Protein AF-0000000080325187 (afdb_homodimer)

InterPro domains:
  IPR003737 N-acetylglucosaminyl phosphatidylinositol deacetylase-related [PF02585] (44-178)
  IPR003737 N-acetylglucosaminyl phosphatidylinositol deacetylase-related [PTHR12993] (10-201)
  IPR024078 Putative deacetylase LmbE-like domain superfamily [G3DSA:3.40.50.10320] (41-286)
  IPR024078 Putative deacetylase LmbE-like domain superfamily [SSF102588] (42-251)
  IPR029062 Class I glutamine amidotransferase-like [SSF52317] (606-807)

pLDDT: mean 91.41, std 11.93, range [19.72, 98.88]

Secondary structure (DSSP, 8-state):
-------------------SSPPPP-HHHHHHHHHHTTB--EEEEEESSTT-S-HHHHHIIIIIS--EEEEEESS-STTS--TTS---HHHHHHHHHHHHHHHHHHH--EEEE-SB---S--SSHHHHHHHHTHHHHHHHHHHHHHHH--SEEEESS-SSGGGSSHHHHHHHHHHHHHHHHTT-TTSSGGGGGT------SEEEEEE-EETTEE---TTSEEEE---EETTTTEEHHHHHHHHHTT-GGGT-------S--EEEEEEEEESPPSS-TTTT---BGGGSTT-HHHHHHHHHHHHH--TT-GGGGHHHHHHHHHHTTTSS--HHHHHHHHHHHTT-EEEEEESSSEEETTSEEEEEEEEEB-PPTT-SS-EEEE-SSTT-EEE--BT--EEEEEEEEGGGT-S---GGGSS---TTB-----TTTTT-SSPPPPGGGEEEEEETTEEEEEE--EEEEEEETTTEEEEEE-EEE-SEEEEES-SEEEEETT--EEEEEEEEE-SSSEEEEEEEE--TT-EEESS-EEEEE-STT-EEEEEEEEE--SS--EEEEEEEEEETTEEE-B--EEE--TTSPPEEE--BSEEEEEEE----S--EEEEE--S--SHHHHHHHTT-EEEEE-HHHHHHS--TT-SEEEEPTTHHHH-TTHHHHHHHHHHHHHTT-EEEE----SSS-S-S--SSS--EE-S-EE--TT--EEES-TT-GGGTSSS---GGGGTT--S-SEES-EES--TTSEE-EEE--TTS--B--SEEEEEETTEEEEEE-B-HHHHHHHT-HHHHHHHHHHTS-----/-------------------SSPPPP-HHHHHHHHHHTT---EEEEEESSTT-S-HHHHHIIIIIS--EEEEEESS-STTS--TTS---THHHHHHHHHHHHHHHHHH--EEEE-SB---S--SSHHHHHHHHTHHHHHHHHHHHHHHH--SEEEESS-SSGGGSSHHHHHHHHHHHHHHHHTT-TTSSGGGGGT------SEEEEEE-EETTEE---TTSEEEE---EETTTTEEHHHHHHHHHTT-GGGT-------S--EEEEEEEEESPPSS-TTTT---SGGGSTT-HHHHHHHHHHHHH--TT-GGGGHHHHHHHHHHHTTSS--HHHHHHHHHHHTT-EEEEEESSSEEETT-EEEEEEEEEB-PPTT-SS-EEEE-SSTT-EEE--BT--EEEEEEEEGGGT-S---GGGSS---TTB-----TTTTT-SSPPPPGGGEEEEEETTEEEEEE--EEEEEEETTTEEEEEE-EEE-SEEEEES-SEEEEETT--EEEEEEEEE-SSSEEEEEEEE--TT-EEESS-EEEEE-STT-EEEEEEEEE--SS--EEEEEEEEEETTEEE-B--EEE--TTSPPEEE--BSEEEEEEE----S--EEEEE--S--SHHHHHHHTT-EEEEE-HHHHHHS--TT-SEEEEPTTHHHH-TTHHHHHHHHHHHHHTT-EEEE----SSS-S-S--SSS--EE-S-EE--TT--EEES-TT-HHHHSSS---GGGGTT--S-SEES-EES--TTSEE-EEE--TTS--B-TTEEEEEETTEEEEEE-B-HHHHHHHT-HHHHHHHHHHTS-----

Radius of gyration: 35.74 Å; Cα contacts (8 Å, |Δi|>4): 3874; chains: 2; bounding box: 96×112×84 Å

Structure (mmCIF, N/CA/C/O backbone):
data_AF-0000000080325187-model_v1
#
loop_
_entity.id
_entity.type
_entity.pdbx_description
1 polymer 'LmbE family protein'
#
loop_
_atom_site.group_PDB
_atom_site.id
_atom_site.type_symbol
_atom_site.label_atom_id
_atom_site.label_alt_id
_atom_site.label_comp_id
_atom_site.label_asym_id
_atom_site.label_entity_id
_atom_site.label_seq_id
_atom_site.pdbx_PDB_ins_code
_atom_site.Cartn_x
_atom_site.Cartn_y
_atom_site.Cartn_z
_atom_site.occupancy
_atom_site.B_iso_or_equiv
_atom_site.auth_seq_id
_atom_site.auth_comp_id
_atom_site.auth_asym_id
_atom_site.auth_atom_id
_atom_site.pdbx_PDB_model_num
ATOM 1 N N . MET A 1 1 ? -26.469 -59.812 22.078 1 19.72 1 MET A N 1
ATOM 2 C CA . MET A 1 1 ? -25.984 -59.469 20.734 1 19.72 1 MET A CA 1
ATOM 3 C C . MET A 1 1 ? -26.141 -57.969 20.453 1 19.72 1 MET A C 1
ATOM 5 O O . MET A 1 1 ? -27.156 -57.531 19.922 1 19.72 1 MET A O 1
ATOM 9 N N . LYS A 1 2 ? -25.891 -57.188 21.531 1 23.62 2 LYS A N 1
ATOM 10 C CA . LYS A 1 2 ? -25.891 -55.719 21.766 1 23.62 2 LYS A CA 1
ATOM 11 C C . LYS A 1 2 ? -25.062 -55 20.719 1 23.62 2 LYS A C 1
ATOM 13 O O . LYS A 1 2 ? -23.844 -55.062 20.734 1 23.62 2 LYS A O 1
ATOM 18 N N . CYS A 1 3 ? -25.641 -54.969 19.406 1 24.14 3 CYS A N 1
ATOM 19 C CA . CYS A 1 3 ? -25.062 -54.344 18.219 1 24.14 3 CYS A CA 1
ATOM 20 C C . CYS A 1 3 ? -24.797 -52.844 18.453 1 24.14 3 CYS A C 1
ATOM 22 O O . CYS A 1 3 ? -25.734 -52.094 18.672 1 24.14 3 CYS A O 1
ATOM 24 N N . ARG A 1 4 ? -23.734 -52.531 19.109 1 27.44 4 ARG A N 1
ATOM 25 C CA . ARG A 1 4 ? -23.234 -51.188 19.359 1 27.44 4 ARG A CA 1
ATOM 26 C C . ARG A 1 4 ? -22.969 -50.438 18.047 1 27.44 4 ARG A C 1
ATOM 28 O O . ARG A 1 4 ? -22.109 -50.875 17.266 1 27.44 4 ARG A O 1
ATOM 35 N N . LEU A 1 5 ? -24 -49.969 17.312 1 26.19 5 LEU A N 1
ATOM 36 C CA . LEU A 1 5 ? -23.875 -49.125 16.125 1 26.19 5 LEU A CA 1
ATOM 37 C C . LEU A 1 5 ? -22.953 -47.938 16.391 1 26.19 5 LEU A C 1
ATOM 39 O O . LEU A 1 5 ? -23.234 -47.094 17.25 1 26.19 5 LEU A O 1
ATOM 43 N N . SER A 1 6 ? -21.656 -48.156 16.25 1 24.81 6 SER A N 1
ATOM 44 C CA . SER A 1 6 ? -20.641 -47.094 16.25 1 24.81 6 SER A CA 1
ATOM 45 C C . SER A 1 6 ? -20.953 -46 15.242 1 24.81 6 SER A C 1
ATOM 47 O O . SER A 1 6 ? -21.031 -46.281 14.039 1 24.81 6 SER A O 1
ATOM 49 N N . ILE A 1 7 ? -21.781 -45.062 15.547 1 27.66 7 ILE A N 1
ATOM 50 C CA . ILE A 1 7 ? -22.016 -43.875 14.734 1 27.66 7 ILE A CA 1
ATOM 51 C C . ILE A 1 7 ? -20.688 -43.188 14.43 1 27.66 7 ILE A C 1
ATOM 53 O O . ILE A 1 7 ? -20 -42.719 15.336 1 27.66 7 ILE A O 1
ATOM 57 N N . LEU A 1 8 ? -19.969 -43.625 13.383 1 27.11 8 LEU A N 1
ATOM 58 C CA . LEU A 1 8 ? -18.859 -42.906 12.789 1 27.11 8 LEU A CA 1
ATOM 59 C C . LEU A 1 8 ? -19.25 -41.469 12.453 1 27.11 8 LEU A C 1
ATOM 61 O O . LEU A 1 8 ? -20.094 -41.25 11.57 1 27.11 8 LEU A O 1
ATOM 65 N N . CYS A 1 9 ? -19.297 -40.594 13.375 1 27.78 9 CYS A N 1
ATOM 66 C CA . CYS A 1 9 ? -19.391 -39.156 13.117 1 27.78 9 CYS A CA 1
ATOM 67 C C . CYS A 1 9 ? -18.344 -38.719 12.094 1 27.78 9 CYS A C 1
ATOM 69 O O . CYS A 1 9 ? -17.141 -38.781 12.367 1 27.78 9 CYS A O 1
ATOM 71 N N . LEU A 1 10 ? -18.594 -39.031 10.844 1 29.03 10 LEU A N 1
ATOM 72 C CA . LEU A 1 10 ? -17.812 -38.375 9.781 1 29.03 10 LEU A CA 1
ATOM 73 C C . LEU A 1 10 ? -17.703 -36.875 10.031 1 29.03 10 LEU A C 1
ATOM 75 O O . LEU A 1 10 ? -18.688 -36.156 9.867 1 29.03 10 LEU A O 1
ATOM 79 N N . LEU A 1 11 ? -16.922 -36.531 10.992 1 29.25 11 LEU A N 1
ATOM 80 C CA . LEU A 1 11 ? -16.531 -35.125 11.125 1 29.25 11 LEU A CA 1
ATOM 81 C C . LEU A 1 11 ? -15.992 -34.594 9.805 1 29.25 11 LEU A C 1
ATOM 83 O O . LEU A 1 11 ? -14.992 -35.062 9.281 1 29.25 11 LEU A O 1
ATOM 87 N N . SER A 1 12 ? -16.875 -34.219 8.938 1 32.12 12 SER A N 1
ATOM 88 C CA . SER A 1 12 ? -16.469 -33.406 7.793 1 32.12 12 SER A CA 1
ATOM 89 C C . SER A 1 12 ? -15.5 -32.312 8.211 1 32.12 12 SER A C 1
ATOM 91 O O . SER A 1 12 ? -15.883 -31.344 8.875 1 32.12 12 SER A O 1
ATOM 93 N N . LEU A 1 13 ? -14.297 -32.688 8.414 1 31.19 13 LEU A N 1
ATOM 94 C CA . LEU A 1 13 ? -13.25 -31.688 8.641 1 31.19 13 LEU A CA 1
ATOM 95 C C . LEU A 1 13 ? -13.102 -30.766 7.43 1 31.19 13 LEU A C 1
ATOM 97 O O . LEU A 1 13 ? -12.555 -31.188 6.402 1 31.19 13 LEU A O 1
ATOM 101 N N . ALA A 1 14 ? -13.977 -29.922 7.262 1 35.22 14 ALA A N 1
ATOM 102 C CA . ALA A 1 14 ? -13.719 -28.859 6.297 1 35.22 14 ALA A CA 1
ATOM 103 C C . ALA A 1 14 ? -12.367 -28.203 6.559 1 35.22 14 ALA A C 1
ATOM 105 O O . ALA A 1 14 ? -12.062 -27.828 7.695 1 35.22 14 ALA A O 1
ATOM 106 N N . PRO A 1 15 ? -11.461 -28.406 5.691 1 36.22 15 PRO A N 1
ATOM 107 C CA . PRO A 1 15 ? -10.156 -27.781 5.895 1 36.22 15 PRO A CA 1
ATOM 108 C C . PRO A 1 15 ? -10.266 -26.266 6.094 1 36.22 15 PRO A C 1
ATOM 110 O O . PRO A 1 15 ? -10.938 -25.578 5.316 1 36.22 15 PRO A O 1
ATOM 113 N N . PHE A 1 16 ? -10.031 -25.812 7.297 1 37.44 16 PHE A N 1
ATOM 114 C CA . PHE A 1 16 ? -9.977 -24.391 7.641 1 37.44 16 PHE A CA 1
ATOM 115 C C . PHE A 1 16 ? -8.695 -23.75 7.105 1 37.44 16 PHE A C 1
ATOM 117 O O . PHE A 1 16 ? -7.598 -24.234 7.371 1 37.44 16 PHE A O 1
ATOM 124 N N . PHE A 1 17 ? -8.672 -23.266 6.035 1 38.75 17 PHE A N 1
ATOM 125 C CA . PHE A 1 17 ? -7.555 -22.5 5.5 1 38.75 17 PHE A CA 1
ATOM 126 C C . PHE A 1 17 ? -7.148 -21.391 6.457 1 38.75 17 PHE A C 1
ATOM 128 O O . PHE A 1 17 ? -7.98 -20.875 7.207 1 38.75 17 PHE A O 1
ATOM 135 N N . SER A 1 18 ? -5.969 -21.438 6.816 1 40.78 18 SER A N 1
ATOM 136 C CA . SER A 1 18 ? -5.359 -20.391 7.633 1 40.78 18 SER A CA 1
ATOM 137 C C . SER A 1 18 ? -5.742 -19 7.133 1 40.78 18 SER A C 1
ATOM 139 O O . SER A 1 18 ? -5.227 -18.531 6.113 1 40.78 18 SER A O 1
ATOM 141 N N . TYR A 1 19 ? -6.883 -18.641 7.316 1 44.81 19 TYR A N 1
ATOM 142 C CA . TYR A 1 19 ? -7.355 -17.312 6.93 1 44.81 19 TYR A CA 1
ATOM 143 C C . TYR A 1 19 ? -6.547 -16.219 7.625 1 44.81 19 TYR A C 1
ATOM 145 O O . TYR A 1 19 ? -6.234 -16.328 8.812 1 44.81 19 TYR A O 1
ATOM 153 N N . ALA A 1 20 ? -5.695 -15.539 6.969 1 46.16 20 ALA A N 1
ATOM 154 C CA . ALA A 1 20 ? -5.352 -14.219 7.492 1 46.16 20 ALA A CA 1
ATOM 155 C C . ALA A 1 20 ? -6.461 -13.688 8.398 1 46.16 20 ALA A C 1
ATOM 157 O O . ALA A 1 20 ? -7.609 -14.133 8.312 1 46.16 20 ALA A O 1
ATOM 158 N N . GLN A 1 21 ? -6.07 -13.109 9.445 1 52.25 21 GLN A N 1
ATOM 159 C CA . GLN A 1 21 ? -7.055 -12.547 10.367 1 52.25 21 GLN A CA 1
ATOM 160 C C . GLN A 1 21 ? -8.297 -12.07 9.625 1 52.25 21 GLN A C 1
ATOM 162 O O . GLN A 1 21 ? -8.203 -11.211 8.742 1 52.25 21 GLN A O 1
ATOM 167 N N . GLN A 1 22 ? -9.289 -12.969 9.617 1 59.69 22 GLN A N 1
ATOM 168 C CA . GLN A 1 22 ? -10.562 -12.688 8.969 1 59.69 22 GLN A CA 1
ATOM 169 C C . GLN A 1 22 ? -11.133 -11.344 9.43 1 59.69 22 GLN A C 1
ATOM 171 O O . GLN A 1 22 ? -11.164 -11.062 10.633 1 59.69 22 GLN A O 1
ATOM 176 N N . ALA A 1 23 ? -11.383 -10.5 8.453 1 67.44 23 ALA A N 1
ATOM 177 C CA . ALA A 1 23 ? -12.031 -9.219 8.727 1 67.44 23 ALA A CA 1
ATOM 178 C C . ALA A 1 23 ? -13.406 -9.422 9.359 1 67.44 23 ALA A C 1
ATOM 180 O O . ALA A 1 23 ? -14.117 -10.375 9.016 1 67.44 23 ALA A O 1
ATOM 181 N N . GLU A 1 24 ? -13.758 -8.648 10.289 1 86.62 24 GLU A N 1
ATOM 182 C CA . GLU A 1 24 ? -15.07 -8.656 10.922 1 86.62 24 GLU A CA 1
ATOM 183 C C . GLU A 1 24 ? -16.156 -8.18 9.961 1 86.62 24 GLU A C 1
ATOM 185 O O . GLU A 1 24 ? -15.922 -7.281 9.148 1 86.62 24 GLU A O 1
ATOM 190 N N . LEU A 1 25 ? -17.281 -8.789 10.008 1 94.94 25 LEU A N 1
ATOM 191 C CA . LEU A 1 25 ? -18.406 -8.445 9.133 1 94.94 25 LEU A CA 1
ATOM 192 C C . LEU A 1 25 ? -19.141 -7.227 9.664 1 94.94 25 LEU A C 1
ATOM 194 O O . LEU A 1 25 ? -19.359 -7.098 10.867 1 94.94 25 LEU A O 1
ATOM 198 N N . ASN A 1 26 ? -19.5 -6.297 8.82 1 96.31 26 ASN A N 1
ATOM 199 C CA . ASN A 1 26 ? -20.438 -5.238 9.188 1 96.31 26 ASN A CA 1
ATOM 200 C C . ASN A 1 26 ? -21.875 -5.707 9.078 1 96.31 26 ASN A C 1
ATOM 202 O O . ASN A 1 26 ? -22.141 -6.844 8.68 1 96.31 26 ASN A O 1
ATOM 206 N N . ALA A 1 27 ? -22.781 -4.867 9.398 1 97.56 27 ALA A N 1
ATOM 207 C CA . ALA A 1 27 ? -24.172 -5.27 9.5 1 97.56 27 ALA A CA 1
ATOM 208 C C . ALA A 1 27 ? -24.734 -5.633 8.125 1 97.56 27 ALA A C 1
ATOM 210 O O . ALA A 1 27 ? -25.594 -6.52 8.016 1 97.56 27 ALA A O 1
ATOM 211 N N . ALA A 1 28 ? -24.281 -4.93 7.074 1 97.62 28 ALA A N 1
ATOM 212 C CA . ALA A 1 28 ? -24.75 -5.234 5.723 1 97.62 28 ALA A CA 1
ATOM 213 C C . ALA A 1 28 ? -24.234 -6.598 5.266 1 97.62 28 ALA A C 1
ATOM 215 O O . ALA A 1 28 ? -24.969 -7.363 4.633 1 97.62 28 ALA A O 1
ATOM 216 N N . GLU A 1 29 ? -23.078 -6.949 5.609 1 96.94 29 GLU A N 1
ATOM 217 C CA . GLU A 1 29 ? -22.484 -8.242 5.258 1 96.94 29 GLU A CA 1
ATOM 218 C C . GLU A 1 29 ? -23.156 -9.375 6.023 1 96.94 29 GLU A C 1
ATOM 220 O O . GLU A 1 29 ? -23.328 -10.477 5.492 1 96.94 29 GLU A O 1
ATOM 225 N N . ILE A 1 30 ? -23.484 -9.094 7.293 1 97.62 30 ILE A N 1
ATOM 226 C CA . ILE A 1 30 ? -24.234 -10.078 8.062 1 97.62 30 ILE A CA 1
ATOM 227 C C . ILE A 1 30 ? -25.578 -10.367 7.383 1 97.62 30 ILE A C 1
ATOM 229 O O . ILE A 1 30 ? -25.953 -11.523 7.211 1 97.62 30 ILE A O 1
ATOM 233 N N . ARG A 1 31 ? -26.234 -9.297 6.945 1 97.62 31 ARG A N 1
ATOM 234 C CA . ARG A 1 31 ? -27.5 -9.461 6.258 1 97.62 31 ARG A CA 1
ATOM 235 C C . ARG A 1 31 ? -27.344 -10.289 4.988 1 97.62 31 ARG A C 1
ATOM 237 O O . ARG A 1 31 ? -28.203 -11.117 4.672 1 97.62 31 ARG A O 1
ATOM 244 N N . GLN A 1 32 ? -26.328 -10.023 4.297 1 96.44 32 GLN A N 1
ATOM 245 C CA . GLN A 1 32 ? -26.031 -10.797 3.096 1 96.44 32 GLN A CA 1
ATOM 246 C C . GLN A 1 32 ? -25.828 -12.273 3.432 1 96.44 32 GLN A C 1
ATOM 248 O O . GLN A 1 32 ? -26.312 -13.148 2.711 1 96.44 32 GLN A O 1
ATOM 253 N N . GLY A 1 33 ? -25.047 -12.531 4.484 1 96.81 33 GLY A N 1
ATOM 254 C CA . GLY A 1 33 ? -24.844 -13.898 4.922 1 96.81 33 GLY A CA 1
ATOM 255 C C . GLY A 1 33 ? -26.125 -14.609 5.312 1 96.81 33 GLY A C 1
ATOM 256 O O . GLY A 1 33 ? -26.312 -15.781 4.992 1 96.81 33 GLY A O 1
ATOM 257 N N . LEU A 1 34 ? -27.016 -13.898 5.992 1 97.38 34 LEU A N 1
ATOM 258 C CA . LEU A 1 34 ? -28.297 -14.461 6.398 1 97.38 34 LEU A CA 1
ATOM 259 C C . LEU A 1 34 ? -29.125 -14.844 5.18 1 97.38 34 LEU A C 1
ATOM 261 O O . LEU A 1 34 ? -29.734 -15.914 5.148 1 97.38 34 LEU A O 1
ATOM 265 N N . ALA A 1 35 ? -29.078 -13.977 4.203 1 96.06 35 ALA A N 1
ATOM 266 C CA . ALA A 1 35 ? -29.781 -14.289 2.963 1 96.06 35 ALA A CA 1
ATOM 267 C C . ALA A 1 35 ? -29.188 -15.531 2.295 1 96.06 35 ALA A C 1
ATOM 269 O O . ALA A 1 35 ? -29.922 -16.312 1.681 1 96.06 35 ALA A O 1
ATOM 270 N N . GLY A 1 36 ? -27.922 -15.664 2.426 1 96.38 36 GLY A N 1
ATOM 271 C CA . GLY A 1 36 ? -27.219 -16.781 1.803 1 96.38 36 GLY A CA 1
ATOM 272 C C . GLY A 1 36 ? -27.578 -18.125 2.398 1 96.38 36 GLY A C 1
ATOM 273 O O . GLY A 1 36 ? -27.484 -19.156 1.728 1 96.38 36 GLY A O 1
ATOM 274 N N . LEU A 1 37 ? -28.031 -18.156 3.637 1 97.12 37 LEU A N 1
ATOM 275 C CA . LEU A 1 37 ? -28.406 -19.391 4.297 1 97.12 37 LEU A CA 1
ATOM 276 C C . LEU A 1 37 ? -29.641 -20.016 3.654 1 97.12 37 LEU A C 1
ATOM 278 O O . LEU A 1 37 ? -29.906 -21.203 3.814 1 97.12 37 LEU A O 1
ATOM 282 N N . ASN A 1 38 ? -30.391 -19.188 2.869 1 94.38 38 ASN A N 1
ATOM 283 C CA . ASN A 1 38 ? -31.609 -19.641 2.215 1 94.38 38 ASN A CA 1
ATOM 284 C C . ASN A 1 38 ? -31.312 -20.344 0.898 1 94.38 38 ASN A C 1
ATOM 286 O O . ASN A 1 38 ? -32.219 -20.953 0.299 1 94.38 38 ASN A O 1
ATOM 290 N N . VAL A 1 39 ? -30.094 -20.281 0.539 1 96.38 39 VAL A N 1
ATOM 291 C CA . VAL A 1 39 ? -29.781 -20.672 -0.831 1 96.38 39 VAL A CA 1
ATOM 292 C C . VAL A 1 39 ? -28.891 -21.906 -0.822 1 96.38 39 VAL A C 1
ATOM 294 O O . VAL A 1 39 ? -27.953 -22 -0.015 1 96.38 39 VAL A O 1
ATOM 297 N N . THR A 1 40 ? -29.234 -22.859 -1.665 1 95.88 40 THR A N 1
ATOM 298 C CA . THR A 1 40 ? -28.391 -24.016 -1.901 1 95.88 40 THR A CA 1
ATOM 299 C C . THR A 1 40 ? -27.781 -23.969 -3.301 1 95.88 40 THR A C 1
ATOM 301 O O . THR A 1 40 ? -27.984 -23 -4.035 1 95.88 40 THR A O 1
ATOM 304 N N . GLY A 1 41 ? -27.062 -24.984 -3.68 1 96.56 41 GLY A N 1
ATOM 305 C CA . GLY A 1 41 ? -26.438 -25.062 -4.988 1 96.56 41 GLY A CA 1
ATOM 306 C C . GLY A 1 41 ? -24.953 -24.766 -4.961 1 96.56 41 GLY A C 1
ATOM 307 O O . GLY A 1 41 ? -24.453 -24.156 -4.008 1 96.56 41 GLY A O 1
ATOM 308 N N . SER A 1 42 ? -24.281 -25.219 -5.926 1 98.12 42 SER A N 1
ATOM 309 C CA . SER A 1 42 ? -22.828 -25.094 -5.969 1 98.12 42 SER A CA 1
ATOM 310 C C . SER A 1 42 ? -22.312 -25.078 -7.402 1 98.12 42 SER A C 1
ATOM 312 O O . SER A 1 42 ? -22.875 -25.75 -8.273 1 98.12 42 SER A O 1
ATOM 314 N N . VAL A 1 43 ? -21.359 -24.234 -7.648 1 98.81 43 VAL A N 1
ATOM 315 C CA . VAL A 1 43 ? -20.719 -24.094 -8.953 1 98.81 43 VAL A CA 1
ATOM 316 C C . VAL A 1 43 ? -19.203 -24.234 -8.82 1 98.81 43 VAL A C 1
ATOM 318 O O . VAL A 1 43 ? -18.609 -23.641 -7.918 1 98.81 43 VAL A O 1
ATOM 321 N N . LEU A 1 44 ? -18.609 -25.047 -9.648 1 98.88 44 LEU A N 1
ATOM 322 C CA . LEU A 1 44 ? -17.156 -25.172 -9.734 1 98.88 44 LEU A CA 1
ATOM 323 C C . LEU A 1 44 ? -16.641 -24.625 -11.055 1 98.88 44 LEU A C 1
ATOM 325 O O . LEU A 1 44 ? -17.016 -25.094 -12.125 1 98.88 44 LEU A O 1
ATOM 329 N N . TYR A 1 45 ? -15.891 -23.562 -10.977 1 98.88 45 TYR A N 1
ATOM 330 C CA . TYR A 1 45 ? -15.219 -22.984 -12.133 1 98.88 45 TYR A CA 1
ATOM 331 C C . TYR A 1 45 ? -13.828 -23.578 -12.312 1 98.88 45 TYR A C 1
ATOM 333 O O . TYR A 1 45 ? -13.055 -23.672 -11.359 1 98.88 45 TYR A O 1
ATOM 341 N N . ILE A 1 46 ? -13.492 -24.047 -13.516 1 98.81 46 ILE A N 1
ATOM 342 C CA . ILE A 1 46 ? -12.234 -24.75 -13.742 1 98.81 46 ILE A CA 1
ATOM 343 C C . ILE A 1 46 ? -11.445 -24.062 -14.852 1 98.81 46 ILE A C 1
ATOM 345 O O . ILE A 1 46 ? -11.992 -23.766 -15.914 1 98.81 46 ILE A O 1
ATOM 349 N N . ALA A 1 47 ? -10.211 -23.75 -14.602 1 98.38 47 ALA A N 1
ATOM 350 C CA . ALA A 1 47 ? -9.273 -23.219 -15.602 1 98.38 47 ALA A CA 1
ATOM 351 C C . ALA A 1 47 ? -7.848 -23.656 -15.297 1 98.38 47 ALA A C 1
ATOM 353 O O . ALA A 1 47 ? -7.617 -24.484 -14.406 1 98.38 47 ALA A O 1
ATOM 354 N N . ALA A 1 48 ? -6.883 -23.188 -16.078 1 97.88 48 ALA A N 1
ATOM 355 C CA . ALA A 1 48 ? -5.523 -23.719 -16.016 1 97.88 48 ALA A CA 1
ATOM 356 C C . ALA A 1 48 ? -4.711 -23.031 -14.922 1 97.88 48 ALA A C 1
ATOM 358 O O . ALA A 1 48 ? -4.016 -23.703 -14.156 1 97.88 48 ALA A O 1
ATOM 359 N N . HIS A 1 49 ? -4.746 -21.688 -14.891 1 97.44 49 HIS A N 1
ATOM 360 C CA . HIS A 1 49 ? -3.803 -20.953 -14.055 1 97.44 49 HIS A CA 1
ATOM 361 C C . HIS A 1 49 ? -4.523 -19.953 -13.164 1 97.44 49 HIS A C 1
ATOM 363 O O . HIS A 1 49 ? -5.699 -19.656 -13.383 1 97.44 49 HIS A O 1
ATOM 369 N N . PRO A 1 50 ? -3.721 -19.406 -12.117 1 95.56 50 PRO A N 1
ATOM 370 C CA . PRO A 1 50 ? -4.23 -18.234 -11.406 1 95.56 50 PRO A CA 1
ATOM 371 C C . PRO A 1 50 ? -4.402 -17.016 -12.32 1 95.56 50 PRO A C 1
ATOM 373 O O . PRO A 1 50 ? -3.535 -16.75 -13.156 1 95.56 50 PRO A O 1
ATOM 376 N N . ASP A 1 51 ? -5.434 -16.328 -12.336 1 91.19 51 ASP A N 1
ATOM 377 C CA . ASP A 1 51 ? -5.781 -15.117 -13.07 1 91.19 51 ASP A CA 1
ATOM 378 C C . ASP A 1 51 ? -6.582 -15.445 -14.328 1 91.19 51 ASP A C 1
ATOM 380 O O . ASP A 1 51 ? -7.016 -14.539 -15.047 1 91.19 51 ASP A O 1
ATOM 384 N N . ASP A 1 52 ? -6.809 -16.797 -14.633 1 94.62 52 ASP A N 1
ATOM 385 C CA . ASP A 1 52 ? -7.633 -17.203 -15.766 1 94.62 52 ASP A CA 1
ATOM 386 C C . ASP A 1 52 ? -9.117 -17.016 -15.461 1 94.62 52 ASP A C 1
ATOM 388 O O . ASP A 1 52 ? -9.938 -16.938 -16.375 1 94.62 52 ASP A O 1
ATOM 392 N N . GLU A 1 53 ? -9.445 -17.078 -14.273 1 94.94 53 GLU A N 1
ATOM 393 C CA . GLU A 1 53 ? -10.844 -17.125 -13.859 1 94.94 53 GLU A CA 1
ATOM 394 C C . GLU A 1 53 ? -11.562 -15.82 -14.211 1 94.94 53 GLU A C 1
ATOM 396 O O . GLU A 1 53 ? -10.938 -14.758 -14.25 1 94.94 53 GLU A O 1
ATOM 401 N N . ASN A 1 54 ? -12.812 -15.953 -14.516 1 96.94 54 ASN A N 1
ATOM 402 C CA . ASN A 1 54 ? -13.695 -14.797 -14.602 1 96.94 54 ASN A CA 1
ATOM 403 C C . ASN A 1 54 ? -14.109 -14.305 -13.211 1 96.94 54 ASN A C 1
ATOM 405 O O . ASN A 1 54 ? -15.133 -14.734 -12.68 1 96.94 54 ASN A O 1
ATOM 409 N N . THR A 1 55 ? -13.375 -13.391 -12.797 1 96.06 55 THR A N 1
ATOM 410 C CA . THR A 1 55 ? -13.508 -12.938 -11.414 1 96.06 55 THR A CA 1
ATOM 411 C C . THR A 1 55 ? -14.875 -12.289 -11.188 1 96.06 55 THR A C 1
ATOM 413 O O . THR A 1 55 ? -15.445 -12.406 -10.102 1 96.06 55 THR A O 1
ATOM 416 N N . ARG A 1 56 ? -15.391 -11.586 -12.148 1 97.62 56 ARG A N 1
ATOM 417 C CA . ARG A 1 56 ? -16.703 -10.969 -12.031 1 97.62 56 ARG A CA 1
ATOM 418 C C . ARG A 1 56 ? -17.797 -12.023 -11.844 1 97.62 56 ARG A C 1
ATOM 420 O O . ARG A 1 56 ? -18.656 -11.875 -10.984 1 97.62 56 ARG A O 1
ATOM 427 N N . LEU A 1 57 ? -17.719 -13.047 -12.641 1 98.38 57 LEU A N 1
ATOM 428 C CA . LEU A 1 57 ? -18.703 -14.125 -12.547 1 98.38 57 LEU A CA 1
ATOM 429 C C . LEU A 1 57 ? -18.609 -14.828 -11.195 1 98.38 57 LEU A C 1
ATOM 431 O O . LEU A 1 57 ? -19.625 -15.148 -10.586 1 98.38 57 LEU A O 1
ATOM 435 N N . LEU A 1 58 ? -17.391 -15.094 -10.727 1 98.56 58 LEU A N 1
ATOM 436 C CA . LEU A 1 58 ? -17.219 -15.742 -9.43 1 98.56 58 LEU A CA 1
ATOM 437 C C . LEU A 1 58 ? -17.875 -14.922 -8.32 1 98.56 58 LEU A C 1
ATOM 439 O O . LEU A 1 58 ? -18.594 -15.461 -7.484 1 98.56 58 LEU A O 1
ATOM 443 N N . ALA A 1 59 ? -17.609 -13.617 -8.32 1 98.44 59 ALA A N 1
ATOM 444 C CA . ALA A 1 59 ? -18.203 -12.742 -7.305 1 98.44 59 ALA A CA 1
ATOM 445 C C . ALA A 1 59 ? -19.719 -12.727 -7.398 1 98.44 59 ALA A C 1
ATOM 447 O O . ALA A 1 59 ? -20.406 -12.781 -6.379 1 98.44 59 ALA A O 1
ATOM 448 N N . TYR A 1 60 ? -20.266 -12.68 -8.68 1 98.19 60 TYR A N 1
ATOM 449 C CA . TYR A 1 60 ? -21.703 -12.68 -8.906 1 98.19 60 TYR A CA 1
ATOM 450 C C . TYR A 1 60 ? -22.344 -13.953 -8.375 1 98.19 60 TYR A C 1
ATOM 452 O O . TYR A 1 60 ? -23.375 -13.906 -7.688 1 98.19 60 TYR A O 1
ATOM 460 N N . LEU A 1 61 ? -21.719 -15.062 -8.641 1 98.75 61 LEU A N 1
ATOM 461 C CA . LEU A 1 61 ? -22.266 -16.344 -8.211 1 98.75 61 LEU A CA 1
ATOM 462 C C . LEU A 1 61 ? -22.234 -16.469 -6.688 1 98.75 61 LEU A C 1
ATOM 464 O O . LEU A 1 61 ? -23.219 -16.844 -6.07 1 98.75 61 LEU A O 1
ATOM 468 N N . ALA A 1 62 ? -21.141 -16.094 -6.078 1 98.12 62 ALA A N 1
ATOM 469 C CA . ALA A 1 62 ? -20.938 -16.266 -4.641 1 98.12 62 ALA A CA 1
ATOM 470 C C . ALA A 1 62 ? -21.781 -15.273 -3.852 1 98.12 62 ALA A C 1
ATOM 472 O O . ALA A 1 62 ? -22.391 -15.625 -2.834 1 98.12 62 ALA A O 1
ATOM 473 N N . LYS A 1 63 ? -21.875 -14.023 -4.348 1 97.38 63 LYS A N 1
ATOM 474 C CA . LYS A 1 63 ? -22.422 -12.969 -3.502 1 97.38 63 LYS A CA 1
ATOM 475 C C . LYS A 1 63 ? -23.828 -12.578 -3.955 1 97.38 63 LYS A C 1
ATOM 477 O O . LYS A 1 63 ? -24.656 -12.18 -3.139 1 97.38 63 LYS A O 1
ATOM 482 N N . GLU A 1 64 ? -24.031 -12.602 -5.23 1 97.19 64 GLU A N 1
ATOM 483 C CA . GLU A 1 64 ? -25.359 -12.25 -5.73 1 97.19 64 GLU A CA 1
ATOM 484 C C . GLU A 1 64 ? -26.297 -13.453 -5.703 1 97.19 64 GLU A C 1
ATOM 486 O O . GLU A 1 64 ? -27.375 -13.383 -5.125 1 97.19 64 GLU A O 1
ATOM 491 N N . ARG A 1 65 ? -25.812 -14.547 -6.344 1 97.56 65 ARG A N 1
ATOM 492 C CA . ARG A 1 65 ? -26.641 -15.742 -6.387 1 97.56 65 ARG A CA 1
ATOM 493 C C . ARG A 1 65 ? -26.531 -16.531 -5.086 1 97.56 65 ARG A C 1
ATOM 495 O O . ARG A 1 65 ? -27.359 -17.406 -4.816 1 97.56 65 ARG A O 1
ATOM 502 N N . LYS A 1 66 ? -25.469 -16.281 -4.266 1 97.44 66 LYS A N 1
ATOM 503 C CA . LYS A 1 66 ? -25.25 -16.812 -2.928 1 97.44 66 LYS A CA 1
ATOM 504 C C . LYS A 1 66 ? -25.062 -18.328 -2.973 1 97.44 66 LYS A C 1
ATOM 506 O O . LYS A 1 66 ? -25.344 -19.031 -1.996 1 97.44 66 LYS A O 1
ATOM 511 N N . VAL A 1 67 ? -24.672 -18.891 -4.121 1 98 67 VAL A N 1
ATOM 512 C CA . VAL A 1 67 ? -24.359 -20.312 -4.238 1 98 67 VAL A CA 1
ATOM 513 C C . VAL A 1 67 ? -22.922 -20.578 -3.834 1 98 67 VAL A C 1
ATOM 515 O O . VAL A 1 67 ? -22.078 -19.672 -3.889 1 98 67 VAL A O 1
ATOM 518 N N . ARG A 1 68 ? -22.672 -21.797 -3.332 1 97.75 68 ARG A N 1
ATOM 519 C CA . ARG A 1 68 ? -21.281 -22.172 -3.076 1 97.75 68 ARG A CA 1
ATOM 520 C C . ARG A 1 68 ? -20.469 -22.156 -4.367 1 97.75 68 ARG A C 1
ATOM 522 O O . ARG A 1 68 ? -20.828 -22.812 -5.344 1 97.75 68 ARG A O 1
ATOM 529 N N . THR A 1 69 ? -19.453 -21.328 -4.453 1 98.56 69 THR A N 1
ATOM 530 C CA . THR A 1 69 ? -18.672 -21.125 -5.668 1 98.56 69 THR A CA 1
ATOM 531 C C . THR A 1 69 ? -17.203 -21.484 -5.43 1 98.56 69 THR A C 1
ATOM 533 O O . THR A 1 69 ? -16.609 -21.047 -4.438 1 98.56 69 THR A O 1
ATOM 536 N N . GLY A 1 70 ? -16.656 -22.328 -6.254 1 98.5 70 GLY A N 1
ATOM 537 C CA . GLY A 1 70 ? -15.242 -22.703 -6.184 1 98.5 70 GLY A CA 1
ATOM 538 C C . GLY A 1 70 ? -14.5 -22.469 -7.488 1 98.5 70 GLY A C 1
ATOM 539 O O . GLY A 1 70 ? -15.102 -22.516 -8.562 1 98.5 70 GLY A O 1
ATOM 540 N N . TYR A 1 71 ? -13.25 -22.156 -7.383 1 98.56 71 TYR A N 1
ATOM 541 C CA . TYR A 1 71 ? -12.344 -22.094 -8.523 1 98.56 71 TYR A CA 1
ATOM 542 C C . TYR A 1 71 ? -11.258 -23.156 -8.414 1 98.56 71 TYR A C 1
ATOM 544 O O . TYR A 1 71 ? -10.5 -23.172 -7.441 1 98.56 71 TYR A O 1
ATOM 552 N N . LEU A 1 72 ? -11.195 -23.969 -9.336 1 98.75 72 LEU A N 1
ATOM 553 C CA . LEU A 1 72 ? -10.102 -24.938 -9.453 1 98.75 72 LEU A CA 1
ATOM 554 C C . LEU A 1 72 ? -9.094 -24.484 -10.508 1 98.75 72 LEU A C 1
ATOM 556 O O . LEU A 1 72 ? -9.383 -24.516 -11.711 1 98.75 72 LEU A O 1
ATOM 560 N N . SER A 1 73 ? -8.016 -24.016 -10.086 1 98.56 73 SER A N 1
ATOM 561 C CA . SER A 1 73 ? -6.863 -23.781 -10.945 1 98.56 73 SER A CA 1
ATOM 562 C C . SER A 1 73 ? -5.988 -25.016 -11.055 1 98.56 73 SER A C 1
ATOM 564 O O . SER A 1 73 ? -5.473 -25.516 -10.047 1 98.56 73 SER A O 1
ATOM 566 N N . LEU A 1 74 ? -5.766 -25.5 -12.188 1 98.44 74 LEU A N 1
ATOM 567 C CA . LEU A 1 74 ? -4.996 -26.734 -12.312 1 98.44 74 LEU A CA 1
ATOM 568 C C . LEU A 1 74 ? -3.574 -26.531 -11.789 1 98.44 74 LEU A C 1
ATOM 570 O O . LEU A 1 74 ? -3.02 -27.422 -11.141 1 98.44 74 LEU A O 1
ATOM 574 N N . THR A 1 75 ? -3 -25.406 -12.094 1 98.06 75 THR A N 1
ATOM 575 C CA . THR A 1 75 ? -1.637 -25.109 -11.664 1 98.06 75 THR A CA 1
ATOM 576 C C . THR A 1 75 ? -1.615 -23.938 -10.688 1 98.06 75 THR A C 1
ATOM 578 O O . THR A 1 75 ? -2.641 -23.297 -10.453 1 98.06 75 THR A O 1
ATOM 581 N N . ARG A 1 76 ? -0.474 -23.688 -10.102 1 97.62 76 ARG A N 1
ATOM 582 C CA . ARG A 1 76 ? -0.3 -22.578 -9.172 1 97.62 76 ARG A CA 1
ATOM 583 C C . ARG A 1 76 ? 0.362 -21.391 -9.859 1 97.62 76 ARG A C 1
ATOM 585 O O . ARG A 1 76 ? 0.79 -20.438 -9.195 1 97.62 76 ARG A O 1
ATOM 592 N N . GLY A 1 77 ? 0.462 -21.438 -11.195 1 96.69 77 GLY A N 1
ATOM 593 C CA . GLY A 1 77 ? 1.027 -20.344 -11.977 1 96.69 77 GLY A CA 1
ATOM 594 C C . GLY A 1 77 ? 2.533 -20.234 -11.836 1 96.69 77 GLY A C 1
ATOM 595 O O . GLY A 1 77 ? 3.098 -19.156 -12.023 1 96.69 77 GLY A O 1
ATOM 596 N N . ASP A 1 78 ? 3.201 -21.234 -11.5 1 95 78 ASP A N 1
ATOM 597 C CA . ASP A 1 78 ? 4.621 -21.25 -11.156 1 95 78 ASP A CA 1
ATOM 598 C C . ASP A 1 78 ? 5.488 -21.156 -12.406 1 95 78 ASP A C 1
ATOM 600 O O . ASP A 1 78 ? 6.699 -20.953 -12.312 1 95 78 ASP A O 1
ATOM 604 N N . GLY A 1 79 ? 4.98 -21.297 -13.578 1 91.06 79 GLY A N 1
ATOM 605 C CA . GLY A 1 79 ? 5.742 -21.188 -14.812 1 91.06 79 GLY A CA 1
ATOM 606 C C . GLY A 1 79 ? 5.742 -19.781 -15.391 1 91.06 79 GLY A C 1
ATOM 607 O O . GLY A 1 79 ? 6.375 -19.531 -16.422 1 91.06 79 GLY A O 1
ATOM 608 N N . GLY A 1 80 ? 5.113 -18.828 -14.664 1 88 80 GLY A N 1
ATOM 609 C CA . GLY A 1 80 ? 4.996 -17.469 -15.164 1 88 80 GLY A CA 1
ATOM 610 C C . GLY A 1 80 ? 6.18 -16.594 -14.797 1 88 80 GLY A C 1
ATOM 611 O O . GLY A 1 80 ? 7.285 -17.109 -14.57 1 88 80 GLY A O 1
ATOM 612 N N . GLN A 1 81 ? 6.012 -15.305 -15.031 1 83.38 81 GLN A N 1
ATOM 613 C CA . GLN A 1 81 ? 7.02 -14.305 -14.68 1 83.38 81 GLN A CA 1
ATOM 614 C C . GLN A 1 81 ? 6.508 -13.367 -13.594 1 83.38 81 GLN A C 1
ATOM 616 O O . GLN A 1 81 ? 5.336 -12.977 -13.602 1 83.38 81 GLN A O 1
ATOM 621 N N . ASN A 1 82 ? 7.395 -13.031 -12.695 1 88.31 82 ASN A N 1
ATOM 622 C CA . ASN A 1 82 ? 7.055 -12.141 -11.586 1 88.31 82 ASN A CA 1
ATOM 623 C C . ASN A 1 82 ? 7.371 -10.688 -11.922 1 88.31 82 ASN A C 1
ATOM 625 O O . ASN A 1 82 ? 8.539 -10.312 -12.039 1 88.31 82 ASN A O 1
ATOM 629 N N . LEU A 1 83 ? 6.441 -9.875 -12.047 1 85.06 83 LEU A N 1
ATOM 630 C CA . LEU A 1 83 ? 6.605 -8.477 -12.406 1 85.06 83 LEU A CA 1
ATOM 631 C C . LEU A 1 83 ? 7.215 -7.68 -11.258 1 85.06 83 LEU A C 1
ATOM 633 O O . LEU A 1 83 ? 7.836 -6.637 -11.477 1 85.06 83 LEU A O 1
ATOM 637 N N . ILE A 1 84 ? 7.023 -8.156 -10.031 1 88 84 ILE A N 1
ATOM 638 C CA . ILE A 1 84 ? 7.359 -7.316 -8.891 1 88 84 ILE A CA 1
ATOM 639 C C . ILE A 1 84 ? 8.539 -7.918 -8.141 1 88 84 ILE A C 1
ATOM 641 O O . ILE A 1 84 ? 8.867 -7.488 -7.027 1 88 84 ILE A O 1
ATOM 645 N N . GLY A 1 85 ? 9.148 -8.914 -8.688 1 87.25 85 GLY A N 1
ATOM 646 C CA . GLY A 1 85 ? 10.281 -9.547 -8.031 1 87.25 85 GLY A CA 1
ATOM 647 C C . GLY A 1 85 ? 11.016 -10.531 -8.914 1 87.25 85 GLY A C 1
ATOM 648 O O . GLY A 1 85 ? 10.734 -10.633 -10.117 1 87.25 85 GLY A O 1
ATOM 649 N N . THR A 1 86 ? 11.945 -11.289 -8.398 1 86.31 86 THR A N 1
ATOM 650 C CA . THR A 1 86 ? 12.82 -12.148 -9.18 1 86.31 86 THR A CA 1
ATOM 651 C C . THR A 1 86 ? 12.438 -13.617 -8.992 1 86.31 86 THR A C 1
ATOM 653 O O . THR A 1 86 ? 13.039 -14.5 -9.602 1 86.31 86 THR A O 1
ATOM 656 N N . GLU A 1 87 ? 11.391 -13.859 -8.133 1 91.25 87 GLU A N 1
ATOM 657 C CA . GLU A 1 87 ? 11 -15.234 -7.84 1 91.25 87 GLU A CA 1
ATOM 658 C C . GLU A 1 87 ? 10.5 -15.945 -9.094 1 91.25 87 GLU A C 1
ATOM 660 O O . GLU A 1 87 ? 9.75 -15.359 -9.891 1 91.25 87 GLU A O 1
ATOM 665 N N . GLN A 1 88 ? 10.938 -17.203 -9.25 1 88.88 88 GLN A N 1
ATOM 666 C CA . GLN A 1 88 ? 10.523 -18.062 -10.352 1 88.88 88 GLN A CA 1
ATOM 667 C C . GLN A 1 88 ? 10.109 -19.438 -9.859 1 88.88 88 GLN A C 1
ATOM 669 O O . GLN A 1 88 ? 10.328 -19.781 -8.695 1 88.88 88 GLN A O 1
ATOM 674 N N . GLY A 1 89 ? 9.461 -20.172 -10.711 1 91.94 89 GLY A N 1
ATOM 675 C CA . GLY A 1 89 ? 9.109 -21.531 -10.391 1 91.94 89 GLY A CA 1
ATOM 676 C C . GLY A 1 89 ? 8.234 -21.656 -9.156 1 91.94 89 GLY A C 1
ATOM 677 O O . GLY A 1 89 ? 7.238 -20.953 -9.023 1 91.94 89 GLY A O 1
ATOM 678 N N . GLU A 1 90 ? 8.641 -22.531 -8.297 1 94.75 90 GLU A N 1
ATOM 679 C CA . GLU A 1 90 ? 7.848 -22.844 -7.105 1 94.75 90 GLU A CA 1
ATOM 680 C C . GLU A 1 90 ? 7.645 -21.594 -6.238 1 94.75 90 GLU A C 1
ATOM 682 O O . GLU A 1 90 ? 6.59 -21.438 -5.621 1 94.75 90 GLU A O 1
ATOM 687 N N . LEU A 1 91 ? 8.625 -20.734 -6.238 1 95.25 91 LEU A N 1
ATOM 688 C CA . LEU A 1 91 ? 8.523 -19.531 -5.418 1 95.25 91 LEU A CA 1
ATOM 689 C C . LEU A 1 91 ? 7.457 -18.594 -5.969 1 95.25 91 LEU A C 1
ATOM 691 O O . LEU A 1 91 ? 6.719 -17.969 -5.203 1 95.25 91 LEU A O 1
ATOM 695 N N . LEU A 1 92 ? 7.422 -18.5 -7.258 1 95.5 92 LEU A N 1
ATOM 696 C CA . LEU A 1 92 ? 6.332 -17.719 -7.855 1 95.5 92 LEU A CA 1
ATOM 697 C C . LEU A 1 92 ? 4.988 -18.391 -7.586 1 95.5 92 LEU A C 1
ATOM 699 O O . LEU A 1 92 ? 3.994 -17.703 -7.324 1 95.5 92 LEU A O 1
ATOM 703 N N . GLY A 1 93 ? 4.988 -19.688 -7.664 1 97.5 93 GLY A N 1
ATOM 704 C CA . GLY A 1 93 ? 3.773 -20.422 -7.336 1 97.5 93 GLY A CA 1
ATOM 705 C C . GLY A 1 93 ? 3.242 -20.094 -5.953 1 97.5 93 GLY A C 1
ATOM 706 O O . GLY A 1 93 ? 2.029 -20 -5.754 1 97.5 93 GLY A O 1
ATOM 707 N N . LEU A 1 94 ? 4.141 -19.969 -5.035 1 97.31 94 LEU A N 1
ATOM 708 C CA . LEU A 1 94 ? 3.76 -19.594 -3.676 1 97.31 94 LEU A CA 1
ATOM 709 C C . LEU A 1 94 ? 3.127 -18.219 -3.643 1 97.31 94 LEU A C 1
ATOM 711 O O . LEU A 1 94 ? 2.082 -18.016 -3.016 1 97.31 94 LEU A O 1
ATOM 715 N N . ILE A 1 95 ? 3.748 -17.281 -4.289 1 97.75 95 ILE A N 1
ATOM 716 C CA . ILE A 1 95 ? 3.25 -15.914 -4.34 1 97.75 95 ILE A CA 1
ATOM 717 C C . ILE A 1 95 ? 1.858 -15.891 -4.969 1 97.75 95 ILE A C 1
ATOM 719 O O . ILE A 1 95 ? 0.926 -15.312 -4.41 1 97.75 95 ILE A O 1
ATOM 723 N N . ARG A 1 96 ? 1.685 -16.547 -6.102 1 98.06 96 ARG A N 1
ATOM 724 C CA . ARG A 1 96 ? 0.437 -16.5 -6.855 1 98.06 96 ARG A CA 1
ATOM 725 C C . ARG A 1 96 ? -0.667 -17.266 -6.141 1 98.06 96 ARG A C 1
ATOM 727 O O . ARG A 1 96 ? -1.846 -16.938 -6.262 1 98.06 96 ARG A O 1
ATOM 734 N N . THR A 1 97 ? -0.297 -18.297 -5.371 1 97.94 97 THR A N 1
ATOM 735 C CA . THR A 1 97 ? -1.274 -18.953 -4.508 1 97.94 97 THR A CA 1
ATOM 736 C C . THR A 1 97 ? -1.85 -17.969 -3.498 1 97.94 97 THR A C 1
ATOM 738 O O . THR A 1 97 ? -3.068 -17.875 -3.328 1 97.94 97 THR A O 1
ATOM 741 N N . GLN A 1 98 ? -0.947 -17.188 -2.867 1 97.38 98 GLN A N 1
ATOM 742 C CA . GLN A 1 98 ? -1.392 -16.203 -1.88 1 97.38 98 GLN A CA 1
ATOM 743 C C . GLN A 1 98 ? -2.188 -15.086 -2.539 1 97.38 98 GLN A C 1
ATOM 745 O O . GLN A 1 98 ? -3.137 -14.562 -1.949 1 97.38 98 GLN A O 1
ATOM 750 N N . GLU A 1 99 ? -1.81 -14.711 -3.709 1 97.81 99 GLU A N 1
ATOM 751 C CA . GLU A 1 99 ? -2.562 -13.695 -4.434 1 97.81 99 GLU A CA 1
ATOM 752 C C . GLU A 1 99 ? -3.967 -14.18 -4.773 1 97.81 99 GLU A C 1
ATOM 754 O O . GLU A 1 99 ? -4.93 -13.414 -4.703 1 97.81 99 GLU A O 1
ATOM 759 N N . LEU A 1 100 ? -4.094 -15.383 -5.168 1 97.81 100 LEU A N 1
ATOM 760 C CA . LEU A 1 100 ? -5.402 -15.969 -5.445 1 97.81 100 LEU A CA 1
ATOM 761 C C . LEU A 1 100 ? -6.258 -16.016 -4.188 1 97.81 100 LEU A C 1
ATOM 763 O O . LEU A 1 100 ? -7.461 -15.75 -4.238 1 97.81 100 LEU A O 1
ATOM 767 N N . LEU A 1 101 ? -5.625 -16.375 -3.1 1 96.69 101 LEU A N 1
ATOM 768 C CA . LEU A 1 101 ? -6.363 -16.391 -1.841 1 96.69 101 LEU A CA 1
ATOM 769 C C . LEU A 1 101 ? -6.828 -14.984 -1.473 1 96.69 101 LEU A C 1
ATOM 771 O O . LEU A 1 101 ? -7.93 -14.812 -0.948 1 96.69 101 LEU A O 1
ATOM 775 N N . ALA A 1 102 ? -6 -13.992 -1.712 1 96.5 102 ALA A N 1
ATOM 776 C CA . ALA A 1 102 ? -6.418 -12.609 -1.502 1 96.5 102 ALA A CA 1
ATOM 777 C C . ALA A 1 102 ? -7.613 -12.258 -2.383 1 96.5 102 ALA A C 1
ATOM 779 O O . ALA A 1 102 ? -8.547 -11.594 -1.933 1 96.5 102 ALA A O 1
ATOM 780 N N . ALA A 1 103 ? -7.562 -12.68 -3.611 1 97.19 103 ALA A N 1
ATOM 781 C CA . ALA A 1 103 ? -8.68 -12.461 -4.523 1 97.19 103 ALA A CA 1
ATOM 782 C C . ALA A 1 103 ? -9.953 -13.117 -4 1 97.19 103 ALA A C 1
ATOM 784 O O . ALA A 1 103 ? -11.039 -12.531 -4.066 1 97.19 103 ALA A O 1
ATOM 785 N N . ARG A 1 104 ? -9.828 -14.312 -3.432 1 96.75 104 ARG A N 1
ATOM 786 C CA . ARG A 1 104 ? -10.977 -15.055 -2.916 1 96.75 104 ARG A CA 1
ATOM 787 C C . ARG A 1 104 ? -11.602 -14.344 -1.723 1 96.75 104 ARG A C 1
ATOM 789 O O . ARG A 1 104 ? -12.82 -14.352 -1.554 1 96.75 104 ARG A O 1
ATOM 796 N N . ARG A 1 105 ? -10.781 -13.656 -0.953 1 94.69 105 ARG A N 1
ATOM 797 C CA . ARG A 1 105 ? -11.305 -12.891 0.175 1 94.69 105 ARG A CA 1
ATOM 798 C C . ARG A 1 105 ? -12.156 -11.719 -0.304 1 94.69 105 ARG A C 1
ATOM 800 O O . ARG A 1 105 ? -13.023 -11.234 0.429 1 94.69 105 ARG A O 1
ATOM 807 N N . THR A 1 106 ? -11.906 -11.367 -1.503 1 95.25 106 THR A N 1
ATOM 808 C CA . THR A 1 106 ? -12.633 -10.242 -2.082 1 95.25 106 THR A CA 1
ATOM 809 C C . THR A 1 106 ? -13.898 -10.719 -2.789 1 95.25 106 THR A C 1
ATOM 811 O O . THR A 1 106 ? -14.977 -10.172 -2.578 1 95.25 106 THR A O 1
ATOM 814 N N . ASP A 1 107 ? -13.789 -11.875 -3.523 1 96.12 107 ASP A N 1
ATOM 815 C CA . ASP A 1 107 ? -14.906 -12.242 -4.387 1 96.12 107 ASP A CA 1
ATOM 816 C C . ASP A 1 107 ? -15.742 -13.352 -3.756 1 96.12 107 ASP A C 1
ATOM 818 O O . ASP A 1 107 ? -16.859 -13.617 -4.191 1 96.12 107 ASP A O 1
ATOM 822 N N . GLY A 1 108 ? -15.219 -14.055 -2.715 1 95.88 108 GLY A N 1
ATOM 823 C CA . GLY A 1 108 ? -16.047 -14.961 -1.92 1 95.88 108 GLY A CA 1
ATOM 824 C C . GLY A 1 108 ? -15.969 -16.406 -2.387 1 95.88 108 GLY A C 1
ATOM 825 O O . GLY A 1 108 ? -16.562 -17.281 -1.776 1 95.88 108 GLY A O 1
ATOM 826 N N . ALA A 1 109 ? -15.227 -16.734 -3.445 1 97.62 109 ALA A N 1
ATOM 827 C CA . ALA A 1 109 ? -15.117 -18.094 -3.945 1 97.62 109 ALA A CA 1
ATOM 828 C C . ALA A 1 109 ? -14.086 -18.891 -3.148 1 97.62 109 ALA A C 1
ATOM 830 O O . ALA A 1 109 ? -13.227 -18.312 -2.49 1 97.62 109 ALA A O 1
ATOM 831 N N . GLU A 1 110 ? -14.258 -20.219 -3.193 1 97 110 GLU A N 1
ATOM 832 C CA . GLU A 1 110 ? -13.25 -21.125 -2.654 1 97 110 GLU A CA 1
ATOM 833 C C . GLU A 1 110 ? -12.172 -21.438 -3.688 1 97 110 GLU A C 1
ATOM 835 O O . GLU A 1 110 ? -12.414 -21.328 -4.891 1 97 110 GLU A O 1
ATOM 840 N N . GLN A 1 111 ? -11 -21.781 -3.16 1 97.81 111 GLN A N 1
ATOM 841 C CA . GLN A 1 111 ? -9.891 -22 -4.078 1 97.81 111 GLN A CA 1
ATOM 842 C C . GLN A 1 111 ? -9.383 -23.438 -3.982 1 97.81 111 GLN A C 1
ATOM 844 O O . GLN A 1 111 ? -9.219 -23.984 -2.885 1 97.81 111 GLN A O 1
ATOM 849 N N . PHE A 1 112 ? -9.133 -24.078 -5.137 1 98.06 112 PHE A N 1
ATOM 850 C CA . PHE A 1 112 ? -8.57 -25.422 -5.215 1 98.06 112 PHE A CA 1
ATOM 851 C C . PHE A 1 112 ? -7.465 -25.484 -6.258 1 98.06 112 PHE A C 1
ATOM 853 O O . PHE A 1 112 ? -7.402 -24.641 -7.156 1 98.06 112 PHE A O 1
ATOM 860 N N . PHE A 1 113 ? -6.598 -26.516 -6.082 1 98.19 113 PHE A N 1
ATOM 861 C CA . PHE A 1 113 ? -5.527 -26.781 -7.031 1 98.19 113 PHE A CA 1
ATOM 862 C C . PHE A 1 113 ? -5.402 -28.281 -7.301 1 98.19 113 PHE A C 1
ATOM 864 O O . PHE A 1 113 ? -5.984 -29.094 -6.578 1 98.19 113 PHE A O 1
ATOM 871 N N . THR A 1 114 ? -4.758 -28.641 -8.391 1 98.12 114 THR A N 1
ATOM 872 C CA . THR A 1 114 ? -4.277 -30 -8.594 1 98.12 114 THR A CA 1
ATOM 873 C C . THR A 1 114 ? -2.779 -30.094 -8.328 1 98.12 114 THR A C 1
ATOM 875 O O . THR A 1 114 ? -2.162 -29.125 -7.883 1 98.12 114 THR A O 1
ATOM 878 N N . ARG A 1 115 ? -2.174 -31.234 -8.68 1 96.88 115 ARG A N 1
ATOM 879 C CA . ARG A 1 115 ? -0.738 -31.438 -8.523 1 96.88 115 ARG A CA 1
ATOM 880 C C . ARG A 1 115 ? 0.024 -30.953 -9.75 1 96.88 115 ARG A C 1
ATOM 882 O O . ARG A 1 115 ? 1.256 -30.938 -9.758 1 96.88 115 ARG A O 1
ATOM 889 N N . ALA A 1 116 ? -0.701 -30.484 -10.703 1 97.19 116 ALA A N 1
ATOM 890 C CA . ALA A 1 116 ? -0.05 -30.047 -11.938 1 97.19 116 ALA A CA 1
ATOM 891 C C . ALA A 1 116 ? 0.833 -28.828 -11.695 1 97.19 116 ALA A C 1
ATOM 893 O O . ALA A 1 116 ? 0.422 -27.891 -11.016 1 97.19 116 ALA A O 1
ATOM 894 N N . ASN A 1 117 ? 2 -28.906 -12.219 1 94 117 ASN A N 1
ATOM 895 C CA . ASN A 1 117 ? 2.871 -27.75 -12.203 1 94 117 ASN A CA 1
ATOM 896 C C . ASN A 1 117 ? 2.805 -26.984 -13.523 1 94 117 ASN A C 1
ATOM 898 O O . ASN A 1 117 ? 2.605 -27.578 -14.578 1 94 117 ASN A O 1
ATOM 902 N N . ASP A 1 118 ? 2.879 -25.656 -13.484 1 94.56 118 ASP A N 1
ATOM 903 C CA . ASP A 1 118 ? 2.994 -24.828 -14.672 1 94.56 118 ASP A CA 1
ATOM 904 C C . ASP A 1 118 ? 4.414 -24.859 -15.234 1 94.56 118 ASP A C 1
ATOM 906 O O . ASP A 1 118 ? 5.289 -24.125 -14.766 1 94.56 118 ASP A O 1
ATOM 910 N N . PHE A 1 119 ? 4.582 -25.656 -16.281 1 89.44 119 PHE A N 1
ATOM 911 C CA . PHE A 1 119 ? 5.934 -25.844 -16.812 1 89.44 119 PHE A CA 1
ATOM 912 C C . PHE A 1 119 ? 6.215 -24.859 -17.922 1 89.44 119 PHE A C 1
ATOM 914 O O . PHE A 1 119 ? 7.152 -25.047 -18.719 1 89.44 119 PHE A O 1
ATOM 921 N N . GLY A 1 120 ? 5.402 -23.875 -18 1 86 120 GLY A N 1
ATOM 922 C CA . GLY A 1 120 ? 5.578 -22.875 -19.031 1 86 120 GLY A CA 1
ATOM 923 C C . GLY A 1 120 ? 4.609 -23.031 -20.188 1 86 120 GLY A C 1
ATOM 924 O O . GLY A 1 120 ? 3.676 -23.844 -20.125 1 86 120 GLY A O 1
ATOM 925 N N . PHE A 1 121 ? 4.836 -22.359 -21.234 1 83.69 121 PHE A N 1
ATOM 926 C CA . PHE A 1 121 ? 3.926 -22.297 -22.375 1 83.69 121 PHE A CA 1
ATOM 927 C C . PHE A 1 121 ? 3.922 -23.625 -23.125 1 83.69 121 PHE A C 1
ATOM 929 O O . PHE A 1 121 ? 4.973 -24.25 -23.312 1 83.69 121 PHE A O 1
ATOM 936 N N . SER A 1 122 ? 2.738 -24.156 -23.328 1 85.56 122 SER A N 1
ATOM 937 C CA . SER A 1 122 ? 2.553 -25.312 -24.203 1 85.56 122 SER A CA 1
ATOM 938 C C . SER A 1 122 ? 1.611 -24.984 -25.359 1 85.56 122 SER A C 1
ATOM 940 O O . SER A 1 122 ? 0.598 -24.312 -25.172 1 85.56 122 SER A O 1
ATOM 942 N N . LYS A 1 123 ? 1.919 -25.5 -26.484 1 80.44 123 LYS A N 1
ATOM 943 C CA . LYS A 1 123 ? 1.171 -25.109 -27.688 1 80.44 123 LYS A CA 1
ATOM 944 C C . LYS A 1 123 ? -0.16 -25.844 -27.766 1 80.44 123 LYS A C 1
ATOM 946 O O . LYS A 1 123 ? -1.153 -25.297 -28.25 1 80.44 123 LYS A O 1
ATOM 951 N N . ASN A 1 124 ? -0.084 -27.141 -27.375 1 85.38 124 ASN A N 1
ATOM 952 C CA . ASN A 1 124 ? -1.312 -27.938 -27.453 1 85.38 124 ASN A CA 1
ATOM 953 C C . ASN A 1 124 ? -1.479 -28.828 -26.234 1 85.38 124 ASN A C 1
ATOM 955 O O . ASN A 1 124 ? -0.573 -28.938 -25.406 1 85.38 124 ASN A O 1
ATOM 959 N N . SER A 1 125 ? -2.635 -29.422 -26.188 1 92.31 125 SER A N 1
ATOM 960 C CA . SER A 1 125 ? -2.977 -30.234 -25.016 1 92.31 125 SER A CA 1
ATOM 961 C C . SER A 1 125 ? -2.162 -31.516 -24.969 1 92.31 125 SER A C 1
ATOM 963 O O . SER A 1 125 ? -1.896 -32.031 -23.891 1 92.31 125 SER A O 1
ATOM 965 N N . ALA A 1 126 ? -1.751 -31.984 -26.062 1 87.25 126 ALA A N 1
ATOM 966 C CA . ALA A 1 126 ? -0.998 -33.219 -26.109 1 87.25 126 ALA A CA 1
ATOM 967 C C . ALA A 1 126 ? 0.313 -33.094 -25.344 1 87.25 126 ALA A C 1
ATOM 969 O O . ALA A 1 126 ? 0.687 -34 -24.578 1 87.25 126 ALA A O 1
ATOM 970 N N . GLU A 1 127 ? 0.949 -32.094 -25.562 1 84 127 GLU A N 1
ATOM 971 C CA . GLU A 1 127 ? 2.188 -31.844 -24.828 1 84 127 GLU A CA 1
ATOM 972 C C . GLU A 1 127 ? 1.929 -31.719 -23.328 1 84 127 GLU A C 1
ATOM 974 O O . GLU A 1 127 ? 2.68 -32.25 -22.516 1 84 127 GLU A O 1
ATOM 979 N N . SER A 1 128 ? 0.928 -31 -23.031 1 92.44 128 SER A N 1
ATOM 980 C CA . SER A 1 128 ? 0.57 -30.828 -21.625 1 92.44 128 SER A CA 1
ATOM 981 C C . SER A 1 128 ? 0.314 -32.188 -20.953 1 92.44 128 SER A C 1
ATOM 983 O O . SER A 1 128 ? 0.812 -32.438 -19.859 1 92.44 128 SER A O 1
ATOM 985 N N . PHE A 1 129 ? -0.421 -33.031 -21.641 1 95.12 129 PHE A N 1
ATOM 986 C CA . PHE A 1 129 ? -0.804 -34.312 -21.078 1 95.12 129 PHE A CA 1
ATOM 987 C C . PHE A 1 129 ? 0.411 -35.25 -20.938 1 95.12 129 PHE A C 1
ATOM 989 O O . PHE A 1 129 ? 0.486 -36.031 -20 1 95.12 129 PHE A O 1
ATOM 996 N N . LYS A 1 130 ? 1.272 -35.031 -21.828 1 88.5 130 LYS A N 1
ATOM 997 C CA . LYS A 1 130 ? 2.5 -35.812 -21.75 1 88.5 130 LYS A CA 1
ATOM 998 C C . LYS A 1 130 ? 3.311 -35.438 -20.516 1 88.5 130 LYS A C 1
ATOM 1000 O O . LYS A 1 130 ? 3.777 -36.312 -19.781 1 88.5 130 LYS A O 1
ATOM 1005 N N . ILE A 1 131 ? 3.406 -34.281 -20.281 1 90.12 131 ILE A N 1
ATOM 1006 C CA . ILE A 1 131 ? 4.258 -33.781 -19.203 1 90.12 131 ILE A CA 1
ATOM 1007 C C . ILE A 1 131 ? 3.541 -33.969 -17.859 1 90.12 131 ILE A C 1
ATOM 1009 O O . ILE A 1 131 ? 4.141 -34.375 -16.875 1 90.12 131 ILE A O 1
ATOM 1013 N N . TRP A 1 132 ? 2.213 -33.719 -17.75 1 95.88 132 TRP A N 1
ATOM 1014 C CA . TRP A 1 132 ? 1.427 -33.75 -16.516 1 95.88 132 TRP A CA 1
ATOM 1015 C C . TRP A 1 132 ? 1.064 -35.188 -16.156 1 95.88 132 TRP A C 1
ATOM 1017 O O . TRP A 1 132 ? 0.683 -35.469 -15.016 1 95.88 132 TRP A O 1
ATOM 1027 N N . ASN A 1 133 ? 1.273 -36.094 -17.016 1 94.75 133 ASN A N 1
ATOM 1028 C CA . ASN A 1 133 ? 0.605 -37.375 -16.875 1 94.75 133 ASN A CA 1
ATOM 1029 C C . ASN A 1 133 ? -0.909 -37.219 -16.781 1 94.75 133 ASN A C 1
ATOM 1031 O O . ASN A 1 133 ? -1.458 -37.094 -15.688 1 94.75 133 ASN A O 1
ATOM 1035 N N . LYS A 1 134 ? -1.568 -37.312 -17.781 1 96.94 134 LYS A N 1
ATOM 1036 C CA . LYS A 1 134 ? -2.979 -36.969 -17.922 1 96.94 134 LYS A CA 1
ATOM 1037 C C . LYS A 1 134 ? -3.828 -37.625 -16.859 1 96.94 134 LYS A C 1
ATOM 1039 O O . LYS A 1 134 ? -4.648 -37 -16.203 1 96.94 134 LYS A O 1
ATOM 1044 N N . ASP A 1 135 ? -3.637 -38.906 -16.625 1 96.94 135 ASP A N 1
ATOM 1045 C CA . ASP A 1 135 ? -4.477 -39.688 -15.719 1 96.94 135 ASP A CA 1
ATOM 1046 C C . ASP A 1 135 ? -4.32 -39.188 -14.281 1 96.94 135 ASP A C 1
ATOM 1048 O O . ASP A 1 135 ? -5.289 -39.188 -13.516 1 96.94 135 ASP A O 1
ATOM 1052 N N . GLN A 1 136 ? -3.168 -38.844 -13.984 1 95.12 136 GLN A N 1
ATOM 1053 C CA . GLN A 1 136 ? -2.914 -38.344 -12.633 1 95.12 136 GLN A CA 1
ATOM 1054 C C . GLN A 1 136 ? -3.652 -37.062 -12.375 1 95.12 136 GLN A C 1
ATOM 1056 O O . GLN A 1 136 ? -4.289 -36.875 -11.328 1 95.12 136 GLN A O 1
ATOM 1061 N N . ILE A 1 137 ? -3.541 -36.125 -13.258 1 97.81 137 ILE A N 1
ATOM 1062 C CA . ILE A 1 137 ? -4.188 -34.844 -13.07 1 97.81 137 ILE A CA 1
ATOM 1063 C C . ILE A 1 137 ? -5.699 -34.969 -13.211 1 97.81 137 ILE A C 1
ATOM 1065 O O . ILE A 1 137 ? -6.461 -34.312 -12.508 1 97.81 137 ILE A O 1
ATOM 1069 N N . LEU A 1 138 ? -6.164 -35.906 -14.133 1 98.56 138 LEU A N 1
ATOM 1070 C CA . LEU A 1 138 ? -7.59 -36.188 -14.219 1 98.56 138 LEU A CA 1
ATOM 1071 C C . LEU A 1 138 ? -8.117 -36.688 -12.875 1 98.56 138 LEU A C 1
ATOM 1073 O O . LEU A 1 138 ? -9.203 -36.312 -12.445 1 98.56 138 LEU A O 1
ATOM 1077 N N . SER A 1 139 ? -7.359 -37.531 -12.273 1 97.81 139 SER A N 1
ATOM 1078 C CA . SER A 1 139 ? -7.738 -38.062 -10.961 1 97.81 139 SER A CA 1
ATOM 1079 C C . SER A 1 139 ? -7.922 -36.938 -9.953 1 97.81 139 SER A C 1
ATOM 1081 O O . SER A 1 139 ? -8.844 -36.969 -9.133 1 97.81 139 SER A O 1
ATOM 1083 N N . ASP A 1 140 ? -7.031 -35.969 -9.969 1 98.12 140 ASP A N 1
ATOM 1084 C CA . ASP A 1 140 ? -7.125 -34.844 -9.07 1 98.12 140 ASP A CA 1
ATOM 1085 C C . ASP A 1 140 ? -8.414 -34.031 -9.312 1 98.12 140 ASP A C 1
ATOM 1087 O O . ASP A 1 140 ? -9.086 -33.625 -8.367 1 98.12 140 ASP A O 1
ATOM 1091 N N . VAL A 1 141 ? -8.766 -33.781 -10.578 1 98.69 141 VAL A N 1
ATOM 1092 C CA . VAL A 1 141 ? -9.977 -33.031 -10.922 1 98.69 141 VAL A CA 1
ATOM 1093 C C . VAL A 1 141 ? -11.203 -33.812 -10.445 1 98.69 141 VAL A C 1
ATOM 1095 O O . VAL A 1 141 ? -12.133 -33.25 -9.883 1 98.69 141 VAL A O 1
ATOM 1098 N N . VAL A 1 142 ? -11.195 -35.125 -10.641 1 98.62 142 VAL A N 1
ATOM 1099 C CA . VAL A 1 142 ? -12.289 -36 -10.188 1 98.62 142 VAL A CA 1
ATOM 1100 C C . VAL A 1 142 ? -12.43 -35.906 -8.672 1 98.62 142 VAL A C 1
ATOM 1102 O O . VAL A 1 142 ? -13.547 -35.781 -8.156 1 98.62 142 VAL A O 1
ATOM 1105 N N . TRP A 1 143 ? -11.32 -35.906 -7.996 1 98.06 143 TRP A N 1
ATOM 1106 C CA . TRP A 1 143 ? -11.312 -35.781 -6.543 1 98.06 143 TRP A CA 1
ATOM 1107 C C . TRP A 1 143 ? -12.016 -34.5 -6.102 1 98.06 143 TRP A C 1
ATOM 1109 O O . TRP A 1 143 ? -12.875 -34.531 -5.215 1 98.06 143 TRP A O 1
ATOM 1119 N N . VAL A 1 144 ? -11.68 -33.375 -6.719 1 98.31 144 VAL A N 1
ATOM 1120 C CA . VAL A 1 144 ? -12.258 -32.094 -6.348 1 98.31 144 VAL A CA 1
ATOM 1121 C C . VAL A 1 144 ? -13.758 -32.094 -6.625 1 98.31 144 VAL A C 1
ATOM 1123 O O . VAL A 1 144 ? -14.547 -31.594 -5.82 1 98.31 144 VAL A O 1
ATOM 1126 N N . ILE A 1 145 ? -14.203 -32.656 -7.77 1 98.75 145 ILE A N 1
ATOM 1127 C CA . ILE A 1 145 ? -15.617 -32.688 -8.117 1 98.75 145 ILE A CA 1
ATOM 1128 C C . ILE A 1 145 ? -16.375 -33.562 -7.102 1 98.75 145 ILE A C 1
ATOM 1130 O O . ILE A 1 145 ? -17.438 -33.156 -6.625 1 98.75 145 ILE A O 1
ATOM 1134 N N . ARG A 1 146 ? -15.805 -34.719 -6.746 1 98.5 146 ARG A N 1
ATOM 1135 C CA . ARG A 1 146 ? -16.469 -35.625 -5.797 1 98.5 146 ARG A CA 1
ATOM 1136 C C . ARG A 1 146 ? -16.531 -35 -4.41 1 98.5 146 ARG A C 1
ATOM 1138 O O . ARG A 1 146 ? -17.516 -35.156 -3.688 1 98.5 146 ARG A O 1
ATOM 1145 N N . LYS A 1 147 ? -15.562 -34.25 -4.062 1 96.75 147 LYS A N 1
ATOM 1146 C CA . LYS A 1 147 ? -15.523 -33.594 -2.75 1 96.75 147 LYS A CA 1
ATOM 1147 C C . LYS A 1 147 ? -16.406 -32.344 -2.719 1 96.75 147 LYS A C 1
ATOM 1149 O O . LYS A 1 147 ? -17.156 -32.156 -1.769 1 96.75 147 LYS A O 1
ATOM 1154 N N . PHE A 1 148 ? -16.344 -31.531 -3.717 1 97.06 148 PHE A N 1
ATOM 1155 C CA . PHE A 1 148 ? -17.062 -30.266 -3.783 1 97.06 148 PHE A CA 1
ATOM 1156 C C . PHE A 1 148 ? -18.516 -30.484 -4.168 1 97.06 148 PHE A C 1
ATOM 1158 O O . PHE A 1 148 ? -19.391 -29.719 -3.775 1 97.06 148 PHE A O 1
ATOM 1165 N N . GLN A 1 149 ? -18.781 -31.484 -4.992 1 97.88 149 GLN A N 1
ATOM 1166 C CA . GLN A 1 149 ? -20.109 -31.891 -5.461 1 97.88 149 GLN A CA 1
ATOM 1167 C C . GLN A 1 149 ? -20.828 -30.719 -6.137 1 97.88 149 GLN A C 1
ATOM 1169 O O . GLN A 1 149 ? -21.938 -30.375 -5.75 1 97.88 149 GLN A O 1
ATOM 1174 N N . PRO A 1 150 ? -20.297 -30.172 -7.184 1 98.62 150 PRO A N 1
ATOM 1175 C CA . PRO A 1 150 ? -20.938 -29.062 -7.879 1 98.62 150 PRO A CA 1
ATOM 1176 C C . PRO A 1 150 ? -22.203 -29.469 -8.625 1 98.62 150 PRO A C 1
ATOM 1178 O O . PRO A 1 150 ? -22.266 -30.562 -9.188 1 98.62 150 PRO A O 1
ATOM 1181 N N . ASP A 1 151 ? -23.203 -28.562 -8.586 1 98.69 151 ASP A N 1
ATOM 1182 C CA . ASP A 1 151 ? -24.344 -28.719 -9.469 1 98.69 151 ASP A CA 1
ATOM 1183 C C . ASP A 1 151 ? -23.984 -28.391 -10.914 1 98.69 151 ASP A C 1
ATOM 1185 O O . ASP A 1 151 ? -24.484 -29.016 -11.844 1 98.69 151 ASP A O 1
ATOM 1189 N N . ILE A 1 152 ? -23.141 -27.422 -11.031 1 98.75 152 ILE A N 1
ATOM 1190 C CA . ILE A 1 152 ? -22.734 -26.938 -12.336 1 98.75 152 ILE A CA 1
ATOM 1191 C C . ILE A 1 152 ? -21.203 -26.797 -12.383 1 98.75 152 ILE A C 1
ATOM 1193 O O . ILE A 1 152 ? -20.594 -26.375 -11.406 1 98.75 152 ILE A O 1
ATOM 1197 N N . ILE A 1 153 ? -20.625 -27.219 -13.492 1 98.88 153 ILE A N 1
ATOM 1198 C CA . ILE A 1 153 ? -19.219 -26.984 -13.758 1 98.88 153 ILE A CA 1
ATOM 1199 C C . ILE A 1 153 ? -19.062 -26 -14.914 1 98.88 153 ILE A C 1
ATOM 1201 O O . ILE A 1 153 ? -19.766 -26.094 -15.922 1 98.88 153 ILE A O 1
ATOM 1205 N N . ILE A 1 154 ? -18.266 -24.969 -14.766 1 98.88 154 ILE A N 1
ATOM 1206 C CA . ILE A 1 154 ? -18 -23.984 -15.805 1 98.88 154 ILE A CA 1
ATOM 1207 C C . ILE A 1 154 ? -16.516 -24.031 -16.203 1 98.88 154 ILE A C 1
ATOM 1209 O O . ILE A 1 154 ? -15.641 -24.016 -15.328 1 98.88 154 ILE A O 1
ATOM 1213 N N . THR A 1 155 ? -16.234 -24.125 -17.469 1 98.62 155 THR A N 1
ATOM 1214 C CA . THR A 1 155 ? -14.859 -24.031 -17.953 1 98.62 155 THR A CA 1
ATOM 1215 C C . THR A 1 155 ? -14.594 -22.656 -18.562 1 98.62 155 THR A C 1
ATOM 1217 O O . THR A 1 155 ? -15.5 -22.031 -19.125 1 98.62 155 THR A O 1
ATOM 1220 N N . ARG A 1 156 ? -13.414 -22.219 -18.5 1 97.25 156 ARG A N 1
ATOM 1221 C CA . ARG A 1 156 ? -13.047 -20.906 -19.047 1 97.25 156 ARG A CA 1
ATOM 1222 C C . ARG A 1 156 ? -12.672 -21.016 -20.516 1 97.25 156 ARG A C 1
ATOM 1224 O O . ARG A 1 156 ? -12.883 -20.078 -21.281 1 97.25 156 ARG A O 1
ATOM 1231 N N . PHE A 1 157 ? -12.094 -22.188 -20.891 1 96.12 157 PHE A N 1
ATOM 1232 C CA . PHE A 1 157 ? -11.508 -22.312 -22.219 1 96.12 157 PHE A CA 1
ATOM 1233 C C . PHE A 1 157 ? -12.164 -23.438 -23 1 96.12 157 PHE A C 1
ATOM 1235 O O . PHE A 1 157 ? -12.805 -24.312 -22.406 1 96.12 157 PHE A O 1
ATOM 1242 N N . PRO A 1 158 ? -12.055 -23.328 -24.344 1 95.12 158 PRO A N 1
ATOM 1243 C CA . PRO A 1 158 ? -12.484 -24.469 -25.156 1 95.12 158 PRO A CA 1
ATOM 1244 C C . PRO A 1 158 ? -11.414 -25.562 -25.266 1 95.12 158 PRO A C 1
ATOM 1246 O O . PRO A 1 158 ? -10.305 -25.391 -24.75 1 95.12 158 PRO A O 1
ATOM 1249 N N . GLU A 1 159 ? -11.727 -26.641 -25.844 1 95.88 159 GLU A N 1
ATOM 1250 C CA . GLU A 1 159 ? -10.852 -27.797 -25.891 1 95.88 159 GLU A CA 1
ATOM 1251 C C . GLU A 1 159 ? -9.914 -27.734 -27.094 1 95.88 159 GLU A C 1
ATOM 1253 O O . GLU A 1 159 ? -9.055 -28.609 -27.25 1 95.88 159 GLU A O 1
ATOM 1258 N N . ASP A 1 160 ? -10.078 -26.625 -27.891 1 91.62 160 ASP A N 1
ATOM 1259 C CA . ASP A 1 160 ? -9.344 -26.562 -29.141 1 91.62 160 ASP A CA 1
ATOM 1260 C C . ASP A 1 160 ? -8.414 -25.359 -29.172 1 91.62 160 ASP A C 1
ATOM 1262 O O . ASP A 1 160 ? -8.094 -24.781 -28.141 1 91.62 160 ASP A O 1
ATOM 1266 N N . ALA A 1 161 ? -7.906 -25.031 -30.328 1 84.94 161 ALA A N 1
ATOM 1267 C CA . ALA A 1 161 ? -6.867 -24.016 -30.484 1 84.94 161 ALA A CA 1
ATOM 1268 C C . ALA A 1 161 ? -7.359 -22.641 -30.031 1 84.94 161 ALA A C 1
ATOM 1270 O O . ALA A 1 161 ? -6.559 -21.766 -29.719 1 84.94 161 ALA A O 1
ATOM 1271 N N . ARG A 1 162 ? -8.641 -22.484 -30.031 1 89.5 162 ARG A N 1
ATOM 1272 C CA . ARG A 1 162 ? -9.211 -21.203 -29.594 1 89.5 162 ARG A CA 1
ATOM 1273 C C . ARG A 1 162 ? -8.844 -20.906 -28.156 1 89.5 162 ARG A C 1
ATOM 1275 O O . ARG A 1 162 ? -9 -19.766 -27.688 1 89.5 162 ARG A O 1
ATOM 1282 N N . ALA A 1 163 ? -8.352 -21.938 -27.422 1 89.69 163 ALA A N 1
ATOM 1283 C CA . ALA A 1 163 ? -7.961 -21.766 -26.031 1 89.69 163 ALA A CA 1
ATOM 1284 C C . ALA A 1 163 ? -6.691 -20.938 -25.906 1 89.69 163 ALA A C 1
ATOM 1286 O O . ALA A 1 163 ? -6.363 -20.438 -24.812 1 89.69 163 ALA A O 1
ATOM 1287 N N . GLY A 1 164 ? -5.977 -20.812 -26.969 1 81.62 164 GLY A N 1
ATOM 1288 C CA . GLY A 1 164 ? -4.781 -19.984 -26.984 1 81.62 164 GLY A CA 1
ATOM 1289 C C . GLY A 1 164 ? -3.514 -20.766 -26.688 1 81.62 164 GLY A C 1
ATOM 1290 O O . GLY A 1 164 ? -2.461 -20.5 -27.266 1 81.62 164 GLY A O 1
ATOM 1291 N N . HIS A 1 165 ? -3.5 -21.719 -25.672 1 86.25 165 HIS A N 1
ATOM 1292 C CA . HIS A 1 165 ? -2.324 -22.547 -25.438 1 86.25 165 HIS A CA 1
ATOM 1293 C C . HIS A 1 165 ? -2.709 -23.859 -24.781 1 86.25 165 HIS A C 1
ATOM 1295 O O . HIS A 1 165 ? -3.877 -24.078 -24.453 1 86.25 165 HIS A O 1
ATOM 1301 N N . GLY A 1 166 ? -1.686 -24.734 -24.719 1 91.12 166 GLY A N 1
ATOM 1302 C CA . GLY A 1 166 ? -1.898 -26.125 -24.391 1 91.12 166 GLY A CA 1
ATOM 1303 C C . GLY A 1 166 ? -2.492 -26.328 -23.016 1 91.12 166 GLY A C 1
ATOM 1304 O O . GLY A 1 166 ? -3.408 -27.141 -22.844 1 91.12 166 GLY A O 1
ATOM 1305 N N . HIS A 1 167 ? -2.023 -25.609 -22 1 95.06 167 HIS A N 1
ATOM 1306 C CA . HIS A 1 167 ? -2.557 -25.734 -20.641 1 95.06 167 HIS A CA 1
ATOM 1307 C C . HIS A 1 167 ? -4.043 -25.391 -20.609 1 95.06 167 HIS A C 1
ATOM 1309 O O . HIS A 1 167 ? -4.812 -26.047 -19.891 1 95.06 167 HIS A O 1
ATOM 1315 N N . HIS A 1 168 ? -4.445 -24.375 -21.375 1 96.19 168 HIS A N 1
ATOM 1316 C CA . HIS A 1 168 ? -5.836 -23.938 -21.391 1 96.19 168 HIS A CA 1
ATOM 1317 C C . HIS A 1 168 ? -6.738 -25.016 -22 1 96.19 168 HIS A C 1
ATOM 1319 O O . HIS A 1 168 ? -7.73 -25.406 -21.375 1 96.19 168 HIS A O 1
ATOM 1325 N N . ALA A 1 169 ? -6.309 -25.5 -23.156 1 96.5 169 ALA A N 1
ATOM 1326 C CA . ALA A 1 169 ? -7.086 -26.547 -23.797 1 96.5 169 ALA A CA 1
ATOM 1327 C C . ALA A 1 169 ? -7.145 -27.797 -22.938 1 96.5 169 ALA A C 1
ATOM 1329 O O . ALA A 1 169 ? -8.203 -28.422 -22.812 1 96.5 169 ALA A O 1
ATOM 1330 N N . ALA A 1 170 ? -6.027 -28.094 -22.344 1 97.69 170 ALA A N 1
ATOM 1331 C CA . ALA A 1 170 ? -5.953 -29.281 -21.484 1 97.69 170 ALA A CA 1
ATOM 1332 C C . ALA A 1 170 ? -6.906 -29.156 -20.297 1 97.69 170 ALA A C 1
ATOM 1334 O O . ALA A 1 170 ? -7.543 -30.125 -19.906 1 97.69 170 ALA A O 1
ATOM 1335 N N . SER A 1 171 ? -6.996 -28 -19.703 1 98.44 171 SER A N 1
ATOM 1336 C CA . SER A 1 171 ? -7.887 -27.797 -18.562 1 98.44 171 SER A CA 1
ATOM 1337 C C . SER A 1 171 ? -9.336 -28.078 -18.938 1 98.44 171 SER A C 1
ATOM 1339 O O . SER A 1 171 ? -10.086 -28.656 -18.172 1 98.44 171 SER A O 1
ATOM 1341 N N . ALA A 1 172 ? -9.734 -27.656 -20.125 1 98.38 172 ALA A N 1
ATOM 1342 C CA . ALA A 1 172 ? -11.102 -27.875 -20.594 1 98.38 172 ALA A CA 1
ATOM 1343 C C . ALA A 1 172 ? -11.375 -29.344 -20.844 1 98.38 172 ALA A C 1
ATOM 1345 O O . ALA A 1 172 ? -12.43 -29.859 -20.469 1 98.38 172 ALA A O 1
ATOM 1346 N N . ILE A 1 173 ? -10.414 -30.031 -21.453 1 98.62 173 ILE A N 1
ATOM 1347 C CA . ILE A 1 173 ? -10.555 -31.453 -21.75 1 98.62 173 ILE A CA 1
ATOM 1348 C C . ILE A 1 173 ? -10.664 -32.25 -20.453 1 98.62 173 ILE A C 1
ATOM 1350 O O . ILE A 1 173 ? -11.539 -33.094 -20.312 1 98.62 173 ILE A O 1
ATOM 1354 N N . LEU A 1 174 ? -9.797 -31.922 -19.516 1 98.81 174 LEU A N 1
ATOM 1355 C CA . LEU A 1 174 ? -9.812 -32.594 -18.234 1 98.81 174 LEU A CA 1
ATOM 1356 C C . LEU A 1 174 ? -11.133 -32.375 -17.5 1 98.81 174 LEU A C 1
ATOM 1358 O O . LEU A 1 174 ? -11.664 -33.281 -16.875 1 98.81 174 LEU A O 1
ATOM 1362 N N . ALA A 1 175 ? -11.664 -31.156 -17.562 1 98.81 175 ALA A N 1
ATOM 1363 C CA . ALA A 1 175 ? -12.945 -30.844 -16.938 1 98.81 175 ALA A CA 1
ATOM 1364 C C . ALA A 1 175 ? -14.062 -31.703 -17.516 1 98.81 175 ALA A C 1
ATOM 1366 O O . ALA A 1 175 ? -14.852 -32.281 -16.766 1 98.81 175 ALA A O 1
ATOM 1367 N N . ARG A 1 176 ? -14.156 -31.734 -18.828 1 98.69 176 ARG A N 1
ATOM 1368 C CA . ARG A 1 176 ? -15.195 -32.531 -19.484 1 98.69 176 ARG A CA 1
ATOM 1369 C C . ARG A 1 176 ? -15.062 -34 -19.125 1 98.69 176 ARG A C 1
ATOM 1371 O O . ARG A 1 176 ? -16.047 -34.656 -18.781 1 98.69 176 ARG A O 1
ATOM 1378 N N . GLU A 1 177 ? -13.836 -34.531 -19.234 1 98.81 177 GLU A N 1
ATOM 1379 C CA . GLU A 1 177 ? -13.617 -35.938 -18.922 1 98.81 177 GLU A CA 1
ATOM 1380 C C . GLU A 1 177 ? -13.93 -36.219 -17.453 1 98.81 177 GLU A C 1
ATOM 1382 O O . GLU A 1 177 ? -14.477 -37.281 -17.125 1 98.81 177 GLU A O 1
ATOM 1387 N N . ALA A 1 178 ? -13.57 -35.344 -16.594 1 98.88 178 ALA A N 1
ATOM 1388 C CA . ALA A 1 178 ? -13.828 -35.5 -15.164 1 98.88 178 ALA A CA 1
ATOM 1389 C C . ALA A 1 178 ? -15.32 -35.469 -14.867 1 98.88 178 ALA A C 1
ATOM 1391 O O . ALA A 1 178 ? -15.797 -36.125 -13.945 1 98.88 178 ALA A O 1
ATOM 1392 N N . PHE A 1 179 ? -16.094 -34.656 -15.664 1 98.56 179 PHE A N 1
ATOM 1393 C CA . PHE A 1 179 ? -17.547 -34.594 -15.539 1 98.56 179 PHE A CA 1
ATOM 1394 C C . PHE A 1 179 ? -18.156 -36 -15.625 1 98.56 179 PHE A C 1
ATOM 1396 O O . PHE A 1 179 ? -19.016 -36.344 -14.828 1 98.56 179 PHE A O 1
ATOM 1403 N N . THR A 1 180 ? -17.625 -36.781 -16.469 1 98.56 180 THR A N 1
ATOM 1404 C CA . THR A 1 180 ? -18.109 -38.125 -16.672 1 98.56 180 THR A CA 1
ATOM 1405 C C . THR A 1 180 ? -17.469 -39.094 -15.672 1 98.56 180 THR A C 1
ATOM 1407 O O . THR A 1 180 ? -18.141 -39.938 -15.062 1 98.56 180 THR A O 1
ATOM 1410 N N . ALA A 1 181 ? -16.188 -38.969 -15.453 1 98.75 181 ALA A N 1
ATOM 1411 C CA . ALA A 1 181 ? -15.414 -39.875 -14.617 1 98.75 181 ALA A CA 1
ATOM 1412 C C . ALA A 1 181 ? -15.859 -39.781 -13.156 1 98.75 181 ALA A C 1
ATOM 1414 O O . ALA A 1 181 ? -15.859 -40.781 -12.445 1 98.75 181 ALA A O 1
ATOM 1415 N N . ALA A 1 182 ? -16.219 -38.656 -12.703 1 98.81 182 ALA A N 1
ATOM 1416 C CA . ALA A 1 182 ? -16.609 -38.469 -11.312 1 98.81 182 ALA A CA 1
ATOM 1417 C C . ALA A 1 182 ? -17.875 -39.25 -10.977 1 98.81 182 ALA A C 1
ATOM 1419 O O . ALA A 1 182 ? -18.125 -39.562 -9.812 1 98.81 182 ALA A O 1
ATOM 1420 N N . ALA A 1 183 ? -18.656 -39.562 -12.047 1 98.5 183 ALA A N 1
ATOM 1421 C CA . ALA A 1 183 ? -19.906 -40.312 -11.852 1 98.5 183 ALA A CA 1
ATOM 1422 C C . ALA A 1 183 ? -19.688 -41.812 -12.008 1 98.5 183 ALA A C 1
ATOM 1424 O O . ALA A 1 183 ? -20.609 -42.594 -11.797 1 98.5 183 ALA A O 1
ATOM 1425 N N . ASP A 1 184 ? -18.547 -42.188 -12.406 1 98.56 184 ASP A N 1
ATOM 1426 C CA . ASP A 1 184 ? -18.219 -43.594 -12.672 1 98.56 184 ASP A CA 1
ATOM 1427 C C . ASP A 1 184 ? -17.438 -44.219 -11.516 1 98.56 184 ASP A C 1
ATOM 1429 O O . ASP A 1 184 ? -16.281 -43.844 -11.289 1 98.56 184 ASP A O 1
ATOM 1433 N N . PRO A 1 185 ? -17.969 -45.125 -10.828 1 98.06 185 PRO A N 1
ATOM 1434 C CA . PRO A 1 185 ? -17.281 -45.719 -9.688 1 98.06 185 PRO A CA 1
ATOM 1435 C C . PRO A 1 185 ? -16.031 -46.531 -10.102 1 98.06 185 PRO A C 1
ATOM 1437 O O . PRO A 1 185 ? -15.203 -46.844 -9.258 1 98.06 185 PRO A O 1
ATOM 1440 N N . LYS A 1 186 ? -15.867 -46.812 -11.375 1 98.06 186 LYS A N 1
ATOM 1441 C CA . LYS A 1 186 ? -14.727 -47.594 -11.852 1 98.06 186 LYS A CA 1
ATOM 1442 C C . LYS A 1 186 ? -13.516 -46.688 -12.078 1 98.06 186 LYS A C 1
ATOM 1444 O O . LYS A 1 186 ? -12.383 -47.188 -12.18 1 98.06 186 LYS A O 1
ATOM 1449 N N . ARG A 1 187 ? -13.836 -45.469 -12.164 1 98.25 187 ARG A N 1
ATOM 1450 C CA . ARG A 1 187 ? -12.742 -44.531 -12.367 1 98.25 187 ARG A CA 1
ATOM 1451 C C . ARG A 1 187 ? -12.195 -44.031 -11.031 1 98.25 187 ARG A C 1
ATOM 1453 O O . ARG A 1 187 ? -12.93 -43.406 -10.242 1 98.25 187 ARG A O 1
ATOM 1460 N N . PHE A 1 188 ? -10.961 -44.344 -10.805 1 97.31 188 PHE A N 1
ATOM 1461 C CA . PHE A 1 188 ? -10.258 -43.938 -9.594 1 97.31 188 PHE A CA 1
ATOM 1462 C C . PHE A 1 188 ? -11 -44.438 -8.352 1 97.31 188 PHE A C 1
ATOM 1464 O O . PHE A 1 188 ? -11.32 -43.656 -7.461 1 97.31 188 PHE A O 1
ATOM 1471 N N . PRO A 1 189 ? -11.203 -45.688 -8.18 1 97.31 189 PRO A N 1
ATOM 1472 C CA . PRO A 1 189 ? -12.016 -46.25 -7.102 1 97.31 189 PRO A CA 1
ATOM 1473 C C . PRO A 1 189 ? -11.398 -46.031 -5.723 1 97.31 189 PRO A C 1
ATOM 1475 O O . PRO A 1 189 ? -12.109 -46.062 -4.715 1 97.31 189 PRO A O 1
ATOM 1478 N N . GLU A 1 190 ? -10.102 -45.75 -5.645 1 94.44 190 GLU A N 1
ATOM 1479 C CA . GLU A 1 190 ? -9.43 -45.531 -4.371 1 94.44 190 GLU A CA 1
ATOM 1480 C C . GLU A 1 190 ? -9.992 -44.281 -3.668 1 94.44 190 GLU A C 1
ATOM 1482 O O . GLU A 1 190 ? -9.945 -44.188 -2.439 1 94.44 190 GLU A O 1
ATOM 1487 N N . GLN A 1 191 ? -10.547 -43.406 -4.438 1 95.94 191 GLN A N 1
ATOM 1488 C CA . GLN A 1 191 ? -11.094 -42.156 -3.873 1 95.94 191 GLN A CA 1
ATOM 1489 C C . GLN A 1 191 ? -12.383 -42.438 -3.109 1 95.94 191 GLN A C 1
ATOM 1491 O O . GLN A 1 191 ? -12.75 -41.656 -2.215 1 95.94 191 GLN A O 1
ATOM 1496 N N . LEU A 1 192 ? -13.086 -43.438 -3.391 1 96.88 192 LEU A N 1
ATOM 1497 C CA . LEU A 1 192 ? -14.43 -43.719 -2.895 1 96.88 192 LEU A CA 1
ATOM 1498 C C . LEU A 1 192 ? -14.398 -44.156 -1.44 1 96.88 192 LEU A C 1
ATOM 1500 O O . LEU A 1 192 ? -15.445 -44.281 -0.8 1 96.88 192 LEU A O 1
ATOM 1504 N N . LYS A 1 193 ? -13.156 -44.312 -0.911 1 94.81 193 LYS A N 1
ATOM 1505 C CA . LYS A 1 193 ? -13.008 -44.531 0.522 1 94.81 193 LYS A CA 1
ATOM 1506 C C . LYS A 1 193 ? -13.312 -43.281 1.321 1 94.81 193 LYS A C 1
ATOM 1508 O O . LYS A 1 193 ? -13.672 -43.344 2.5 1 94.81 193 LYS A O 1
ATOM 1513 N N . GLN A 1 194 ? -13.219 -42.219 0.598 1 94.56 194 GLN A N 1
ATOM 1514 C CA . GLN A 1 194 ? -13.352 -40.969 1.32 1 94.56 194 GLN A CA 1
ATOM 1515 C C . GLN A 1 194 ? -14.484 -40.094 0.749 1 94.56 194 GLN A C 1
ATOM 1517 O O . GLN A 1 194 ? -15.023 -39.25 1.438 1 94.56 194 GLN A O 1
ATOM 1522 N N . VAL A 1 195 ? -14.766 -40.375 -0.511 1 95.94 195 VAL A N 1
ATOM 1523 C CA . VAL A 1 195 ? -15.805 -39.594 -1.164 1 95.94 195 VAL A CA 1
ATOM 1524 C C . VAL A 1 195 ? -16.75 -40.5 -1.93 1 95.94 195 VAL A C 1
ATOM 1526 O O . VAL A 1 195 ? -16.484 -41.719 -2.051 1 95.94 195 VAL A O 1
ATOM 1529 N N . LYS A 1 196 ? -17.828 -39.969 -2.398 1 97.31 196 LYS A N 1
ATOM 1530 C CA . LYS A 1 196 ? -18.797 -40.688 -3.209 1 97.31 196 LYS A CA 1
ATOM 1531 C C . LYS A 1 196 ? -18.766 -40.219 -4.66 1 97.31 196 LYS A C 1
ATOM 1533 O O . LYS A 1 196 ? -18.156 -39.188 -4.973 1 97.31 196 LYS A O 1
ATOM 1538 N N . ILE A 1 197 ? -19.328 -41 -5.52 1 98.25 197 ILE A N 1
ATOM 1539 C CA . ILE A 1 197 ? -19.438 -40.562 -6.91 1 98.25 197 ILE A CA 1
ATOM 1540 C C . ILE A 1 197 ? -20.359 -39.375 -7.004 1 98.25 197 ILE A C 1
ATOM 1542 O O . ILE A 1 197 ? -21.203 -39.125 -6.121 1 98.25 197 ILE A O 1
ATOM 1546 N N . TRP A 1 198 ? -20.234 -38.594 -8.016 1 98.62 198 TRP A N 1
ATOM 1547 C CA . TRP A 1 198 ? -21.047 -37.375 -8.172 1 98.62 198 TRP A CA 1
ATOM 1548 C C . TRP A 1 198 ? -21.25 -37.031 -9.648 1 98.62 198 TRP A C 1
ATOM 1550 O O . TRP A 1 198 ? -20.312 -37.094 -10.438 1 98.62 198 TRP A O 1
ATOM 1560 N N . GLN A 1 199 ? -22.438 -36.781 -10.016 1 98.44 199 GLN A N 1
ATOM 1561 C CA . GLN A 1 199 ? -22.766 -36.312 -11.352 1 98.44 199 GLN A CA 1
ATOM 1562 C C . GLN A 1 199 ? -23.312 -34.875 -11.32 1 98.44 199 GLN A C 1
ATOM 1564 O O . GLN A 1 199 ? -24.422 -34.625 -10.867 1 98.44 199 GLN A O 1
ATOM 1569 N N . ALA A 1 200 ? -22.594 -33.938 -11.797 1 98.62 200 ALA A N 1
ATOM 1570 C CA . ALA A 1 200 ? -23.078 -32.562 -11.953 1 98.62 200 ALA A CA 1
ATOM 1571 C C . ALA A 1 200 ? -24.203 -32.5 -12.992 1 98.62 200 ALA A C 1
ATOM 1573 O O . ALA A 1 200 ? -24.219 -33.281 -13.938 1 98.62 200 ALA A O 1
ATOM 1574 N N . LYS A 1 201 ? -25.062 -31.5 -12.852 1 98.44 201 LYS A N 1
ATOM 1575 C CA . LYS A 1 201 ? -26.203 -31.375 -13.758 1 98.44 201 LYS A CA 1
ATOM 1576 C C . LYS A 1 201 ? -25.75 -30.984 -15.164 1 98.44 201 LYS A C 1
ATOM 1578 O O . LYS A 1 201 ? -26.312 -31.469 -16.156 1 98.44 201 LYS A O 1
ATOM 1583 N N . ARG A 1 202 ? -24.797 -30.156 -15.258 1 98.69 202 ARG A N 1
ATOM 1584 C CA . ARG A 1 202 ? -24.297 -29.734 -16.562 1 98.69 202 ARG A CA 1
ATOM 1585 C C . ARG A 1 202 ? -22.859 -29.219 -16.453 1 98.69 202 ARG A C 1
ATOM 1587 O O . ARG A 1 202 ? -22.391 -28.891 -15.352 1 98.69 202 ARG A O 1
ATOM 1594 N N . ILE A 1 203 ? -22.172 -29.219 -17.469 1 98.75 203 ILE A N 1
ATOM 1595 C CA . ILE A 1 203 ? -20.906 -28.547 -17.688 1 98.75 203 ILE A CA 1
ATOM 1596 C C . ILE A 1 203 ? -21 -27.594 -18.891 1 98.75 203 ILE A C 1
ATOM 1598 O O . ILE A 1 203 ? -21.5 -27.984 -19.953 1 98.75 203 ILE A O 1
ATOM 1602 N N . VAL A 1 204 ? -20.625 -26.328 -18.688 1 98.62 204 VAL A N 1
ATOM 1603 C CA . VAL A 1 204 ? -20.719 -25.312 -19.734 1 98.62 204 VAL A CA 1
ATOM 1604 C C . VAL A 1 204 ? -19.375 -24.609 -19.906 1 98.62 204 VAL A C 1
ATOM 1606 O O . VAL A 1 204 ? -18.531 -24.625 -19 1 98.62 204 VAL A O 1
ATOM 1609 N N . TRP A 1 205 ? -19.219 -24.094 -21.125 1 98.44 205 TRP A N 1
ATOM 1610 C CA . TRP A 1 205 ? -18.047 -23.266 -21.453 1 98.44 205 TRP A CA 1
ATOM 1611 C C . TRP A 1 205 ? -18.406 -21.781 -21.406 1 98.44 205 TRP A C 1
ATOM 1613 O O . TRP A 1 205 ? -19.312 -21.344 -22.109 1 98.44 205 TRP A O 1
ATOM 1623 N N . ASN A 1 206 ? -17.734 -20.984 -20.516 1 98.25 206 ASN A N 1
ATOM 1624 C CA . ASN A 1 206 ? -17.859 -19.531 -20.469 1 98.25 206 ASN A CA 1
ATOM 1625 C C . ASN A 1 206 ? -17.094 -18.859 -21.609 1 98.25 206 ASN A C 1
ATOM 1627 O O . ASN A 1 206 ? -15.922 -18.547 -21.469 1 98.25 206 ASN A O 1
ATOM 1631 N N . THR A 1 207 ? -17.781 -18.562 -22.672 1 96.81 207 THR A N 1
ATOM 1632 C CA . THR A 1 207 ? -17.141 -18.047 -23.875 1 96.81 207 THR A CA 1
ATOM 1633 C C . THR A 1 207 ? -16.688 -16.594 -23.672 1 96.81 207 THR A C 1
ATOM 1635 O O . THR A 1 207 ? -17.016 -15.984 -22.656 1 96.81 207 THR A O 1
ATOM 1638 N N . PHE A 1 208 ? -15.852 -16.125 -24.547 1 92.06 208 PHE A N 1
ATOM 1639 C CA . PHE A 1 208 ? -15.242 -14.82 -24.297 1 92.06 208 PHE A CA 1
ATOM 1640 C C . PHE A 1 208 ? -14.969 -14.102 -25.625 1 92.06 208 PHE A C 1
ATOM 1642 O O . PHE A 1 208 ? -15.008 -14.719 -26.688 1 92.06 208 PHE A O 1
ATOM 1649 N N . ASN A 1 209 ? -14.805 -12.812 -25.422 1 86.56 209 ASN A N 1
ATOM 1650 C CA . ASN A 1 209 ? -14.367 -11.938 -26.516 1 86.56 209 ASN A CA 1
ATOM 1651 C C . ASN A 1 209 ? -13.141 -11.125 -26.109 1 86.56 209 ASN A C 1
ATOM 1653 O O . ASN A 1 209 ? -13.258 -10.055 -25.516 1 86.56 209 ASN A O 1
ATOM 1657 N N . PHE A 1 210 ? -12.023 -11.711 -26.328 1 74.81 210 PHE A N 1
ATOM 1658 C CA . PHE A 1 210 ? -10.797 -11 -25.984 1 74.81 210 PHE A CA 1
ATOM 1659 C C . PHE A 1 210 ? -9.875 -10.906 -27.188 1 74.81 210 PHE A C 1
ATOM 1661 O O . PHE A 1 210 ? -9.742 -11.859 -27.953 1 74.81 210 PHE A O 1
ATOM 1668 N N . GLY A 1 211 ? -9.273 -9.773 -27.391 1 61.22 211 GLY A N 1
ATOM 1669 C CA . GLY A 1 211 ? -8.336 -9.594 -28.484 1 61.22 211 GLY A CA 1
ATOM 1670 C C . GLY A 1 211 ? -8.969 -9.797 -29.844 1 61.22 211 GLY A C 1
ATOM 1671 O O . GLY A 1 211 ? -10 -9.203 -30.156 1 61.22 211 GLY A O 1
ATOM 1672 N N . SER A 1 212 ? -8.352 -10.766 -30.578 1 67.75 212 SER A N 1
ATOM 1673 C CA . SER A 1 212 ? -8.828 -11.023 -31.938 1 67.75 212 SER A CA 1
ATOM 1674 C C . SER A 1 212 ? -9.734 -12.242 -31.984 1 67.75 212 SER A C 1
ATOM 1676 O O . SER A 1 212 ? -10.203 -12.633 -33.062 1 67.75 212 SER A O 1
ATOM 1678 N N . THR A 1 213 ? -10.023 -12.82 -30.75 1 81.25 213 THR A N 1
ATOM 1679 C CA . THR A 1 213 ? -10.836 -14.031 -30.703 1 81.25 213 THR A CA 1
ATOM 1680 C C . THR A 1 213 ? -12.195 -13.742 -30.078 1 81.25 213 THR A C 1
ATOM 1682 O O . THR A 1 213 ? -12.281 -13.281 -28.938 1 81.25 213 THR A O 1
ATOM 1685 N N . ASN A 1 214 ? -13.242 -13.883 -30.812 1 88.62 214 ASN A N 1
ATOM 1686 C CA . ASN A 1 214 ? -14.609 -13.773 -30.328 1 88.62 214 ASN A CA 1
ATOM 1687 C C . ASN A 1 214 ? -15.336 -15.117 -30.391 1 88.62 214 ASN A C 1
ATOM 1689 O O . ASN A 1 214 ? -15.609 -15.625 -31.484 1 88.62 214 ASN A O 1
ATOM 1693 N N . THR A 1 215 ? -15.594 -15.648 -29.312 1 93 215 THR A N 1
ATOM 1694 C CA . THR A 1 215 ? -16.234 -16.953 -29.234 1 93 215 THR A CA 1
ATOM 1695 C C . THR A 1 215 ? -17.688 -16.812 -28.781 1 93 215 THR A C 1
ATOM 1697 O O . THR A 1 215 ? -18.375 -17.812 -28.531 1 93 215 THR A O 1
ATOM 1700 N N . THR A 1 216 ? -18.141 -15.617 -28.672 1 94.06 216 THR A N 1
ATOM 1701 C CA . THR A 1 216 ? -19.516 -15.391 -28.203 1 94.06 216 THR A CA 1
ATOM 1702 C C . THR A 1 216 ? -20.484 -15.383 -29.391 1 94.06 216 THR A C 1
ATOM 1704 O O . THR A 1 216 ? -20.094 -15.102 -30.516 1 94.06 216 THR A O 1
ATOM 1707 N N . ALA A 1 217 ? -21.703 -15.805 -29.109 1 93.56 217 ALA A N 1
ATOM 1708 C CA . ALA A 1 217 ? -22.766 -15.805 -30.109 1 93.56 217 ALA A CA 1
ATOM 1709 C C . ALA A 1 217 ? -24.125 -15.539 -29.453 1 93.56 217 ALA A C 1
ATOM 1711 O O . ALA A 1 217 ? -24.312 -15.797 -28.266 1 93.56 217 ALA A O 1
ATOM 1712 N N . ASP A 1 218 ? -25.062 -15.031 -30.203 1 92.88 218 ASP A N 1
ATOM 1713 C CA . ASP A 1 218 ? -26.359 -14.594 -29.688 1 92.88 218 ASP A CA 1
ATOM 1714 C C . ASP A 1 218 ? -27.188 -15.773 -29.203 1 92.88 218 ASP A C 1
ATOM 1716 O O . ASP A 1 218 ? -28.047 -15.625 -28.328 1 92.88 218 ASP A O 1
ATOM 1720 N N . ASP A 1 219 ? -26.953 -16.922 -29.734 1 93.69 219 ASP A N 1
ATOM 1721 C CA . ASP A 1 219 ? -27.781 -18.078 -29.406 1 93.69 219 ASP A CA 1
ATOM 1722 C C . ASP A 1 219 ? -27.266 -18.781 -28.156 1 93.69 219 ASP A C 1
ATOM 1724 O O . ASP A 1 219 ? -27.875 -19.734 -27.672 1 93.69 219 ASP A O 1
ATOM 1728 N N . GLN A 1 220 ? -26.188 -18.25 -27.594 1 96.75 220 GLN A N 1
ATOM 1729 C CA . GLN A 1 220 ? -25.656 -18.812 -26.359 1 96.75 220 GLN A CA 1
ATOM 1730 C C . GLN A 1 220 ? -26.438 -18.297 -25.141 1 96.75 220 GLN A C 1
ATOM 1732 O O . GLN A 1 220 ? -27.156 -17.312 -25.234 1 96.75 220 GLN A O 1
ATOM 1737 N N . LEU A 1 221 ? -26.344 -19.047 -24.031 1 97.69 221 LEU A N 1
ATOM 1738 C CA . LEU A 1 221 ? -26.922 -18.578 -22.781 1 97.69 221 LEU A CA 1
ATOM 1739 C C . LEU A 1 221 ? -26.25 -17.297 -22.312 1 97.69 221 LEU A C 1
ATOM 1741 O O . LEU A 1 221 ? -25.016 -17.203 -22.297 1 97.69 221 LEU A O 1
ATOM 1745 N N . LYS A 1 222 ? -27.094 -16.297 -21.969 1 96.81 222 LYS A N 1
ATOM 1746 C CA . LYS A 1 222 ? -26.609 -15 -21.531 1 96.81 222 LYS A CA 1
ATOM 1747 C C . LYS A 1 222 ? -27.031 -14.703 -20.094 1 96.81 222 LYS A C 1
ATOM 1749 O O . LYS A 1 222 ? -28.172 -14.961 -19.703 1 96.81 222 LYS A O 1
ATOM 1754 N N . ILE A 1 223 ? -26.062 -14.227 -19.312 1 96.88 223 ILE A N 1
ATOM 1755 C CA . ILE A 1 223 ? -26.344 -13.805 -17.938 1 96.88 223 ILE A CA 1
ATOM 1756 C C . ILE A 1 223 ? -25.688 -12.453 -17.672 1 96.88 223 ILE A C 1
ATOM 1758 O O . ILE A 1 223 ? -24.5 -12.266 -17.938 1 96.88 223 ILE A O 1
ATOM 1762 N N . ASP A 1 224 ? -26.438 -11.438 -17.141 1 95.56 224 ASP A N 1
ATOM 1763 C CA . ASP A 1 224 ? -25.875 -10.156 -16.734 1 95.56 224 ASP A CA 1
ATOM 1764 C C . ASP A 1 224 ? -25.25 -10.242 -15.352 1 95.56 224 ASP A C 1
ATOM 1766 O O . ASP A 1 224 ? -25.953 -10.344 -14.344 1 95.56 224 ASP A O 1
ATOM 1770 N N . VAL A 1 225 ? -23.938 -10.148 -15.336 1 97.12 225 VAL A N 1
ATOM 1771 C CA . VAL A 1 225 ? -23.234 -10.32 -14.07 1 97.12 225 VAL A CA 1
ATOM 1772 C C . VAL A 1 225 ? -22.656 -8.984 -13.617 1 97.12 225 VAL A C 1
ATOM 1774 O O . VAL A 1 225 ? -21.719 -8.953 -12.812 1 97.12 225 VAL A O 1
ATOM 1777 N N . GLY A 1 226 ? -23.109 -7.824 -14.195 1 95.69 226 GLY A N 1
ATOM 1778 C CA . GLY A 1 226 ? -22.609 -6.508 -13.828 1 95.69 226 GLY A CA 1
ATOM 1779 C C . GLY A 1 226 ? -23.547 -5.738 -12.922 1 95.69 226 GLY A C 1
ATOM 1780 O O . GLY A 1 226 ? -23.422 -4.52 -12.781 1 95.69 226 GLY A O 1
ATOM 1781 N N . VAL A 1 227 ? -24.406 -6.34 -12.227 1 94.44 227 VAL A N 1
ATOM 1782 C CA . VAL A 1 227 ? -25.453 -5.695 -11.453 1 94.44 227 VAL A CA 1
ATOM 1783 C C . VAL A 1 227 ? -24.875 -5.113 -10.172 1 94.44 227 VAL A C 1
ATOM 1785 O O . VAL A 1 227 ? -23.766 -5.469 -9.766 1 94.44 227 VAL A O 1
ATOM 1788 N N . PHE A 1 228 ? -25.656 -4.211 -9.555 1 95.62 228 PHE A N 1
ATOM 1789 C CA . PHE A 1 228 ? -25.281 -3.506 -8.336 1 95.62 228 PHE A CA 1
ATOM 1790 C C . PHE A 1 228 ? -25.781 -4.25 -7.102 1 95.62 228 PHE A C 1
ATOM 1792 O O . PHE A 1 228 ? -26.938 -4.699 -7.07 1 95.62 228 PHE A O 1
ATOM 1799 N N . ASN A 1 229 ? -24.922 -4.527 -6.164 1 96.25 229 ASN A N 1
ATOM 1800 C CA . ASN A 1 229 ? -25.297 -5.051 -4.855 1 96.25 229 ASN A CA 1
ATOM 1801 C C . ASN A 1 229 ? -25.484 -3.93 -3.836 1 96.25 229 ASN A C 1
ATOM 1803 O O . ASN A 1 229 ? -24.5 -3.416 -3.291 1 96.25 229 ASN A O 1
ATOM 1807 N N . PRO A 1 230 ? -26.688 -3.58 -3.486 1 95.44 230 PRO A N 1
ATOM 1808 C CA . PRO A 1 230 ? -26.906 -2.445 -2.588 1 95.44 230 PRO A CA 1
ATOM 1809 C C . PRO A 1 230 ? -26.391 -2.705 -1.172 1 95.44 230 PRO A C 1
ATOM 1811 O O . PRO A 1 230 ? -26.047 -1.763 -0.457 1 95.44 230 PRO A O 1
ATOM 1814 N N . LEU A 1 231 ? -26.391 -3.98 -0.723 1 96.56 231 LEU A N 1
ATOM 1815 C CA . LEU A 1 231 ? -25.875 -4.289 0.607 1 96.56 231 LEU A CA 1
ATOM 1816 C C . LEU A 1 231 ? -24.406 -3.898 0.726 1 96.56 231 LEU A C 1
ATOM 1818 O O . LEU A 1 231 ? -24.016 -3.264 1.704 1 96.56 231 LEU A O 1
ATOM 1822 N N . LEU A 1 232 ? -23.656 -4.188 -0.342 1 95.44 232 LEU A N 1
ATOM 1823 C CA . LEU A 1 232 ? -22.219 -3.949 -0.32 1 95.44 232 LEU A CA 1
ATOM 1824 C C . LEU A 1 232 ? -21.891 -2.557 -0.849 1 95.44 232 LEU A C 1
ATOM 1826 O O . LEU A 1 232 ? -20.781 -2.061 -0.654 1 95.44 232 LEU A O 1
ATOM 1830 N N . GLY A 1 233 ? -22.812 -1.932 -1.58 1 95.81 233 GLY A N 1
ATOM 1831 C CA . GLY A 1 233 ? -22.594 -0.623 -2.172 1 95.81 233 GLY A CA 1
ATOM 1832 C C . GLY A 1 233 ? -21.656 -0.66 -3.367 1 95.81 233 GLY A C 1
ATOM 1833 O O . GLY A 1 233 ? -20.969 0.319 -3.65 1 95.81 233 GLY A O 1
ATOM 1834 N N . LYS A 1 234 ? -21.578 -1.806 -4.066 1 96.25 234 LYS A N 1
ATOM 1835 C CA . LYS A 1 234 ? -20.688 -1.975 -5.207 1 96.25 234 LYS A CA 1
ATOM 1836 C C . LYS A 1 234 ? -21.312 -2.859 -6.277 1 96.25 234 LYS A C 1
ATOM 1838 O O . LYS A 1 234 ? -22.078 -3.775 -5.965 1 96.25 234 LYS A O 1
ATOM 1843 N N . GLY A 1 235 ? -20.953 -2.502 -7.531 1 96.44 235 GLY A N 1
ATOM 1844 C CA . GLY A 1 235 ? -21.25 -3.445 -8.594 1 96.44 235 GLY A CA 1
ATOM 1845 C C . GLY A 1 235 ? -20.234 -4.566 -8.695 1 96.44 235 GLY A C 1
ATOM 1846 O O . GLY A 1 235 ? -19.141 -4.477 -8.125 1 96.44 235 GLY A O 1
ATOM 1847 N N . TYR A 1 236 ? -20.656 -5.605 -9.336 1 97.56 236 TYR A N 1
ATOM 1848 C CA . TYR A 1 236 ? -19.766 -6.762 -9.391 1 97.56 236 TYR A CA 1
ATOM 1849 C C . TYR A 1 236 ? -18.578 -6.492 -10.305 1 97.56 236 TYR A C 1
ATOM 1851 O O . TYR A 1 236 ? -17.547 -7.176 -10.219 1 97.56 236 TYR A O 1
ATOM 1859 N N . GLY A 1 237 ? -18.734 -5.512 -11.258 1 97.19 237 GLY A N 1
ATOM 1860 C CA . GLY A 1 237 ? -17.547 -5.051 -11.977 1 97.19 237 GLY A CA 1
ATOM 1861 C C . GLY A 1 237 ? -16.531 -4.375 -11.086 1 97.19 237 GLY A C 1
ATOM 1862 O O . GLY A 1 237 ? -15.328 -4.465 -11.328 1 97.19 237 GLY A O 1
ATOM 1863 N N . GLU A 1 238 ? -17.016 -3.645 -10.078 1 97.12 238 GLU A N 1
ATOM 1864 C CA . GLU A 1 238 ? -16.141 -3.002 -9.109 1 97.12 238 GLU A CA 1
ATOM 1865 C C . GLU A 1 238 ? -15.438 -4.035 -8.227 1 97.12 238 GLU A C 1
ATOM 1867 O O . GLU A 1 238 ? -14.227 -3.959 -8.016 1 97.12 238 GLU A O 1
ATOM 1872 N N . ILE A 1 239 ? -16.188 -5.035 -7.762 1 97.56 239 ILE A N 1
ATOM 1873 C CA . ILE A 1 239 ? -15.633 -6.098 -6.93 1 97.56 239 ILE A CA 1
ATOM 1874 C C . ILE A 1 239 ? -14.602 -6.895 -7.723 1 97.56 239 ILE A C 1
ATOM 1876 O O . ILE A 1 239 ? -13.539 -7.242 -7.203 1 97.56 239 ILE A O 1
ATOM 1880 N N . ALA A 1 240 ? -14.938 -7.113 -8.977 1 97.69 240 ALA A N 1
ATOM 1881 C CA . ALA A 1 240 ? -14.039 -7.855 -9.852 1 97.69 240 ALA A CA 1
ATOM 1882 C C . ALA A 1 240 ? -12.703 -7.129 -10.008 1 97.69 240 ALA A C 1
ATOM 1884 O O . ALA A 1 240 ? -11.641 -7.758 -9.977 1 97.69 240 ALA A O 1
ATOM 1885 N N . ALA A 1 241 ? -12.812 -5.852 -10.219 1 97.31 241 ALA A N 1
ATOM 1886 C CA . ALA A 1 241 ? -11.586 -5.062 -10.383 1 97.31 241 ALA A CA 1
ATOM 1887 C C . ALA A 1 241 ? -10.719 -5.137 -9.133 1 97.31 241 ALA A C 1
ATOM 1889 O O . ALA A 1 241 ? -9.5 -5.297 -9.219 1 97.31 241 ALA A O 1
ATOM 1890 N N . GLU A 1 242 ? -11.297 -5.023 -7.957 1 96.75 242 GLU A N 1
ATOM 1891 C CA . GLU A 1 242 ? -10.57 -5.125 -6.695 1 96.75 242 GLU A CA 1
ATOM 1892 C C . GLU A 1 242 ? -9.938 -6.504 -6.527 1 96.75 242 GLU A C 1
ATOM 1894 O O . GLU A 1 242 ? -8.797 -6.625 -6.082 1 96.75 242 GLU A O 1
ATOM 1899 N N . SER A 1 243 ? -10.68 -7.5 -6.859 1 97.31 243 SER A N 1
ATOM 1900 C CA . SER A 1 243 ? -10.219 -8.883 -6.766 1 97.31 243 SER A CA 1
ATOM 1901 C C . SER A 1 243 ? -9.047 -9.133 -7.715 1 97.31 243 SER A C 1
ATOM 1903 O O . SER A 1 243 ? -7.992 -9.609 -7.293 1 97.31 243 SER A O 1
ATOM 1905 N N . ARG A 1 244 ? -9.211 -8.773 -8.938 1 97.19 244 ARG A N 1
ATOM 1906 C CA . ARG A 1 244 ? -8.219 -9.016 -9.977 1 97.19 244 ARG A CA 1
ATOM 1907 C C . ARG A 1 244 ? -6.922 -8.273 -9.68 1 97.19 244 ARG A C 1
ATOM 1909 O O . ARG A 1 244 ? -5.832 -8.758 -9.984 1 97.19 244 ARG A O 1
ATOM 1916 N N . SER A 1 245 ? -7.047 -7.121 -9.078 1 97.31 245 SER A N 1
ATOM 1917 C CA . SER A 1 245 ? -5.891 -6.281 -8.797 1 97.31 245 SER A CA 1
ATOM 1918 C C . SER A 1 245 ? -4.996 -6.91 -7.734 1 97.31 245 SER A C 1
ATOM 1920 O O . SER A 1 245 ? -3.902 -6.41 -7.461 1 97.31 245 SER A O 1
ATOM 1922 N N . ASN A 1 246 ? -5.387 -8.008 -7.102 1 97.19 246 ASN A N 1
ATOM 1923 C CA . ASN A 1 246 ? -4.535 -8.711 -6.148 1 97.19 246 ASN A CA 1
ATOM 1924 C C . ASN A 1 246 ? -3.453 -9.523 -6.852 1 97.19 246 ASN A C 1
ATOM 1926 O O . ASN A 1 246 ? -2.49 -9.961 -6.223 1 97.19 246 ASN A O 1
ATOM 1930 N N . HIS A 1 247 ? -3.629 -9.766 -8.133 1 97.38 247 HIS A N 1
ATOM 1931 C CA . HIS A 1 247 ? -2.607 -10.469 -8.906 1 97.38 247 HIS A CA 1
ATOM 1932 C C . HIS A 1 247 ? -1.482 -9.523 -9.32 1 97.38 247 HIS A C 1
ATOM 1934 O O . HIS A 1 247 ? -1.207 -9.359 -10.508 1 97.38 247 HIS A O 1
ATOM 1940 N N . LYS A 1 248 ? -0.788 -9.008 -8.375 1 95.69 248 LYS A N 1
ATOM 1941 C CA . LYS A 1 248 ? 0.203 -7.953 -8.578 1 95.69 248 LYS A CA 1
ATOM 1942 C C . LYS A 1 248 ? 1.428 -8.484 -9.312 1 95.69 248 LYS A C 1
ATOM 1944 O O . LYS A 1 248 ? 1.988 -7.805 -10.18 1 95.69 248 LYS A O 1
ATOM 1949 N N . SER A 1 249 ? 1.837 -9.688 -9.031 1 94.38 249 SER A N 1
ATOM 1950 C CA . SER A 1 249 ? 3.012 -10.273 -9.664 1 94.38 249 SER A CA 1
ATOM 1951 C C . SER A 1 249 ? 2.818 -10.398 -11.172 1 94.38 249 SER A C 1
ATOM 1953 O O . SER A 1 249 ? 3.793 -10.5 -11.922 1 94.38 249 SER A O 1
ATOM 1955 N N . GLN A 1 250 ? 1.53 -10.359 -11.578 1 92.81 250 GLN A N 1
ATOM 1956 C CA . GLN A 1 250 ? 1.239 -10.555 -13 1 92.81 250 GLN A CA 1
ATOM 1957 C C . GLN A 1 250 ? 0.839 -9.242 -13.664 1 92.81 250 GLN A C 1
ATOM 1959 O O . GLN A 1 250 ? 0.587 -9.203 -14.875 1 92.81 250 GLN A O 1
ATOM 1964 N N . GLY A 1 251 ? 0.73 -8.25 -12.875 1 91.06 251 GLY A N 1
ATOM 1965 C CA . GLY A 1 251 ? 0.372 -6.957 -13.438 1 91.06 251 GLY A CA 1
ATOM 1966 C C . GLY A 1 251 ? -1.063 -6.895 -13.922 1 91.06 251 GLY A C 1
ATOM 1967 O O . GLY A 1 251 ? -1.33 -6.406 -15.023 1 91.06 251 GLY A O 1
ATOM 1968 N N . PHE A 1 252 ? -2.029 -7.426 -13.094 1 94.06 252 PHE A N 1
ATOM 1969 C CA . PHE A 1 252 ? -3.42 -7.488 -13.531 1 94.06 252 PHE A CA 1
ATOM 1970 C C . PHE A 1 252 ? -4.242 -6.387 -12.867 1 94.06 252 PHE A C 1
ATOM 1972 O O . PHE A 1 252 ? -5.445 -6.551 -12.656 1 94.06 252 PHE A O 1
ATOM 1979 N N . GLY A 1 253 ? -3.508 -5.316 -12.523 1 94.06 253 GLY A N 1
ATOM 1980 C CA . GLY A 1 253 ? -4.27 -4.16 -12.07 1 94.06 253 GLY A CA 1
ATOM 1981 C C . GLY A 1 253 ? -5.391 -3.779 -13.016 1 94.06 253 GLY A C 1
ATOM 1982 O O . GLY A 1 253 ? -5.195 -3.738 -14.234 1 94.06 253 GLY A O 1
ATOM 1983 N N . SER A 1 254 ? -6.66 -3.525 -12.414 1 96.19 254 SER A N 1
ATOM 1984 C CA . SER A 1 254 ? -7.828 -3.314 -13.266 1 96.19 254 SER A CA 1
ATOM 1985 C C . SER A 1 254 ? -8.648 -2.117 -12.789 1 96.19 254 SER A C 1
ATOM 1987 O O . SER A 1 254 ? -8.711 -1.839 -11.594 1 96.19 254 SER A O 1
ATOM 1989 N N . ALA A 1 255 ? -9.266 -1.453 -13.766 1 96.06 255 ALA A N 1
ATOM 1990 C CA . ALA A 1 255 ? -10.188 -0.36 -13.469 1 96.06 255 ALA A CA 1
ATOM 1991 C C . ALA A 1 255 ? -11.562 -0.895 -13.062 1 96.06 255 ALA A C 1
ATOM 1993 O O . ALA A 1 255 ? -12.047 -1.875 -13.633 1 96.06 255 ALA A O 1
ATOM 1994 N N . LYS A 1 256 ? -12.203 -0.239 -12.156 1 96.44 256 LYS A N 1
ATOM 1995 C CA . LYS A 1 256 ? -13.555 -0.601 -11.758 1 96.44 256 LYS A CA 1
ATOM 1996 C C . LYS A 1 256 ? -14.547 -0.376 -12.898 1 96.44 256 LYS A C 1
ATOM 1998 O O . LYS A 1 256 ? -14.5 0.657 -13.57 1 96.44 256 LYS A O 1
ATOM 2003 N N . GLN A 1 257 ? -15.336 -1.366 -13.125 1 95.88 257 GLN A N 1
ATOM 2004 C CA . GLN A 1 257 ? -16.406 -1.268 -14.109 1 95.88 257 GLN A CA 1
ATOM 2005 C C . GLN A 1 257 ? -17.781 -1.199 -13.438 1 95.88 257 GLN A C 1
ATOM 2007 O O . GLN A 1 257 ? -18.016 -1.865 -12.43 1 95.88 257 GLN A O 1
ATOM 2012 N N . ARG A 1 258 ? -18.625 -0.351 -13.969 1 95.94 258 ARG A N 1
ATOM 2013 C CA . ARG A 1 258 ? -19.953 -0.185 -13.414 1 95.94 258 ARG A CA 1
ATOM 2014 C C . ARG A 1 258 ? -21.031 -0.374 -14.484 1 95.94 258 ARG A C 1
ATOM 2016 O O . ARG A 1 258 ? -20.844 0.045 -15.625 1 95.94 258 ARG A O 1
ATOM 2023 N N . GLY A 1 259 ? -22.109 -1.019 -14.078 1 95.38 259 GLY A N 1
ATOM 2024 C CA . GLY A 1 259 ? -23.219 -1.248 -14.992 1 95.38 259 GLY A CA 1
ATOM 2025 C C . GLY A 1 259 ? -23.266 -2.668 -15.523 1 95.38 259 GLY A C 1
ATOM 2026 O O . GLY A 1 259 ? -22.531 -3.539 -15.055 1 95.38 259 GLY A O 1
ATOM 2027 N N . SER A 1 260 ? -24.172 -2.9 -16.453 1 94.31 260 SER A N 1
ATOM 2028 C CA . SER A 1 260 ? -24.438 -4.215 -17.016 1 94.31 260 SER A CA 1
ATOM 2029 C C . SER A 1 260 ? -23.203 -4.789 -17.703 1 94.31 260 SER A C 1
ATOM 2031 O O . SER A 1 260 ? -22.422 -4.051 -18.297 1 94.31 260 SER A O 1
ATOM 2033 N N . ALA A 1 261 ? -23.016 -6.078 -17.5 1 95.19 261 ALA A N 1
ATOM 2034 C CA . ALA A 1 261 ? -21.969 -6.859 -18.141 1 95.19 261 ALA A CA 1
ATOM 2035 C C . ALA A 1 261 ? -22.438 -8.273 -18.438 1 95.19 261 ALA A C 1
ATOM 2037 O O . ALA A 1 261 ? -22.578 -9.102 -17.531 1 95.19 261 ALA A O 1
ATOM 2038 N N . ILE A 1 262 ? -22.578 -8.602 -19.688 1 95.5 262 ILE A N 1
ATOM 2039 C CA . ILE A 1 262 ? -23.203 -9.859 -20.094 1 95.5 262 ILE A CA 1
ATOM 2040 C C . ILE A 1 262 ? -22.125 -10.922 -20.281 1 95.5 262 ILE A C 1
ATOM 2042 O O . ILE A 1 262 ? -21.109 -10.688 -20.953 1 95.5 262 ILE A O 1
ATOM 2046 N N . GLU A 1 263 ? -22.359 -12.062 -19.641 1 96.88 263 GLU A N 1
ATOM 2047 C CA . GLU A 1 263 ? -21.531 -13.25 -19.844 1 96.88 263 GLU A CA 1
ATOM 2048 C C . GLU A 1 263 ? -22.25 -14.273 -20.719 1 96.88 263 GLU A C 1
ATOM 2050 O O . GLU A 1 263 ? -23.484 -14.367 -20.688 1 96.88 263 GLU A O 1
ATOM 2055 N N . PHE A 1 264 ? -21.484 -15.047 -21.438 1 97.38 264 PHE A N 1
ATOM 2056 C CA . PHE A 1 264 ? -22.016 -16.016 -22.391 1 97.38 264 PHE A CA 1
ATOM 2057 C C . PHE A 1 264 ? -21.547 -17.422 -22.047 1 97.38 264 PHE A C 1
ATOM 2059 O O . PHE A 1 264 ? -20.422 -17.609 -21.578 1 97.38 264 PHE A O 1
ATOM 2066 N N . PHE A 1 265 ? -22.453 -18.438 -22.344 1 98.25 265 PHE A N 1
ATOM 2067 C CA . PHE A 1 265 ? -22.125 -19.812 -22.016 1 98.25 265 PHE A CA 1
ATOM 2068 C C . PHE A 1 265 ? -22.562 -20.766 -23.125 1 98.25 265 PHE A C 1
ATOM 2070 O O . PHE A 1 265 ? -23.656 -20.609 -23.688 1 98.25 265 PHE A O 1
ATOM 2077 N N . SER A 1 266 ? -21.719 -21.703 -23.469 1 97.69 266 SER A N 1
ATOM 2078 C CA . SER A 1 266 ? -22.016 -22.766 -24.422 1 97.69 266 SER A CA 1
ATOM 2079 C C . SER A 1 266 ? -22.062 -24.125 -23.734 1 97.69 266 SER A C 1
ATOM 2081 O O . SER A 1 266 ? -21.219 -24.422 -22.875 1 97.69 266 SER A O 1
ATOM 2083 N N . PRO A 1 267 ? -23 -24.984 -24.094 1 97.62 267 PRO A N 1
ATOM 2084 C CA . PRO A 1 267 ? -23.078 -26.312 -23.469 1 97.62 267 PRO A CA 1
ATOM 2085 C C . PRO A 1 267 ? -21.891 -27.203 -23.844 1 97.62 267 PRO A C 1
ATOM 2087 O O . PRO A 1 267 ? -21.438 -27.188 -24.984 1 97.62 267 PRO A O 1
ATOM 2090 N N . VAL A 1 268 ? -21.438 -27.969 -22.953 1 98 268 VAL A N 1
ATOM 2091 C CA . VAL A 1 268 ? -20.359 -28.922 -23.172 1 98 268 VAL A CA 1
ATOM 2092 C C . VAL A 1 268 ? -20.859 -30.344 -22.859 1 98 268 VAL A C 1
ATOM 2094 O O . VAL A 1 268 ? -20.5 -31.297 -23.562 1 98 268 VAL A O 1
ATOM 2097 N N . GLY A 1 269 ? -21.641 -30.469 -21.812 1 97.88 269 GLY A N 1
ATOM 2098 C CA . GLY A 1 269 ? -22.188 -31.766 -21.422 1 97.88 269 GLY A CA 1
ATOM 2099 C C . GLY A 1 269 ? -23.312 -31.656 -20.406 1 97.88 269 GLY A C 1
ATOM 2100 O O . GLY A 1 269 ? -23.516 -30.594 -19.812 1 97.88 269 GLY A O 1
ATOM 2101 N N . GLY A 1 270 ? -24.062 -32.781 -20.234 1 97.94 270 GLY A N 1
ATOM 2102 C CA . GLY A 1 270 ? -25.172 -32.812 -19.312 1 97.94 270 GLY A CA 1
ATOM 2103 C C . GLY A 1 270 ? -26.422 -32.156 -19.875 1 97.94 270 GLY A C 1
ATOM 2104 O O . GLY A 1 270 ? -26.625 -32.094 -21.078 1 97.94 270 GLY A O 1
ATOM 2105 N N . GLN A 1 271 ? -27.297 -31.641 -18.953 1 97.44 271 GLN A N 1
ATOM 2106 C CA . GLN A 1 271 ? -28.562 -31.016 -19.375 1 97.44 271 GLN A CA 1
ATOM 2107 C C . GLN A 1 271 ? -28.344 -29.562 -19.766 1 97.44 271 GLN A C 1
ATOM 2109 O O . GLN A 1 271 ? -27.766 -28.781 -19.016 1 97.44 271 GLN A O 1
ATOM 2114 N N . THR A 1 272 ? -28.828 -29.234 -20.875 1 96.75 272 THR A N 1
ATOM 2115 C CA . THR A 1 272 ? -28.609 -27.891 -21.391 1 96.75 272 THR A CA 1
ATOM 2116 C C . THR A 1 272 ? -29.469 -26.875 -20.641 1 96.75 272 THR A C 1
ATOM 2118 O O . THR A 1 272 ? -30.625 -27.141 -20.344 1 96.75 272 THR A O 1
ATOM 2121 N N . ALA A 1 273 ? -28.859 -25.766 -20.359 1 95.94 273 ALA A N 1
ATOM 2122 C CA . ALA A 1 273 ? -29.578 -24.625 -19.781 1 95.94 273 ALA A CA 1
ATOM 2123 C C . ALA A 1 273 ? -30.062 -23.672 -20.859 1 95.94 273 ALA A C 1
ATOM 2125 O O . ALA A 1 273 ? -29.344 -23.422 -21.844 1 95.94 273 ALA A O 1
ATOM 2126 N N . LYS A 1 274 ? -31.188 -23.062 -20.609 1 93.5 274 LYS A N 1
ATOM 2127 C CA . LYS A 1 274 ? -31.766 -22.234 -21.656 1 93.5 274 LYS A CA 1
ATOM 2128 C C . LYS A 1 274 ? -31.812 -20.766 -21.219 1 93.5 274 LYS A C 1
ATOM 2130 O O . LYS A 1 274 ? -31.516 -19.859 -22 1 93.5 274 LYS A O 1
ATOM 2135 N N . THR A 1 275 ? -32.25 -20.547 -19.984 1 95 275 THR A N 1
ATOM 2136 C CA . THR A 1 275 ? -32.5 -19.172 -19.562 1 95 275 THR A CA 1
ATOM 2137 C C . THR A 1 275 ? -31.531 -18.781 -18.438 1 95 275 THR A C 1
ATOM 2139 O O . THR A 1 275 ? -31.203 -17.609 -18.266 1 95 275 THR A O 1
ATOM 2142 N N . ASP A 1 276 ? -31.203 -19.797 -17.688 1 96.94 276 ASP A N 1
ATOM 2143 C CA . ASP A 1 276 ? -30.344 -19.578 -16.547 1 96.94 276 ASP A CA 1
ATOM 2144 C C . ASP A 1 276 ? -29.391 -20.766 -16.328 1 96.94 276 ASP A C 1
ATOM 2146 O O . ASP A 1 276 ? -29.734 -21.891 -16.656 1 96.94 276 ASP A O 1
ATOM 2150 N N . LEU A 1 277 ? -28.234 -20.469 -15.773 1 97.31 277 LEU A N 1
ATOM 2151 C CA . LEU A 1 277 ? -27.266 -21.531 -15.484 1 97.31 277 LEU A CA 1
ATOM 2152 C C . LEU A 1 277 ? -27.891 -22.609 -14.602 1 97.31 277 LEU A C 1
ATOM 2154 O O . LEU A 1 277 ? -27.484 -23.766 -14.664 1 97.31 277 LEU A O 1
ATOM 2158 N N . PHE A 1 278 ? -28.922 -22.203 -13.82 1 98.06 278 PHE A N 1
ATOM 2159 C CA . PHE A 1 278 ? -29.438 -23.109 -12.805 1 98.06 278 PHE A CA 1
ATOM 2160 C C . PHE A 1 278 ? -30.797 -23.672 -13.211 1 98.06 278 PHE A C 1
ATOM 2162 O O . PHE A 1 278 ? -31.578 -24.125 -12.367 1 98.06 278 PHE A O 1
ATOM 2169 N N . ASP A 1 279 ? -31.062 -23.594 -14.523 1 97.69 279 ASP A N 1
ATOM 2170 C CA . ASP A 1 279 ? -32.281 -24.234 -15.016 1 97.69 279 ASP A CA 1
ATOM 2171 C C . ASP A 1 279 ? -32.375 -25.688 -14.531 1 97.69 279 ASP A C 1
ATOM 2173 O O . ASP A 1 279 ? -31.438 -26.453 -14.68 1 97.69 279 ASP A O 1
ATOM 2177 N N . GLY A 1 280 ? -33.469 -25.969 -13.93 1 97 280 GLY A N 1
ATOM 2178 C CA . GLY A 1 280 ? -33.719 -27.328 -13.5 1 97 280 GLY A CA 1
ATOM 2179 C C . GLY A 1 280 ? -33.094 -27.672 -12.172 1 97 280 GLY A C 1
ATOM 2180 O O . GLY A 1 280 ? -33.094 -28.828 -11.734 1 97 280 GLY A O 1
ATOM 2181 N N . ILE A 1 281 ? -32.469 -26.781 -11.477 1 97.31 281 ILE A N 1
ATOM 2182 C CA . ILE A 1 281 ? -31.828 -26.984 -10.18 1 97.31 281 ILE A CA 1
ATOM 2183 C C . ILE A 1 281 ? -32.594 -26.203 -9.109 1 97.31 281 ILE A C 1
ATOM 2185 O O . ILE A 1 281 ? -32.812 -24.984 -9.258 1 97.31 281 ILE A O 1
ATOM 2189 N N . ASN A 1 282 ? -33.062 -26.875 -8.109 1 97 282 ASN A N 1
ATOM 2190 C CA . ASN A 1 282 ? -33.688 -26.219 -6.969 1 97 282 ASN A CA 1
ATOM 2191 C C . ASN A 1 282 ? -32.656 -25.578 -6.039 1 97 282 ASN A C 1
ATOM 2193 O O . ASN A 1 282 ? -31.891 -26.297 -5.367 1 97 282 ASN A O 1
ATOM 2197 N N . LEU A 1 283 ? -32.656 -24.266 -5.945 1 96.75 283 LEU A N 1
ATOM 2198 C CA . LEU A 1 283 ? -31.672 -23.562 -5.141 1 96.75 283 LEU A CA 1
ATOM 2199 C C . LEU A 1 283 ? -32.188 -23.281 -3.74 1 96.75 283 LEU A C 1
ATOM 2201 O O . LEU A 1 283 ? -31.484 -22.75 -2.893 1 96.75 283 LEU A O 1
ATOM 2205 N N . ASN A 1 284 ? -33.406 -23.656 -3.482 1 95.5 284 ASN A N 1
ATOM 2206 C CA . ASN A 1 284 ? -34.031 -23.391 -2.188 1 95.5 284 ASN A CA 1
ATOM 2207 C C . ASN A 1 284 ? -33.688 -24.5 -1.181 1 95.5 284 ASN A C 1
ATOM 2209 O O . ASN A 1 284 ? -33.188 -25.562 -1.554 1 95.5 284 ASN A O 1
ATOM 2213 N N . LEU A 1 285 ? -34 -24.297 0.024 1 95.06 285 LEU A N 1
ATOM 2214 C CA . LEU A 1 285 ? -33.688 -25.234 1.095 1 95.06 285 LEU A CA 1
ATOM 2215 C C . LEU A 1 285 ? -34.5 -26.531 0.946 1 95.06 285 LEU A C 1
ATOM 2217 O O . LEU A 1 285 ? -34.062 -27.594 1.399 1 95.06 285 LEU A O 1
ATOM 2221 N N . ASP A 1 286 ? -35.625 -26.438 0.313 1 94.5 286 ASP A N 1
ATOM 2222 C CA . ASP A 1 286 ? -36.531 -27.594 0.219 1 94.5 286 ASP A CA 1
ATOM 2223 C C . ASP A 1 286 ? -36 -28.609 -0.778 1 94.5 286 ASP A C 1
ATOM 2225 O O . ASP A 1 286 ? -36.625 -29.641 -1.01 1 94.5 286 ASP A O 1
ATOM 2229 N N . ARG A 1 287 ? -34.844 -28.25 -1.348 1 94.56 287 ARG A N 1
ATOM 2230 C CA . ARG A 1 287 ? -34.125 -29.25 -2.104 1 94.56 287 ARG A CA 1
ATOM 2231 C C . ARG A 1 287 ? -33.906 -30.5 -1.259 1 94.56 287 ARG A C 1
ATOM 2233 O O . ARG A 1 287 ? -33.875 -31.625 -1.784 1 94.56 287 ARG A O 1
ATOM 2240 N N . ASN A 1 288 ? -33.719 -30.297 -0.005 1 91.62 288 ASN A N 1
ATOM 2241 C CA . ASN A 1 288 ? -33.531 -31.375 0.958 1 91.62 288 ASN A CA 1
ATOM 2242 C C . ASN A 1 288 ? -34.781 -31.594 1.798 1 91.62 288 ASN A C 1
ATOM 2244 O O . ASN A 1 288 ? -35.469 -30.625 2.164 1 91.62 288 ASN A O 1
ATOM 2248 N N . LYS A 1 289 ? -35.062 -32.75 2.115 1 92.19 289 LYS A N 1
ATOM 2249 C CA . LYS A 1 289 ? -36.219 -33.094 2.914 1 92.19 289 LYS A CA 1
ATOM 2250 C C . LYS A 1 289 ? -36.062 -32.625 4.359 1 92.19 289 LYS A C 1
ATOM 2252 O O . LYS A 1 289 ? -34.938 -32.562 4.871 1 92.19 289 LYS A O 1
ATOM 2257 N N . GLY A 1 290 ? -37.125 -32.188 4.996 1 93.75 290 GLY A N 1
ATOM 2258 C CA . GLY A 1 290 ? -37.094 -31.875 6.414 1 93.75 290 GLY A CA 1
ATOM 2259 C C . GLY A 1 290 ? -36.656 -30.453 6.703 1 93.75 290 GLY A C 1
ATOM 2260 O O . GLY A 1 290 ? -36.25 -30.141 7.828 1 93.75 290 GLY A O 1
ATOM 2261 N N . THR A 1 291 ? -36.719 -29.594 5.699 1 95.56 291 THR A N 1
ATOM 2262 C CA . THR A 1 291 ? -36.156 -28.266 5.887 1 95.56 291 THR A CA 1
ATOM 2263 C C . THR A 1 291 ? -37.25 -27.234 6.145 1 95.56 291 THR A C 1
ATOM 2265 O O . THR A 1 291 ? -36.969 -26.031 6.18 1 95.56 291 THR A O 1
ATOM 2268 N N . GLU A 1 292 ? -38.5 -27.641 6.309 1 95.88 292 GLU A N 1
ATOM 2269 C CA . GLU A 1 292 ? -39.625 -26.719 6.441 1 95.88 292 GLU A CA 1
ATOM 2270 C C . GLU A 1 292 ? -39.469 -25.828 7.668 1 95.88 292 GLU A C 1
ATOM 2272 O O . GLU A 1 292 ? -39.625 -24.609 7.582 1 95.88 292 GLU A O 1
ATOM 2277 N N . LYS A 1 293 ? -39.156 -26.453 8.781 1 96.56 293 LYS A N 1
ATOM 2278 C CA . LYS A 1 293 ? -38.969 -25.672 10 1 96.56 293 LYS A CA 1
ATOM 2279 C C . LYS A 1 293 ? -37.781 -24.719 9.891 1 96.56 293 LYS A C 1
ATOM 2281 O O . LYS A 1 293 ? -37.844 -23.594 10.375 1 96.56 293 LYS A O 1
ATOM 2286 N N . ALA A 1 294 ? -36.75 -25.203 9.344 1 97 294 ALA A N 1
ATOM 2287 C CA . ALA A 1 294 ? -35.594 -24.359 9.125 1 97 294 ALA A CA 1
ATOM 2288 C C . ALA A 1 294 ? -35.938 -23.156 8.258 1 97 294 ALA A C 1
ATOM 2290 O O . ALA A 1 294 ? -35.5 -22.031 8.547 1 97 294 ALA A O 1
ATOM 2291 N N . GLN A 1 295 ? -36.719 -23.375 7.242 1 96.75 295 GLN A N 1
ATOM 2292 C CA . GLN A 1 295 ? -37.125 -22.297 6.348 1 96.75 295 GLN A CA 1
ATOM 2293 C C . GLN A 1 295 ? -37.969 -21.25 7.094 1 96.75 295 GLN A C 1
ATOM 2295 O O . GLN A 1 295 ? -37.781 -20.047 6.895 1 96.75 295 GLN A O 1
ATOM 2300 N N . GLN A 1 296 ? -38.844 -21.719 7.91 1 96.75 296 GLN A N 1
ATOM 2301 C CA . GLN A 1 296 ? -39.656 -20.812 8.695 1 96.75 296 GLN A CA 1
ATOM 2302 C C . GLN A 1 296 ? -38.781 -19.953 9.625 1 96.75 296 GLN A C 1
ATOM 2304 O O . GLN A 1 296 ? -39 -18.734 9.711 1 96.75 296 GLN A O 1
ATOM 2309 N N . LEU A 1 297 ? -37.875 -20.578 10.297 1 97 297 LEU A N 1
ATOM 2310 C CA . LEU A 1 297 ? -37 -19.844 11.188 1 97 297 LEU A CA 1
ATOM 2311 C C . LEU A 1 297 ? -36.188 -18.812 10.422 1 97 297 LEU A C 1
ATOM 2313 O O . LEU A 1 297 ? -36 -17.688 10.883 1 97 297 LEU A O 1
ATOM 2317 N N . LEU A 1 298 ? -35.719 -19.188 9.273 1 97 298 LEU A N 1
ATOM 2318 C CA . LEU A 1 298 ? -34.906 -18.297 8.461 1 97 298 LEU A CA 1
ATOM 2319 C C . LEU A 1 298 ? -35.719 -17.094 7.98 1 97 298 LEU A C 1
ATOM 2321 O O . LEU A 1 298 ? -35.219 -15.977 7.922 1 97 298 LEU A O 1
ATOM 2325 N N . ASN A 1 299 ? -36.938 -17.359 7.625 1 96.38 299 ASN A N 1
ATOM 2326 C CA . ASN A 1 299 ? -37.812 -16.25 7.242 1 96.38 299 ASN A CA 1
ATOM 2327 C C . ASN A 1 299 ? -38 -15.25 8.383 1 96.38 299 ASN A C 1
ATOM 2329 O O . ASN A 1 299 ? -37.938 -14.039 8.164 1 96.38 299 ASN A O 1
ATOM 2333 N N . GLU A 1 300 ? -38.156 -15.758 9.516 1 96.5 300 GLU A N 1
ATOM 2334 C CA . GLU A 1 300 ? -38.312 -14.914 10.695 1 96.5 300 GLU A CA 1
ATOM 2335 C C . GLU A 1 300 ? -37.031 -14.125 10.984 1 96.5 300 GLU A C 1
ATOM 2337 O O . GLU A 1 300 ? -37.094 -12.922 11.258 1 96.5 300 GLU A O 1
ATOM 2342 N N . ILE A 1 301 ? -35.938 -14.805 10.984 1 97.06 301 ILE A N 1
ATOM 2343 C CA . ILE A 1 301 ? -34.625 -14.188 11.25 1 97.06 301 ILE A CA 1
ATOM 2344 C C . ILE A 1 301 ? -34.406 -13.055 10.266 1 97.06 301 ILE A C 1
ATOM 2346 O O . ILE A 1 301 ? -34 -11.953 10.656 1 97.06 301 ILE A O 1
ATOM 2350 N N . ASN A 1 302 ? -34.656 -13.273 8.977 1 95.5 302 ASN A N 1
ATOM 2351 C CA . ASN A 1 302 ? -34.438 -12.273 7.941 1 95.5 302 ASN A CA 1
ATOM 2352 C C . ASN A 1 302 ? -35.375 -11.094 8.086 1 95.5 302 ASN A C 1
ATOM 2354 O O . ASN A 1 302 ? -35 -9.945 7.898 1 95.5 302 ASN A O 1
ATOM 2358 N N . ALA A 1 303 ? -36.594 -11.375 8.43 1 93.88 303 ALA A N 1
ATOM 2359 C CA . ALA A 1 303 ? -37.594 -10.336 8.562 1 93.88 303 ALA A CA 1
ATOM 2360 C C . ALA A 1 303 ? -37.312 -9.445 9.766 1 93.88 303 ALA A C 1
ATOM 2362 O O . ALA A 1 303 ? -37.562 -8.242 9.734 1 93.88 303 ALA A O 1
ATOM 2363 N N . GLU A 1 304 ? -36.75 -10.031 10.805 1 94.31 304 GLU A N 1
ATOM 2364 C CA . GLU A 1 304 ? -36.594 -9.305 12.055 1 94.31 304 GLU A CA 1
ATOM 2365 C C . GLU A 1 304 ? -35.188 -8.758 12.188 1 94.31 304 GLU A C 1
ATOM 2367 O O . GLU A 1 304 ? -34.844 -8.109 13.188 1 94.31 304 GLU A O 1
ATOM 2372 N N . TYR A 1 305 ? -34.406 -9.016 11.25 1 95.38 305 TYR A N 1
ATOM 2373 C CA . TYR A 1 305 ? -33 -8.578 11.344 1 95.38 305 TYR A CA 1
ATOM 2374 C C . TYR A 1 305 ? -32.906 -7.07 11.547 1 95.38 305 TYR A C 1
ATOM 2376 O O . TYR A 1 305 ? -33.531 -6.305 10.805 1 95.38 305 TYR A O 1
ATOM 2384 N N . ASP A 1 306 ? -32.156 -6.66 12.555 1 93.88 306 ASP A N 1
ATOM 2385 C CA . ASP A 1 306 ? -31.875 -5.258 12.852 1 93.88 306 ASP A CA 1
ATOM 2386 C C . ASP A 1 306 ? -30.391 -4.941 12.664 1 93.88 306 ASP A C 1
ATOM 2388 O O . ASP A 1 306 ? -29.562 -5.297 13.508 1 93.88 306 ASP A O 1
ATOM 2392 N N . PRO A 1 307 ? -30.094 -4.227 11.594 1 94.12 307 PRO A N 1
ATOM 2393 C CA . PRO A 1 307 ? -28.672 -3.939 11.352 1 94.12 307 PRO A CA 1
ATOM 2394 C C . PRO A 1 307 ? -28.031 -3.127 12.477 1 94.12 307 PRO A C 1
ATOM 2396 O O . PRO A 1 307 ? -26.812 -3.186 12.68 1 94.12 307 PRO A O 1
ATOM 2399 N N . ALA A 1 308 ? -28.766 -2.381 13.203 1 92.94 308 ALA A N 1
ATOM 2400 C CA . ALA A 1 308 ? -28.219 -1.558 14.289 1 92.94 308 ALA A CA 1
ATOM 2401 C C . ALA A 1 308 ? -27.953 -2.398 15.531 1 92.94 308 ALA A C 1
ATOM 2403 O O . ALA A 1 308 ? -27.25 -1.954 16.438 1 92.94 308 ALA A O 1
ATOM 2404 N N . ASP A 1 309 ? -28.531 -3.615 15.562 1 93.56 309 ASP A N 1
ATOM 2405 C CA . ASP A 1 309 ? -28.297 -4.535 16.672 1 93.56 309 ASP A CA 1
ATOM 2406 C C . ASP A 1 309 ? -28.375 -5.988 16.219 1 93.56 309 ASP A C 1
ATOM 2408 O O . ASP A 1 309 ? -29.297 -6.715 16.578 1 93.56 309 ASP A O 1
ATOM 2412 N N . PRO A 1 310 ? -27.344 -6.465 15.555 1 95.44 310 PRO A N 1
ATOM 2413 C CA . PRO A 1 310 ? -27.359 -7.836 15.039 1 95.44 310 PRO A CA 1
ATOM 2414 C C . PRO A 1 310 ? -27.484 -8.883 16.141 1 95.44 310 PRO A C 1
ATOM 2416 O O . PRO A 1 310 ? -27.922 -10 15.891 1 95.44 310 PRO A O 1
ATOM 2419 N N . SER A 1 311 ? -27.172 -8.547 17.375 1 95.31 311 SER A N 1
ATOM 2420 C CA . SER A 1 311 ? -27.203 -9.508 18.469 1 95.31 311 SER A CA 1
ATOM 2421 C C . SER A 1 311 ? -28.625 -9.977 18.766 1 95.31 311 SER A C 1
ATOM 2423 O O . SER A 1 311 ? -28.828 -11.031 19.359 1 95.31 311 SER A O 1
ATOM 2425 N N . LYS A 1 312 ? -29.594 -9.25 18.328 1 94.5 312 LYS A N 1
ATOM 2426 C CA . LYS A 1 312 ? -30.984 -9.625 18.5 1 94.5 312 LYS A CA 1
ATOM 2427 C C . LYS A 1 312 ? -31.312 -10.922 17.766 1 94.5 312 LYS A C 1
ATOM 2429 O O . LYS A 1 312 ? -32.281 -11.617 18.109 1 94.5 312 LYS A O 1
ATOM 2434 N N . SER A 1 313 ? -30.469 -11.266 16.797 1 96.19 313 SER A N 1
ATOM 2435 C CA . SER A 1 313 ? -30.719 -12.43 15.969 1 96.19 313 SER A CA 1
ATOM 2436 C C . SER A 1 313 ? -30.125 -13.695 16.578 1 96.19 313 SER A C 1
ATOM 2438 O O . SER A 1 313 ? -30.391 -14.805 16.109 1 96.19 313 SER A O 1
ATOM 2440 N N . ILE A 1 314 ? -29.359 -13.633 17.656 1 96.75 314 ILE A N 1
ATOM 2441 C CA . ILE A 1 314 ? -28.516 -14.734 18.125 1 96.75 314 ILE A CA 1
ATOM 2442 C C . ILE A 1 314 ? -29.406 -15.883 18.609 1 96.75 314 ILE A C 1
ATOM 2444 O O . ILE A 1 314 ? -29.188 -17.031 18.25 1 96.75 314 ILE A O 1
ATOM 2448 N N . ASN A 1 315 ? -30.453 -15.562 19.375 1 95.31 315 ASN A N 1
ATOM 2449 C CA . ASN A 1 315 ? -31.297 -16.609 19.922 1 95.31 315 ASN A CA 1
ATOM 2450 C C . ASN A 1 315 ? -31.984 -17.406 18.812 1 95.31 315 ASN A C 1
ATOM 2452 O O . ASN A 1 315 ? -32.031 -18.641 18.859 1 95.31 315 ASN A O 1
ATOM 2456 N N . ALA A 1 316 ? -32.5 -16.703 17.859 1 96.88 316 ALA A N 1
ATOM 2457 C CA . ALA A 1 316 ? -33.125 -17.359 16.719 1 96.88 316 ALA A CA 1
ATOM 2458 C C . ALA A 1 316 ? -32.125 -18.172 15.914 1 96.88 316 ALA A C 1
ATOM 2460 O O . ALA A 1 316 ? -32.438 -19.266 15.422 1 96.88 316 ALA A O 1
ATOM 2461 N N . LEU A 1 317 ? -30.938 -17.719 15.766 1 97.88 317 LEU A N 1
ATOM 2462 C CA . LEU A 1 317 ? -29.906 -18.406 15.023 1 97.88 317 LEU A CA 1
ATOM 2463 C C . LEU A 1 317 ? -29.484 -19.688 15.734 1 97.88 317 LEU A C 1
ATOM 2465 O O . LEU A 1 317 ? -29.203 -20.703 15.094 1 97.88 317 LEU A O 1
ATOM 2469 N N . LEU A 1 318 ? -29.438 -19.609 17.062 1 97.06 318 LEU A N 1
ATOM 2470 C CA . LEU A 1 318 ? -29.094 -20.797 17.844 1 97.06 318 LEU A CA 1
ATOM 2471 C C . LEU A 1 318 ? -30.188 -21.859 17.703 1 97.06 318 LEU A C 1
ATOM 2473 O O . LEU A 1 318 ? -29.875 -23.047 17.625 1 97.06 318 LEU A O 1
ATOM 2477 N N . ARG A 1 319 ? -31.422 -21.453 17.625 1 97.19 319 ARG A N 1
ATOM 2478 C CA . ARG A 1 319 ? -32.5 -22.406 17.375 1 97.19 319 ARG A CA 1
ATOM 2479 C C . ARG A 1 319 ? -32.375 -23.016 15.984 1 97.19 319 ARG A C 1
ATOM 2481 O O . ARG A 1 319 ? -32.594 -24.219 15.812 1 97.19 319 ARG A O 1
ATOM 2488 N N . LEU A 1 320 ? -32.062 -22.188 15.039 1 98.12 320 LEU A N 1
ATOM 2489 C CA . LEU A 1 320 ? -31.859 -22.688 13.688 1 98.12 320 LEU A CA 1
ATOM 2490 C C . LEU A 1 320 ? -30.734 -23.719 13.648 1 98.12 320 LEU A C 1
ATOM 2492 O O . LEU A 1 320 ? -30.859 -24.75 12.992 1 98.12 320 LEU A O 1
ATOM 2496 N N . ARG A 1 321 ? -29.672 -23.406 14.344 1 97.75 321 ARG A N 1
ATOM 2497 C CA . ARG A 1 321 ? -28.516 -24.297 14.391 1 97.75 321 ARG A CA 1
ATOM 2498 C C . ARG A 1 321 ? -28.922 -25.688 14.898 1 97.75 321 ARG A C 1
ATOM 2500 O O . ARG A 1 321 ? -28.484 -26.703 14.359 1 97.75 321 ARG A O 1
ATOM 2507 N N . GLU A 1 322 ? -29.797 -25.703 15.875 1 96.75 322 GLU A N 1
ATOM 2508 C CA . GLU A 1 322 ? -30.297 -26.969 16.406 1 96.75 322 GLU A CA 1
ATOM 2509 C C . GLU A 1 322 ? -31.203 -27.688 15.406 1 96.75 322 GLU A C 1
ATOM 2511 O O . GLU A 1 322 ? -31.156 -28.906 15.273 1 96.75 322 GLU A O 1
ATOM 2516 N N . GLU A 1 323 ? -31.938 -26.906 14.742 1 97.06 323 GLU A N 1
ATOM 2517 C CA . GLU A 1 323 ? -32.906 -27.453 13.797 1 97.06 323 GLU A CA 1
ATOM 2518 C C . GLU A 1 323 ? -32.219 -28.109 12.609 1 97.06 323 GLU A C 1
ATOM 2520 O O . GLU A 1 323 ? -32.688 -29.109 12.07 1 97.06 323 GLU A O 1
ATOM 2525 N N . VAL A 1 324 ? -31.062 -27.578 12.203 1 97.38 324 VAL A N 1
ATOM 2526 C CA . VAL A 1 324 ? -30.453 -28.031 10.953 1 97.38 324 VAL A CA 1
ATOM 2527 C C . VAL A 1 324 ? -29.281 -28.953 11.25 1 97.38 324 VAL A C 1
ATOM 2529 O O . VAL A 1 324 ? -28.562 -29.375 10.336 1 97.38 324 VAL A O 1
ATOM 2532 N N . LYS A 1 325 ? -29 -29.297 12.445 1 95.5 325 LYS A N 1
ATOM 2533 C CA . LYS A 1 325 ? -27.781 -30 12.867 1 95.5 325 LYS A CA 1
ATOM 2534 C C . LYS A 1 325 ? -27.609 -31.297 12.094 1 95.5 325 LYS A C 1
ATOM 2536 O O . LYS A 1 325 ? -26.484 -31.719 11.812 1 95.5 325 LYS A O 1
ATOM 2541 N N . ASN A 1 326 ? -28.719 -31.953 11.664 1 93.62 326 ASN A N 1
ATOM 2542 C CA . ASN A 1 326 ? -28.641 -33.219 10.969 1 93.62 326 ASN A CA 1
ATOM 2543 C C . ASN A 1 326 ? -29.078 -33.094 9.508 1 93.62 326 ASN A C 1
ATOM 2545 O O . ASN A 1 326 ? -29.391 -34.094 8.867 1 93.62 326 ASN A O 1
ATOM 2549 N N . LEU A 1 327 ? -29.125 -31.891 9.047 1 94 327 LEU A N 1
ATOM 2550 C CA . LEU A 1 327 ? -29.516 -31.641 7.664 1 94 327 LEU A CA 1
ATOM 2551 C C . LEU A 1 327 ? -28.328 -31.094 6.863 1 94 327 LEU A C 1
ATOM 2553 O O . LEU A 1 327 ? -27.422 -30.5 7.426 1 94 327 LEU A O 1
ATOM 2557 N N . PRO A 1 328 ? -28.328 -31.453 5.566 1 91.56 328 PRO A N 1
ATOM 2558 C CA . PRO A 1 328 ? -27.375 -30.688 4.746 1 91.56 328 PRO A CA 1
ATOM 2559 C C . PRO A 1 328 ? -27.641 -29.188 4.793 1 91.56 328 PRO A C 1
ATOM 2561 O O . PRO A 1 328 ? -28.75 -28.734 4.496 1 91.56 328 PRO A O 1
ATOM 2564 N N . PHE A 1 329 ? -26.719 -28.484 5.324 1 94.69 329 PHE A N 1
ATOM 2565 C CA . PHE A 1 329 ? -26.844 -27.047 5.547 1 94.69 329 PHE A CA 1
ATOM 2566 C C . PHE A 1 329 ? -25.484 -26.359 5.531 1 94.69 329 PHE A C 1
ATOM 2568 O O . PHE A 1 329 ? -24.453 -27.031 5.566 1 94.69 329 PHE A O 1
ATOM 2575 N N . LYS A 1 330 ? -25.516 -25.078 5.355 1 95.38 330 LYS A N 1
ATOM 2576 C CA . LYS A 1 330 ? -24.281 -24.312 5.453 1 95.38 330 LYS A CA 1
ATOM 2577 C C . LYS A 1 330 ? -23.906 -24.062 6.91 1 95.38 330 LYS A C 1
ATOM 2579 O O . LYS A 1 330 ? -23.891 -22.906 7.363 1 95.38 330 LYS A O 1
ATOM 2584 N N . HIS A 1 331 ? -23.5 -25.078 7.543 1 95.88 331 HIS A N 1
ATOM 2585 C CA . HIS A 1 331 ? -23.25 -25.047 8.977 1 95.88 331 HIS A CA 1
ATOM 2586 C C . HIS A 1 331 ? -22.156 -24.062 9.336 1 95.88 331 HIS A C 1
ATOM 2588 O O . HIS A 1 331 ? -22.266 -23.312 10.305 1 95.88 331 HIS A O 1
ATOM 2594 N N . ARG A 1 332 ? -21.094 -24.016 8.57 1 93.12 332 ARG A N 1
ATOM 2595 C CA . ARG A 1 332 ? -19.984 -23.125 8.859 1 93.12 332 ARG A CA 1
ATOM 2596 C C . ARG A 1 332 ? -20.406 -21.656 8.75 1 93.12 332 ARG A C 1
ATOM 2598 O O . ARG A 1 332 ? -20.047 -20.828 9.594 1 93.12 332 ARG A O 1
ATOM 2605 N N . GLN A 1 333 ? -21.078 -21.391 7.691 1 95.5 333 GLN A N 1
ATOM 2606 C CA . GLN A 1 333 ? -21.562 -20.031 7.508 1 95.5 333 GLN A CA 1
ATOM 2607 C C . GLN A 1 333 ? -22.5 -19.609 8.648 1 95.5 333 GLN A C 1
ATOM 2609 O O . GLN A 1 333 ? -22.422 -18.484 9.141 1 95.5 333 GLN A O 1
ATOM 2614 N N . LEU A 1 334 ? -23.391 -20.547 9.031 1 97.69 334 LEU A N 1
ATOM 2615 C CA . LEU A 1 334 ? -24.281 -20.281 10.148 1 97.69 334 LEU A CA 1
ATOM 2616 C C . LEU A 1 334 ? -23.5 -19.969 11.414 1 97.69 334 LEU A C 1
ATOM 2618 O O . LEU A 1 334 ? -23.797 -18.984 12.102 1 97.69 334 LEU A O 1
ATOM 2622 N N . ASP A 1 335 ? -22.5 -20.75 11.719 1 96.69 335 ASP A N 1
ATOM 2623 C CA . ASP A 1 335 ? -21.641 -20.531 12.883 1 96.69 335 ASP A CA 1
ATOM 2624 C C . ASP A 1 335 ? -20.969 -19.156 12.82 1 96.69 335 ASP A C 1
ATOM 2626 O O . ASP A 1 335 ? -20.953 -18.422 13.805 1 96.69 335 ASP A O 1
ATOM 2630 N N . GLU A 1 336 ? -20.469 -18.828 11.688 1 95.5 336 GLU A N 1
ATOM 2631 C CA . GLU A 1 336 ? -19.781 -17.547 11.508 1 95.5 336 GLU A CA 1
ATOM 2632 C C . GLU A 1 336 ? -20.734 -16.375 11.727 1 95.5 336 GLU A C 1
ATOM 2634 O O . GLU A 1 336 ? -20.344 -15.352 12.281 1 95.5 336 GLU A O 1
ATOM 2639 N N . LEU A 1 337 ? -21.938 -16.531 11.258 1 97.62 337 LEU A N 1
ATOM 2640 C CA . LEU A 1 337 ? -22.922 -15.461 11.414 1 97.62 337 LEU A CA 1
ATOM 2641 C C . LEU A 1 337 ? -23.297 -15.273 12.875 1 97.62 337 LEU A C 1
ATOM 2643 O O . LEU A 1 337 ? -23.531 -14.148 13.32 1 97.62 337 LEU A O 1
ATOM 2647 N N . ILE A 1 338 ? -23.359 -16.406 13.625 1 97.5 338 ILE A N 1
ATOM 2648 C CA . ILE A 1 338 ? -23.625 -16.312 15.055 1 97.5 338 ILE A CA 1
ATOM 2649 C C . ILE A 1 338 ? -22.5 -15.547 15.742 1 97.5 338 ILE A C 1
ATOM 2651 O O . ILE A 1 338 ? -22.766 -14.625 16.531 1 97.5 338 ILE A O 1
ATOM 2655 N N . LEU A 1 339 ? -21.297 -15.906 15.422 1 96.69 339 LEU A N 1
ATOM 2656 C CA . LEU A 1 339 ? -20.141 -15.227 16 1 96.69 339 LEU A CA 1
ATOM 2657 C C . LEU A 1 339 ? -20.141 -13.75 15.617 1 96.69 339 LEU A C 1
ATOM 2659 O O . LEU A 1 339 ? -19.859 -12.891 16.453 1 96.69 339 LEU A O 1
ATOM 2663 N N . ALA A 1 340 ? -20.5 -13.438 14.375 1 97 340 ALA A N 1
ATOM 2664 C CA . ALA A 1 340 ? -20.5 -12.062 13.883 1 97 340 ALA A CA 1
ATOM 2665 C C . ALA A 1 340 ? -21.578 -11.234 14.586 1 97 340 ALA A C 1
ATOM 2667 O O . ALA A 1 340 ? -21.344 -10.078 14.938 1 97 340 ALA A O 1
ATOM 2668 N N . CYS A 1 341 ? -22.719 -11.812 14.766 1 97.19 341 CYS A N 1
ATOM 2669 C CA . CYS A 1 341 ? -23.812 -11.117 15.438 1 97.19 341 CYS A CA 1
ATOM 2670 C C . CYS A 1 341 ? -23.438 -10.781 16.875 1 97.19 341 CYS A C 1
ATOM 2672 O O . CYS A 1 341 ? -23.938 -9.805 17.438 1 97.19 341 CYS A O 1
ATOM 2674 N N . ALA A 1 342 ? -22.516 -11.602 17.406 1 96.5 342 ALA A N 1
ATOM 2675 C CA . ALA A 1 342 ? -22.078 -11.375 18.797 1 96.5 342 ALA A CA 1
ATOM 2676 C C . ALA A 1 342 ? -20.859 -10.477 18.844 1 96.5 342 ALA A C 1
ATOM 2678 O O . ALA A 1 342 ? -20.344 -10.156 19.922 1 96.5 342 ALA A O 1
ATOM 2679 N N . GLY A 1 343 ? -20.328 -10.07 17.688 1 95.75 343 GLY A N 1
ATOM 2680 C CA . GLY A 1 343 ? -19.109 -9.281 17.641 1 95.75 343 GLY A CA 1
ATOM 2681 C C . GLY A 1 343 ? -17.906 -9.992 18.266 1 95.75 343 GLY A C 1
ATOM 2682 O O . GLY A 1 343 ? -17.062 -9.359 18.891 1 95.75 343 GLY A O 1
ATOM 2683 N N . ILE A 1 344 ? -17.859 -11.312 18.172 1 95.75 344 ILE A N 1
ATOM 2684 C CA . ILE A 1 344 ? -16.781 -12.094 18.766 1 95.75 344 ILE A CA 1
ATOM 2685 C C . ILE A 1 344 ? -15.492 -11.859 17.984 1 95.75 344 ILE A C 1
ATOM 2687 O O . ILE A 1 344 ? -15.477 -11.914 16.75 1 95.75 344 ILE A O 1
ATOM 2691 N N . TRP A 1 345 ? -14.477 -11.523 18.656 1 95.25 345 TRP A N 1
ATOM 2692 C CA . TRP A 1 345 ? -13.125 -11.414 18.125 1 95.25 345 TRP A CA 1
ATOM 2693 C C . TRP A 1 345 ? -12.141 -12.227 18.953 1 95.25 345 TRP A C 1
ATOM 2695 O O . TRP A 1 345 ? -12.109 -12.102 20.188 1 95.25 345 TRP A O 1
ATOM 2705 N N . ILE A 1 346 ? -11.406 -13.156 18.344 1 92.94 346 ILE A N 1
ATOM 2706 C CA . ILE A 1 346 ? -10.406 -13.992 19 1 92.94 346 ILE A CA 1
ATOM 2707 C C . ILE A 1 346 ? -9.102 -13.938 18.219 1 92.94 346 ILE A C 1
ATOM 2709 O O . ILE A 1 346 ? -9.102 -13.984 16.984 1 92.94 346 ILE A O 1
ATOM 2713 N N . GLU A 1 347 ? -8.023 -13.789 18.891 1 92.38 347 GLU A N 1
ATOM 2714 C CA . GLU A 1 347 ? -6.707 -13.828 18.266 1 92.38 347 GLU A CA 1
ATOM 2715 C C . GLU A 1 347 ? -5.715 -14.625 19.109 1 92.38 347 GLU A C 1
ATOM 2717 O O . GLU A 1 347 ? -5.793 -14.609 20.344 1 92.38 347 GLU A O 1
ATOM 2722 N N . ALA A 1 348 ? -4.902 -15.367 18.484 1 91.75 348 ALA A N 1
ATOM 2723 C CA . ALA A 1 348 ? -3.787 -16.062 19.125 1 91.75 348 ALA A CA 1
ATOM 2724 C C . ALA A 1 348 ? -2.447 -15.555 18.609 1 91.75 348 ALA A C 1
ATOM 2726 O O . ALA A 1 348 ? -2.123 -15.727 17.422 1 91.75 348 ALA A O 1
ATOM 2727 N N . THR A 1 349 ? -1.695 -14.953 19.5 1 93.88 349 THR A N 1
ATOM 2728 C CA . THR A 1 349 ? -0.467 -14.305 19.047 1 93.88 349 THR A CA 1
ATOM 2729 C C . THR A 1 349 ? 0.745 -14.891 19.766 1 93.88 349 THR A C 1
ATOM 2731 O O . THR A 1 349 ? 0.614 -15.461 20.859 1 93.88 349 THR A O 1
ATOM 2734 N N . VAL A 1 350 ? 1.841 -14.797 19.156 1 95.19 350 VAL A N 1
ATOM 2735 C CA . VAL A 1 350 ? 3.135 -15.203 19.703 1 95.19 350 VAL A CA 1
ATOM 2736 C C . VAL A 1 350 ? 4.09 -14.008 19.703 1 95.19 350 VAL A C 1
ATOM 2738 O O . VAL A 1 350 ? 3.996 -13.133 18.844 1 95.19 350 VAL A O 1
ATOM 2741 N N . PRO A 1 351 ? 4.973 -13.922 20.625 1 95.31 351 PRO A N 1
ATOM 2742 C CA . PRO A 1 351 ? 5.801 -12.727 20.781 1 95.31 351 PRO A CA 1
ATOM 2743 C C . PRO A 1 351 ? 6.938 -12.656 19.766 1 95.31 351 PRO A C 1
ATOM 2745 O O . PRO A 1 351 ? 7.5 -11.586 19.531 1 95.31 351 PRO A O 1
ATOM 2748 N N . GLU A 1 352 ? 7.336 -13.82 19.203 1 94.56 352 GLU A N 1
ATOM 2749 C CA . GLU A 1 352 ? 8.383 -13.859 18.172 1 94.56 352 GLU A CA 1
ATOM 2750 C C . GLU A 1 352 ? 7.871 -14.508 16.891 1 94.56 352 GLU A C 1
ATOM 2752 O O . GLU A 1 352 ? 7.008 -15.383 16.938 1 94.56 352 GLU A O 1
ATOM 2757 N N . PRO A 1 353 ? 8.438 -14.102 15.805 1 94.69 353 PRO A N 1
ATOM 2758 C CA . PRO A 1 353 ? 7.914 -14.602 14.531 1 94.69 353 PRO A CA 1
ATOM 2759 C C . PRO A 1 353 ? 8.336 -16.047 14.25 1 94.69 353 PRO A C 1
ATOM 2761 O O . PRO A 1 353 ? 7.695 -16.734 13.453 1 94.69 353 PRO A O 1
ATOM 2764 N N . SER A 1 354 ? 9.523 -16.484 14.906 1 96.38 354 SER A N 1
ATOM 2765 C CA . SER A 1 354 ? 10.023 -17.828 14.609 1 96.38 354 SER A CA 1
ATOM 2766 C C . SER A 1 354 ? 10.5 -18.531 15.867 1 96.38 354 SER A C 1
ATOM 2768 O O . SER A 1 354 ? 10.984 -17.891 16.797 1 96.38 354 SER A O 1
ATOM 2770 N N . TYR A 1 355 ? 10.328 -19.891 15.867 1 96.12 355 TYR A N 1
ATOM 2771 C CA . TYR A 1 355 ? 10.781 -20.781 16.922 1 96.12 355 TYR A CA 1
ATOM 2772 C C . TYR A 1 355 ? 11.414 -22.031 16.344 1 96.12 355 TYR A C 1
ATOM 2774 O O . TYR A 1 355 ? 10.992 -22.531 15.297 1 96.12 355 TYR A O 1
ATOM 2782 N N . ALA A 1 356 ? 12.461 -22.531 17.031 1 96.94 356 ALA A N 1
ATOM 2783 C CA . ALA A 1 356 ? 13.008 -23.828 16.641 1 96.94 356 ALA A CA 1
ATOM 2784 C C . ALA A 1 356 ? 12.016 -24.953 16.938 1 96.94 356 ALA A C 1
ATOM 2786 O O . ALA A 1 356 ? 11.211 -24.828 17.859 1 96.94 356 ALA A O 1
ATOM 2787 N N . ILE A 1 357 ? 12.102 -26 16.219 1 95.25 357 ILE A N 1
ATOM 2788 C CA . ILE A 1 357 ? 11.188 -27.125 16.328 1 95.25 357 ILE A CA 1
ATOM 2789 C C . ILE A 1 357 ? 11.258 -27.719 17.734 1 95.25 357 ILE A C 1
ATOM 2791 O O . ILE A 1 357 ? 10.32 -28.375 18.172 1 95.25 357 ILE A O 1
ATOM 2795 N N . THR A 1 358 ? 12.312 -27.391 18.516 1 93.12 358 THR A N 1
ATOM 2796 C CA . THR A 1 358 ? 12.492 -27.938 19.844 1 93.12 358 THR A CA 1
ATOM 2797 C C . THR A 1 358 ? 11.984 -26.969 20.906 1 93.12 358 THR A C 1
ATOM 2799 O O . THR A 1 358 ? 11.977 -27.281 22.094 1 93.12 358 THR A O 1
ATOM 2802 N N . ASP A 1 359 ? 11.539 -25.844 20.531 1 95 359 ASP A N 1
ATOM 2803 C CA . ASP A 1 359 ? 11.203 -24.766 21.469 1 95 359 ASP A CA 1
ATOM 2804 C C . ASP A 1 359 ? 9.797 -24.938 22.016 1 95 359 ASP A C 1
ATOM 2806 O O . ASP A 1 359 ? 8.984 -25.688 21.453 1 95 359 ASP A O 1
ATOM 2810 N N . SER A 1 360 ? 9.586 -24.359 23.141 1 94.94 360 SER A N 1
ATOM 2811 C CA . SER A 1 360 ? 8.25 -24.062 23.641 1 94.94 360 SER A CA 1
ATOM 2812 C C . SER A 1 360 ? 7.793 -22.672 23.203 1 94.94 360 SER A C 1
ATOM 2814 O O . SER A 1 360 ? 8.562 -21.703 23.281 1 94.94 360 SER A O 1
ATOM 2816 N N . ILE A 1 361 ? 6.555 -22.594 22.797 1 94.12 361 ILE A N 1
ATOM 2817 C CA . ILE A 1 361 ? 6.031 -21.344 22.25 1 94.12 361 ILE A CA 1
ATOM 2818 C C . ILE A 1 361 ? 5.039 -20.719 23.234 1 94.12 361 ILE A C 1
ATOM 2820 O O . ILE A 1 361 ? 3.992 -21.312 23.516 1 94.12 361 ILE A O 1
ATOM 2824 N N . PRO A 1 362 ? 5.355 -19.594 23.766 1 95.19 362 PRO A N 1
ATOM 2825 C CA . PRO A 1 362 ? 4.324 -18.875 24.516 1 95.19 362 PRO A CA 1
ATOM 2826 C C . PRO A 1 362 ? 3.227 -18.297 23.625 1 95.19 362 PRO A C 1
ATOM 2828 O O . PRO A 1 362 ? 3.523 -17.672 22.609 1 95.19 362 PRO A O 1
ATOM 2831 N N . VAL A 1 363 ? 2.018 -18.562 23.906 1 92.62 363 VAL A N 1
ATOM 2832 C CA . VAL A 1 363 ? 0.891 -18.094 23.109 1 92.62 363 VAL A CA 1
ATOM 2833 C C . VAL A 1 363 ? -0.027 -17.219 23.969 1 92.62 363 VAL A C 1
ATOM 2835 O O . VAL A 1 363 ? -0.336 -17.578 25.109 1 92.62 363 VAL A O 1
ATOM 2838 N N . THR A 1 364 ? -0.373 -16.094 23.5 1 93.88 364 THR A N 1
ATOM 2839 C CA . THR A 1 364 ? -1.387 -15.242 24.109 1 93.88 364 THR A CA 1
ATOM 2840 C C . THR A 1 364 ? -2.691 -15.297 23.328 1 93.88 364 THR A C 1
ATOM 2842 O O . THR A 1 364 ? -2.705 -15.031 22.125 1 93.88 364 THR A O 1
ATOM 2845 N N . ILE A 1 365 ? -3.75 -15.656 23.984 1 91.94 365 ILE A N 1
ATOM 2846 C CA . ILE A 1 365 ? -5.074 -15.695 23.375 1 91.94 365 ILE A CA 1
ATOM 2847 C C . ILE A 1 365 ? -5.906 -14.516 23.875 1 91.94 365 ILE A C 1
ATOM 2849 O O . ILE A 1 365 ? -6.09 -14.344 25.078 1 91.94 365 ILE A O 1
ATOM 2853 N N . ASN A 1 366 ? -6.316 -13.68 23.047 1 93.75 366 ASN A N 1
ATOM 2854 C CA . ASN A 1 366 ? -7.227 -12.586 23.359 1 93.75 366 ASN A CA 1
ATOM 2855 C C . ASN A 1 366 ? -8.609 -12.812 22.75 1 93.75 366 ASN A C 1
ATOM 2857 O O . ASN A 1 366 ? -8.719 -13.305 21.625 1 93.75 366 ASN A O 1
ATOM 2861 N N . ALA A 1 367 ? -9.633 -12.578 23.5 1 94.19 367 ALA A N 1
ATOM 2862 C CA . ALA A 1 367 ? -11 -12.75 23.016 1 94.19 367 ALA A CA 1
ATOM 2863 C C . ALA A 1 367 ? -11.938 -11.703 23.609 1 94.19 367 ALA A C 1
ATOM 2865 O O . ALA A 1 367 ? -11.734 -11.258 24.75 1 94.19 367 ALA A O 1
ATOM 2866 N N . ILE A 1 368 ? -12.938 -11.336 22.906 1 95.62 368 ILE A N 1
ATOM 2867 C CA . ILE A 1 368 ? -13.906 -10.352 23.391 1 95.62 368 ILE A CA 1
ATOM 2868 C C . ILE A 1 368 ? -15.258 -10.594 22.734 1 95.62 368 ILE A C 1
ATOM 2870 O O . ILE A 1 368 ? -15.328 -11 21.562 1 95.62 368 ILE A O 1
ATOM 2874 N N . SER A 1 369 ? -16.297 -10.492 23.5 1 95.44 369 SER A N 1
ATOM 2875 C CA . SER A 1 369 ? -17.656 -10.414 23 1 95.44 369 SER A CA 1
ATOM 2876 C C . SER A 1 369 ? -18.172 -8.984 23 1 95.44 369 SER A C 1
ATOM 2878 O O . SER A 1 369 ? -17.859 -8.203 23.906 1 95.44 369 SER A O 1
ATOM 2880 N N . ARG A 1 370 ? -18.969 -8.641 22.047 1 94.81 370 ARG A N 1
ATOM 2881 C CA . ARG A 1 370 ? -19.391 -7.25 21.922 1 94.81 370 ARG A CA 1
ATOM 2882 C C . ARG A 1 370 ? -20.891 -7.152 21.672 1 94.81 370 ARG A C 1
ATOM 2884 O O . ARG A 1 370 ? -21.344 -6.352 20.844 1 94.81 370 ARG A O 1
ATOM 2891 N N . VAL A 1 371 ? -21.562 -8.016 22.281 1 93.38 371 VAL A N 1
ATOM 2892 C CA . VAL A 1 371 ? -23.016 -7.965 22.297 1 93.38 371 VAL A CA 1
ATOM 2893 C C . VAL A 1 371 ? -23.484 -6.766 23.109 1 93.38 371 VAL A C 1
ATOM 2895 O O . VAL A 1 371 ? -22.688 -6.141 23.828 1 93.38 371 VAL A O 1
ATOM 2898 N N . ARG A 1 372 ? -24.75 -6.449 22.938 1 84.88 372 ARG A N 1
ATOM 2899 C CA . ARG A 1 372 ? -25.312 -5.34 23.703 1 84.88 372 ARG A CA 1
ATOM 2900 C C . ARG A 1 372 ? -25.234 -5.609 25.188 1 84.88 372 ARG A C 1
ATOM 2902 O O . ARG A 1 372 ? -25.125 -6.762 25.625 1 84.88 372 ARG A O 1
ATOM 2909 N N . LYS A 1 373 ? -25.359 -4.523 25.906 1 79.31 373 LYS A N 1
ATOM 2910 C CA . LYS A 1 373 ? -25.375 -4.652 27.359 1 79.31 373 LYS A CA 1
ATOM 2911 C C . LYS A 1 373 ? -26.594 -5.457 27.828 1 79.31 373 LYS A C 1
ATOM 2913 O O . LYS A 1 373 ? -27.688 -5.305 27.281 1 79.31 373 LYS A O 1
ATOM 2918 N N . TYR A 1 374 ? -26.484 -6.344 28.688 1 82.25 374 TYR A N 1
ATOM 2919 C CA . TYR A 1 374 ? -27.516 -7.176 29.312 1 82.25 374 TYR A CA 1
ATOM 2920 C C . TYR A 1 374 ? -28.047 -8.203 28.312 1 82.25 374 TYR A C 1
ATOM 2922 O O . TYR A 1 374 ? -29.25 -8.508 28.297 1 82.25 374 TYR A O 1
ATOM 2930 N N . PHE A 1 375 ? -27.188 -8.547 27.469 1 87.62 375 PHE A N 1
ATOM 2931 C CA . PHE A 1 375 ? -27.547 -9.633 26.562 1 87.62 375 PHE A CA 1
ATOM 2932 C C . PHE A 1 375 ? -27.938 -10.883 27.344 1 87.62 375 PHE A C 1
ATOM 2934 O O . PHE A 1 375 ? -27.25 -11.266 28.297 1 87.62 375 PHE A O 1
ATOM 2941 N N . PRO A 1 376 ? -28.938 -11.531 26.969 1 87.25 376 PRO A N 1
ATOM 2942 C CA . PRO A 1 376 ? -29.547 -12.562 27.812 1 87.25 376 PRO A CA 1
ATOM 2943 C C . PRO A 1 376 ? -28.766 -13.875 27.781 1 87.25 376 PRO A C 1
ATOM 2945 O O . PRO A 1 376 ? -28.906 -14.703 28.688 1 87.25 376 PRO A O 1
ATOM 2948 N N . VAL A 1 377 ? -28 -14.18 26.797 1 89.94 377 VAL A N 1
ATOM 2949 C CA . VAL A 1 377 ? -27.297 -15.445 26.672 1 89.94 377 VAL A CA 1
ATOM 2950 C C . VAL A 1 377 ? -25.844 -15.266 27.141 1 89.94 377 VAL A C 1
ATOM 2952 O O . VAL A 1 377 ? -25.141 -14.367 26.672 1 89.94 377 VAL A O 1
ATOM 2955 N N . ARG A 1 378 ? -25.516 -16.156 28.047 1 90.25 378 ARG A N 1
ATOM 2956 C CA . ARG A 1 378 ? -24.125 -16.109 28.5 1 90.25 378 ARG A CA 1
ATOM 2957 C C . ARG A 1 378 ? -23.172 -16.625 27.422 1 90.25 378 ARG A C 1
ATOM 2959 O O . ARG A 1 378 ? -23.438 -17.641 26.781 1 90.25 378 ARG A O 1
ATOM 2966 N N . ILE A 1 379 ? -22.109 -15.867 27.188 1 92.62 379 ILE A N 1
ATOM 2967 C CA . ILE A 1 379 ? -21.078 -16.25 26.219 1 92.62 379 ILE A CA 1
ATOM 2968 C C . ILE A 1 379 ? -19.781 -16.531 26.953 1 92.62 379 ILE A C 1
ATOM 2970 O O . ILE A 1 379 ? -19.375 -15.773 27.844 1 92.62 379 ILE A O 1
ATOM 2974 N N . SER A 1 380 ? -19.172 -17.641 26.672 1 91.94 380 SER A N 1
ATOM 2975 C CA . SER A 1 380 ? -17.906 -18 27.312 1 91.94 380 SER A CA 1
ATOM 2976 C C . SER A 1 380 ? -16.922 -18.609 26.312 1 91.94 380 SER A C 1
ATOM 2978 O O . SER A 1 380 ? -17.328 -19.016 25.219 1 91.94 380 SER A O 1
ATOM 2980 N N . LEU A 1 381 ? -15.703 -18.5 26.672 1 91.06 381 LEU A N 1
ATOM 2981 C CA . LEU A 1 381 ? -14.617 -19.094 25.891 1 91.06 381 LEU A CA 1
ATOM 2982 C C . LEU A 1 381 ? -14.039 -20.312 26.594 1 91.06 381 LEU A C 1
ATOM 2984 O O . LEU A 1 381 ? -13.727 -20.25 27.797 1 91.06 381 LEU A O 1
ATOM 2988 N N . GLU A 1 382 ? -14.086 -21.344 25.891 1 82.88 382 GLU A N 1
ATOM 2989 C CA . GLU A 1 382 ? -13.445 -22.547 26.391 1 82.88 382 GLU A CA 1
ATOM 2990 C C . GLU A 1 382 ? -12.234 -22.938 25.531 1 82.88 382 GLU A C 1
ATOM 2992 O O . GLU A 1 382 ? -12.336 -23 24.312 1 82.88 382 GLU A O 1
ATOM 2997 N N . GLU A 1 383 ? -10.969 -22.672 26.094 1 66.56 383 GLU A N 1
ATOM 2998 C CA . GLU A 1 383 ? -9.773 -23.062 25.359 1 66.56 383 GLU A CA 1
ATOM 2999 C C . GLU A 1 383 ? -9.547 -24.578 25.453 1 66.56 383 GLU A C 1
ATOM 3001 O O . GLU A 1 383 ? -10.242 -25.266 26.188 1 66.56 383 GLU A O 1
ATOM 3006 N N . LEU A 1 384 ? -8.484 -25.031 24.891 1 57 384 LEU A N 1
ATOM 3007 C CA . LEU A 1 384 ? -8.117 -26.422 24.672 1 57 384 LEU A CA 1
ATOM 3008 C C . LEU A 1 384 ? -8.039 -27.172 26 1 57 384 LEU A C 1
ATOM 3010 O O . LEU A 1 384 ? -8.078 -28.406 26.016 1 57 384 LEU A O 1
ATOM 3014 N N . ASN A 1 385 ? -7.68 -26.328 27.062 1 53.75 385 ASN A N 1
ATOM 3015 C CA . ASN A 1 385 ? -7.688 -27.078 28.312 1 53.75 385 ASN A CA 1
ATOM 3016 C C . ASN A 1 385 ? -9.062 -27.047 28.969 1 53.75 385 ASN A C 1
ATOM 3018 O O . ASN A 1 385 ? -9.547 -25.984 29.375 1 53.75 385 ASN A O 1
ATOM 3022 N N . PRO A 1 386 ? -9.828 -28.062 28.75 1 56.16 386 PRO A N 1
ATOM 3023 C CA . PRO A 1 386 ? -11.227 -28.234 29.125 1 56.16 386 PRO A CA 1
ATOM 3024 C C . PRO A 1 386 ? -11.562 -27.625 30.484 1 56.16 386 PRO A C 1
ATOM 3026 O O . PRO A 1 386 ? -12.711 -27.281 30.734 1 56.16 386 PRO A O 1
ATOM 3029 N N . ASP A 1 387 ? -10.609 -27.438 31.312 1 58.72 387 ASP A N 1
ATOM 3030 C CA . ASP A 1 387 ? -11.062 -27.188 32.688 1 58.72 387 ASP A CA 1
ATOM 3031 C C . ASP A 1 387 ? -11.242 -25.688 32.938 1 58.72 387 ASP A C 1
ATOM 3033 O O . ASP A 1 387 ? -11.68 -25.281 34 1 58.72 387 ASP A O 1
ATOM 3037 N N . HIS A 1 388 ? -10.898 -24.875 31.828 1 71.19 388 HIS A N 1
ATOM 3038 C CA . HIS A 1 388 ? -11.039 -23.469 32.188 1 71.19 388 HIS A CA 1
ATOM 3039 C C . HIS A 1 388 ? -12 -22.75 31.234 1 71.19 388 HIS A C 1
ATOM 3041 O O . HIS A 1 388 ? -11.773 -22.719 30.016 1 71.19 388 HIS A O 1
ATOM 3047 N N . ILE A 1 389 ? -13.172 -22.5 31.734 1 83.25 389 ILE A N 1
ATOM 3048 C CA . ILE A 1 389 ? -14.18 -21.719 31.031 1 83.25 389 ILE A CA 1
ATOM 3049 C C . ILE A 1 389 ? -14.117 -20.266 31.484 1 83.25 389 ILE A C 1
ATOM 3051 O O . ILE A 1 389 ? -14.18 -19.984 32.688 1 83.25 389 ILE A O 1
ATOM 3055 N N . GLN A 1 390 ? -13.852 -19.438 30.578 1 90 390 GLN A N 1
ATOM 3056 C CA . GLN A 1 390 ? -13.789 -18.016 30.875 1 90 390 GLN A CA 1
ATOM 3057 C C . GLN A 1 390 ? -14.992 -17.266 30.297 1 90 390 GLN A C 1
ATOM 3059 O O . GLN A 1 390 ? -15.234 -17.328 29.094 1 90 390 GLN A O 1
ATOM 3064 N N . GLU A 1 391 ? -15.695 -16.594 31.109 1 91.62 391 GLU A N 1
ATOM 3065 C CA . GLU A 1 391 ? -16.828 -15.797 30.641 1 91.62 391 GLU A CA 1
ATOM 3066 C C . GLU A 1 391 ? -16.359 -14.594 29.828 1 91.62 391 GLU A C 1
ATOM 3068 O O . GLU A 1 391 ? -15.383 -13.938 30.188 1 91.62 391 GLU A O 1
ATOM 3073 N N . LEU A 1 392 ? -17.031 -14.367 28.75 1 93.62 392 LEU A N 1
ATOM 3074 C CA . LEU A 1 392 ? -16.781 -13.172 27.953 1 93.62 392 LEU A CA 1
ATOM 3075 C C . LEU A 1 392 ? -17.812 -12.086 28.234 1 93.62 392 LEU A C 1
ATOM 3077 O O . LEU A 1 392 ? -18.844 -12.016 27.562 1 93.62 392 LEU A O 1
ATOM 3081 N N . ILE A 1 393 ? -17.469 -11.242 29.188 1 92.06 393 ILE A N 1
ATOM 3082 C CA . ILE A 1 393 ? -18.312 -10.102 29.484 1 92.06 393 ILE A CA 1
ATOM 3083 C C . ILE A 1 393 ? -18.266 -9.102 28.344 1 92.06 393 ILE A C 1
ATOM 3085 O O . ILE A 1 393 ? -17.203 -8.812 27.797 1 92.06 393 ILE A O 1
ATOM 3089 N N . PRO A 1 394 ? -19.453 -8.57 27.969 1 92.31 394 PRO A N 1
ATOM 3090 C CA . PRO A 1 394 ? -19.5 -7.688 26.812 1 92.31 394 PRO A CA 1
ATOM 3091 C C . PRO A 1 394 ? -18.5 -6.535 26.906 1 92.31 394 PRO A C 1
ATOM 3093 O O . PRO A 1 394 ? -18.422 -5.859 27.922 1 92.31 394 PRO A O 1
ATOM 3096 N N . ASP A 1 395 ? -17.703 -6.402 25.844 1 91.62 395 ASP A N 1
ATOM 3097 C CA . ASP A 1 395 ? -16.781 -5.293 25.594 1 91.62 395 ASP A CA 1
ATOM 3098 C C . ASP A 1 395 ? -15.609 -5.332 26.562 1 91.62 395 ASP A C 1
ATOM 3100 O O . ASP A 1 395 ? -14.984 -4.301 26.844 1 91.62 395 ASP A O 1
ATOM 3104 N N . ARG A 1 396 ? -15.391 -6.438 27.172 1 92.88 396 ARG A N 1
ATOM 3105 C CA . ARG A 1 396 ? -14.219 -6.629 28.016 1 92.88 396 ARG A CA 1
ATOM 3106 C C . ARG A 1 396 ? -13.289 -7.688 27.438 1 92.88 396 ARG A C 1
ATOM 3108 O O . ARG A 1 396 ? -13.672 -8.852 27.281 1 92.88 396 ARG A O 1
ATOM 3115 N N . MET A 1 397 ? -12.148 -7.289 27.234 1 94.75 397 MET A N 1
ATOM 3116 C CA . MET A 1 397 ? -11.164 -8.203 26.656 1 94.75 397 MET A CA 1
ATOM 3117 C C . MET A 1 397 ? -10.695 -9.219 27.703 1 94.75 397 MET A C 1
ATOM 3119 O O . MET A 1 397 ? -10.453 -8.859 28.859 1 94.75 397 MET A O 1
ATOM 3123 N N . VAL A 1 398 ? -10.633 -10.438 27.328 1 93 398 VAL A N 1
ATOM 3124 C CA . VAL A 1 398 ? -10.023 -11.477 28.141 1 93 398 VAL A CA 1
ATOM 3125 C C . VAL A 1 398 ? -8.703 -11.922 27.516 1 93 398 VAL A C 1
ATOM 3127 O O . VAL A 1 398 ? -8.578 -11.969 26.297 1 93 398 VAL A O 1
ATOM 3130 N N . SER A 1 399 ? -7.719 -12.172 28.312 1 92.81 399 SER A N 1
ATOM 3131 C CA . SER A 1 399 ? -6.41 -12.625 27.859 1 92.81 399 SER A CA 1
ATOM 3132 C C . SER A 1 399 ? -5.98 -13.898 28.594 1 92.81 399 SER A C 1
ATOM 3134 O O . SER A 1 399 ? -6.137 -13.992 29.812 1 92.81 399 SER A O 1
ATOM 3136 N N . GLN A 1 400 ? -5.57 -14.812 27.828 1 88.69 400 GLN A N 1
ATOM 3137 C CA . GLN A 1 400 ? -5.023 -16.062 28.375 1 88.69 400 GLN A CA 1
ATOM 3138 C C . GLN A 1 400 ? -3.639 -16.344 27.797 1 88.69 400 GLN A C 1
ATOM 3140 O O . GLN A 1 400 ? -3.35 -15.992 26.656 1 88.69 400 GLN A O 1
ATOM 3145 N N . HIS A 1 401 ? -2.848 -16.953 28.641 1 91.12 401 HIS A N 1
ATOM 3146 C CA . HIS A 1 401 ? -1.497 -17.312 28.234 1 91.12 401 HIS A CA 1
ATOM 3147 C C . HIS A 1 401 ? -1.277 -18.828 28.328 1 91.12 401 HIS A C 1
ATOM 3149 O O . HIS A 1 401 ? -1.619 -19.438 29.344 1 91.12 401 HIS A O 1
ATOM 3155 N N . ILE A 1 402 ? -0.855 -19.375 27.25 1 87.94 402 ILE A N 1
ATOM 3156 C CA . ILE A 1 402 ? -0.534 -20.797 27.266 1 87.94 402 ILE A CA 1
ATOM 3157 C C . ILE A 1 402 ? 0.83 -21.031 26.609 1 87.94 402 ILE A C 1
ATOM 3159 O O . ILE A 1 402 ? 1.411 -20.109 26.047 1 87.94 402 ILE A O 1
ATOM 3163 N N . LYS A 1 403 ? 1.329 -22.234 26.812 1 91.5 403 LYS A N 1
ATOM 3164 C CA . LYS A 1 403 ? 2.568 -22.656 26.172 1 91.5 403 LYS A CA 1
ATOM 3165 C C . LYS A 1 403 ? 2.348 -23.922 25.328 1 91.5 403 LYS A C 1
ATOM 3167 O O . LYS A 1 403 ? 1.662 -24.844 25.766 1 91.5 403 LYS A O 1
ATOM 3172 N N . ILE A 1 404 ? 2.824 -23.906 24.156 1 90.12 404 ILE A N 1
ATOM 3173 C CA . ILE A 1 404 ? 2.693 -25.062 23.266 1 90.12 404 ILE A CA 1
ATOM 3174 C C . ILE A 1 404 ? 4.074 -25.484 22.766 1 90.12 404 ILE A C 1
ATOM 3176 O O . ILE A 1 404 ? 4.969 -24.656 22.625 1 90.12 404 ILE A O 1
ATOM 3180 N N . ALA A 1 405 ? 4.215 -26.781 22.562 1 91.94 405 ALA A N 1
ATOM 3181 C CA . ALA A 1 405 ? 5.473 -27.297 22.016 1 91.94 405 ALA A CA 1
ATOM 3182 C C . ALA A 1 405 ? 5.52 -27.125 20.5 1 91.94 405 ALA A C 1
ATOM 3184 O O . ALA A 1 405 ? 4.598 -27.547 19.797 1 91.94 405 ALA A O 1
ATOM 3185 N N . ALA A 1 406 ? 6.574 -26.594 20 1 92.62 406 ALA A N 1
ATOM 3186 C CA . ALA A 1 406 ? 6.711 -26.359 18.562 1 92.62 406 ALA A CA 1
ATOM 3187 C C . ALA A 1 406 ? 6.668 -27.672 17.781 1 92.62 406 ALA A C 1
ATOM 3189 O O . ALA A 1 406 ? 6.199 -27.719 16.641 1 92.62 406 ALA A O 1
ATOM 3190 N N . ARG A 1 407 ? 7.113 -28.734 18.375 1 90.75 407 ARG A N 1
ATOM 3191 C CA . ARG A 1 407 ? 7.199 -30.047 17.734 1 90.75 407 ARG A CA 1
ATOM 3192 C C . ARG A 1 407 ? 5.82 -30.531 17.297 1 90.75 407 ARG A C 1
ATOM 3194 O O . ARG A 1 407 ? 5.707 -31.391 16.422 1 90.75 407 ARG A O 1
ATOM 3201 N N . GLN A 1 408 ? 4.777 -29.953 17.891 1 85.94 408 GLN A N 1
ATOM 3202 C CA . GLN A 1 408 ? 3.41 -30.344 17.562 1 85.94 408 GLN A CA 1
ATOM 3203 C C . GLN A 1 408 ? 3.039 -29.922 16.141 1 85.94 408 GLN A C 1
ATOM 3205 O O . GLN A 1 408 ? 2.125 -30.484 15.539 1 85.94 408 GLN A O 1
ATOM 3210 N N . PHE A 1 409 ? 3.693 -29 15.594 1 87.06 409 PHE A N 1
ATOM 3211 C CA . PHE A 1 409 ? 3.318 -28.438 14.297 1 87.06 409 PHE A CA 1
ATOM 3212 C C . PHE A 1 409 ? 4.223 -28.969 13.195 1 87.06 409 PHE A C 1
ATOM 3214 O O . PHE A 1 409 ? 3.85 -28.938 12.016 1 87.06 409 PHE A O 1
ATOM 3221 N N . GLY A 1 410 ? 5.406 -29.438 13.516 1 89.19 410 GLY A N 1
ATOM 3222 C CA . GLY A 1 410 ? 6.387 -29.734 12.484 1 89.19 410 GLY A CA 1
ATOM 3223 C C . GLY A 1 410 ? 7.016 -28.484 11.883 1 89.19 410 GLY A C 1
ATOM 3224 O O . GLY A 1 410 ? 6.598 -27.375 12.18 1 89.19 410 GLY A O 1
ATOM 3225 N N . LEU A 1 411 ? 7.969 -28.641 10.969 1 93.31 411 LEU A N 1
ATOM 3226 C CA . LEU A 1 411 ? 8.633 -27.516 10.328 1 93.31 411 LEU A CA 1
ATOM 3227 C C . LEU A 1 411 ? 7.684 -26.781 9.391 1 93.31 411 LEU A C 1
ATOM 3229 O O . LEU A 1 411 ? 6.887 -27.406 8.688 1 93.31 411 LEU A O 1
ATOM 3233 N N . THR A 1 412 ? 7.684 -25.5 9.523 1 93.62 412 THR A N 1
ATOM 3234 C CA . THR A 1 412 ? 6.941 -24.703 8.547 1 93.62 412 THR A CA 1
ATOM 3235 C C . THR A 1 412 ? 7.434 -24.984 7.133 1 93.62 412 THR A C 1
ATOM 3237 O O . THR A 1 412 ? 8.617 -24.812 6.832 1 93.62 412 THR A O 1
ATOM 3240 N N . GLN A 1 413 ? 6.555 -25.484 6.301 1 93.88 413 GLN A N 1
ATOM 3241 C CA . GLN A 1 413 ? 6.836 -25.828 4.91 1 93.88 413 GLN A CA 1
ATOM 3242 C C . GLN A 1 413 ? 5.547 -26 4.113 1 93.88 413 GLN A C 1
ATOM 3244 O O . GLN A 1 413 ? 4.641 -26.719 4.539 1 93.88 413 GLN A O 1
ATOM 3249 N N . PRO A 1 414 ? 5.453 -25.25 2.998 1 93.69 414 PRO A N 1
ATOM 3250 C CA . PRO A 1 414 ? 4.297 -25.594 2.17 1 93.69 414 PRO A CA 1
ATOM 3251 C C . PRO A 1 414 ? 4.227 -27.094 1.87 1 93.69 414 PRO A C 1
ATOM 3253 O O . PRO A 1 414 ? 5.215 -27.688 1.431 1 93.69 414 PRO A O 1
ATOM 3256 N N . TYR A 1 415 ? 3.059 -27.688 2.055 1 93.19 415 TYR A N 1
ATOM 3257 C CA . TYR A 1 415 ? 2.934 -29.141 2.012 1 93.19 415 TYR A CA 1
ATOM 3258 C C . TYR A 1 415 ? 3.297 -29.672 0.633 1 93.19 415 TYR A C 1
ATOM 3260 O O . TYR A 1 415 ? 3.807 -30.797 0.51 1 93.19 415 TYR A O 1
ATOM 3268 N N . TRP A 1 416 ? 3.104 -28.906 -0.416 1 95.12 416 TRP A N 1
ATOM 3269 C CA . TRP A 1 416 ? 3.33 -29.375 -1.779 1 95.12 416 TRP A CA 1
ATOM 3270 C C . TRP A 1 416 ? 4.781 -29.156 -2.195 1 95.12 416 TRP A C 1
ATOM 3272 O O . TRP A 1 416 ? 5.176 -29.531 -3.303 1 95.12 416 TRP A O 1
ATOM 3282 N N . LEU A 1 417 ? 5.621 -28.531 -1.297 1 95.12 417 LEU A N 1
ATOM 3283 C CA . LEU A 1 417 ? 7.043 -28.344 -1.563 1 95.12 417 LEU A CA 1
ATOM 3284 C C . LEU A 1 417 ? 7.887 -29.125 -0.563 1 95.12 417 LEU A C 1
ATOM 3286 O O . LEU A 1 417 ? 9.086 -28.875 -0.43 1 95.12 417 LEU A O 1
ATOM 3290 N N . GLU A 1 418 ? 7.301 -30.031 0.14 1 92.81 418 GLU A N 1
ATOM 3291 C CA . GLU A 1 418 ? 8.031 -30.844 1.112 1 92.81 418 GLU A CA 1
ATOM 3292 C C . GLU A 1 418 ? 8.969 -31.828 0.418 1 92.81 418 GLU A C 1
ATOM 3294 O O . GLU A 1 418 ? 10.031 -32.156 0.944 1 92.81 418 GLU A O 1
ATOM 3299 N N . LYS A 1 419 ? 8.562 -32.219 -0.797 1 93.56 419 LYS A N 1
ATOM 3300 C CA . LYS A 1 419 ? 9.352 -33.188 -1.548 1 93.56 419 LYS A CA 1
ATOM 3301 C C . LYS A 1 419 ? 9.805 -32.625 -2.889 1 93.56 419 LYS A C 1
ATOM 3303 O O . LYS A 1 419 ? 9.102 -31.812 -3.484 1 93.56 419 LYS A O 1
ATOM 3308 N N . LYS A 1 420 ? 10.984 -33.125 -3.266 1 91.44 420 LYS A N 1
ATOM 3309 C CA . LYS A 1 420 ? 11.375 -32.844 -4.645 1 91.44 420 LYS A CA 1
ATOM 3310 C C . LYS A 1 420 ? 10.398 -33.469 -5.629 1 91.44 420 LYS A C 1
ATOM 3312 O O . LYS A 1 420 ? 9.805 -34.531 -5.348 1 91.44 420 LYS A O 1
ATOM 3317 N N . HIS A 1 421 ? 10.211 -32.875 -6.703 1 92.81 421 HIS A N 1
ATOM 3318 C CA . HIS A 1 421 ? 9.219 -33.344 -7.664 1 92.81 421 HIS A CA 1
ATOM 3319 C C . HIS A 1 421 ? 9.758 -33.281 -9.094 1 92.81 421 HIS A C 1
ATOM 3321 O O . HIS A 1 421 ? 10.648 -32.5 -9.383 1 92.81 421 HIS A O 1
ATOM 3327 N N . PRO A 1 422 ? 9.281 -34.125 -9.883 1 89.62 422 PRO A N 1
ATOM 3328 C CA . PRO A 1 422 ? 9.633 -34.031 -11.305 1 89.62 422 PRO A CA 1
ATOM 3329 C C . PRO A 1 422 ? 8.938 -32.844 -11.992 1 89.62 422 PRO A C 1
ATOM 3331 O O . PRO A 1 422 ? 8.172 -32.125 -11.352 1 89.62 422 PRO A O 1
ATOM 3334 N N . ILE A 1 423 ? 9.312 -32.812 -13.273 1 87.38 423 ILE A N 1
ATOM 3335 C CA . ILE A 1 423 ? 8.602 -31.812 -14.07 1 87.38 423 ILE A CA 1
ATOM 3336 C C . ILE A 1 423 ? 7.156 -32.25 -14.281 1 87.38 423 ILE A C 1
ATOM 3338 O O . ILE A 1 423 ? 6.883 -33.469 -14.438 1 87.38 423 ILE A O 1
ATOM 3342 N N . GLY A 1 424 ? 6.25 -31.406 -14.172 1 90.75 424 GLY A N 1
ATOM 3343 C CA . GLY A 1 424 ? 4.875 -31.656 -14.555 1 90.75 424 GLY A CA 1
ATOM 3344 C C . GLY A 1 424 ? 3.938 -31.797 -13.367 1 90.75 424 GLY A C 1
ATOM 3345 O O . GLY A 1 424 ? 2.74 -31.531 -13.484 1 90.75 424 GLY A O 1
ATOM 3346 N N . SER A 1 425 ? 4.551 -32.375 -12.242 1 94.62 425 SER A N 1
ATOM 3347 C CA . SER A 1 425 ? 3.613 -32.625 -11.148 1 94.62 425 SER A CA 1
ATOM 3348 C C . SER A 1 425 ? 4.309 -32.531 -9.797 1 94.62 425 SER A C 1
ATOM 3350 O O . SER A 1 425 ? 5.43 -33.031 -9.633 1 94.62 425 SER A O 1
ATOM 3352 N N . TYR A 1 426 ? 3.633 -31.953 -8.805 1 96.19 426 TYR A N 1
ATOM 3353 C CA . TYR A 1 426 ? 4.078 -32 -7.418 1 96.19 426 TYR A CA 1
ATOM 3354 C C . TYR A 1 426 ? 3.754 -33.344 -6.789 1 96.19 426 TYR A C 1
ATOM 3356 O O . TYR A 1 426 ? 2.863 -34.062 -7.254 1 96.19 426 TYR A O 1
ATOM 3364 N N . ILE A 1 427 ? 4.496 -33.688 -5.762 1 95.12 427 ILE A N 1
ATOM 3365 C CA . ILE A 1 427 ? 4.262 -34.938 -5.043 1 95.12 427 ILE A CA 1
ATOM 3366 C C . ILE A 1 427 ? 3.539 -34.625 -3.729 1 95.12 427 ILE A C 1
ATOM 3368 O O . ILE A 1 427 ? 4.09 -34 -2.842 1 95.12 427 ILE A O 1
ATOM 3372 N N . ILE A 1 428 ? 2.307 -35.094 -3.662 1 93.06 428 ILE A N 1
ATOM 3373 C CA . ILE A 1 428 ? 1.479 -34.906 -2.473 1 93.06 428 ILE A CA 1
ATOM 3374 C C . ILE A 1 428 ? 1.006 -36.281 -1.978 1 93.06 428 ILE A C 1
ATOM 3376 O O . ILE A 1 428 ? 0.26 -36.969 -2.674 1 93.06 428 ILE A O 1
ATOM 3380 N N . ASP A 1 429 ? 1.338 -36.594 -0.769 1 85.19 429 ASP A N 1
ATOM 3381 C CA . ASP A 1 429 ? 1.076 -37.938 -0.259 1 85.19 429 ASP A CA 1
ATOM 3382 C C . ASP A 1 429 ? -0.323 -38.031 0.345 1 85.19 429 ASP A C 1
ATOM 3384 O O . ASP A 1 429 ? -0.955 -39.094 0.298 1 85.19 429 ASP A O 1
ATOM 3388 N N . SER A 1 430 ? -0.813 -37.031 0.923 1 83.94 430 SER A N 1
ATOM 3389 C CA . SER A 1 430 ? -2.094 -37.062 1.624 1 83.94 430 SER A CA 1
ATOM 3390 C C . SER A 1 430 ? -3.227 -36.562 0.725 1 83.94 430 SER A C 1
ATOM 3392 O O . SER A 1 430 ? -3.203 -35.438 0.243 1 83.94 430 SER A O 1
ATOM 3394 N N . LEU A 1 431 ? -4.254 -37.406 0.558 1 84.75 431 LEU A N 1
ATOM 3395 C CA . LEU A 1 431 ? -5.445 -37 -0.182 1 84.75 431 LEU A CA 1
ATOM 3396 C C . LEU A 1 431 ? -6.16 -35.844 0.527 1 84.75 431 LEU A C 1
ATOM 3398 O O . LEU A 1 431 ? -6.816 -35.031 -0.117 1 84.75 431 LEU A O 1
ATOM 3402 N N . ALA A 1 432 ? -5.895 -35.812 1.791 1 82.56 432 ALA A N 1
ATOM 3403 C CA . ALA A 1 432 ? -6.57 -34.812 2.596 1 82.56 432 ALA A CA 1
ATOM 3404 C C . ALA A 1 432 ? -6.094 -33.406 2.225 1 82.56 432 ALA A C 1
ATOM 3406 O O . ALA A 1 432 ? -6.859 -32.438 2.314 1 82.56 432 ALA A O 1
ATOM 3407 N N . ASN A 1 433 ? -4.887 -33.312 1.809 1 88.88 433 ASN A N 1
ATOM 3408 C CA . ASN A 1 433 ? -4.328 -32.031 1.477 1 88.88 433 ASN A CA 1
ATOM 3409 C C . ASN A 1 433 ? -4.363 -31.766 -0.026 1 88.88 433 ASN A C 1
ATOM 3411 O O . ASN A 1 433 ? -4.098 -30.641 -0.474 1 88.88 433 ASN A O 1
ATOM 3415 N N . LEU A 1 434 ? -4.922 -32.875 -0.587 1 89.44 434 LEU A N 1
ATOM 3416 C CA . LEU A 1 434 ? -4.891 -32.75 -2.041 1 89.44 434 LEU A CA 1
ATOM 3417 C C . LEU A 1 434 ? -5.801 -31.625 -2.512 1 89.44 434 LEU A C 1
ATOM 3419 O O . LEU A 1 434 ? -6.945 -31.516 -2.064 1 89.44 434 LEU A O 1
ATOM 3423 N N . SER A 1 435 ? -5.43 -30.688 -3.189 1 91.19 435 SER A N 1
ATOM 3424 C CA . SER A 1 435 ? -6.164 -29.656 -3.912 1 91.19 435 SER A CA 1
ATOM 3425 C C . SER A 1 435 ? -6.258 -28.375 -3.1 1 91.19 435 SER A C 1
ATOM 3427 O O . SER A 1 435 ? -6.777 -27.359 -3.582 1 91.19 435 SER A O 1
ATOM 3429 N N . LEU A 1 436 ? -5.859 -28.453 -1.799 1 94.25 436 LEU A N 1
ATOM 3430 C CA . LEU A 1 436 ? -5.973 -27.266 -0.956 1 94.25 436 LEU A CA 1
ATOM 3431 C C . LEU A 1 436 ? -4.887 -26.25 -1.299 1 94.25 436 LEU A C 1
ATOM 3433 O O . LEU A 1 436 ? -3.787 -26.625 -1.714 1 94.25 436 LEU A O 1
ATOM 3437 N N . PRO A 1 437 ? -5.234 -24.953 -1.161 1 95.62 437 PRO A N 1
ATOM 3438 C CA . PRO A 1 437 ? -4.176 -23.969 -1.364 1 95.62 437 PRO A CA 1
ATOM 3439 C C . PRO A 1 437 ? -3.086 -24.031 -0.297 1 95.62 437 PRO A C 1
ATOM 3441 O O . PRO A 1 437 ? -1.902 -23.891 -0.607 1 95.62 437 PRO A O 1
ATOM 3444 N N . GLU A 1 438 ? -3.469 -24.281 0.982 1 91.69 438 GLU A N 1
ATOM 3445 C CA . GLU A 1 438 ? -2.576 -24.469 2.123 1 91.69 438 GLU A CA 1
ATOM 3446 C C . GLU A 1 438 ? -3.051 -25.609 3.018 1 91.69 438 GLU A C 1
ATOM 3448 O O . GLU A 1 438 ? -4.23 -25.953 3.014 1 91.69 438 GLU A O 1
ATOM 3453 N N . ALA A 1 439 ? -2.072 -26.125 3.697 1 85.5 439 ALA A N 1
ATOM 3454 C CA . ALA A 1 439 ? -2.459 -27.156 4.668 1 85.5 439 ALA A CA 1
ATOM 3455 C C . ALA A 1 439 ? -3.23 -26.531 5.832 1 85.5 439 ALA A C 1
ATOM 3457 O O . ALA A 1 439 ? -3.02 -25.375 6.18 1 85.5 439 ALA A O 1
ATOM 3458 N N . PRO A 1 440 ? -4.145 -27.297 6.32 1 75.94 440 PRO A N 1
ATOM 3459 C CA . PRO A 1 440 ? -4.879 -26.781 7.48 1 75.94 440 PRO A CA 1
ATOM 3460 C C . PRO A 1 440 ? -3.969 -26.484 8.672 1 75.94 440 PRO A C 1
ATOM 3462 O O . PRO A 1 440 ? -2.965 -27.172 8.875 1 75.94 440 PRO A O 1
ATOM 3465 N N . ALA A 1 441 ? -4.27 -25.297 9.383 1 63.88 441 ALA A N 1
ATOM 3466 C CA . ALA A 1 441 ? -3.482 -24.906 10.547 1 63.88 441 ALA A CA 1
ATOM 3467 C C . ALA A 1 441 ? -3.518 -25.969 11.633 1 63.88 441 ALA A C 1
ATOM 3469 O O . ALA A 1 441 ? -4.523 -26.672 11.797 1 63.88 441 ALA A O 1
ATOM 3470 N N . PRO A 1 442 ? -2.234 -26.203 12.203 1 61.62 442 PRO A N 1
ATOM 3471 C CA . PRO A 1 442 ? -2.266 -27.156 13.32 1 61.62 442 PRO A CA 1
ATOM 3472 C C . PRO A 1 442 ? -3.264 -26.766 14.406 1 61.62 442 PRO A C 1
ATOM 3474 O O . PRO A 1 442 ? -3.666 -25.609 14.484 1 61.62 442 PRO A O 1
ATOM 3477 N N . HIS A 1 443 ? -3.785 -27.656 15.297 1 60.84 443 HIS A N 1
ATOM 3478 C CA . HIS A 1 443 ? -4.832 -27.625 16.312 1 60.84 443 HIS A CA 1
ATOM 3479 C C . HIS A 1 443 ? -4.52 -26.594 17.391 1 60.84 443 HIS A C 1
ATOM 3481 O O . HIS A 1 443 ? -5.305 -26.406 18.328 1 60.84 443 HIS A O 1
ATOM 3487 N N . ALA A 1 444 ? -3.52 -25.766 17.281 1 59.84 444 ALA A N 1
ATOM 3488 C CA . ALA A 1 444 ? -3.24 -24.953 18.453 1 59.84 444 ALA A CA 1
ATOM 3489 C C . ALA A 1 444 ? -4.121 -23.703 18.484 1 59.84 444 ALA A C 1
ATOM 3491 O O . ALA A 1 444 ? -4.305 -23.078 19.531 1 59.84 444 ALA A O 1
ATOM 3492 N N . GLY A 1 445 ? -4.902 -23.5 17.516 1 67.25 445 GLY A N 1
ATOM 3493 C CA . GLY A 1 445 ? -5.773 -22.328 17.562 1 67.25 445 GLY A CA 1
ATOM 3494 C C . GLY A 1 445 ? -7.25 -22.688 17.5 1 67.25 445 GLY A C 1
ATOM 3495 O O . GLY A 1 445 ? -8.031 -22.016 16.828 1 67.25 445 GLY A O 1
ATOM 3496 N N . VAL A 1 446 ? -7.609 -23.844 18.25 1 76.75 446 VAL A N 1
ATOM 3497 C CA . VAL A 1 446 ? -9.008 -24.25 18.234 1 76.75 446 VAL A CA 1
ATOM 3498 C C . VAL A 1 446 ? -9.68 -23.859 19.547 1 76.75 446 VAL A C 1
ATOM 3500 O O . VAL A 1 446 ? -9.188 -24.188 20.625 1 76.75 446 VAL A O 1
ATOM 3503 N N . PHE A 1 447 ? -10.734 -23.078 19.422 1 84.25 447 PHE A N 1
ATOM 3504 C CA . PHE A 1 447 ? -11.484 -22.547 20.547 1 84.25 447 PHE A CA 1
ATOM 3505 C C . PHE A 1 447 ? -12.953 -22.922 20.453 1 84.25 447 PHE A C 1
ATOM 3507 O O . PHE A 1 447 ? -13.453 -23.219 19.359 1 84.25 447 PHE A O 1
ATOM 3514 N N . ARG A 1 448 ? -13.5 -23.047 21.625 1 88.88 448 ARG A N 1
ATOM 3515 C CA . ARG A 1 448 ? -14.953 -23.203 21.656 1 88.88 448 ARG A CA 1
ATOM 3516 C C . ARG A 1 448 ? -15.609 -22 22.312 1 88.88 448 ARG A C 1
ATOM 3518 O O . ARG A 1 448 ? -15.281 -21.641 23.453 1 88.88 448 ARG A O 1
ATOM 3525 N N . VAL A 1 449 ? -16.453 -21.359 21.609 1 92.69 449 VAL A N 1
ATOM 3526 C CA . VAL A 1 449 ? -17.266 -20.281 22.156 1 92.69 449 VAL A CA 1
ATOM 3527 C C . VAL A 1 449 ? -18.641 -20.828 22.562 1 92.69 449 VAL A C 1
ATOM 3529 O O . VAL A 1 449 ? -19.391 -21.344 21.719 1 92.69 449 VAL A O 1
ATOM 3532 N N . LEU A 1 450 ? -18.969 -20.688 23.75 1 93.25 450 LEU A N 1
ATOM 3533 C CA . LEU A 1 450 ? -20.203 -21.219 24.281 1 93.25 450 LEU A CA 1
ATOM 3534 C C . LEU A 1 450 ? -21.297 -20.156 24.312 1 93.25 450 LEU A C 1
ATOM 3536 O O . LEU A 1 450 ? -21.078 -19.062 24.844 1 93.25 450 LEU A O 1
ATOM 3540 N N . PHE A 1 451 ? -22.328 -20.406 23.672 1 94.69 451 PHE A N 1
ATOM 3541 C CA . PHE A 1 451 ? -23.562 -19.641 23.766 1 94.69 451 PHE A CA 1
ATOM 3542 C C . PHE A 1 451 ? -24.625 -20.406 24.531 1 94.69 451 PHE A C 1
ATOM 3544 O O . PHE A 1 451 ? -25.312 -21.266 23.969 1 94.69 451 PHE A O 1
ATOM 3551 N N . GLY A 1 452 ? -24.812 -20.109 25.781 1 90.12 452 GLY A N 1
ATOM 3552 C CA . GLY A 1 452 ? -25.688 -20.953 26.594 1 90.12 452 GLY A CA 1
ATOM 3553 C C . GLY A 1 452 ? -25.25 -22.406 26.609 1 90.12 452 GLY A C 1
ATOM 3554 O O . GLY A 1 452 ? -24.188 -22.734 27.156 1 90.12 452 GLY A O 1
ATOM 3555 N N . ASN A 1 453 ? -26 -23.266 25.938 1 89.31 453 ASN A N 1
ATOM 3556 C CA . ASN A 1 453 ? -25.703 -24.688 25.969 1 89.31 453 ASN A CA 1
ATOM 3557 C C . ASN A 1 453 ? -25.125 -25.172 24.656 1 89.31 453 ASN A C 1
ATOM 3559 O O . ASN A 1 453 ? -24.844 -26.359 24.484 1 89.31 453 ASN A O 1
ATOM 3563 N N . GLN A 1 454 ? -24.938 -24.297 23.734 1 94.06 454 GLN A N 1
ATOM 3564 C CA . GLN A 1 454 ? -24.328 -24.625 22.438 1 94.06 454 GLN A CA 1
ATOM 3565 C C . GLN A 1 454 ? -22.922 -24.062 22.328 1 94.06 454 GLN A C 1
ATOM 3567 O O . GLN A 1 454 ? -22.641 -22.984 22.859 1 94.06 454 GLN A O 1
ATOM 3572 N N . TYR A 1 455 ? -22.062 -24.797 21.734 1 91.94 455 TYR A N 1
ATOM 3573 C CA . TYR A 1 455 ? -20.734 -24.234 21.5 1 91.94 455 TYR A CA 1
ATOM 3574 C C . TYR A 1 455 ? -20.406 -24.203 20.016 1 91.94 455 TYR A C 1
ATOM 3576 O O . TYR A 1 455 ? -20.922 -25.016 19.25 1 91.94 455 TYR A O 1
ATOM 3584 N N . ILE A 1 456 ? -19.656 -23.219 19.625 1 93.81 456 ILE A N 1
ATOM 3585 C CA . ILE A 1 456 ? -19.125 -23.078 18.281 1 93.81 456 ILE A CA 1
ATOM 3586 C C . ILE A 1 456 ? -17.594 -23.188 18.312 1 93.81 456 ILE A C 1
ATOM 3588 O O . ILE A 1 456 ? -16.938 -22.484 19.078 1 93.81 456 ILE A O 1
ATOM 3592 N N . GLU A 1 457 ? -17.141 -24.109 17.531 1 90.19 457 GLU A N 1
ATOM 3593 C CA . GLU A 1 457 ? -15.688 -24.266 17.422 1 90.19 457 GLU A CA 1
ATOM 3594 C C . GLU A 1 457 ? -15.094 -23.203 16.484 1 90.19 457 GLU A C 1
ATOM 3596 O O . GLU A 1 457 ? -15.594 -22.984 15.383 1 90.19 457 GLU A O 1
ATOM 3601 N N . VAL A 1 458 ? -14.117 -22.516 16.969 1 89.38 458 VAL A N 1
ATOM 3602 C CA . VAL A 1 458 ? -13.438 -21.484 16.203 1 89.38 458 VAL A CA 1
ATOM 3603 C C . VAL A 1 458 ? -11.945 -21.797 16.109 1 89.38 458 VAL A C 1
ATOM 3605 O O . VAL A 1 458 ? -11.305 -22.109 17.109 1 89.38 458 VAL A O 1
ATOM 3608 N N . THR A 1 459 ? -11.453 -21.766 14.914 1 85.31 459 THR A N 1
ATOM 3609 C CA . THR A 1 459 ? -10.023 -21.969 14.711 1 85.31 459 THR A CA 1
ATOM 3610 C C . THR A 1 459 ? -9.352 -20.656 14.289 1 85.31 459 THR A C 1
ATOM 3612 O O . THR A 1 459 ? -9.844 -19.953 13.406 1 85.31 459 THR A O 1
ATOM 3615 N N . ARG A 1 460 ? -8.289 -20.312 14.961 1 87.75 460 ARG A N 1
ATOM 3616 C CA . ARG A 1 460 ? -7.473 -19.141 14.617 1 87.75 460 ARG A CA 1
ATOM 3617 C C . ARG A 1 460 ? -6.008 -19.547 14.445 1 87.75 460 ARG A C 1
ATOM 3619 O O . ARG A 1 460 ? -5.484 -20.359 15.219 1 87.75 460 ARG A O 1
ATOM 3626 N N . PRO A 1 461 ? -5.324 -18.984 13.438 1 87.69 461 PRO A N 1
ATOM 3627 C CA . PRO A 1 461 ? -3.895 -19.266 13.305 1 87.69 461 PRO A CA 1
ATOM 3628 C C . PRO A 1 461 ? -3.059 -18.578 14.391 1 87.69 461 PRO A C 1
ATOM 3630 O O . PRO A 1 461 ? -3.477 -17.562 14.945 1 87.69 461 PRO A O 1
ATOM 3633 N N . LEU A 1 462 ? -1.948 -19.203 14.695 1 91.12 462 LEU A N 1
ATOM 3634 C CA . LEU A 1 462 ? -0.951 -18.531 15.516 1 91.12 462 LEU A CA 1
ATOM 3635 C C . LEU A 1 462 ? -0.169 -17.516 14.695 1 91.12 462 LEU A C 1
ATOM 3637 O O . LEU A 1 462 ? 0.383 -17.859 13.641 1 91.12 462 LEU A O 1
ATOM 3641 N N . VAL A 1 463 ? -0.093 -16.281 15.188 1 93.19 463 VAL A N 1
ATOM 3642 C CA . VAL A 1 463 ? 0.548 -15.234 14.391 1 93.19 463 VAL A CA 1
ATOM 3643 C C . VAL A 1 463 ? 1.435 -14.367 15.281 1 93.19 463 VAL A C 1
ATOM 3645 O O . VAL A 1 463 ? 1.171 -14.227 16.484 1 93.19 463 VAL A O 1
ATOM 3648 N N . TYR A 1 464 ? 2.51 -13.945 14.719 1 95.19 464 TYR A N 1
ATOM 3649 C CA . TYR A 1 464 ? 3.289 -12.867 15.305 1 95.19 464 TYR A CA 1
ATOM 3650 C C . TYR A 1 464 ? 2.707 -11.508 14.93 1 95.19 464 TYR A C 1
ATOM 3652 O O . TYR A 1 464 ? 2.449 -11.242 13.758 1 95.19 464 TYR A O 1
ATOM 3660 N N . LYS A 1 465 ? 2.428 -10.727 15.883 1 94.75 465 LYS A N 1
ATOM 3661 C CA . LYS A 1 465 ? 1.826 -9.414 15.688 1 94.75 465 LYS A CA 1
ATOM 3662 C C . LYS A 1 465 ? 2.773 -8.305 16.125 1 94.75 465 LYS A C 1
ATOM 3664 O O . LYS A 1 465 ? 3.404 -8.398 17.188 1 94.75 465 LYS A O 1
ATOM 3669 N N . HIS A 1 466 ? 2.979 -7.293 15.336 1 92.81 466 HIS A N 1
ATOM 3670 C CA . HIS A 1 466 ? 3.754 -6.121 15.734 1 92.81 466 HIS A CA 1
ATOM 3671 C C . HIS A 1 466 ? 3.213 -4.855 15.078 1 92.81 466 HIS A C 1
ATOM 3673 O O . HIS A 1 466 ? 2.408 -4.926 14.148 1 92.81 466 HIS A O 1
ATOM 3679 N N . THR A 1 467 ? 3.574 -3.734 15.586 1 93.19 467 THR A N 1
ATOM 3680 C CA . THR A 1 467 ? 3.111 -2.453 15.07 1 93.19 467 THR A CA 1
ATOM 3681 C C . THR A 1 467 ? 4.238 -1.722 14.344 1 93.19 467 THR A C 1
ATOM 3683 O O . THR A 1 467 ? 5.254 -1.38 14.953 1 93.19 467 THR A O 1
ATOM 3686 N N . ASP A 1 468 ? 4.102 -1.535 13.055 1 89.56 468 ASP A N 1
ATOM 3687 C CA . ASP A 1 468 ? 5.023 -0.752 12.234 1 89.56 468 ASP A CA 1
ATOM 3688 C C . ASP A 1 468 ? 4.691 0.737 12.305 1 89.56 468 ASP A C 1
ATOM 3690 O O . ASP A 1 468 ? 3.531 1.126 12.172 1 89.56 468 ASP A O 1
ATOM 3694 N N . PRO A 1 469 ? 5.59 1.589 12.531 1 87 469 PRO A N 1
ATOM 3695 C CA . PRO A 1 469 ? 5.312 3.02 12.688 1 87 469 PRO A CA 1
ATOM 3696 C C . PRO A 1 469 ? 4.691 3.639 11.438 1 87 469 PRO A C 1
ATOM 3698 O O . PRO A 1 469 ? 4.004 4.66 11.523 1 87 469 PRO A O 1
ATOM 3701 N N . VAL A 1 470 ? 4.934 3.109 10.336 1 89.19 470 VAL A N 1
ATOM 3702 C CA . VAL A 1 470 ? 4.422 3.672 9.094 1 89.19 470 VAL A CA 1
ATOM 3703 C C . VAL A 1 470 ? 3.188 2.893 8.641 1 89.19 470 VAL A C 1
ATOM 3705 O O . VAL A 1 470 ? 2.166 3.484 8.289 1 89.19 470 VAL A O 1
ATOM 3708 N N . LYS A 1 471 ? 3.162 1.546 8.789 1 91.94 471 LYS A N 1
ATOM 3709 C CA . LYS A 1 471 ? 2.131 0.7 8.188 1 91.94 471 LYS A CA 1
ATOM 3710 C C . LYS A 1 471 ? 1.071 0.319 9.219 1 91.94 471 LYS A C 1
ATOM 3712 O O . LYS A 1 471 ? 0.002 -0.181 8.859 1 91.94 471 LYS A O 1
ATOM 3717 N N . GLY A 1 472 ? 1.327 0.538 10.492 1 94.75 472 GLY A N 1
ATOM 3718 C CA . GLY A 1 472 ? 0.374 0.163 11.523 1 94.75 472 GLY A CA 1
ATOM 3719 C C . GLY A 1 472 ? 0.508 -1.282 11.961 1 94.75 472 GLY A C 1
ATOM 3720 O O . GLY A 1 472 ? 1.619 -1.807 12.062 1 94.75 472 GLY A O 1
ATOM 3721 N N . GLU A 1 473 ? -0.578 -1.882 12.328 1 94.5 473 GLU A N 1
ATOM 3722 C CA . GLU A 1 473 ? -0.61 -3.25 12.836 1 94.5 473 GLU A CA 1
ATOM 3723 C C . GLU A 1 473 ? -0.348 -4.258 11.719 1 94.5 473 GLU A C 1
ATOM 3725 O O . GLU A 1 473 ? -1.024 -4.242 10.688 1 94.5 473 GLU A O 1
ATOM 3730 N N . LEU A 1 474 ? 0.636 -5.074 11.961 1 93.94 474 LEU A N 1
ATOM 3731 C CA . LEU A 1 474 ? 1 -6.094 10.984 1 93.94 474 LEU A CA 1
ATOM 3732 C C . LEU A 1 474 ? 0.992 -7.48 11.617 1 93.94 474 LEU A C 1
ATOM 3734 O O . LEU A 1 474 ? 1.243 -7.625 12.812 1 93.94 474 LEU A O 1
ATOM 3738 N N . TYR A 1 475 ? 0.648 -8.453 10.82 1 93.69 475 TYR A N 1
ATOM 3739 C CA . TYR A 1 475 ? 0.639 -9.859 11.219 1 93.69 475 TYR A CA 1
ATOM 3740 C C . TYR A 1 475 ? 1.606 -10.672 10.375 1 93.69 475 TYR A C 1
ATOM 3742 O O . TYR A 1 475 ? 1.766 -10.414 9.18 1 93.69 475 TYR A O 1
ATOM 3750 N N . GLN A 1 476 ? 2.232 -11.625 10.938 1 94 476 GLN A N 1
ATOM 3751 C CA . GLN A 1 476 ? 3.059 -12.625 10.266 1 94 476 GLN A CA 1
ATOM 3752 C C . GLN A 1 476 ? 2.756 -14.023 10.781 1 94 476 GLN A C 1
ATOM 3754 O O . GLN A 1 476 ? 2.607 -14.234 11.984 1 94 476 GLN A O 1
ATOM 3759 N N . PRO A 1 477 ? 2.596 -14.969 9.852 1 92.94 477 PRO A N 1
ATOM 3760 C CA . PRO A 1 477 ? 2.406 -16.344 10.336 1 92.94 477 PRO A CA 1
ATOM 3761 C C . PRO A 1 477 ? 3.568 -16.828 11.195 1 92.94 477 PRO A C 1
ATOM 3763 O O . PRO A 1 477 ? 4.723 -16.5 10.93 1 92.94 477 PRO A O 1
ATOM 3766 N N . LEU A 1 478 ? 3.258 -17.672 12.164 1 93.69 478 LEU A N 1
ATOM 3767 C CA . LEU A 1 478 ? 4.289 -18.312 12.977 1 93.69 478 LEU A CA 1
ATOM 3768 C C . LEU A 1 478 ? 5.18 -19.203 12.125 1 93.69 478 LEU A C 1
ATOM 3770 O O . LEU A 1 478 ? 4.684 -19.938 11.266 1 93.69 478 LEU A O 1
ATOM 3774 N N . VAL A 1 479 ? 6.453 -19.156 12.406 1 96.06 479 VAL A N 1
ATOM 3775 C CA . VAL A 1 479 ? 7.414 -19.984 11.68 1 96.06 479 VAL A CA 1
ATOM 3776 C C . VAL A 1 479 ? 8.062 -20.969 12.641 1 96.06 479 VAL A C 1
ATOM 3778 O O . VAL A 1 479 ? 8.617 -20.578 13.664 1 96.06 479 VAL A O 1
ATOM 3781 N N . ILE A 1 480 ? 7.926 -22.188 12.352 1 96.12 480 ILE A N 1
ATOM 3782 C CA . ILE A 1 480 ? 8.688 -23.219 13.039 1 96.12 480 ILE A CA 1
ATOM 3783 C C . ILE A 1 480 ? 9.906 -23.609 12.211 1 96.12 480 ILE A C 1
ATOM 3785 O O . ILE A 1 480 ? 9.773 -24.172 11.117 1 96.12 480 ILE A O 1
ATOM 3789 N N . ALA A 1 481 ? 11.078 -23.391 12.758 1 97.69 481 ALA A N 1
ATOM 3790 C CA . ALA A 1 481 ? 12.328 -23.547 12.016 1 97.69 481 ALA A CA 1
ATOM 3791 C C . ALA A 1 481 ? 13.164 -24.703 12.578 1 97.69 481 ALA A C 1
ATOM 3793 O O . ALA A 1 481 ? 12.922 -25.156 13.703 1 97.69 481 ALA A O 1
ATOM 3794 N N . PRO A 1 482 ? 14.141 -25.281 11.727 1 97.12 482 PRO A N 1
ATOM 3795 C CA . PRO A 1 482 ? 15.219 -26.047 12.352 1 97.12 482 PRO A CA 1
ATOM 3796 C C . PRO A 1 482 ? 16.062 -25.203 13.312 1 97.12 482 PRO A C 1
ATOM 3798 O O . PRO A 1 482 ? 16.016 -23.984 13.266 1 97.12 482 PRO A O 1
ATOM 3801 N N . PRO A 1 483 ? 16.766 -25.922 14.156 1 97.12 483 PRO A N 1
ATOM 3802 C CA . PRO A 1 483 ? 17.562 -25.141 15.102 1 97.12 483 PRO A CA 1
ATOM 3803 C C . PRO A 1 483 ? 18.547 -24.203 14.406 1 97.12 483 PRO A C 1
ATOM 3805 O O . PRO A 1 483 ? 18.734 -23.062 14.852 1 97.12 483 PRO A O 1
ATOM 3808 N N . VAL A 1 484 ? 19.141 -24.734 13.352 1 97.56 484 VAL A N 1
ATOM 3809 C CA . VAL A 1 484 ? 20.078 -23.953 12.562 1 97.56 484 VAL A CA 1
ATOM 3810 C C . VAL A 1 484 ? 19.844 -24.219 11.078 1 97.56 484 VAL A C 1
ATOM 3812 O O . VAL A 1 484 ? 19.578 -25.359 10.68 1 97.56 484 VAL A O 1
ATOM 3815 N N . THR A 1 485 ? 19.891 -23.141 10.328 1 97.94 485 THR A N 1
ATOM 3816 C CA . THR A 1 485 ? 19.828 -23.312 8.875 1 97.94 485 THR A CA 1
ATOM 3817 C C . THR A 1 485 ? 21.156 -22.953 8.227 1 97.94 485 THR A C 1
ATOM 3819 O O . THR A 1 485 ? 21.953 -22.203 8.789 1 97.94 485 THR A O 1
ATOM 3822 N N . ALA A 1 486 ? 21.453 -23.594 7.137 1 97.81 486 ALA A N 1
ATOM 3823 C CA . ALA A 1 486 ? 22.578 -23.281 6.273 1 97.81 486 ALA A CA 1
ATOM 3824 C C . ALA A 1 486 ? 22.125 -22.859 4.883 1 97.81 486 ALA A C 1
ATOM 3826 O O . ALA A 1 486 ? 21.703 -23.703 4.082 1 97.81 486 ALA A O 1
ATOM 3827 N N . THR A 1 487 ? 22.281 -21.609 4.625 1 96.44 487 THR A N 1
ATOM 3828 C CA . THR A 1 487 ? 21.703 -21.062 3.398 1 96.44 487 THR A CA 1
ATOM 3829 C C . THR A 1 487 ? 22.812 -20.703 2.404 1 96.44 487 THR A C 1
ATOM 3831 O O . THR A 1 487 ? 23.766 -20 2.752 1 96.44 487 THR A O 1
ATOM 3834 N N . LEU A 1 488 ? 22.641 -21.203 1.193 1 92.81 488 LEU A N 1
ATOM 3835 C CA . LEU A 1 488 ? 23.547 -20.844 0.1 1 92.81 488 LEU A CA 1
ATOM 3836 C C . LEU A 1 488 ? 23.031 -19.609 -0.639 1 92.81 488 LEU A C 1
ATOM 3838 O O . LEU A 1 488 ? 21.828 -19.406 -0.75 1 92.81 488 LEU A O 1
ATOM 3842 N N . ALA A 1 489 ? 23.922 -18.797 -1.099 1 81.12 489 ALA A N 1
ATOM 3843 C CA . ALA A 1 489 ? 23.562 -17.547 -1.759 1 81.12 489 ALA A CA 1
ATOM 3844 C C . ALA A 1 489 ? 22.922 -17.812 -3.119 1 81.12 489 ALA A C 1
ATOM 3846 O O . ALA A 1 489 ? 22.094 -17.031 -3.584 1 81.12 489 ALA A O 1
ATOM 3847 N N . ASP A 1 490 ? 23.391 -18.938 -3.734 1 82.75 490 ASP A N 1
ATOM 3848 C CA . ASP A 1 490 ? 22.891 -19.25 -5.07 1 82.75 490 ASP A CA 1
ATOM 3849 C C . ASP A 1 490 ? 22.438 -20.703 -5.172 1 82.75 490 ASP A C 1
ATOM 3851 O O . ASP A 1 490 ? 22.844 -21.531 -4.363 1 82.75 490 ASP A O 1
ATOM 3855 N N . HIS A 1 491 ? 21.609 -20.906 -6.168 1 85.69 491 HIS A N 1
ATOM 3856 C CA . HIS A 1 491 ? 21.125 -22.25 -6.375 1 85.69 491 HIS A CA 1
ATOM 3857 C C . HIS A 1 491 ? 22.031 -23.031 -7.324 1 85.69 491 HIS A C 1
ATOM 3859 O O . HIS A 1 491 ? 21.906 -24.25 -7.449 1 85.69 491 HIS A O 1
ATOM 3865 N N . SER A 1 492 ? 22.891 -22.344 -7.941 1 88.25 492 SER A N 1
ATOM 3866 C CA . SER A 1 492 ? 23.828 -22.984 -8.852 1 88.25 492 SER A CA 1
ATOM 3867 C C . SER A 1 492 ? 25.156 -22.219 -8.898 1 88.25 492 SER A C 1
ATOM 3869 O O . SER A 1 492 ? 25.156 -20.984 -8.867 1 88.25 492 SER A O 1
ATOM 3871 N N . PHE A 1 493 ? 26.203 -22.984 -8.906 1 91 493 PHE A N 1
ATOM 3872 C CA . PHE A 1 493 ? 27.547 -22.422 -9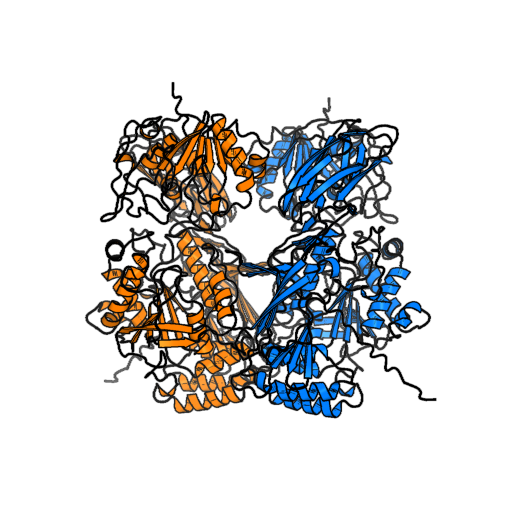.031 1 91 493 PHE A CA 1
ATOM 3873 C C . PHE A 1 493 ? 28.266 -22.969 -10.258 1 91 493 PHE A C 1
ATOM 3875 O O . PHE A 1 493 ? 28.344 -24.188 -10.445 1 91 493 PHE A O 1
ATOM 3882 N N . VAL A 1 494 ? 28.672 -22.047 -11.039 1 90.31 494 VAL A N 1
ATOM 3883 C CA . VAL A 1 494 ? 29.375 -22.438 -12.258 1 90.31 494 VAL A CA 1
ATOM 3884 C C . VAL A 1 494 ? 30.875 -22.188 -12.094 1 90.31 494 VAL A C 1
ATOM 3886 O O . VAL A 1 494 ? 31.297 -21.078 -11.781 1 90.31 494 VAL A O 1
ATOM 3889 N N . PHE A 1 495 ? 31.688 -23.203 -12.234 1 90.94 495 PHE A N 1
ATOM 3890 C CA . PHE A 1 495 ? 33.125 -23.156 -12.125 1 90.94 495 PHE A CA 1
ATOM 3891 C C . PHE A 1 495 ? 33.781 -23.125 -13.508 1 90.94 495 PHE A C 1
ATOM 3893 O O . PHE A 1 495 ? 33.438 -23.922 -14.375 1 90.94 495 PHE A O 1
ATOM 3900 N N . THR A 1 496 ? 34.688 -22.125 -13.594 1 86.56 496 THR A N 1
ATOM 3901 C CA . THR A 1 496 ? 35.375 -22.016 -14.875 1 86.56 496 THR A CA 1
ATOM 3902 C C . THR A 1 496 ? 36.75 -22.703 -14.82 1 86.56 496 THR A C 1
ATOM 3904 O O . THR A 1 496 ? 37.562 -22.375 -13.961 1 86.56 496 THR A O 1
ATOM 3907 N N . ASN A 1 497 ? 37.188 -23.484 -15.805 1 79.19 497 ASN A N 1
ATOM 3908 C CA . ASN A 1 497 ? 38.5 -24.062 -16.062 1 79.19 497 ASN A CA 1
ATOM 3909 C C . ASN A 1 497 ? 39.125 -24.641 -14.797 1 79.19 497 ASN A C 1
ATOM 3911 O O . ASN A 1 497 ? 40.281 -24.359 -14.469 1 79.19 497 ASN A O 1
ATOM 3915 N N . ASN A 1 498 ? 38.5 -25.297 -13.93 1 80.88 498 ASN A N 1
ATOM 3916 C CA . ASN A 1 498 ? 38.938 -25.984 -12.719 1 80.88 498 ASN A CA 1
ATOM 3917 C C . ASN A 1 498 ? 39.375 -25 -11.641 1 80.88 498 ASN A C 1
ATOM 3919 O O . ASN A 1 498 ? 40.094 -25.375 -10.711 1 80.88 498 ASN A O 1
ATOM 3923 N N . GLN A 1 499 ? 39 -23.828 -11.852 1 88.12 499 GLN A N 1
ATOM 3924 C CA . GLN A 1 499 ? 39.312 -22.812 -10.844 1 88.12 499 GLN A CA 1
ATOM 3925 C C . GLN A 1 499 ? 38.438 -22.984 -9.602 1 88.12 499 GLN A C 1
ATOM 3927 O O . GLN A 1 499 ? 37.25 -23.297 -9.719 1 88.12 499 GLN A O 1
ATOM 3932 N N . SER A 1 500 ? 39.125 -22.797 -8.516 1 92.75 500 SER A N 1
ATOM 3933 C CA . SER A 1 500 ? 38.406 -22.875 -7.25 1 92.75 500 SER A CA 1
ATOM 3934 C C . SER A 1 500 ? 37.5 -21.672 -7.051 1 92.75 500 SER A C 1
ATOM 3936 O O . SER A 1 500 ? 37.75 -20.594 -7.613 1 92.75 500 SER A O 1
ATOM 3938 N N . LYS A 1 501 ? 36.406 -21.906 -6.277 1 91.62 501 LYS A N 1
ATOM 3939 C CA . LYS A 1 501 ? 35.531 -20.812 -5.875 1 91.62 501 LYS A CA 1
ATOM 3940 C C . LYS A 1 501 ? 35.25 -20.859 -4.371 1 91.62 501 LYS A C 1
ATOM 3942 O O . LYS A 1 501 ? 35.156 -21.938 -3.785 1 91.62 501 LYS A O 1
ATOM 3947 N N . THR A 1 502 ? 35.219 -19.703 -3.891 1 91.31 502 THR A N 1
ATOM 3948 C CA . THR A 1 502 ? 34.812 -19.578 -2.498 1 91.31 502 THR A CA 1
ATOM 3949 C C . THR A 1 502 ? 33.281 -19.422 -2.398 1 91.31 502 THR A C 1
ATOM 3951 O O . THR A 1 502 ? 32.719 -18.5 -2.971 1 91.31 502 THR A O 1
ATOM 3954 N N . ILE A 1 503 ? 32.688 -20.375 -1.756 1 92.69 503 ILE A N 1
ATOM 3955 C CA . ILE A 1 503 ? 31.234 -20.344 -1.559 1 92.69 503 ILE A CA 1
ATOM 3956 C C . ILE A 1 503 ? 30.906 -19.938 -0.12 1 92.69 503 ILE A C 1
ATOM 3958 O O . ILE A 1 503 ? 31.391 -20.562 0.827 1 92.69 503 ILE A O 1
ATOM 3962 N N . THR A 1 504 ? 30.156 -18.891 -0.007 1 91 504 THR A N 1
ATOM 3963 C CA . THR A 1 504 ? 29.75 -18.422 1.312 1 91 504 THR A CA 1
ATOM 3964 C C . THR A 1 504 ? 28.438 -19.078 1.743 1 91 504 THR A C 1
ATOM 3966 O O . THR A 1 504 ? 27.484 -19.125 0.971 1 91 504 THR A O 1
ATOM 3969 N N . VAL A 1 505 ? 28.438 -19.594 2.965 1 94.62 505 VAL A N 1
ATOM 3970 C CA . VAL A 1 505 ? 27.266 -20.203 3.582 1 94.62 505 VAL A CA 1
ATOM 3971 C C . VAL A 1 505 ? 26.828 -19.375 4.793 1 94.62 505 VAL A C 1
ATOM 3973 O O . VAL A 1 505 ? 27.641 -19.078 5.676 1 94.62 505 VAL A O 1
ATOM 3976 N N . GLN A 1 506 ? 25.562 -19.016 4.805 1 94.19 506 GLN A N 1
ATOM 3977 C CA . GLN A 1 506 ? 25.047 -18.266 5.949 1 94.19 506 GLN A CA 1
ATOM 3978 C C . GLN A 1 506 ? 24.359 -19.203 6.938 1 94.19 506 GLN A C 1
ATOM 3980 O O . GLN A 1 506 ? 23.359 -19.859 6.602 1 94.19 506 GLN A O 1
ATOM 3985 N N . LEU A 1 507 ? 24.938 -19.312 8.094 1 95.69 507 LEU A N 1
ATOM 3986 C CA . LEU A 1 507 ? 24.281 -20.016 9.188 1 95.69 507 LEU A CA 1
ATOM 3987 C C . LEU A 1 507 ? 23.359 -19.078 9.961 1 95.69 507 LEU A C 1
ATOM 3989 O O . LEU A 1 507 ? 23.688 -17.922 10.195 1 95.69 507 LEU A O 1
ATOM 3993 N N . LYS A 1 508 ? 22.203 -19.484 10.258 1 95.25 508 LYS A N 1
ATOM 3994 C CA . LYS A 1 508 ? 21.297 -18.719 11.102 1 95.25 508 LYS A CA 1
ATOM 3995 C C . LYS A 1 508 ? 20.75 -19.578 12.242 1 95.25 508 LYS A C 1
ATOM 3997 O O . LYS A 1 508 ? 20.25 -20.688 12.008 1 95.25 508 LYS A O 1
ATOM 4002 N N . ASN A 1 509 ? 20.891 -19.078 13.398 1 95.31 509 ASN A N 1
ATOM 4003 C CA . ASN A 1 509 ? 20.469 -19.766 14.609 1 95.31 509 ASN A CA 1
ATOM 4004 C C . ASN A 1 509 ? 19.031 -19.422 14.977 1 95.31 509 ASN A C 1
ATOM 4006 O O . ASN A 1 509 ? 18.656 -18.25 14.953 1 95.31 509 ASN A O 1
ATOM 4010 N N . PHE A 1 510 ? 18.156 -20.453 15.336 1 96.44 510 PHE A N 1
ATOM 4011 C CA . PHE A 1 510 ? 16.766 -20.188 15.695 1 96.44 510 PHE A CA 1
ATOM 4012 C C . PHE A 1 510 ? 16.484 -20.594 17.141 1 96.44 510 PHE A C 1
ATOM 4014 O O . PHE A 1 510 ? 15.336 -20.562 17.578 1 96.44 510 PHE A O 1
ATOM 4021 N N . LYS A 1 511 ? 17.438 -21.047 17.859 1 92.69 511 LYS A N 1
ATOM 4022 C CA . LYS A 1 511 ? 17.281 -21.375 19.281 1 92.69 511 LYS A CA 1
ATOM 4023 C C . LYS A 1 511 ? 18.359 -20.703 20.125 1 92.69 511 LYS A C 1
ATOM 4025 O O . LYS A 1 511 ? 19.172 -19.938 19.609 1 92.69 511 LYS A O 1
ATOM 4030 N N . ALA A 1 512 ? 18.109 -20.938 21.438 1 88.81 512 ALA A N 1
ATOM 4031 C CA . ALA A 1 512 ? 19.141 -20.406 22.328 1 88.81 512 ALA A CA 1
ATOM 4032 C C . ALA A 1 512 ? 20.359 -21.312 22.359 1 88.81 512 ALA A C 1
ATOM 4034 O O . ALA A 1 512 ? 20.25 -22.516 22.594 1 88.81 512 ALA A O 1
ATOM 4035 N N . LEU A 1 513 ? 21.516 -20.859 22.047 1 89 513 LEU A N 1
ATOM 4036 C CA . LEU A 1 513 ? 22.781 -21.578 22.125 1 89 513 LEU A CA 1
ATOM 4037 C C . LEU A 1 513 ? 22.797 -22.781 21.188 1 89 513 LEU A C 1
ATOM 4039 O O . LEU A 1 513 ? 22.453 -23.891 21.594 1 89 513 LEU A O 1
ATOM 4043 N N . ALA A 1 514 ? 23.188 -22.719 20.047 1 92.88 514 ALA A N 1
ATOM 4044 C CA . ALA A 1 514 ? 23.297 -23.812 19.094 1 92.88 514 ALA A CA 1
ATOM 4045 C C . ALA A 1 514 ? 24.75 -24.094 18.734 1 92.88 514 ALA A C 1
ATOM 4047 O O . ALA A 1 514 ? 25.438 -23.234 18.172 1 92.88 514 ALA A O 1
ATOM 4048 N N . LYS A 1 515 ? 25.156 -25.266 19.172 1 95.5 515 LYS A N 1
ATOM 4049 C CA . LYS A 1 515 ? 26.5 -25.75 18.812 1 95.5 515 LYS A CA 1
ATOM 4050 C C . LYS A 1 515 ? 26.406 -26.969 17.906 1 95.5 515 LYS A C 1
ATOM 4052 O O . LYS A 1 515 ? 25.531 -27.828 18.094 1 95.5 515 LYS A O 1
ATOM 4057 N N . GLY A 1 516 ? 27.281 -26.984 16.953 1 96.88 516 GLY A N 1
ATOM 4058 C CA . GLY A 1 516 ? 27.25 -28.125 16.062 1 96.88 516 GLY A CA 1
ATOM 4059 C C . GLY A 1 516 ? 28.344 -28.094 15.008 1 96.88 516 GLY A C 1
ATOM 4060 O O . GLY A 1 516 ? 29.375 -27.453 15.195 1 96.88 516 GLY A O 1
ATOM 4061 N N . ILE A 1 517 ? 28.141 -29 14 1 97.75 517 ILE A N 1
ATOM 4062 C CA . ILE A 1 517 ? 29.125 -29.156 12.93 1 97.75 517 ILE A CA 1
ATOM 4063 C C . ILE A 1 517 ? 28.438 -28.984 11.578 1 97.75 517 ILE A C 1
ATOM 4065 O O . ILE A 1 517 ? 27.359 -29.531 11.344 1 97.75 517 ILE A O 1
ATOM 4069 N N . LEU A 1 518 ? 29.031 -28.172 10.781 1 98 518 LEU A N 1
ATOM 4070 C CA . LEU A 1 518 ? 28.625 -28 9.391 1 98 518 LEU A CA 1
ATOM 4071 C C . LEU A 1 518 ? 29.531 -28.812 8.469 1 98 518 LEU A C 1
ATOM 4073 O O . LEU A 1 518 ? 30.75 -28.609 8.453 1 98 518 LEU A O 1
ATOM 4077 N N . GLN A 1 519 ? 28.953 -29.688 7.707 1 97.62 519 GLN A N 1
ATOM 4078 C CA . GLN A 1 519 ? 29.719 -30.562 6.82 1 97.62 519 GLN A CA 1
ATOM 4079 C C . GLN A 1 519 ? 29.297 -30.375 5.363 1 97.62 519 GLN A C 1
ATOM 4081 O O . GLN A 1 519 ? 28.156 -30.641 5 1 97.62 519 GLN A O 1
ATOM 4086 N N . PRO A 1 520 ? 30.203 -29.953 4.516 1 97.88 520 PRO A N 1
ATOM 4087 C CA . PRO A 1 520 ? 29.922 -29.859 3.082 1 97.88 520 PRO A CA 1
ATOM 4088 C C . PRO A 1 520 ? 30.141 -31.188 2.357 1 97.88 520 PRO A C 1
ATOM 4090 O O . PRO A 1 520 ? 31 -31.984 2.744 1 97.88 520 PRO A O 1
ATOM 4093 N N . HIS A 1 521 ? 29.328 -31.406 1.369 1 96.88 521 HIS A N 1
ATOM 4094 C CA . HIS A 1 521 ? 29.469 -32.562 0.474 1 96.88 521 HIS A CA 1
ATOM 4095 C C . HIS A 1 521 ? 29.594 -32.094 -0.979 1 96.88 521 HIS A C 1
ATOM 4097 O O . HIS A 1 521 ? 28.797 -31.281 -1.446 1 96.88 521 HIS A O 1
ATOM 4103 N N . VAL A 1 522 ? 30.578 -32.625 -1.669 1 96 522 VAL A N 1
ATOM 4104 C CA . VAL A 1 522 ? 30.844 -32.25 -3.059 1 96 522 VAL A CA 1
ATOM 4105 C C . VAL A 1 522 ? 30.812 -33.5 -3.934 1 96 522 VAL A C 1
ATOM 4107 O O . VAL A 1 522 ? 30.875 -34.625 -3.426 1 96 522 VAL A O 1
ATOM 4110 N N . PRO A 1 523 ? 30.719 -33.312 -5.227 1 94.31 523 PRO A N 1
ATOM 4111 C CA . PRO A 1 523 ? 30.766 -34.469 -6.121 1 94.31 523 PRO A CA 1
ATOM 4112 C C . PRO A 1 523 ? 32.062 -35.25 -6.027 1 94.31 523 PRO A C 1
ATOM 4114 O O . PRO A 1 523 ? 33.094 -34.688 -5.602 1 94.31 523 PRO A O 1
ATOM 4117 N N . ALA A 1 524 ? 31.969 -36.438 -6.508 1 92.88 524 ALA A N 1
ATOM 4118 C CA . ALA A 1 524 ? 33.156 -37.312 -6.465 1 92.88 524 ALA A CA 1
ATOM 4119 C C . ALA A 1 524 ? 34.312 -36.688 -7.238 1 92.88 524 ALA A C 1
ATOM 4121 O O . ALA A 1 524 ? 34.125 -36.219 -8.367 1 92.88 524 ALA A O 1
ATOM 4122 N N . GLY A 1 525 ? 35.438 -36.656 -6.637 1 92.06 525 GLY A N 1
ATOM 4123 C CA . GLY A 1 525 ? 36.625 -36.094 -7.273 1 92.06 525 GLY A CA 1
ATOM 4124 C C . GLY A 1 525 ? 36.844 -34.625 -6.934 1 92.06 525 GLY A C 1
ATOM 4125 O O . GLY A 1 525 ? 37.969 -34.125 -7.074 1 92.06 525 GLY A O 1
ATOM 4126 N N . TRP A 1 526 ? 35.781 -33.938 -6.594 1 95.19 526 TRP A N 1
ATOM 4127 C CA . TRP A 1 526 ? 35.938 -32.531 -6.207 1 95.19 526 TRP A CA 1
ATOM 4128 C C . TRP A 1 526 ? 36.5 -32.406 -4.805 1 95.19 526 TRP A C 1
ATOM 4130 O O . TRP A 1 526 ? 36.5 -33.375 -4.027 1 95.19 526 TRP A O 1
ATOM 4140 N N . LYS A 1 527 ? 37.062 -31.266 -4.566 1 95.19 527 LYS A N 1
ATOM 4141 C CA . LYS A 1 527 ? 37.625 -30.984 -3.252 1 95.19 527 LYS A CA 1
ATOM 4142 C C . LYS A 1 527 ? 36.938 -29.797 -2.598 1 95.19 527 LYS A C 1
ATOM 4144 O O . LYS A 1 527 ? 36.469 -28.891 -3.287 1 95.19 527 LYS A O 1
ATOM 4149 N N . VAL A 1 528 ? 36.844 -29.891 -1.313 1 96.81 528 VAL A N 1
ATOM 4150 C CA . VAL A 1 528 ? 36.25 -28.781 -0.552 1 96.81 528 VAL A CA 1
ATOM 4151 C C . VAL A 1 528 ? 37.094 -28.547 0.713 1 96.81 528 VAL A C 1
ATOM 4153 O O . VAL A 1 528 ? 37.562 -29.5 1.346 1 96.81 528 VAL A O 1
ATOM 4156 N N . SER A 1 529 ? 37.406 -27.328 0.963 1 96.69 529 SER A N 1
ATOM 4157 C CA . SER A 1 529 ? 38.125 -26.922 2.168 1 96.69 529 SER A CA 1
ATOM 4158 C C . SER A 1 529 ? 37.406 -25.766 2.869 1 96.69 529 SER A C 1
ATOM 4160 O O . SER A 1 529 ? 37.062 -24.781 2.232 1 96.69 529 SER A O 1
ATOM 4162 N N . PRO A 1 530 ? 37.25 -25.812 4.191 1 97 530 PRO A N 1
ATOM 4163 C CA . PRO A 1 530 ? 37.562 -26.953 5.074 1 97 530 PRO A CA 1
ATOM 4164 C C . PRO A 1 530 ? 36.594 -28.109 4.883 1 97 530 PRO A C 1
ATOM 4166 O O . PRO A 1 530 ? 35.531 -27.938 4.258 1 97 530 PRO A O 1
ATOM 4169 N N . GLU A 1 531 ? 36.969 -29.219 5.398 1 96.25 531 GLU A N 1
ATOM 4170 C CA . GLU A 1 531 ? 36.125 -30.406 5.266 1 96.25 531 GLU A CA 1
ATOM 4171 C C . GLU A 1 531 ? 34.969 -30.359 6.246 1 96.25 531 GLU A C 1
ATOM 4173 O O . GLU A 1 531 ? 33.969 -31.062 6.07 1 96.25 531 GLU A O 1
ATOM 4178 N N . LYS A 1 532 ? 35.156 -29.688 7.277 1 96.75 532 LYS A N 1
ATOM 4179 C CA . LYS A 1 532 ? 34.094 -29.438 8.25 1 96.75 532 LYS A CA 1
ATOM 4180 C C . LYS A 1 532 ? 34.344 -28.141 9.008 1 96.75 532 LYS A C 1
ATOM 4182 O O . LYS A 1 532 ? 35.469 -27.656 9.078 1 96.75 532 LYS A O 1
ATOM 4187 N N . VAL A 1 533 ? 33.281 -27.562 9.555 1 97.38 533 VAL A N 1
ATOM 4188 C CA . VAL A 1 533 ? 33.375 -26.328 10.344 1 97.38 533 VAL A CA 1
ATOM 4189 C C . VAL A 1 533 ? 32.562 -26.469 11.617 1 97.38 533 VAL A C 1
ATOM 4191 O O . VAL A 1 533 ? 31.359 -26.781 11.562 1 97.38 533 VAL A O 1
ATOM 4194 N N . ASP A 1 534 ? 33.219 -26.281 12.734 1 97 534 ASP A N 1
ATOM 4195 C CA . ASP A 1 534 ? 32.5 -26.203 14 1 97 534 ASP A CA 1
ATOM 4196 C C . ASP A 1 534 ? 31.906 -24.797 14.203 1 97 534 ASP A C 1
ATOM 4198 O O . ASP A 1 534 ? 32.562 -23.797 13.914 1 97 534 ASP A O 1
ATOM 4202 N N . PHE A 1 535 ? 30.641 -24.781 14.602 1 96 535 PHE A N 1
ATOM 4203 C CA . PHE A 1 535 ? 30.031 -23.484 14.891 1 96 535 PHE A CA 1
ATOM 4204 C C . PHE A 1 535 ? 29.453 -23.453 16.297 1 96 535 PHE A C 1
ATOM 4206 O O . PHE A 1 535 ? 29.125 -24.516 16.859 1 96 535 PHE A O 1
ATOM 4213 N N . ASN A 1 536 ? 29.438 -22.312 16.938 1 95.31 536 ASN A N 1
ATOM 4214 C CA . ASN A 1 536 ? 28.859 -22 18.25 1 95.31 536 ASN A CA 1
ATOM 4215 C C . ASN A 1 536 ? 28.125 -20.672 18.25 1 95.31 536 ASN A C 1
ATOM 4217 O O . ASN A 1 536 ? 28.703 -19.625 18.547 1 95.31 536 ASN A O 1
ATOM 4221 N N . LEU A 1 537 ? 26.875 -20.812 17.953 1 93.38 537 LEU A N 1
ATOM 4222 C CA . LEU A 1 537 ? 26.031 -19.625 17.891 1 93.38 537 LEU A CA 1
ATOM 4223 C C . LEU A 1 537 ? 25.297 -19.406 19.203 1 93.38 537 LEU A C 1
ATOM 4225 O O . LEU A 1 537 ? 24.406 -20.172 19.562 1 93.38 537 LEU A O 1
ATOM 4229 N N . GLN A 1 538 ? 25.516 -18.312 19.828 1 89.19 538 GLN A N 1
ATOM 4230 C CA . GLN A 1 538 ? 25.094 -18.125 21.203 1 89.19 538 GLN A CA 1
ATOM 4231 C C . GLN A 1 538 ? 23.688 -17.516 21.266 1 89.19 538 GLN A C 1
ATOM 4233 O O . GLN A 1 538 ? 22.906 -17.828 22.172 1 89.19 538 GLN A O 1
ATOM 4238 N N . ARG A 1 539 ? 23.422 -16.688 20.391 1 87.81 539 ARG A N 1
ATOM 4239 C CA . ARG A 1 539 ? 22.172 -15.938 20.484 1 87.81 539 ARG A CA 1
ATOM 4240 C C . ARG A 1 539 ? 21.188 -16.375 19.422 1 87.81 539 ARG A C 1
ATOM 4242 O O . ARG A 1 539 ? 21.578 -16.734 18.297 1 87.81 539 ARG A O 1
ATOM 4249 N N . LYS A 1 540 ? 19.938 -16.312 19.797 1 89.5 540 LYS A N 1
ATOM 4250 C CA . LYS A 1 540 ? 18.875 -16.562 18.828 1 89.5 540 LYS A CA 1
ATOM 4251 C C . LYS A 1 540 ? 18.938 -15.547 17.688 1 89.5 540 LYS A C 1
ATOM 4253 O O . LYS A 1 540 ? 19.141 -14.359 17.922 1 89.5 540 LYS A O 1
ATOM 4258 N N . LEU A 1 541 ? 18.75 -16.047 16.469 1 88.75 541 LEU A N 1
ATOM 4259 C CA . LEU A 1 541 ? 18.719 -15.305 15.219 1 88.75 541 LEU A CA 1
ATOM 4260 C C . LEU A 1 541 ? 20.094 -14.781 14.844 1 88.75 541 LEU A C 1
ATOM 4262 O O . LEU A 1 541 ? 20.234 -13.977 13.922 1 88.75 541 LEU A O 1
ATOM 4266 N N . GLU A 1 542 ? 21.047 -15.25 15.602 1 88.06 542 GLU A N 1
ATOM 4267 C CA . GLU A 1 542 ? 22.422 -14.93 15.234 1 88.06 542 GLU A CA 1
ATOM 4268 C C . GLU A 1 542 ? 22.781 -15.523 13.875 1 88.06 542 GLU A C 1
ATOM 4270 O O . GLU A 1 542 ? 22.391 -16.641 13.555 1 88.06 542 GLU A O 1
ATOM 4275 N N . GLU A 1 543 ? 23.484 -14.719 13.078 1 89 543 GLU A N 1
ATOM 4276 C CA . GLU A 1 543 ? 23.922 -15.172 11.766 1 89 543 GLU A CA 1
ATOM 4277 C C . GLU A 1 543 ? 25.453 -15.234 11.688 1 89 543 GLU A C 1
ATOM 4279 O O . GLU A 1 543 ? 26.141 -14.43 12.32 1 89 543 GLU A O 1
ATOM 4284 N N . GLN A 1 544 ? 25.906 -16.25 11.055 1 87.94 544 GLN A N 1
ATOM 4285 C CA . GLN A 1 544 ? 27.344 -16.422 10.828 1 87.94 544 GLN A CA 1
ATOM 4286 C C . GLN A 1 544 ? 27.625 -16.859 9.391 1 87.94 544 GLN A C 1
ATOM 4288 O O . GLN A 1 544 ? 26.969 -17.766 8.875 1 87.94 544 GLN A O 1
ATOM 4293 N N . ASN A 1 545 ? 28.516 -16.188 8.789 1 90.12 545 ASN A N 1
ATOM 4294 C CA . ASN A 1 545 ? 28.938 -16.594 7.453 1 90.12 545 ASN A CA 1
ATOM 4295 C C . ASN A 1 545 ? 30.156 -17.531 7.516 1 90.12 545 ASN A C 1
ATOM 4297 O O . ASN A 1 545 ? 31.094 -17.281 8.273 1 90.12 545 ASN A O 1
ATOM 4301 N N . VAL A 1 546 ? 30.047 -18.562 6.848 1 93.5 546 VAL A N 1
ATOM 4302 C CA . VAL A 1 546 ? 31.125 -19.531 6.711 1 93.5 546 VAL A CA 1
ATOM 4303 C C . VAL A 1 546 ? 31.516 -19.656 5.238 1 93.5 546 VAL A C 1
ATOM 4305 O O . VAL A 1 546 ? 30.656 -19.625 4.359 1 93.5 546 VAL A O 1
ATOM 4308 N N . GLU A 1 547 ? 32.781 -19.812 5.027 1 93.56 547 GLU A N 1
ATOM 4309 C CA . GLU A 1 547 ? 33.281 -19.906 3.65 1 93.56 547 GLU A CA 1
ATOM 4310 C C . GLU A 1 547 ? 33.875 -21.281 3.375 1 93.56 547 GLU A C 1
ATOM 4312 O O . GLU A 1 547 ? 34.562 -21.859 4.23 1 93.56 547 GLU A O 1
ATOM 4317 N N . PHE A 1 548 ? 33.594 -21.797 2.254 1 96 548 PHE A N 1
ATOM 4318 C CA . PHE A 1 548 ? 34.188 -23.016 1.731 1 96 548 PHE A CA 1
ATOM 4319 C C . PHE A 1 548 ? 34.844 -22.766 0.381 1 96 548 PHE A C 1
ATOM 4321 O O . PHE A 1 548 ? 34.281 -22.047 -0.461 1 96 548 PHE A O 1
ATOM 4328 N N . VAL A 1 549 ? 35.969 -23.281 0.219 1 96.56 549 VAL A N 1
ATOM 4329 C CA . VAL A 1 549 ? 36.625 -23.266 -1.087 1 96.56 549 VAL A CA 1
ATOM 4330 C C . VAL A 1 549 ? 36.375 -24.594 -1.8 1 96.56 549 VAL A C 1
ATOM 4332 O O . VAL A 1 549 ? 36.781 -25.641 -1.311 1 96.56 549 VAL A O 1
ATOM 4335 N N . VAL A 1 550 ? 35.719 -24.547 -2.857 1 95.81 550 VAL A N 1
ATOM 4336 C CA . VAL A 1 550 ? 35.375 -25.734 -3.637 1 95.81 550 VAL A CA 1
ATOM 4337 C C . VAL A 1 550 ? 36.188 -25.734 -4.934 1 95.81 550 VAL A C 1
ATOM 4339 O O . VAL A 1 550 ? 36.281 -24.719 -5.629 1 95.81 550 VAL A O 1
ATOM 4342 N N . THR A 1 551 ? 36.781 -26.828 -5.207 1 94.81 551 THR A N 1
ATOM 4343 C CA . THR A 1 551 ? 37.594 -26.984 -6.402 1 94.81 551 THR A CA 1
ATOM 4344 C C . THR A 1 551 ? 37.156 -28.188 -7.215 1 94.81 551 THR A C 1
ATOM 4346 O O . THR A 1 551 ? 37.156 -29.312 -6.727 1 94.81 551 THR A O 1
ATOM 4349 N N . PRO A 1 552 ? 36.781 -27.875 -8.445 1 92.75 552 PRO A N 1
ATOM 4350 C CA . PRO A 1 552 ? 36.438 -29.016 -9.281 1 92.75 552 PRO A CA 1
ATOM 4351 C C . PRO A 1 552 ? 37.594 -29.953 -9.508 1 92.75 552 PRO A C 1
ATOM 4353 O O . PRO A 1 552 ? 38.75 -29.516 -9.516 1 92.75 552 PRO A O 1
ATOM 4356 N N . GLY A 1 553 ? 37.312 -31.203 -9.641 1 86 553 GLY A N 1
ATOM 4357 C CA . GLY A 1 553 ? 38.344 -32.188 -9.898 1 86 553 GLY A CA 1
ATOM 4358 C C . GLY A 1 553 ? 37.781 -33.5 -10.453 1 86 553 GLY A C 1
ATOM 4359 O O . GLY A 1 553 ? 36.562 -33.75 -10.375 1 86 553 GLY A O 1
ATOM 4360 N N . GLY A 1 554 ? 38.688 -34.125 -11.016 1 81.62 554 GLY A N 1
ATOM 4361 C CA . GLY A 1 554 ? 38.281 -35.438 -11.555 1 81.62 554 GLY A CA 1
ATOM 4362 C C . GLY A 1 554 ? 37.562 -35.312 -12.883 1 81.62 554 GLY A C 1
ATOM 4363 O O . GLY A 1 554 ? 37.781 -34.406 -13.648 1 81.62 554 GLY A O 1
ATOM 4364 N N . GLU A 1 555 ? 36.688 -36.406 -13.195 1 80.81 555 GLU A N 1
ATOM 4365 C CA . GLU A 1 555 ? 36.031 -36.531 -14.5 1 80.81 555 GLU A CA 1
ATOM 4366 C C . GLU A 1 555 ? 34.594 -36.031 -14.445 1 80.81 555 GLU A C 1
ATOM 4368 O O . GLU A 1 555 ? 33.969 -35.781 -15.484 1 80.81 555 GLU A O 1
ATOM 4373 N N . ILE A 1 556 ? 34.188 -35.781 -13.297 1 77.19 556 ILE A N 1
ATOM 4374 C CA . ILE A 1 556 ? 32.781 -35.375 -13.133 1 77.19 556 ILE A CA 1
ATOM 4375 C C . ILE A 1 556 ? 32.656 -33.875 -13.383 1 77.19 556 ILE A C 1
ATOM 4377 O O . ILE A 1 556 ? 33.375 -33.062 -12.773 1 77.19 556 ILE A O 1
ATOM 4381 N N . GLU A 1 557 ? 31.672 -33.562 -14.258 1 83.62 557 GLU A N 1
ATOM 4382 C CA . GLU A 1 557 ? 31.562 -32.156 -14.656 1 83.62 557 GLU A CA 1
ATOM 4383 C C . GLU A 1 557 ? 30.406 -31.469 -13.945 1 83.62 557 GLU A C 1
ATOM 4385 O O . GLU A 1 557 ? 30.328 -30.234 -13.898 1 83.62 557 GLU A O 1
ATOM 4390 N N . GLU A 1 558 ? 29.531 -32.281 -13.445 1 88.69 558 GLU A N 1
ATOM 4391 C CA . GLU A 1 558 ? 28.375 -31.688 -12.781 1 88.69 558 GLU A CA 1
ATOM 4392 C C . GLU A 1 558 ? 27.953 -32.5 -11.562 1 88.69 558 GLU A C 1
ATOM 4394 O O . GLU A 1 558 ? 28.281 -33.688 -11.461 1 88.69 558 GLU A O 1
ATOM 4399 N N . GLY A 1 559 ? 27.297 -31.797 -10.625 1 91.5 559 GLY A N 1
ATOM 4400 C CA . GLY A 1 559 ? 26.797 -32.469 -9.43 1 91.5 559 GLY A CA 1
ATOM 4401 C C . GLY A 1 559 ? 26.141 -31.5 -8.453 1 91.5 559 GLY A C 1
ATOM 4402 O O . GLY A 1 559 ? 25.547 -30.5 -8.859 1 91.5 559 GLY A O 1
ATOM 4403 N N . GLN A 1 560 ? 26.109 -32.031 -7.152 1 94.12 560 GLN A N 1
ATOM 4404 C CA . GLN A 1 560 ? 25.484 -31.234 -6.102 1 94.12 560 GLN A CA 1
ATOM 4405 C C . GLN A 1 560 ? 26.469 -30.906 -4.992 1 94.12 560 GLN A C 1
ATOM 4407 O O . GLN A 1 560 ? 27.297 -31.734 -4.609 1 94.12 560 GLN A O 1
ATOM 4412 N N . PHE A 1 561 ? 26.547 -29.734 -4.703 1 95.25 561 PHE A N 1
ATOM 4413 C CA . PHE A 1 561 ? 27.156 -29.297 -3.449 1 95.25 561 PHE A CA 1
ATOM 4414 C C . PHE A 1 561 ? 26.109 -29.188 -2.35 1 95.25 561 PHE A C 1
ATOM 4416 O O . PHE A 1 561 ? 25.188 -28.375 -2.438 1 95.25 561 PHE A O 1
ATOM 4423 N N . SER A 1 562 ? 26.125 -30.016 -1.336 1 97.19 562 SER A N 1
ATOM 4424 C CA . SER A 1 562 ? 25.125 -30.031 -0.277 1 97.19 562 SER A CA 1
ATOM 4425 C C . SER A 1 562 ? 25.766 -29.859 1.096 1 97.19 562 SER A C 1
ATOM 4427 O O . SER A 1 562 ? 26.969 -30.078 1.256 1 97.19 562 SER A O 1
ATOM 4429 N N . LEU A 1 563 ? 24.984 -29.406 2.01 1 97.81 563 LEU A N 1
ATOM 4430 C CA . LEU A 1 563 ? 25.438 -29.141 3.373 1 97.81 563 LEU A CA 1
ATOM 4431 C C . LEU A 1 563 ? 24.625 -29.938 4.379 1 97.81 563 LEU A C 1
ATOM 4433 O O . LEU A 1 563 ? 23.406 -30.094 4.215 1 97.81 563 LEU A O 1
ATOM 4437 N N . SER A 1 564 ? 25.266 -30.453 5.355 1 97.56 564 SER A N 1
ATOM 4438 C CA . SER A 1 564 ? 24.609 -31.125 6.477 1 97.56 564 SER A CA 1
ATOM 4439 C C . SER A 1 564 ? 25.047 -30.5 7.809 1 97.56 564 SER A C 1
ATOM 4441 O O . SER A 1 564 ? 26.203 -30.156 7.992 1 97.56 564 SER A O 1
ATOM 4443 N N . LEU A 1 565 ? 24.109 -30.312 8.648 1 97.38 565 LEU A N 1
ATOM 4444 C CA . LEU A 1 565 ? 24.328 -29.766 9.984 1 97.38 565 LEU A CA 1
ATOM 4445 C C . LEU A 1 565 ? 24.047 -30.812 11.055 1 97.38 565 LEU A C 1
ATOM 4447 O O . LEU A 1 565 ? 23.016 -31.484 11.008 1 97.38 565 LEU A O 1
ATOM 4451 N N . GLN A 1 566 ? 24.969 -30.891 11.953 1 97.12 566 GLN A N 1
ATOM 4452 C CA . GLN A 1 566 ? 24.734 -31.703 13.141 1 97.12 566 GLN A CA 1
ATOM 4453 C C . GLN A 1 566 ? 24.547 -30.828 14.375 1 97.12 566 GLN A C 1
ATOM 4455 O O . GLN A 1 566 ? 25.469 -30.109 14.773 1 97.12 566 GLN A O 1
ATOM 4460 N N . VAL A 1 567 ? 23.375 -30.906 14.914 1 95.88 567 VAL A N 1
ATOM 4461 C CA . VAL A 1 567 ? 23.031 -30.109 16.094 1 95.88 567 VAL A CA 1
ATOM 4462 C C . VAL A 1 567 ? 22.328 -30.984 17.125 1 95.88 567 VAL A C 1
ATOM 4464 O O . VAL A 1 567 ? 21.312 -31.625 16.812 1 95.88 567 VAL A O 1
ATOM 4467 N N . ASP A 1 568 ? 22.797 -31.062 18.375 1 93.38 568 ASP A N 1
ATOM 4468 C CA . ASP A 1 568 ? 22.219 -31.828 19.484 1 93.38 568 ASP A CA 1
ATOM 4469 C C . ASP A 1 568 ? 21.938 -33.281 19.062 1 93.38 568 ASP A C 1
ATOM 4471 O O . ASP A 1 568 ? 20.859 -33.812 19.344 1 93.38 568 ASP A O 1
ATOM 4475 N N . GLY A 1 569 ? 22.766 -33.812 18.328 1 92.5 569 GLY A N 1
ATOM 4476 C CA . GLY A 1 569 ? 22.688 -35.219 17.969 1 92.5 569 GLY A CA 1
ATOM 4477 C C . GLY A 1 569 ? 21.797 -35.5 16.781 1 92.5 569 GLY A C 1
ATOM 4478 O O . GLY A 1 569 ? 21.578 -36.656 16.422 1 92.5 569 GLY A O 1
ATOM 4479 N N . ARG A 1 570 ? 21.266 -34.5 16.141 1 94.69 570 ARG A N 1
ATOM 4480 C CA . ARG A 1 570 ? 20.391 -34.688 14.992 1 94.69 570 ARG A CA 1
ATOM 4481 C C . ARG A 1 570 ? 20.953 -34 13.766 1 94.69 570 ARG A C 1
ATOM 4483 O O . ARG A 1 570 ? 21.688 -33 13.891 1 94.69 570 ARG A O 1
ATOM 4490 N N . SER A 1 571 ? 20.609 -34.531 12.633 1 96.19 571 SER A N 1
ATOM 4491 C CA . SER A 1 571 ? 21.094 -34 11.367 1 96.19 571 SER A CA 1
ATOM 4492 C C . SER A 1 571 ? 20.031 -33.156 10.68 1 96.19 571 SER A C 1
ATOM 4494 O O . SER A 1 571 ? 18.859 -33.531 10.664 1 96.19 571 SER A O 1
ATOM 4496 N N . TYR A 1 572 ? 20.438 -32.062 10.227 1 96.56 572 TYR A N 1
ATOM 4497 C CA . TYR A 1 572 ? 19.578 -31.156 9.469 1 96.56 572 TYR A CA 1
ATOM 4498 C C . TYR A 1 572 ? 20.219 -30.75 8.148 1 96.56 572 TYR A C 1
ATOM 4500 O O . TYR A 1 572 ? 21.438 -30.609 8.062 1 96.56 572 TYR A O 1
ATOM 4508 N N . GLN A 1 573 ? 19.484 -30.562 7.082 1 97 573 GLN A N 1
ATOM 4509 C CA . GLN A 1 573 ? 19.984 -30.203 5.762 1 97 573 GLN A CA 1
ATOM 4510 C C . GLN A 1 573 ? 19.109 -29.125 5.121 1 97 573 GLN A C 1
ATOM 4512 O O . GLN A 1 573 ? 18.734 -29.234 3.951 1 97 573 GLN A O 1
ATOM 4517 N N . LYS A 1 574 ? 18.734 -28.156 5.945 1 97.5 574 LYS A N 1
ATOM 4518 C CA . LYS A 1 574 ? 17.781 -27.172 5.457 1 97.5 574 LYS A CA 1
ATOM 4519 C C . LYS A 1 574 ? 18.438 -25.797 5.359 1 97.5 574 LYS A C 1
ATOM 4521 O O . LYS A 1 574 ? 19.25 -25.422 6.203 1 97.5 574 LYS A O 1
ATOM 4526 N N . GLY A 1 575 ? 18.078 -25.062 4.285 1 97.19 575 GLY A N 1
ATOM 4527 C CA . GLY A 1 575 ? 18.344 -23.625 4.191 1 97.19 575 GLY A CA 1
ATOM 4528 C C . GLY A 1 575 ? 17.141 -22.781 4.578 1 97.19 575 GLY A C 1
ATOM 4529 O O . GLY A 1 575 ? 16.203 -23.281 5.195 1 97.19 575 GLY A O 1
ATOM 4530 N N . LEU A 1 576 ? 17.25 -21.484 4.359 1 97.19 576 LEU A N 1
ATOM 4531 C CA . LEU A 1 576 ? 16.172 -20.547 4.68 1 97.19 576 LEU A CA 1
ATOM 4532 C C . LEU A 1 576 ? 15.852 -19.672 3.477 1 97.19 576 LEU A C 1
ATOM 4534 O O . LEU A 1 576 ? 16.75 -19.141 2.824 1 97.19 576 LEU A O 1
ATOM 4538 N N . LYS A 1 577 ? 14.594 -19.578 3.111 1 96.19 577 LYS A N 1
ATOM 4539 C CA . LYS A 1 577 ? 14.102 -18.641 2.109 1 96.19 577 LYS A CA 1
ATOM 4540 C C . LYS A 1 577 ? 12.875 -17.891 2.621 1 96.19 577 LYS A C 1
ATOM 4542 O O . LYS A 1 577 ? 11.891 -18.516 3.041 1 96.19 577 LYS A O 1
ATOM 4547 N N . VAL A 1 578 ? 12.938 -16.594 2.598 1 95.75 578 VAL A N 1
ATOM 4548 C CA . VAL A 1 578 ? 11.828 -15.766 3.047 1 95.75 578 VAL A CA 1
ATOM 4549 C C . VAL A 1 578 ? 11.328 -14.898 1.892 1 95.75 578 VAL A C 1
ATOM 4551 O O . VAL A 1 578 ? 12.125 -14.242 1.213 1 95.75 578 VAL A O 1
ATOM 4554 N N . ILE A 1 579 ? 10.039 -14.953 1.603 1 95.56 579 ILE A N 1
ATOM 4555 C CA . ILE A 1 579 ? 9.398 -14.125 0.588 1 95.56 579 ILE A CA 1
ATOM 4556 C C . ILE A 1 579 ? 8.43 -13.148 1.256 1 95.56 579 ILE A C 1
ATOM 4558 O O . ILE A 1 579 ? 7.496 -13.562 1.944 1 95.56 579 ILE A O 1
ATOM 4562 N N . GLY A 1 580 ? 8.703 -11.898 1.037 1 93.81 580 GLY A N 1
ATOM 4563 C CA . GLY A 1 580 ? 7.855 -10.898 1.666 1 93.81 580 GLY A CA 1
ATOM 4564 C C . GLY A 1 580 ? 7.383 -9.82 0.704 1 93.81 580 GLY A C 1
ATOM 4565 O O . GLY A 1 580 ? 8.188 -9.227 -0.014 1 93.81 580 GLY A O 1
ATOM 4566 N N . TYR A 1 581 ? 6.152 -9.617 0.544 1 94.06 581 TYR A N 1
ATOM 4567 C CA . TYR A 1 581 ? 5.457 -8.539 -0.145 1 94.06 581 TYR A CA 1
ATOM 4568 C C . TYR A 1 581 ? 4.336 -7.973 0.717 1 94.06 581 TYR A C 1
ATOM 4570 O O . TYR A 1 581 ? 3.723 -8.695 1.503 1 94.06 581 TYR A O 1
ATOM 4578 N N . ASP A 1 582 ? 3.98 -6.738 0.588 1 91.69 582 ASP A N 1
ATOM 4579 C CA . ASP A 1 582 ? 3.004 -6.082 1.451 1 91.69 582 ASP A CA 1
ATOM 4580 C C . ASP A 1 582 ? 1.616 -6.695 1.274 1 91.69 582 ASP A C 1
ATOM 4582 O O . ASP A 1 582 ? 0.818 -6.719 2.213 1 91.69 582 ASP A O 1
ATOM 4586 N N . HIS A 1 583 ? 1.225 -7.191 0.074 1 94.25 583 HIS A N 1
ATOM 4587 C CA . HIS A 1 583 ? -0.154 -7.547 -0.243 1 94.25 583 HIS A CA 1
ATOM 4588 C C . HIS A 1 583 ? -0.434 -9.008 0.085 1 94.25 583 HIS A C 1
ATOM 4590 O O . HIS A 1 583 ? -1.574 -9.469 -0.022 1 94.25 583 HIS A O 1
ATOM 4596 N N . ILE A 1 584 ? 0.583 -9.758 0.516 1 96.25 584 ILE A N 1
ATOM 4597 C CA . ILE A 1 584 ? 0.391 -11.148 0.909 1 96.25 584 ILE A CA 1
ATOM 4598 C C . ILE A 1 584 ? 1.115 -11.422 2.227 1 96.25 584 ILE A C 1
ATOM 4600 O O . ILE A 1 584 ? 2.027 -10.68 2.604 1 96.25 584 ILE A O 1
ATOM 4604 N N . PRO A 1 585 ? 0.743 -12.453 3 1 94.62 585 PRO A N 1
ATOM 4605 C CA . PRO A 1 585 ? 1.506 -12.812 4.199 1 94.62 585 PRO A CA 1
ATOM 4606 C C . PRO A 1 585 ? 2.945 -13.211 3.881 1 94.62 585 PRO A C 1
ATOM 4608 O O . PRO A 1 585 ? 3.213 -13.781 2.82 1 94.62 585 PRO A O 1
ATOM 4611 N N . VAL A 1 586 ? 3.818 -12.977 4.754 1 95.75 586 VAL A N 1
ATOM 4612 C CA . VAL A 1 586 ? 5.207 -13.398 4.602 1 95.75 586 VAL A CA 1
ATOM 4613 C C . VAL A 1 586 ? 5.277 -14.914 4.5 1 95.75 586 VAL A C 1
ATOM 4615 O O . VAL A 1 586 ? 4.645 -15.625 5.285 1 95.75 586 VAL A O 1
ATOM 4618 N N . GLN A 1 587 ? 5.961 -15.352 3.453 1 96.25 587 GLN A N 1
ATOM 4619 C CA . GLN A 1 587 ? 6.16 -16.781 3.266 1 96.25 587 GLN A CA 1
ATOM 4620 C C . GLN A 1 587 ? 7.578 -17.203 3.654 1 96.25 587 GLN A C 1
ATOM 4622 O O . GLN A 1 587 ? 8.555 -16.609 3.191 1 96.25 587 GLN A O 1
ATOM 4627 N N . THR A 1 588 ? 7.68 -18.172 4.523 1 96.19 588 THR A N 1
ATOM 4628 C CA . THR A 1 588 ? 8.969 -18.719 4.922 1 96.19 588 THR A CA 1
ATOM 4629 C C . THR A 1 588 ? 9.07 -20.203 4.543 1 96.19 588 THR A C 1
ATOM 4631 O O . THR A 1 588 ? 8.164 -20.984 4.828 1 96.19 588 THR A O 1
ATOM 4634 N N . LEU A 1 589 ? 10.125 -20.562 3.883 1 96.25 589 LEU A N 1
ATOM 4635 C CA . LEU A 1 589 ? 10.367 -21.953 3.521 1 96.25 589 LEU A CA 1
ATOM 4636 C C . LEU A 1 589 ? 11.773 -22.391 3.928 1 96.25 589 LEU A C 1
ATOM 4638 O O . LEU A 1 589 ? 12.664 -21.547 4.09 1 96.25 589 LEU A O 1
ATOM 4642 N N . PHE A 1 590 ? 11.945 -23.656 4.07 1 97.12 590 PHE A N 1
ATOM 4643 C CA . PHE A 1 590 ? 13.227 -24.266 4.398 1 97.12 590 PHE A CA 1
ATOM 4644 C C . PHE A 1 590 ? 13.641 -25.281 3.328 1 97.12 590 PHE A C 1
ATOM 4646 O O . PHE A 1 590 ? 13.531 -26.484 3.537 1 97.12 590 PHE A O 1
ATOM 4653 N N . PRO A 1 591 ? 14.188 -24.734 2.236 1 95.56 591 PRO A N 1
ATOM 4654 C CA . PRO A 1 591 ? 14.648 -25.641 1.181 1 95.56 591 PRO A CA 1
ATOM 4655 C C . PRO A 1 591 ? 15.859 -26.469 1.606 1 95.56 591 PRO A C 1
ATOM 4657 O O . PRO A 1 591 ? 16.5 -26.156 2.613 1 95.56 591 PRO A O 1
ATOM 4660 N N . GLU A 1 592 ? 16.125 -27.484 0.827 1 95.62 592 GLU A N 1
ATOM 4661 C CA . GLU A 1 592 ? 17.344 -28.234 1.075 1 95.62 592 GLU A CA 1
ATOM 4662 C C . GLU A 1 592 ? 18.578 -27.344 0.915 1 95.62 592 GLU A C 1
ATOM 4664 O O . GLU A 1 592 ? 18.625 -26.5 0.027 1 95.62 592 GLU A O 1
ATOM 4669 N N . ALA A 1 593 ? 19.516 -27.578 1.763 1 97.12 593 ALA A N 1
ATOM 4670 C CA . ALA A 1 593 ? 20.75 -26.812 1.692 1 97.12 593 ALA A CA 1
ATOM 4671 C C . ALA A 1 593 ? 21.688 -27.375 0.624 1 97.12 593 ALA A C 1
ATOM 4673 O O . ALA A 1 593 ? 22.719 -27.969 0.942 1 97.12 593 ALA A O 1
ATOM 4674 N N . GLU A 1 594 ? 21.375 -27.141 -0.549 1 95.88 594 GLU A N 1
ATOM 4675 C CA . GLU A 1 594 ? 22.156 -27.688 -1.661 1 95.88 594 GLU A CA 1
ATOM 4676 C C . GLU A 1 594 ? 22.125 -26.75 -2.865 1 95.88 594 GLU A C 1
ATOM 4678 O O . GLU A 1 594 ? 21.266 -25.859 -2.949 1 95.88 594 GLU A O 1
ATOM 4683 N N . ALA A 1 595 ? 23.047 -26.828 -3.727 1 94.25 595 ALA A N 1
ATOM 4684 C CA . ALA A 1 595 ? 23.156 -26.109 -4.988 1 94.25 595 ALA A CA 1
ATOM 4685 C C . ALA A 1 595 ? 23.797 -26.969 -6.07 1 94.25 595 ALA A C 1
ATOM 4687 O O . ALA A 1 595 ? 24.594 -27.859 -5.773 1 94.25 595 ALA A O 1
ATOM 4688 N N . ARG A 1 596 ? 23.375 -26.688 -7.254 1 92.06 596 ARG A N 1
ATOM 4689 C CA . ARG A 1 596 ? 24.016 -27.359 -8.383 1 92.06 596 ARG A CA 1
ATOM 4690 C C . ARG A 1 596 ? 25.406 -26.781 -8.633 1 92.06 596 ARG A C 1
ATOM 4692 O O . ARG A 1 596 ? 25.609 -25.578 -8.516 1 92.06 596 ARG A O 1
ATOM 4699 N N . VAL A 1 597 ? 26.328 -27.656 -8.961 1 93.25 597 VAL A N 1
ATOM 4700 C CA . VAL A 1 597 ? 27.656 -27.234 -9.344 1 93.25 597 VAL A CA 1
ATOM 4701 C C . VAL A 1 597 ? 28 -27.781 -10.727 1 93.25 597 VAL A C 1
ATOM 4703 O O . VAL A 1 597 ? 27.672 -28.922 -11.047 1 93.25 597 VAL A O 1
ATOM 4706 N N . GLU A 1 598 ? 28.5 -26.891 -11.5 1 90.75 598 GLU A N 1
ATOM 4707 C CA . GLU A 1 598 ? 28.859 -27.234 -12.867 1 90.75 598 GLU A CA 1
ATOM 4708 C C . GLU A 1 598 ? 30.219 -26.672 -13.258 1 90.75 598 GLU A C 1
ATOM 4710 O O . GLU A 1 598 ? 30.531 -25.531 -12.938 1 90.75 598 GLU A O 1
ATOM 4715 N N . ARG A 1 599 ? 30.984 -27.484 -13.852 1 90.81 599 ARG A N 1
ATOM 4716 C CA . ARG A 1 599 ? 32.25 -27.047 -14.445 1 90.81 599 ARG A CA 1
ATOM 4717 C C . ARG A 1 599 ? 32.062 -26.734 -15.93 1 90.81 599 ARG A C 1
ATOM 4719 O O . ARG A 1 599 ? 31.578 -27.578 -16.688 1 90.81 599 ARG A O 1
ATOM 4726 N N . VAL A 1 600 ? 32.406 -25.484 -16.234 1 88.94 600 VAL A N 1
ATOM 4727 C CA . VAL A 1 600 ? 32.281 -25.062 -17.625 1 88.94 600 VAL A CA 1
ATOM 4728 C C . VAL A 1 600 ? 33.594 -24.453 -18.109 1 88.94 600 VAL A C 1
ATOM 4730 O O . VAL A 1 600 ? 34.156 -23.578 -17.453 1 88.94 600 VAL A O 1
ATOM 4733 N N . ASP A 1 601 ? 34.031 -24.906 -19.234 1 87.88 601 ASP A N 1
ATOM 4734 C CA . ASP A 1 601 ? 35.188 -24.266 -19.875 1 87.88 601 ASP A CA 1
ATOM 4735 C C . ASP A 1 601 ? 34.75 -23.016 -20.641 1 87.88 601 ASP A C 1
ATOM 4737 O O . ASP A 1 601 ? 34 -23.109 -21.625 1 87.88 601 ASP A O 1
ATOM 4741 N N . LEU A 1 602 ? 35.219 -21.859 -20.188 1 91.94 602 LEU A N 1
ATOM 4742 C CA . LEU A 1 602 ? 34.812 -20.609 -20.797 1 91.94 602 LEU A CA 1
ATOM 4743 C C . LEU A 1 602 ? 36.031 -19.75 -21.172 1 91.94 602 LEU A C 1
ATOM 4745 O O . LEU A 1 602 ? 36.969 -19.688 -20.406 1 91.94 602 LEU A O 1
ATOM 4749 N N . LYS A 1 603 ? 35.938 -19.188 -22.328 1 92.88 603 LYS A N 1
ATOM 4750 C CA . LYS A 1 603 ? 36.844 -18.125 -22.75 1 92.88 603 LYS A CA 1
ATOM 4751 C C . LYS A 1 603 ? 36.156 -16.781 -22.766 1 92.88 603 LYS A C 1
ATOM 4753 O O . LYS A 1 603 ? 34.938 -16.703 -23.047 1 92.88 603 LYS A O 1
ATOM 4758 N N . PHE A 1 604 ? 36.938 -15.727 -22.406 1 92.62 604 PHE A N 1
ATOM 4759 C CA . PHE A 1 604 ? 36.312 -14.414 -22.281 1 92.62 604 PHE A CA 1
ATOM 4760 C C . PHE A 1 604 ? 36.969 -13.414 -23.234 1 92.62 604 PHE A C 1
ATOM 4762 O O . PHE A 1 604 ? 38.156 -13.562 -23.594 1 92.62 604 PHE A O 1
ATOM 4769 N N . ALA A 1 605 ? 36.188 -12.469 -23.641 1 91.69 605 ALA A N 1
ATOM 4770 C CA . ALA A 1 605 ? 36.656 -11.258 -24.312 1 91.69 605 ALA A CA 1
ATOM 4771 C C . ALA A 1 605 ? 36 -10.016 -23.719 1 91.69 605 ALA A C 1
ATOM 4773 O O . ALA A 1 605 ? 34.906 -9.602 -24.172 1 91.69 605 ALA A O 1
ATOM 4774 N N . GLY A 1 606 ? 36.75 -9.367 -22.797 1 90 606 GLY A N 1
ATOM 4775 C CA . GLY A 1 606 ? 36.219 -8.266 -22.016 1 90 606 GLY A CA 1
ATOM 4776 C C . GLY A 1 606 ? 35.75 -8.695 -20.625 1 90 606 GLY A C 1
ATOM 4777 O O . GLY A 1 606 ? 35.469 -9.867 -20.391 1 90 606 GLY A O 1
ATOM 4778 N N . LYS A 1 607 ? 35.625 -7.652 -19.703 1 91.56 607 LYS A N 1
ATOM 4779 C CA . LYS A 1 607 ? 35.344 -8.047 -18.328 1 91.56 607 LYS A CA 1
ATOM 4780 C C . LYS A 1 607 ? 34.344 -7.102 -17.688 1 91.56 607 LYS A C 1
ATOM 4782 O O . LYS A 1 607 ? 33.656 -7.477 -16.734 1 91.56 607 LYS A O 1
ATOM 4787 N N . LYS A 1 608 ? 34.219 -5.969 -18.188 1 95.25 608 LYS A N 1
ATOM 4788 C CA . LYS A 1 608 ? 33.375 -4.953 -17.547 1 95.25 608 LYS A CA 1
ATOM 4789 C C . LYS A 1 608 ? 32 -4.852 -18.219 1 95.25 608 LYS A C 1
ATOM 4791 O O . LYS A 1 608 ? 31.906 -4.469 -19.391 1 95.25 608 LYS A O 1
ATOM 4796 N N . ILE A 1 609 ? 31 -5.145 -17.438 1 96.56 609 ILE A N 1
ATOM 4797 C CA . ILE A 1 609 ? 29.641 -5.164 -17.969 1 96.56 609 ILE A CA 1
ATOM 4798 C C . ILE A 1 609 ? 28.781 -4.113 -17.281 1 96.56 609 ILE A C 1
ATOM 4800 O O . ILE A 1 609 ? 28.812 -3.988 -16.047 1 96.56 609 ILE A O 1
ATOM 4804 N N . GLY A 1 610 ? 28.125 -3.25 -18.031 1 96.5 610 GLY A N 1
ATOM 4805 C CA . GLY A 1 610 ? 27.031 -2.447 -17.516 1 96.5 610 GLY A CA 1
ATOM 4806 C C . GLY A 1 610 ? 25.672 -3.107 -17.672 1 96.5 610 GLY A C 1
ATOM 4807 O O . GLY A 1 610 ? 25.375 -3.664 -18.734 1 96.5 610 GLY A O 1
ATOM 4808 N N . TYR A 1 611 ? 24.906 -3.178 -16.562 1 96.62 611 TYR A N 1
ATOM 4809 C CA . TYR A 1 611 ? 23.609 -3.834 -16.625 1 96.62 611 TYR A CA 1
ATOM 4810 C C . TYR A 1 611 ? 22.484 -2.854 -16.281 1 96.62 611 TYR A C 1
ATOM 4812 O O . TYR A 1 611 ? 22.562 -2.119 -15.297 1 96.62 611 TYR A O 1
ATOM 4820 N N . ILE A 1 612 ? 21.484 -2.801 -17.172 1 95.88 612 ILE A N 1
ATOM 4821 C CA . ILE A 1 612 ? 20.281 -2.006 -16.938 1 95.88 612 ILE A CA 1
ATOM 4822 C C . ILE A 1 612 ? 19.125 -2.922 -16.562 1 95.88 612 ILE A C 1
ATOM 4824 O O . ILE A 1 612 ? 18.609 -3.664 -17.406 1 95.88 612 ILE A O 1
ATOM 4828 N N . ALA A 1 613 ? 18.688 -2.725 -15.328 1 92.12 613 ALA A N 1
ATOM 4829 C CA . ALA A 1 613 ? 17.672 -3.633 -14.805 1 92.12 613 ALA A CA 1
ATOM 4830 C C . ALA A 1 613 ? 16.344 -3.469 -15.547 1 92.12 613 ALA A C 1
ATOM 4832 O O . ALA A 1 613 ? 15.945 -2.348 -15.867 1 92.12 613 ALA A O 1
ATOM 4833 N N . GLY A 1 614 ? 15.789 -4.605 -15.93 1 91.31 614 GLY A N 1
ATOM 4834 C CA . GLY A 1 614 ? 14.43 -4.625 -16.453 1 91.31 614 GLY A CA 1
ATOM 4835 C C . GLY A 1 614 ? 13.406 -5.074 -15.422 1 91.31 614 GLY A C 1
ATOM 4836 O O . GLY A 1 614 ? 13.359 -4.539 -14.312 1 91.31 614 GLY A O 1
ATOM 4837 N N . ALA A 1 615 ? 12.578 -6.066 -15.844 1 83.75 615 ALA A N 1
ATOM 4838 C CA . ALA A 1 615 ? 11.484 -6.527 -14.992 1 83.75 615 ALA A CA 1
ATOM 4839 C C . ALA A 1 615 ? 12 -7.488 -13.922 1 83.75 615 ALA A C 1
ATOM 4841 O O . ALA A 1 615 ? 11.219 -7.992 -13.109 1 83.75 615 ALA A O 1
ATOM 4842 N N . GLY A 1 616 ? 13.242 -7.668 -13.867 1 82.62 616 GLY A N 1
ATOM 4843 C CA . GLY A 1 616 ? 13.812 -8.5 -12.828 1 82.62 616 GLY A CA 1
ATOM 4844 C C . GLY A 1 616 ? 14.383 -9.805 -13.344 1 82.62 616 GLY A C 1
ATOM 4845 O O . GLY A 1 616 ? 13.664 -10.609 -13.953 1 82.62 616 GLY A O 1
ATOM 4846 N N . ASP A 1 617 ? 15.609 -10.031 -13.258 1 87.5 617 ASP A N 1
ATOM 4847 C CA . ASP A 1 617 ? 16.312 -11.266 -13.594 1 87.5 617 ASP A CA 1
ATOM 4848 C C . ASP A 1 617 ? 17.609 -11.391 -12.812 1 87.5 617 ASP A C 1
ATOM 4850 O O . ASP A 1 617 ? 17.969 -10.492 -12.039 1 87.5 617 ASP A O 1
ATOM 4854 N N . LEU A 1 618 ? 18.234 -12.555 -12.906 1 89.19 618 LEU A N 1
ATOM 4855 C CA . LEU A 1 618 ? 19.438 -12.82 -12.133 1 89.19 618 LEU A CA 1
ATOM 4856 C C . LEU A 1 618 ? 20.656 -12.883 -13.039 1 89.19 618 LEU A C 1
ATOM 4858 O O . LEU A 1 618 ? 21.641 -13.586 -12.734 1 89.19 618 LEU A O 1
ATOM 4862 N N . ILE A 1 619 ? 20.562 -12.156 -14.125 1 93.5 619 ILE A N 1
ATOM 4863 C CA . ILE A 1 619 ? 21.656 -12.188 -15.102 1 93.5 619 ILE A CA 1
ATOM 4864 C C . ILE A 1 619 ? 22.906 -11.555 -14.5 1 93.5 619 ILE A C 1
ATOM 4866 O O . ILE A 1 619 ? 24 -12.102 -14.609 1 93.5 619 ILE A O 1
ATOM 4870 N N . PRO A 1 620 ? 22.766 -10.43 -13.82 1 92.5 620 PRO A N 1
ATOM 4871 C CA . PRO A 1 620 ? 23.969 -9.836 -13.234 1 92.5 620 PRO A CA 1
ATOM 4872 C C . PRO A 1 620 ? 24.672 -10.773 -12.266 1 92.5 620 PRO A C 1
ATOM 4874 O O . PRO A 1 620 ? 25.906 -10.906 -12.312 1 92.5 620 PRO A O 1
ATOM 4877 N N . GLU A 1 621 ? 23.938 -11.422 -11.477 1 87.81 621 GLU A N 1
ATOM 4878 C CA . GLU A 1 621 ? 24.5 -12.367 -10.516 1 87.81 621 GLU A CA 1
ATOM 4879 C C . GLU A 1 621 ? 25.172 -13.547 -11.219 1 87.81 621 GLU A C 1
ATOM 4881 O O . GLU A 1 621 ? 26.25 -13.984 -10.82 1 87.81 621 GLU A O 1
ATOM 4886 N N . SER A 1 622 ? 24.516 -13.992 -12.25 1 91.75 622 SER A N 1
ATOM 4887 C CA . SER A 1 622 ? 25.047 -15.109 -13.016 1 91.75 622 SER A CA 1
ATOM 4888 C C . SER A 1 622 ? 26.375 -14.742 -13.68 1 91.75 622 SER A C 1
ATOM 4890 O O . SER A 1 622 ? 27.312 -15.539 -13.688 1 91.75 622 SER A O 1
ATOM 4892 N N . LEU A 1 623 ? 26.438 -13.578 -14.172 1 94 623 LEU A N 1
ATOM 4893 C CA . LEU A 1 623 ? 27.641 -13.133 -14.859 1 94 623 LEU A CA 1
ATOM 4894 C C . LEU A 1 623 ? 28.766 -12.883 -13.859 1 94 623 LEU A C 1
ATOM 4896 O O . LEU A 1 623 ? 29.938 -13.18 -14.148 1 94 623 LEU A O 1
ATOM 4900 N N . THR A 1 624 ? 28.422 -12.352 -12.812 1 89.25 624 THR A N 1
ATOM 4901 C CA . THR A 1 624 ? 29.422 -12.133 -11.773 1 89.25 624 THR A CA 1
ATOM 4902 C C . THR A 1 624 ? 30.031 -13.453 -11.32 1 89.25 624 THR A C 1
ATOM 4904 O O . THR A 1 624 ? 31.234 -13.531 -11.047 1 89.25 624 THR A O 1
ATOM 4907 N N . GLN A 1 625 ? 29.328 -14.453 -11.336 1 86.44 625 GLN A N 1
ATOM 4908 C CA . GLN A 1 625 ? 29.766 -15.773 -10.906 1 86.44 625 GLN A CA 1
ATOM 4909 C C . GLN A 1 625 ? 30.844 -16.328 -11.836 1 86.44 625 GLN A C 1
ATOM 4911 O O . GLN A 1 625 ? 31.703 -17.094 -11.406 1 86.44 625 GLN A O 1
ATOM 4916 N N . ILE A 1 626 ? 30.75 -15.922 -13.031 1 89.69 626 ILE A N 1
ATOM 4917 C CA . ILE A 1 626 ? 31.719 -16.516 -13.953 1 89.69 626 ILE A CA 1
ATOM 4918 C C . ILE A 1 626 ? 32.875 -15.539 -14.188 1 89.69 626 ILE A C 1
ATOM 4920 O O . ILE A 1 626 ? 33.688 -15.742 -15.086 1 89.69 626 ILE A O 1
ATOM 4924 N N . GLY A 1 627 ? 32.844 -14.406 -13.445 1 87.56 627 GLY A N 1
ATOM 4925 C CA . GLY A 1 627 ? 34.062 -13.625 -13.398 1 87.56 627 GLY A CA 1
ATOM 4926 C C . GLY A 1 627 ? 33.906 -12.242 -14.008 1 87.56 627 GLY A C 1
ATOM 4927 O O . GLY A 1 627 ? 34.844 -11.453 -14.016 1 87.56 627 GLY A O 1
ATOM 4928 N N . TYR A 1 628 ? 32.75 -11.898 -14.453 1 93.06 628 TYR A N 1
ATOM 4929 C CA . TYR A 1 628 ? 32.531 -10.555 -14.977 1 93.06 628 TYR A CA 1
ATOM 4930 C C . TYR A 1 628 ? 32.375 -9.547 -13.852 1 93.06 628 TYR A C 1
ATOM 4932 O O . TYR A 1 628 ? 31.922 -9.898 -12.75 1 93.06 628 TYR A O 1
ATOM 4940 N N . GLN A 1 629 ? 32.844 -8.367 -14.18 1 91.75 629 GLN A N 1
ATOM 4941 C CA . GLN A 1 629 ? 32.531 -7.219 -13.336 1 91.75 629 GLN A CA 1
ATOM 4942 C C . GLN A 1 629 ? 31.25 -6.516 -13.812 1 91.75 629 GLN A C 1
ATOM 4944 O O . GLN A 1 629 ? 31.281 -5.793 -14.812 1 91.75 629 GLN A O 1
ATOM 4949 N N . VAL A 1 630 ? 30.188 -6.711 -13.031 1 93.06 630 VAL A N 1
ATOM 4950 C CA . VAL A 1 630 ? 28.906 -6.199 -13.484 1 93.06 630 VAL A CA 1
ATOM 4951 C C . VAL A 1 630 ? 28.516 -4.977 -12.656 1 93.06 630 VAL A C 1
ATOM 4953 O O . VAL A 1 630 ? 28.453 -5.047 -11.43 1 93.06 630 VAL A O 1
ATOM 4956 N N . THR A 1 631 ? 28.328 -3.828 -13.305 1 89.75 631 THR A N 1
ATOM 4957 C CA . THR A 1 631 ? 27.844 -2.607 -12.672 1 89.75 631 THR A CA 1
ATOM 4958 C C . THR A 1 631 ? 26.375 -2.355 -13.047 1 89.75 631 THR A C 1
ATOM 4960 O O . THR A 1 631 ? 26.047 -2.279 -14.227 1 89.75 631 THR A O 1
ATOM 4963 N N . ARG A 1 632 ? 25.594 -2.25 -12.039 1 90.56 632 ARG A N 1
ATOM 4964 C CA . ARG A 1 632 ? 24.203 -1.896 -12.305 1 90.56 632 ARG A CA 1
ATOM 4965 C C . ARG A 1 632 ? 24.062 -0.396 -12.539 1 90.56 632 ARG A C 1
ATOM 4967 O O . ARG A 1 632 ? 24.406 0.41 -11.672 1 90.56 632 ARG A O 1
ATOM 4974 N N . LEU A 1 633 ? 23.5 -0.072 -13.68 1 91 633 LEU A N 1
ATOM 4975 C CA . LEU A 1 633 ? 23.391 1.325 -14.086 1 91 633 LEU A CA 1
ATOM 4976 C C . LEU A 1 633 ? 21.953 1.824 -13.914 1 91 633 LEU A C 1
ATOM 4978 O O . LEU A 1 633 ? 21 1.119 -14.258 1 91 633 LEU A O 1
ATOM 4982 N N . ASN A 1 634 ? 21.797 3.008 -13.32 1 86.06 634 ASN A N 1
ATOM 4983 C CA . ASN A 1 634 ? 20.484 3.645 -13.281 1 86.06 634 ASN A CA 1
ATOM 4984 C C . ASN A 1 634 ? 20.297 4.59 -14.461 1 86.06 634 ASN A C 1
ATOM 4986 O O . ASN A 1 634 ? 21.203 4.789 -15.266 1 86.06 634 ASN A O 1
ATOM 4990 N N . GLU A 1 635 ? 19.109 5.098 -14.57 1 87.06 635 GLU A N 1
ATOM 4991 C CA . GLU A 1 635 ? 18.719 5.902 -15.727 1 87.06 635 GLU A CA 1
ATOM 4992 C C . GLU A 1 635 ? 19.609 7.145 -15.844 1 87.06 635 GLU A C 1
ATOM 4994 O O . GLU A 1 635 ? 20.047 7.492 -16.938 1 87.06 635 GLU A O 1
ATOM 4999 N N . LYS A 1 636 ? 19.828 7.77 -14.695 1 77.06 636 LYS A N 1
ATOM 5000 C CA . LYS A 1 636 ? 20.641 8.992 -14.703 1 77.06 636 LYS A CA 1
ATOM 5001 C C . LYS A 1 636 ? 22.047 8.719 -15.195 1 77.06 636 LYS A C 1
ATOM 5003 O O . LYS A 1 636 ? 22.625 9.508 -15.945 1 77.06 636 LYS A O 1
ATOM 5008 N N . GLN A 1 637 ? 22.594 7.609 -14.758 1 81.38 637 GLN A N 1
ATOM 5009 C CA . GLN A 1 637 ? 23.938 7.227 -15.148 1 81.38 637 GLN A CA 1
ATOM 5010 C C . GLN A 1 637 ? 24.016 6.941 -16.641 1 81.38 637 GLN A C 1
ATOM 5012 O O . GLN A 1 637 ? 25.062 7.148 -17.266 1 81.38 637 GLN A O 1
ATOM 5017 N N . ILE A 1 638 ? 22.953 6.527 -17.188 1 89.25 638 ILE A N 1
ATOM 5018 C CA . ILE A 1 638 ? 22.938 6.223 -18.625 1 89.25 638 ILE A CA 1
ATOM 5019 C C . ILE A 1 638 ? 22.75 7.512 -19.422 1 89.25 638 ILE A C 1
ATOM 5021 O O . ILE A 1 638 ? 23.484 7.754 -20.391 1 89.25 638 ILE A O 1
ATOM 5025 N N . ILE A 1 639 ? 21.859 8.273 -18.984 1 81.38 639 ILE A N 1
ATOM 5026 C CA . ILE A 1 639 ? 21.484 9.469 -19.734 1 81.38 639 ILE A CA 1
ATOM 5027 C C . ILE A 1 639 ? 22.609 10.5 -19.656 1 81.38 639 ILE A C 1
ATOM 5029 O O . ILE A 1 639 ? 22.906 11.156 -20.656 1 81.38 639 ILE A O 1
ATOM 5033 N N . SER A 1 640 ? 23.25 10.578 -18.5 1 72.62 640 SER A N 1
ATOM 5034 C CA . SER A 1 640 ? 24.203 11.664 -18.312 1 72.62 640 SER A CA 1
ATOM 5035 C C . SER A 1 640 ? 25.625 11.125 -18.094 1 72.62 640 SER A C 1
ATOM 5037 O O . SER A 1 640 ? 26.578 11.891 -18.109 1 72.62 640 SER A O 1
ATOM 5039 N N . GLY A 1 641 ? 25.75 9.836 -17.969 1 76.5 641 GLY A N 1
ATOM 5040 C CA . GLY A 1 641 ? 27.047 9.289 -17.625 1 76.5 641 GLY A CA 1
ATOM 5041 C C . GLY A 1 641 ? 27.844 8.852 -18.844 1 76.5 641 GLY A C 1
ATOM 5042 O O . GLY A 1 641 ? 27.359 8.922 -19.969 1 76.5 641 GLY A O 1
ATOM 5043 N N . ASP A 1 642 ? 29.172 8.516 -18.609 1 86 642 ASP A N 1
ATOM 5044 C CA . ASP A 1 642 ? 30.062 7.945 -19.609 1 86 642 ASP A CA 1
ATOM 5045 C C . ASP A 1 642 ? 30 6.418 -19.609 1 86 642 ASP A C 1
ATOM 5047 O O . ASP A 1 642 ? 30.344 5.777 -18.609 1 86 642 ASP A O 1
ATOM 5051 N N . LEU A 1 643 ? 29.609 5.867 -20.797 1 93.44 643 LEU A N 1
ATOM 5052 C CA . LEU A 1 643 ? 29.422 4.426 -20.891 1 93.44 643 LEU A CA 1
ATOM 5053 C C . LEU A 1 643 ? 30.625 3.748 -21.516 1 93.44 643 LEU A C 1
ATOM 5055 O O . LEU A 1 643 ? 30.672 2.521 -21.609 1 93.44 643 LEU A O 1
ATOM 5059 N N . SER A 1 644 ? 31.672 4.488 -21.828 1 92.12 644 SER A N 1
ATOM 5060 C CA . SER A 1 644 ? 32.812 3.971 -22.594 1 92.12 644 SER A CA 1
ATOM 5061 C C . SER A 1 644 ? 33.656 3.02 -21.75 1 92.12 644 SER A C 1
ATOM 5063 O O . SER A 1 644 ? 34.406 2.229 -22.281 1 92.12 644 SER A O 1
ATOM 5065 N N . GLY A 1 645 ? 33.438 3.062 -20.562 1 92.19 645 GLY A N 1
ATOM 5066 C CA . GLY A 1 645 ? 34.219 2.223 -19.672 1 92.19 645 GLY A CA 1
ATOM 5067 C C . GLY A 1 645 ? 33.75 0.783 -19.625 1 92.19 645 GLY A C 1
ATOM 5068 O O . GLY A 1 645 ? 34.438 -0.1 -19.141 1 92.19 645 GLY A O 1
ATOM 5069 N N . TYR A 1 646 ? 32.656 0.511 -20.281 1 95.94 646 TYR A N 1
ATOM 5070 C CA . TYR A 1 646 ? 32.094 -0.84 -20.266 1 95.94 646 TYR A CA 1
ATOM 5071 C C . TYR A 1 646 ? 32.375 -1.556 -21.578 1 95.94 646 TYR A C 1
ATOM 5073 O O . TYR A 1 646 ? 32.281 -0.953 -22.641 1 95.94 646 TYR A O 1
ATOM 5081 N N . ASP A 1 647 ? 32.719 -2.803 -21.438 1 96.38 647 ASP A N 1
ATOM 5082 C CA . ASP A 1 647 ? 32.906 -3.623 -22.625 1 96.38 647 ASP A CA 1
ATOM 5083 C C . ASP A 1 647 ? 31.594 -3.967 -23.281 1 96.38 647 ASP A C 1
ATOM 5085 O O . ASP A 1 647 ? 31.516 -4.121 -24.516 1 96.38 647 ASP A O 1
ATOM 5089 N N . ALA A 1 648 ? 30.625 -4.16 -22.5 1 97.75 648 ALA A N 1
ATOM 5090 C CA . ALA A 1 648 ? 29.266 -4.438 -22.969 1 97.75 648 ALA A CA 1
ATOM 5091 C C . ALA A 1 648 ? 28.219 -3.881 -22.016 1 97.75 648 ALA A C 1
ATOM 5093 O O . ALA A 1 648 ? 28.469 -3.775 -20.812 1 97.75 648 ALA A O 1
ATOM 5094 N N . ILE A 1 649 ? 27.125 -3.512 -22.609 1 98.06 649 ILE A N 1
ATOM 5095 C CA . ILE A 1 649 ? 25.953 -3.129 -21.844 1 98.06 649 ILE A CA 1
ATOM 5096 C C . ILE A 1 649 ? 24.797 -4.098 -22.125 1 98.06 649 ILE A C 1
ATOM 5098 O O . ILE A 1 649 ? 24.562 -4.457 -23.281 1 98.06 649 ILE A O 1
ATOM 5102 N N . ILE A 1 650 ? 24.172 -4.598 -21.062 1 98.06 650 ILE A N 1
ATOM 5103 C CA . ILE A 1 650 ? 23.078 -5.555 -21.172 1 98.06 650 ILE A CA 1
ATOM 5104 C C . ILE A 1 650 ? 21.797 -4.949 -20.609 1 98.06 650 ILE A C 1
ATOM 5106 O O . ILE A 1 650 ? 21.812 -4.383 -19.516 1 98.06 650 ILE A O 1
ATOM 5110 N N . THR A 1 651 ? 20.719 -5.035 -21.375 1 97.44 651 THR A N 1
ATOM 5111 C CA . THR A 1 651 ? 19.422 -4.656 -20.828 1 97.44 651 THR A CA 1
ATOM 5112 C C . THR A 1 651 ? 18.703 -5.867 -20.25 1 97.44 651 THR A C 1
ATOM 5114 O O . THR A 1 651 ? 18.734 -6.953 -20.844 1 97.44 651 THR A O 1
ATOM 5117 N N . GLY A 1 652 ? 18.172 -5.641 -19.078 1 95 652 GLY A N 1
ATOM 5118 C CA . GLY A 1 652 ? 17.375 -6.699 -18.484 1 95 652 GLY A CA 1
ATOM 5119 C C . GLY A 1 652 ? 16.125 -7.027 -19.281 1 95 652 GLY A C 1
ATOM 5120 O O . GLY A 1 652 ? 15.766 -6.293 -20.188 1 95 652 GLY A O 1
ATOM 5121 N N . VAL A 1 653 ? 15.547 -8.156 -18.906 1 93.75 653 VAL A N 1
ATOM 5122 C CA . VAL A 1 653 ? 14.367 -8.625 -19.625 1 93.75 653 VAL A CA 1
ATOM 5123 C C . VAL A 1 653 ? 13.242 -7.602 -19.5 1 93.75 653 VAL A C 1
ATOM 5125 O O . VAL A 1 653 ? 13.047 -7.008 -18.438 1 93.75 653 VAL A O 1
ATOM 5128 N N . ARG A 1 654 ? 12.594 -7.301 -20.609 1 91.69 654 ARG A N 1
ATOM 5129 C CA . ARG A 1 654 ? 11.398 -6.473 -20.719 1 91.69 654 ARG A CA 1
ATOM 5130 C C . ARG A 1 654 ? 11.695 -5.023 -20.344 1 91.69 654 ARG A C 1
ATOM 5132 O O . ARG A 1 654 ? 10.797 -4.293 -19.906 1 91.69 654 ARG A O 1
ATOM 5139 N N . LEU A 1 655 ? 12.969 -4.629 -20.406 1 93.81 655 LEU A N 1
ATOM 5140 C CA . LEU A 1 655 ? 13.305 -3.238 -20.125 1 93.81 655 LEU A CA 1
ATOM 5141 C C . LEU A 1 655 ? 12.461 -2.287 -20.969 1 93.81 655 LEU A C 1
ATOM 5143 O O . LEU A 1 655 ? 11.922 -1.309 -20.453 1 93.81 655 LEU A O 1
ATOM 5147 N N . TYR A 1 656 ? 12.289 -2.582 -22.219 1 93.81 656 TYR A N 1
ATOM 5148 C CA . TYR A 1 656 ? 11.609 -1.701 -23.172 1 93.81 656 TYR A CA 1
ATOM 5149 C C . TYR A 1 656 ? 10.102 -1.718 -22.938 1 93.81 656 TYR A C 1
ATOM 5151 O O . TYR A 1 656 ? 9.367 -0.906 -23.516 1 93.81 656 TYR A O 1
ATOM 5159 N N . ASN A 1 657 ? 9.68 -2.643 -22.141 1 88.56 657 ASN A N 1
ATOM 5160 C CA . ASN A 1 657 ? 8.266 -2.691 -21.781 1 88.56 657 ASN A CA 1
ATOM 5161 C C . ASN A 1 657 ? 7.965 -1.809 -20.578 1 88.56 657 ASN A C 1
ATOM 5163 O O . ASN A 1 657 ? 6.871 -1.247 -20.469 1 88.56 657 ASN A O 1
ATOM 5167 N N . ILE A 1 658 ? 8.914 -1.647 -19.656 1 85.25 658 ILE A N 1
ATOM 5168 C CA . ILE A 1 658 ? 8.508 -1.145 -18.344 1 85.25 658 ILE A CA 1
ATOM 5169 C C . ILE A 1 658 ? 9.203 0.183 -18.062 1 85.25 658 ILE A C 1
ATOM 5171 O O . ILE A 1 658 ? 8.742 0.966 -17.234 1 85.25 658 ILE A O 1
ATOM 5175 N N . ASN A 1 659 ? 10.406 0.425 -18.672 1 88.38 659 ASN A N 1
ATOM 5176 C CA . ASN A 1 659 ? 11.18 1.597 -18.266 1 88.38 659 ASN A CA 1
ATOM 5177 C C . ASN A 1 659 ? 10.633 2.871 -18.906 1 88.38 659 ASN A C 1
ATOM 5179 O O . ASN A 1 659 ? 10.664 3.014 -20.141 1 88.38 659 ASN A O 1
ATOM 5183 N N . GLU A 1 660 ? 10.219 3.803 -18.156 1 80.75 660 GLU A N 1
ATOM 5184 C CA . GLU A 1 660 ? 9.562 5.023 -18.625 1 80.75 660 GLU A CA 1
ATOM 5185 C C . GLU A 1 660 ? 10.57 5.98 -19.25 1 80.75 660 GLU A C 1
ATOM 5187 O O . GLU A 1 660 ? 10.195 6.895 -19.984 1 80.75 660 GLU A O 1
ATOM 5192 N N . GLN A 1 661 ? 11.812 5.801 -19.047 1 83.88 661 GLN A N 1
ATOM 5193 C CA . GLN A 1 661 ? 12.828 6.73 -19.531 1 83.88 661 GLN A CA 1
ATOM 5194 C C . GLN A 1 661 ? 13.609 6.137 -20.703 1 83.88 661 GLN A C 1
ATOM 5196 O O . GLN A 1 661 ? 14.656 6.668 -21.078 1 83.88 661 GLN A O 1
ATOM 5201 N N . ILE A 1 662 ? 13.141 5.059 -21.234 1 91.88 662 ILE A N 1
ATOM 5202 C CA . ILE A 1 662 ? 13.891 4.355 -22.266 1 91.88 662 ILE A CA 1
ATOM 5203 C C . ILE A 1 662 ? 14.047 5.258 -23.5 1 91.88 662 ILE A C 1
ATOM 5205 O O . ILE A 1 662 ? 15.062 5.199 -24.188 1 91.88 662 ILE A O 1
ATOM 5209 N N . LYS A 1 663 ? 13.117 6.125 -23.734 1 85.44 663 LYS A N 1
ATOM 5210 C CA . LYS A 1 663 ? 13.195 7.051 -24.859 1 85.44 663 LYS A CA 1
ATOM 5211 C C . LYS A 1 663 ? 14.383 7.988 -24.719 1 85.44 663 LYS A C 1
ATOM 5213 O O . LYS A 1 663 ? 14.992 8.383 -25.719 1 85.44 663 LYS A O 1
ATOM 5218 N N . LEU A 1 664 ? 14.688 8.305 -23.5 1 81.75 664 LEU A N 1
ATOM 5219 C CA . LEU A 1 664 ? 15.82 9.188 -23.219 1 81.75 664 LEU A CA 1
ATOM 5220 C C . LEU A 1 664 ? 17.125 8.406 -23.203 1 81.75 664 LEU A C 1
ATOM 5222 O O . LEU A 1 664 ? 18.188 8.953 -23.531 1 81.75 664 LEU A O 1
ATOM 5226 N N . MET A 1 665 ? 17.062 7.184 -22.859 1 92.06 665 MET A N 1
ATOM 5227 C CA . MET A 1 665 ? 18.25 6.344 -22.734 1 92.06 665 MET A CA 1
ATOM 5228 C C . MET A 1 665 ? 18.719 5.859 -24.109 1 92.06 665 MET A C 1
ATOM 5230 O O . MET A 1 665 ? 19.922 5.703 -24.344 1 92.06 665 MET A O 1
ATOM 5234 N N . GLN A 1 666 ? 17.766 5.664 -25.031 1 93.12 666 GLN A N 1
ATOM 5235 C CA . GLN A 1 666 ? 18.016 4.961 -26.281 1 93.12 666 GLN A CA 1
ATOM 5236 C C . GLN A 1 666 ? 19.062 5.676 -27.125 1 93.12 666 GLN A C 1
ATOM 5238 O O . GLN A 1 666 ? 20 5.047 -27.625 1 93.12 666 GLN A O 1
ATOM 5243 N N . PRO A 1 667 ? 18.984 6.996 -27.234 1 90.81 667 PRO A N 1
ATOM 5244 C CA . PRO A 1 667 ? 20.016 7.664 -28.031 1 90.81 667 PRO A CA 1
ATOM 5245 C C . PRO A 1 667 ? 21.422 7.488 -27.438 1 90.81 667 PRO A C 1
ATOM 5247 O O . PRO A 1 667 ? 22.391 7.355 -28.188 1 90.81 667 PRO A O 1
ATOM 5250 N N . LYS A 1 668 ? 21.516 7.441 -26.172 1 92.62 668 LYS A N 1
ATOM 5251 C CA . LYS A 1 668 ? 22.797 7.27 -25.5 1 92.62 668 LYS A CA 1
ATOM 5252 C C . LYS A 1 668 ? 23.344 5.855 -25.703 1 92.62 668 LYS A C 1
ATOM 5254 O O . LYS A 1 668 ? 24.531 5.664 -25.906 1 92.62 668 LYS A O 1
ATOM 5259 N N . LEU A 1 669 ? 22.453 4.91 -25.719 1 96.75 669 LEU A N 1
ATOM 5260 C CA . LEU A 1 669 ? 22.844 3.516 -25.922 1 96.75 669 LEU A CA 1
ATOM 5261 C C . LEU A 1 669 ? 23.312 3.277 -27.344 1 96.75 669 LEU A C 1
ATOM 5263 O O . LEU A 1 669 ? 24.297 2.568 -27.578 1 96.75 669 LEU A O 1
ATOM 5267 N N . MET A 1 670 ? 22.656 3.934 -28.312 1 96.06 670 MET A N 1
ATOM 5268 C CA . MET A 1 670 ? 23.047 3.793 -29.719 1 96.06 670 MET A CA 1
ATOM 5269 C C . MET A 1 670 ? 24.391 4.477 -29.984 1 96.06 670 MET A C 1
ATOM 5271 O O . MET A 1 670 ? 25.203 3.979 -30.75 1 96.06 670 MET A O 1
ATOM 5275 N N . ASP A 1 671 ? 24.531 5.555 -29.25 1 95.5 671 ASP A N 1
ATOM 5276 C CA . ASP A 1 671 ? 25.828 6.234 -29.359 1 95.5 671 ASP A CA 1
ATOM 5277 C C . ASP A 1 671 ? 26.953 5.367 -28.812 1 95.5 671 ASP A C 1
ATOM 5279 O O . ASP A 1 671 ? 28.047 5.328 -29.375 1 95.5 671 ASP A O 1
ATOM 5283 N N . TYR A 1 672 ? 26.703 4.781 -27.766 1 96.44 672 TYR A N 1
ATOM 5284 C CA . TYR A 1 672 ? 27.656 3.859 -27.172 1 96.44 672 TYR A CA 1
ATOM 5285 C C . TYR A 1 672 ? 28.047 2.768 -28.156 1 96.44 672 TYR A C 1
ATOM 5287 O O . TYR A 1 672 ? 29.234 2.469 -28.328 1 96.44 672 TYR A O 1
ATOM 5295 N N . VAL A 1 673 ? 27.078 2.199 -28.875 1 97.38 673 VAL A N 1
ATOM 5296 C CA . VAL A 1 673 ? 27.328 1.146 -29.844 1 97.38 673 VAL A CA 1
ATOM 5297 C C . VAL A 1 673 ? 28.094 1.719 -31.031 1 97.38 673 VAL A C 1
ATOM 5299 O O . VAL A 1 673 ? 29.094 1.148 -31.469 1 97.38 673 VAL A O 1
ATOM 5302 N N . LYS A 1 674 ? 27.656 2.824 -31.469 1 96.31 674 LYS A N 1
ATOM 5303 C CA . LYS A 1 674 ? 28.281 3.461 -32.625 1 96.31 674 LYS A CA 1
ATOM 5304 C C . LYS A 1 674 ? 29.766 3.697 -32.375 1 96.31 674 LYS A C 1
ATOM 5306 O O . LYS A 1 674 ? 30.562 3.633 -33.312 1 96.31 674 LYS A O 1
ATOM 5311 N N . ASN A 1 675 ? 30.094 3.891 -31.141 1 96.12 675 ASN A N 1
ATOM 5312 C CA . ASN A 1 675 ? 31.469 4.219 -30.781 1 96.12 675 ASN A CA 1
ATOM 5313 C C . ASN A 1 675 ? 32.25 2.973 -30.375 1 96.12 675 ASN A C 1
ATOM 5315 O O . ASN A 1 675 ? 33.281 3.074 -29.719 1 96.12 675 ASN A O 1
ATOM 5319 N N . GLY A 1 676 ? 31.734 1.876 -30.641 1 95.44 676 GLY A N 1
ATOM 5320 C CA . GLY A 1 676 ? 32.531 0.664 -30.484 1 95.44 676 GLY A CA 1
ATOM 5321 C C . GLY A 1 676 ? 32 -0.243 -29.375 1 95.44 676 GLY A C 1
ATOM 5322 O O . GLY A 1 676 ? 32.594 -1.301 -29.109 1 95.44 676 GLY A O 1
ATOM 5323 N N . GLY A 1 677 ? 30.984 0.108 -28.734 1 96.5 677 GLY A N 1
ATOM 5324 C CA . GLY A 1 677 ? 30.438 -0.674 -27.641 1 96.5 677 GLY A CA 1
ATOM 5325 C C . GLY A 1 677 ? 29.609 -1.86 -28.109 1 96.5 677 GLY A C 1
ATOM 5326 O O . GLY A 1 677 ? 29.25 -1.946 -29.281 1 96.5 677 GLY A O 1
ATOM 5327 N N . VAL A 1 678 ? 29.312 -2.822 -27.219 1 97.75 678 VAL A N 1
ATOM 5328 C CA . VAL A 1 678 ? 28.438 -3.961 -27.438 1 97.75 678 VAL A CA 1
ATOM 5329 C C . VAL A 1 678 ? 27.172 -3.812 -26.594 1 97.75 678 VAL A C 1
ATOM 5331 O O . VAL A 1 678 ? 27.25 -3.68 -25.375 1 97.75 678 VAL A O 1
ATOM 5334 N N . LEU A 1 679 ? 26.047 -3.777 -27.266 1 98.25 679 LEU A N 1
ATOM 5335 C CA . LEU A 1 679 ? 24.781 -3.705 -26.562 1 98.25 679 LEU A CA 1
ATOM 5336 C C . LEU A 1 679 ? 23.953 -4.961 -26.797 1 98.25 679 LEU A C 1
ATOM 5338 O O . LEU A 1 679 ? 23.672 -5.312 -27.953 1 98.25 679 LEU A O 1
ATOM 5342 N N . LEU A 1 680 ? 23.641 -5.668 -25.719 1 98.38 680 LEU A N 1
ATOM 5343 C CA . LEU A 1 680 ? 22.75 -6.82 -25.797 1 98.38 680 LEU A CA 1
ATOM 5344 C C . LEU A 1 680 ? 21.406 -6.512 -25.156 1 98.38 680 LEU A C 1
ATOM 5346 O O . LEU A 1 680 ? 21.344 -6.195 -23.969 1 98.38 680 LEU A O 1
ATOM 5350 N N . VAL A 1 681 ? 20.391 -6.621 -25.969 1 97.88 681 VAL A N 1
ATOM 5351 C CA . VAL A 1 681 ? 19.031 -6.422 -25.5 1 97.88 681 VAL A CA 1
ATOM 5352 C C . VAL A 1 681 ? 18.328 -7.773 -25.359 1 97.88 681 VAL A C 1
ATOM 5354 O O . VAL A 1 681 ? 18.188 -8.508 -26.344 1 97.88 681 VAL A O 1
ATOM 5357 N N . GLN A 1 682 ? 17.922 -8.055 -24.109 1 96.44 682 GLN A N 1
ATOM 5358 C CA . GLN A 1 682 ? 17.172 -9.289 -23.875 1 96.44 682 GLN A CA 1
ATOM 5359 C C . GLN A 1 682 ? 15.711 -9.141 -24.297 1 96.44 682 GLN A C 1
ATOM 5361 O O . GLN A 1 682 ? 15.273 -8.047 -24.672 1 96.44 682 GLN A O 1
ATOM 5366 N N . TYR A 1 683 ? 15.008 -10.234 -24.172 1 92.19 683 TYR A N 1
ATOM 5367 C CA . TYR A 1 683 ? 13.68 -10.281 -24.766 1 92.19 683 TYR A CA 1
ATOM 5368 C C . TYR A 1 683 ? 12.75 -9.258 -24.125 1 92.19 683 TYR A C 1
ATOM 5370 O O . TYR A 1 683 ? 12.938 -8.883 -22.969 1 92.19 683 TYR A O 1
ATOM 5378 N N . ASN A 1 684 ? 11.82 -8.727 -24.938 1 92.88 684 ASN A N 1
ATOM 5379 C CA . ASN A 1 684 ? 10.672 -7.898 -24.578 1 92.88 684 ASN A CA 1
ATOM 5380 C C . ASN A 1 684 ? 9.367 -8.484 -25.109 1 92.88 684 ASN A C 1
ATOM 5382 O O . ASN A 1 684 ? 9.375 -9.281 -26.047 1 92.88 684 ASN A O 1
ATOM 5386 N N . VAL A 1 685 ? 8.297 -8.172 -24.469 1 89.44 685 VAL A N 1
ATOM 5387 C CA . VAL A 1 685 ? 7.012 -8.586 -25.016 1 89.44 685 VAL A CA 1
ATOM 5388 C C . VAL A 1 685 ? 6.574 -7.602 -26.109 1 89.44 685 VAL A C 1
ATOM 5390 O O . VAL A 1 685 ? 7.07 -6.473 -26.156 1 89.44 685 VAL A O 1
ATOM 5393 N N . ASN A 1 686 ? 5.73 -8.07 -26.938 1 89.19 686 ASN A N 1
ATOM 5394 C CA . ASN A 1 686 ? 5.406 -7.305 -28.125 1 89.19 686 ASN A CA 1
ATOM 5395 C C . ASN A 1 686 ? 4.578 -6.07 -27.797 1 89.19 686 ASN A C 1
ATOM 5397 O O . ASN A 1 686 ? 4.594 -5.086 -28.531 1 89.19 686 ASN A O 1
ATOM 5401 N N . SER A 1 687 ? 3.768 -6.152 -26.656 1 84.62 687 SER A N 1
ATOM 5402 C CA . SER A 1 687 ? 2.941 -5.008 -26.297 1 84.62 687 SER A CA 1
ATOM 5403 C C . SER A 1 687 ? 2.512 -5.086 -24.828 1 84.62 687 SER A C 1
ATOM 5405 O O . SER A 1 687 ? 2.246 -6.172 -24.312 1 84.62 687 SER A O 1
ATOM 5407 N N . PRO A 1 688 ? 2.496 -3.85 -24.25 1 80.12 688 PRO A N 1
ATOM 5408 C CA . PRO A 1 688 ? 2.893 -2.533 -24.75 1 80.12 688 PRO A CA 1
ATOM 5409 C C . PRO A 1 688 ? 4.398 -2.301 -24.672 1 80.12 688 PRO A C 1
ATOM 5411 O O . PRO A 1 688 ? 5.074 -2.869 -23.812 1 80.12 688 PRO A O 1
ATOM 5414 N N . LEU A 1 689 ? 4.941 -1.558 -25.625 1 88.25 689 LEU A N 1
ATOM 5415 C CA . LEU A 1 689 ? 6.332 -1.122 -25.641 1 88.25 689 LEU A CA 1
ATOM 5416 C C . LEU A 1 689 ? 6.434 0.381 -25.406 1 88.25 689 LEU A C 1
ATOM 5418 O O . LEU A 1 689 ? 5.652 1.155 -25.969 1 88.25 689 LEU A O 1
ATOM 5422 N N . GLN A 1 690 ? 7.328 0.769 -24.547 1 85.88 690 GLN A N 1
ATOM 5423 C CA . GLN A 1 690 ? 7.602 2.188 -24.359 1 85.88 690 GLN A CA 1
ATOM 5424 C C . GLN A 1 690 ? 8.305 2.785 -25.578 1 85.88 690 GLN A C 1
ATOM 5426 O O . GLN A 1 690 ? 8.211 3.988 -25.828 1 85.88 690 GLN A O 1
ATOM 5431 N N . LEU A 1 691 ? 9.023 1.948 -26.297 1 88.62 691 LEU A N 1
ATOM 5432 C CA . LEU A 1 691 ? 9.742 2.324 -27.5 1 88.62 691 LEU A CA 1
ATOM 5433 C C . LEU A 1 691 ? 9.789 1.16 -28.484 1 88.62 691 LEU A C 1
ATOM 5435 O O . LEU A 1 691 ? 10.328 0.095 -28.172 1 88.62 691 LEU A O 1
ATOM 5439 N N . ALA A 1 692 ? 9.297 1.374 -29.672 1 88.69 692 ALA A N 1
ATOM 5440 C CA . ALA A 1 692 ? 9.188 0.305 -30.672 1 88.69 692 ALA A CA 1
ATOM 5441 C C . ALA A 1 692 ? 10.523 0.087 -31.375 1 88.69 692 ALA A C 1
ATOM 5443 O O . ALA A 1 692 ? 10.852 -1.039 -31.766 1 88.69 692 ALA A O 1
ATOM 5444 N N . ASP A 1 693 ? 11.266 1.143 -31.547 1 92.25 693 ASP A N 1
ATOM 5445 C CA . ASP A 1 693 ? 12.562 1.035 -32.219 1 92.25 693 ASP A CA 1
ATOM 5446 C C . ASP A 1 693 ? 13.648 0.608 -31.234 1 92.25 693 ASP A C 1
ATOM 5448 O O . ASP A 1 693 ? 14.461 1.429 -30.812 1 92.25 693 ASP A O 1
ATOM 5452 N N . ILE A 1 694 ? 13.797 -0.665 -31.094 1 95.38 694 ILE A N 1
ATOM 5453 C CA . ILE A 1 694 ? 14.656 -1.231 -30.062 1 95.38 694 ILE A CA 1
ATOM 5454 C C . ILE A 1 694 ? 16.109 -1.196 -30.531 1 95.38 694 ILE A C 1
ATOM 5456 O O . ILE A 1 694 ? 17.016 -0.956 -29.719 1 95.38 694 ILE A O 1
ATOM 5460 N N . GLY A 1 695 ? 16.406 -1.434 -31.797 1 95.69 695 GLY A N 1
ATOM 5461 C CA . GLY A 1 695 ? 17.75 -1.478 -32.312 1 95.69 695 GLY A CA 1
ATOM 5462 C C . GLY A 1 695 ? 18.016 -0.396 -33.344 1 95.69 695 GLY A C 1
ATOM 5463 O O . GLY A 1 695 ? 17.172 0.474 -33.594 1 95.69 695 GLY A O 1
ATOM 5464 N N . PRO A 1 696 ? 19.25 -0.467 -33.938 1 96.12 696 PRO A N 1
ATOM 5465 C CA . PRO A 1 696 ? 19.609 0.553 -34.906 1 96.12 696 PRO A CA 1
ATOM 5466 C C . PRO A 1 696 ? 18.844 0.411 -36.219 1 96.12 696 PRO A C 1
ATOM 5468 O O . PRO A 1 696 ? 18.719 1.375 -37 1 96.12 696 PRO A O 1
ATOM 5471 N N . TYR A 1 697 ? 18.297 -0.828 -36.531 1 97 697 TYR A N 1
ATOM 5472 C CA . TYR A 1 697 ? 17.484 -1.114 -37.688 1 97 697 TYR A CA 1
ATOM 5473 C C . TYR A 1 697 ? 16.156 -1.749 -37.281 1 97 697 TYR A C 1
ATOM 5475 O O . TYR A 1 697 ? 16.031 -2.312 -36.219 1 97 697 TYR A O 1
ATOM 5483 N N . PRO A 1 698 ? 15.219 -1.65 -38.094 1 96.38 698 PRO A N 1
ATOM 5484 C CA . PRO A 1 698 ? 13.875 -2.051 -37.656 1 96.38 698 PRO A CA 1
ATOM 5485 C C . PRO A 1 698 ? 13.703 -3.566 -37.594 1 96.38 698 PRO A C 1
ATOM 5487 O O . PRO A 1 698 ? 14.25 -4.289 -38.438 1 96.38 698 PRO A O 1
ATOM 5490 N N . PHE A 1 699 ? 13.023 -4.039 -36.719 1 96.88 699 PHE A N 1
ATOM 5491 C CA . PHE A 1 699 ? 12.398 -5.352 -36.594 1 96.88 699 PHE A CA 1
ATOM 5492 C C . PHE A 1 699 ? 11.18 -5.289 -35.688 1 96.88 699 PHE A C 1
ATOM 5494 O O . PHE A 1 699 ? 10.953 -4.285 -35 1 96.88 699 PHE A O 1
ATOM 5501 N N . GLN A 1 700 ? 10.328 -6.273 -35.719 1 96.12 700 GLN A N 1
ATOM 5502 C CA . GLN A 1 700 ? 9.117 -6.328 -34.906 1 96.12 700 GLN A CA 1
ATOM 5503 C C . GLN A 1 700 ? 9.133 -7.535 -34 1 96.12 700 GLN A C 1
ATOM 5505 O O . GLN A 1 700 ? 9.773 -8.547 -34.281 1 96.12 700 GLN A O 1
ATOM 5510 N N . LEU A 1 701 ? 8.539 -7.301 -32.875 1 94.81 701 LEU A N 1
ATOM 5511 C CA . LEU A 1 701 ? 8.375 -8.422 -31.953 1 94.81 701 LEU A CA 1
ATOM 5512 C C . LEU A 1 701 ? 7.031 -9.102 -32.156 1 94.81 701 LEU A C 1
ATOM 5514 O O . LEU A 1 701 ? 6.023 -8.438 -32.406 1 94.81 701 LEU A O 1
ATOM 5518 N N . SER A 1 702 ? 7.117 -10.352 -32.219 1 91.5 702 SER A N 1
ATOM 5519 C CA . SER A 1 702 ? 5.902 -11.141 -32.344 1 91.5 702 SER A CA 1
ATOM 5520 C C . SER A 1 702 ? 5.602 -11.945 -31.109 1 91.5 702 SER A C 1
ATOM 5522 O O . SER A 1 702 ? 6.367 -11.906 -30.141 1 91.5 702 SER A O 1
ATOM 5524 N N . ARG A 1 703 ? 4.523 -12.711 -31.141 1 85.81 703 ARG A N 1
ATOM 5525 C CA . ARG A 1 703 ? 4.164 -13.594 -30.031 1 85.81 703 ARG A CA 1
ATOM 5526 C C . ARG A 1 703 ? 4.727 -14.992 -30.25 1 85.81 703 ARG A C 1
ATOM 5528 O O . ARG A 1 703 ? 4.469 -15.898 -29.453 1 85.81 703 ARG A O 1
ATOM 5535 N N . ASP A 1 704 ? 5.551 -15.086 -31.328 1 87.56 704 ASP A N 1
ATOM 5536 C CA . ASP A 1 704 ? 6.129 -16.391 -31.625 1 87.56 704 ASP A CA 1
ATOM 5537 C C . ASP A 1 704 ? 7.125 -16.812 -30.547 1 87.56 704 ASP A C 1
ATOM 5539 O O . ASP A 1 704 ? 7.863 -15.977 -30.016 1 87.56 704 ASP A O 1
ATOM 5543 N N . ARG A 1 705 ? 6.988 -18.109 -30.234 1 90.38 705 ARG A N 1
ATOM 5544 C CA . ARG A 1 705 ? 7.871 -18.688 -29.234 1 90.38 705 ARG A CA 1
ATOM 5545 C C . ARG A 1 705 ? 8.25 -20.125 -29.578 1 90.38 705 ARG A C 1
ATOM 5547 O O . ARG A 1 705 ? 7.574 -20.766 -30.391 1 90.38 705 ARG A O 1
ATOM 5554 N N . VAL A 1 706 ? 9.359 -20.547 -29.172 1 92.44 706 VAL A N 1
ATOM 5555 C CA . VAL A 1 706 ? 9.734 -21.953 -29.188 1 92.44 706 VAL A CA 1
ATOM 5556 C C . VAL A 1 706 ? 9.781 -22.484 -27.766 1 92.44 706 VAL A C 1
ATOM 5558 O O . VAL A 1 706 ? 10.727 -22.219 -27.016 1 92.44 706 VAL A O 1
ATOM 5561 N N . THR A 1 707 ? 8.797 -23.281 -27.453 1 87.75 707 THR A N 1
ATOM 5562 C CA . THR A 1 707 ? 8.523 -23.641 -26.062 1 87.75 707 THR A CA 1
ATOM 5563 C C . THR A 1 707 ? 9.172 -24.969 -25.703 1 87.75 707 THR A C 1
ATOM 5565 O O . THR A 1 707 ? 9.367 -25.281 -24.531 1 87.75 707 THR A O 1
ATOM 5568 N N . GLU A 1 708 ? 9.383 -25.766 -26.766 1 85.88 708 GLU A N 1
ATOM 5569 C CA . GLU A 1 708 ? 10.094 -27.016 -26.516 1 85.88 708 GLU A CA 1
ATOM 5570 C C . GLU A 1 708 ? 11.555 -26.75 -26.156 1 85.88 708 GLU A C 1
ATOM 5572 O O . GLU A 1 708 ? 12.328 -26.266 -26.984 1 85.88 708 GLU A O 1
ATOM 5577 N N . GLU A 1 709 ? 11.891 -27.094 -24.922 1 87.94 709 GLU A N 1
ATOM 5578 C CA . GLU A 1 709 ? 13.234 -26.781 -24.438 1 87.94 709 GLU A CA 1
ATOM 5579 C C . GLU A 1 709 ? 14.281 -27.641 -25.156 1 87.94 709 GLU A C 1
ATOM 5581 O O . GLU A 1 709 ? 15.469 -27.312 -25.125 1 87.94 709 GLU A O 1
ATOM 5586 N N . ASP A 1 710 ? 13.883 -28.75 -25.781 1 88.5 710 ASP A N 1
ATOM 5587 C CA . ASP A 1 710 ? 14.812 -29.609 -26.516 1 88.5 710 ASP A CA 1
ATOM 5588 C C . ASP A 1 710 ? 14.633 -29.469 -28.016 1 88.5 710 ASP A C 1
ATOM 5590 O O . ASP A 1 710 ? 15.086 -30.328 -28.797 1 88.5 710 ASP A O 1
ATOM 5594 N N . ALA A 1 711 ? 13.969 -28.438 -28.438 1 92.12 711 ALA A N 1
ATOM 5595 C CA . ALA A 1 711 ? 13.805 -28.188 -29.859 1 92.12 711 ALA A CA 1
ATOM 5596 C C . ALA A 1 711 ? 15.156 -28.125 -30.562 1 92.12 711 ALA A C 1
ATOM 5598 O O . ALA A 1 711 ? 16.109 -27.547 -30.047 1 92.12 711 ALA A O 1
ATOM 5599 N N . LYS A 1 712 ? 15.172 -28.703 -31.672 1 94.5 712 LYS A N 1
ATOM 5600 C CA . LYS A 1 712 ? 16.406 -28.688 -32.438 1 94.5 712 LYS A CA 1
ATOM 5601 C C . LYS A 1 712 ? 16.781 -27.266 -32.875 1 94.5 712 LYS A C 1
ATOM 5603 O O . LYS A 1 712 ? 15.914 -26.484 -33.281 1 94.5 712 LYS A O 1
ATOM 5608 N N . VAL A 1 713 ? 18.109 -26.984 -32.75 1 96.5 713 VAL A N 1
ATOM 5609 C CA . VAL A 1 713 ? 18.609 -25.656 -33.125 1 96.5 713 VAL A CA 1
ATOM 5610 C C . VAL A 1 713 ? 19.516 -25.781 -34.344 1 96.5 713 VAL A C 1
ATOM 5612 O O . VAL A 1 713 ? 20.5 -26.531 -34.312 1 96.5 713 VAL A O 1
ATOM 5615 N N . ASN A 1 714 ? 19.156 -25.031 -35.406 1 96.69 714 ASN A N 1
ATOM 5616 C CA . ASN A 1 714 ? 19.969 -25 -36.625 1 96.69 714 ASN A CA 1
ATOM 5617 C C . ASN A 1 714 ? 20.766 -23.703 -36.719 1 96.69 714 ASN A C 1
ATOM 5619 O O . ASN A 1 714 ? 20.25 -22.625 -36.438 1 96.69 714 ASN A O 1
ATOM 5623 N N . PHE A 1 715 ? 22.016 -23.906 -37.156 1 97.12 715 PHE A N 1
ATOM 5624 C CA . PHE A 1 715 ? 22.875 -22.75 -37.375 1 97.12 715 PHE A CA 1
ATOM 5625 C C . PHE A 1 715 ? 22.719 -22.25 -38.812 1 97.12 715 PHE A C 1
ATOM 5627 O O . PHE A 1 715 ? 23.062 -22.953 -39.75 1 97.12 715 PHE A O 1
ATOM 5634 N N . LEU A 1 716 ? 22.219 -21.125 -39 1 95.94 716 LEU A N 1
ATOM 5635 C CA . LEU A 1 716 ? 22.016 -20.562 -40.312 1 95.94 716 LEU A CA 1
ATOM 5636 C C . LEU A 1 716 ? 23.344 -20.141 -40.938 1 95.94 716 LEU A C 1
ATOM 5638 O O . LEU A 1 716 ? 23.5 -20.141 -42.156 1 95.94 716 LEU A O 1
ATOM 5642 N N . ASN A 1 717 ? 24.25 -19.641 -40.062 1 91.69 717 ASN A N 1
ATOM 5643 C CA . ASN A 1 717 ? 25.609 -19.328 -40.469 1 91.69 717 ASN A CA 1
ATOM 5644 C C . ASN A 1 717 ? 26.625 -19.859 -39.438 1 91.69 717 ASN A C 1
ATOM 5646 O O . ASN A 1 717 ? 27.094 -19.109 -38.594 1 91.69 717 ASN A O 1
ATOM 5650 N N . PRO A 1 718 ? 27.078 -21.016 -39.625 1 94.19 718 PRO A N 1
ATOM 5651 C CA . PRO A 1 718 ? 27.938 -21.672 -38.625 1 94.19 718 PRO A CA 1
ATOM 5652 C C . PRO A 1 718 ? 29.266 -20.938 -38.438 1 94.19 718 PRO A C 1
ATOM 5654 O O . PRO A 1 718 ? 29.891 -21.078 -37.375 1 94.19 718 PRO A O 1
ATOM 5657 N N . ASP A 1 719 ? 29.641 -20.109 -39.406 1 93.31 719 ASP A N 1
ATOM 5658 C CA . ASP A 1 719 ? 30.922 -19.422 -39.312 1 93.31 719 ASP A CA 1
ATOM 5659 C C . ASP A 1 719 ? 30.766 -18.031 -38.688 1 93.31 719 ASP A C 1
ATOM 5661 O O . ASP A 1 719 ? 31.75 -17.312 -38.5 1 93.31 719 ASP A O 1
ATOM 5665 N N . HIS A 1 720 ? 29.578 -17.766 -38.375 1 95.12 720 HIS A N 1
ATOM 5666 C CA . HIS A 1 720 ? 29.344 -16.453 -37.781 1 95.12 720 HIS A CA 1
ATOM 5667 C C . HIS A 1 720 ? 30.172 -16.266 -36.531 1 95.12 720 HIS A C 1
ATOM 5669 O O . HIS A 1 720 ? 30.297 -17.188 -35.719 1 95.12 720 HIS A O 1
ATOM 5675 N N . PRO A 1 721 ? 30.672 -15.102 -36.25 1 94.38 721 PRO A N 1
ATOM 5676 C CA . PRO A 1 721 ? 31.562 -14.867 -35.094 1 94.38 721 PRO A CA 1
ATOM 5677 C C . PRO A 1 721 ? 30.906 -15.164 -33.75 1 94.38 721 PRO A C 1
ATOM 5679 O O . PRO A 1 721 ? 31.578 -15.656 -32.844 1 94.38 721 PRO A O 1
ATOM 5682 N N . VAL A 1 722 ? 29.688 -14.977 -33.594 1 95.81 722 VAL A N 1
ATOM 5683 C CA . VAL A 1 722 ? 29.016 -15.164 -32.312 1 95.81 722 VAL A CA 1
ATOM 5684 C C . VAL A 1 722 ? 28.953 -16.656 -31.984 1 95.81 722 VAL A C 1
ATOM 5686 O O . VAL A 1 722 ? 28.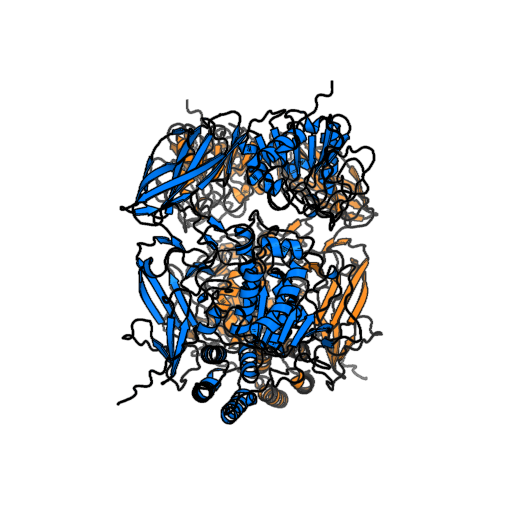781 -17.031 -30.812 1 95.81 722 VAL A O 1
ATOM 5689 N N . LEU A 1 723 ? 29.141 -17.531 -33 1 96.81 723 LEU A N 1
ATOM 5690 C CA . LEU A 1 723 ? 29.125 -18.969 -32.75 1 96.81 723 LEU A CA 1
ATOM 5691 C C . LEU A 1 723 ? 30.547 -19.516 -32.594 1 96.81 723 LEU A C 1
ATOM 5693 O O . LEU A 1 723 ? 30.734 -20.688 -32.281 1 96.81 723 LEU A O 1
ATOM 5697 N N . ASN A 1 724 ? 31.5 -18.609 -32.75 1 95.94 724 ASN A N 1
ATOM 5698 C CA . ASN A 1 724 ? 32.844 -19.141 -32.844 1 95.94 724 ASN A CA 1
ATOM 5699 C C . ASN A 1 724 ? 33.812 -18.359 -31.984 1 95.94 724 ASN A C 1
ATOM 5701 O O . ASN A 1 724 ? 34.969 -18.766 -31.828 1 95.94 724 ASN A O 1
ATOM 5705 N N . PHE A 1 725 ? 33.344 -17.312 -31.422 1 94.44 725 PHE A N 1
ATOM 5706 C CA . PHE A 1 725 ? 34.281 -16.484 -30.641 1 94.44 725 PHE A CA 1
ATOM 5707 C C . PHE A 1 725 ? 33.562 -15.898 -29.422 1 94.44 725 PHE A C 1
ATOM 5709 O O . PHE A 1 725 ? 32.469 -15.359 -29.547 1 94.44 725 PHE A O 1
ATOM 5716 N N . PRO A 1 726 ? 34.219 -15.891 -28.266 1 95 726 PRO A N 1
ATOM 5717 C CA . PRO A 1 726 ? 35.469 -16.562 -27.953 1 95 726 PRO A CA 1
ATOM 5718 C C . PRO A 1 726 ? 35.312 -18.078 -27.766 1 95 726 PRO A C 1
ATOM 5720 O O . PRO A 1 726 ? 36.312 -18.812 -27.719 1 95 726 PRO A O 1
ATOM 5723 N N . ASN A 1 727 ? 34.219 -18.547 -27.656 1 95.75 727 ASN A N 1
ATOM 5724 C CA . ASN A 1 727 ? 33.938 -19.969 -27.484 1 95.75 727 ASN A CA 1
ATOM 5725 C C . ASN A 1 727 ? 33.312 -20.578 -28.734 1 95.75 727 ASN A C 1
ATOM 5727 O O . ASN A 1 727 ? 32.625 -19.906 -29.469 1 95.75 727 ASN A O 1
ATOM 5731 N N . GLN A 1 728 ? 33.625 -21.781 -28.891 1 96.12 728 GLN A N 1
ATOM 5732 C CA . GLN A 1 728 ? 32.969 -22.5 -29.984 1 96.12 728 GLN A CA 1
ATOM 5733 C C . GLN A 1 728 ? 31.609 -23.062 -29.547 1 96.12 728 GLN A C 1
ATOM 5735 O O . GLN A 1 728 ? 31.516 -23.781 -28.547 1 96.12 728 GLN A O 1
ATOM 5740 N N . ILE A 1 729 ? 30.641 -22.672 -30.328 1 97.25 729 ILE A N 1
ATOM 5741 C CA . ILE A 1 729 ? 29.281 -23.125 -30.031 1 97.25 729 ILE A CA 1
ATOM 5742 C C . ILE A 1 729 ? 28.922 -24.312 -30.938 1 97.25 729 ILE A C 1
ATOM 5744 O O . ILE A 1 729 ? 29.109 -24.234 -32.156 1 97.25 729 ILE A O 1
ATOM 5748 N N . THR A 1 730 ? 28.484 -25.375 -30.344 1 95.81 730 THR A N 1
ATOM 5749 C CA . THR A 1 730 ? 28.016 -26.562 -31.062 1 95.81 730 THR A CA 1
ATOM 5750 C C . THR A 1 730 ? 26.562 -26.875 -30.703 1 95.81 730 THR A C 1
ATOM 5752 O O . THR A 1 730 ? 25.969 -26.188 -29.859 1 95.81 730 THR A O 1
ATOM 5755 N N . VAL A 1 731 ? 26.062 -27.859 -31.344 1 94.38 731 VAL A N 1
ATOM 5756 C CA . VAL A 1 731 ? 24.672 -28.266 -31.094 1 94.38 731 VAL A CA 1
ATOM 5757 C C . VAL A 1 731 ? 24.531 -28.734 -29.641 1 94.38 731 VAL A C 1
ATOM 5759 O O . VAL A 1 731 ? 23.453 -28.625 -29.062 1 94.38 731 VAL A O 1
ATOM 5762 N N . ARG A 1 732 ? 25.516 -29.156 -29.062 1 93.81 732 ARG A N 1
ATOM 5763 C CA . ARG A 1 732 ? 25.5 -29.672 -27.703 1 93.81 732 ARG A CA 1
ATOM 5764 C C . ARG A 1 732 ? 25.281 -28.547 -26.703 1 93.81 732 ARG A C 1
ATOM 5766 O O . ARG A 1 732 ? 24.828 -28.797 -25.578 1 93.81 732 ARG A O 1
ATOM 5773 N N . ASP A 1 733 ? 25.578 -27.406 -27.109 1 95.75 733 ASP A N 1
ATOM 5774 C CA . ASP A 1 733 ? 25.422 -26.266 -26.219 1 95.75 733 ASP A CA 1
ATOM 5775 C C . ASP A 1 733 ? 23.953 -25.938 -25.984 1 95.75 733 ASP A C 1
ATOM 5777 O O . ASP A 1 733 ? 23.625 -25.156 -25.094 1 95.75 733 ASP A O 1
ATOM 5781 N N . PHE A 1 734 ? 23.094 -26.562 -26.688 1 96 734 PHE A N 1
ATOM 5782 C CA . PHE A 1 734 ? 21.656 -26.344 -26.516 1 96 734 PHE A CA 1
ATOM 5783 C C . PHE A 1 734 ? 21.016 -27.5 -25.781 1 96 734 PHE A C 1
ATOM 5785 O O . PHE A 1 734 ? 19.781 -27.547 -25.641 1 96 734 PHE A O 1
ATOM 5792 N N . ASP A 1 735 ? 21.859 -28.375 -25.266 1 93.31 735 ASP A N 1
ATOM 5793 C CA . ASP A 1 735 ? 21.375 -29.438 -24.391 1 93.31 735 ASP A CA 1
ATOM 5794 C C . ASP A 1 735 ? 21.109 -28.922 -22.984 1 93.31 735 ASP A C 1
ATOM 5796 O O . ASP A 1 735 ? 21.828 -28.031 -22.5 1 93.31 735 ASP A O 1
ATOM 5800 N N . GLY A 1 736 ? 20.078 -29.453 -22.344 1 89.25 736 GLY A N 1
ATOM 5801 C CA . GLY A 1 736 ? 19.844 -29.188 -20.938 1 89.25 736 GLY A CA 1
ATOM 5802 C C . GLY A 1 736 ? 19.125 -27.875 -20.688 1 89.25 736 GLY A C 1
ATOM 5803 O O . GLY A 1 736 ? 19.016 -27.438 -19.547 1 89.25 736 GLY A O 1
ATOM 5804 N N . TRP A 1 737 ? 18.656 -27.234 -21.766 1 92.19 737 TRP A N 1
ATOM 5805 C CA . TRP A 1 737 ? 17.875 -26.016 -21.562 1 92.19 737 TRP A CA 1
ATOM 5806 C C . TRP A 1 737 ? 16.578 -26.312 -20.828 1 92.19 737 TRP A C 1
ATOM 5808 O O . TRP A 1 737 ? 16.031 -27.422 -20.922 1 92.19 737 TRP A O 1
ATOM 5818 N N . ILE A 1 738 ? 16.188 -25.359 -20.078 1 86.75 738 ILE A N 1
ATOM 5819 C CA . ILE A 1 738 ? 15.016 -25.625 -19.234 1 86.75 738 ILE A CA 1
ATOM 5820 C C . ILE A 1 738 ? 13.852 -24.75 -19.672 1 86.75 738 ILE A C 1
ATOM 5822 O O . ILE A 1 738 ? 14.047 -23.609 -20.094 1 86.75 738 ILE A O 1
ATOM 5826 N N . GLN A 1 739 ? 12.617 -25.25 -19.609 1 85.06 739 GLN A N 1
ATOM 5827 C CA . GLN A 1 739 ? 11.305 -24.641 -19.766 1 85.06 739 GLN A CA 1
ATOM 5828 C C . GLN A 1 739 ? 11.031 -24.281 -21.219 1 85.06 739 GLN A C 1
ATOM 5830 O O . GLN A 1 739 ? 10.031 -24.719 -21.797 1 85.06 739 GLN A O 1
ATOM 5835 N N . GLU A 1 740 ? 11.922 -23.422 -21.859 1 89.44 740 GLU A N 1
ATOM 5836 C CA . GLU A 1 740 ? 11.703 -23 -23.234 1 89.44 740 GLU A CA 1
ATOM 5837 C C . GLU A 1 740 ? 13.016 -22.531 -23.875 1 89.44 740 GLU A C 1
ATOM 5839 O O . GLU A 1 740 ? 13.992 -22.266 -23.188 1 89.44 740 GLU A O 1
ATOM 5844 N N . ARG A 1 741 ? 12.961 -22.516 -25.25 1 93.81 741 ARG A N 1
ATOM 5845 C CA . ARG A 1 741 ? 14.094 -21.953 -25.984 1 93.81 741 ARG A CA 1
ATOM 5846 C C . ARG A 1 741 ? 14.086 -20.438 -25.938 1 93.81 741 ARG A C 1
ATOM 5848 O O . ARG A 1 741 ? 15.125 -19.812 -25.719 1 93.81 741 ARG A O 1
ATOM 5855 N N . GLY A 1 742 ? 12.93 -19.891 -26.156 1 93.38 742 GLY A N 1
ATOM 5856 C CA . GLY A 1 742 ? 12.781 -18.453 -26.188 1 93.38 742 GLY A CA 1
ATOM 5857 C C . GLY A 1 742 ? 11.352 -18 -26.406 1 93.38 742 GLY A C 1
ATOM 5858 O O . GLY A 1 742 ? 10.469 -18.812 -26.641 1 93.38 742 GLY A O 1
ATOM 5859 N N . LEU A 1 743 ? 11.164 -16.656 -26.203 1 91.19 743 LEU A N 1
ATOM 5860 C CA . LEU A 1 743 ? 9.828 -16.094 -26.281 1 91.19 743 LEU A CA 1
ATOM 5861 C C . LEU A 1 743 ? 9.844 -14.758 -27.031 1 91.19 743 LEU A C 1
ATOM 5863 O O . LEU A 1 743 ? 10.82 -14.008 -26.953 1 91.19 743 LEU A O 1
ATOM 5867 N N . TYR A 1 744 ? 8.758 -14.5 -27.859 1 92.69 744 TYR A N 1
ATOM 5868 C CA . TYR A 1 744 ? 8.539 -13.25 -28.578 1 92.69 744 TYR A CA 1
ATOM 5869 C C . TYR A 1 744 ? 9.625 -13.023 -29.625 1 92.69 744 TYR A C 1
ATOM 5871 O O . TYR A 1 744 ? 10.297 -11.992 -29.609 1 92.69 744 TYR A O 1
ATOM 5879 N N . PHE A 1 745 ? 9.695 -13.945 -30.484 1 95.94 745 PHE A N 1
ATOM 5880 C CA . PHE A 1 745 ? 10.711 -13.922 -31.531 1 95.94 745 PHE A CA 1
ATOM 5881 C C . PHE A 1 745 ? 10.516 -12.734 -32.438 1 95.94 745 PHE A C 1
ATOM 5883 O O . PHE A 1 745 ? 9.383 -12.305 -32.688 1 95.94 745 PHE A O 1
ATOM 5890 N N . ALA A 1 746 ? 11.625 -12.242 -32.969 1 96.75 746 ALA A N 1
ATOM 5891 C CA . ALA A 1 746 ? 11.594 -11.102 -33.875 1 96.75 746 ALA A CA 1
ATOM 5892 C C . ALA A 1 746 ? 11.094 -11.523 -35.25 1 96.75 746 ALA A C 1
ATOM 5894 O O . ALA A 1 746 ? 11.344 -12.641 -35.688 1 96.75 746 ALA A O 1
ATOM 5895 N N . THR A 1 747 ? 10.336 -10.672 -35.875 1 95.88 747 THR A N 1
ATOM 5896 C CA . THR A 1 747 ? 9.875 -10.789 -37.25 1 95.88 747 THR A CA 1
ATOM 5897 C C . THR A 1 747 ? 10.086 -9.484 -38 1 95.88 747 THR A C 1
ATOM 5899 O O . THR A 1 747 ? 10.508 -8.484 -37.406 1 95.88 747 THR A O 1
ATOM 5902 N N . GLY A 1 748 ? 9.797 -9.539 -39.344 1 96 748 GLY A N 1
ATOM 5903 C CA . GLY A 1 748 ? 10.016 -8.32 -40.094 1 96 748 GLY A CA 1
ATOM 5904 C C . GLY A 1 748 ? 11.406 -7.746 -39.938 1 96 748 GLY A C 1
ATOM 5905 O O . GLY A 1 748 ? 11.57 -6.535 -39.75 1 96 748 GLY A O 1
ATOM 5906 N N . ILE A 1 749 ? 12.406 -8.57 -39.969 1 97.25 749 ILE A N 1
ATOM 5907 C CA . ILE A 1 749 ? 13.789 -8.25 -39.625 1 97.25 749 ILE A CA 1
ATOM 5908 C C . ILE A 1 749 ? 14.477 -7.551 -40.781 1 97.25 749 ILE A C 1
ATOM 5910 O O . ILE A 1 749 ? 14.516 -8.086 -41.906 1 97.25 749 ILE A O 1
ATOM 5914 N N . ASP A 1 750 ? 15.016 -6.398 -40.531 1 97.25 750 ASP A N 1
ATOM 5915 C CA . ASP A 1 750 ? 15.781 -5.652 -41.5 1 97.25 750 ASP A CA 1
ATOM 5916 C C . ASP A 1 750 ? 17 -6.449 -42 1 97.25 750 ASP A C 1
ATOM 5918 O O . ASP A 1 750 ? 17.609 -7.184 -41.219 1 97.25 750 ASP A O 1
ATOM 5922 N N . GLN A 1 751 ? 17.5 -6.219 -43.188 1 95.75 751 GLN A N 1
ATOM 5923 C CA . GLN A 1 751 ? 18.531 -7.012 -43.844 1 95.75 751 GLN A CA 1
ATOM 5924 C C . GLN A 1 751 ? 19.891 -6.777 -43.219 1 95.75 751 GLN A C 1
ATOM 5926 O O . GLN A 1 751 ? 20.812 -7.59 -43.344 1 95.75 751 GLN A O 1
ATOM 5931 N N . HIS A 1 752 ? 19.953 -5.75 -42.438 1 96.81 752 HIS A N 1
ATOM 5932 C CA . HIS A 1 752 ? 21.234 -5.453 -41.812 1 96.81 752 HIS A CA 1
ATOM 5933 C C . HIS A 1 752 ? 21.547 -6.445 -40.688 1 96.81 752 HIS A C 1
ATOM 5935 O O . HIS A 1 752 ? 22.703 -6.605 -40.281 1 96.81 752 HIS A O 1
ATOM 5941 N N . TYR A 1 753 ? 20.516 -7.082 -40.188 1 97.38 753 TYR A N 1
ATOM 5942 C CA . TYR A 1 753 ? 20.719 -8.031 -39.094 1 97.38 753 TYR A CA 1
ATOM 5943 C C . TYR A 1 753 ? 21.094 -9.406 -39.625 1 97.38 753 TYR A C 1
ATOM 5945 O O . TYR A 1 753 ? 20.547 -9.859 -40.625 1 97.38 753 TYR A O 1
ATOM 5953 N N . ALA A 1 754 ? 22.016 -9.984 -39.031 1 97 754 ALA A N 1
ATOM 5954 C CA . ALA A 1 754 ? 22.219 -11.422 -39.219 1 97 754 ALA A CA 1
ATOM 5955 C C . ALA A 1 754 ? 21.344 -12.234 -38.281 1 97 754 ALA A C 1
ATOM 5957 O O . ALA A 1 754 ? 21.344 -12 -37.062 1 97 754 ALA A O 1
ATOM 5958 N N . THR A 1 755 ? 20.609 -13.156 -38.875 1 96.62 755 THR A N 1
ATOM 5959 C CA . THR A 1 755 ? 19.891 -14.148 -38.094 1 96.62 755 THR A CA 1
ATOM 5960 C C . THR A 1 755 ? 20.719 -15.414 -37.906 1 96.62 755 THR A C 1
ATOM 5962 O O . THR A 1 755 ? 21.078 -16.062 -38.906 1 96.62 755 THR A O 1
ATOM 5965 N N . VAL A 1 756 ? 20.984 -15.797 -36.75 1 96.38 756 VAL A N 1
ATOM 5966 C CA . VAL A 1 756 ? 22.062 -16.75 -36.5 1 96.38 756 VAL A CA 1
ATOM 5967 C C . VAL A 1 756 ? 21.469 -18.141 -36.25 1 96.38 756 VAL A C 1
ATOM 5969 O O . VAL A 1 756 ? 22.078 -19.156 -36.625 1 96.38 756 VAL A O 1
ATOM 5972 N N . LEU A 1 757 ? 20.359 -18.188 -35.625 1 97.38 757 LEU A N 1
ATOM 5973 C CA . LEU A 1 757 ? 19.766 -19.469 -35.219 1 97.38 757 LEU A CA 1
ATOM 5974 C C . LEU A 1 757 ? 18.375 -19.641 -35.812 1 97.38 757 LEU A C 1
ATOM 5976 O O . LEU A 1 757 ? 17.656 -18.656 -36 1 97.38 757 LEU A O 1
ATOM 5980 N N . GLN A 1 758 ? 18.094 -20.844 -36.125 1 97.31 758 GLN A N 1
ATOM 5981 C CA . GLN A 1 758 ? 16.766 -21.25 -36.562 1 97.31 758 GLN A CA 1
ATOM 5982 C C . GLN A 1 758 ? 16.234 -22.375 -35.688 1 97.31 758 GLN A C 1
ATOM 5984 O O . GLN A 1 758 ? 16.984 -23.297 -35.312 1 97.31 758 GLN A O 1
ATOM 5989 N N . MET A 1 759 ? 15.055 -22.266 -35.25 1 96 759 MET A N 1
ATOM 5990 C CA . MET A 1 759 ? 14.461 -23.297 -34.406 1 96 759 MET A CA 1
ATOM 5991 C C . MET A 1 759 ? 12.938 -23.281 -34.531 1 96 759 MET A C 1
ATOM 5993 O O . MET A 1 759 ? 12.359 -22.312 -35.031 1 96 759 MET A O 1
ATOM 5997 N N . ASN A 1 760 ? 12.344 -24.266 -34.219 1 93.31 760 ASN A N 1
ATOM 5998 C CA . ASN A 1 760 ? 10.891 -24.375 -34.188 1 93.31 760 ASN A CA 1
ATOM 5999 C C . ASN A 1 760 ? 10.43 -25.5 -33.25 1 93.31 760 ASN A C 1
ATOM 6001 O O . ASN A 1 760 ? 11.188 -26.438 -33 1 93.31 760 ASN A O 1
ATOM 6005 N N . ASP A 1 761 ? 9.297 -25.359 -32.781 1 89.25 761 ASP A N 1
ATOM 6006 C CA . ASP A 1 761 ? 8.641 -26.469 -32.062 1 89.25 761 ASP A CA 1
ATOM 6007 C C . ASP A 1 761 ? 8.227 -27.562 -33.062 1 89.25 761 ASP A C 1
ATOM 6009 O O . ASP A 1 761 ? 8.125 -27.328 -34.25 1 89.25 761 ASP A O 1
ATOM 6013 N N . THR A 1 762 ? 8.07 -28.734 -32.531 1 83 762 THR A N 1
ATOM 6014 C CA . THR A 1 762 ? 7.637 -29.844 -33.375 1 83 762 THR A CA 1
ATOM 6015 C C . THR A 1 762 ? 6.34 -29.5 -34.094 1 83 762 THR A C 1
ATOM 6017 O O . THR A 1 762 ? 5.359 -29.094 -33.469 1 83 762 THR A O 1
ATOM 6020 N N . GLY A 1 763 ? 6.359 -29.594 -35.375 1 80.38 763 GLY A N 1
ATOM 6021 C CA . GLY A 1 763 ? 5.164 -29.391 -36.156 1 80.38 763 GLY A CA 1
ATOM 6022 C C . GLY A 1 763 ? 4.93 -27.938 -36.531 1 80.38 763 GLY A C 1
ATOM 6023 O O . GLY A 1 763 ? 3.959 -27.609 -37.219 1 80.38 763 GLY A O 1
ATOM 6024 N N . GLU A 1 764 ? 5.789 -27.047 -36.125 1 87.44 764 GLU A N 1
ATOM 6025 C CA . GLU A 1 764 ? 5.629 -25.625 -36.438 1 87.44 764 GLU A CA 1
ATOM 6026 C C . GLU A 1 764 ? 6.676 -25.156 -37.438 1 87.44 764 GLU A C 1
ATOM 6028 O O . GLU A 1 764 ? 7.664 -25.844 -37.688 1 87.44 764 GLU A O 1
ATOM 6033 N N . ALA A 1 765 ? 6.301 -24.047 -38 1 91.19 765 ALA A N 1
ATOM 6034 C CA . ALA A 1 765 ? 7.25 -23.469 -38.938 1 91.19 765 ALA A CA 1
ATOM 6035 C C . ALA A 1 765 ? 8.5 -22.969 -38.219 1 91.19 765 ALA A C 1
ATOM 6037 O O . ALA A 1 765 ? 8.438 -22.516 -37.062 1 91.19 765 ALA A O 1
ATOM 6038 N N . ALA A 1 766 ? 9.562 -23.062 -38.875 1 94.31 766 ALA A N 1
ATOM 6039 C CA . ALA A 1 766 ? 10.828 -22.609 -38.312 1 94.31 766 ALA A CA 1
ATOM 6040 C C . ALA A 1 766 ? 10.867 -21.094 -38.219 1 94.31 766 ALA A C 1
ATOM 6042 O O . ALA A 1 766 ? 10.289 -20.391 -39.062 1 94.31 766 ALA A O 1
ATOM 6043 N N . SER A 1 767 ? 11.469 -20.625 -37.188 1 95.12 767 SER A N 1
ATOM 6044 C CA . SER A 1 767 ? 11.664 -19.188 -37 1 95.12 767 SER A CA 1
ATOM 6045 C C . SER A 1 767 ? 13.148 -18.844 -36.875 1 95.12 767 SER A C 1
ATOM 6047 O O . SER A 1 767 ? 13.914 -19.609 -36.281 1 95.12 767 SER A O 1
ATOM 6049 N N . ASN A 1 768 ? 13.508 -17.703 -37.438 1 95.94 768 ASN A N 1
ATOM 6050 C CA . ASN A 1 768 ? 14.891 -17.234 -37.375 1 95.94 768 ASN A CA 1
ATOM 6051 C C . ASN A 1 768 ? 15.031 -16 -36.469 1 95.94 768 ASN A C 1
ATOM 6053 O O . ASN A 1 768 ? 16.047 -15.32 -36.531 1 95.94 768 ASN A O 1
ATOM 6057 N N . GLY A 1 769 ? 14.047 -15.719 -35.75 1 95.94 769 GLY A N 1
ATOM 6058 C CA . GLY A 1 769 ? 14.008 -14.438 -35.031 1 95.94 769 GLY A CA 1
ATOM 6059 C C . GLY A 1 769 ? 14.523 -14.516 -33.625 1 95.94 769 GLY A C 1
ATOM 6060 O O . GLY A 1 769 ? 14.398 -13.562 -32.844 1 95.94 769 GLY A O 1
ATOM 6061 N N . SER A 1 770 ? 15.172 -15.609 -33.188 1 96.88 770 SER A N 1
ATOM 6062 C CA . SER A 1 770 ? 15.562 -15.82 -31.797 1 96.88 770 SER A CA 1
ATOM 6063 C C . SER A 1 770 ? 16.797 -15 -31.453 1 96.88 770 SER A C 1
ATOM 6065 O O . SER A 1 770 ? 17.016 -14.664 -30.281 1 96.88 770 SER A O 1
ATOM 6067 N N . LEU A 1 771 ? 17.625 -14.742 -32.438 1 97.94 771 LEU A N 1
ATOM 6068 C CA . LEU A 1 771 ? 18.906 -14.078 -32.188 1 97.94 771 LEU A CA 1
ATOM 6069 C C . LEU A 1 771 ? 19.281 -13.203 -33.375 1 97.94 771 LEU A C 1
ATOM 6071 O O . LEU A 1 771 ? 19.531 -13.711 -34.5 1 97.94 771 LEU A O 1
ATOM 6075 N N . LEU A 1 772 ? 19.344 -11.922 -33.188 1 97.75 772 LEU A N 1
ATOM 6076 C CA . LEU A 1 772 ? 19.703 -10.93 -34.188 1 97.75 772 LEU A CA 1
ATOM 6077 C C . LEU A 1 772 ? 21.031 -10.273 -33.844 1 97.75 772 LEU A C 1
ATOM 6079 O O . LEU A 1 772 ? 21.25 -9.867 -32.688 1 97.75 772 LEU A O 1
ATOM 6083 N N . VAL A 1 773 ? 21.938 -10.18 -34.781 1 97.81 773 VAL A N 1
ATOM 6084 C CA . VAL A 1 773 ? 23.219 -9.523 -34.562 1 97.81 773 VAL A CA 1
ATOM 6085 C C . VAL A 1 773 ? 23.516 -8.562 -35.719 1 97.81 773 VAL A C 1
ATOM 6087 O O . VAL A 1 773 ? 23.25 -8.883 -36.875 1 97.81 773 VAL A O 1
ATOM 6090 N N . THR A 1 774 ? 23.922 -7.352 -35.406 1 96.88 774 THR A N 1
ATOM 6091 C CA . THR A 1 774 ? 24.328 -6.422 -36.469 1 96.88 774 THR A CA 1
ATOM 6092 C C . THR A 1 774 ? 25.453 -5.512 -35.969 1 96.88 774 THR A C 1
ATOM 6094 O O . THR A 1 774 ? 25.641 -5.352 -34.781 1 96.88 774 THR A O 1
ATOM 6097 N N . GLY A 1 775 ? 26.188 -4.977 -36.875 1 96 775 GLY A N 1
ATOM 6098 C CA . GLY A 1 775 ? 27.078 -3.869 -36.625 1 96 775 GLY A CA 1
ATOM 6099 C C . GLY A 1 775 ? 26.406 -2.514 -36.688 1 96 775 GLY A C 1
ATOM 6100 O O . GLY A 1 775 ? 25.484 -2.324 -37.5 1 96 775 GLY A O 1
ATOM 6101 N N . TYR A 1 776 ? 26.859 -1.692 -36 1 96.44 776 TYR A N 1
ATOM 6102 C CA . TYR A 1 776 ? 26.406 -0.306 -36 1 96.44 776 TYR A CA 1
ATOM 6103 C C . TYR A 1 776 ? 27.547 0.642 -35.656 1 96.44 776 TYR A C 1
ATOM 6105 O O . TYR A 1 776 ? 27.984 0.674 -34.5 1 96.44 776 TYR A O 1
ATOM 6113 N N . GLY A 1 777 ? 28.016 1.378 -36.594 1 96.25 777 GLY A N 1
ATOM 6114 C CA . GLY A 1 777 ? 29.266 2.084 -36.375 1 96.25 777 GLY A CA 1
ATOM 6115 C C . GLY A 1 777 ? 30.438 1.155 -36.156 1 96.25 777 GLY A C 1
ATOM 6116 O O . GLY A 1 777 ? 30.703 0.254 -36.969 1 96.25 777 GLY A O 1
ATOM 6117 N N . LYS A 1 778 ? 31.016 1.371 -35 1 95.62 778 LYS A N 1
ATOM 6118 C CA . LYS A 1 778 ? 32.188 0.554 -34.688 1 95.62 778 LYS A CA 1
ATOM 6119 C C . LYS A 1 778 ? 31.828 -0.559 -33.688 1 95.62 778 LYS A C 1
ATOM 6121 O O . LYS A 1 778 ? 32.688 -1.326 -33.281 1 95.62 778 LYS A O 1
ATOM 6126 N N . GLY A 1 779 ? 30.609 -0.584 -33.406 1 97 779 GLY A N 1
ATOM 6127 C CA . GLY A 1 779 ? 30.234 -1.518 -32.344 1 97 779 GLY A CA 1
ATOM 6128 C C . GLY A 1 779 ? 29.281 -2.598 -32.812 1 97 779 GLY A C 1
ATOM 6129 O O . GLY A 1 779 ? 29.203 -2.883 -34.031 1 97 779 GLY A O 1
ATOM 6130 N N . LYS A 1 780 ? 28.688 -3.352 -31.844 1 97.19 780 LYS A N 1
ATOM 6131 C CA . LYS A 1 780 ? 27.828 -4.508 -32.094 1 97.19 780 LYS A CA 1
ATOM 6132 C C . LYS A 1 780 ? 26.531 -4.418 -31.297 1 97.19 780 LYS A C 1
ATOM 6134 O O . LYS A 1 780 ? 26.547 -4.074 -30.109 1 97.19 780 LYS A O 1
ATOM 6139 N N . PHE A 1 781 ? 25.469 -4.617 -32.031 1 98 781 PHE A N 1
ATOM 6140 C CA . PHE A 1 781 ? 24.156 -4.699 -31.422 1 98 781 PHE A CA 1
ATOM 6141 C C . PHE A 1 781 ? 23.609 -6.117 -31.516 1 98 781 PHE A C 1
ATOM 6143 O O . PHE A 1 781 ? 23.656 -6.742 -32.562 1 98 781 PHE A O 1
ATOM 6150 N N . VAL A 1 782 ? 23.094 -6.598 -30.359 1 98.19 782 VAL A N 1
ATOM 6151 C CA . VAL A 1 782 ? 22.5 -7.93 -30.312 1 98.19 782 VAL A CA 1
ATOM 6152 C C . VAL A 1 782 ? 21.109 -7.844 -29.688 1 98.19 782 VAL A C 1
ATOM 6154 O O . VAL A 1 782 ? 20.922 -7.234 -28.641 1 98.19 782 VAL A O 1
ATOM 6157 N N . TYR A 1 783 ? 20.141 -8.391 -30.328 1 98.25 783 TYR A N 1
ATOM 6158 C CA . TYR A 1 783 ? 18.844 -8.648 -29.734 1 98.25 783 TYR A CA 1
ATOM 6159 C C . TYR A 1 783 ? 18.578 -10.148 -29.609 1 98.25 783 TYR A C 1
ATOM 6161 O O . TYR A 1 783 ? 18.781 -10.898 -30.578 1 98.25 783 TYR A O 1
ATOM 6169 N N . THR A 1 784 ? 18.156 -10.523 -28.438 1 97.94 784 THR A N 1
ATOM 6170 C CA . THR A 1 784 ? 17.922 -11.953 -28.297 1 97.94 784 THR A CA 1
ATOM 6171 C C . THR A 1 784 ? 16.609 -12.211 -27.562 1 97.94 784 THR A C 1
ATOM 6173 O O . THR A 1 784 ? 16.312 -11.578 -26.547 1 97.94 784 THR A O 1
ATOM 6176 N N . SER A 1 785 ? 15.836 -13.156 -28.156 1 96.62 785 SER A N 1
ATOM 6177 C CA . SER A 1 785 ? 14.578 -13.617 -27.578 1 96.62 785 SER A CA 1
ATOM 6178 C C . SER A 1 785 ? 14.789 -14.906 -26.766 1 96.62 785 SER A C 1
ATOM 6180 O O . SER A 1 785 ? 13.836 -15.445 -26.203 1 96.62 785 SER A O 1
ATOM 6182 N N . LEU A 1 786 ? 16.031 -15.375 -26.703 1 97 786 LEU A N 1
ATOM 6183 C CA . LEU A 1 786 ? 16.328 -16.609 -25.984 1 97 786 LEU A CA 1
ATOM 6184 C C . LEU A 1 786 ? 16.156 -16.422 -24.484 1 97 786 LEU A C 1
ATOM 6186 O O . LEU A 1 786 ? 16.422 -15.336 -23.953 1 97 786 LEU A O 1
ATOM 6190 N N . ALA A 1 787 ? 15.758 -17.531 -23.797 1 94.75 787 ALA A N 1
ATOM 6191 C CA . ALA A 1 787 ? 15.398 -17.438 -22.391 1 94.75 787 ALA A CA 1
ATOM 6192 C C . ALA A 1 787 ? 16.625 -17.547 -21.5 1 94.75 787 ALA A C 1
ATOM 6194 O O . ALA A 1 787 ? 16.672 -18.344 -20.562 1 94.75 787 ALA A O 1
ATOM 6195 N N . PHE A 1 788 ? 17.578 -16.641 -21.703 1 96.19 788 PHE A N 1
ATOM 6196 C CA . PHE A 1 788 ? 18.797 -16.656 -20.906 1 96.19 788 PHE A CA 1
ATOM 6197 C C . PHE A 1 788 ? 18.484 -16.391 -19.438 1 96.19 788 PHE A C 1
ATOM 6199 O O . PHE A 1 788 ? 19.188 -16.891 -18.562 1 96.19 788 PHE A O 1
ATOM 6206 N N . PHE A 1 789 ? 17.453 -15.633 -19.172 1 92.5 789 PHE A N 1
ATOM 6207 C CA . PHE A 1 789 ? 17.078 -15.266 -17.812 1 92.5 789 PHE A CA 1
ATOM 6208 C C . PHE A 1 789 ? 16.672 -16.5 -17.016 1 92.5 789 PHE A C 1
ATOM 6210 O O . PHE A 1 789 ? 16.641 -16.453 -15.781 1 92.5 789 PHE A O 1
ATOM 6217 N N . ARG A 1 790 ? 16.422 -17.594 -17.672 1 91.5 790 ARG A N 1
ATOM 6218 C CA . ARG A 1 790 ? 16.141 -18.859 -17.016 1 91.5 790 ARG A CA 1
ATOM 6219 C C . ARG A 1 790 ? 17.359 -19.766 -17.016 1 91.5 790 ARG A C 1
ATOM 6221 O O . ARG A 1 790 ? 17.656 -20.422 -16.016 1 91.5 790 ARG A O 1
ATOM 6228 N N . GLU A 1 791 ? 18.078 -19.766 -18.141 1 93.81 791 GLU A N 1
ATOM 6229 C CA . GLU A 1 791 ? 19.125 -20.75 -18.375 1 93.81 791 GLU A CA 1
ATOM 6230 C C . GLU A 1 791 ? 20.359 -20.438 -17.531 1 93.81 791 GLU A C 1
ATOM 6232 O O . GLU A 1 791 ? 21 -21.328 -16.984 1 93.81 791 GLU A O 1
ATOM 6237 N N . LEU A 1 792 ? 20.672 -19.156 -17.469 1 93.81 792 LEU A N 1
ATOM 6238 C CA . LEU A 1 792 ? 21.891 -18.812 -16.766 1 93.81 792 LEU A CA 1
ATOM 6239 C C . LEU A 1 792 ? 21.766 -19.078 -15.266 1 93.81 792 LEU A C 1
ATOM 6241 O O . LEU A 1 792 ? 22.594 -19.766 -14.68 1 93.81 792 LEU A O 1
ATOM 6245 N N . PRO A 1 793 ? 20.734 -18.594 -14.672 1 89.31 793 PRO A N 1
ATOM 6246 C CA . PRO A 1 793 ? 20.609 -18.891 -13.25 1 89.31 793 PRO A CA 1
ATOM 6247 C C . PRO A 1 793 ? 20.5 -20.391 -12.977 1 89.31 793 PRO A C 1
ATOM 6249 O O . PRO A 1 793 ? 20.828 -20.844 -11.875 1 89.31 793 PRO A O 1
ATOM 6252 N N . ALA A 1 794 ? 20.062 -21.156 -13.984 1 88.25 794 ALA A N 1
ATOM 6253 C CA . ALA A 1 794 ? 19.938 -22.609 -13.836 1 88.25 794 ALA A CA 1
ATOM 6254 C C . ALA A 1 794 ? 21.281 -23.297 -14.047 1 88.25 794 ALA A C 1
ATOM 6256 O O . ALA A 1 794 ? 21.406 -24.5 -13.805 1 88.25 794 ALA A O 1
ATOM 6257 N N . GLY A 1 795 ? 22.281 -22.547 -14.523 1 89.38 795 GLY A N 1
ATOM 6258 C CA . GLY A 1 795 ? 23.625 -23.078 -14.664 1 89.38 795 GLY A CA 1
ATOM 6259 C C . GLY A 1 795 ? 23.812 -23.875 -15.938 1 89.38 795 GLY A C 1
ATOM 6260 O O . GLY A 1 795 ? 24.656 -24.797 -15.992 1 89.38 795 GLY A O 1
ATOM 6261 N N . VAL A 1 796 ? 23.078 -23.625 -16.984 1 92.38 796 VAL A N 1
ATOM 6262 C CA . VAL A 1 796 ? 23.203 -24.344 -18.234 1 92.38 796 VAL A CA 1
ATOM 6263 C C . VAL A 1 796 ? 24.5 -23.953 -18.938 1 92.38 796 VAL A C 1
ATOM 6265 O O . VAL A 1 796 ? 24.656 -22.828 -19.406 1 92.38 796 VAL A O 1
ATOM 6268 N N . PRO A 1 797 ? 25.391 -24.859 -19.125 1 92.31 797 PRO A N 1
ATOM 6269 C CA . PRO A 1 797 ? 26.719 -24.5 -19.625 1 92.31 797 PRO A CA 1
ATOM 6270 C C . PRO A 1 797 ? 26.688 -23.875 -21.016 1 92.31 797 PRO A C 1
ATOM 6272 O O . PRO A 1 797 ? 27.344 -22.859 -21.25 1 92.31 797 PRO A O 1
ATOM 6275 N N . GLY A 1 798 ? 25.938 -24.516 -21.844 1 95.06 798 GLY A N 1
ATOM 6276 C CA . GLY A 1 798 ? 25.875 -24.016 -23.203 1 95.06 798 GLY A CA 1
ATOM 6277 C C . GLY A 1 798 ? 25.328 -22.609 -23.297 1 95.06 798 GLY A C 1
ATOM 6278 O O . GLY A 1 798 ? 25.75 -21.812 -24.141 1 95.06 798 GLY A O 1
ATOM 6279 N N . ALA A 1 799 ? 24.375 -22.328 -22.453 1 96.19 799 ALA A N 1
ATOM 6280 C CA . ALA A 1 799 ? 23.812 -20.984 -22.406 1 96.19 799 ALA A CA 1
ATOM 6281 C C . ALA A 1 799 ? 24.859 -19.953 -22 1 96.19 799 ALA A C 1
ATOM 6283 O O . ALA A 1 799 ? 24.906 -18.844 -22.531 1 96.19 799 ALA A O 1
ATOM 6284 N N . TYR A 1 800 ? 25.719 -20.297 -21.078 1 95.25 800 TYR A N 1
ATOM 6285 C CA . TYR A 1 800 ? 26.797 -19.422 -20.656 1 95.25 800 TYR A CA 1
ATOM 6286 C C . TYR A 1 800 ? 27.766 -19.141 -21.812 1 95.25 800 TYR A C 1
ATOM 6288 O O . TYR A 1 800 ? 28.141 -18 -22.062 1 95.25 800 TYR A O 1
ATOM 6296 N N . ARG A 1 801 ? 28.172 -20.203 -22.516 1 95.88 801 ARG A N 1
ATOM 6297 C CA . ARG A 1 801 ? 29.125 -20.031 -23.609 1 95.88 801 ARG A CA 1
ATOM 6298 C C . ARG A 1 801 ? 28.562 -19.094 -24.672 1 95.88 801 ARG A C 1
ATOM 6300 O O . ARG A 1 801 ? 29.266 -18.188 -25.125 1 95.88 801 ARG A O 1
ATOM 6307 N N . LEU A 1 802 ? 27.375 -19.359 -24.984 1 97.38 802 LEU A N 1
ATOM 6308 C CA . LEU A 1 802 ? 26.766 -18.547 -26.016 1 97.38 802 LEU A CA 1
ATOM 6309 C C . LEU A 1 802 ? 26.609 -17.109 -25.562 1 97.38 802 LEU A C 1
ATOM 6311 O O . LEU A 1 802 ? 26.875 -16.172 -26.328 1 97.38 802 LEU A O 1
ATOM 6315 N N . PHE A 1 803 ? 26.141 -16.875 -24.359 1 97.62 803 PHE A N 1
ATOM 6316 C CA . PHE A 1 803 ? 25.922 -15.531 -23.844 1 97.62 803 PHE A CA 1
ATOM 6317 C C . PHE A 1 803 ? 27.234 -14.75 -23.812 1 97.62 803 PHE A C 1
ATOM 6319 O O . PHE A 1 803 ? 27.266 -13.578 -24.172 1 97.62 803 PHE A O 1
ATOM 6326 N N . VAL A 1 804 ? 28.281 -15.414 -23.406 1 96.38 804 VAL A N 1
ATOM 6327 C CA . VAL A 1 804 ? 29.609 -14.789 -23.391 1 96.38 804 VAL A CA 1
ATOM 6328 C C . VAL A 1 804 ? 30 -14.359 -24.797 1 96.38 804 VAL A C 1
ATOM 6330 O O . VAL A 1 804 ? 30.547 -13.266 -25 1 96.38 804 VAL A O 1
ATOM 6333 N N . ASN A 1 805 ? 29.719 -15.195 -25.766 1 97.38 805 ASN A N 1
ATOM 6334 C CA . ASN A 1 805 ? 30 -14.836 -27.156 1 97.38 805 ASN A CA 1
ATOM 6335 C C . ASN A 1 805 ? 29.234 -13.578 -27.578 1 97.38 805 ASN A C 1
ATOM 6337 O O . ASN A 1 805 ? 29.781 -12.719 -28.266 1 97.38 805 ASN A O 1
ATOM 6341 N N . LEU A 1 806 ? 28.047 -13.492 -27.125 1 97.75 806 LEU A N 1
ATOM 6342 C CA . LEU A 1 806 ? 27.172 -12.414 -27.562 1 97.75 806 LEU A CA 1
ATOM 6343 C C . LEU A 1 806 ? 27.641 -11.07 -27.031 1 97.75 806 LEU A C 1
ATOM 6345 O O . LEU A 1 806 ? 27.438 -10.039 -27.672 1 97.75 806 LEU A O 1
ATOM 6349 N N . ILE A 1 807 ? 28.281 -11.07 -25.859 1 97.62 807 ILE A N 1
ATOM 6350 C CA . ILE A 1 807 ? 28.672 -9.797 -25.25 1 97.62 807 ILE A CA 1
ATOM 6351 C C . ILE A 1 807 ? 30.141 -9.523 -25.516 1 97.62 807 ILE A C 1
ATOM 6353 O O . ILE A 1 807 ? 30.734 -8.609 -24.922 1 97.62 807 ILE A O 1
ATOM 6357 N N . SER A 1 808 ? 30.734 -10.328 -26.359 1 95.69 808 SER A N 1
ATOM 6358 C CA . SER A 1 808 ? 32.156 -10.156 -26.688 1 95.69 808 SER A CA 1
ATOM 6359 C C . SER A 1 808 ? 32.312 -9.344 -27.953 1 95.69 808 SER A C 1
ATOM 6361 O O . SER A 1 808 ? 31.562 -9.484 -28.906 1 95.69 808 SER A O 1
ATOM 6363 N N . LYS A 1 809 ? 33.344 -8.43 -27.922 1 88.88 809 LYS A N 1
ATOM 6364 C CA . LYS A 1 809 ? 33.688 -7.629 -29.094 1 88.88 809 LYS A CA 1
ATOM 6365 C C . LYS A 1 809 ? 34.438 -8.461 -30.125 1 88.88 809 LYS A C 1
ATOM 6367 O O . LYS A 1 809 ? 35.312 -9.258 -29.781 1 88.88 809 LYS A O 1
ATOM 6372 N N . ASN A 1 810 ? 33.875 -8.641 -31.344 1 71.44 810 ASN A N 1
ATOM 6373 C CA . ASN A 1 810 ? 34.594 -9.328 -32.406 1 71.44 810 ASN A CA 1
ATOM 6374 C C . ASN A 1 810 ? 35.688 -8.438 -33 1 71.44 810 ASN A C 1
ATOM 6376 O O . ASN A 1 810 ? 35.438 -7.273 -33.312 1 71.44 810 ASN A O 1
ATOM 6380 N N . THR A 1 811 ? 36.969 -8.398 -32.562 1 49.28 811 THR A N 1
ATOM 6381 C CA . THR A 1 811 ? 38 -7.688 -33.312 1 49.28 811 THR A CA 1
ATOM 6382 C C . THR A 1 811 ? 37.906 -8.039 -34.781 1 49.28 811 THR A C 1
ATOM 6384 O O . THR A 1 811 ? 38.188 -9.18 -35.156 1 49.28 811 THR A O 1
ATOM 6387 N N . VAL A 1 812 ? 36.938 -7.801 -35.469 1 37.53 812 VAL A N 1
ATOM 6388 C CA . VAL A 1 812 ? 37.156 -7.93 -36.906 1 37.53 812 VAL A CA 1
ATOM 6389 C C . VAL A 1 812 ? 38.469 -7.25 -37.281 1 37.53 812 VAL A C 1
ATOM 6391 O O . VAL A 1 812 ? 38.625 -6.043 -37.094 1 37.53 812 VAL A O 1
ATOM 6394 N N . HIS A 1 813 ? 39.625 -7.836 -37.125 1 30.64 813 HIS A N 1
ATOM 6395 C CA . HIS A 1 813 ? 40.594 -7.477 -38.188 1 30.64 813 HIS A CA 1
ATOM 6396 C C . HIS A 1 813 ? 40.062 -7.828 -39.562 1 30.64 813 HIS A C 1
ATOM 6398 O O . HIS A 1 813 ? 39.406 -8.867 -39.75 1 30.64 813 HIS A O 1
ATOM 6404 N N . MET B 1 1 ? -45.688 52.062 -3.34 1 19.97 1 MET B N 1
ATOM 6405 C CA . MET B 1 1 ? -44.281 52.031 -2.938 1 19.97 1 MET B CA 1
ATOM 6406 C C . MET B 1 1 ? -43.844 50.625 -2.592 1 19.97 1 MET B C 1
ATOM 6408 O O . MET B 1 1 ? -44.125 50.125 -1.488 1 19.97 1 MET B O 1
ATOM 6412 N N . LYS B 1 2 ? -44.062 49.688 -3.568 1 24.5 2 LYS B N 1
ATOM 6413 C CA . LYS B 1 2 ? -43.969 48.219 -3.605 1 24.5 2 LYS B CA 1
ATOM 6414 C C . LYS B 1 2 ? -42.562 47.75 -3.219 1 24.5 2 LYS B C 1
ATOM 6416 O O . LYS B 1 2 ? -41.594 48.031 -3.928 1 24.5 2 LYS B O 1
ATOM 6421 N N . CYS B 1 3 ? -42.25 47.719 -1.836 1 24.86 3 CYS B N 1
ATOM 6422 C CA . CYS B 1 3 ? -41 47.344 -1.175 1 24.86 3 CYS B CA 1
ATOM 6423 C C . CYS B 1 3 ? -40.562 45.938 -1.585 1 24.86 3 CYS B C 1
ATOM 6425 O O . CYS B 1 3 ? -41.281 44.969 -1.347 1 24.86 3 CYS B O 1
ATOM 6427 N N . ARG B 1 4 ? -39.875 45.781 -2.691 1 27.88 4 ARG B N 1
ATOM 6428 C CA . ARG B 1 4 ? -39.281 44.594 -3.264 1 27.88 4 ARG B CA 1
ATOM 6429 C C . ARG B 1 4 ? -38.281 43.969 -2.291 1 27.88 4 ARG B C 1
ATOM 6431 O O . ARG B 1 4 ? -37.25 44.562 -1.959 1 27.88 4 ARG B O 1
ATOM 6438 N N . LEU B 1 5 ? -38.688 43.25 -1.251 1 26.8 5 LEU B N 1
ATOM 6439 C CA . LEU B 1 5 ? -37.875 42.5 -0.309 1 26.8 5 LEU B CA 1
ATOM 6440 C C . LEU B 1 5 ? -36.938 41.531 -1.044 1 26.8 5 LEU B C 1
ATOM 6442 O O . LEU B 1 5 ? -37.406 40.625 -1.743 1 26.8 5 LEU B O 1
ATOM 6446 N N . SER B 1 6 ? -35.781 42.031 -1.51 1 25.39 6 SER B N 1
ATOM 6447 C CA . SER B 1 6 ? -34.719 41.219 -2.076 1 25.39 6 SER B CA 1
ATOM 6448 C C . SER B 1 6 ? -34.281 40.125 -1.119 1 25.39 6 SER B C 1
ATOM 6450 O O . SER B 1 6 ? -33.844 40.375 0 1 25.39 6 SER B O 1
ATOM 6452 N N . ILE B 1 7 ? -34.906 39 -1.104 1 28 7 ILE B N 1
ATOM 6453 C CA . ILE B 1 7 ? -34.531 37.781 -0.368 1 28 7 ILE B CA 1
ATOM 6454 C C . ILE B 1 7 ? -33.094 37.406 -0.745 1 28 7 ILE B C 1
ATOM 6456 O O . ILE B 1 7 ? -32.812 37.094 -1.902 1 28 7 ILE B O 1
ATOM 6460 N N . LEU B 1 8 ? -32.062 38.031 -0.117 1 27.31 8 LEU B N 1
ATOM 6461 C CA . LEU B 1 8 ? -30.688 37.562 -0.163 1 27.31 8 LEU B CA 1
ATOM 6462 C C . LEU B 1 8 ? -30.578 36.094 0.226 1 27.31 8 LEU B C 1
ATOM 6464 O O . LEU B 1 8 ? -30.844 35.719 1.376 1 27.31 8 LEU B O 1
ATOM 6468 N N . CYS B 1 9 ? -30.828 35.188 -0.651 1 27.81 9 CYS B N 1
ATOM 6469 C CA . CYS B 1 9 ? -30.5 33.781 -0.478 1 27.81 9 CYS B CA 1
ATOM 6470 C C . CYS B 1 9 ? -29.047 33.594 -0.067 1 27.81 9 CYS B C 1
ATOM 6472 O O . CYS B 1 9 ? -28.141 33.875 -0.853 1 27.81 9 CYS B O 1
ATOM 6474 N N . LEU B 1 10 ? -28.734 33.875 1.172 1 29.33 10 LEU B N 1
ATOM 6475 C CA . LEU B 1 10 ? -27.453 33.438 1.722 1 29.33 10 LEU B CA 1
ATOM 6476 C C . LEU B 1 10 ? -27.156 32 1.352 1 29.33 10 LEU B C 1
ATOM 6478 O O . LEU B 1 10 ? -27.781 31.078 1.89 1 29.33 10 LEU B O 1
ATOM 6482 N N . LEU B 1 11 ? -26.812 31.766 0.128 1 29.5 11 LEU B N 1
ATOM 6483 C CA . LEU B 1 11 ? -26.234 30.484 -0.268 1 29.5 11 LEU B CA 1
ATOM 6484 C C . LEU B 1 11 ? -25.078 30.109 0.65 1 29.5 11 LEU B C 1
ATOM 6486 O O . LEU B 1 11 ? -24.062 30.812 0.713 1 29.5 11 LEU B O 1
ATOM 6490 N N . SER B 1 12 ? -25.391 29.609 1.772 1 32 12 SER B N 1
ATOM 6491 C CA . SER B 1 12 ? -24.359 28.938 2.562 1 32 12 SER B CA 1
ATOM 6492 C C . SER B 1 12 ? -23.484 28.031 1.691 1 32 12 SER B C 1
ATOM 6494 O O . SER B 1 12 ? -23.938 26.984 1.227 1 32 12 SER B O 1
ATOM 6496 N N . LEU B 1 13 ? -22.594 28.594 0.975 1 31.44 13 LEU B N 1
ATOM 6497 C CA . LEU B 1 13 ? -21.594 27.828 0.247 1 31.44 13 LEU B CA 1
ATOM 6498 C C . LEU B 1 13 ? -20.734 27 1.206 1 31.44 13 LEU B C 1
ATOM 6500 O O . LEU B 1 13 ? -19.859 27.547 1.882 1 31.44 13 LEU B O 1
ATOM 6504 N N . ALA B 1 14 ? -21.25 26.016 1.706 1 35.16 14 ALA B N 1
ATOM 6505 C CA . ALA B 1 14 ? -20.391 25.062 2.385 1 35.16 14 ALA B CA 1
ATOM 6506 C C . ALA B 1 14 ? -19.219 24.656 1.492 1 35.16 14 ALA B C 1
ATOM 6508 O O . ALA B 1 14 ? -19.406 24.297 0.327 1 35.16 14 ALA B O 1
ATOM 6509 N N . PRO B 1 15 ? -18.094 25.062 1.854 1 36.34 15 PRO B N 1
ATOM 6510 C CA . PRO B 1 15 ? -16.938 24.688 1.035 1 36.34 15 PRO B CA 1
ATOM 6511 C C . PRO B 1 15 ? -16.828 23.172 0.828 1 36.34 15 PRO B C 1
ATOM 6513 O O . PRO B 1 15 ? -16.922 22.406 1.792 1 36.34 15 PRO B O 1
ATOM 6516 N N . PHE B 1 16 ? -17.094 22.719 -0.365 1 37.44 16 PHE B N 1
ATOM 6517 C CA . PHE B 1 16 ? -16.938 21.328 -0.775 1 37.44 16 PHE B CA 1
ATOM 6518 C C . PHE B 1 16 ? -15.469 20.969 -0.917 1 37.44 16 PHE B C 1
ATOM 6520 O O . PHE B 1 16 ? -14.719 21.641 -1.627 1 37.44 16 PHE B O 1
ATOM 6527 N N . PHE B 1 17 ? -14.875 20.531 -0.008 1 38.91 17 PHE B N 1
ATOM 6528 C CA . PHE B 1 17 ? -13.516 20 -0.08 1 38.91 17 PHE B CA 1
ATOM 6529 C C . PHE B 1 17 ? -13.398 18.953 -1.187 1 38.91 17 PHE B C 1
ATOM 6531 O O . PHE B 1 17 ? -14.367 18.266 -1.502 1 38.91 17 PHE B O 1
ATOM 6538 N N . SER B 1 18 ? -12.555 19.219 -2.035 1 40.5 18 SER B N 1
ATOM 6539 C CA . SER B 1 18 ? -12.203 18.281 -3.096 1 40.5 18 SER B CA 1
ATOM 6540 C C . SER B 1 18 ? -12.016 16.875 -2.545 1 40.5 18 SER B C 1
ATOM 6542 O O . SER B 1 18 ? -11 16.578 -1.913 1 40.5 18 SER B O 1
ATOM 6544 N N . TYR B 1 19 ? -12.984 16.266 -2.182 1 44.66 19 TYR B N 1
ATOM 6545 C CA . TYR B 1 19 ? -12.922 14.891 -1.679 1 44.66 19 TYR B CA 1
ATOM 6546 C C . TYR B 1 19 ? -12.352 13.945 -2.732 1 44.66 19 TYR B C 1
ATOM 6548 O O . TYR B 1 19 ? -12.68 14.062 -3.916 1 44.66 19 TYR B O 1
ATOM 6556 N N . ALA B 1 20 ? -11.172 13.469 -2.594 1 46.12 20 ALA B N 1
ATOM 6557 C CA . ALA B 1 20 ? -10.867 12.227 -3.289 1 46.12 20 ALA B CA 1
ATOM 6558 C C . ALA B 1 20 ? -12.141 11.438 -3.584 1 46.12 20 ALA B C 1
ATOM 6560 O O . ALA B 1 20 ? -13.172 11.641 -2.936 1 46.12 20 ALA B O 1
ATOM 6561 N N . GLN B 1 21 ? -12.195 10.914 -4.723 1 51.94 21 GLN B N 1
ATOM 6562 C CA . GLN B 1 21 ? -13.367 10.125 -5.094 1 51.94 21 GLN B CA 1
ATOM 6563 C C . GLN B 1 21 ? -13.977 9.438 -3.877 1 51.94 21 GLN B C 1
ATOM 6565 O O . GLN B 1 21 ? -13.305 8.664 -3.189 1 51.94 21 GLN B O 1
ATOM 6570 N N . GLN B 1 22 ? -15.008 10.117 -3.355 1 59.72 22 GLN B N 1
ATOM 6571 C CA . GLN B 1 22 ? -15.742 9.625 -2.193 1 59.72 22 GLN B CA 1
ATOM 6572 C C . GLN B 1 22 ? -16.188 8.172 -2.396 1 59.72 22 GLN B C 1
ATOM 6574 O O . GLN B 1 22 ? -16.734 7.828 -3.449 1 59.72 22 GLN B O 1
ATOM 6579 N N . ALA B 1 23 ? -15.773 7.344 -1.455 1 66.62 23 ALA B N 1
ATOM 6580 C CA . ALA B 1 23 ? -16.203 5.953 -1.453 1 66.62 23 ALA B CA 1
ATOM 6581 C C . ALA B 1 23 ? -17.719 5.852 -1.354 1 66.62 23 ALA 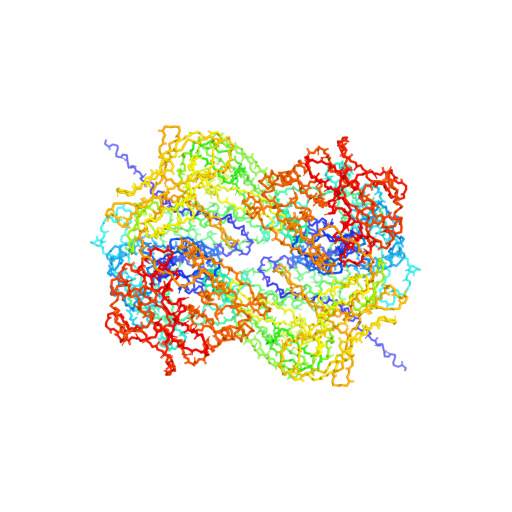B C 1
ATOM 6583 O O . ALA B 1 23 ? -18.359 6.66 -0.675 1 66.62 23 ALA B O 1
ATOM 6584 N N . GLU B 1 24 ? -18.312 4.984 -2.055 1 86.38 24 GLU B N 1
ATOM 6585 C CA . GLU B 1 24 ? -19.75 4.703 -1.997 1 86.38 24 GLU B CA 1
ATOM 6586 C C . GLU B 1 24 ? -20.125 4.07 -0.664 1 86.38 24 GLU B C 1
ATOM 6588 O O . GLU B 1 24 ? -19.375 3.275 -0.105 1 86.38 24 GLU B O 1
ATOM 6593 N N . LEU B 1 25 ? -21.234 4.445 -0.144 1 94.88 25 LEU B N 1
ATOM 6594 C CA . LEU B 1 25 ? -21.719 3.934 1.137 1 94.88 25 LEU B CA 1
ATOM 6595 C C . LEU B 1 25 ? -22.375 2.568 0.967 1 94.88 25 LEU B C 1
ATOM 6597 O O . LEU B 1 25 ? -23.094 2.34 -0.004 1 94.88 25 LEU B O 1
ATOM 6601 N N . ASN B 1 26 ? -22.109 1.636 1.824 1 96.31 26 ASN B N 1
ATOM 6602 C CA . ASN B 1 26 ? -22.875 0.399 1.892 1 96.31 26 ASN B CA 1
ATOM 6603 C C . ASN B 1 26 ? -24.156 0.584 2.693 1 96.31 26 ASN B C 1
ATOM 6605 O O . ASN B 1 26 ? -24.422 1.668 3.219 1 96.31 26 ASN B O 1
ATOM 6609 N N . ALA B 1 27 ? -24.922 -0.427 2.787 1 97.56 27 ALA B N 1
ATOM 6610 C CA . ALA B 1 27 ? -26.25 -0.312 3.379 1 97.56 27 ALA B CA 1
ATOM 6611 C C . ALA B 1 27 ? -26.156 0.001 4.867 1 97.56 27 ALA B C 1
ATOM 6613 O O . ALA B 1 27 ? -27.016 0.708 5.414 1 97.56 27 ALA B O 1
ATOM 6614 N N . ALA B 1 28 ? -25.125 -0.543 5.555 1 97.62 28 ALA B N 1
ATOM 6615 C CA . ALA B 1 28 ? -24.953 -0.265 6.977 1 97.62 28 ALA B CA 1
ATOM 6616 C C . ALA B 1 28 ? -24.562 1.193 7.207 1 97.62 28 ALA B C 1
ATOM 6618 O O . ALA B 1 28 ? -25.047 1.83 8.148 1 97.62 28 ALA B O 1
ATOM 6619 N N . GLU B 1 29 ? -23.797 1.735 6.367 1 96.94 29 GLU B N 1
ATOM 6620 C CA . GLU B 1 29 ? -23.375 3.131 6.465 1 96.94 29 GLU B CA 1
ATOM 6621 C C . GLU B 1 29 ? -24.531 4.074 6.16 1 96.94 29 GLU B C 1
ATOM 6623 O O . GLU B 1 29 ? -24.641 5.148 6.758 1 96.94 29 GLU B O 1
ATOM 6628 N N . ILE B 1 30 ? -25.359 3.688 5.188 1 97.62 30 ILE B N 1
ATOM 6629 C CA . ILE B 1 30 ? -26.562 4.469 4.906 1 97.62 30 ILE B CA 1
ATOM 6630 C C . ILE B 1 30 ? -27.438 4.52 6.148 1 97.62 30 ILE B C 1
ATOM 6632 O O . ILE B 1 30 ? -27.922 5.59 6.535 1 97.62 30 ILE B O 1
ATOM 6636 N N . ARG B 1 31 ? -27.594 3.371 6.797 1 97.62 31 ARG B N 1
ATOM 6637 C CA . ARG B 1 31 ? -28.391 3.312 8.016 1 97.62 31 ARG B CA 1
ATOM 6638 C C . ARG B 1 31 ? -27.828 4.223 9.094 1 97.62 31 ARG B C 1
ATOM 6640 O O . ARG B 1 31 ? -28.578 4.887 9.812 1 97.62 31 ARG B O 1
ATOM 6647 N N . GLN B 1 32 ? -26.562 4.191 9.211 1 96.5 32 GLN B N 1
ATOM 6648 C CA . GLN B 1 32 ? -25.891 5.07 10.164 1 96.5 32 GLN B CA 1
ATOM 6649 C C . GLN B 1 32 ? -26.172 6.535 9.844 1 96.5 32 GLN B C 1
ATOM 6651 O O . GLN B 1 32 ? -26.406 7.34 10.75 1 96.5 32 GLN B O 1
ATOM 6656 N N . GLY B 1 33 ? -26.047 6.883 8.562 1 96.88 33 GLY B N 1
ATOM 6657 C CA . GLY B 1 33 ? -26.344 8.242 8.148 1 96.88 33 GLY B CA 1
ATOM 6658 C C . GLY B 1 33 ? -27.766 8.664 8.445 1 96.88 33 GLY B C 1
ATOM 6659 O O . GLY B 1 33 ? -28.016 9.797 8.875 1 96.88 33 GLY B O 1
ATOM 6660 N N . LEU B 1 34 ? -28.719 7.77 8.227 1 97.44 34 LEU B N 1
ATOM 6661 C CA . LEU B 1 34 ? -30.109 8.055 8.5 1 97.44 34 LEU B CA 1
ATOM 6662 C C . LEU B 1 34 ? -30.328 8.328 9.984 1 97.44 34 LEU B C 1
ATOM 6664 O O . LEU B 1 34 ? -31.047 9.258 10.352 1 97.44 34 LEU B O 1
ATOM 6668 N N . ALA B 1 35 ? -29.672 7.531 10.773 1 96.19 35 ALA B N 1
ATOM 6669 C CA . ALA B 1 35 ? -29.75 7.762 12.219 1 96.19 35 ALA B CA 1
ATOM 6670 C C . ALA B 1 35 ? -29.172 9.117 12.586 1 96.19 35 ALA B C 1
ATOM 6672 O O . ALA B 1 35 ? -29.656 9.781 13.508 1 96.19 35 ALA B O 1
ATOM 6673 N N . GLY B 1 36 ? -28.156 9.492 11.875 1 96.44 36 GLY B N 1
ATOM 6674 C CA . GLY B 1 36 ? -27.484 10.75 12.148 1 96.44 36 GLY B CA 1
ATOM 6675 C C . GLY B 1 36 ? -28.328 11.969 11.859 1 96.44 36 GLY B C 1
ATOM 6676 O O . GLY B 1 36 ? -28.125 13.031 12.453 1 96.44 36 GLY B O 1
ATOM 6677 N N . LEU B 1 37 ? -29.312 11.852 10.992 1 97.12 37 LEU B N 1
ATOM 6678 C CA . LEU B 1 37 ? -30.172 12.969 10.641 1 97.12 37 LEU B CA 1
ATOM 6679 C C . LEU B 1 37 ? -31.062 13.367 11.82 1 97.12 37 LEU B C 1
ATOM 6681 O O . LEU B 1 37 ? -31.594 14.477 11.852 1 97.12 37 LEU B O 1
ATOM 6685 N N . ASN B 1 38 ? -31.172 12.453 12.82 1 94.44 38 ASN B N 1
ATOM 6686 C CA . ASN B 1 38 ? -32 12.695 13.992 1 94.44 38 ASN B CA 1
ATOM 6687 C C . ASN B 1 38 ? -31.266 13.516 15.047 1 94.44 38 ASN B C 1
ATOM 6689 O O . ASN B 1 38 ? -31.859 13.977 16.016 1 94.44 38 ASN B O 1
ATOM 6693 N N . VAL B 1 39 ? -30.031 13.68 14.789 1 96.38 39 VAL B N 1
ATOM 6694 C CA . VAL B 1 39 ? -29.203 14.195 15.867 1 96.38 39 VAL B CA 1
ATOM 6695 C C . VAL B 1 39 ? -28.672 15.578 15.5 1 96.38 39 VAL B C 1
ATOM 6697 O O . VAL B 1 39 ? -28.266 15.805 14.359 1 96.38 39 VAL B O 1
ATOM 6700 N N . THR B 1 40 ? -28.766 16.484 16.453 1 95.81 40 THR B N 1
ATOM 6701 C CA . THR B 1 40 ? -28.141 17.797 16.312 1 95.81 40 THR B CA 1
ATOM 6702 C C . THR B 1 40 ? -26.953 17.938 17.266 1 95.81 40 THR B C 1
ATOM 6704 O O . THR B 1 40 ? -26.594 16.984 17.953 1 95.81 40 THR B O 1
ATOM 6707 N N . GLY B 1 41 ? -26.344 19.078 17.297 1 96.5 41 GLY B N 1
ATOM 6708 C CA . GLY B 1 41 ? -25.219 19.344 18.172 1 96.5 41 GLY B CA 1
ATOM 6709 C C . GLY B 1 41 ? -23.891 19.344 17.438 1 96.5 41 GLY B C 1
ATOM 6710 O O . GLY B 1 41 ? -23.781 18.781 16.328 1 96.5 41 GLY B O 1
ATOM 6711 N N . SER B 1 42 ? -22.953 19.969 17.984 1 98.12 42 SER B N 1
ATOM 6712 C CA . SER B 1 42 ? -21.656 20.125 17.344 1 98.12 42 SER B CA 1
ATOM 6713 C C . SER B 1 42 ? -20.531 20.281 18.359 1 98.12 42 SER B C 1
ATOM 6715 O O . SER B 1 42 ? -20.734 20.875 19.422 1 98.12 42 SER B O 1
ATOM 6717 N N . VAL B 1 43 ? -19.422 19.641 18.078 1 98.81 43 VAL B N 1
ATOM 6718 C CA . VAL B 1 43 ? -18.25 19.703 18.938 1 98.81 43 VAL B CA 1
ATOM 6719 C C . VAL B 1 43 ? -17.031 20.125 18.109 1 98.81 43 VAL B C 1
ATOM 6721 O O . VAL B 1 43 ? -16.828 19.625 17 1 98.81 43 VAL B O 1
ATOM 6724 N N . LEU B 1 44 ? -16.281 21.094 18.594 1 98.88 44 LEU B N 1
ATOM 6725 C CA . LEU B 1 44 ? -15.008 21.5 17.984 1 98.88 44 LEU B CA 1
ATOM 6726 C C . LEU B 1 44 ? -13.836 21.125 18.891 1 98.88 44 LEU B C 1
ATOM 6728 O O . LEU B 1 44 ? -13.758 21.562 20.031 1 98.88 44 LEU B O 1
ATOM 6732 N N . TYR B 1 45 ? -13.031 20.219 18.406 1 98.88 45 TYR B N 1
ATOM 6733 C CA . TYR B 1 45 ? -11.797 19.828 19.078 1 98.88 45 TYR B CA 1
ATOM 6734 C C . TYR B 1 45 ? -10.625 20.703 18.609 1 98.88 45 TYR B C 1
ATOM 6736 O O . TYR B 1 45 ? -10.43 20.891 17.406 1 98.88 45 TYR B O 1
ATOM 6744 N N . ILE B 1 46 ? -9.867 21.297 19.547 1 98.81 46 ILE B N 1
ATOM 6745 C CA . ILE B 1 46 ? -8.812 22.234 19.188 1 98.81 46 ILE B CA 1
ATOM 6746 C C . ILE B 1 46 ? -7.48 21.766 19.766 1 98.81 46 ILE B C 1
ATOM 6748 O O . ILE B 1 46 ? -7.391 21.422 20.938 1 98.81 46 ILE B O 1
ATOM 6752 N N . ALA B 1 47 ? -6.469 21.672 18.938 1 98.38 47 ALA B N 1
ATOM 6753 C CA . ALA B 1 47 ? -5.094 21.391 19.359 1 98.38 47 ALA B CA 1
ATOM 6754 C C . ALA B 1 47 ? -4.094 22.094 18.438 1 98.38 47 ALA B C 1
ATOM 6756 O O . ALA B 1 47 ? -4.473 22.891 17.578 1 98.38 47 ALA B O 1
ATOM 6757 N N . ALA B 1 48 ? -2.801 21.859 18.656 1 97.88 48 ALA B N 1
ATOM 6758 C CA . ALA B 1 48 ? -1.764 22.641 17.984 1 97.88 48 ALA B CA 1
ATOM 6759 C C . ALA B 1 48 ? -1.448 22.078 16.609 1 97.88 48 ALA B C 1
ATOM 6761 O O . ALA B 1 48 ? -1.345 22.828 15.633 1 97.88 48 ALA B O 1
ATOM 6762 N N . HIS B 1 49 ? -1.231 20.75 16.531 1 97.44 49 HIS B N 1
ATOM 6763 C CA . HIS B 1 49 ? -0.668 20.172 15.32 1 97.44 49 HIS B CA 1
ATOM 6764 C C . HIS B 1 49 ? -1.513 19 14.82 1 97.44 49 HIS B C 1
ATOM 6766 O O . HIS B 1 49 ? -2.355 18.484 15.555 1 97.44 49 HIS B O 1
ATOM 6772 N N . PRO B 1 50 ? -1.208 18.578 13.492 1 95.56 50 PRO B N 1
ATOM 6773 C CA . PRO B 1 50 ? -1.752 17.297 13.047 1 95.56 50 PRO B CA 1
ATOM 6774 C C . PRO B 1 50 ? -1.23 16.109 13.867 1 95.56 50 PRO B C 1
ATOM 6776 O O . PRO B 1 50 ? -0.037 16.047 14.172 1 95.56 50 PRO B O 1
ATOM 6779 N N . ASP B 1 51 ? -1.981 15.25 14.336 1 91.19 51 ASP B N 1
ATOM 6780 C CA . ASP B 1 51 ? -1.698 14.023 15.078 1 91.19 51 ASP B CA 1
ATOM 6781 C C . ASP B 1 51 ? -1.856 14.242 16.578 1 91.19 51 ASP B C 1
ATOM 6783 O O . ASP B 1 51 ? -1.72 13.305 17.375 1 91.19 51 ASP B O 1
ATOM 6787 N N . ASP B 1 52 ? -2.17 15.539 17.031 1 94.62 52 ASP B N 1
ATOM 6788 C CA . ASP B 1 52 ? -2.426 15.836 18.438 1 94.62 52 ASP B CA 1
ATOM 6789 C C . ASP B 1 52 ? -3.809 15.352 18.859 1 94.62 52 ASP B C 1
ATOM 6791 O O . ASP B 1 52 ? -4.066 15.148 20.047 1 94.62 52 ASP B O 1
ATOM 6795 N N . GLU B 1 53 ? -4.672 15.289 17.969 1 94.88 53 GLU B N 1
ATOM 6796 C CA . GLU B 1 53 ? -6.078 15.031 18.266 1 94.88 53 GLU B CA 1
ATOM 6797 C C . GLU B 1 53 ? -6.277 13.641 18.844 1 94.88 53 GLU B C 1
ATOM 6799 O O . GLU B 1 53 ? -5.516 12.719 18.547 1 94.88 53 GLU B O 1
ATOM 6804 N N . ASN B 1 54 ? -7.23 13.539 19.719 1 96.94 54 ASN B N 1
ATOM 6805 C CA . ASN B 1 54 ? -7.727 12.242 20.156 1 96.94 54 ASN B CA 1
ATOM 6806 C C . ASN B 1 54 ? -8.641 11.609 19.109 1 96.94 54 ASN B C 1
ATOM 6808 O O . ASN B 1 54 ? -9.852 11.805 19.141 1 96.94 54 ASN B O 1
ATOM 6812 N N . THR B 1 55 ? -8.023 10.836 18.344 1 96.12 55 THR B N 1
ATOM 6813 C CA . THR B 1 55 ? -8.695 10.297 17.172 1 96.12 55 THR B CA 1
ATOM 6814 C C . THR B 1 55 ? -9.852 9.391 17.578 1 96.12 55 THR B C 1
ATOM 6816 O O . THR B 1 55 ? -10.883 9.336 16.906 1 96.12 55 THR B O 1
ATOM 6819 N N . ARG B 1 56 ? -9.711 8.641 18.641 1 97.56 56 ARG B N 1
ATOM 6820 C CA . ARG B 1 56 ? -10.781 7.773 19.125 1 97.56 56 ARG B CA 1
ATOM 6821 C C . ARG B 1 56 ? -12.008 8.586 19.516 1 97.56 56 ARG B C 1
ATOM 6823 O O . ARG B 1 56 ? -13.133 8.234 19.156 1 97.56 56 ARG B O 1
ATOM 6830 N N . LEU B 1 57 ? -11.773 9.641 20.234 1 98.38 57 LEU B N 1
ATOM 6831 C CA . LEU B 1 57 ? -12.867 10.508 20.656 1 98.38 57 LEU B CA 1
ATOM 6832 C C . LEU B 1 57 ? -13.562 11.141 19.469 1 98.38 57 LEU B C 1
ATOM 6834 O O . LEU B 1 57 ? -14.789 11.227 19.422 1 98.38 57 LEU B O 1
ATOM 6838 N N . LEU B 1 58 ? -12.797 11.617 18.5 1 98.56 58 LEU B N 1
ATOM 6839 C CA . LEU B 1 58 ? -13.383 12.219 17.297 1 98.56 58 LEU B CA 1
ATOM 6840 C C . LEU B 1 58 ? -14.305 11.234 16.594 1 98.56 58 LEU B C 1
ATOM 6842 O O . LEU B 1 58 ? -15.43 11.586 16.219 1 98.56 58 LEU B O 1
ATOM 6846 N N . ALA B 1 59 ? -13.828 10.008 16.406 1 98.44 59 ALA B N 1
ATOM 6847 C CA . ALA B 1 59 ? -14.633 8.984 15.742 1 98.44 59 ALA B CA 1
ATOM 6848 C C . ALA B 1 59 ? -15.898 8.688 16.531 1 98.44 59 ALA B C 1
ATOM 6850 O O . ALA B 1 59 ? -16.984 8.555 15.961 1 98.44 59 ALA B O 1
ATOM 6851 N N . TYR B 1 60 ? -15.766 8.602 17.922 1 98.19 60 TYR B N 1
ATOM 6852 C CA . TYR B 1 60 ? -16.906 8.328 18.797 1 98.19 60 TYR B CA 1
ATOM 6853 C C . TYR B 1 60 ? -17.953 9.43 18.688 1 98.19 60 TYR B C 1
ATOM 6855 O O . TYR B 1 60 ? -19.141 9.148 18.562 1 98.19 60 TYR B O 1
ATOM 6863 N N . LEU B 1 61 ? -17.5 10.648 18.688 1 98.75 61 LEU B N 1
ATOM 6864 C CA . LEU B 1 61 ? -18.422 11.781 18.625 1 98.75 61 LEU B CA 1
ATOM 6865 C C . LEU B 1 61 ? -19.125 11.828 17.266 1 98.75 61 LEU B C 1
ATOM 6867 O O . LEU B 1 61 ? -20.344 11.969 17.219 1 98.75 61 LEU B O 1
ATOM 6871 N N . ALA B 1 62 ? -18.391 11.648 16.203 1 98.12 62 ALA B N 1
ATOM 6872 C CA . ALA B 1 62 ? -18.938 11.789 14.859 1 98.12 62 ALA B CA 1
ATOM 6873 C C . ALA B 1 62 ? -19.844 10.602 14.508 1 98.12 62 ALA B C 1
ATOM 6875 O O . ALA B 1 62 ? -20.906 10.773 13.914 1 98.12 62 ALA B O 1
ATOM 6876 N N . LYS B 1 63 ? -19.438 9.391 14.922 1 97.44 63 LYS B N 1
ATOM 6877 C CA . LYS B 1 63 ? -20.109 8.203 14.383 1 97.44 63 LYS B CA 1
ATOM 6878 C C . LYS B 1 63 ? -21.031 7.578 15.422 1 97.44 63 LYS B C 1
ATOM 6880 O O . LYS B 1 63 ? -22.047 6.98 15.078 1 97.44 63 LYS B O 1
ATOM 6885 N N . GLU B 1 64 ? -20.609 7.633 16.656 1 97.25 64 GLU B N 1
ATOM 6886 C CA . GLU B 1 64 ? -21.453 7.055 17.688 1 97.25 64 GLU B CA 1
ATOM 6887 C C . GLU B 1 64 ? -22.5 8.047 18.172 1 97.25 64 GLU B C 1
ATOM 6889 O O . GLU B 1 64 ? -23.703 7.746 18.172 1 97.25 64 GLU B O 1
ATOM 6894 N N . ARG B 1 65 ? -22 9.242 18.562 1 97.56 65 ARG B N 1
ATOM 6895 C CA . ARG B 1 65 ? -22.922 10.258 19.047 1 97.56 65 ARG B CA 1
ATOM 6896 C C . ARG B 1 65 ? -23.594 10.984 17.875 1 97.56 65 ARG B C 1
ATOM 6898 O O . ARG B 1 65 ? -24.609 11.672 18.062 1 97.56 65 ARG B O 1
ATOM 6905 N N . LYS B 1 66 ? -23.016 10.898 16.641 1 97.44 66 LYS B N 1
ATOM 6906 C CA . LYS B 1 66 ? -23.562 11.406 15.391 1 97.44 66 LYS B CA 1
ATOM 6907 C C . LYS B 1 66 ? -23.672 12.93 15.414 1 97.44 66 LYS B C 1
ATOM 6909 O O . LYS B 1 66 ? -24.516 13.508 14.727 1 97.44 66 LYS B O 1
ATOM 6914 N N . VAL B 1 67 ? -22.906 13.609 16.266 1 98 67 VAL B N 1
ATOM 6915 C CA . VAL B 1 67 ? -22.859 15.07 16.297 1 98 67 VAL B CA 1
ATOM 6916 C C . VAL B 1 67 ? -21.844 15.586 15.281 1 98 67 VAL B C 1
ATOM 6918 O O . VAL B 1 67 ? -20.922 14.859 14.891 1 98 67 VAL B O 1
ATOM 6921 N N . ARG B 1 68 ? -22.109 16.797 14.781 1 97.75 68 ARG B N 1
ATOM 6922 C CA . ARG B 1 68 ? -21.109 17.422 13.922 1 97.75 68 ARG B CA 1
ATOM 6923 C C . ARG B 1 68 ? -19.797 17.625 14.68 1 97.75 68 ARG B C 1
ATOM 6925 O O . ARG B 1 68 ? -19.781 18.25 15.742 1 97.75 68 ARG B O 1
ATOM 6932 N N . THR B 1 69 ? -18.719 17.016 14.234 1 98.56 69 THR B N 1
ATOM 6933 C CA . THR B 1 69 ? -17.438 17.031 14.93 1 98.56 69 THR B CA 1
ATOM 6934 C C . THR B 1 69 ? -16.359 17.656 14.047 1 98.56 69 THR B C 1
ATOM 6936 O O . THR B 1 69 ? -16.219 17.297 12.875 1 98.56 69 THR B O 1
ATOM 6939 N N . GLY B 1 70 ? -15.656 18.641 14.547 1 98.5 70 GLY B N 1
ATOM 6940 C CA . GLY B 1 70 ? -14.547 19.266 13.844 1 98.5 70 GLY B CA 1
ATOM 6941 C C . GLY B 1 70 ? -13.25 19.25 14.633 1 98.5 70 GLY B C 1
ATOM 6942 O O . GLY B 1 70 ? -13.273 19.219 15.867 1 98.5 70 GLY B O 1
ATOM 6943 N N . TYR B 1 71 ? -12.164 19.172 13.938 1 98.56 71 TYR B N 1
ATOM 6944 C CA . TYR B 1 71 ? -10.836 19.344 14.516 1 98.56 71 TYR B CA 1
ATOM 6945 C C . TYR B 1 71 ? -10.156 20.594 13.961 1 98.56 71 TYR B C 1
ATOM 6947 O O . TYR B 1 71 ? -9.961 20.719 12.75 1 98.56 71 TYR B O 1
ATOM 6955 N N . LEU B 1 72 ? -9.836 21.469 14.773 1 98.75 72 LEU B N 1
ATOM 6956 C CA . LEU B 1 72 ? -9.023 22.625 14.414 1 98.75 72 LEU B CA 1
ATOM 6957 C C . LEU B 1 72 ? -7.574 22.422 14.852 1 98.75 72 LEU B C 1
ATOM 6959 O O . LEU B 1 72 ? -7.27 22.469 16.047 1 98.75 72 LEU B O 1
ATOM 6963 N N . SER B 1 73 ? -6.762 22.141 13.945 1 98.56 73 SER B N 1
ATOM 6964 C CA . SER B 1 73 ? -5.32 22.172 14.156 1 98.56 73 SER B CA 1
ATOM 6965 C C . SER B 1 73 ? -4.754 23.562 13.898 1 98.56 73 SER B C 1
ATOM 6967 O O . SER B 1 73 ? -4.879 24.094 12.789 1 98.56 73 SER B O 1
ATOM 6969 N N . LEU B 1 74 ? -4.125 24.141 14.82 1 98.44 74 LEU B N 1
ATOM 6970 C CA . LEU B 1 74 ? -3.645 25.5 14.617 1 98.44 74 LEU B CA 1
ATOM 6971 C C . LEU B 1 74 ? -2.631 25.562 13.477 1 98.44 74 LEU B C 1
ATOM 6973 O O . LEU B 1 74 ? -2.641 26.5 12.68 1 98.44 74 LEU B O 1
ATOM 6977 N N . THR B 1 75 ? -1.757 24.594 13.438 1 98.06 75 THR B N 1
ATOM 6978 C CA . THR B 1 75 ? -0.73 24.547 12.398 1 98.06 75 THR B CA 1
ATOM 6979 C C . THR B 1 75 ? -0.947 23.359 11.469 1 98.06 75 THR B C 1
ATOM 6981 O O . THR B 1 75 ? -1.81 22.516 11.719 1 98.06 75 THR B O 1
ATOM 6984 N N . ARG B 1 76 ? -0.191 23.312 10.398 1 97.69 76 ARG B N 1
ATOM 6985 C CA . ARG B 1 76 ? -0.262 22.203 9.445 1 97.69 76 ARG B CA 1
ATOM 6986 C C . ARG B 1 76 ? 0.86 21.203 9.68 1 97.69 76 ARG B C 1
ATOM 6988 O O . ARG B 1 76 ? 1.094 20.312 8.859 1 97.69 76 ARG B O 1
ATOM 6995 N N . GLY B 1 77 ? 1.563 21.344 10.812 1 96.62 77 GLY B N 1
ATOM 6996 C CA . GLY B 1 77 ? 2.627 20.422 11.18 1 96.62 77 GLY B CA 1
ATOM 6997 C C . GLY B 1 77 ? 3.879 20.578 10.336 1 96.62 77 GLY B C 1
ATOM 6998 O O . GLY B 1 77 ? 4.664 19.641 10.195 1 96.62 77 GLY B O 1
ATOM 6999 N N . ASP B 1 78 ? 4.109 21.688 9.781 1 95.06 78 ASP B N 1
ATOM 7000 C CA . ASP B 1 78 ? 5.168 21.953 8.812 1 95.06 78 ASP B CA 1
ATOM 7001 C C . ASP B 1 78 ? 6.52 22.094 9.508 1 95.06 78 ASP B C 1
ATOM 7003 O O . ASP B 1 78 ? 7.562 22.109 8.852 1 95.06 78 ASP B O 1
ATOM 7007 N N . GLY B 1 79 ? 6.605 22.203 10.781 1 91.06 79 GLY B N 1
ATOM 7008 C CA . GLY B 1 79 ? 7.859 22.297 11.508 1 91.06 79 GLY B CA 1
ATOM 7009 C C . GLY B 1 79 ? 8.406 20.953 11.945 1 91.06 79 GLY B C 1
ATOM 7010 O O . GLY B 1 79 ? 9.477 20.875 12.547 1 91.06 79 GLY B O 1
ATOM 7011 N N . GLY B 1 80 ? 7.711 19.859 11.555 1 88 80 GLY B N 1
ATOM 7012 C CA . GLY B 1 80 ? 8.117 18.531 11.984 1 88 80 GLY B CA 1
ATOM 7013 C C . GLY B 1 80 ? 9.133 17.875 11.062 1 88 80 GLY B C 1
ATOM 7014 O O . GLY B 1 80 ? 9.875 18.578 10.375 1 88 80 GLY B O 1
ATOM 7015 N N . GLN B 1 81 ? 9.344 16.594 11.281 1 83.38 81 GLN B N 1
ATOM 7016 C CA . GLN B 1 81 ? 10.242 15.789 10.453 1 83.38 81 GLN B CA 1
ATOM 7017 C C . GLN B 1 81 ? 9.469 14.719 9.688 1 83.38 81 GLN B C 1
ATOM 7019 O O . GLN B 1 81 ? 8.539 14.109 10.227 1 83.38 81 GLN B O 1
ATOM 7024 N N . ASN B 1 82 ? 9.883 14.516 8.461 1 88.31 82 ASN B N 1
ATOM 7025 C CA . ASN B 1 82 ? 9.242 13.516 7.605 1 88.31 82 ASN B CA 1
ATOM 7026 C C . ASN B 1 82 ? 9.961 12.172 7.688 1 88.31 82 ASN B C 1
ATOM 7028 O O . ASN B 1 82 ? 11.094 12.039 7.223 1 88.31 82 ASN B O 1
ATOM 7032 N N . LEU B 1 83 ? 9.367 11.211 8.188 1 84.81 83 LEU B N 1
ATOM 7033 C CA . LEU B 1 83 ? 9.953 9.883 8.367 1 84.81 83 LEU B CA 1
ATOM 7034 C C . LEU B 1 83 ? 10.094 9.172 7.027 1 84.81 83 LEU B C 1
ATOM 7036 O O . LEU B 1 83 ? 10.938 8.281 6.879 1 84.81 83 LEU B O 1
ATOM 7040 N N . ILE B 1 84 ? 9.266 9.531 6.07 1 87.81 84 ILE B N 1
ATOM 7041 C CA . ILE B 1 84 ? 9.188 8.711 4.863 1 87.81 84 ILE B CA 1
ATOM 7042 C C . ILE B 1 84 ? 9.734 9.5 3.674 1 87.81 84 ILE B C 1
ATOM 7044 O O . ILE B 1 84 ? 9.586 9.078 2.523 1 87.81 84 ILE B O 1
ATOM 7048 N N . GLY B 1 85 ? 10.328 10.625 3.916 1 87.12 85 GLY B N 1
ATOM 7049 C CA . GLY B 1 85 ? 10.867 11.43 2.832 1 87.12 85 GLY B CA 1
ATOM 7050 C C . GLY B 1 85 ? 11.719 12.586 3.318 1 87.12 85 GLY B C 1
ATOM 7051 O O . GLY B 1 85 ? 12.023 12.68 4.508 1 87.12 85 GLY B O 1
ATOM 7052 N N . THR B 1 86 ? 12.117 13.484 2.459 1 86.06 86 THR B N 1
ATOM 7053 C CA . THR B 1 86 ? 13.07 14.547 2.777 1 86.06 86 THR B CA 1
ATOM 7054 C C . THR B 1 86 ? 12.359 15.898 2.861 1 86.06 86 THR B C 1
ATOM 7056 O O . THR B 1 86 ? 12.992 16.922 3.16 1 86.06 86 THR B O 1
ATOM 7059 N N . GLU B 1 87 ? 11.008 15.875 2.604 1 91.25 87 GLU B N 1
ATOM 7060 C CA . GLU B 1 87 ? 10.273 17.141 2.596 1 91.25 87 GLU B CA 1
ATOM 7061 C C . GLU B 1 87 ? 10.289 17.797 3.969 1 91.25 87 GLU B C 1
ATOM 7063 O O . GLU B 1 87 ? 10.141 17.125 4.992 1 91.25 87 GLU B O 1
ATOM 7068 N N . GLN B 1 88 ? 10.492 19.125 3.963 1 88.88 88 GLN B N 1
ATOM 7069 C CA . GLN B 1 88 ? 10.492 19.938 5.172 1 88.88 88 GLN B CA 1
ATOM 7070 C C . GLN B 1 88 ? 9.633 21.188 4.996 1 88.88 88 GLN B C 1
ATOM 7072 O O . GLN B 1 88 ? 9.211 21.5 3.879 1 88.88 88 GLN B O 1
ATOM 7077 N N . GLY B 1 89 ? 9.328 21.828 6.086 1 91.94 89 GLY B N 1
ATOM 7078 C CA . GLY B 1 89 ? 8.609 23.078 6.039 1 91.94 89 GLY B CA 1
ATOM 7079 C C . GLY B 1 89 ? 7.254 22.969 5.367 1 91.94 89 GLY B C 1
ATOM 7080 O O . GLY B 1 89 ? 6.473 22.078 5.684 1 91.94 89 GLY B O 1
ATOM 7081 N N . GLU B 1 90 ? 7.031 23.844 4.457 1 94.75 90 GLU B N 1
ATOM 7082 C CA . GLU B 1 90 ? 5.734 23.938 3.799 1 94.75 90 GLU B CA 1
ATOM 7083 C C . GLU B 1 90 ? 5.395 22.641 3.07 1 94.75 90 GLU B C 1
ATOM 7085 O O . GLU B 1 90 ? 4.23 22.234 3.016 1 94.75 90 GLU B O 1
ATOM 7090 N N . LEU B 1 91 ? 6.41 21.984 2.57 1 95.31 91 LEU B N 1
ATOM 7091 C CA . LEU B 1 91 ? 6.168 20.75 1.84 1 95.31 91 LEU B CA 1
ATOM 7092 C C . LEU B 1 91 ? 5.695 19.641 2.781 1 95.31 91 LEU B C 1
ATOM 7094 O O . LEU B 1 91 ? 4.82 18.859 2.424 1 95.31 91 LEU B O 1
ATOM 7098 N N . LEU B 1 92 ? 6.285 19.609 3.928 1 95.5 92 LEU B N 1
ATOM 7099 C CA . LEU B 1 92 ? 5.777 18.672 4.926 1 95.5 92 LEU B CA 1
ATOM 7100 C C . LEU B 1 92 ? 4.363 19.047 5.355 1 95.5 92 LEU B C 1
ATOM 7102 O O . LEU B 1 92 ? 3.52 18.172 5.562 1 95.5 92 LEU B O 1
ATOM 7106 N N . GLY B 1 93 ? 4.148 20.328 5.484 1 97.5 93 GLY B N 1
ATOM 7107 C CA . GLY B 1 93 ? 2.807 20.797 5.801 1 97.5 93 GLY B CA 1
ATOM 7108 C C . GLY B 1 93 ? 1.76 20.297 4.816 1 97.5 93 GLY B C 1
ATOM 7109 O O . GLY B 1 93 ? 0.644 19.953 5.211 1 97.5 93 GLY B O 1
ATOM 7110 N N . LEU B 1 94 ? 2.133 20.297 3.586 1 97.31 94 LEU B N 1
ATOM 7111 C CA . LEU B 1 94 ? 1.236 19.812 2.549 1 97.31 94 LEU B CA 1
ATOM 7112 C C . LEU B 1 94 ? 0.945 18.328 2.75 1 97.31 94 LEU B C 1
ATOM 7114 O O . LEU B 1 94 ? -0.21 17.891 2.674 1 97.31 94 LEU B O 1
ATOM 7118 N N . ILE B 1 95 ? 1.965 17.562 2.979 1 97.75 95 ILE B N 1
ATOM 7119 C CA . ILE B 1 95 ? 1.825 16.125 3.191 1 97.75 95 ILE B CA 1
ATOM 7120 C C . ILE B 1 95 ? 0.926 15.867 4.398 1 97.75 95 ILE B C 1
ATOM 7122 O O . ILE B 1 95 ? -0.025 15.086 4.316 1 97.75 95 ILE B O 1
ATOM 7126 N N . ARG B 1 96 ? 1.181 16.531 5.508 1 98.06 96 ARG B N 1
ATOM 7127 C CA . ARG B 1 96 ? 0.47 16.281 6.758 1 98.06 96 ARG B CA 1
ATOM 7128 C C . ARG B 1 96 ? -0.967 16.781 6.684 1 98.06 96 ARG B C 1
ATOM 7130 O O . ARG B 1 96 ? -1.86 16.234 7.328 1 98.06 96 ARG B O 1
ATOM 7137 N N . THR B 1 97 ? -1.208 17.828 5.883 1 97.94 97 THR B N 1
ATOM 7138 C CA . THR B 1 97 ? -2.582 18.219 5.609 1 97.94 97 THR B CA 1
ATOM 7139 C C . THR B 1 97 ? -3.357 17.094 4.945 1 97.94 97 THR B C 1
ATOM 7141 O O . THR B 1 97 ? -4.469 16.766 5.363 1 97.94 97 THR B O 1
ATOM 7144 N N . GLN B 1 98 ? -2.723 16.469 3.928 1 97.38 98 GLN B N 1
ATOM 7145 C CA . GLN B 1 98 ? -3.377 15.383 3.221 1 97.38 98 GLN B CA 1
ATOM 7146 C C . GLN B 1 98 ? -3.535 14.156 4.121 1 97.38 98 GLN B C 1
ATOM 7148 O O . GLN B 1 98 ? -4.527 13.438 4.027 1 97.38 98 GLN B O 1
ATOM 7153 N N . GLU B 1 99 ? -2.584 13.922 4.953 1 97.81 99 GLU B N 1
ATOM 7154 C CA . GLU B 1 99 ? -2.693 12.82 5.898 1 97.81 99 GLU B CA 1
ATOM 7155 C C . GLU B 1 99 ? -3.84 13.039 6.883 1 97.81 99 GLU B C 1
ATOM 7157 O O . GLU B 1 99 ? -4.555 12.102 7.23 1 97.81 99 GLU B O 1
ATOM 7162 N N . LEU B 1 100 ? -3.998 14.219 7.355 1 97.81 100 LEU B N 1
ATOM 7163 C CA . LEU B 1 100 ? -5.105 14.547 8.242 1 97.81 100 LEU B CA 1
ATOM 7164 C C . LEU B 1 100 ? -6.445 14.367 7.539 1 97.81 100 LEU B C 1
ATOM 7166 O O . LEU B 1 100 ? -7.406 13.883 8.141 1 97.81 100 LEU B O 1
ATOM 7170 N N . LEU B 1 101 ? -6.484 14.781 6.301 1 96.75 101 LEU B N 1
ATOM 7171 C CA . LEU B 1 101 ? -7.715 14.594 5.539 1 96.75 101 LEU B CA 1
ATOM 7172 C C . LEU B 1 101 ? -8.016 13.109 5.363 1 96.75 101 LEU B C 1
ATOM 7174 O O . LEU B 1 101 ? -9.18 12.695 5.41 1 96.75 101 LEU B O 1
ATOM 7178 N N . ALA B 1 102 ? -6.996 12.305 5.137 1 96.56 102 ALA B N 1
ATOM 7179 C CA . ALA B 1 102 ? -7.184 10.859 5.078 1 96.56 102 ALA B CA 1
ATOM 7180 C C . ALA B 1 102 ? -7.73 10.328 6.402 1 96.56 102 ALA B C 1
ATOM 7182 O O . ALA B 1 102 ? -8.617 9.469 6.41 1 96.56 102 ALA B O 1
ATOM 7183 N N . ALA B 1 103 ? -7.188 10.805 7.484 1 97.12 103 ALA B N 1
ATOM 7184 C CA . ALA B 1 103 ? -7.68 10.422 8.805 1 97.12 103 ALA B CA 1
ATOM 7185 C C . ALA B 1 103 ? -9.148 10.797 8.969 1 97.12 103 ALA B C 1
ATOM 7187 O O . ALA B 1 103 ? -9.938 10.008 9.508 1 97.12 103 ALA B O 1
ATOM 7188 N N . ARG B 1 104 ? -9.547 11.961 8.469 1 96.81 104 ARG B N 1
ATOM 7189 C CA . ARG B 1 104 ? -10.914 12.445 8.586 1 96.81 104 ARG B CA 1
ATOM 7190 C C . ARG B 1 104 ? -11.875 11.562 7.797 1 96.81 104 ARG B C 1
ATOM 7192 O O . ARG B 1 104 ? -13.008 11.328 8.227 1 96.81 104 ARG B O 1
ATOM 7199 N N . ARG B 1 105 ? -11.398 11.008 6.703 1 94.75 105 ARG B N 1
ATOM 7200 C CA . ARG B 1 105 ? -12.234 10.102 5.918 1 94.75 105 ARG B CA 1
ATOM 7201 C C . ARG B 1 105 ? -12.516 8.812 6.684 1 94.75 105 ARG B C 1
ATOM 7203 O O . ARG B 1 105 ? -13.508 8.141 6.422 1 94.75 105 ARG B O 1
ATOM 7210 N N . THR B 1 106 ? -11.664 8.578 7.602 1 95.31 106 THR B N 1
ATOM 7211 C CA . THR B 1 106 ? -11.805 7.359 8.398 1 95.31 106 THR B CA 1
ATOM 7212 C C . THR B 1 106 ? -12.648 7.617 9.641 1 95.31 106 THR B C 1
ATOM 7214 O O . THR B 1 106 ? -13.57 6.859 9.938 1 95.31 106 THR B O 1
ATOM 7217 N N . ASP B 1 107 ? -12.438 8.805 10.289 1 96.19 107 ASP B N 1
ATOM 7218 C CA . ASP B 1 107 ? -13.07 8.992 11.594 1 96.19 107 ASP B CA 1
ATOM 7219 C C . ASP B 1 107 ? -14.297 9.891 11.484 1 96.19 107 ASP B C 1
ATOM 7221 O O . ASP B 1 107 ? -15.109 9.961 12.406 1 96.19 107 ASP B O 1
ATOM 7225 N N . GLY B 1 108 ? -14.484 10.633 10.359 1 95.88 108 GLY B N 1
ATOM 7226 C CA . GLY B 1 108 ? -15.734 11.312 10.086 1 95.88 108 GLY B CA 1
ATOM 7227 C C . GLY B 1 108 ? -15.734 12.766 10.531 1 95.88 108 GLY B C 1
ATOM 7228 O O . GLY B 1 108 ? -16.703 13.484 10.32 1 95.88 108 GLY B O 1
ATOM 7229 N N . ALA B 1 109 ? -14.664 13.281 11.133 1 97.69 109 ALA B N 1
ATOM 7230 C CA . ALA B 1 109 ? -14.602 14.672 11.586 1 97.69 109 ALA B CA 1
ATOM 7231 C C . ALA B 1 109 ? -14.242 15.609 10.438 1 97.69 109 ALA B C 1
ATOM 7233 O O . ALA B 1 109 ? -13.695 15.172 9.422 1 97.69 109 ALA B O 1
ATOM 7234 N N . GLU B 1 110 ? -14.609 16.859 10.633 1 97.06 110 GLU B N 1
ATOM 7235 C CA . GLU B 1 110 ? -14.18 17.922 9.727 1 97.06 110 GLU B CA 1
ATOM 7236 C C . GLU B 1 110 ? -12.828 18.5 10.141 1 97.06 110 GLU B C 1
ATOM 7238 O O . GLU B 1 110 ? -12.445 18.391 11.312 1 97.06 110 GLU B O 1
ATOM 7243 N N . GLN B 1 111 ? -12.133 19.031 9.141 1 97.88 111 GLN B N 1
ATOM 7244 C CA . GLN B 1 111 ? -10.789 19.516 9.438 1 97.88 111 GLN B CA 1
ATOM 7245 C C . GLN B 1 111 ? -10.68 21.016 9.188 1 97.88 111 GLN B C 1
ATOM 7247 O O . GLN B 1 111 ? -11.156 21.516 8.172 1 97.88 111 GLN B O 1
ATOM 7252 N N . PHE B 1 112 ? -10.055 21.75 10.117 1 98.06 112 PHE B N 1
ATOM 7253 C CA . PHE B 1 112 ? -9.797 23.172 9.984 1 98.06 112 PHE B CA 1
ATOM 7254 C C . PHE B 1 112 ? -8.367 23.516 10.391 1 98.06 112 PHE B C 1
ATOM 7256 O O . PHE B 1 112 ? -7.727 22.734 11.109 1 98.06 112 PHE B O 1
ATOM 7263 N N . PHE B 1 113 ? -7.902 24.672 9.875 1 98.19 113 PHE B N 1
ATOM 7264 C CA . PHE B 1 113 ? -6.586 25.188 10.227 1 98.19 113 PHE B CA 1
ATOM 7265 C C . PHE B 1 113 ? -6.648 26.688 10.484 1 98.19 113 PHE B C 1
ATOM 7267 O O . PHE B 1 113 ? -7.652 27.328 10.172 1 98.19 113 PHE B O 1
ATOM 7274 N N . THR B 1 114 ? -5.648 27.25 11.148 1 98.12 114 THR B N 1
ATOM 7275 C CA . THR B 1 114 ? -5.402 28.688 11.172 1 98.12 114 THR B CA 1
ATOM 7276 C C . THR B 1 114 ? -4.254 29.047 10.234 1 98.12 114 THR B C 1
ATOM 7278 O O . THR B 1 114 ? -3.746 28.203 9.508 1 98.12 114 THR B O 1
ATOM 7281 N N . ARG B 1 115 ? -3.801 30.297 10.312 1 96.88 115 ARG B N 1
ATOM 7282 C CA . ARG B 1 115 ? -2.68 30.766 9.508 1 96.88 115 ARG B CA 1
ATOM 7283 C C . ARG B 1 115 ? -1.352 30.5 10.211 1 96.88 115 ARG B C 1
ATOM 7285 O O . ARG B 1 115 ? -0.284 30.719 9.633 1 96.88 115 ARG B O 1
ATOM 7292 N N . ALA B 1 116 ? -1.43 29.938 11.367 1 97.19 116 ALA B N 1
ATOM 7293 C CA . ALA B 1 116 ? -0.204 29.703 12.125 1 97.19 116 ALA B CA 1
ATOM 7294 C C . ALA B 1 116 ? 0.677 28.656 11.438 1 97.19 116 ALA B C 1
ATOM 7296 O O . ALA B 1 116 ? 0.187 27.625 10.977 1 97.19 116 ALA B O 1
ATOM 7297 N N . ASN B 1 117 ? 1.904 29.016 11.352 1 94.06 117 ASN B N 1
ATOM 7298 C CA . ASN B 1 117 ? 2.869 28.031 10.867 1 94.06 117 ASN B CA 1
ATOM 7299 C C . ASN B 1 117 ? 3.598 27.344 12.016 1 94.06 117 ASN B C 1
ATOM 7301 O O . ASN B 1 117 ? 3.82 27.938 13.07 1 94.06 117 ASN B O 1
ATOM 7305 N N . ASP B 1 118 ? 3.895 26.062 11.891 1 94.56 118 ASP B N 1
ATOM 7306 C CA . ASP B 1 118 ? 4.723 25.312 12.844 1 94.56 118 ASP B CA 1
ATOM 7307 C C . ASP B 1 118 ? 6.199 25.656 12.664 1 94.56 118 ASP B C 1
ATOM 7309 O O . ASP B 1 118 ? 6.871 25.094 11.797 1 94.56 118 ASP B O 1
ATOM 7313 N N . PHE B 1 119 ? 6.684 26.516 13.555 1 89.69 119 PHE B N 1
ATOM 7314 C CA . PHE B 1 119 ? 8.055 27 13.391 1 89.69 119 PHE B CA 1
ATOM 7315 C C . PHE B 1 119 ? 9.023 26.141 14.195 1 89.69 119 PHE B C 1
ATOM 7317 O O . PHE B 1 119 ? 10.156 26.547 14.453 1 89.69 119 PHE B O 1
ATOM 7324 N N . GLY B 1 120 ? 8.547 25.031 14.594 1 86.19 120 GLY B N 1
ATOM 7325 C CA . GLY B 1 120 ? 9.375 24.141 15.383 1 86.19 120 GLY B CA 1
ATOM 7326 C C . GLY B 1 120 ? 9.055 24.172 16.859 1 86.19 120 GLY B C 1
ATOM 7327 O O . GLY B 1 120 ? 8.07 24.797 17.281 1 86.19 120 GLY B O 1
ATOM 7328 N N . PHE B 1 121 ? 9.867 23.594 17.656 1 83.69 121 PHE B N 1
ATOM 7329 C CA . PHE B 1 121 ? 9.625 23.422 19.078 1 83.69 121 PHE B CA 1
ATOM 7330 C C . PHE B 1 121 ? 9.727 24.75 19.812 1 83.69 121 PHE B C 1
ATOM 7332 O O . PHE B 1 121 ? 10.602 25.562 19.516 1 83.69 121 PHE B O 1
ATOM 7339 N N . SER B 1 122 ? 8.703 25.062 20.562 1 85.88 122 SER B N 1
ATOM 7340 C CA . SER B 1 122 ? 8.742 26.203 21.484 1 85.88 122 SER B CA 1
ATOM 7341 C C . SER B 1 122 ? 8.539 25.734 22.922 1 85.88 122 SER B C 1
ATOM 7343 O O . SER B 1 122 ? 7.703 24.875 23.203 1 85.88 122 SER B O 1
ATOM 7345 N N . LYS B 1 123 ? 9.234 26.344 23.812 1 80.94 123 LYS B N 1
ATOM 7346 C CA . LYS B 1 123 ? 9.227 25.875 25.188 1 80.94 123 LYS B CA 1
ATOM 7347 C C . LYS B 1 123 ? 7.973 26.359 25.922 1 80.94 123 LYS B C 1
ATOM 7349 O O . LYS B 1 123 ? 7.457 25.656 26.797 1 80.94 123 LYS B O 1
ATOM 7354 N N . ASN B 1 124 ? 7.59 27.609 25.609 1 85.5 124 ASN B N 1
ATOM 7355 C CA . ASN B 1 124 ? 6.418 28.156 26.281 1 85.5 124 ASN B CA 1
ATOM 7356 C C . ASN B 1 124 ? 5.531 28.953 25.328 1 85.5 124 ASN B C 1
ATOM 7358 O O . ASN B 1 124 ? 5.902 29.172 24.188 1 85.5 124 ASN B O 1
ATOM 7362 N N . SER B 1 125 ? 4.391 29.297 25.859 1 92.31 125 SER B N 1
ATOM 7363 C CA . SER B 1 125 ? 3.395 29.953 25.031 1 92.31 125 SER B CA 1
ATOM 7364 C C . SER B 1 125 ? 3.824 31.375 24.672 1 92.31 125 SER B C 1
ATOM 7366 O O . SER B 1 125 ? 3.439 31.906 23.609 1 92.31 125 SER B O 1
ATOM 7368 N N . ALA B 1 126 ? 4.605 31.969 25.453 1 87.31 126 ALA B N 1
ATOM 7369 C CA . ALA B 1 126 ? 5.031 33.344 25.203 1 87.31 126 ALA B CA 1
ATOM 7370 C C . ALA B 1 126 ? 5.816 33.438 23.906 1 87.31 126 ALA B C 1
ATOM 7372 O O . ALA B 1 126 ? 5.605 34.344 23.109 1 87.31 126 ALA B O 1
ATOM 7373 N N . GLU B 1 127 ? 6.668 32.562 23.734 1 84.12 127 GLU B N 1
ATOM 7374 C CA . GLU B 1 127 ? 7.438 32.531 22.5 1 84.12 127 GLU B CA 1
ATOM 7375 C C . GLU B 1 127 ? 6.531 32.281 21.297 1 84.12 127 GLU B C 1
ATOM 7377 O O . GLU B 1 127 ? 6.688 32.906 20.25 1 84.12 127 GLU B O 1
ATOM 7382 N N . SER B 1 128 ? 5.66 31.375 21.469 1 92.56 128 SER B N 1
ATOM 7383 C CA . SER B 1 128 ? 4.723 31.062 20.391 1 92.56 128 SER B CA 1
ATOM 7384 C C . SER B 1 128 ? 3.92 32.312 20 1 92.56 128 SER B C 1
ATOM 7386 O O . SER B 1 128 ? 3.771 32.594 18.812 1 92.56 128 SER B O 1
ATOM 7388 N N . PHE B 1 129 ? 3.441 33.031 20.984 1 95.25 129 PHE B N 1
ATOM 7389 C CA . PHE B 1 129 ? 2.596 34.188 20.734 1 95.25 129 PHE B CA 1
ATOM 7390 C C . PHE B 1 129 ? 3.395 35.312 20.078 1 95.25 129 PHE B C 1
ATOM 7392 O O . PHE B 1 129 ? 2.861 36.062 19.266 1 95.25 129 PHE B O 1
ATOM 7399 N N . LYS B 1 130 ? 4.602 35.344 20.453 1 88.81 130 LYS B N 1
ATOM 7400 C CA . LYS B 1 130 ? 5.469 36.344 19.844 1 88.81 130 LYS B CA 1
ATOM 7401 C C . LYS B 1 130 ? 5.656 36.062 18.359 1 88.81 130 LYS B C 1
ATOM 7403 O O . LYS B 1 130 ? 5.543 37 17.531 1 88.81 130 LYS B O 1
ATOM 7408 N N . ILE B 1 131 ? 5.855 34.938 18.047 1 90.25 131 ILE B N 1
ATOM 7409 C CA . ILE B 1 131 ? 6.18 34.562 16.672 1 90.25 131 ILE B CA 1
ATOM 7410 C C . ILE B 1 131 ? 4.902 34.531 15.836 1 90.25 131 ILE B C 1
ATOM 7412 O O . ILE B 1 131 ? 4.871 35 14.703 1 90.25 131 ILE B O 1
ATOM 7416 N N . TRP B 1 132 ? 3.75 34.031 16.359 1 96 132 TRP B N 1
ATOM 7417 C CA . TRP B 1 132 ? 2.488 33.844 15.641 1 96 132 TRP B CA 1
ATOM 7418 C C . TRP B 1 132 ? 1.724 35.156 15.562 1 96 132 TRP B C 1
ATOM 7420 O O . TRP B 1 132 ? 0.808 35.312 14.742 1 96 132 TRP B O 1
ATOM 7430 N N . ASN B 1 133 ? 2.131 36.125 16.266 1 94.88 133 ASN B N 1
ATOM 7431 C CA . ASN B 1 133 ? 1.237 37.25 16.516 1 94.88 133 ASN B CA 1
ATOM 7432 C C . ASN B 1 133 ? -0.079 36.812 17.141 1 94.88 133 ASN B C 1
ATOM 7434 O O . ASN B 1 133 ? -1.044 36.531 16.422 1 94.88 133 ASN B O 1
ATOM 7438 N N . LYS B 1 134 ? -0.189 36.812 18.344 1 96.94 134 LYS B N 1
ATOM 7439 C CA . LYS B 1 134 ? -1.266 36.188 19.109 1 96.94 134 LYS B CA 1
ATOM 7440 C C . LYS B 1 134 ? -2.633 36.656 18.609 1 96.94 134 LYS B C 1
ATOM 7442 O O . LYS B 1 134 ? -3.518 35.812 18.375 1 96.94 134 LYS B O 1
ATOM 7447 N N . ASP B 1 135 ? -2.828 37.938 18.375 1 96.94 135 ASP B N 1
ATOM 7448 C CA . ASP B 1 135 ? -4.129 38.469 18 1 96.94 135 ASP B CA 1
ATOM 7449 C C . ASP B 1 135 ? -4.574 37.938 16.641 1 96.94 135 ASP B C 1
ATOM 7451 O O . ASP B 1 135 ? -5.762 37.688 16.422 1 96.94 135 ASP B O 1
ATOM 7455 N N . GLN B 1 136 ? -3.646 37.812 15.82 1 95.19 136 GLN B N 1
ATOM 7456 C CA . GLN B 1 136 ? -3.967 37.312 14.484 1 95.19 136 GLN B CA 1
ATOM 7457 C C . GLN B 1 136 ? -4.469 35.875 14.539 1 95.19 136 GLN B C 1
ATOM 7459 O O . GLN B 1 136 ? -5.477 35.531 13.906 1 95.19 136 GLN B O 1
ATOM 7464 N N . ILE B 1 137 ? -3.783 35.031 15.219 1 97.81 137 ILE B N 1
ATOM 7465 C CA . ILE B 1 137 ? -4.172 33.625 15.297 1 97.81 137 ILE B CA 1
ATOM 7466 C C . ILE B 1 137 ? -5.441 33.5 16.141 1 97.81 137 ILE B C 1
ATOM 7468 O O . ILE B 1 137 ? -6.293 32.656 15.852 1 97.81 137 ILE B O 1
ATOM 7472 N N . LEU B 1 138 ? -5.582 34.344 17.219 1 98.56 138 LEU B N 1
ATOM 7473 C CA . LEU B 1 138 ? -6.828 34.375 17.969 1 98.56 138 LEU B CA 1
ATOM 7474 C C . LEU B 1 138 ? -8.016 34.688 17.062 1 98.56 138 LEU B C 1
ATOM 7476 O O . LEU B 1 138 ? -9.07 34.062 17.188 1 98.56 138 LEU B O 1
ATOM 7480 N N . SER B 1 139 ? -7.805 35.625 16.219 1 97.81 139 SER B N 1
ATOM 7481 C CA . SER B 1 139 ? -8.844 36 15.266 1 97.81 139 SER B CA 1
ATOM 7482 C C . SER B 1 139 ? -9.258 34.812 14.406 1 97.81 139 SER B C 1
ATOM 7484 O O . SER B 1 139 ? -10.438 34.625 14.125 1 97.81 139 SER B O 1
ATOM 7486 N N . ASP B 1 140 ? -8.289 34.031 13.961 1 98.19 140 ASP B N 1
ATOM 7487 C CA . ASP B 1 140 ? -8.578 32.875 13.156 1 98.19 140 ASP B CA 1
ATOM 7488 C C . ASP B 1 140 ? -9.414 31.859 13.938 1 98.19 140 ASP B C 1
ATOM 7490 O O . ASP B 1 140 ? -10.352 31.266 13.398 1 98.19 140 ASP B O 1
ATOM 7494 N N . VAL B 1 141 ? -9.07 31.594 15.203 1 98.75 141 VAL B N 1
ATOM 7495 C CA . VAL B 1 141 ? -9.812 30.656 16.031 1 98.75 141 VAL B CA 1
ATOM 7496 C C . VAL B 1 141 ? -11.242 31.156 16.234 1 98.75 141 VAL B C 1
ATOM 7498 O O . VAL B 1 141 ? -12.195 30.375 16.156 1 98.75 141 VAL B O 1
ATOM 7501 N N . VAL B 1 142 ? -11.398 32.469 16.469 1 98.62 142 VAL B N 1
ATOM 7502 C CA . VAL B 1 142 ? -12.719 33.062 16.625 1 98.62 142 VAL B CA 1
ATOM 7503 C C . VAL B 1 142 ? -13.539 32.875 15.352 1 98.62 142 VAL B C 1
ATOM 7505 O O . VAL B 1 142 ? -14.719 32.5 15.414 1 98.62 142 VAL B O 1
ATOM 7508 N N . TRP B 1 143 ? -12.898 33.031 14.227 1 98.06 143 TRP B N 1
ATOM 7509 C CA . TRP B 1 143 ? -13.555 32.844 12.93 1 98.06 143 TRP B CA 1
ATOM 7510 C C . TRP B 1 143 ? -14.109 31.438 12.812 1 98.06 143 TRP B C 1
ATOM 7512 O O . TRP B 1 143 ? -15.273 31.25 12.43 1 98.06 143 TRP B O 1
ATOM 7522 N N . VAL B 1 144 ? -13.312 30.438 13.148 1 98.31 144 VAL B N 1
ATOM 7523 C CA . VAL B 1 144 ? -13.734 29.031 13.031 1 98.31 144 VAL B CA 1
ATOM 7524 C C . VAL B 1 144 ? -14.898 28.766 13.984 1 98.31 144 VAL B C 1
ATOM 7526 O O . VAL B 1 144 ? -15.859 28.078 13.617 1 98.31 144 VAL B O 1
ATOM 7529 N N . ILE B 1 145 ? -14.844 29.281 15.227 1 98.75 145 ILE B N 1
ATOM 7530 C CA . ILE B 1 145 ? -15.906 29.078 16.203 1 98.75 145 ILE B CA 1
ATOM 7531 C C . ILE B 1 145 ? -17.203 29.719 15.703 1 98.75 145 ILE B C 1
ATOM 7533 O O . ILE B 1 145 ? -18.266 29.109 15.766 1 98.75 145 ILE B O 1
ATOM 7537 N N . ARG B 1 146 ? -17.109 30.969 15.18 1 98.5 146 ARG B N 1
ATOM 7538 C CA . ARG B 1 146 ? -18.312 31.656 14.695 1 98.5 146 ARG B CA 1
ATOM 7539 C C . ARG B 1 146 ? -18.891 30.969 13.477 1 98.5 146 ARG B C 1
ATOM 7541 O O . ARG B 1 146 ? -20.109 30.922 13.312 1 98.5 146 ARG B O 1
ATOM 7548 N N . LYS B 1 147 ? -18.062 30.391 12.672 1 96.81 147 LYS B N 1
ATOM 7549 C CA . LYS B 1 147 ? -18.531 29.719 11.469 1 96.81 147 LYS B CA 1
ATOM 7550 C C . LYS B 1 147 ? -19.062 28.328 11.797 1 96.81 147 LYS B C 1
ATOM 7552 O O . LYS B 1 147 ? -20.125 27.922 11.305 1 96.81 147 LYS B O 1
ATOM 7557 N N . PHE B 1 148 ? -18.375 27.578 12.617 1 97.06 148 PHE B N 1
ATOM 7558 C CA . PHE B 1 148 ? -18.719 26.203 12.953 1 97.06 148 PHE B CA 1
ATOM 7559 C C . PHE B 1 148 ? -19.828 26.141 13.992 1 97.06 148 PHE B C 1
ATOM 7561 O O . PHE B 1 148 ? -20.625 25.203 14.016 1 97.06 148 PHE B O 1
ATOM 7568 N N . GLN B 1 149 ? -19.875 27.125 14.883 1 97.94 149 GLN B N 1
ATOM 7569 C CA . GLN B 1 149 ? -20.859 27.281 15.938 1 97.94 149 GLN B CA 1
ATOM 7570 C C . GLN B 1 149 ? -20.938 26.031 16.812 1 97.94 149 GLN B C 1
ATOM 7572 O O . GLN B 1 149 ? -22.016 25.453 16.984 1 97.94 149 GLN B O 1
ATOM 7577 N N . PRO B 1 150 ? -19.891 25.656 17.469 1 98.62 150 PRO B N 1
ATOM 7578 C CA . PRO B 1 150 ? -19.891 24.469 18.328 1 98.62 150 PRO B CA 1
ATOM 7579 C C . PRO B 1 150 ? -20.719 24.656 19.594 1 98.62 150 PRO B C 1
ATOM 7581 O O . PRO B 1 150 ? -20.719 25.75 20.172 1 98.62 150 PRO B O 1
ATOM 7584 N N . ASP B 1 151 ? -21.422 23.578 19.984 1 98.69 151 ASP B N 1
ATOM 7585 C CA . ASP B 1 151 ? -22.016 23.562 21.312 1 98.69 151 ASP B CA 1
ATOM 7586 C C . ASP B 1 151 ? -20.953 23.375 22.406 1 98.69 151 ASP B C 1
ATOM 7588 O O . ASP B 1 151 ? -21.078 23.938 23.484 1 98.69 151 ASP B O 1
ATOM 7592 N N . ILE B 1 152 ? -20 22.594 22.062 1 98.75 152 ILE B N 1
ATOM 7593 C CA . ILE B 1 152 ? -18.922 22.25 23 1 98.75 152 ILE B CA 1
ATOM 7594 C C . ILE B 1 152 ? -17.578 22.422 22.312 1 98.75 152 ILE B C 1
ATOM 7596 O O . ILE B 1 152 ? -17.406 22.078 21.141 1 98.75 152 ILE B O 1
ATOM 7600 N N . ILE B 1 153 ? -16.625 23 23.031 1 98.88 153 ILE B N 1
ATOM 7601 C CA . ILE B 1 153 ? -15.242 23.062 22.594 1 98.88 153 ILE B CA 1
ATOM 7602 C C . ILE B 1 153 ? -14.375 22.188 23.484 1 98.88 153 ILE B C 1
ATOM 7604 O O . ILE B 1 153 ? -14.531 22.203 24.719 1 98.88 153 ILE B O 1
ATOM 7608 N N . ILE B 1 154 ? -13.555 21.328 22.922 1 98.88 154 ILE B N 1
ATOM 7609 C CA . ILE B 1 154 ? -12.648 20.453 23.672 1 98.88 154 ILE B CA 1
ATOM 7610 C C . ILE B 1 154 ? -11.203 20.812 23.312 1 98.88 154 ILE B C 1
ATOM 7612 O O . ILE B 1 154 ? -10.852 20.938 22.141 1 98.88 154 ILE B O 1
ATOM 7616 N N . THR B 1 155 ? -10.391 21.031 24.312 1 98.62 155 THR B N 1
ATOM 7617 C CA . THR B 1 155 ? -8.961 21.219 24.094 1 98.62 155 THR B CA 1
ATOM 7618 C C . THR B 1 155 ? -8.18 19.969 24.453 1 98.62 155 THR B C 1
ATOM 7620 O O . THR B 1 155 ? -8.578 19.203 25.328 1 98.62 155 THR B O 1
ATOM 7623 N N . ARG B 1 156 ? -7.098 19.75 23.812 1 97.25 156 ARG B N 1
ATOM 7624 C CA . ARG B 1 156 ? -6.273 18.578 24.047 1 97.25 156 ARG B CA 1
ATOM 7625 C C . ARG B 1 156 ? -5.281 18.812 25.188 1 97.25 156 ARG B C 1
ATOM 7627 O O . ARG B 1 156 ? -4.918 17.891 25.906 1 97.25 156 ARG B O 1
ATOM 7634 N N . PHE B 1 157 ? -4.832 20.094 25.297 1 96.06 157 PHE B N 1
ATOM 7635 C CA . PHE B 1 157 ? -3.723 20.391 26.188 1 96.06 157 PHE B CA 1
ATOM 7636 C C . PHE B 1 157 ? -4.137 21.422 27.234 1 96.06 157 PHE B C 1
ATOM 7638 O O . PHE B 1 157 ? -5.133 22.125 27.078 1 96.06 157 PHE B O 1
ATOM 7645 N N . PRO B 1 158 ? -3.395 21.406 28.375 1 95 158 PRO B N 1
ATOM 7646 C CA . PRO B 1 158 ? -3.602 22.484 29.344 1 95 158 PRO B CA 1
ATOM 7647 C C . PRO B 1 158 ? -2.848 23.75 28.984 1 95 158 PRO B C 1
ATOM 7649 O O . PRO B 1 158 ? -2.105 23.781 28 1 95 158 PRO B O 1
ATOM 7652 N N . GLU B 1 159 ? -3.049 24.781 29.688 1 95.81 159 GLU B N 1
ATOM 7653 C CA . GLU B 1 159 ? -2.5 26.094 29.375 1 95.81 159 GLU B CA 1
ATOM 7654 C C . GLU B 1 159 ? -1.111 26.281 29.984 1 95.81 159 GLU B C 1
ATOM 7656 O O . GLU B 1 159 ? -0.457 27.297 29.75 1 95.81 159 GLU B O 1
ATOM 7661 N N . ASP B 1 160 ? -0.664 25.203 30.719 1 91.5 160 ASP B N 1
ATOM 7662 C CA . ASP B 1 160 ? 0.576 25.344 31.469 1 91.5 160 ASP B CA 1
ATOM 7663 C C . ASP B 1 160 ? 1.626 24.344 31 1 91.5 160 ASP B C 1
ATOM 7665 O O . ASP B 1 160 ? 1.517 23.781 29.906 1 91.5 160 ASP B O 1
ATOM 7669 N N . ALA B 1 161 ? 2.678 24.172 31.75 1 84.69 161 ALA B N 1
ATOM 7670 C CA . ALA B 1 161 ? 3.846 23.391 31.344 1 84.69 161 ALA B CA 1
ATOM 7671 C C . ALA B 1 161 ? 3.477 21.922 31.125 1 84.69 161 ALA B C 1
ATOM 7673 O O . ALA B 1 161 ? 4.18 21.203 30.406 1 84.69 161 ALA B O 1
ATOM 7674 N N . ARG B 1 162 ? 2.41 21.531 31.734 1 89.44 162 ARG B N 1
ATOM 7675 C CA . ARG B 1 162 ? 1.968 20.156 31.562 1 89.44 162 ARG B CA 1
ATOM 7676 C C . ARG B 1 162 ? 1.652 19.844 30.094 1 89.44 162 ARG B C 1
ATOM 7678 O O . ARG B 1 162 ? 1.521 18.688 29.719 1 89.44 162 ARG B O 1
ATOM 7685 N N . ALA B 1 163 ? 1.525 20.906 29.266 1 89.44 163 ALA B N 1
ATOM 7686 C CA . ALA B 1 163 ? 1.23 20.766 27.844 1 89.44 163 ALA B CA 1
ATOM 7687 C C . ALA B 1 163 ? 2.426 20.172 27.094 1 89.44 163 ALA B C 1
ATOM 7689 O O . ALA B 1 163 ? 2.289 19.719 25.953 1 89.44 163 ALA B O 1
ATOM 7690 N N . GLY B 1 164 ? 3.551 20.25 27.688 1 81.62 164 GLY B N 1
ATOM 7691 C CA . GLY B 1 164 ? 4.746 19.672 27.094 1 81.62 164 GLY B CA 1
ATOM 7692 C C . GLY B 1 164 ? 5.551 20.656 26.281 1 81.62 164 GLY B C 1
ATOM 7693 O O . GLY B 1 164 ? 6.781 20.625 26.281 1 81.62 164 GLY B O 1
ATOM 7694 N N . HIS B 1 165 ? 4.914 21.547 25.438 1 86.25 165 HIS B N 1
ATOM 7695 C CA . HIS B 1 165 ? 5.648 22.578 24.719 1 86.25 165 HIS B CA 1
ATOM 7696 C C . HIS B 1 165 ? 4.75 23.766 24.391 1 86.25 165 HIS B C 1
ATOM 7698 O O . HIS B 1 165 ? 3.545 23.734 24.641 1 86.25 165 HIS B O 1
ATOM 7704 N N . GLY B 1 166 ? 5.434 24.812 23.906 1 91.25 166 GLY B N 1
ATOM 7705 C CA . GLY B 1 166 ? 4.82 26.125 23.781 1 91.25 166 GLY B CA 1
ATOM 7706 C C . GLY B 1 166 ? 3.621 26.141 22.844 1 91.25 166 GLY B C 1
ATOM 7707 O O . GLY B 1 166 ? 2.594 26.75 23.156 1 91.25 166 GLY B O 1
ATOM 7708 N N . HIS B 1 167 ? 3.691 25.469 21.688 1 95.06 167 HIS B N 1
ATOM 7709 C CA . HIS B 1 167 ? 2.572 25.422 20.75 1 95.06 167 HIS B CA 1
ATOM 7710 C C . HIS B 1 167 ? 1.341 24.797 21.406 1 95.06 167 HIS B C 1
ATOM 7712 O O . HIS B 1 167 ? 0.217 25.25 21.172 1 95.06 167 HIS B O 1
ATOM 7718 N N . HIS B 1 168 ? 1.55 23.75 22.219 1 96.19 168 HIS B N 1
ATOM 7719 C CA . HIS B 1 168 ? 0.448 23.062 22.875 1 96.19 168 HIS B CA 1
ATOM 7720 C C . HIS B 1 168 ? -0.258 23.969 23.875 1 96.19 168 HIS B C 1
ATOM 7722 O O . HIS B 1 168 ? -1.479 24.125 23.828 1 96.19 168 HIS B O 1
ATOM 7728 N N . ALA B 1 169 ? 0.564 24.578 24.719 1 96.5 169 ALA B N 1
ATOM 7729 C CA . ALA B 1 169 ? -0.001 25.484 25.703 1 96.5 169 ALA B CA 1
ATOM 7730 C C . ALA B 1 169 ? -0.704 26.672 25.031 1 96.5 169 ALA B C 1
ATOM 7732 O O . ALA B 1 169 ? -1.791 27.078 25.453 1 96.5 169 ALA B O 1
ATOM 7733 N N . ALA B 1 170 ? -0.073 27.156 24 1 97.69 170 ALA B N 1
ATOM 7734 C CA . ALA B 1 170 ? -0.642 28.281 23.266 1 97.69 170 ALA B CA 1
ATOM 7735 C C . ALA B 1 170 ? -1.995 27.906 22.672 1 97.69 170 ALA B C 1
ATOM 7737 O O . ALA B 1 170 ? -2.922 28.719 22.656 1 97.69 170 ALA B O 1
ATOM 7738 N N . SER B 1 171 ? -2.129 26.734 22.125 1 98.44 171 SER B N 1
ATOM 7739 C CA . SER B 1 171 ? -3.391 26.312 21.531 1 98.44 171 SER B CA 1
ATOM 7740 C C . SER B 1 171 ? -4.516 26.297 22.562 1 98.44 171 SER B C 1
ATOM 7742 O O . SER B 1 171 ? -5.645 26.688 22.25 1 98.44 171 SER B O 1
ATOM 7744 N N . ALA B 1 172 ? -4.23 25.875 23.766 1 98.38 172 ALA B N 1
ATOM 7745 C CA . ALA B 1 172 ? -5.227 25.844 24.844 1 98.38 172 ALA B CA 1
ATOM 7746 C C . ALA B 1 172 ? -5.633 27.25 25.25 1 98.38 172 ALA B C 1
ATOM 7748 O O . ALA B 1 172 ? -6.816 27.531 25.453 1 98.38 172 ALA B O 1
ATOM 7749 N N . ILE B 1 173 ? -4.652 28.125 25.375 1 98.62 173 ILE B N 1
ATOM 7750 C CA . ILE B 1 173 ? -4.91 29.516 25.766 1 98.62 173 ILE B CA 1
ATOM 7751 C C . ILE B 1 173 ? -5.77 30.203 24.719 1 98.62 173 ILE B C 1
ATOM 7753 O O . ILE B 1 173 ? -6.758 30.859 25.047 1 98.62 173 ILE B O 1
ATOM 7757 N N . LEU B 1 174 ? -5.391 30.016 23.469 1 98.81 174 LEU B N 1
ATOM 7758 C CA . LEU B 1 174 ? -6.141 30.609 22.375 1 98.81 174 LEU B CA 1
ATOM 7759 C C . LEU B 1 174 ? -7.574 30.094 22.344 1 98.81 174 LEU B C 1
ATOM 7761 O O . LEU B 1 174 ? -8.508 30.844 22.078 1 98.81 174 LEU B O 1
ATOM 7765 N N . ALA B 1 175 ? -7.77 28.797 22.594 1 98.81 175 ALA B N 1
ATOM 7766 C CA . ALA B 1 175 ? -9.109 28.219 22.625 1 98.81 175 ALA B CA 1
ATOM 7767 C C . ALA B 1 175 ? -9.969 28.875 23.703 1 98.81 175 ALA B C 1
ATOM 7769 O O . ALA B 1 175 ? -11.109 29.25 23.453 1 98.81 175 ALA B O 1
ATOM 7770 N N . ARG B 1 176 ? -9.438 28.953 24.906 1 98.69 176 ARG B N 1
ATOM 7771 C CA . ARG B 1 176 ? -10.172 29.562 26 1 98.69 176 ARG B CA 1
ATOM 7772 C C . ARG B 1 176 ? -10.516 31.016 25.703 1 98.69 176 ARG B C 1
ATOM 7774 O O . ARG B 1 176 ? -11.656 31.438 25.906 1 98.69 176 ARG B O 1
ATOM 7781 N N . GLU B 1 177 ? -9.508 31.766 25.234 1 98.81 177 GLU B N 1
ATOM 7782 C CA . GLU B 1 177 ? -9.75 33.156 24.922 1 98.81 177 GLU B CA 1
ATOM 7783 C C . GLU B 1 177 ? -10.758 33.312 23.797 1 98.81 177 GLU B C 1
ATOM 7785 O O . GLU B 1 177 ? -11.586 34.25 23.812 1 98.81 177 GLU B O 1
ATOM 7790 N N . ALA B 1 178 ? -10.688 32.469 22.828 1 98.88 178 ALA B N 1
ATOM 7791 C CA . ALA B 1 178 ? -11.609 32.531 21.703 1 98.88 178 ALA B CA 1
ATOM 7792 C C . ALA B 1 178 ? -13.031 32.188 22.141 1 98.88 178 ALA B C 1
ATOM 7794 O O . ALA B 1 178 ? -14.008 32.688 21.578 1 98.88 178 ALA B O 1
ATOM 7795 N N . PHE B 1 179 ? -13.172 31.281 23.172 1 98.56 179 PHE B N 1
ATOM 7796 C CA . PHE B 1 179 ? -14.469 30.953 23.75 1 98.56 179 PHE B CA 1
ATOM 7797 C C . PHE B 1 179 ? -15.219 32.219 24.172 1 98.56 179 PHE B C 1
ATOM 7799 O O . PHE B 1 179 ? -16.406 32.344 23.906 1 98.56 179 PHE B O 1
ATOM 7806 N N . THR B 1 180 ? -14.523 33.094 24.703 1 98.56 180 THR B N 1
ATOM 7807 C CA . THR B 1 180 ? -15.109 34.344 25.172 1 98.56 180 THR B CA 1
ATOM 7808 C C . THR B 1 180 ? -15.203 35.375 24.031 1 98.56 180 THR B C 1
ATOM 7810 O O . THR B 1 180 ? -16.234 36.031 23.859 1 98.56 180 THR B O 1
ATOM 7813 N N . ALA B 1 181 ? -14.172 35.469 23.219 1 98.75 181 ALA B N 1
ATOM 7814 C CA . ALA B 1 181 ? -14.086 36.469 22.172 1 98.75 181 ALA B CA 1
ATOM 7815 C C . ALA B 1 181 ? -15.141 36.25 21.094 1 98.75 181 ALA B C 1
ATOM 7817 O O . ALA B 1 181 ? -15.672 37.188 20.516 1 98.75 181 ALA B O 1
ATOM 7818 N N . ALA B 1 182 ? -15.453 35.031 20.828 1 98.81 182 ALA B N 1
ATOM 7819 C CA . ALA B 1 182 ? -16.406 34.688 19.766 1 98.81 182 ALA B CA 1
ATOM 7820 C C . ALA B 1 182 ? -17.797 35.188 20.109 1 98.81 182 ALA B C 1
ATOM 7822 O O . ALA B 1 182 ? -18.625 35.406 19.219 1 98.81 182 ALA B O 1
ATOM 7823 N N . ALA B 1 183 ? -18.031 35.438 21.422 1 98.56 183 ALA B N 1
ATOM 7824 C CA . ALA B 1 183 ? -19.344 35.875 21.891 1 98.56 183 ALA B CA 1
ATOM 7825 C C . ALA B 1 183 ? -19.375 37.406 22 1 98.56 183 ALA B C 1
ATOM 7827 O O . ALA B 1 183 ? -20.422 38 22.281 1 98.56 183 ALA B O 1
ATOM 7828 N N . ASP B 1 184 ? -18.266 38.031 21.812 1 98.56 184 ASP B N 1
ATOM 7829 C CA . ASP B 1 184 ? -18.141 39.469 21.969 1 98.56 184 ASP B CA 1
ATOM 7830 C C . ASP B 1 184 ? -18.125 40.188 20.609 1 98.56 184 ASP B C 1
ATOM 7832 O O . ASP B 1 184 ? -17.156 40.062 19.844 1 98.56 184 ASP B O 1
ATOM 7836 N N . PRO B 1 185 ? -19.094 40.938 20.297 1 98.06 185 PRO B N 1
ATOM 7837 C CA . PRO B 1 185 ? -19.141 41.625 19 1 98.06 185 PRO B CA 1
ATOM 7838 C C . PRO B 1 185 ? -18.031 42.656 18.812 1 98.06 185 PRO B C 1
ATOM 7840 O O . PRO B 1 185 ? -17.766 43.094 17.688 1 98.06 185 PRO B O 1
ATOM 7843 N N . LYS B 1 186 ? -17.344 43.031 19.875 1 98.12 186 LYS B N 1
ATOM 7844 C CA . LYS B 1 186 ? -16.297 44.031 19.797 1 98.12 186 LYS B CA 1
ATOM 7845 C C . LYS B 1 186 ? -14.961 43.406 19.391 1 98.12 186 LYS B C 1
ATOM 7847 O O . LYS B 1 186 ? -14.039 44.094 18.969 1 98.12 186 LYS B O 1
ATOM 7852 N N . ARG B 1 187 ? -14.961 42.156 19.547 1 98.25 187 ARG B N 1
ATOM 7853 C CA . ARG B 1 187 ? -13.742 41.438 19.172 1 98.25 187 ARG B CA 1
ATOM 7854 C C . ARG B 1 187 ? -13.805 41 17.719 1 98.25 187 ARG B C 1
ATOM 7856 O O . ARG B 1 187 ? -14.68 40.219 17.344 1 98.25 187 ARG B O 1
ATOM 7863 N N . PHE B 1 188 ? -12.906 41.531 16.953 1 97.31 188 PHE B N 1
ATOM 7864 C CA . PHE B 1 188 ? -12.797 41.219 15.531 1 97.31 188 PHE B CA 1
ATOM 7865 C C . PHE B 1 188 ? -14.109 41.5 14.805 1 97.31 188 PHE B C 1
ATOM 7867 O O . PHE B 1 188 ? -14.648 40.625 14.133 1 97.31 188 PHE B O 1
ATOM 7874 N N . PRO B 1 189 ? -14.609 42.656 14.805 1 97.31 189 PRO B N 1
ATOM 7875 C CA . PRO B 1 189 ? -15.922 43.031 14.266 1 97.31 189 PRO B CA 1
ATOM 7876 C C . PRO B 1 189 ? -16 42.844 12.75 1 97.31 189 PRO B C 1
ATOM 7878 O O . PRO B 1 189 ? -17.094 42.688 12.195 1 97.31 189 PRO B O 1
ATOM 7881 N N . GLU B 1 190 ? -14.867 42.812 12.055 1 94.44 190 GLU B N 1
ATOM 7882 C CA . GLU B 1 190 ? -14.844 42.656 10.609 1 94.44 190 GLU B CA 1
ATOM 7883 C C . GLU B 1 190 ? -15.414 41.312 10.195 1 94.44 190 GLU B C 1
ATOM 7885 O O . GLU B 1 190 ? -15.938 41.156 9.086 1 94.44 190 GLU B O 1
ATOM 7890 N N . GLN B 1 191 ? -15.359 40.375 11.094 1 95.94 191 GLN B N 1
ATOM 7891 C CA . GLN B 1 191 ? -15.852 39.031 10.797 1 95.94 191 GLN B CA 1
ATOM 7892 C C . GLN B 1 191 ? -17.375 39 10.742 1 95.94 191 GLN B C 1
ATOM 7894 O O . GLN B 1 191 ? -17.953 38.125 10.086 1 95.94 191 GLN B O 1
ATOM 7899 N N . LEU B 1 192 ? -18.047 39.875 11.367 1 96.88 192 LEU B N 1
ATOM 7900 C CA . LEU B 1 192 ? -19.484 39.844 11.578 1 96.88 192 LEU B CA 1
ATOM 7901 C C . LEU B 1 192 ? -20.234 40.219 10.305 1 96.88 192 LEU B C 1
ATOM 7903 O O . LEU B 1 192 ? -21.453 40.125 10.234 1 96.88 192 LEU B O 1
ATOM 7907 N N . LYS B 1 193 ? -19.438 40.594 9.258 1 94.81 193 LYS B N 1
ATOM 7908 C CA . LYS B 1 193 ? -20.031 40.75 7.934 1 94.81 193 LYS B CA 1
ATOM 7909 C C . LYS B 1 193 ? -20.422 39.438 7.316 1 94.81 193 LYS B C 1
ATOM 7911 O O . LYS B 1 193 ? -21.297 39.375 6.449 1 94.81 193 LYS B O 1
ATOM 7916 N N . GLN B 1 194 ? -19.797 38.438 7.863 1 94.56 194 GLN B N 1
ATOM 7917 C CA . GLN B 1 194 ? -20 37.156 7.223 1 94.56 194 GLN B CA 1
ATOM 7918 C C . GLN B 1 194 ? -20.547 36.125 8.219 1 94.56 194 GLN B C 1
ATOM 7920 O O . GLN B 1 194 ? -21.172 35.125 7.824 1 94.56 194 GLN B O 1
ATOM 7925 N N . VAL B 1 195 ? -20.25 36.375 9.477 1 96 195 VAL B N 1
ATOM 7926 C CA . VAL B 1 195 ? -20.688 35.438 10.5 1 96 195 VAL B CA 1
ATOM 7927 C C . VAL B 1 195 ? -21.312 36.219 11.664 1 96 195 VAL B C 1
ATOM 7929 O O . VAL B 1 195 ? -21.266 37.438 11.711 1 96 195 VAL B O 1
ATOM 7932 N N . LYS B 1 196 ? -21.922 35.5 12.57 1 97.31 196 LYS B N 1
ATOM 7933 C CA . LYS B 1 196 ? -22.516 36.062 13.773 1 97.31 196 LYS B CA 1
ATOM 7934 C C . LYS B 1 196 ? -21.719 35.688 15.016 1 97.31 196 LYS B C 1
ATOM 7936 O O . LYS B 1 196 ? -20.859 34.812 14.953 1 97.31 196 LYS B O 1
ATOM 7941 N N . ILE B 1 197 ? -21.953 36.375 16.062 1 98.25 197 ILE B N 1
ATOM 7942 C CA . ILE B 1 197 ? -21.312 36 17.328 1 98.25 197 ILE B CA 1
ATOM 7943 C C . ILE B 1 197 ? -21.828 34.625 17.781 1 98.25 197 ILE B C 1
ATOM 7945 O O . ILE B 1 197 ? -22.906 34.219 17.375 1 98.25 197 ILE B O 1
ATOM 7949 N N . TRP B 1 198 ? -21.094 33.938 18.578 1 98.62 198 TRP B N 1
ATOM 7950 C CA . TRP B 1 198 ? -21.484 32.625 19.031 1 98.62 198 TRP B CA 1
ATOM 7951 C C . TRP B 1 198 ? -20.891 32.312 20.422 1 98.62 198 TRP B C 1
ATOM 7953 O O . TRP B 1 198 ? -19.719 32.594 20.672 1 98.62 198 TRP B O 1
ATOM 7963 N N . GLN B 1 199 ? -21.703 31.844 21.281 1 98.44 199 GLN B N 1
ATOM 7964 C CA . GLN B 1 199 ? -21.25 31.375 22.594 1 98.44 199 GLN B CA 1
ATOM 7965 C C . GLN B 1 199 ? -21.453 29.875 22.75 1 98.44 199 GLN B C 1
ATOM 7967 O O . GLN B 1 199 ? -22.594 29.406 22.875 1 98.44 199 GLN B O 1
ATOM 7972 N N . ALA B 1 200 ? -20.438 29.109 22.781 1 98.56 200 ALA B N 1
ATOM 7973 C CA . ALA B 1 200 ? -20.516 27.688 23.094 1 98.56 200 ALA B CA 1
ATOM 7974 C C . ALA B 1 200 ? -20.969 27.453 24.531 1 98.56 200 ALA B C 1
ATOM 7976 O O . ALA B 1 200 ? -20.703 28.281 25.406 1 98.56 200 ALA B O 1
ATOM 7977 N N . LYS B 1 201 ? -21.594 26.312 24.766 1 98.44 201 LYS B N 1
ATOM 7978 C CA . LYS B 1 201 ? -22.109 26.016 26.094 1 98.44 201 LYS B CA 1
ATOM 7979 C C . LYS B 1 201 ? -20.984 25.797 27.094 1 98.44 201 LYS B C 1
ATOM 7981 O O . LYS B 1 201 ? -21.094 26.219 28.25 1 98.44 201 LYS B O 1
ATOM 7986 N N . ARG B 1 202 ? -19.969 25.172 26.688 1 98.69 202 ARG B N 1
ATOM 7987 C CA . ARG B 1 202 ? -18.844 24.922 27.578 1 98.69 202 ARG B CA 1
ATOM 7988 C C . ARG B 1 202 ? -17.562 24.672 26.781 1 98.69 202 ARG B C 1
ATOM 7990 O O . ARG B 1 202 ? -17.609 24.406 25.578 1 98.69 202 ARG B O 1
ATOM 7997 N N . ILE B 1 203 ? -16.484 24.859 27.359 1 98.75 203 ILE B N 1
ATOM 7998 C CA . ILE B 1 203 ? -15.156 24.469 26.922 1 98.75 203 ILE B CA 1
ATOM 7999 C C . ILE B 1 203 ? -14.508 23.578 27.984 1 98.75 203 ILE B C 1
ATOM 8001 O O . ILE B 1 203 ? -14.516 23.906 29.172 1 98.75 203 ILE B O 1
ATOM 8005 N N . VAL B 1 204 ? -14.023 22.391 27.562 1 98.62 204 VAL B N 1
ATOM 8006 C CA . VAL B 1 204 ? -13.422 21.422 28.469 1 98.62 204 VAL B CA 1
ATOM 8007 C C . VAL B 1 204 ? -12.047 21.016 27.969 1 98.62 204 VAL B C 1
ATOM 8009 O O . VAL B 1 204 ? -11.75 21.156 26.781 1 98.62 204 VAL B O 1
ATOM 8012 N N . TRP B 1 205 ? -11.234 20.594 28.938 1 98.44 205 TRP B N 1
ATOM 8013 C CA . TRP B 1 205 ? -9.914 20.031 28.641 1 98.44 205 TRP B CA 1
ATOM 8014 C C . TRP B 1 205 ? -9.945 18.516 28.703 1 98.44 205 TRP B C 1
ATOM 8016 O O . TRP B 1 205 ? -10.305 17.938 29.734 1 98.44 205 TRP B O 1
ATOM 8026 N N . ASN B 1 206 ? -9.641 17.812 27.547 1 98.19 206 ASN B N 1
ATOM 8027 C CA . ASN B 1 206 ? -9.484 16.359 27.5 1 98.19 206 ASN B CA 1
ATOM 8028 C C . ASN B 1 206 ? -8.164 15.914 28.109 1 98.19 206 ASN B C 1
ATOM 8030 O O . ASN B 1 206 ? -7.148 15.812 27.422 1 98.19 206 ASN B O 1
ATOM 8034 N N . THR B 1 207 ? -8.195 15.539 29.359 1 96.75 207 THR B N 1
ATOM 8035 C CA . THR B 1 207 ? -6.977 15.219 30.094 1 96.75 207 THR B CA 1
ATOM 8036 C C . THR B 1 207 ? -6.402 13.883 29.625 1 96.75 207 THR B C 1
ATOM 8038 O O . THR B 1 207 ? -7.035 13.164 28.844 1 96.75 207 THR B O 1
ATOM 8041 N N . PHE B 1 208 ? -5.172 13.625 29.984 1 92.19 208 PHE B N 1
ATOM 8042 C CA . PHE B 1 208 ? -4.508 12.445 29.422 1 92.19 208 PHE B CA 1
ATOM 8043 C C . PHE B 1 208 ? -3.512 11.867 30.422 1 92.19 208 PHE B C 1
ATOM 8045 O O . PHE B 1 208 ? -3.166 12.516 31.406 1 92.19 208 PHE B O 1
ATOM 8052 N N . ASN B 1 209 ? -3.213 10.625 30.109 1 86.62 209 ASN B N 1
ATOM 8053 C CA . ASN B 1 209 ? -2.154 9.914 30.812 1 86.62 209 ASN B CA 1
ATOM 8054 C C . ASN B 1 209 ? -1.124 9.336 29.844 1 86.62 209 ASN B C 1
ATOM 8056 O O . ASN B 1 209 ? -1.298 8.227 29.328 1 86.62 209 ASN B O 1
ATOM 8060 N N . PHE B 1 210 ? -0.193 10.133 29.516 1 74.62 210 PHE B N 1
ATOM 8061 C CA . PHE B 1 210 ? 0.84 9.664 28.609 1 74.62 210 PHE B CA 1
ATOM 8062 C C . PHE B 1 210 ? 2.223 9.805 29.234 1 74.62 210 PHE B C 1
ATOM 8064 O O . PHE B 1 210 ? 2.508 10.805 29.891 1 74.62 210 PHE B O 1
ATOM 8071 N N . GLY B 1 211 ? 3.055 8.828 29.062 1 61.03 211 GLY B N 1
ATOM 8072 C CA . GLY B 1 211 ? 4.414 8.898 29.578 1 61.03 211 GLY B CA 1
ATOM 8073 C C . GLY B 1 211 ? 4.477 9.039 31.078 1 61.03 211 GLY B C 1
ATOM 8074 O O . GLY B 1 211 ? 3.857 8.258 31.812 1 61.03 211 GLY B O 1
ATOM 8075 N N . SER B 1 212 ? 5.16 10.133 31.484 1 67.56 212 SER B N 1
ATOM 8076 C CA . SER B 1 212 ? 5.344 10.344 32.906 1 67.56 212 SER B CA 1
ATOM 8077 C C . SER B 1 212 ? 4.348 11.367 33.469 1 67.56 212 SER B C 1
ATOM 8079 O O . SER B 1 212 ? 4.375 11.703 34.656 1 67.56 212 SER B O 1
ATOM 8081 N N . THR B 1 213 ? 3.406 11.812 32.531 1 81.19 213 THR B N 1
ATOM 8082 C CA . THR B 1 213 ? 2.453 12.836 32.938 1 81.19 213 THR B CA 1
ATOM 8083 C C . THR B 1 213 ? 1.042 12.266 33.031 1 81.19 213 THR B C 1
ATOM 8085 O O . THR B 1 213 ? 0.52 11.742 32.031 1 81.19 213 THR B O 1
ATOM 8088 N N . ASN B 1 214 ? 0.472 12.234 34.156 1 88.5 214 ASN B N 1
ATOM 8089 C CA . ASN B 1 214 ? -0.917 11.844 34.375 1 88.5 214 ASN B CA 1
ATOM 8090 C C . ASN B 1 214 ? -1.77 13.016 34.844 1 88.5 214 ASN B C 1
ATOM 8092 O O . ASN B 1 214 ? -1.593 13.516 35.938 1 88.5 214 ASN B O 1
ATOM 8096 N N . THR B 1 215 ? -2.598 13.43 34.031 1 92.88 215 THR B N 1
ATOM 8097 C CA . THR B 1 215 ? -3.443 14.586 34.344 1 92.88 215 THR B CA 1
ATOM 8098 C C . THR B 1 215 ? -4.879 14.141 34.625 1 92.88 215 THR B C 1
ATOM 8100 O O . THR B 1 215 ? -5.77 14.977 34.781 1 92.88 215 THR B O 1
ATOM 8103 N N . THR B 1 216 ? -5.098 12.875 34.688 1 94 216 THR B N 1
ATOM 8104 C CA . THR B 1 216 ? -6.449 12.367 34.906 1 94 216 THR B CA 1
ATOM 8105 C C . THR B 1 216 ? -6.73 12.234 36.406 1 94 216 THR B C 1
ATOM 8107 O O . THR B 1 216 ? -5.801 12.094 37.188 1 94 216 THR B O 1
ATOM 8110 N N . ALA B 1 217 ? -7.984 12.406 36.75 1 93.56 217 ALA B N 1
ATOM 8111 C CA . ALA B 1 217 ? -8.438 12.25 38.125 1 93.56 217 ALA B CA 1
ATOM 8112 C C . ALA B 1 217 ? -9.852 11.695 38.188 1 93.56 217 ALA B C 1
ATOM 8114 O O . ALA B 1 217 ? -10.633 11.867 37.25 1 93.56 217 ALA B O 1
ATOM 8115 N N . ASP B 1 218 ? -10.219 11.055 39.25 1 92.81 218 ASP B N 1
ATOM 8116 C CA . ASP B 1 218 ? -11.484 10.352 39.406 1 92.81 218 ASP B CA 1
ATOM 8117 C C . ASP B 1 218 ? -12.656 11.32 39.406 1 92.81 218 ASP B C 1
ATOM 8119 O O . ASP B 1 218 ? -13.773 10.961 39.031 1 92.81 218 ASP B O 1
ATOM 8123 N N . ASP B 1 219 ? -12.43 12.5 39.844 1 93.62 219 ASP B N 1
ATOM 8124 C CA . ASP B 1 219 ? -13.523 13.453 40 1 93.62 219 ASP B CA 1
ATOM 8125 C C . ASP B 1 219 ? -13.805 14.18 38.656 1 93.62 219 ASP B C 1
ATOM 8127 O O . ASP B 1 219 ? -14.75 14.969 38.594 1 93.62 219 ASP B O 1
ATOM 8131 N N . GLN B 1 220 ? -13.039 13.844 37.656 1 96.75 220 GLN B N 1
ATOM 8132 C CA . GLN B 1 220 ? -13.266 14.43 36.344 1 96.75 220 GLN B CA 1
ATOM 8133 C C . GLN B 1 220 ? -14.406 13.734 35.625 1 96.75 220 GLN B C 1
ATOM 8135 O O . GLN B 1 220 ? -14.789 12.617 35.969 1 96.75 220 GLN B O 1
ATOM 8140 N N . LEU B 1 221 ? -15 14.414 34.625 1 97.62 221 LEU B N 1
ATOM 8141 C CA . LEU B 1 221 ? -16 13.789 33.75 1 97.62 221 LEU B CA 1
ATOM 8142 C C . LEU B 1 221 ? -15.391 12.641 32.969 1 97.62 221 LEU B C 1
ATOM 8144 O O . LEU B 1 221 ? -14.32 12.789 32.375 1 97.62 221 LEU B O 1
ATOM 8148 N N . LYS B 1 222 ? -16.094 11.477 33 1 96.75 222 LYS B N 1
ATOM 8149 C CA . LYS B 1 222 ? -15.625 10.273 32.344 1 96.75 222 LYS B CA 1
ATOM 8150 C C . LYS B 1 222 ? -16.609 9.836 31.25 1 96.75 222 LYS B C 1
ATOM 8152 O O . LYS B 1 222 ? -17.828 9.859 31.453 1 96.75 222 LYS B O 1
ATOM 8157 N N . ILE B 1 223 ? -16.047 9.508 30.094 1 96.81 223 ILE B N 1
ATOM 8158 C CA . ILE B 1 223 ? -16.859 8.969 29 1 96.81 223 ILE B CA 1
ATOM 8159 C C . ILE B 1 223 ? -16.156 7.754 28.391 1 96.81 223 ILE B C 1
ATOM 8161 O O . ILE B 1 223 ? -14.977 7.816 28.062 1 96.81 223 ILE B O 1
ATOM 8165 N N . ASP B 1 224 ? -16.859 6.598 28.219 1 95.5 224 ASP B N 1
ATOM 8166 C CA . ASP B 1 224 ? -16.312 5.43 27.547 1 95.5 224 ASP B CA 1
ATOM 8167 C C . ASP B 1 224 ? -16.438 5.57 26.031 1 95.5 224 ASP B C 1
ATOM 8169 O O . ASP B 1 224 ? -17.531 5.477 25.469 1 95.5 224 ASP B O 1
ATOM 8173 N N . VAL B 1 225 ? -15.305 5.738 25.406 1 97.06 225 VAL B N 1
ATOM 8174 C CA . VAL B 1 225 ? -15.328 5.984 23.969 1 97.06 225 VAL B CA 1
ATOM 8175 C C . VAL B 1 225 ? -14.773 4.766 23.219 1 97.06 225 VAL B C 1
ATOM 8177 O O . VAL B 1 225 ? -14.344 4.875 22.062 1 97.06 225 VAL B O 1
ATOM 8180 N N . GLY B 1 226 ? -14.664 3.566 23.891 1 95.69 226 GLY B N 1
ATOM 8181 C CA . GLY B 1 226 ? -14.141 2.357 23.266 1 95.69 226 GLY B CA 1
ATOM 8182 C C . GLY B 1 226 ? -15.234 1.379 22.859 1 95.69 226 GLY B C 1
ATOM 8183 O O . GLY B 1 226 ? -14.961 0.201 22.625 1 95.69 226 GLY B O 1
ATOM 8184 N N . VAL B 1 227 ? -16.406 1.77 22.688 1 94.44 227 VAL B N 1
ATOM 8185 C CA . VAL B 1 227 ? -17.562 0.895 22.469 1 94.44 227 VAL B CA 1
ATOM 8186 C C . VAL B 1 227 ? -17.547 0.378 21.031 1 94.44 227 VAL B C 1
ATOM 8188 O O . VAL B 1 227 ? -16.844 0.92 20.172 1 94.44 227 VAL B O 1
ATOM 8191 N N . PHE B 1 228 ? -18.344 -0.69 20.797 1 95.62 228 PHE B N 1
ATOM 8192 C CA . PHE B 1 228 ? -18.453 -1.369 19.516 1 95.62 228 PHE B CA 1
ATOM 8193 C C . PHE B 1 228 ? -19.609 -0.803 18.703 1 95.62 228 PHE B C 1
ATOM 8195 O O . PHE B 1 228 ? -20.703 -0.588 19.234 1 95.62 228 PHE B O 1
ATOM 8202 N N . ASN B 1 229 ? -19.359 -0.404 17.484 1 96.31 229 ASN B N 1
ATOM 8203 C CA . ASN B 1 229 ? -20.406 -0.031 16.531 1 96.31 229 ASN B CA 1
ATOM 8204 C C . ASN B 1 229 ? -20.812 -1.215 15.672 1 96.31 229 ASN B C 1
ATOM 8206 O O . ASN B 1 229 ? -20.125 -1.556 14.703 1 96.31 229 ASN B O 1
ATOM 8210 N N . PRO B 1 230 ? -21.953 -1.81 15.922 1 95.5 230 PRO B N 1
ATOM 8211 C CA . PRO B 1 230 ? -22.344 -3.01 15.172 1 95.5 230 PRO B CA 1
ATOM 8212 C C . PRO B 1 230 ? -22.609 -2.727 13.695 1 95.5 230 PRO B C 1
ATOM 8214 O O . PRO B 1 230 ? -22.469 -3.613 12.859 1 95.5 230 PRO B O 1
ATOM 8217 N N . LEU B 1 231 ? -23.078 -1.503 13.367 1 96.69 231 LEU B N 1
ATOM 8218 C CA . LEU B 1 231 ? -23.328 -1.166 11.969 1 96.69 231 LEU B CA 1
ATOM 8219 C C . LEU B 1 231 ? -22.031 -1.267 11.148 1 96.69 231 LEU B C 1
ATOM 8221 O O . LEU B 1 231 ? -22.031 -1.857 10.07 1 96.69 231 LEU B O 1
ATOM 8225 N N . LEU B 1 232 ? -20.938 -0.79 11.75 1 95.5 232 LEU B N 1
ATOM 8226 C CA . LEU B 1 232 ? -19.672 -0.745 11.047 1 95.5 232 LEU B CA 1
ATOM 8227 C C . LEU B 1 232 ? -18.859 -2.018 11.289 1 95.5 232 LEU B C 1
ATOM 8229 O O . LEU B 1 232 ? -17.906 -2.299 10.578 1 95.5 232 LEU B O 1
ATOM 8233 N N . GLY B 1 233 ? -19.188 -2.771 12.336 1 95.88 233 GLY B N 1
ATOM 8234 C CA . GLY B 1 233 ? -18.469 -3.98 12.688 1 95.88 233 GLY B CA 1
ATOM 8235 C C . GLY B 1 233 ? -17.109 -3.705 13.305 1 95.88 233 GLY B C 1
ATOM 8236 O O . GLY B 1 233 ? -16.188 -4.52 13.18 1 95.88 233 GLY B O 1
ATOM 8237 N N . LYS B 1 234 ? -16.938 -2.531 13.938 1 96.31 234 LYS B N 1
ATOM 8238 C CA . LYS B 1 234 ? -15.656 -2.135 14.523 1 96.31 234 LYS B CA 1
ATOM 8239 C C . LYS B 1 234 ? -15.867 -1.338 15.812 1 96.31 234 LYS B C 1
ATOM 8241 O O . LYS B 1 234 ? -16.859 -0.605 15.938 1 96.31 234 LYS B O 1
ATOM 8246 N N . GLY B 1 235 ? -14.914 -1.552 16.734 1 96.44 235 GLY B N 1
ATOM 8247 C CA . GLY B 1 235 ? -14.844 -0.633 17.859 1 96.44 235 GLY B CA 1
ATOM 8248 C C . GLY B 1 235 ? -14.141 0.668 17.531 1 96.44 235 GLY B C 1
ATOM 8249 O O . GLY B 1 235 ? -13.453 0.767 16.516 1 96.44 235 GLY B O 1
ATOM 8250 N N . TYR B 1 236 ? -14.406 1.624 18.328 1 97.62 236 TYR B N 1
ATOM 8251 C CA . TYR B 1 236 ? -13.844 2.932 18.016 1 97.62 236 TYR B CA 1
ATOM 8252 C C . TYR B 1 236 ? -12.336 2.943 18.25 1 97.62 236 TYR B C 1
ATOM 8254 O O . TYR B 1 236 ? -11.625 3.807 17.734 1 97.62 236 TYR B O 1
ATOM 8262 N N . GLY B 1 237 ? -11.82 2.004 19.125 1 97.19 237 GLY B N 1
ATOM 8263 C CA . GLY B 1 237 ? -10.383 1.813 19.172 1 97.19 237 GLY B CA 1
ATOM 8264 C C . GLY B 1 237 ? -9.797 1.308 17.875 1 97.19 237 GLY B C 1
ATOM 8265 O O . GLY B 1 237 ? -8.664 1.645 17.531 1 97.19 237 GLY B O 1
ATOM 8266 N N . GLU B 1 238 ? -10.547 0.44 17.188 1 97.12 238 GLU B N 1
ATOM 8267 C CA . GLU B 1 238 ? -10.117 -0.065 15.883 1 97.12 238 GLU B CA 1
ATOM 8268 C C . GLU B 1 238 ? -10.133 1.038 14.828 1 97.12 238 GLU B C 1
ATOM 8270 O O . GLU B 1 238 ? -9.172 1.189 14.07 1 97.12 238 GLU B O 1
ATOM 8275 N N . ILE B 1 239 ? -11.172 1.864 14.82 1 97.56 239 ILE B N 1
ATOM 8276 C CA . ILE B 1 239 ? -11.297 2.971 13.883 1 97.56 239 ILE B CA 1
ATOM 8277 C C . ILE B 1 239 ? -10.195 3.992 14.133 1 97.56 239 ILE B C 1
ATOM 8279 O O . ILE B 1 239 ? -9.594 4.516 13.195 1 97.56 239 ILE B O 1
ATOM 8283 N N . ALA B 1 240 ? -9.945 4.195 15.406 1 97.69 240 ALA B N 1
ATOM 8284 C CA . ALA B 1 240 ? -8.898 5.141 15.797 1 97.69 240 ALA B CA 1
ATOM 8285 C C . ALA B 1 240 ? -7.535 4.695 15.266 1 97.69 240 ALA B C 1
ATOM 8287 O O . ALA B 1 240 ? -6.754 5.516 14.773 1 97.69 240 ALA B O 1
ATOM 8288 N N . ALA B 1 241 ? -7.281 3.428 15.438 1 97.31 241 ALA B N 1
ATOM 8289 C CA . ALA B 1 241 ? -6 2.902 14.969 1 97.31 241 ALA B CA 1
ATOM 8290 C C . ALA B 1 241 ? -5.859 3.082 13.453 1 97.31 241 ALA B C 1
ATOM 8292 O O . ALA B 1 241 ? -4.797 3.479 12.969 1 97.31 241 ALA B O 1
ATOM 8293 N N . GLU B 1 242 ? -6.875 2.805 12.695 1 96.69 242 GLU B N 1
ATOM 8294 C CA . GLU B 1 242 ? -6.863 2.98 11.242 1 96.69 242 GLU B CA 1
ATOM 8295 C C . GLU B 1 242 ? -6.672 4.445 10.867 1 96.69 242 GLU B C 1
ATOM 8297 O O . GLU B 1 242 ? -5.922 4.762 9.945 1 96.69 242 GLU B O 1
ATOM 8302 N N . SER B 1 243 ? -7.344 5.301 11.555 1 97.31 243 SER B N 1
ATOM 8303 C CA . SER B 1 243 ? -7.258 6.738 11.32 1 97.31 243 SER B CA 1
ATOM 8304 C C . SER B 1 243 ? -5.859 7.266 11.617 1 97.31 243 SER B C 1
ATOM 8306 O O . SER B 1 243 ? -5.242 7.918 10.773 1 97.31 243 SER B O 1
ATOM 8308 N N . ARG B 1 244 ? -5.355 6.938 12.758 1 97.19 244 ARG B N 1
ATOM 8309 C CA . ARG B 1 244 ? -4.055 7.418 13.219 1 97.19 244 ARG B CA 1
ATOM 8310 C C . ARG B 1 244 ? -2.936 6.922 12.305 1 97.19 244 ARG B C 1
ATOM 8312 O O . ARG B 1 244 ? -1.951 7.633 12.086 1 97.19 244 ARG B O 1
ATOM 8319 N N . SER B 1 245 ? -3.104 5.746 11.789 1 97.31 245 SER B N 1
ATOM 8320 C CA . SER B 1 245 ? -2.074 5.133 10.953 1 97.31 245 SER B CA 1
ATOM 8321 C C . SER B 1 245 ? -1.93 5.863 9.625 1 97.31 245 SER B C 1
ATOM 8323 O O . SER B 1 245 ? -1.021 5.574 8.844 1 97.31 245 SER B O 1
ATOM 8325 N N . ASN B 1 246 ? -2.773 6.836 9.305 1 97.19 246 ASN B N 1
ATOM 8326 C CA . ASN B 1 246 ? -2.625 7.641 8.094 1 97.19 246 ASN B CA 1
ATOM 8327 C C . ASN B 1 246 ? -1.519 8.68 8.25 1 97.19 246 ASN B C 1
ATOM 8329 O O . ASN B 1 246 ? -1.069 9.266 7.262 1 97.19 246 ASN B O 1
ATOM 8333 N N . HIS B 1 247 ? -1.115 8.953 9.469 1 97.31 247 HIS B N 1
ATOM 8334 C CA . HIS B 1 247 ? -0.012 9.875 9.703 1 97.31 247 HIS B CA 1
ATOM 8335 C C . HIS B 1 247 ? 1.334 9.195 9.492 1 97.31 247 HIS B C 1
ATOM 8337 O O . HIS B 1 247 ? 2.166 9.156 10.406 1 97.31 247 HIS B O 1
ATOM 8343 N N . LYS B 1 248 ? 1.588 8.766 8.305 1 95.5 248 LYS B N 1
ATOM 8344 C CA . LYS B 1 248 ? 2.742 7.938 7.973 1 95.5 248 LYS B CA 1
ATOM 8345 C C . LYS B 1 248 ? 4.039 8.742 8.07 1 95.5 248 LYS B C 1
ATOM 8347 O O . LYS B 1 248 ? 5.059 8.227 8.539 1 95.5 248 LYS B O 1
ATOM 8352 N N . SER B 1 249 ? 4.02 9.977 7.68 1 94.25 249 SER B N 1
ATOM 8353 C CA . SER B 1 249 ? 5.215 10.812 7.715 1 94.25 249 SER B CA 1
ATOM 8354 C C . SER B 1 249 ? 5.727 10.984 9.141 1 94.25 249 SER B C 1
ATOM 8356 O O . SER B 1 249 ? 6.898 11.312 9.352 1 94.25 249 SER B O 1
ATOM 8358 N N . GLN B 1 250 ? 4.82 10.703 10.109 1 92.81 250 GLN B N 1
ATOM 8359 C CA . GLN B 1 250 ? 5.191 10.914 11.508 1 92.81 250 GLN B CA 1
ATOM 8360 C C . GLN B 1 250 ? 5.43 9.586 12.219 1 92.81 250 GLN B C 1
ATOM 8362 O O . GLN B 1 250 ? 5.789 9.562 13.398 1 92.81 250 GLN B O 1
ATOM 8367 N N . GLY B 1 251 ? 5.16 8.547 11.523 1 90.88 251 GLY B N 1
ATOM 8368 C CA . GLY B 1 251 ? 5.371 7.242 12.125 1 90.88 251 GLY B CA 1
ATOM 8369 C C . GLY B 1 251 ? 4.375 6.926 13.227 1 90.88 251 GLY B C 1
ATOM 8370 O O . GLY B 1 251 ? 4.758 6.445 14.297 1 90.88 251 GLY B O 1
ATOM 8371 N N . PHE B 1 252 ? 3.055 7.215 12.977 1 93.94 252 PHE B N 1
ATOM 8372 C CA . PHE B 1 252 ? 2.049 7.023 14.016 1 93.94 252 PHE B CA 1
ATOM 8373 C C . PHE B 1 252 ? 1.249 5.75 13.766 1 93.94 252 PHE B C 1
ATOM 8375 O O . PHE B 1 252 ? 0.08 5.66 14.148 1 93.94 252 PHE B O 1
ATOM 8382 N N . GLY B 1 253 ? 1.922 4.828 13.07 1 93.94 253 GLY B N 1
ATOM 8383 C CA . GLY B 1 253 ? 1.282 3.525 12.977 1 93.94 253 GLY B CA 1
ATOM 8384 C C . GLY B 1 253 ? 0.833 2.979 14.32 1 93.94 253 GLY B C 1
ATOM 8385 O O . GLY B 1 253 ? 1.575 3.045 15.297 1 93.94 253 GLY B O 1
ATOM 8386 N N . SER B 1 254 ? -0.491 2.451 14.359 1 96.19 254 SER B N 1
ATOM 8387 C CA . SER B 1 254 ? -1.059 2.061 15.648 1 96.19 254 SER B CA 1
ATOM 8388 C C . SER B 1 254 ? -1.753 0.706 15.555 1 96.19 254 SER B C 1
ATOM 8390 O O . SER B 1 254 ? -2.316 0.359 14.516 1 96.19 254 SER B O 1
ATOM 8392 N N . ALA B 1 255 ? -1.702 -0.016 16.672 1 96 255 ALA B N 1
ATOM 8393 C CA . ALA B 1 255 ? -2.426 -1.279 16.797 1 96 255 ALA B CA 1
ATOM 8394 C C . ALA B 1 255 ? -3.898 -1.041 17.109 1 96 255 ALA B C 1
ATOM 8396 O O . ALA B 1 255 ? -4.238 -0.145 17.891 1 96 255 ALA B O 1
ATOM 8397 N N . LYS B 1 256 ? -4.754 -1.858 16.578 1 96.5 256 LYS B N 1
ATOM 8398 C CA . LYS B 1 256 ? -6.18 -1.786 16.891 1 96.5 256 LYS B CA 1
ATOM 8399 C C . LYS B 1 256 ? -6.445 -2.139 18.344 1 96.5 256 LYS B C 1
ATOM 8401 O O . LYS B 1 256 ? -5.883 -3.102 18.875 1 96.5 256 LYS B O 1
ATOM 8406 N N . GLN B 1 257 ? -7.223 -1.306 18.969 1 95.88 257 GLN B N 1
ATOM 8407 C CA . GLN B 1 257 ? -7.66 -1.561 20.328 1 95.88 257 GLN B CA 1
ATOM 8408 C C . GLN B 1 257 ? -9.141 -1.927 20.375 1 95.88 257 GLN B C 1
ATOM 8410 O O . GLN B 1 257 ? -9.945 -1.371 19.625 1 95.88 257 GLN B O 1
ATOM 8415 N N . ARG B 1 258 ? -9.445 -2.891 21.203 1 96 258 ARG B N 1
ATOM 8416 C CA . ARG B 1 258 ? -10.828 -3.34 21.344 1 96 258 ARG B CA 1
ATOM 8417 C C . ARG B 1 258 ? -11.281 -3.312 22.797 1 96 258 ARG B C 1
ATOM 8419 O O . ARG B 1 258 ? -10.508 -3.629 23.703 1 96 258 ARG B O 1
ATOM 8426 N N . GLY B 1 259 ? -12.531 -2.918 22.984 1 95.31 259 GLY B N 1
ATOM 8427 C CA . GLY B 1 259 ? -13.094 -2.865 24.312 1 95.31 259 GLY B CA 1
ATOM 8428 C C . GLY B 1 259 ? -13.172 -1.457 24.875 1 95.31 259 GLY B C 1
ATOM 8429 O O . GLY B 1 259 ? -12.945 -0.483 24.156 1 95.31 259 GLY B O 1
ATOM 8430 N N . SER B 1 260 ? -13.555 -1.36 26.125 1 94.25 260 SER B N 1
ATOM 8431 C CA . SER B 1 260 ? -13.773 -0.099 26.828 1 94.25 260 SER B CA 1
ATOM 8432 C C . SER B 1 260 ? -12.5 0.743 26.875 1 94.25 260 SER B C 1
ATOM 8434 O O . SER B 1 260 ? -11.398 0.204 26.969 1 94.25 260 SER B O 1
ATOM 8436 N N . ALA B 1 261 ? -12.695 2.027 26.672 1 95.19 261 ALA B N 1
ATOM 8437 C CA . ALA B 1 261 ? -11.641 3.031 26.781 1 95.19 261 ALA B CA 1
ATOM 8438 C C . ALA B 1 261 ? -12.188 4.344 27.344 1 95.19 261 ALA B C 1
ATOM 8440 O O . ALA B 1 261 ? -12.891 5.074 26.641 1 95.19 261 ALA B O 1
ATOM 8441 N N . ILE B 1 262 ? -11.773 4.699 28.516 1 95.44 262 ILE B N 1
ATOM 8442 C CA . ILE B 1 262 ? -12.367 5.832 29.219 1 95.44 262 ILE B CA 1
ATOM 8443 C C . ILE B 1 262 ? -11.562 7.098 28.938 1 95.44 262 ILE B C 1
ATOM 8445 O O . ILE B 1 262 ? -10.328 7.098 29.031 1 95.44 262 ILE B O 1
ATOM 8449 N N . GLU B 1 263 ? -12.281 8.133 28.547 1 96.88 263 GLU B N 1
ATOM 8450 C CA . GLU B 1 263 ? -11.711 9.469 28.391 1 96.88 263 GLU B CA 1
ATOM 8451 C C . GLU B 1 263 ? -12.125 10.383 29.547 1 96.88 263 GLU B C 1
ATOM 8453 O O . GLU B 1 263 ? -13.219 10.234 30.094 1 96.88 263 GLU B O 1
ATOM 8458 N N . PHE B 1 264 ? -11.281 11.32 29.859 1 97.38 264 PHE B N 1
ATOM 8459 C CA . PHE B 1 264 ? -11.477 12.211 30.984 1 97.38 264 PHE B CA 1
ATOM 8460 C C . PHE B 1 264 ? -11.508 13.672 30.531 1 97.38 264 PHE B C 1
ATOM 8462 O O . PHE B 1 264 ? -10.789 14.047 29.609 1 97.38 264 PHE B O 1
ATOM 8469 N N . PHE B 1 265 ? -12.336 14.492 31.266 1 98.19 265 PHE B N 1
ATOM 8470 C CA . PHE B 1 265 ? -12.484 15.891 30.891 1 98.19 265 PHE B CA 1
ATOM 8471 C C . PHE B 1 265 ? -12.516 16.781 32.125 1 98.19 265 PHE B C 1
ATOM 8473 O O . PHE B 1 265 ? -13.172 16.453 33.125 1 98.19 265 PHE B O 1
ATOM 8480 N N . SER B 1 266 ? -11.805 17.891 32.062 1 97.69 266 SER B N 1
ATOM 8481 C CA . SER B 1 266 ? -11.828 18.922 33.094 1 97.69 266 SER B CA 1
ATOM 8482 C C . SER B 1 266 ? -12.445 20.219 32.594 1 97.69 266 SER B C 1
ATOM 8484 O O . SER B 1 266 ? -12.195 20.625 31.453 1 97.69 266 SER B O 1
ATOM 8486 N N . PRO B 1 267 ? -13.258 20.891 33.375 1 97.62 267 PRO B N 1
ATOM 8487 C CA . PRO B 1 267 ? -13.875 22.141 32.906 1 97.62 267 PRO B CA 1
ATOM 8488 C C . PRO B 1 267 ? -12.859 23.266 32.75 1 97.62 267 PRO B C 1
ATOM 8490 O O . PRO B 1 267 ? -11.93 23.391 33.531 1 97.62 267 PRO B O 1
ATOM 8493 N N . VAL B 1 268 ? -13.039 24.047 31.781 1 98 268 VAL B N 1
ATOM 8494 C CA . VAL B 1 268 ? -12.195 25.219 31.516 1 98 268 VAL B CA 1
ATOM 8495 C C . VAL B 1 268 ? -13.031 26.484 31.547 1 98 268 VAL B C 1
ATOM 8497 O O . VAL B 1 268 ? -12.586 27.516 32.031 1 98 268 VAL B O 1
ATOM 8500 N N . GLY B 1 269 ? -14.234 26.422 30.984 1 97.88 269 GLY B N 1
ATOM 8501 C CA . GLY B 1 269 ? -15.141 27.547 30.969 1 97.88 269 GLY B CA 1
ATOM 8502 C C . GLY B 1 269 ? -16.562 27.188 30.594 1 97.88 269 GLY B C 1
ATOM 8503 O O . GLY B 1 269 ? -16.812 26.062 30.141 1 97.88 269 GLY B O 1
ATOM 8504 N N . GLY B 1 270 ? -17.5 28.125 30.859 1 97.94 270 GLY B N 1
ATOM 8505 C CA . GLY B 1 270 ? -18.906 27.875 30.562 1 97.94 270 GLY B CA 1
ATOM 8506 C C . GLY B 1 270 ? -19.594 27.016 31.609 1 97.94 270 GLY B C 1
ATOM 8507 O O . GLY B 1 270 ? -19.172 27 32.781 1 97.94 270 GLY B O 1
ATOM 8508 N N . GLN B 1 271 ? -20.688 26.312 31.188 1 97.44 271 GLN B N 1
ATOM 8509 C CA . GLN B 1 271 ? -21.438 25.484 32.125 1 97.44 271 GLN B CA 1
ATOM 8510 C C . GLN B 1 271 ? -20.781 24.125 32.281 1 97.44 271 GLN B C 1
ATOM 8512 O O . GLN B 1 271 ? -20.5 23.422 31.312 1 97.44 271 GLN B O 1
ATOM 8517 N N . THR B 1 272 ? -20.609 23.766 33.5 1 96.81 272 THR B N 1
ATOM 8518 C CA . THR B 1 272 ? -19.922 22.516 33.781 1 96.81 272 THR B CA 1
ATOM 8519 C C . THR B 1 272 ? -20.812 21.312 33.469 1 96.81 272 THR B C 1
ATOM 8521 O O . THR B 1 272 ? -22 21.328 33.781 1 96.81 272 THR B O 1
ATOM 8524 N N . ALA B 1 273 ? -20.203 20.328 32.875 1 95.94 273 ALA B N 1
ATOM 8525 C CA . ALA B 1 273 ? -20.875 19.047 32.656 1 95.94 273 ALA B CA 1
ATOM 8526 C C . ALA B 1 273 ? -20.594 18.078 33.812 1 95.94 273 ALA B C 1
ATOM 8528 O O . ALA B 1 273 ? -19.469 18.031 34.312 1 95.94 273 ALA B O 1
ATOM 8529 N N . LYS B 1 274 ? -21.578 17.25 34.062 1 93.44 274 LYS B N 1
ATOM 8530 C CA . LYS B 1 274 ? -21.422 16.359 35.219 1 93.44 274 LYS B CA 1
ATOM 8531 C C . LYS B 1 274 ? -21.375 14.898 34.781 1 93.44 274 LYS B C 1
ATOM 8533 O O . LYS B 1 274 ? -20.578 14.117 35.312 1 93.44 274 LYS B O 1
ATOM 8538 N N . THR B 1 275 ? -22.281 14.539 33.906 1 94.94 275 THR B N 1
ATOM 8539 C CA . THR B 1 275 ? -22.422 13.125 33.562 1 94.94 275 THR B CA 1
ATOM 8540 C C . THR B 1 275 ? -22.047 12.875 32.125 1 94.94 275 THR B C 1
ATOM 8542 O O . THR B 1 275 ? -21.609 11.781 31.766 1 94.94 275 THR B O 1
ATOM 8545 N N . ASP B 1 276 ? -22.312 13.898 31.359 1 96.88 276 ASP B N 1
ATOM 8546 C CA . ASP B 1 276 ? -22.078 13.797 29.922 1 96.88 276 ASP B CA 1
ATOM 8547 C C . ASP B 1 276 ? -21.594 15.125 29.344 1 96.88 276 ASP B C 1
ATOM 8549 O O . ASP B 1 276 ? -21.938 16.188 29.859 1 96.88 276 ASP B O 1
ATOM 8553 N N . LEU B 1 277 ? -20.812 15.031 28.297 1 97.25 277 LEU B N 1
ATOM 8554 C CA . LEU B 1 277 ? -20.312 16.234 27.641 1 97.25 277 LEU B CA 1
ATOM 8555 C C . LEU B 1 277 ? -21.469 17.125 27.203 1 97.25 277 LEU B C 1
ATOM 8557 O O . LEU B 1 277 ? -21.312 18.359 27.125 1 97.25 277 LEU B O 1
ATOM 8561 N N . PHE B 1 278 ? -22.641 16.5 26.984 1 98.06 278 PHE B N 1
ATOM 8562 C CA . PHE B 1 278 ? -23.75 17.234 26.375 1 98.06 278 PHE B CA 1
ATOM 8563 C C . PHE B 1 278 ? -24.828 17.531 27.406 1 98.06 278 PHE B C 1
ATOM 8565 O O . PHE B 1 278 ? -25.984 17.781 27.047 1 98.06 278 PHE B O 1
ATOM 8572 N N . ASP B 1 279 ? -24.422 17.484 28.672 1 97.69 279 ASP B N 1
ATOM 8573 C CA . ASP B 1 279 ? -25.375 17.891 29.703 1 97.69 279 ASP B CA 1
ATOM 8574 C C . ASP B 1 279 ? -25.969 19.266 29.406 1 97.69 279 ASP B C 1
ATOM 8576 O O . ASP B 1 279 ? -25.234 20.219 29.125 1 97.69 279 ASP B O 1
ATOM 8580 N N . GLY B 1 280 ? -27.234 19.297 29.391 1 97 280 GLY B N 1
ATOM 8581 C CA . GLY B 1 280 ? -27.922 20.562 29.203 1 97 280 GLY B CA 1
ATOM 8582 C C . GLY B 1 280 ? -28.062 20.969 27.75 1 97 280 GLY B C 1
ATOM 8583 O O . GLY B 1 280 ? -28.516 22.062 27.438 1 97 280 GLY B O 1
ATOM 8584 N N . ILE B 1 281 ? -27.672 20.172 26.797 1 97.38 281 ILE B N 1
ATOM 8585 C CA . ILE B 1 281 ? -27.781 20.438 25.375 1 97.38 281 ILE B CA 1
ATOM 8586 C C . ILE B 1 281 ? -28.781 19.469 24.75 1 97.38 281 ILE B C 1
ATOM 8588 O O . ILE B 1 281 ? -28.672 18.25 24.906 1 97.38 281 ILE B O 1
ATOM 8592 N N . ASN B 1 282 ? -29.781 20 24.109 1 97 282 ASN B N 1
ATOM 8593 C CA . ASN B 1 282 ? -30.734 19.172 23.375 1 97 282 ASN B CA 1
ATOM 8594 C C . ASN B 1 282 ? -30.156 18.719 22.031 1 97 282 ASN B C 1
ATOM 8596 O O . ASN B 1 282 ? -29.969 19.531 21.125 1 97 282 ASN B O 1
ATOM 8600 N N . LEU B 1 283 ? -29.969 17.422 21.891 1 96.75 283 LEU B N 1
ATOM 8601 C CA . LEU B 1 283 ? -29.359 16.891 20.672 1 96.75 283 LEU B CA 1
ATOM 8602 C C . LEU B 1 283 ? -30.422 16.438 19.688 1 96.75 283 LEU B C 1
ATOM 8604 O O . LEU B 1 283 ? -30.094 16.016 18.562 1 96.75 283 LEU B O 1
ATOM 8608 N N . ASN B 1 284 ? -31.641 16.562 20.047 1 95.5 284 ASN B N 1
ATOM 8609 C CA . ASN B 1 284 ? -32.719 16.125 19.188 1 95.5 284 ASN B CA 1
ATOM 8610 C C . ASN B 1 284 ? -33.156 17.219 18.203 1 95.5 284 ASN B C 1
ATOM 8612 O O . ASN B 1 284 ? -32.75 18.375 18.344 1 95.5 284 ASN B O 1
ATOM 8616 N N . LEU B 1 285 ? -33.938 16.891 17.281 1 95 285 LEU B N 1
ATOM 8617 C CA . LEU B 1 285 ? -34.344 17.828 16.234 1 95 285 LEU B CA 1
ATOM 8618 C C . LEU B 1 285 ? -35.219 18.938 16.797 1 95 285 LEU B C 1
ATOM 8620 O O . LEU B 1 285 ? -35.25 20.047 16.25 1 95 285 LEU B O 1
ATOM 8624 N N . ASP B 1 286 ? -35.875 18.672 17.891 1 94.44 286 ASP B N 1
ATOM 8625 C CA . ASP B 1 286 ? -36.844 19.625 18.453 1 94.44 286 ASP B CA 1
ATOM 8626 C C . ASP B 1 286 ? -36.125 20.781 19.125 1 94.44 286 ASP B C 1
ATOM 8628 O O . ASP B 1 286 ? -36.75 21.688 19.688 1 94.44 286 ASP B O 1
ATOM 8632 N N . ARG B 1 287 ? -34.781 20.656 19.078 1 94.56 287 ARG B N 1
ATOM 8633 C CA . ARG B 1 287 ? -34 21.828 19.453 1 94.56 287 ARG B CA 1
ATOM 8634 C C . ARG B 1 287 ? -34.438 23.062 18.656 1 94.56 287 ARG B C 1
ATOM 8636 O O . ARG B 1 287 ? -34.375 24.188 19.141 1 94.56 287 ARG B O 1
ATOM 8643 N N . ASN B 1 288 ? -34.812 22.828 17.453 1 91.62 288 ASN B N 1
ATOM 8644 C CA . ASN B 1 288 ? -35.344 23.875 16.578 1 91.62 288 ASN B CA 1
ATOM 8645 C C . ASN B 1 288 ? -36.844 23.797 16.438 1 91.62 288 ASN B C 1
ATOM 8647 O O . ASN B 1 288 ? -37.438 22.703 16.391 1 91.62 288 ASN B O 1
ATOM 8651 N N . LYS B 1 289 ? -37.469 24.891 16.328 1 92.12 289 LYS B N 1
ATOM 8652 C CA . LYS B 1 289 ? -38.906 24.938 16.203 1 92.12 289 LYS B CA 1
ATOM 8653 C C . LYS B 1 289 ? -39.344 24.438 14.828 1 92.12 289 LYS B C 1
ATOM 8655 O O . LYS B 1 289 ? -38.625 24.578 13.844 1 92.12 289 LYS B O 1
ATOM 8660 N N . GLY B 1 290 ? -40.469 23.797 14.742 1 93.69 290 GLY B N 1
ATOM 8661 C CA . GLY B 1 290 ? -41.094 23.406 13.477 1 93.69 290 GLY B CA 1
ATOM 8662 C C . GLY B 1 290 ? -40.562 22.094 12.938 1 93.69 290 GLY B C 1
ATOM 8663 O O . GLY B 1 290 ? -40.688 21.797 11.75 1 93.69 290 GLY B O 1
ATOM 8664 N N . THR B 1 291 ? -39.969 21.266 13.805 1 95.5 291 THR B N 1
ATOM 8665 C CA . THR B 1 291 ? -39.312 20.062 13.312 1 95.5 291 THR B CA 1
ATOM 8666 C C . THR B 1 291 ? -40.188 18.828 13.555 1 95.5 291 THR B C 1
ATOM 8668 O O . THR B 1 291 ? -39.719 17.703 13.336 1 95.5 291 THR B O 1
ATOM 8671 N N . GLU B 1 292 ? -41.406 18.969 14.016 1 95.88 292 GLU B N 1
ATOM 8672 C CA . GLU B 1 292 ? -42.25 17.844 14.383 1 95.88 292 GLU B CA 1
ATOM 8673 C C . GLU B 1 292 ? -42.531 16.938 13.188 1 95.88 292 GLU B C 1
ATOM 8675 O O . GLU B 1 292 ? -42.406 15.719 13.281 1 95.88 292 GLU B O 1
ATOM 8680 N N . LYS B 1 293 ? -42.906 17.547 12.094 1 96.5 293 LYS B N 1
ATOM 8681 C CA . LYS B 1 293 ? -43.188 16.766 10.891 1 96.5 293 LYS B CA 1
ATOM 8682 C C . LYS B 1 293 ? -41.938 16.078 10.391 1 96.5 293 LYS B C 1
ATOM 8684 O O . LYS B 1 293 ? -41.969 14.93 9.93 1 96.5 293 LYS B O 1
ATOM 8689 N N . ALA B 1 294 ? -40.875 16.781 10.398 1 96.94 294 ALA B N 1
ATOM 8690 C CA . ALA B 1 294 ? -39.594 16.188 10 1 96.94 294 ALA B CA 1
ATOM 8691 C C . ALA B 1 294 ? -39.25 14.977 10.875 1 96.94 294 ALA B C 1
ATOM 8693 O O . ALA B 1 294 ? -38.812 13.953 10.367 1 96.94 294 ALA B O 1
ATOM 8694 N N . GLN B 1 295 ? -39.5 15.094 12.156 1 96.75 295 GLN B N 1
ATOM 8695 C CA . GLN B 1 295 ? -39.219 14.008 13.086 1 96.75 295 GLN B CA 1
ATOM 8696 C C . GLN B 1 295 ? -40.094 12.781 12.766 1 96.75 295 GLN B C 1
ATOM 8698 O O . GLN B 1 295 ? -39.594 11.648 12.789 1 96.75 295 GLN B O 1
ATOM 8703 N N . GLN B 1 296 ? -41.312 13.031 12.477 1 96.75 296 GLN B N 1
ATOM 8704 C CA . GLN B 1 296 ? -42.219 11.945 12.133 1 96.75 296 GLN B CA 1
ATOM 8705 C C . GLN B 1 296 ? -41.75 11.219 10.867 1 96.75 296 GLN B C 1
ATOM 8707 O O . GLN B 1 296 ? -41.719 9.992 10.828 1 96.75 296 GLN B O 1
ATOM 8712 N N . LEU B 1 297 ? -41.406 11.977 9.875 1 97.06 297 LEU B N 1
ATOM 8713 C CA . LEU B 1 297 ? -40.906 11.398 8.633 1 97.06 297 LEU B CA 1
ATOM 8714 C C . LEU B 1 297 ? -39.656 10.586 8.875 1 97.06 297 LEU B C 1
ATOM 8716 O O . LEU B 1 297 ? -39.5 9.492 8.328 1 97.06 297 LEU B O 1
ATOM 8720 N N . LEU B 1 298 ? -38.781 11.094 9.688 1 97 298 LEU B N 1
ATOM 8721 C CA . LEU B 1 298 ? -37.531 10.422 9.969 1 97 298 LEU B CA 1
ATOM 8722 C C . LEU B 1 298 ? -37.75 9.117 10.719 1 97 298 LEU B C 1
ATOM 8724 O O . LEU B 1 298 ? -37.062 8.117 10.477 1 97 298 LEU B O 1
ATOM 8728 N N . ASN B 1 299 ? -38.688 9.148 11.617 1 96.44 299 ASN B N 1
ATOM 8729 C CA . ASN B 1 299 ? -39.031 7.914 12.312 1 96.44 299 ASN B CA 1
ATOM 8730 C C . ASN B 1 299 ? -39.531 6.844 11.344 1 96.44 299 ASN B C 1
ATOM 8732 O O . ASN B 1 299 ? -39.156 5.68 11.453 1 96.44 299 ASN B O 1
ATOM 8736 N N . GLU B 1 300 ? -40.312 7.258 10.453 1 96.56 300 GLU B N 1
ATOM 8737 C CA . GLU B 1 300 ? -40.844 6.336 9.445 1 96.56 300 GLU B CA 1
ATOM 8738 C C . GLU B 1 300 ? -39.719 5.801 8.555 1 96.56 300 GLU B C 1
ATOM 8740 O O . GLU B 1 300 ? -39.688 4.598 8.281 1 96.56 300 GLU B O 1
ATOM 8745 N N . ILE B 1 301 ? -38.906 6.672 8.07 1 97.12 301 ILE B N 1
ATOM 8746 C CA . ILE B 1 301 ? -37.812 6.309 7.191 1 97.12 301 ILE B CA 1
ATOM 8747 C C . ILE B 1 301 ? -36.906 5.289 7.895 1 97.12 301 ILE B C 1
ATOM 8749 O O . ILE B 1 301 ? -36.531 4.27 7.309 1 97.12 301 ILE B O 1
ATOM 8753 N N . ASN B 1 302 ? -36.562 5.531 9.148 1 95.62 302 ASN B N 1
ATOM 8754 C CA . ASN B 1 302 ? -35.688 4.645 9.906 1 95.62 302 ASN B CA 1
ATOM 8755 C C . ASN B 1 302 ? -36.344 3.295 10.172 1 95.62 302 ASN B C 1
ATOM 8757 O O . ASN B 1 302 ? -35.719 2.252 10.102 1 95.62 302 ASN B O 1
ATOM 8761 N N . ALA B 1 303 ? -37.594 3.324 10.469 1 94 303 ALA B N 1
ATOM 8762 C CA . ALA B 1 303 ? -38.344 2.1 10.766 1 94 303 ALA B CA 1
ATOM 8763 C C . ALA B 1 303 ? -38.469 1.223 9.531 1 94 303 ALA B C 1
ATOM 8765 O O . ALA B 1 303 ? -38.469 -0.007 9.625 1 94 303 ALA B O 1
ATOM 8766 N N . GLU B 1 304 ? -38.625 1.853 8.391 1 94.44 304 GLU B N 1
ATOM 8767 C CA . GLU B 1 304 ? -38.906 1.108 7.168 1 94.44 304 GLU B CA 1
ATOM 8768 C C . GLU B 1 304 ? -37.656 0.843 6.355 1 94.44 304 GLU B C 1
ATOM 8770 O O . GLU B 1 304 ? -37.719 0.224 5.293 1 94.44 304 GLU B O 1
ATOM 8775 N N . TYR B 1 305 ? -36.594 1.305 6.824 1 95.5 305 TYR B N 1
ATOM 8776 C CA . TYR B 1 305 ? -35.344 1.144 6.07 1 95.5 305 TYR B CA 1
ATOM 8777 C C . TYR B 1 305 ? -35.094 -0.328 5.785 1 95.5 305 TYR B C 1
ATOM 8779 O O . TYR B 1 305 ? -35.125 -1.162 6.691 1 95.5 305 TYR B O 1
ATOM 8787 N N . ASP B 1 306 ? -34.812 -0.645 4.516 1 93.88 306 ASP B N 1
ATOM 8788 C CA . ASP B 1 306 ? -34.438 -1.979 4.055 1 93.88 306 ASP B CA 1
ATOM 8789 C C . ASP B 1 306 ? -33.031 -1.989 3.508 1 93.88 306 ASP B C 1
ATOM 8791 O O . ASP B 1 306 ? -32.781 -1.531 2.389 1 93.88 306 ASP B O 1
ATOM 8795 N N . PRO B 1 307 ? -32.125 -2.584 4.277 1 94.06 307 PRO B N 1
ATOM 8796 C CA . PRO B 1 307 ? -30.734 -2.58 3.803 1 94.06 307 PRO B CA 1
ATOM 8797 C C . PRO B 1 307 ? -30.562 -3.311 2.473 1 94.06 307 PRO B C 1
ATOM 8799 O O . PRO B 1 307 ? -29.625 -3.025 1.725 1 94.06 307 PRO B O 1
ATOM 8802 N N . ALA B 1 308 ? -31.391 -4.223 2.146 1 92.94 308 ALA B N 1
ATOM 8803 C CA . ALA B 1 308 ? -31.266 -4.98 0.902 1 92.94 308 ALA B CA 1
ATOM 8804 C C . ALA B 1 308 ? -31.781 -4.164 -0.285 1 92.94 308 ALA B C 1
ATOM 8806 O O . ALA B 1 308 ? -31.516 -4.512 -1.439 1 92.94 308 ALA B O 1
ATOM 8807 N N . ASP B 1 309 ? -32.531 -3.078 0.009 1 93.5 309 ASP B N 1
ATOM 8808 C CA . ASP B 1 309 ? -33.031 -2.191 -1.031 1 93.5 309 ASP B CA 1
ATOM 8809 C C . ASP B 1 309 ? -33.156 -0.759 -0.516 1 93.5 309 ASP B C 1
ATOM 8811 O O . ASP B 1 309 ? -34.281 -0.245 -0.375 1 93.5 309 ASP B O 1
ATOM 8815 N N . PRO B 1 310 ? -32.062 -0.061 -0.396 1 95.44 310 PRO B N 1
ATOM 8816 C CA . PRO B 1 310 ? -32.094 1.305 0.132 1 95.44 310 PRO B CA 1
ATOM 8817 C C . PRO B 1 310 ? -32.906 2.248 -0.733 1 95.44 310 PRO B C 1
ATOM 8819 O O . PRO B 1 310 ? -33.406 3.277 -0.248 1 95.44 310 PRO B O 1
ATOM 8822 N N . SER B 1 311 ? -33.156 1.931 -1.991 1 95.25 311 SER B N 1
ATOM 8823 C CA . SER B 1 311 ? -33.906 2.811 -2.898 1 95.25 311 SER B CA 1
ATOM 8824 C C . SER B 1 311 ? -35.344 2.98 -2.459 1 95.25 311 SER B C 1
ATOM 8826 O O . SER B 1 311 ? -36 3.947 -2.842 1 95.25 311 SER B O 1
ATOM 8828 N N . LYS B 1 312 ? -35.844 2.098 -1.65 1 94.44 312 LYS B N 1
ATOM 8829 C CA . LYS B 1 312 ? -37.219 2.188 -1.131 1 94.44 312 LYS B CA 1
ATOM 8830 C C . LYS B 1 312 ? -37.375 3.432 -0.267 1 94.44 312 LYS B C 1
ATOM 8832 O O . LYS B 1 312 ? -38.5 3.914 -0.086 1 94.44 312 LYS B O 1
ATOM 8837 N N . SER B 1 313 ? -36.25 3.982 0.194 1 96.12 313 SER B N 1
ATOM 8838 C CA . SER B 1 313 ? -36.312 5.117 1.11 1 96.12 313 SER B CA 1
ATOM 8839 C C . SER B 1 313 ? -36.312 6.441 0.352 1 96.12 313 SER B C 1
ATOM 8841 O O . SER B 1 313 ? -36.562 7.496 0.94 1 96.12 313 SER B O 1
ATOM 8843 N N . ILE B 1 314 ? -36.156 6.48 -0.959 1 96.69 314 ILE B N 1
ATOM 8844 C CA . ILE B 1 314 ? -35.875 7.699 -1.716 1 96.69 314 ILE B CA 1
ATOM 8845 C C . ILE B 1 314 ? -37.094 8.625 -1.673 1 96.69 314 ILE B C 1
ATOM 8847 O O . ILE B 1 314 ? -36.969 9.82 -1.404 1 96.69 314 ILE B O 1
ATOM 8851 N N . ASN B 1 315 ? -38.281 8.078 -1.875 1 95.31 315 ASN B N 1
ATOM 8852 C CA . ASN B 1 315 ? -39.5 8.914 -1.898 1 95.31 315 ASN B CA 1
ATOM 8853 C C . ASN B 1 315 ? -39.719 9.617 -0.56 1 95.31 315 ASN B C 1
ATOM 8855 O O . ASN B 1 315 ? -40 10.812 -0.521 1 95.31 315 ASN B O 1
ATOM 8859 N N . ALA B 1 316 ? -39.562 8.867 0.477 1 96.88 316 ALA B N 1
ATOM 8860 C CA . ALA B 1 316 ? -39.719 9.445 1.81 1 96.88 316 ALA B CA 1
ATOM 8861 C C . ALA B 1 316 ? -38.625 10.477 2.094 1 96.88 316 ALA B C 1
ATOM 8863 O O . ALA B 1 316 ? -38.875 11.5 2.729 1 96.88 316 ALA B O 1
ATOM 8864 N N . LEU B 1 317 ? -37.438 10.258 1.654 1 97.88 317 LEU B N 1
ATOM 8865 C CA . LEU B 1 317 ? -36.312 11.18 1.855 1 97.88 317 LEU B CA 1
ATOM 8866 C C . LEU B 1 317 ? -36.562 12.477 1.088 1 97.88 317 LEU B C 1
ATOM 8868 O O . LEU B 1 317 ? -36.188 13.555 1.57 1 97.88 317 LEU B O 1
ATOM 8872 N N . LEU B 1 318 ? -37.125 12.344 -0.109 1 97 318 LEU B N 1
ATOM 8873 C CA . LEU B 1 318 ? -37.438 13.539 -0.894 1 97 318 LEU B CA 1
ATOM 8874 C C . LEU B 1 318 ? -38.5 14.375 -0.207 1 97 318 LEU B C 1
ATOM 8876 O O . LEU B 1 318 ? -38.438 15.609 -0.225 1 97 318 LEU B O 1
ATOM 8880 N N . ARG B 1 319 ? -39.438 13.742 0.412 1 97.19 319 ARG B N 1
ATOM 8881 C CA . ARG B 1 319 ? -40.438 14.461 1.191 1 97.19 319 ARG B CA 1
ATOM 8882 C C . ARG B 1 319 ? -39.812 15.164 2.389 1 97.19 319 ARG B C 1
ATOM 8884 O O . ARG B 1 319 ? -40.156 16.312 2.697 1 97.19 319 ARG B O 1
ATOM 8891 N N . LEU B 1 320 ? -38.938 14.469 3.031 1 98.12 320 LEU B N 1
ATOM 8892 C CA . LEU B 1 320 ? -38.219 15.062 4.152 1 98.12 320 LEU B CA 1
ATOM 8893 C C . LEU B 1 320 ? -37.438 16.297 3.705 1 98.12 320 LEU B C 1
ATOM 8895 O O . LEU B 1 320 ? -37.438 17.312 4.395 1 98.12 320 LEU B O 1
ATOM 8899 N N . ARG B 1 321 ? -36.781 16.156 2.58 1 97.75 321 ARG B N 1
ATOM 8900 C CA . ARG B 1 321 ? -35.969 17.25 2.043 1 97.75 321 ARG B CA 1
ATOM 8901 C C . ARG B 1 321 ? -36.844 18.5 1.851 1 97.75 321 ARG B C 1
ATOM 8903 O O . ARG B 1 321 ? -36.406 19.609 2.166 1 97.75 321 ARG B O 1
ATOM 8910 N N . GLU B 1 322 ? -38.062 18.312 1.402 1 96.69 322 GLU B N 1
ATOM 8911 C CA . GLU B 1 322 ? -38.969 19.422 1.225 1 96.69 322 GLU B CA 1
ATOM 8912 C C . GLU B 1 322 ? -39.438 19.984 2.568 1 96.69 322 GLU B C 1
ATOM 8914 O O . GLU B 1 322 ? -39.594 21.203 2.713 1 96.69 322 GLU B O 1
ATOM 8919 N N . GLU B 1 323 ? -39.625 19.125 3.465 1 97 323 GLU B N 1
ATOM 8920 C CA . GLU B 1 323 ? -40.094 19.516 4.777 1 97 323 GLU B CA 1
ATOM 8921 C C . GLU B 1 323 ? -39.062 20.359 5.531 1 97 323 GLU B C 1
ATOM 8923 O O . GLU B 1 323 ? -39.438 21.266 6.277 1 97 323 GLU B O 1
ATOM 8928 N N . VAL B 1 324 ? -37.781 20.078 5.328 1 97.38 324 VAL B N 1
ATOM 8929 C CA . VAL B 1 324 ? -36.781 20.688 6.168 1 97.38 324 VAL B CA 1
ATOM 8930 C C . VAL B 1 324 ? -36.062 21.812 5.398 1 97.38 324 VAL B C 1
ATOM 8932 O O . VAL B 1 324 ? -35.125 22.406 5.891 1 97.38 324 VAL B O 1
ATOM 8935 N N . LYS B 1 325 ? -36.438 22.1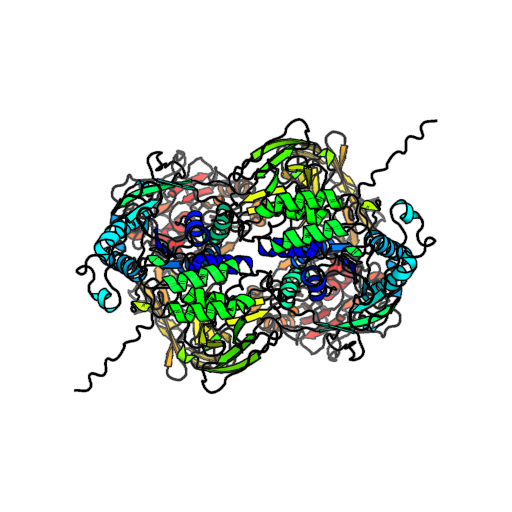41 4.219 1 95.44 325 LYS B N 1
ATOM 8936 C CA . LYS B 1 325 ? -35.75 23.062 3.316 1 95.44 325 LYS B CA 1
ATOM 8937 C C . LYS B 1 325 ? -35.5 24.406 3.984 1 95.44 325 LYS B C 1
ATOM 8939 O O . LYS B 1 325 ? -34.469 25.047 3.721 1 95.44 325 LYS B O 1
ATOM 8944 N N . ASN B 1 326 ? -36.375 24.844 4.902 1 93.56 326 ASN B N 1
ATOM 8945 C CA . ASN B 1 326 ? -36.219 26.156 5.539 1 93.56 326 ASN B CA 1
ATOM 8946 C C . ASN B 1 326 ? -35.875 26.016 7.023 1 93.56 326 ASN B C 1
ATOM 8948 O O . ASN B 1 326 ? -36.062 26.969 7.789 1 93.56 326 ASN B O 1
ATOM 8952 N N . LEU B 1 327 ? -35.469 24.844 7.402 1 93.94 327 LEU B N 1
ATOM 8953 C CA . LEU B 1 327 ? -35.094 24.594 8.789 1 93.94 327 LEU B CA 1
ATOM 8954 C C . LEU B 1 327 ? -33.594 24.328 8.914 1 93.94 327 LEU B C 1
ATOM 8956 O O . LEU B 1 327 ? -32.969 23.891 7.957 1 93.94 327 LEU B O 1
ATOM 8960 N N . PRO B 1 328 ? -33.031 24.734 10.062 1 91.5 328 PRO B N 1
ATOM 8961 C CA . PRO B 1 328 ? -31.703 24.219 10.305 1 91.5 328 PRO B CA 1
ATOM 8962 C C . PRO B 1 328 ? -31.641 22.688 10.312 1 91.5 328 PRO B C 1
ATOM 8964 O O . PRO B 1 328 ? -32.375 22.047 11.078 1 91.5 328 PRO B O 1
ATOM 8967 N N . PHE B 1 329 ? -30.969 22.156 9.375 1 94.69 329 PHE B N 1
ATOM 8968 C CA . PHE B 1 329 ? -30.906 20.703 9.172 1 94.69 329 PHE B CA 1
ATOM 8969 C C . PHE B 1 329 ? -29.594 20.312 8.508 1 94.69 329 PHE B C 1
ATOM 8971 O O . PHE B 1 329 ? -28.859 21.172 8.023 1 94.69 329 PHE B O 1
ATOM 8978 N N . LYS B 1 330 ? -29.297 19.047 8.617 1 95.38 330 LYS B N 1
ATOM 8979 C CA . LYS B 1 330 ? -28.141 18.516 7.91 1 95.38 330 LYS B CA 1
ATOM 8980 C C . LYS B 1 330 ? -28.453 18.281 6.438 1 95.38 330 LYS B C 1
ATOM 8982 O O . LYS B 1 330 ? -28.422 17.141 5.977 1 95.38 330 LYS B O 1
ATOM 8987 N N . HIS B 1 331 ? -28.594 19.328 5.734 1 95.94 331 HIS B N 1
ATOM 8988 C CA . HIS B 1 331 ? -29.062 19.281 4.352 1 95.94 331 HIS B CA 1
ATOM 8989 C C . HIS B 1 331 ? -28.078 18.5 3.473 1 95.94 331 HIS B C 1
ATOM 8991 O O . HIS B 1 331 ? -28.5 17.703 2.639 1 95.94 331 HIS B O 1
ATOM 8997 N N . ARG B 1 332 ? -26.812 18.703 3.65 1 93.19 332 ARG B N 1
ATOM 8998 C CA . ARG B 1 332 ? -25.812 18.016 2.83 1 93.19 332 ARG B CA 1
ATOM 8999 C C . ARG B 1 332 ? -25.844 16.516 3.061 1 93.19 332 ARG B C 1
ATOM 9001 O O . ARG B 1 332 ? -25.766 15.727 2.109 1 93.19 332 ARG B O 1
ATOM 9008 N N . GLN B 1 333 ? -25.859 16.172 4.289 1 95.5 333 GLN B N 1
ATOM 9009 C CA . GLN B 1 333 ? -25.938 14.75 4.613 1 95.5 333 GLN B CA 1
ATOM 9010 C C . GLN B 1 333 ? -27.188 14.117 4.023 1 95.5 333 GLN B C 1
ATOM 9012 O O . GLN B 1 333 ? -27.141 12.992 3.512 1 95.5 333 GLN B O 1
ATOM 9017 N N . LEU B 1 334 ? -28.312 14.844 4.164 1 97.69 334 LEU B N 1
ATOM 9018 C CA . LEU B 1 334 ? -29.562 14.359 3.592 1 97.69 334 LEU B CA 1
ATOM 9019 C C . LEU B 1 334 ? -29.422 14.133 2.09 1 97.69 334 LEU B C 1
ATOM 9021 O O . LEU B 1 334 ? -29.812 13.078 1.575 1 97.69 334 LEU B O 1
ATOM 9025 N N . ASP B 1 335 ? -28.844 15.078 1.382 1 96.69 335 ASP B N 1
ATOM 9026 C CA . ASP B 1 335 ? -28.625 14.961 -0.057 1 96.69 335 ASP B CA 1
ATOM 9027 C C . ASP B 1 335 ? -27.75 13.758 -0.385 1 96.69 335 ASP B C 1
ATOM 9029 O O . ASP B 1 335 ? -28.062 12.992 -1.302 1 96.69 335 ASP B O 1
ATOM 9033 N N . GLU B 1 336 ? -26.719 13.586 0.355 1 95.5 336 GLU B N 1
ATOM 9034 C CA . GLU B 1 336 ? -25.797 12.477 0.131 1 95.5 336 GLU B CA 1
ATOM 9035 C C . GLU B 1 336 ? -26.5 11.133 0.326 1 95.5 336 GLU B C 1
ATOM 9037 O O . GLU B 1 336 ? -26.219 10.172 -0.396 1 95.5 336 GLU B O 1
ATOM 9042 N N . LEU B 1 337 ? -27.328 11.07 1.315 1 97.62 337 LEU B N 1
ATOM 9043 C CA . LEU B 1 337 ? -28.047 9.828 1.594 1 97.62 337 LEU B CA 1
ATOM 9044 C C . LEU B 1 337 ? -29.016 9.492 0.474 1 97.62 337 LEU B C 1
ATOM 9046 O O . LEU B 1 337 ? -29.203 8.328 0.13 1 97.62 337 LEU B O 1
ATOM 9050 N N . ILE B 1 338 ? -29.656 10.555 -0.094 1 97.44 338 ILE B N 1
ATOM 9051 C CA . ILE B 1 338 ? -30.547 10.336 -1.226 1 97.44 338 ILE B CA 1
ATOM 9052 C C . ILE B 1 338 ? -29.75 9.773 -2.404 1 97.44 338 ILE B C 1
ATOM 9054 O O . ILE B 1 338 ? -30.156 8.781 -3.018 1 97.44 338 ILE B O 1
ATOM 9058 N N . LEU B 1 339 ? -28.625 10.375 -2.678 1 96.69 339 LEU B N 1
ATOM 9059 C CA . LEU B 1 339 ? -27.766 9.906 -3.76 1 96.69 339 LEU B CA 1
ATOM 9060 C C . LEU B 1 339 ? -27.297 8.484 -3.498 1 96.69 339 LEU B C 1
ATOM 9062 O O . LEU B 1 339 ? -27.297 7.648 -4.406 1 96.69 339 LEU B O 1
ATOM 9066 N N . ALA B 1 340 ? -26.969 8.164 -2.248 1 97 340 ALA B N 1
ATOM 9067 C CA . ALA B 1 340 ? -26.484 6.836 -1.878 1 97 340 ALA B CA 1
ATOM 9068 C C . ALA B 1 340 ? -27.578 5.785 -2.033 1 97 340 ALA B C 1
ATOM 9070 O O . ALA B 1 340 ? -27.312 4.676 -2.514 1 97 340 ALA B O 1
ATOM 9071 N N . CYS B 1 341 ? -28.75 6.121 -1.622 1 97.19 341 CYS B N 1
ATOM 9072 C CA . CYS B 1 341 ? -29.875 5.195 -1.736 1 97.19 341 CYS B CA 1
ATOM 9073 C C . CYS B 1 341 ? -30.156 4.863 -3.195 1 97.19 341 CYS B C 1
ATOM 9075 O O . CYS B 1 341 ? -30.656 3.783 -3.502 1 97.19 341 CYS B O 1
ATOM 9077 N N . ALA B 1 342 ? -29.781 5.82 -4.066 1 96.5 342 ALA B N 1
ATOM 9078 C CA . ALA B 1 342 ? -30.016 5.613 -5.492 1 96.5 342 ALA B CA 1
ATOM 9079 C C . ALA B 1 342 ? -28.797 4.969 -6.156 1 96.5 342 ALA B C 1
ATOM 9081 O O . ALA B 1 342 ? -28.812 4.699 -7.359 1 96.5 342 ALA B O 1
ATOM 9082 N N . GLY B 1 343 ? -27.734 4.734 -5.414 1 95.75 343 GLY B N 1
ATOM 9083 C CA . GLY B 1 343 ? -26.5 4.203 -5.988 1 95.75 343 GLY B CA 1
ATOM 9084 C C . GLY B 1 343 ? -25.906 5.098 -7.062 1 95.75 343 GLY B C 1
ATOM 9085 O O . GLY B 1 343 ? -25.344 4.605 -8.039 1 95.75 343 GLY B O 1
ATOM 9086 N N . ILE B 1 344 ? -26.078 6.406 -6.938 1 95.75 344 ILE B N 1
ATOM 9087 C CA . ILE B 1 344 ? -25.578 7.359 -7.922 1 95.75 344 ILE B CA 1
ATOM 9088 C C . ILE B 1 344 ? -24.047 7.414 -7.867 1 95.75 344 ILE B C 1
ATOM 9090 O O . ILE B 1 344 ? -23.469 7.535 -6.785 1 95.75 344 ILE B O 1
ATOM 9094 N N . TRP B 1 345 ? -23.438 7.246 -8.945 1 95.25 345 TRP B N 1
ATOM 9095 C CA . TRP B 1 345 ? -22 7.434 -9.125 1 95.25 345 TRP B CA 1
ATOM 9096 C C . TRP B 1 345 ? -21.719 8.383 -10.281 1 95.25 345 TRP B C 1
ATOM 9098 O O . TRP B 1 345 ? -22.234 8.203 -11.383 1 95.25 345 TRP B O 1
ATOM 9108 N N . ILE B 1 346 ? -20.969 9.477 -10.047 1 93.06 346 ILE B N 1
ATOM 9109 C CA . ILE B 1 346 ? -20.578 10.453 -11.055 1 93.06 346 ILE B CA 1
ATOM 9110 C C . ILE B 1 346 ? -19.062 10.695 -10.977 1 93.06 346 ILE B C 1
ATOM 9112 O O . ILE B 1 346 ? -18.5 10.805 -9.891 1 93.06 346 ILE B O 1
ATOM 9116 N N . GLU B 1 347 ? -18.438 10.719 -12.086 1 92.44 347 GLU B N 1
ATOM 9117 C CA . GLU B 1 347 ? -17.016 11.039 -12.148 1 92.44 347 GLU B CA 1
ATOM 9118 C C . GLU B 1 347 ? -16.703 11.969 -13.32 1 92.44 347 GLU B C 1
ATOM 9120 O O . GLU B 1 347 ? -17.344 11.883 -14.367 1 92.44 347 GLU B O 1
ATOM 9125 N N . ALA B 1 348 ? -15.852 12.883 -13.117 1 92 348 ALA B N 1
ATOM 9126 C CA . ALA B 1 348 ? -15.32 13.758 -14.164 1 92 348 ALA B CA 1
ATOM 9127 C C . ALA B 1 348 ? -13.82 13.531 -14.359 1 92 348 ALA B C 1
ATOM 9129 O O . ALA B 1 348 ? -13.023 13.82 -13.461 1 92 348 ALA B O 1
ATOM 9130 N N . THR B 1 349 ? -13.477 13.047 -15.523 1 94 349 THR B N 1
ATOM 9131 C CA . THR B 1 349 ? -12.086 12.664 -15.742 1 94 349 THR B CA 1
ATOM 9132 C C . THR B 1 349 ? -11.492 13.438 -16.922 1 94 349 THR B C 1
ATOM 9134 O O . THR B 1 349 ? -12.227 13.922 -17.781 1 94 349 THR B O 1
ATOM 9137 N N . VAL B 1 350 ? -10.242 13.594 -16.891 1 95.25 350 VAL B N 1
ATOM 9138 C CA . VAL B 1 350 ? -9.461 14.211 -17.969 1 95.25 350 VAL B CA 1
ATOM 9139 C C . VAL B 1 350 ? -8.414 13.227 -18.469 1 95.25 350 VAL B C 1
ATOM 9141 O O . VAL B 1 350 ? -7.918 12.391 -17.703 1 95.25 350 VAL B O 1
ATOM 9144 N N . PRO B 1 351 ? -8.047 13.258 -19.703 1 95.38 351 PRO B N 1
ATOM 9145 C CA . PRO B 1 351 ? -7.176 12.234 -20.281 1 95.38 351 PRO B CA 1
ATOM 9146 C C . PRO B 1 351 ? -5.707 12.445 -19.922 1 95.38 351 PRO B C 1
ATOM 9148 O O . PRO B 1 351 ? -4.906 11.508 -20.016 1 95.38 351 PRO B O 1
ATOM 9151 N N . GLU B 1 352 ? -5.328 13.695 -19.562 1 94.56 352 GLU B N 1
ATOM 9152 C CA . GLU B 1 352 ? -3.959 13.984 -19.156 1 94.56 352 GLU B CA 1
ATOM 9153 C C . GLU B 1 352 ? -3.92 14.586 -17.75 1 94.56 352 GLU B C 1
ATOM 9155 O O . GLU B 1 352 ? -4.852 15.281 -17.344 1 94.56 352 GLU B O 1
ATOM 9160 N N . PRO B 1 353 ? -2.838 14.352 -17.078 1 94.75 353 PRO B N 1
ATOM 9161 C CA . PRO B 1 353 ? -2.793 14.812 -15.688 1 94.75 353 PRO B CA 1
ATOM 9162 C C . PRO B 1 353 ? -2.578 16.328 -15.57 1 94.75 353 PRO B C 1
ATOM 9164 O O . PRO B 1 353 ? -2.887 16.922 -14.539 1 94.75 353 PRO B O 1
ATOM 9167 N N . SER B 1 354 ? -1.955 16.953 -16.688 1 96.44 354 SER B N 1
ATOM 9168 C CA . SER B 1 354 ? -1.64 18.375 -16.578 1 96.44 354 SER B CA 1
ATOM 9169 C C . SER B 1 354 ? -1.959 19.094 -17.891 1 96.44 354 SER B C 1
ATOM 9171 O O . SER B 1 354 ? -1.853 18.516 -18.969 1 96.44 354 SER B O 1
ATOM 9173 N N . TYR B 1 355 ? -2.361 20.391 -17.75 1 96.19 355 TYR B N 1
ATOM 9174 C CA . TYR B 1 355 ? -2.641 21.297 -18.859 1 96.19 355 TYR B CA 1
ATOM 9175 C C . TYR B 1 355 ? -2.07 22.688 -18.594 1 96.19 355 TYR B C 1
ATOM 9177 O O . TYR B 1 355 ? -2.031 23.125 -17.438 1 96.19 355 TYR B O 1
ATOM 9185 N N . ALA B 1 356 ? -1.579 23.328 -19.656 1 96.94 356 ALA B N 1
ATOM 9186 C CA . ALA B 1 356 ? -1.178 24.719 -19.5 1 96.94 356 ALA B CA 1
ATOM 9187 C C . ALA B 1 356 ? -2.387 25.609 -19.25 1 96.94 356 ALA B C 1
ATOM 9189 O O . ALA B 1 356 ? -3.498 25.312 -19.688 1 96.94 356 ALA B O 1
ATOM 9190 N N . ILE B 1 357 ? -2.178 26.688 -18.609 1 95.25 357 ILE B N 1
ATOM 9191 C CA . ILE B 1 357 ? -3.23 27.625 -18.219 1 95.25 357 ILE B CA 1
ATOM 9192 C C . ILE B 1 357 ? -3.947 28.141 -19.469 1 95.25 357 ILE B C 1
ATOM 9194 O O . ILE B 1 357 ? -5.094 28.594 -19.391 1 95.25 357 ILE B O 1
ATOM 9198 N N . THR B 1 358 ? -3.34 27.984 -20.672 1 93.19 358 THR B N 1
ATOM 9199 C CA . THR B 1 358 ? -3.914 28.5 -21.906 1 93.19 358 THR B CA 1
ATOM 9200 C C . THR B 1 358 ? -4.66 27.391 -22.656 1 93.19 358 THR B C 1
ATOM 9202 O O . THR B 1 358 ? -5.293 27.641 -23.672 1 93.19 358 THR B O 1
ATOM 9205 N N . ASP B 1 359 ? -4.66 26.219 -22.141 1 95.06 359 ASP B N 1
ATOM 9206 C CA . ASP B 1 359 ? -5.176 25.047 -22.859 1 95.06 359 ASP B CA 1
ATOM 9207 C C . ASP B 1 359 ? -6.688 24.922 -22.688 1 95.06 359 ASP B C 1
ATOM 9209 O O . ASP B 1 359 ? -7.262 25.531 -21.781 1 95.06 359 ASP B O 1
ATOM 9213 N N . SER B 1 360 ? -7.277 24.25 -23.625 1 95 360 SER B N 1
ATOM 9214 C CA . SER B 1 360 ? -8.609 23.688 -23.438 1 95 360 SER B CA 1
ATOM 9215 C C . SER B 1 360 ? -8.523 22.25 -22.906 1 95 360 SER B C 1
ATOM 9217 O O . SER B 1 360 ? -7.711 21.453 -23.359 1 95 360 SER B O 1
ATOM 9219 N N . ILE B 1 361 ? -9.391 21.953 -21.969 1 94.38 361 ILE B N 1
ATOM 9220 C CA . ILE B 1 361 ? -9.352 20.656 -21.297 1 94.38 361 ILE B CA 1
ATOM 9221 C C . ILE B 1 361 ? -10.547 19.812 -21.734 1 94.38 361 ILE B C 1
ATOM 9223 O O . ILE B 1 361 ? -11.695 20.172 -21.469 1 94.38 361 ILE B O 1
ATOM 9227 N N . PRO B 1 362 ? -10.297 18.734 -22.391 1 95.31 362 PRO B N 1
ATOM 9228 C CA . PRO B 1 362 ? -11.406 17.797 -22.609 1 95.31 362 PRO B CA 1
ATOM 9229 C C . PRO B 1 362 ? -11.82 17.078 -21.328 1 95.31 362 PRO B C 1
ATOM 9231 O O . PRO B 1 362 ? -10.961 16.562 -20.594 1 95.31 362 PRO B O 1
ATOM 9234 N N . VAL B 1 363 ? -13.039 17.062 -21 1 92.75 363 VAL B N 1
ATOM 9235 C CA . VAL B 1 363 ? -13.547 16.438 -19.781 1 92.75 363 VAL B CA 1
ATOM 9236 C C . VAL B 1 363 ? -14.57 15.367 -20.156 1 92.75 363 VAL B C 1
ATOM 9238 O O . VAL B 1 363 ? -15.438 15.594 -21 1 92.75 363 VAL B O 1
ATOM 9241 N N . THR B 1 364 ? -14.438 14.219 -19.625 1 94 364 THR B N 1
ATOM 9242 C CA . THR B 1 364 ? -15.438 13.156 -19.734 1 94 364 THR B CA 1
ATOM 9243 C C . THR B 1 364 ? -16.203 13 -18.422 1 94 364 THR B C 1
ATOM 9245 O O . THR B 1 364 ? -15.602 12.797 -17.375 1 94 364 THR B O 1
ATOM 9248 N N . ILE B 1 365 ? -17.484 13.109 -18.5 1 92.06 365 ILE B N 1
ATOM 9249 C CA . ILE B 1 365 ? -18.359 12.922 -17.328 1 92.06 365 ILE B CA 1
ATOM 9250 C C . ILE B 1 365 ? -19.078 11.578 -17.438 1 92.06 365 ILE B C 1
ATOM 9252 O O . ILE B 1 365 ? -19.766 11.312 -18.422 1 92.06 365 ILE B O 1
ATOM 9256 N N . ASN B 1 366 ? -18.891 10.727 -16.562 1 93.75 366 ASN B N 1
ATOM 9257 C CA . ASN B 1 366 ? -19.609 9.453 -16.453 1 93.75 366 ASN B CA 1
ATOM 9258 C C . ASN B 1 366 ? -20.547 9.445 -15.258 1 93.75 366 ASN B C 1
ATOM 9260 O O . ASN B 1 366 ? -20.219 9.961 -14.195 1 93.75 366 ASN B O 1
ATOM 9264 N N . ALA B 1 367 ? -21.75 8.977 -15.445 1 94.25 367 ALA B N 1
ATOM 9265 C CA . ALA B 1 367 ? -22.719 8.914 -14.367 1 94.25 367 ALA B CA 1
ATOM 9266 C C . ALA B 1 367 ? -23.609 7.672 -14.508 1 94.25 367 ALA B C 1
ATOM 9268 O O . ALA B 1 367 ? -23.891 7.223 -15.617 1 94.25 367 ALA B O 1
ATOM 9269 N N . ILE B 1 368 ? -24.062 7.152 -13.43 1 95.56 368 ILE B N 1
ATOM 9270 C CA . ILE B 1 368 ? -24.938 5.977 -13.445 1 95.56 368 ILE B CA 1
ATOM 9271 C C . ILE B 1 368 ? -25.828 5.98 -12.211 1 95.56 368 ILE B C 1
ATOM 9273 O O . ILE B 1 368 ? -25.422 6.43 -11.141 1 95.56 368 ILE B O 1
ATOM 9277 N N . SER B 1 369 ? -27.062 5.648 -12.414 1 95.44 369 SER B N 1
ATOM 9278 C CA . SER B 1 369 ? -27.984 5.336 -11.328 1 95.44 369 SER B CA 1
ATOM 9279 C C . SER B 1 369 ? -28.156 3.828 -11.164 1 95.44 369 SER B C 1
ATOM 9281 O O . SER B 1 369 ? -28.156 3.086 -12.141 1 95.44 369 SER B O 1
ATOM 9283 N N . ARG B 1 370 ? -28.344 3.383 -9.961 1 94.75 370 ARG B N 1
ATOM 9284 C CA . ARG B 1 370 ? -28.375 1.941 -9.734 1 94.75 370 ARG B CA 1
ATOM 9285 C C . ARG B 1 370 ? -29.531 1.564 -8.805 1 94.75 370 ARG B C 1
ATOM 9287 O O . ARG B 1 370 ? -29.375 0.731 -7.914 1 94.75 370 ARG B O 1
ATOM 9294 N N . VAL B 1 371 ? -30.547 2.258 -8.984 1 93.25 371 VAL B N 1
ATOM 9295 C CA . VAL B 1 371 ? -31.797 1.921 -8.312 1 93.25 371 VAL B CA 1
ATOM 9296 C C . VAL B 1 371 ? -32.344 0.614 -8.875 1 93.25 371 VAL B C 1
ATOM 9298 O O . VAL B 1 371 ? -31.891 0.126 -9.906 1 93.25 371 VAL B O 1
ATOM 9301 N N . ARG B 1 372 ? -33.281 0.062 -8.141 1 84.75 372 ARG B N 1
ATOM 9302 C CA . ARG B 1 372 ? -33.906 -1.172 -8.602 1 84.75 372 ARG B CA 1
ATOM 9303 C C . ARG B 1 372 ? -34.625 -0.964 -9.945 1 84.75 372 ARG B C 1
ATOM 9305 O O . ARG B 1 372 ? -34.938 0.166 -10.305 1 84.75 372 ARG B O 1
ATOM 9312 N N . LYS B 1 373 ? -34.844 -2.094 -10.578 1 79.25 373 LYS B N 1
ATOM 9313 C CA . LYS B 1 373 ? -35.562 -2.035 -11.836 1 79.25 373 LYS B CA 1
ATOM 9314 C C . LYS B 1 373 ? -37 -1.507 -11.633 1 79.25 373 LYS B C 1
ATOM 9316 O O . LYS B 1 373 ? -37.656 -1.848 -10.648 1 79.25 373 LYS B O 1
ATOM 9321 N N . TYR B 1 374 ? -37.469 -0.647 -12.391 1 82.19 374 TYR B N 1
ATOM 9322 C CA . TYR B 1 374 ? -38.812 -0.068 -12.398 1 82.19 374 TYR B CA 1
ATOM 9323 C C . TYR B 1 374 ? -39 0.892 -11.234 1 82.19 374 TYR B C 1
ATOM 9325 O O . TYR B 1 374 ? -40.094 0.958 -10.648 1 82.19 374 TYR B O 1
ATOM 9333 N N . PHE B 1 375 ? -37.938 1.432 -10.875 1 87.56 375 PHE B N 1
ATOM 9334 C CA . PHE B 1 375 ? -38.031 2.469 -9.852 1 87.56 375 PHE B CA 1
ATOM 9335 C C . PHE B 1 375 ? -38.969 3.58 -10.297 1 87.56 375 PHE B C 1
ATOM 9337 O O . PHE B 1 375 ? -38.906 4.043 -11.438 1 87.56 375 PHE B O 1
ATOM 9344 N N . PRO B 1 376 ? -39.812 4.035 -9.461 1 87.06 376 PRO B N 1
ATOM 9345 C CA . PRO B 1 376 ? -40.906 4.887 -9.883 1 87.06 376 PRO B CA 1
ATOM 9346 C C . PRO B 1 376 ? -40.5 6.328 -10.148 1 87.06 376 PRO B C 1
ATOM 9348 O O . PRO B 1 376 ? -41.188 7.066 -10.844 1 87.06 376 PRO B O 1
ATOM 9351 N N . VAL B 1 377 ? -39.438 6.816 -9.633 1 89.69 377 VAL B N 1
ATOM 9352 C CA . VAL B 1 377 ? -39 8.203 -9.797 1 89.69 377 VAL B CA 1
ATOM 9353 C C . VAL B 1 377 ? -37.938 8.289 -10.891 1 89.69 377 VAL B C 1
ATOM 9355 O O . VAL B 1 377 ? -36.938 7.566 -10.844 1 89.69 377 VAL B O 1
ATOM 9358 N N . ARG B 1 378 ? -38.25 9.172 -11.805 1 89.94 378 ARG B N 1
ATOM 9359 C CA . ARG B 1 378 ? -37.25 9.375 -12.867 1 89.94 378 ARG B CA 1
ATOM 9360 C C . ARG B 1 378 ? -36.031 10.117 -12.344 1 89.94 378 ARG B C 1
ATOM 9362 O O . ARG B 1 378 ? -36.156 11.094 -11.602 1 89.94 378 ARG B O 1
ATOM 9369 N N . ILE B 1 379 ? -34.875 9.586 -12.664 1 92.44 379 ILE B N 1
ATOM 9370 C CA . ILE B 1 379 ? -33.594 10.219 -12.281 1 92.44 379 ILE B CA 1
ATOM 9371 C C . ILE B 1 379 ? -32.875 10.711 -13.531 1 92.44 379 ILE B C 1
ATOM 9373 O O . ILE B 1 379 ? -32.781 10 -14.531 1 92.44 379 ILE B O 1
ATOM 9377 N N . SER B 1 380 ? -32.438 11.93 -13.508 1 91.75 380 SER B N 1
ATOM 9378 C CA . SER B 1 380 ? -31.719 12.5 -14.648 1 91.75 380 SER B CA 1
ATOM 9379 C C . SER B 1 380 ? -30.516 13.328 -14.203 1 91.75 380 SER B C 1
ATOM 9381 O O . SER B 1 380 ? -30.422 13.719 -13.031 1 91.75 380 SER B O 1
ATOM 9383 N N . LEU B 1 381 ? -29.609 13.461 -15.094 1 91.12 381 LEU B N 1
ATOM 9384 C CA . LEU B 1 381 ? -28.422 14.289 -14.883 1 91.12 381 LEU B CA 1
ATOM 9385 C C . LEU B 1 381 ? -28.5 15.555 -15.727 1 91.12 381 LEU B C 1
ATOM 9387 O O . LEU B 1 381 ? -28.766 15.492 -16.938 1 91.12 381 LEU B O 1
ATOM 9391 N N . GLU B 1 382 ? -28.406 16.594 -15.039 1 83.25 382 GLU B N 1
ATOM 9392 C CA . GLU B 1 382 ? -28.312 17.891 -15.719 1 83.25 382 GLU B CA 1
ATOM 9393 C C . GLU B 1 382 ? -26.953 18.531 -15.5 1 83.25 382 GLU B C 1
ATOM 9395 O O . GLU B 1 382 ? -26.469 18.609 -14.367 1 83.25 382 GLU B O 1
ATOM 9400 N N . GLU B 1 383 ? -26.094 18.484 -16.594 1 66.81 383 GLU B N 1
ATOM 9401 C CA . GLU B 1 383 ? -24.797 19.156 -16.469 1 66.81 383 GLU B CA 1
ATOM 9402 C C . GLU B 1 383 ? -24.953 20.672 -16.547 1 66.81 383 GLU B C 1
ATOM 9404 O O . GLU B 1 383 ? -26.047 21.172 -16.812 1 66.81 383 GLU B O 1
ATOM 9409 N N . LEU B 1 384 ? -23.875 21.359 -16.531 1 57.03 384 LEU B N 1
ATOM 9410 C CA . LEU B 1 384 ? -23.781 22.812 -16.438 1 57.03 384 LEU B CA 1
ATOM 9411 C C . LEU B 1 384 ? -24.484 23.484 -17.609 1 57.03 384 LEU B C 1
ATOM 9413 O O . LEU B 1 384 ? -24.812 24.672 -17.547 1 57.03 384 LEU B O 1
ATOM 9417 N N . ASN B 1 385 ? -24.5 22.672 -18.766 1 53.81 385 ASN B N 1
ATOM 9418 C CA . ASN B 1 385 ? -25.25 23.328 -19.828 1 53.81 385 ASN B CA 1
ATOM 9419 C C . ASN B 1 385 ? -26.719 22.953 -19.781 1 53.81 385 ASN B C 1
ATOM 9421 O O . ASN B 1 385 ? -27.078 21.797 -19.984 1 53.81 385 ASN B O 1
ATOM 9425 N N . PRO B 1 386 ? -27.5 23.781 -19.156 1 56.03 386 PRO B N 1
ATOM 9426 C CA . PRO B 1 386 ? -28.922 23.609 -18.828 1 56.03 386 PRO B CA 1
ATOM 9427 C C . PRO B 1 386 ? -29.703 22.906 -19.938 1 56.03 386 PRO B C 1
ATOM 9429 O O . PRO B 1 386 ? -30.75 22.312 -19.672 1 56.03 386 PRO B O 1
ATOM 9432 N N . ASP B 1 387 ? -29.219 22.938 -21.125 1 58.62 387 ASP B N 1
ATOM 9433 C CA . ASP B 1 387 ? -30.172 22.531 -22.156 1 58.62 387 ASP B CA 1
ATOM 9434 C C . ASP B 1 387 ? -30.125 21.016 -22.375 1 58.62 387 ASP B C 1
ATOM 9436 O O . ASP B 1 387 ? -30.922 20.484 -23.156 1 58.62 387 ASP B O 1
ATOM 9440 N N . HIS B 1 388 ? -29.156 20.359 -21.594 1 71 388 HIS B N 1
ATOM 9441 C CA . HIS B 1 388 ? -29.141 18.922 -21.891 1 71 388 HIS B CA 1
ATOM 9442 C C . HIS B 1 388 ? -29.391 18.094 -20.641 1 71 388 HIS B C 1
ATOM 9444 O O . HIS B 1 388 ? -28.609 18.156 -19.688 1 71 388 HIS B O 1
ATOM 9450 N N . ILE B 1 389 ? -30.594 17.609 -20.562 1 83.25 389 ILE B N 1
ATOM 9451 C CA . ILE B 1 389 ? -30.969 16.672 -19.5 1 83.25 389 ILE B CA 1
ATOM 9452 C C . ILE B 1 389 ? -30.844 15.242 -20 1 83.25 389 ILE B C 1
ATOM 9454 O O . ILE B 1 389 ? -31.422 14.891 -21.047 1 83.25 389 ILE B O 1
ATOM 9458 N N . GLN B 1 390 ? -30.047 14.539 -19.359 1 89.88 390 GLN B N 1
ATOM 9459 C CA . GLN B 1 390 ? -29.859 13.141 -19.734 1 89.88 390 GLN B CA 1
ATOM 9460 C C . GLN B 1 390 ? -30.469 12.203 -18.688 1 89.88 390 GLN B C 1
ATOM 9462 O O . GLN B 1 390 ? -30.109 12.273 -17.5 1 89.88 390 GLN B O 1
ATOM 9467 N N . GLU B 1 391 ? -31.312 11.359 -19.109 1 91.62 391 GLU B N 1
ATOM 9468 C CA . GLU B 1 391 ? -31.922 10.383 -18.203 1 91.62 391 GLU B CA 1
ATOM 9469 C C . GLU B 1 391 ? -30.891 9.336 -17.766 1 91.62 391 GLU B C 1
ATOM 9471 O O . GLU B 1 391 ? -30.094 8.867 -18.578 1 91.62 391 GLU B O 1
ATOM 9476 N N . LEU B 1 392 ? -30.938 9.031 -16.516 1 93.56 392 LEU B N 1
ATOM 9477 C CA . LEU B 1 392 ? -30.094 7.957 -15.977 1 93.56 392 LEU B CA 1
ATOM 9478 C C . LEU B 1 392 ? -30.906 6.68 -15.797 1 93.56 392 LEU B C 1
ATOM 9480 O O . LEU B 1 392 ? -31.484 6.441 -14.727 1 93.56 392 LEU B O 1
ATOM 9484 N N . ILE B 1 393 ? -30.891 5.871 -16.828 1 92.06 393 ILE B N 1
ATOM 9485 C CA . ILE B 1 393 ? -31.547 4.566 -16.766 1 92.06 393 ILE B CA 1
ATOM 9486 C C . ILE B 1 393 ? -30.781 3.652 -15.82 1 92.06 393 ILE B C 1
ATOM 9488 O O . ILE B 1 393 ? -29.547 3.607 -15.867 1 92.06 393 ILE B O 1
ATOM 9492 N N . PRO B 1 394 ? -31.516 2.93 -14.969 1 92.25 394 PRO B N 1
ATOM 9493 C CA . PRO B 1 394 ? -30.844 2.107 -13.961 1 92.25 394 PRO B CA 1
ATOM 9494 C C . PRO B 1 394 ? -29.797 1.169 -14.562 1 92.25 394 PRO B C 1
ATOM 9496 O O . PRO B 1 394 ? -30.094 0.466 -15.539 1 92.25 394 PRO B O 1
ATOM 9499 N N . ASP B 1 395 ? -28.594 1.253 -14.016 1 91.62 395 ASP B N 1
ATOM 9500 C CA . ASP B 1 395 ? -27.469 0.358 -14.281 1 91.62 395 ASP B CA 1
ATOM 9501 C C . ASP B 1 395 ? -26.922 0.577 -15.688 1 91.62 395 ASP B C 1
ATOM 9503 O O . ASP B 1 395 ? -26.312 -0.325 -16.266 1 91.62 395 ASP B O 1
ATOM 9507 N N . ARG B 1 396 ? -27.234 1.67 -16.281 1 92.88 396 ARG B N 1
ATOM 9508 C CA . ARG B 1 396 ? -26.656 2.041 -17.562 1 92.88 396 ARG B CA 1
ATOM 9509 C C . ARG B 1 396 ? -25.797 3.289 -17.438 1 92.88 396 ARG B C 1
ATOM 9511 O O . ARG B 1 396 ? -26.281 4.359 -17.078 1 92.88 396 ARG B O 1
ATOM 9518 N N . MET B 1 397 ? -24.641 3.131 -17.812 1 94.75 397 MET B N 1
ATOM 9519 C CA . MET B 1 397 ? -23.703 4.246 -17.734 1 94.75 397 MET B CA 1
ATOM 9520 C C . MET B 1 397 ? -23.969 5.277 -18.812 1 94.75 397 MET B C 1
ATOM 9522 O O . MET B 1 397 ? -24.25 4.918 -19.969 1 94.75 397 MET B O 1
ATOM 9526 N N . VAL B 1 398 ? -23.984 6.504 -18.469 1 93.06 398 VAL B N 1
ATOM 9527 C CA . VAL B 1 398 ? -24.047 7.602 -19.422 1 93.06 398 VAL B CA 1
ATOM 9528 C C . VAL B 1 398 ? -22.703 8.32 -19.469 1 93.06 398 VAL B C 1
ATOM 9530 O O . VAL B 1 398 ? -22.031 8.453 -18.453 1 93.06 398 VAL B O 1
ATOM 9533 N N . SER B 1 399 ? -22.266 8.711 -20.625 1 92.75 399 SER B N 1
ATOM 9534 C CA . SER B 1 399 ? -21.016 9.43 -20.812 1 92.75 399 SER B CA 1
ATOM 9535 C C . SER B 1 399 ? -21.234 10.719 -21.609 1 92.75 399 SER B C 1
ATOM 9537 O O . SER B 1 399 ? -21.953 10.727 -22.594 1 92.75 399 SER B O 1
ATOM 9539 N N . GLN B 1 400 ? -20.688 11.75 -21.094 1 88.75 400 GLN B N 1
ATOM 9540 C CA . GLN B 1 400 ? -20.719 13.047 -21.766 1 88.75 400 GLN B CA 1
ATOM 9541 C C . GLN B 1 400 ? -19.297 13.617 -21.891 1 88.75 400 GLN B C 1
ATOM 9543 O O . GLN B 1 400 ? -18.453 13.383 -21.031 1 88.75 400 GLN B O 1
ATOM 9548 N N . HIS B 1 401 ? -19.141 14.328 -22.969 1 91.25 401 HIS B N 1
ATOM 9549 C CA . HIS B 1 401 ? -17.844 14.969 -23.219 1 91.25 401 HIS B CA 1
ATOM 9550 C C . HIS B 1 401 ? -18 16.484 -23.344 1 91.25 401 HIS B C 1
ATOM 9552 O O . HIS B 1 401 ? -18.875 16.969 -24.062 1 91.25 401 HIS B O 1
ATOM 9558 N N . ILE B 1 402 ? -17.25 17.172 -22.562 1 88.38 402 ILE B N 1
ATOM 9559 C CA . ILE B 1 402 ? -17.25 18.625 -22.656 1 88.38 402 ILE B CA 1
ATOM 9560 C C . ILE B 1 402 ? -15.82 19.141 -22.719 1 88.38 402 ILE B C 1
ATOM 9562 O O . ILE B 1 402 ? -14.867 18.375 -22.516 1 88.38 402 ILE B O 1
ATOM 9566 N N . LYS B 1 403 ? -15.711 20.406 -23.062 1 91.75 403 LYS B N 1
ATOM 9567 C CA . LYS B 1 403 ? -14.43 21.094 -23.062 1 91.75 403 LYS B CA 1
ATOM 9568 C C . LYS B 1 403 ? -14.469 22.312 -22.156 1 91.75 403 LYS B C 1
ATOM 9570 O O . LYS B 1 403 ? -15.438 23.078 -22.172 1 91.75 403 LYS B O 1
ATOM 9575 N N . ILE B 1 404 ? -13.492 22.469 -21.344 1 90.56 404 ILE B N 1
ATOM 9576 C CA . ILE B 1 404 ? -13.414 23.609 -20.453 1 90.56 404 ILE B CA 1
ATOM 9577 C C . ILE B 1 404 ? -12.078 24.328 -20.641 1 90.56 404 ILE B C 1
ATOM 9579 O O . ILE B 1 404 ? -11.07 23.688 -20.969 1 90.56 404 ILE B O 1
ATOM 9583 N N . ALA B 1 405 ? -12.102 25.641 -20.453 1 92.19 405 ALA B N 1
ATOM 9584 C CA . ALA B 1 405 ? -10.859 26.391 -20.547 1 92.19 405 ALA B CA 1
ATOM 9585 C C . ALA B 1 405 ? -10.078 26.312 -19.234 1 92.19 405 ALA B C 1
ATOM 9587 O O . ALA B 1 405 ? -10.625 26.594 -18.172 1 92.19 405 ALA B O 1
ATOM 9588 N N . ALA B 1 406 ? -8.828 26.031 -19.312 1 92.81 406 ALA B N 1
ATOM 9589 C CA . ALA B 1 406 ? -7.992 25.891 -18.125 1 92.81 406 ALA B CA 1
ATOM 9590 C C . ALA B 1 406 ? -7.918 27.219 -17.359 1 92.81 406 ALA B C 1
ATOM 9592 O O . ALA B 1 406 ? -7.793 27.234 -16.125 1 92.81 406 ALA B O 1
ATOM 9593 N N . ARG B 1 407 ? -8.023 28.312 -18.047 1 90.88 407 ARG B N 1
ATOM 9594 C CA . ARG B 1 407 ? -7.895 29.641 -17.453 1 90.88 407 ARG B CA 1
ATOM 9595 C C . ARG B 1 407 ? -8.969 29.891 -16.406 1 90.88 407 ARG B C 1
ATOM 9597 O O . ARG B 1 407 ? -8.812 30.734 -15.523 1 90.88 407 ARG B O 1
ATOM 9604 N N . GLN B 1 408 ? -10.039 29.094 -16.438 1 86.25 408 GLN B N 1
ATOM 9605 C CA . GLN B 1 408 ? -11.141 29.234 -15.492 1 86.25 408 GLN B CA 1
ATOM 9606 C C . GLN B 1 408 ? -10.711 28.812 -14.086 1 86.25 408 GLN B C 1
ATOM 9608 O O . GLN B 1 408 ? -11.328 29.219 -13.094 1 86.25 408 GLN B O 1
ATOM 9613 N N . PHE B 1 409 ? -9.711 28.062 -13.953 1 87.44 409 PHE B N 1
ATOM 9614 C CA . PHE B 1 409 ? -9.32 27.484 -12.664 1 87.44 409 PHE B CA 1
ATOM 9615 C C . PHE B 1 409 ? -8.125 28.25 -12.086 1 87.44 409 PHE B C 1
ATOM 9617 O O . PHE B 1 409 ? -7.895 28.203 -10.875 1 87.44 409 PHE B O 1
ATOM 9624 N N . GLY B 1 410 ? -7.34 28.906 -12.914 1 89.25 410 GLY B N 1
ATOM 9625 C CA . GLY B 1 410 ? -6.07 29.453 -12.453 1 89.25 410 GLY B CA 1
ATOM 9626 C C . GLY B 1 410 ? -5.004 28.391 -12.273 1 89.25 410 GLY B C 1
ATOM 9627 O O . GLY B 1 410 ? -5.285 27.188 -12.391 1 89.25 410 GLY B O 1
ATOM 9628 N N . LEU B 1 411 ? -3.787 28.766 -11.906 1 93.38 411 LEU B N 1
ATOM 9629 C CA . LEU B 1 411 ? -2.689 27.828 -11.711 1 93.38 411 LEU B CA 1
ATOM 9630 C C . LEU B 1 411 ? -2.926 26.969 -10.469 1 93.38 411 LEU B C 1
ATOM 9632 O O . LEU B 1 411 ? -3.404 27.469 -9.445 1 93.38 411 LEU B O 1
ATOM 9636 N N . THR B 1 412 ? -2.727 25.703 -10.648 1 93.69 412 THR B N 1
ATOM 9637 C CA . THR B 1 412 ? -2.756 24.828 -9.484 1 93.69 412 THR B CA 1
ATOM 9638 C C . THR B 1 412 ? -1.724 25.266 -8.453 1 93.69 412 THR B C 1
ATOM 9640 O O . THR B 1 412 ? -0.529 25.328 -8.75 1 93.69 412 THR B O 1
ATOM 9643 N N . GLN B 1 413 ? -2.191 25.625 -7.273 1 93.81 413 GLN B N 1
ATOM 9644 C CA . GLN B 1 413 ? -1.361 26.078 -6.164 1 93.81 413 GLN B CA 1
ATOM 9645 C C . GLN B 1 413 ? -2.131 26.031 -4.848 1 93.81 413 GLN B C 1
ATOM 9647 O O . GLN B 1 413 ? -3.252 26.531 -4.762 1 93.81 413 GLN B O 1
ATOM 9652 N N . PRO B 1 414 ? -1.538 25.312 -3.857 1 93.75 414 PRO B N 1
ATOM 9653 C CA . PRO B 1 414 ? -2.215 25.484 -2.568 1 93.75 414 PRO B CA 1
ATOM 9654 C C . PRO B 1 414 ? -2.426 26.953 -2.199 1 93.75 414 PRO B C 1
ATOM 9656 O O . PRO B 1 414 ? -1.481 27.75 -2.244 1 93.75 414 PRO B O 1
ATOM 9659 N N . TYR B 1 415 ? -3.625 27.297 -1.784 1 93.25 415 TYR B N 1
ATOM 9660 C CA . TYR B 1 415 ? -3.994 28.703 -1.615 1 93.25 415 TYR B CA 1
ATOM 9661 C C . TYR B 1 415 ? -3.139 29.359 -0.544 1 93.25 415 TYR B C 1
ATOM 9663 O O . TYR B 1 415 ? -2.854 30.562 -0.623 1 93.25 415 TYR B O 1
ATOM 9671 N N . TRP B 1 416 ? -2.678 28.609 0.435 1 95.12 416 TRP B N 1
ATOM 9672 C CA . TRP B 1 416 ? -1.936 29.172 1.554 1 95.12 416 TRP B CA 1
ATOM 9673 C C . TRP B 1 416 ? -0.448 29.281 1.229 1 95.12 416 TRP B C 1
ATOM 9675 O O . TRP B 1 416 ? 0.339 29.766 2.035 1 95.12 416 TRP B O 1
ATOM 9685 N N . LEU B 1 417 ? -0.024 28.781 0.008 1 95.12 417 LEU B N 1
ATOM 9686 C CA . LEU B 1 417 ? 1.36 28.891 -0.436 1 95.12 417 LEU B CA 1
ATOM 9687 C C . LEU B 1 417 ? 1.465 29.766 -1.676 1 95.12 417 LEU B C 1
ATOM 9689 O O . LEU B 1 417 ? 2.484 29.766 -2.367 1 95.12 417 LEU B O 1
ATOM 9693 N N . GLU B 1 418 ? 0.458 30.516 -1.98 1 92.88 418 GLU B N 1
ATOM 9694 C CA . GLU B 1 418 ? 0.472 31.406 -3.141 1 92.88 418 GLU B CA 1
ATOM 9695 C C . GLU B 1 418 ? 1.411 32.594 -2.92 1 92.88 418 GLU B C 1
ATOM 9697 O O . GLU B 1 418 ? 2.021 33.094 -3.867 1 92.88 418 GLU B O 1
ATOM 9702 N N . LYS B 1 419 ? 1.552 32.969 -1.638 1 93.62 419 LYS B N 1
ATOM 9703 C CA . LYS B 1 419 ? 2.393 34.094 -1.3 1 93.62 419 LYS B CA 1
ATOM 9704 C C . LYS B 1 419 ? 3.521 33.688 -0.359 1 93.62 419 LYS B C 1
ATOM 9706 O O . LYS B 1 419 ? 3.361 32.781 0.457 1 93.62 419 LYS B O 1
ATOM 9711 N N . LYS B 1 420 ? 4.613 34.438 -0.562 1 91.44 420 LYS B N 1
ATOM 9712 C CA . LYS B 1 420 ? 5.652 34.312 0.457 1 91.44 420 LYS B CA 1
ATOM 9713 C C . LYS B 1 420 ? 5.145 34.781 1.816 1 91.44 420 LYS B C 1
ATOM 9715 O O . LYS B 1 420 ? 4.301 35.688 1.892 1 91.44 420 LYS B O 1
ATOM 9720 N N . HIS B 1 421 ? 5.613 34.219 2.818 1 92.75 421 HIS B N 1
ATOM 9721 C CA . HIS B 1 421 ? 5.121 34.531 4.152 1 92.75 421 HIS B CA 1
ATOM 9722 C C . HIS B 1 421 ? 6.27 34.656 5.148 1 92.75 421 HIS B C 1
ATOM 9724 O O . HIS B 1 421 ? 7.328 34.062 4.957 1 92.75 421 HIS B O 1
ATOM 9730 N N . PRO B 1 422 ? 6.066 35.438 6.121 1 89.75 422 PRO B N 1
ATOM 9731 C CA . PRO B 1 422 ? 7.055 35.469 7.199 1 89.75 422 PRO B CA 1
ATOM 9732 C C . PRO B 1 422 ? 7.012 34.219 8.07 1 89.75 422 PRO B C 1
ATOM 9734 O O . PRO B 1 422 ? 6.18 33.312 7.852 1 89.75 422 PRO B O 1
ATOM 9737 N N . ILE B 1 423 ? 7.934 34.312 9.023 1 87.56 423 ILE B N 1
ATOM 9738 C CA . ILE B 1 423 ? 7.895 33.25 10.023 1 87.56 423 ILE B CA 1
ATOM 9739 C C . ILE B 1 423 ? 6.66 33.406 10.906 1 87.56 423 ILE B C 1
ATOM 9741 O O . ILE B 1 423 ? 6.27 34.531 11.234 1 87.56 423 ILE B O 1
ATOM 9745 N N . GLY B 1 424 ? 6.004 32.375 11.188 1 90.88 424 GLY B N 1
ATOM 9746 C CA . GLY B 1 424 ? 4.949 32.406 12.188 1 90.88 424 GLY B CA 1
ATOM 9747 C C . GLY B 1 424 ? 3.559 32.281 11.594 1 90.88 424 GLY B C 1
ATOM 9748 O O . GLY B 1 424 ? 2.633 31.797 12.25 1 90.88 424 GLY B O 1
ATOM 9749 N N . SER B 1 425 ? 3.439 32.906 10.336 1 94.69 425 SER B N 1
ATOM 9750 C CA . SER B 1 425 ? 2.07 32.906 9.828 1 94.69 425 SER B CA 1
ATOM 9751 C C . SER B 1 425 ? 2.047 32.875 8.305 1 94.69 425 SER B C 1
ATOM 9753 O O . SER B 1 425 ? 2.842 33.562 7.66 1 94.69 425 SER B O 1
ATOM 9755 N N . TYR B 1 426 ? 1.12 32.125 7.727 1 96.25 426 TYR B N 1
ATOM 9756 C CA . TYR B 1 426 ? 0.839 32.188 6.297 1 96.25 426 TYR B CA 1
ATOM 9757 C C . TYR B 1 426 ? 0 33.406 5.957 1 96.25 426 TYR B C 1
ATOM 9759 O O . TYR B 1 426 ? -0.685 33.969 6.82 1 96.25 426 TYR B O 1
ATOM 9767 N N . ILE B 1 427 ? 0.095 33.844 4.719 1 95.25 427 ILE B N 1
ATOM 9768 C CA . ILE B 1 427 ? -0.688 34.969 4.254 1 95.25 427 ILE B CA 1
ATOM 9769 C C . ILE B 1 427 ? -1.868 34.5 3.418 1 95.25 427 ILE B C 1
ATOM 9771 O O . ILE B 1 427 ? -1.678 33.906 2.346 1 95.25 427 ILE B O 1
ATOM 9775 N N . ILE B 1 428 ? -3.043 34.656 3.957 1 93.12 428 ILE B N 1
ATOM 9776 C CA . ILE B 1 428 ? -4.281 34.281 3.287 1 93.12 428 ILE B CA 1
ATOM 9777 C C . ILE B 1 428 ? -5.184 35.5 3.133 1 93.12 428 ILE B C 1
ATOM 9779 O O . ILE B 1 428 ? -5.637 36.062 4.125 1 93.12 428 ILE B O 1
ATOM 9783 N N . ASP B 1 429 ? -5.535 35.844 1.928 1 85.44 429 ASP B N 1
ATOM 9784 C CA . ASP B 1 429 ? -6.258 37.062 1.66 1 85.44 429 ASP B CA 1
ATOM 9785 C C . ASP B 1 429 ? -7.766 36.875 1.801 1 85.44 429 ASP B C 1
ATOM 9787 O O . ASP B 1 429 ? -8.484 37.781 2.209 1 85.44 429 ASP B O 1
ATOM 9791 N N . SER B 1 430 ? -8.266 35.75 1.472 1 83.88 430 SER B N 1
ATOM 9792 C CA . SER B 1 430 ? -9.703 35.5 1.464 1 83.88 430 SER B CA 1
ATOM 9793 C C . SER B 1 430 ? -10.156 34.844 2.768 1 83.88 430 SER B C 1
ATOM 9795 O O . SER B 1 430 ? -9.688 33.75 3.127 1 83.88 430 SER B O 1
ATOM 9797 N N . LEU B 1 431 ? -11.133 35.469 3.438 1 84.75 431 LEU B N 1
ATOM 9798 C CA . LEU B 1 431 ? -11.727 34.875 4.629 1 84.75 431 LEU B CA 1
ATOM 9799 C C . LEU B 1 431 ? -12.445 33.562 4.289 1 84.75 431 LEU B C 1
ATOM 9801 O O . LEU B 1 431 ? -12.547 32.688 5.125 1 84.75 431 LEU B O 1
ATOM 9805 N N . ALA B 1 432 ? -12.812 33.5 3.047 1 82.62 432 ALA B N 1
ATOM 9806 C CA . ALA B 1 432 ? -13.57 32.344 2.607 1 82.62 432 ALA B CA 1
ATOM 9807 C C . ALA B 1 432 ? -12.711 31.094 2.645 1 82.62 432 ALA B C 1
ATOM 9809 O O . ALA B 1 432 ? -13.219 29.984 2.879 1 82.62 432 ALA B O 1
ATOM 9810 N N . ASN B 1 433 ? -11.469 31.266 2.441 1 88.94 433 ASN B N 1
ATOM 9811 C CA . ASN B 1 433 ? -10.57 30.125 2.408 1 88.94 433 ASN B CA 1
ATOM 9812 C C . ASN B 1 433 ? -9.844 29.938 3.736 1 88.94 433 ASN B C 1
ATOM 9814 O O . ASN B 1 433 ? -9.172 28.922 3.951 1 88.94 433 ASN B O 1
ATOM 9818 N N . LEU B 1 434 ? -10.297 30.953 4.551 1 89 434 LEU B N 1
ATOM 9819 C CA . LEU B 1 434 ? -9.555 30.922 5.809 1 89 434 LEU B CA 1
ATOM 9820 C C . LEU B 1 434 ? -9.883 29.656 6.598 1 89 434 LEU B C 1
ATOM 9822 O O . LEU B 1 434 ? -11.047 29.281 6.723 1 89 434 LEU B O 1
ATOM 9826 N N . SER B 1 435 ? -9.07 28.844 6.969 1 91.25 435 SER B N 1
ATOM 9827 C CA . SER B 1 435 ? -9.148 27.719 7.902 1 91.25 435 SER B CA 1
ATOM 9828 C C . SER B 1 435 ? -9.352 26.406 7.168 1 91.25 435 SER B C 1
ATOM 9830 O O . SER B 1 435 ? -9.375 25.344 7.793 1 91.25 435 SER B O 1
ATOM 9832 N N . LEU B 1 436 ? -9.648 26.5 5.84 1 94.38 436 LEU B N 1
ATOM 9833 C CA . LEU B 1 436 ? -9.906 25.281 5.094 1 94.38 436 LEU B CA 1
ATOM 9834 C C . LEU B 1 436 ? -8.617 24.516 4.836 1 94.38 436 LEU B C 1
ATOM 9836 O O . LEU B 1 436 ? -7.547 25.109 4.699 1 94.38 436 LEU B O 1
ATOM 9840 N N . PRO B 1 437 ? -8.742 23.172 4.816 1 95.69 437 PRO B N 1
ATOM 9841 C CA . PRO B 1 437 ? -7.539 22.406 4.449 1 95.69 437 PRO B CA 1
ATOM 9842 C C . PRO B 1 437 ? -7.117 22.641 3 1 95.69 437 PRO B C 1
ATOM 9844 O O . PRO B 1 437 ? -5.926 22.734 2.707 1 95.69 437 PRO B O 1
ATOM 9847 N N . GLU B 1 438 ? -8.094 22.75 2.072 1 91.88 438 GLU B N 1
ATOM 9848 C CA . GLU B 1 438 ? -7.898 23.031 0.656 1 91.88 438 GLU B CA 1
ATOM 9849 C C . GLU B 1 438 ? -8.945 24.016 0.144 1 91.88 438 GLU B C 1
ATOM 9851 O O . GLU B 1 438 ? -10.031 24.125 0.717 1 91.88 438 GLU B O 1
ATOM 9856 N N . ALA B 1 439 ? -8.523 24.688 -0.899 1 85.38 439 ALA B N 1
ATOM 9857 C CA . ALA B 1 439 ? -9.516 25.562 -1.523 1 85.38 439 ALA B CA 1
ATOM 9858 C C . ALA B 1 439 ? -10.609 24.75 -2.215 1 85.38 439 ALA B C 1
ATOM 9860 O O . ALA B 1 439 ? -10.359 23.625 -2.676 1 85.38 439 ALA B O 1
ATOM 9861 N N . PRO B 1 440 ? -11.781 25.297 -2.182 1 76.56 440 PRO B N 1
ATOM 9862 C CA . PRO B 1 440 ? -12.852 24.594 -2.881 1 76.56 440 PRO B CA 1
ATOM 9863 C C . PRO B 1 440 ? -12.562 24.406 -4.367 1 76.56 440 PRO B C 1
ATOM 9865 O O . PRO B 1 440 ? -11.93 25.25 -4.992 1 76.56 440 PRO B O 1
ATOM 9868 N N . ALA B 1 441 ? -12.945 23.141 -4.887 1 64.69 441 ALA B N 1
ATOM 9869 C CA . ALA B 1 441 ? -12.727 22.812 -6.293 1 64.69 441 ALA B CA 1
ATOM 9870 C C . ALA B 1 441 ? -13.461 23.797 -7.203 1 64.69 441 ALA B C 1
ATOM 9872 O O . ALA B 1 441 ? -14.531 24.297 -6.855 1 64.69 441 ALA B O 1
ATOM 9873 N N . PRO B 1 442 ? -12.664 24.172 -8.312 1 62.06 442 PRO B N 1
ATOM 9874 C CA . PRO B 1 442 ? -13.375 25.047 -9.258 1 62.06 442 PRO B CA 1
ATOM 9875 C C . PRO B 1 442 ? -14.695 24.438 -9.734 1 62.06 442 PRO B C 1
ATOM 9877 O O . PRO B 1 442 ? -14.883 23.219 -9.664 1 62.06 442 PRO B O 1
ATOM 9880 N N . HIS B 1 443 ? -15.695 25.172 -10.195 1 61.34 443 HIS B N 1
ATOM 9881 C CA . HIS B 1 443 ? -17.078 24.906 -10.57 1 61.34 443 HIS B CA 1
ATOM 9882 C C . HIS B 1 443 ? -17.172 23.922 -11.734 1 61.34 443 HIS B C 1
ATOM 9884 O O . HIS B 1 443 ? -18.266 23.547 -12.156 1 61.34 443 HIS B O 1
ATOM 9890 N N . ALA B 1 444 ? -16.078 23.344 -12.18 1 60.19 444 ALA B N 1
ATOM 9891 C CA . ALA B 1 444 ? -16.234 22.562 -13.398 1 60.19 444 ALA B CA 1
ATOM 9892 C C . ALA B 1 444 ? -16.781 21.172 -13.078 1 60.19 444 ALA B C 1
ATOM 9894 O O . ALA B 1 444 ? -17.312 20.484 -13.961 1 60.19 444 ALA B O 1
ATOM 9895 N N . GLY B 1 445 ? -16.984 20.844 -11.898 1 69.38 445 GLY B N 1
ATOM 9896 C CA . GLY B 1 445 ? -17.547 19.547 -11.594 1 69.38 445 GLY B CA 1
ATOM 9897 C C . GLY B 1 445 ? -18.844 19.625 -10.812 1 69.38 445 GLY B C 1
ATOM 9898 O O . GLY B 1 445 ? -19.062 18.859 -9.875 1 69.38 445 GLY B O 1
ATOM 9899 N N . VAL B 1 446 ? -19.734 20.641 -11.234 1 77.25 446 VAL B N 1
ATOM 9900 C CA . VAL B 1 446 ? -21 20.781 -10.539 1 77.25 446 VAL B CA 1
ATOM 9901 C C . VAL B 1 446 ? -22.125 20.219 -11.398 1 77.25 446 VAL B C 1
ATOM 9903 O O . VAL B 1 446 ? -22.281 20.594 -12.562 1 77.25 446 VAL B O 1
ATOM 9906 N N . PHE B 1 447 ? -22.828 19.266 -10.82 1 84.44 447 PHE B N 1
ATOM 9907 C CA . PHE B 1 447 ? -23.906 18.547 -11.492 1 84.44 447 PHE B CA 1
ATOM 9908 C C . PHE B 1 447 ? -25.188 18.641 -10.688 1 84.44 447 PHE B C 1
ATOM 9910 O O . PHE B 1 447 ? -25.156 18.875 -9.477 1 84.44 447 PHE B O 1
ATOM 9917 N N . ARG B 1 448 ? -26.234 18.594 -11.461 1 88.94 448 ARG B N 1
ATOM 9918 C CA . 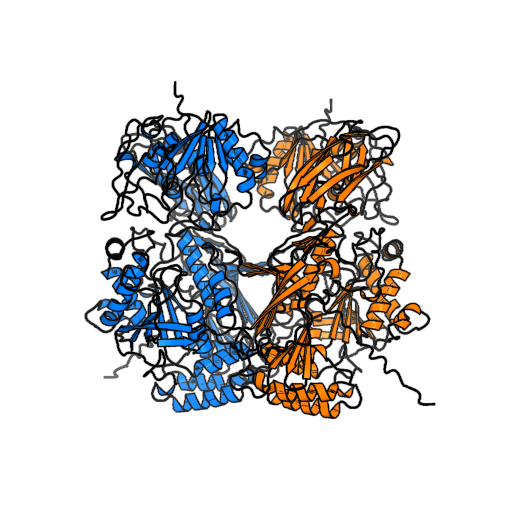ARG B 1 448 ? -27.531 18.453 -10.805 1 88.94 448 ARG B CA 1
ATOM 9919 C C . ARG B 1 448 ? -28.188 17.109 -11.133 1 88.94 448 ARG B C 1
ATOM 9921 O O . ARG B 1 448 ? -28.375 16.781 -12.305 1 88.94 448 ARG B O 1
ATOM 9928 N N . VAL B 1 449 ? -28.453 16.359 -10.141 1 92.81 449 VAL B N 1
ATOM 9929 C CA . VAL B 1 449 ? -29.203 15.117 -10.289 1 92.81 449 VAL B CA 1
ATOM 9930 C C . VAL B 1 449 ? -30.672 15.359 -9.969 1 92.81 449 VAL B C 1
ATOM 9932 O O . VAL B 1 449 ? -31.016 15.75 -8.852 1 92.81 449 VAL B O 1
ATOM 9935 N N . LEU B 1 450 ? -31.484 15.094 -10.883 1 93.19 450 LEU B N 1
ATOM 9936 C CA . LEU B 1 450 ? -32.906 15.352 -10.742 1 93.19 450 LEU B CA 1
ATOM 9937 C C . LEU B 1 450 ? -33.656 14.086 -10.312 1 93.19 450 LEU B C 1
ATOM 9939 O O . LEU B 1 450 ? -33.5 13.031 -10.922 1 93.19 450 LEU B O 1
ATOM 9943 N N . PHE B 1 451 ? -34.281 14.172 -9.234 1 94.62 451 PHE B N 1
ATOM 9944 C CA . PHE B 1 451 ? -35.25 13.172 -8.773 1 94.62 451 PHE B CA 1
ATOM 9945 C C . PHE B 1 451 ? -36.688 13.688 -8.914 1 94.62 451 PHE B C 1
ATOM 9947 O O . PHE B 1 451 ? -37.156 14.414 -8.047 1 94.62 451 PHE B O 1
ATOM 9954 N N . GLY B 1 452 ? -37.344 13.312 -9.938 1 89.88 452 GLY B N 1
ATOM 9955 C CA . GLY B 1 452 ? -38.656 13.93 -10.188 1 89.88 452 GLY B CA 1
ATOM 9956 C C . GLY B 1 452 ? -38.562 15.438 -10.344 1 89.88 452 GLY B C 1
ATOM 9957 O O . GLY B 1 452 ? -37.938 15.93 -11.297 1 89.88 452 GLY B O 1
ATOM 9958 N N . ASN B 1 453 ? -39.062 16.156 -9.359 1 89.19 453 ASN B N 1
ATOM 9959 C CA . ASN B 1 453 ? -39.094 17.609 -9.469 1 89.19 453 ASN B CA 1
ATOM 9960 C C . ASN B 1 453 ? -38.062 18.266 -8.547 1 89.19 453 ASN B C 1
ATOM 9962 O O . ASN B 1 453 ? -38 19.5 -8.477 1 89.19 453 ASN B O 1
ATOM 9966 N N . GLN B 1 454 ? -37.312 17.484 -7.867 1 94.12 454 GLN B N 1
ATOM 9967 C CA . GLN B 1 454 ? -36.25 17.984 -7 1 94.12 454 GLN B CA 1
ATOM 9968 C C . GLN B 1 454 ? -34.875 17.703 -7.586 1 94.12 454 GLN B C 1
ATOM 9970 O O . GLN B 1 454 ? -34.688 16.688 -8.25 1 94.12 454 GLN B O 1
ATOM 9975 N N . TYR B 1 455 ? -34 18.609 -7.441 1 91.94 455 TYR B N 1
ATOM 9976 C CA . TYR B 1 455 ? -32.625 18.328 -7.891 1 91.94 455 TYR B CA 1
ATOM 9977 C C . TYR B 1 455 ? -31.641 18.438 -6.742 1 91.94 455 TYR B C 1
ATOM 9979 O O . TYR B 1 455 ? -31.875 19.172 -5.773 1 91.94 455 TYR B O 1
ATOM 9987 N N . ILE B 1 456 ? -30.625 17.641 -6.797 1 93.94 456 ILE B N 1
ATOM 9988 C CA . ILE B 1 456 ? -29.5 17.672 -5.867 1 93.94 456 ILE B CA 1
ATOM 9989 C C . ILE B 1 456 ? -28.234 18.078 -6.609 1 93.94 456 ILE B C 1
ATOM 9991 O O . ILE B 1 456 ? -27.875 17.484 -7.629 1 93.94 456 ILE B O 1
ATOM 9995 N N . GLU B 1 457 ? -27.625 19.109 -6.09 1 90.38 457 GLU B N 1
ATOM 9996 C CA . GLU B 1 457 ? -26.359 19.547 -6.668 1 90.38 457 GLU B CA 1
ATOM 9997 C C . GLU B 1 457 ? -25.203 18.672 -6.18 1 90.38 457 GLU B C 1
ATOM 9999 O O . GLU B 1 457 ? -25.078 18.422 -4.98 1 90.38 457 GLU B O 1
ATOM 10004 N N . VAL B 1 458 ? -24.453 18.172 -7.09 1 89.62 458 VAL B N 1
ATOM 10005 C CA . VAL B 1 458 ? -23.312 17.328 -6.793 1 89.62 458 VAL B CA 1
ATOM 10006 C C . VAL B 1 458 ? -22.047 17.922 -7.391 1 89.62 458 VAL B C 1
ATOM 10008 O O . VAL B 1 458 ? -22.031 18.312 -8.562 1 89.62 458 VAL B O 1
ATOM 10011 N N . THR B 1 459 ? -21.047 18.062 -6.582 1 85.69 459 THR B N 1
ATOM 10012 C CA . THR B 1 459 ? -19.766 18.547 -7.062 1 85.69 459 THR B CA 1
ATOM 10013 C C . THR B 1 459 ? -18.734 17.422 -7.082 1 85.69 459 THR B C 1
ATOM 10015 O O . THR B 1 459 ? -18.594 16.688 -6.102 1 85.69 459 THR B O 1
ATOM 10018 N N . ARG B 1 460 ? -18.078 17.234 -8.195 1 88.12 460 ARG B N 1
ATOM 10019 C CA . ARG B 1 460 ? -16.984 16.281 -8.336 1 88.12 460 ARG B CA 1
ATOM 10020 C C . ARG B 1 460 ? -15.719 16.953 -8.852 1 88.12 460 ARG B C 1
ATOM 10022 O O . ARG B 1 460 ? -15.789 17.812 -9.742 1 88.12 460 ARG B O 1
ATOM 10029 N N . PRO B 1 461 ? -14.547 16.594 -8.305 1 88.06 461 PRO B N 1
ATOM 10030 C CA . PRO B 1 461 ? -13.305 17.156 -8.844 1 88.06 461 PRO B CA 1
ATOM 10031 C C . PRO B 1 461 ? -12.961 16.594 -10.219 1 88.06 461 PRO B C 1
ATOM 10033 O O . PRO B 1 461 ? -13.383 15.484 -10.562 1 88.06 461 PRO B O 1
ATOM 10036 N N . LEU B 1 462 ? -12.266 17.406 -10.984 1 91.31 462 LEU B N 1
ATOM 10037 C CA . LEU B 1 462 ? -11.656 16.891 -12.211 1 91.31 462 LEU B CA 1
ATOM 10038 C C . LEU B 1 462 ? -10.398 16.078 -11.891 1 91.31 462 LEU B C 1
ATOM 10040 O O . LEU B 1 462 ? -9.492 16.578 -11.211 1 91.31 462 LEU B O 1
ATOM 10044 N N . VAL B 1 463 ? -10.328 14.859 -12.422 1 93.31 463 VAL B N 1
ATOM 10045 C CA . VAL B 1 463 ? -9.203 14.008 -12.062 1 93.31 463 VAL B CA 1
ATOM 10046 C C . VAL B 1 463 ? -8.688 13.281 -13.305 1 93.31 463 VAL B C 1
ATOM 10048 O O . VAL B 1 463 ? -9.453 13.023 -14.242 1 93.31 463 VAL B O 1
ATOM 10051 N N . TYR B 1 464 ? -7.41 13.102 -13.344 1 95.38 464 TYR B N 1
ATOM 10052 C CA . TYR B 1 464 ? -6.809 12.164 -14.281 1 95.38 464 TYR B CA 1
ATOM 10053 C C . TYR B 1 464 ? -6.871 10.734 -13.742 1 95.38 464 TYR B C 1
ATOM 10055 O O . TYR B 1 464 ? -6.48 10.484 -12.602 1 95.38 464 TYR B O 1
ATOM 10063 N N . LYS B 1 465 ? -7.41 9.883 -14.484 1 94.81 465 LYS B N 1
ATOM 10064 C CA . LYS B 1 465 ? -7.582 8.484 -14.094 1 94.81 465 LYS B CA 1
ATOM 10065 C C . LYS B 1 465 ? -6.754 7.559 -14.977 1 94.81 465 LYS B C 1
ATOM 10067 O O . LYS B 1 465 ? -6.73 7.719 -16.203 1 94.81 465 LYS B O 1
ATOM 10072 N N . HIS B 1 466 ? -6.02 6.648 -14.43 1 92.88 466 HIS B N 1
ATOM 10073 C CA . HIS B 1 466 ? -5.309 5.633 -15.195 1 92.88 466 HIS B CA 1
ATOM 10074 C C . HIS B 1 466 ? -5.223 4.316 -14.43 1 92.88 466 HIS B C 1
ATOM 10076 O O . HIS B 1 466 ? -5.492 4.277 -13.227 1 92.88 466 HIS B O 1
ATOM 10082 N N . THR B 1 467 ? -4.934 3.262 -15.102 1 93.25 467 THR B N 1
ATOM 10083 C CA . THR B 1 467 ? -4.84 1.943 -14.484 1 93.25 467 THR B CA 1
ATOM 10084 C C . THR B 1 467 ? -3.389 1.479 -14.422 1 93.25 467 THR B C 1
ATOM 10086 O O . THR B 1 467 ? -2.738 1.307 -15.453 1 93.25 467 THR B O 1
ATOM 10089 N N . ASP B 1 468 ? -2.867 1.336 -13.219 1 89.88 468 ASP B N 1
ATOM 10090 C CA . ASP B 1 468 ? -1.537 0.786 -12.977 1 89.88 468 ASP B CA 1
ATOM 10091 C C . ASP B 1 468 ? -1.569 -0.741 -12.961 1 89.88 468 ASP B C 1
ATOM 10093 O O . ASP B 1 468 ? -2.432 -1.34 -12.312 1 89.88 468 ASP B O 1
ATOM 10097 N N . PRO B 1 469 ? -0.727 -1.409 -13.617 1 87.25 469 PRO B N 1
ATOM 10098 C CA . PRO B 1 469 ? -0.76 -2.871 -13.695 1 87.25 469 PRO B CA 1
ATOM 10099 C C . PRO B 1 469 ? -0.59 -3.535 -12.328 1 87.25 469 PRO B C 1
ATOM 10101 O O . PRO B 1 469 ? -1.031 -4.672 -12.133 1 87.25 469 PRO B O 1
ATOM 10104 N N . VAL B 1 470 ? 0.034 -2.924 -11.445 1 89.5 470 VAL B N 1
ATOM 10105 C CA . VAL B 1 470 ? 0.284 -3.516 -10.133 1 89.5 470 VAL B CA 1
ATOM 10106 C C . VAL B 1 470 ? -0.716 -2.965 -9.117 1 89.5 470 VAL B C 1
ATOM 10108 O O . VAL B 1 470 ? -1.314 -3.725 -8.352 1 89.5 470 VAL B O 1
ATOM 10111 N N . LYS B 1 471 ? -1.059 -1.65 -9.164 1 92.06 471 LYS B N 1
ATOM 10112 C CA . LYS B 1 471 ? -1.828 -0.99 -8.109 1 92.06 471 LYS B CA 1
ATOM 10113 C C . LYS B 1 471 ? -3.299 -0.873 -8.5 1 92.06 471 LYS B C 1
ATOM 10115 O O . LYS B 1 471 ? -4.145 -0.568 -7.656 1 92.06 471 LYS B O 1
ATOM 10120 N N . GLY B 1 472 ? -3.639 -1.102 -9.758 1 94.81 472 GLY B N 1
ATOM 10121 C CA . GLY B 1 472 ? -5.02 -0.969 -10.195 1 94.81 472 GLY B CA 1
ATOM 10122 C C . GLY B 1 472 ? -5.391 0.452 -10.578 1 94.81 472 GLY B C 1
ATOM 10123 O O . GLY B 1 472 ? -4.578 1.177 -11.156 1 94.81 472 GLY B O 1
ATOM 10124 N N . GLU B 1 473 ? -6.609 0.812 -10.359 1 94.56 473 GLU B N 1
ATOM 10125 C CA . GLU B 1 473 ? -7.141 2.121 -10.727 1 94.56 473 GLU B CA 1
ATOM 10126 C C . GLU B 1 473 ? -6.586 3.215 -9.82 1 94.56 473 GLU B C 1
ATOM 10128 O O . GLU B 1 473 ? -6.68 3.117 -8.594 1 94.56 473 GLU B O 1
ATOM 10133 N N . LEU B 1 474 ? -6.016 4.191 -10.453 1 94 474 LEU B N 1
ATOM 10134 C CA . LEU B 1 474 ? -5.441 5.305 -9.711 1 94 474 LEU B CA 1
ATOM 10135 C C . LEU B 1 474 ? -6.008 6.637 -10.195 1 94 474 LEU B C 1
ATOM 10137 O O . LEU B 1 474 ? -6.383 6.766 -11.367 1 94 474 LEU B O 1
ATOM 10141 N N . TYR B 1 475 ? -6.121 7.566 -9.297 1 93.88 475 TYR B N 1
ATOM 10142 C CA . TYR B 1 475 ? -6.59 8.922 -9.578 1 93.88 475 TYR B CA 1
ATOM 10143 C C . TYR B 1 475 ? -5.516 9.945 -9.242 1 93.88 475 TYR B C 1
ATOM 10145 O O . TYR B 1 475 ? -4.766 9.781 -8.281 1 93.88 475 TYR B O 1
ATOM 10153 N N . GLN B 1 476 ? -5.426 10.977 -9.992 1 94.12 476 GLN B N 1
ATOM 10154 C CA . GLN B 1 476 ? -4.59 12.148 -9.734 1 94.12 476 GLN B CA 1
ATOM 10155 C C . GLN B 1 476 ? -5.363 13.438 -9.984 1 94.12 476 GLN B C 1
ATOM 10157 O O . GLN B 1 476 ? -6.094 13.555 -10.969 1 94.12 476 GLN B O 1
ATOM 10162 N N . PRO B 1 477 ? -5.254 14.367 -9.047 1 93.12 477 PRO B N 1
ATOM 10163 C CA . PRO B 1 477 ? -5.91 15.656 -9.312 1 93.12 477 PRO B CA 1
ATOM 10164 C C . PRO B 1 477 ? -5.406 16.312 -10.594 1 93.12 477 PRO B C 1
ATOM 10166 O O . PRO B 1 477 ? -4.215 16.234 -10.914 1 93.12 477 PRO B O 1
ATOM 10169 N N . LEU B 1 478 ? -6.277 17.031 -11.273 1 93.94 478 LEU B N 1
ATOM 10170 C CA . LEU B 1 478 ? -5.895 17.812 -12.445 1 93.94 478 LEU B CA 1
ATOM 10171 C C . LEU B 1 478 ? -4.902 18.906 -12.062 1 93.94 478 LEU B C 1
ATOM 10173 O O . LEU B 1 478 ? -5.066 19.578 -11.039 1 93.94 478 LEU B O 1
ATOM 10177 N N . VAL B 1 479 ? -3.926 19.078 -12.906 1 96.12 479 VAL B N 1
ATOM 10178 C CA . VAL B 1 479 ? -2.918 20.109 -12.68 1 96.12 479 VAL B CA 1
ATOM 10179 C C . VAL B 1 479 ? -3.002 21.172 -13.781 1 96.12 479 VAL B C 1
ATOM 10181 O O . VAL B 1 479 ? -2.922 20.844 -14.969 1 96.12 479 VAL B O 1
ATOM 10184 N N . ILE B 1 480 ? -3.221 22.359 -13.414 1 96.25 480 ILE B N 1
ATOM 10185 C CA . ILE B 1 480 ? -3.092 23.484 -14.336 1 96.25 480 ILE B CA 1
ATOM 10186 C C . ILE B 1 480 ? -1.723 24.141 -14.156 1 96.25 480 ILE B C 1
ATOM 10188 O O . ILE B 1 480 ? -1.435 24.719 -13.109 1 96.25 480 ILE B O 1
ATOM 10192 N N . ALA B 1 481 ? -0.934 24.141 -15.203 1 97.69 481 ALA B N 1
ATOM 10193 C CA . ALA B 1 481 ? 0.46 24.562 -15.133 1 97.69 481 ALA B CA 1
ATOM 10194 C C . ALA B 1 481 ? 0.693 25.812 -15.969 1 97.69 481 ALA B C 1
ATOM 10196 O O . ALA B 1 481 ? -0.133 26.172 -16.812 1 97.69 481 ALA B O 1
ATOM 10197 N N . PRO B 1 482 ? 1.824 26.609 -15.641 1 97.12 482 PRO B N 1
ATOM 10198 C CA . PRO B 1 482 ? 2.309 27.547 -16.672 1 97.12 482 PRO B CA 1
ATOM 10199 C C . PRO B 1 482 ? 2.742 26.844 -17.953 1 97.12 482 PRO B C 1
ATOM 10201 O O . PRO B 1 482 ? 2.967 25.625 -17.938 1 97.12 482 PRO B O 1
ATOM 10204 N N . PRO B 1 483 ? 2.809 27.625 -19 1 97.12 483 PRO B N 1
ATOM 10205 C CA . PRO B 1 483 ? 3.205 26.969 -20.234 1 97.12 483 PRO B CA 1
ATOM 10206 C C . PRO B 1 483 ? 4.562 26.266 -20.125 1 97.12 483 PRO B C 1
ATOM 10208 O O . PRO B 1 483 ? 4.734 25.172 -20.656 1 97.12 483 PRO B O 1
ATOM 10211 N N . VAL B 1 484 ? 5.461 26.969 -19.453 1 97.62 484 VAL B N 1
ATOM 10212 C CA . VAL B 1 484 ? 6.797 26.422 -19.234 1 97.62 484 VAL B CA 1
ATOM 10213 C C . VAL B 1 484 ? 7.246 26.719 -17.812 1 97.62 484 VAL B C 1
ATOM 10215 O O . VAL B 1 484 ? 6.977 27.797 -17.281 1 97.62 484 VAL B O 1
ATOM 10218 N N . THR B 1 485 ? 7.855 25.719 -17.219 1 97.94 485 THR B N 1
ATOM 10219 C CA . THR B 1 485 ? 8.438 25.922 -15.898 1 97.94 485 THR B CA 1
ATOM 10220 C C . THR B 1 485 ? 9.961 25.875 -15.961 1 97.94 485 THR B C 1
ATOM 10222 O O . THR B 1 485 ? 10.523 25.266 -16.875 1 97.94 485 THR B O 1
ATOM 10225 N N . ALA B 1 486 ? 10.609 26.609 -15.102 1 97.81 486 ALA B N 1
ATOM 10226 C CA . ALA B 1 486 ? 12.055 26.562 -14.898 1 97.81 486 ALA B CA 1
ATOM 10227 C C . ALA B 1 486 ? 12.391 26.141 -13.469 1 97.81 486 ALA B C 1
ATOM 10229 O O . ALA B 1 486 ? 12.234 26.922 -12.531 1 97.81 486 ALA B O 1
ATOM 10230 N N . THR B 1 487 ? 12.883 24.953 -13.383 1 96.38 487 THR B N 1
ATOM 10231 C CA . THR B 1 487 ? 13.078 24.359 -12.062 1 96.38 487 THR B CA 1
ATOM 10232 C C . THR B 1 487 ? 14.562 24.266 -11.719 1 96.38 487 THR B C 1
ATOM 10234 O O . THR B 1 487 ? 15.352 23.75 -12.508 1 96.38 487 THR B O 1
ATOM 10237 N N . LEU B 1 488 ? 14.898 24.812 -10.555 1 92.94 488 LEU B N 1
ATOM 10238 C CA . LEU B 1 488 ? 16.25 24.688 -10.023 1 92.94 488 LEU B CA 1
ATOM 10239 C C . LEU B 1 488 ? 16.406 23.422 -9.195 1 92.94 488 LEU B C 1
ATOM 10241 O O . LEU B 1 488 ? 15.445 22.984 -8.539 1 92.94 488 LEU B O 1
ATOM 10245 N N . ALA B 1 489 ? 17.547 22.797 -9.258 1 81.19 489 ALA B N 1
ATOM 10246 C CA . ALA B 1 489 ? 17.781 21.547 -8.562 1 81.19 489 ALA B CA 1
ATOM 10247 C C . ALA B 1 489 ? 17.812 21.75 -7.047 1 81.19 489 ALA B C 1
ATOM 10249 O O . ALA B 1 489 ? 17.469 20.844 -6.285 1 81.19 489 ALA B O 1
ATOM 10250 N N . ASP B 1 490 ? 18.281 22.984 -6.668 1 83 490 ASP B N 1
ATOM 10251 C CA . ASP B 1 490 ? 18.422 23.25 -5.242 1 83 490 ASP B CA 1
ATOM 10252 C C . ASP B 1 490 ? 17.812 24.594 -4.875 1 83 490 ASP B C 1
ATOM 10254 O O . ASP B 1 490 ? 17.625 25.453 -5.742 1 83 490 ASP B O 1
ATOM 10258 N N . HIS B 1 491 ? 17.531 24.688 -3.596 1 85.75 491 HIS B N 1
ATOM 10259 C CA . HIS B 1 491 ? 16.938 25.922 -3.117 1 85.75 491 HIS B CA 1
ATOM 10260 C C . HIS B 1 491 ? 18 26.906 -2.664 1 85.75 491 HIS B C 1
ATOM 10262 O O . HIS B 1 491 ? 17.719 28.078 -2.428 1 85.75 491 HIS B O 1
ATOM 10268 N N . SER B 1 492 ? 19.172 26.438 -2.559 1 88.31 492 SER B N 1
ATOM 10269 C CA . SER B 1 492 ? 20.297 27.297 -2.176 1 88.31 492 SER B CA 1
ATOM 10270 C C . SER B 1 492 ? 21.594 26.797 -2.791 1 88.31 492 SER B C 1
ATOM 10272 O O . SER B 1 492 ? 21.828 25.594 -2.887 1 88.31 492 SER B O 1
ATOM 10274 N N . PHE B 1 493 ? 22.359 27.75 -3.236 1 91.12 493 PHE B N 1
ATOM 10275 C CA . PHE B 1 493 ? 23.688 27.469 -3.785 1 91.12 493 PHE B CA 1
ATOM 10276 C C . PHE B 1 493 ? 24.766 28.203 -3.008 1 91.12 493 PHE B C 1
ATOM 10278 O O . PHE B 1 493 ? 24.672 29.422 -2.826 1 91.12 493 PHE B O 1
ATOM 10285 N N . VAL B 1 494 ? 25.672 27.422 -2.562 1 90.38 494 VAL B N 1
ATOM 10286 C CA . VAL B 1 494 ? 26.766 28.016 -1.804 1 90.38 494 VAL B CA 1
ATOM 10287 C C . VAL B 1 494 ? 28.031 28.047 -2.668 1 90.38 494 VAL B C 1
ATOM 10289 O O . VAL B 1 494 ? 28.469 27.031 -3.191 1 90.38 494 VAL B O 1
ATOM 10292 N N . PHE B 1 495 ? 28.594 29.203 -2.867 1 91 495 PHE B N 1
ATOM 10293 C CA . PHE B 1 495 ? 29.812 29.438 -3.65 1 91 495 PHE B CA 1
ATOM 10294 C C . PHE B 1 495 ? 31.016 29.594 -2.74 1 91 495 PHE B C 1
ATOM 10296 O O . PHE B 1 495 ? 30.969 30.359 -1.769 1 91 495 PHE B O 1
ATOM 10303 N N . THR B 1 496 ? 32.062 28.812 -3.137 1 86.62 496 THR B N 1
ATOM 10304 C CA . THR B 1 496 ? 33.281 28.891 -2.34 1 86.62 496 THR B CA 1
ATOM 10305 C C . THR B 1 496 ? 34.281 29.844 -2.994 1 86.62 496 THR B C 1
ATOM 10307 O O . THR B 1 496 ? 34.625 29.656 -4.156 1 86.62 496 THR B O 1
ATOM 10310 N N . ASN B 1 497 ? 34.969 30.734 -2.301 1 79.25 497 ASN B N 1
ATOM 10311 C CA . ASN B 1 497 ? 36.094 31.594 -2.664 1 79.25 497 ASN B CA 1
ATOM 10312 C C . ASN B 1 497 ? 35.906 32.219 -4.047 1 79.25 497 ASN B C 1
ATOM 10314 O O . ASN B 1 497 ? 36.812 32.156 -4.891 1 79.25 497 ASN B O 1
ATOM 10318 N N . ASN B 1 498 ? 34.844 32.688 -4.484 1 81.25 498 ASN B N 1
ATOM 10319 C CA . ASN B 1 498 ? 34.5 33.375 -5.723 1 81.25 498 ASN B CA 1
ATOM 10320 C C . ASN B 1 498 ? 34.562 32.438 -6.922 1 81.25 498 ASN B C 1
ATOM 10322 O O . ASN B 1 498 ? 34.656 32.875 -8.062 1 81.25 498 ASN B O 1
ATOM 10326 N N . GLN B 1 499 ? 34.594 31.234 -6.625 1 88.31 499 GLN B N 1
ATOM 10327 C CA . GLN B 1 499 ? 34.562 30.25 -7.703 1 88.31 499 GLN B CA 1
ATOM 10328 C C . GLN B 1 499 ? 33.219 30.188 -8.367 1 88.31 499 GLN B C 1
ATOM 10330 O O . GLN B 1 499 ? 32.188 30.266 -7.695 1 88.31 499 GLN B O 1
ATOM 10335 N N . SER B 1 500 ? 33.344 30.062 -9.664 1 92.81 500 SER B N 1
ATOM 10336 C CA . SER B 1 500 ? 32.094 29.938 -10.43 1 92.81 500 SER B CA 1
ATOM 10337 C C . SER B 1 500 ? 31.469 28.562 -10.242 1 92.81 500 SER B C 1
ATOM 10339 O O . SER B 1 500 ? 32.156 27.609 -9.906 1 92.81 500 SER B O 1
ATOM 10341 N N . LYS B 1 501 ? 30.125 28.547 -10.398 1 91.69 501 LYS B N 1
ATOM 10342 C CA . LYS B 1 501 ? 29.375 27.297 -10.383 1 91.69 501 LYS B CA 1
ATOM 10343 C C . LYS B 1 501 ? 28.438 27.203 -11.586 1 91.69 501 LYS B C 1
ATOM 10345 O O . LYS B 1 501 ? 27.859 28.203 -12.008 1 91.69 501 LYS B O 1
ATOM 10350 N N . THR B 1 502 ? 28.422 26.031 -12.047 1 91.5 502 THR B N 1
ATOM 10351 C CA . THR B 1 502 ? 27.422 25.75 -13.086 1 91.5 502 THR B CA 1
ATOM 10352 C C . THR B 1 502 ? 26.109 25.312 -12.469 1 91.5 502 THR B C 1
ATOM 10354 O O . THR B 1 502 ? 26.062 24.312 -11.734 1 91.5 502 THR B O 1
ATOM 10357 N N . ILE B 1 503 ? 25.078 26.078 -12.703 1 92.88 503 ILE B N 1
ATOM 10358 C CA . ILE B 1 503 ? 23.75 25.766 -12.203 1 92.88 503 ILE B CA 1
ATOM 10359 C C . ILE B 1 503 ? 22.875 25.234 -13.344 1 92.88 503 ILE B C 1
ATOM 10361 O O . ILE B 1 503 ? 22.734 25.891 -14.375 1 92.88 503 ILE B O 1
ATOM 10365 N N . THR B 1 504 ? 22.375 24.062 -13.125 1 91.12 504 THR B N 1
ATOM 10366 C CA . THR B 1 504 ? 21.5 23.453 -14.117 1 91.12 504 THR B CA 1
ATOM 10367 C C . THR B 1 504 ? 20.047 23.812 -13.852 1 91.12 504 THR B C 1
ATOM 10369 O O . THR B 1 504 ? 19.562 23.719 -12.719 1 91.12 504 THR B O 1
ATOM 10372 N N . VAL B 1 505 ? 19.375 24.25 -14.906 1 94.69 505 VAL B N 1
ATOM 10373 C CA . VAL B 1 505 ? 17.953 24.594 -14.875 1 94.69 505 VAL B CA 1
ATOM 10374 C C . VAL B 1 505 ? 17.172 23.641 -15.773 1 94.69 505 VAL B C 1
ATOM 10376 O O . VAL B 1 505 ? 17.516 23.469 -16.953 1 94.69 505 VAL B O 1
ATOM 10379 N N . GLN B 1 506 ? 16.141 23.047 -15.211 1 94.25 506 GLN B N 1
ATOM 10380 C CA . GLN B 1 506 ? 15.305 22.156 -16.016 1 94.25 506 GLN B CA 1
ATOM 10381 C C . GLN B 1 506 ? 14.062 22.891 -16.516 1 94.25 506 GLN B C 1
ATOM 10383 O O . GLN B 1 506 ? 13.242 23.359 -15.719 1 94.25 506 GLN B O 1
ATOM 10388 N N . LEU B 1 507 ? 13.984 23.047 -17.797 1 95.75 507 LEU B N 1
ATOM 10389 C CA . LEU B 1 507 ? 12.766 23.547 -18.422 1 95.75 507 LEU B CA 1
ATOM 10390 C C . LEU B 1 507 ? 11.797 22.406 -18.719 1 95.75 507 LEU B C 1
ATOM 10392 O O . LEU B 1 507 ? 12.203 21.328 -19.141 1 95.75 507 LEU B O 1
ATOM 10396 N N . LYS B 1 508 ? 10.586 22.594 -18.406 1 95.31 508 LYS B N 1
ATOM 10397 C CA . LYS B 1 508 ? 9.555 21.625 -18.75 1 95.31 508 LYS B CA 1
ATOM 10398 C C . LYS B 1 508 ? 8.383 22.297 -19.469 1 95.31 508 LYS B C 1
ATOM 10400 O O . LYS B 1 508 ? 7.844 23.297 -18.969 1 95.31 508 LYS B O 1
ATOM 10405 N N . ASN B 1 509 ? 8.07 21.75 -20.578 1 95.25 509 ASN B N 1
ATOM 10406 C CA . ASN B 1 509 ? 6.996 22.297 -21.422 1 95.25 509 ASN B CA 1
ATOM 10407 C C . ASN B 1 509 ? 5.652 21.656 -21.078 1 95.25 509 ASN B C 1
ATOM 10409 O O . ASN B 1 509 ? 5.566 20.438 -20.922 1 95.25 509 ASN B O 1
ATOM 10413 N N . PHE B 1 510 ? 4.523 22.484 -20.938 1 96.44 510 PHE B N 1
ATOM 10414 C CA . PHE B 1 510 ? 3.211 21.938 -20.609 1 96.44 510 PHE B CA 1
ATOM 10415 C C . PHE B 1 510 ? 2.217 22.219 -21.734 1 96.44 510 PHE B C 1
ATOM 10417 O O . PHE B 1 510 ? 1.026 21.922 -21.609 1 96.44 510 PHE B O 1
ATOM 10424 N N . LYS B 1 511 ? 2.621 22.797 -22.797 1 92.69 511 LYS B N 1
ATOM 10425 C CA . LYS B 1 511 ? 1.759 23.031 -23.953 1 92.69 511 LYS B CA 1
ATOM 10426 C C . LYS B 1 511 ? 2.416 22.531 -25.234 1 92.69 511 LYS B C 1
ATOM 10428 O O . LYS B 1 511 ? 3.521 21.984 -25.203 1 92.69 511 LYS B O 1
ATOM 10433 N N . ALA B 1 512 ? 1.547 22.609 -26.266 1 88.62 512 ALA B N 1
ATOM 10434 C CA . ALA B 1 512 ? 2.115 22.25 -27.562 1 88.62 512 ALA B CA 1
ATOM 10435 C C . ALA B 1 512 ? 2.975 23.391 -28.125 1 88.62 512 ALA B C 1
ATOM 10437 O O . ALA B 1 512 ? 2.518 24.531 -28.219 1 88.62 512 ALA B O 1
ATOM 10438 N N . LEU B 1 513 ? 4.191 23.188 -28.422 1 88.94 513 LEU B N 1
ATOM 10439 C CA . LEU B 1 513 ? 5.098 24.141 -29.062 1 88.94 513 LEU B CA 1
ATOM 10440 C C . LEU B 1 513 ? 5.309 25.375 -28.188 1 88.94 513 LEU B C 1
ATOM 10442 O O . LEU B 1 513 ? 4.629 26.391 -28.359 1 88.94 513 LEU B O 1
ATOM 10446 N N . ALA B 1 514 ? 6.18 25.438 -27.359 1 92.75 514 ALA B N 1
ATOM 10447 C CA . ALA B 1 514 ? 6.512 26.578 -26.5 1 92.75 514 ALA B CA 1
ATOM 10448 C C . ALA B 1 514 ? 7.879 27.156 -26.875 1 92.75 514 ALA B C 1
ATOM 10450 O O . ALA B 1 514 ? 8.898 26.469 -26.75 1 92.75 514 ALA B O 1
ATOM 10451 N N . LYS B 1 515 ? 7.805 28.359 -27.391 1 95.5 515 LYS B N 1
ATOM 10452 C CA . LYS B 1 515 ? 9.023 29.109 -27.672 1 95.5 515 LYS B CA 1
ATOM 10453 C C . LYS B 1 515 ? 9.133 30.344 -26.781 1 95.5 515 LYS B C 1
ATOM 10455 O O . LYS B 1 515 ? 8.125 31 -26.5 1 95.5 515 LYS B O 1
ATOM 10460 N N . GLY B 1 516 ? 10.344 30.562 -26.344 1 96.88 516 GLY B N 1
ATOM 10461 C CA . GLY B 1 516 ? 10.516 31.719 -25.484 1 96.88 516 GLY B CA 1
ATOM 10462 C C . GLY B 1 516 ? 11.953 31.953 -25.078 1 96.88 516 GLY B C 1
ATOM 10463 O O . GLY B 1 516 ? 12.883 31.5 -25.75 1 96.88 516 GLY B O 1
ATOM 10464 N N . ILE B 1 517 ? 12.086 32.875 -24.047 1 97.75 517 ILE B N 1
ATOM 10465 C CA . ILE B 1 517 ? 13.398 33.25 -23.562 1 97.75 517 ILE B CA 1
ATOM 10466 C C . ILE B 1 517 ? 13.484 33.031 -22.062 1 97.75 517 ILE B C 1
ATOM 10468 O O . ILE B 1 517 ? 12.555 33.344 -21.312 1 97.75 517 ILE B O 1
ATOM 10472 N N . LEU B 1 518 ? 14.531 32.375 -21.672 1 98.06 518 LEU B N 1
ATOM 10473 C CA . LEU B 1 518 ? 14.867 32.219 -20.266 1 98.06 518 LEU B CA 1
ATOM 10474 C C . LEU B 1 518 ? 15.93 33.219 -19.844 1 98.06 518 LEU B C 1
ATOM 10476 O O . LEU B 1 518 ? 17.016 33.281 -20.422 1 98.06 518 LEU B O 1
ATOM 10480 N N . GLN B 1 519 ? 15.602 34.031 -18.844 1 97.69 519 GLN B N 1
ATOM 10481 C CA . GLN B 1 519 ? 16.5 35.062 -18.375 1 97.69 519 GLN B CA 1
ATOM 10482 C C . GLN B 1 519 ? 16.859 34.875 -16.906 1 97.69 519 GLN B C 1
ATOM 10484 O O . GLN B 1 519 ? 15.992 34.938 -16.047 1 97.69 519 GLN B O 1
ATOM 10489 N N . PRO B 1 520 ? 18.141 34.656 -16.625 1 97.88 520 PRO B N 1
ATOM 10490 C CA . PRO B 1 520 ? 18.578 34.594 -15.227 1 97.88 520 PRO B CA 1
ATOM 10491 C C . PRO B 1 520 ? 18.844 35.969 -14.625 1 97.88 520 PRO B C 1
ATOM 10493 O O . PRO B 1 520 ? 19.266 36.906 -15.328 1 97.88 520 PRO B O 1
ATOM 10496 N N . HIS B 1 521 ? 18.578 36.094 -13.359 1 96.88 521 HIS B N 1
ATOM 10497 C CA . HIS B 1 521 ? 18.891 37.281 -12.578 1 96.88 521 HIS B CA 1
ATOM 10498 C C . HIS B 1 521 ? 19.766 36.938 -11.375 1 96.88 521 HIS B C 1
ATOM 10500 O O . HIS B 1 521 ? 19.453 36 -10.633 1 96.88 521 HIS B O 1
ATOM 10506 N N . VAL B 1 522 ? 20.844 37.688 -11.203 1 96.06 522 VAL B N 1
ATOM 10507 C CA . VAL B 1 522 ? 21.781 37.438 -10.117 1 96.06 522 VAL B CA 1
ATOM 10508 C C . VAL B 1 522 ? 21.938 38.719 -9.281 1 96.06 522 VAL B C 1
ATOM 10510 O O . VAL B 1 522 ? 21.516 39.781 -9.695 1 96.06 522 VAL B O 1
ATOM 10513 N N . PRO B 1 523 ? 22.484 38.562 -8.109 1 94.38 523 PRO B N 1
ATOM 10514 C CA . PRO B 1 523 ? 22.719 39.75 -7.281 1 94.38 523 PRO B CA 1
ATOM 10515 C C . PRO B 1 523 ? 23.656 40.75 -7.945 1 94.38 523 PRO B C 1
ATOM 10517 O O . PRO B 1 523 ? 24.438 40.406 -8.82 1 94.38 523 PRO B O 1
ATOM 10520 N N . ALA B 1 524 ? 23.562 41.938 -7.422 1 92.88 524 ALA B N 1
ATOM 10521 C CA . ALA B 1 524 ? 24.391 43 -7.977 1 92.88 524 ALA B CA 1
ATOM 10522 C C . ALA B 1 524 ? 25.875 42.656 -7.871 1 92.88 524 ALA B C 1
ATOM 10524 O O . ALA B 1 524 ? 26.344 42.219 -6.816 1 92.88 524 ALA B O 1
ATOM 10525 N N . GLY B 1 525 ? 26.562 42.812 -8.945 1 92.06 525 GLY B N 1
ATOM 10526 C CA . GLY B 1 525 ? 28 42.531 -8.961 1 92.06 525 GLY B CA 1
ATOM 10527 C C . GLY B 1 525 ? 28.312 41.125 -9.438 1 92.06 525 GLY B C 1
ATOM 10528 O O . GLY B 1 525 ? 29.438 40.844 -9.859 1 92.06 525 GLY B O 1
ATOM 10529 N N . TRP B 1 526 ? 27.375 40.219 -9.258 1 95.19 526 TRP B N 1
ATOM 10530 C CA . TRP B 1 526 ? 27.594 38.875 -9.727 1 95.19 526 TRP B CA 1
ATOM 10531 C C . TRP B 1 526 ? 27.453 38.781 -11.242 1 95.19 526 TRP B C 1
ATOM 10533 O O . TRP B 1 526 ? 26.891 39.688 -11.867 1 95.19 526 TRP B O 1
ATOM 10543 N N . LYS B 1 527 ? 28.062 37.75 -11.758 1 95.19 527 LYS B N 1
ATOM 10544 C CA . LYS B 1 527 ? 27.984 37.531 -13.203 1 95.19 527 LYS B CA 1
ATOM 10545 C C . LYS B 1 527 ? 27.312 36.188 -13.516 1 95.19 527 LYS B C 1
ATOM 10547 O O . LYS B 1 527 ? 27.406 35.25 -12.727 1 95.19 527 LYS B O 1
ATOM 10552 N N . VAL B 1 528 ? 26.594 36.188 -14.594 1 96.81 528 VAL B N 1
ATOM 10553 C CA . VAL B 1 528 ? 25.953 34.969 -15.047 1 96.81 528 VAL B CA 1
ATOM 10554 C C . VAL B 1 528 ? 26.109 34.812 -16.562 1 96.81 528 VAL B C 1
ATOM 10556 O O . VAL B 1 528 ? 26.031 35.812 -17.297 1 96.81 528 VAL B O 1
ATOM 10559 N N . SER B 1 529 ? 26.516 33.688 -16.969 1 96.69 529 SER B N 1
ATOM 10560 C CA . SER B 1 529 ? 26.641 33.375 -18.391 1 96.69 529 SER B CA 1
ATOM 10561 C C . SER B 1 529 ? 25.938 32.062 -18.734 1 96.69 529 SER B C 1
ATOM 10563 O O . SER B 1 529 ? 26.125 31.047 -18.062 1 96.69 529 SER B O 1
ATOM 10565 N N . PRO B 1 530 ? 25.172 32 -19.828 1 97 530 PRO B N 1
ATOM 10566 C CA . PRO B 1 530 ? 24.797 33.125 -20.688 1 97 530 PRO B CA 1
ATOM 10567 C C . PRO B 1 530 ? 23.812 34.094 -20.016 1 97 530 PRO B C 1
ATOM 10569 O O . PRO B 1 530 ? 23.234 33.75 -18.969 1 97 530 PRO B O 1
ATOM 10572 N N . GLU B 1 531 ? 23.688 35.219 -20.609 1 96.25 531 GLU B N 1
ATOM 10573 C CA . GLU B 1 531 ? 22.781 36.219 -20.031 1 96.25 531 GLU B CA 1
ATOM 10574 C C . GLU B 1 531 ? 21.328 35.906 -20.359 1 96.25 531 GLU B C 1
ATOM 10576 O O . GLU B 1 531 ? 20.422 36.406 -19.703 1 96.25 531 GLU B O 1
ATOM 10581 N N . LYS B 1 532 ? 21.141 35.219 -21.391 1 96.69 532 LYS B N 1
ATOM 10582 C CA . LYS B 1 532 ? 19.812 34.719 -21.766 1 96.69 532 LYS B CA 1
ATOM 10583 C C . LYS B 1 532 ? 19.922 33.438 -22.609 1 96.69 532 LYS B C 1
ATOM 10585 O O . LYS B 1 532 ? 20.969 33.188 -23.219 1 96.69 532 LYS B O 1
ATOM 10590 N N . VAL B 1 533 ? 18.875 32.656 -22.609 1 97.44 533 VAL B N 1
ATOM 10591 C CA . VAL B 1 533 ? 18.828 31.438 -23.422 1 97.44 533 VAL B CA 1
ATOM 10592 C C . VAL B 1 533 ? 17.5 31.359 -24.141 1 97.44 533 VAL B C 1
ATOM 10594 O O . VAL B 1 533 ? 16.438 31.422 -23.531 1 97.44 533 VAL B O 1
ATOM 10597 N N . ASP B 1 534 ? 17.578 31.25 -25.453 1 97.06 534 ASP B N 1
ATOM 10598 C CA . ASP B 1 534 ? 16.375 30.953 -26.234 1 97.06 534 ASP B CA 1
ATOM 10599 C C . ASP B 1 534 ? 16.047 29.469 -26.219 1 97.06 534 ASP B C 1
ATOM 10601 O O . ASP B 1 534 ? 16.953 28.625 -26.312 1 97.06 534 ASP B O 1
ATOM 10605 N N . PHE B 1 535 ? 14.75 29.172 -25.953 1 96 535 PHE B N 1
ATOM 10606 C CA . PHE B 1 535 ? 14.352 27.766 -26 1 96 535 PHE B CA 1
ATOM 10607 C C . PHE B 1 535 ? 13.188 27.562 -26.953 1 96 535 PHE B C 1
ATOM 10609 O O . PHE B 1 535 ? 12.453 28.516 -27.266 1 96 535 PHE B O 1
ATOM 10616 N N . ASN B 1 536 ? 13.109 26.406 -27.578 1 95.25 536 ASN B N 1
ATOM 10617 C CA . ASN B 1 536 ? 12.055 25.938 -28.469 1 95.25 536 ASN B CA 1
ATOM 10618 C C . ASN B 1 536 ? 11.688 24.484 -28.188 1 95.25 536 ASN B C 1
ATOM 10620 O O . ASN B 1 536 ? 12.25 23.562 -28.781 1 95.25 536 ASN B O 1
ATOM 10624 N N . LEU B 1 537 ? 10.727 24.391 -27.328 1 93.31 537 LEU B N 1
ATOM 10625 C CA . LEU B 1 537 ? 10.258 23.062 -26.922 1 93.31 537 LEU B CA 1
ATOM 10626 C C . LEU B 1 537 ? 9.047 22.641 -27.75 1 93.31 537 LEU B C 1
ATOM 10628 O O . LEU B 1 537 ? 7.965 23.203 -27.609 1 93.31 537 LEU B O 1
ATOM 10632 N N . GLN B 1 538 ? 9.148 21.578 -28.453 1 89 538 GLN B N 1
ATOM 10633 C CA . GLN B 1 538 ? 8.172 21.234 -29.469 1 89 538 GLN B CA 1
ATOM 10634 C C . GLN B 1 538 ? 7.055 20.375 -28.891 1 89 538 GLN B C 1
ATOM 10636 O O . GLN B 1 538 ? 5.898 20.484 -29.312 1 89 538 GLN B O 1
ATOM 10641 N N . ARG B 1 539 ? 7.402 19.547 -28.031 1 87.75 539 ARG B N 1
ATOM 10642 C CA . ARG B 1 539 ? 6.43 18.562 -27.562 1 87.75 539 ARG B CA 1
ATOM 10643 C C . ARG B 1 539 ? 6 18.859 -26.125 1 87.75 539 ARG B C 1
ATOM 10645 O O . ARG B 1 539 ? 6.797 19.344 -25.328 1 87.75 539 ARG B O 1
ATOM 10652 N N . LYS B 1 540 ? 4.77 18.547 -25.875 1 89.5 540 LYS B N 1
ATOM 10653 C CA . LYS B 1 540 ? 4.27 18.641 -24.516 1 89.5 540 LYS B CA 1
ATOM 10654 C C . LYS B 1 540 ? 5.047 17.703 -23.578 1 89.5 540 LYS B C 1
ATOM 10656 O O . LYS B 1 540 ? 5.344 16.562 -23.953 1 89.5 540 LYS B O 1
ATOM 10661 N N . LEU B 1 541 ? 5.371 18.219 -22.406 1 88.56 541 LEU B N 1
ATOM 10662 C CA . LEU B 1 541 ? 6.066 17.547 -21.312 1 88.56 541 LEU B CA 1
ATOM 10663 C C . LEU B 1 541 ? 7.535 17.312 -21.672 1 88.56 541 LEU B C 1
ATOM 10665 O O . LEU B 1 541 ? 8.25 16.609 -20.953 1 88.56 541 LEU B O 1
ATOM 10669 N N . GLU B 1 542 ? 7.898 17.922 -22.766 1 87.94 542 GLU B N 1
ATOM 10670 C CA . GLU B 1 542 ? 9.32 17.891 -23.109 1 87.94 542 GLU B CA 1
ATOM 10671 C C . GLU B 1 542 ? 10.148 18.609 -22.047 1 87.94 542 GLU B C 1
ATOM 10673 O O . GLU B 1 542 ? 9.734 19.656 -21.531 1 87.94 542 GLU B O 1
ATOM 10678 N N . GLU B 1 543 ? 11.273 18 -21.719 1 88.88 543 GLU B N 1
ATOM 10679 C CA . GLU B 1 543 ? 12.188 18.609 -20.75 1 88.88 543 GLU B CA 1
ATOM 10680 C C . GLU B 1 543 ? 13.523 18.969 -21.406 1 88.88 543 GLU B C 1
ATOM 10682 O O . GLU B 1 543 ? 13.977 18.281 -22.312 1 88.88 543 GLU B O 1
ATOM 10687 N N . GLN B 1 544 ? 14.031 20.078 -21.016 1 88.06 544 GLN B N 1
ATOM 10688 C CA . GLN B 1 544 ? 15.336 20.547 -21.469 1 88.06 544 GLN B CA 1
ATOM 10689 C C . GLN B 1 544 ? 16.172 21.109 -20.328 1 88.06 544 GLN B C 1
ATOM 10691 O O . GLN B 1 544 ? 15.664 21.891 -19.516 1 88.06 544 GLN B O 1
ATOM 10696 N N . ASN B 1 545 ? 17.375 20.641 -20.234 1 90.31 545 ASN B N 1
ATOM 10697 C CA . ASN B 1 545 ? 18.281 21.203 -19.234 1 90.31 545 ASN B CA 1
ATOM 10698 C C . ASN B 1 545 ? 19.109 22.344 -19.812 1 90.31 545 ASN B C 1
ATOM 10700 O O . ASN B 1 545 ? 19.609 22.25 -20.938 1 90.31 545 ASN B O 1
ATOM 10704 N N . VAL B 1 546 ? 19.125 23.375 -19.141 1 93.62 546 VAL B N 1
ATOM 10705 C CA . VAL B 1 546 ? 19.938 24.531 -19.484 1 93.62 546 VAL B CA 1
ATOM 10706 C C . VAL B 1 546 ? 20.938 24.812 -18.359 1 93.62 546 VAL B C 1
ATOM 10708 O O . VAL B 1 546 ? 20.609 24.672 -17.172 1 93.62 546 VAL B O 1
ATOM 10711 N N . GLU B 1 547 ? 22.109 25.203 -18.766 1 93.69 547 GLU B N 1
ATOM 10712 C CA . GLU B 1 547 ? 23.141 25.469 -17.766 1 93.69 547 GLU B CA 1
ATOM 10713 C C . GLU B 1 547 ? 23.531 26.938 -17.75 1 93.69 547 GLU B C 1
ATOM 10715 O O . GLU B 1 547 ? 23.594 27.594 -18.797 1 93.69 547 GLU B O 1
ATOM 10720 N N . PHE B 1 548 ? 23.703 27.453 -16.594 1 96.06 548 PHE B N 1
ATOM 10721 C CA . PHE B 1 548 ? 24.234 28.797 -16.359 1 96.06 548 PHE B CA 1
ATOM 10722 C C . PHE B 1 548 ? 25.484 28.734 -15.484 1 96.06 548 PHE B C 1
ATOM 10724 O O . PHE B 1 548 ? 25.531 27.984 -14.516 1 96.06 548 PHE B O 1
ATOM 10731 N N . VAL B 1 549 ? 26.422 29.469 -15.852 1 96.62 549 VAL B N 1
ATOM 10732 C CA . VAL B 1 549 ? 27.609 29.656 -15.008 1 96.62 549 VAL B CA 1
ATOM 10733 C C . VAL B 1 549 ? 27.469 30.938 -14.203 1 96.62 549 VAL B C 1
ATOM 10735 O O . VAL B 1 549 ? 27.375 32.031 -14.781 1 96.62 549 VAL B O 1
ATOM 10738 N N . VAL B 1 550 ? 27.406 30.812 -12.953 1 95.81 550 VAL B N 1
ATOM 10739 C CA . VAL B 1 550 ? 27.25 31.953 -12.055 1 95.81 550 VAL B CA 1
ATOM 10740 C C . VAL B 1 550 ? 28.547 32.188 -11.297 1 95.81 550 VAL B C 1
ATOM 10742 O O . VAL B 1 550 ? 29.141 31.25 -10.766 1 95.81 550 VAL B O 1
ATOM 10745 N N . THR B 1 551 ? 28.969 33.375 -11.273 1 94.88 551 THR B N 1
ATOM 10746 C CA . THR B 1 551 ? 30.203 33.75 -10.602 1 94.88 551 THR B CA 1
ATOM 10747 C C . THR B 1 551 ? 29.953 34.906 -9.609 1 94.88 551 THR B C 1
ATOM 10749 O O . THR B 1 551 ? 29.531 35.969 -10 1 94.88 551 THR B O 1
ATOM 10752 N N . PRO B 1 552 ? 30.281 34.594 -8.367 1 92.88 552 PRO B N 1
ATOM 10753 C CA . PRO B 1 552 ? 30.156 35.688 -7.41 1 92.88 552 PRO B CA 1
ATOM 10754 C C . PRO B 1 552 ? 31.094 36.844 -7.723 1 92.88 552 PRO B C 1
ATOM 10756 O O . PRO B 1 552 ? 32.188 36.625 -8.266 1 92.88 552 PRO B O 1
ATOM 10759 N N . GLY B 1 553 ? 30.656 38 -7.418 1 86.19 553 GLY B N 1
ATOM 10760 C CA . GLY B 1 553 ? 31.469 39.188 -7.621 1 86.19 553 GLY B CA 1
ATOM 10761 C C . GLY B 1 553 ? 30.984 40.375 -6.816 1 86.19 553 GLY B C 1
ATOM 10762 O O . GLY B 1 553 ? 29.859 40.375 -6.312 1 86.19 553 GLY B O 1
ATOM 10763 N N . GLY B 1 554 ? 31.891 41.219 -6.703 1 81.69 554 GLY B N 1
ATOM 10764 C CA . GLY B 1 554 ? 31.547 42.438 -5.98 1 81.69 554 GLY B CA 1
ATOM 10765 C C . GLY B 1 554 ? 31.562 42.25 -4.473 1 81.69 554 GLY B C 1
ATOM 10766 O O . GLY B 1 554 ? 32.312 41.406 -3.949 1 81.69 554 GLY B O 1
ATOM 10767 N N . GLU B 1 555 ? 30.75 43.156 -3.729 1 80.94 555 GLU B N 1
ATOM 10768 C CA . GLU B 1 555 ? 30.781 43.219 -2.271 1 80.94 555 GLU B CA 1
ATOM 10769 C C . GLU B 1 555 ? 29.609 42.438 -1.669 1 80.94 555 GLU B C 1
ATOM 10771 O O . GLU B 1 555 ? 29.625 42.125 -0.476 1 80.94 555 GLU B O 1
ATOM 10776 N N . ILE B 1 556 ? 28.766 42.062 -2.496 1 76.94 556 ILE B N 1
ATOM 10777 C CA . ILE B 1 556 ? 27.562 41.375 -2.006 1 76.94 556 ILE B CA 1
ATOM 10778 C C . ILE B 1 556 ? 27.859 39.906 -1.796 1 76.94 556 ILE B C 1
ATOM 10780 O O . ILE B 1 556 ? 28.328 39.219 -2.707 1 76.94 556 ILE B O 1
ATOM 10784 N N . GLU B 1 557 ? 27.5 39.438 -0.582 1 83.69 557 GLU B N 1
ATOM 10785 C CA . GLU B 1 557 ? 27.859 38.062 -0.238 1 83.69 557 GLU B CA 1
ATOM 10786 C C . GLU B 1 557 ? 26.672 37.156 -0.352 1 83.69 557 GLU B C 1
ATOM 10788 O O . GLU B 1 557 ? 26.828 35.906 -0.418 1 83.69 557 GLU B O 1
ATOM 10793 N N . GLU B 1 558 ? 25.516 37.75 -0.343 1 88.81 558 GLU B N 1
ATOM 10794 C CA . GLU B 1 558 ? 24.328 36.875 -0.417 1 88.81 558 GLU B CA 1
ATOM 10795 C C . GLU B 1 558 ? 23.234 37.562 -1.251 1 88.81 558 GLU B C 1
ATOM 10797 O O . GLU B 1 558 ? 23.234 38.781 -1.436 1 88.81 558 GLU B O 1
ATOM 10802 N N . GLY B 1 559 ? 22.391 36.688 -1.806 1 91.56 559 GLY B N 1
ATOM 10803 C CA . GLY B 1 559 ? 21.266 37.188 -2.586 1 91.56 559 GLY B CA 1
ATOM 10804 C C . GLY B 1 559 ? 20.422 36.062 -3.184 1 91.56 559 GLY B C 1
ATOM 10805 O O . GLY B 1 559 ? 20.297 35 -2.598 1 91.56 559 GLY B O 1
ATOM 10806 N N . GLN B 1 560 ? 19.688 36.5 -4.301 1 94.25 560 GLN B N 1
ATOM 10807 C CA . GLN B 1 560 ? 18.812 35.562 -4.973 1 94.25 560 GLN B CA 1
ATOM 10808 C C . GLN B 1 560 ? 19.203 35.375 -6.434 1 94.25 560 GLN B C 1
ATOM 10810 O O . GLN B 1 560 ? 19.578 36.312 -7.109 1 94.25 560 GLN B O 1
ATOM 10815 N N . PHE B 1 561 ? 19.344 34.219 -6.781 1 95.38 561 PHE B N 1
ATOM 10816 C CA . PHE B 1 561 ? 19.375 33.844 -8.195 1 95.38 561 PHE B CA 1
ATOM 10817 C C . PHE B 1 561 ? 17.969 33.469 -8.672 1 95.38 561 PHE B C 1
ATOM 10819 O O . PHE B 1 561 ? 17.375 32.531 -8.195 1 95.38 561 PHE B O 1
ATOM 10826 N N . SER B 1 562 ? 17.344 34.25 -9.555 1 97.25 562 SER B N 1
ATOM 10827 C CA . SER B 1 562 ? 15.984 34.031 -10.016 1 97.25 562 SER B CA 1
ATOM 10828 C C . SER B 1 562 ? 15.922 33.906 -11.531 1 97.25 562 SER B C 1
ATOM 10830 O O . SER B 1 562 ? 16.844 34.344 -12.227 1 97.25 562 SER B O 1
ATOM 10832 N N . LEU B 1 563 ? 14.922 33.25 -11.977 1 97.81 563 LEU B N 1
ATOM 10833 C CA . LEU B 1 563 ? 14.719 33.031 -13.406 1 97.81 563 LEU B CA 1
ATOM 10834 C C . LEU B 1 563 ? 13.383 33.594 -13.867 1 97.81 563 LEU B C 1
ATOM 10836 O O . LEU B 1 563 ? 12.391 33.531 -13.148 1 97.81 563 LEU B O 1
ATOM 10840 N N . SER B 1 564 ? 13.391 34.156 -15.016 1 97.56 564 SER B N 1
ATOM 10841 C CA . SER B 1 564 ? 12.164 34.625 -15.664 1 97.56 564 SER B CA 1
ATOM 10842 C C . SER B 1 564 ? 12.031 34.062 -17.062 1 97.56 564 SER B C 1
ATOM 10844 O O . SER B 1 564 ? 13.016 33.938 -17.797 1 97.56 564 SER B O 1
ATOM 10846 N N . LEU B 1 565 ? 10.852 33.625 -17.375 1 97.38 565 LEU B N 1
ATOM 10847 C CA . LEU B 1 565 ? 10.531 33.062 -18.688 1 97.38 565 LEU B CA 1
ATOM 10848 C C . LEU B 1 565 ? 9.57 34 -19.438 1 97.38 565 LEU B C 1
ATOM 10850 O O . LEU B 1 565 ? 8.578 34.469 -18.875 1 97.38 565 LEU B O 1
ATOM 10854 N N . GLN B 1 566 ? 9.938 34.219 -20.672 1 97.12 566 GLN B N 1
ATOM 10855 C CA . GLN B 1 566 ? 9.023 34.906 -21.578 1 97.12 566 GLN B CA 1
ATOM 10856 C C . GLN B 1 566 ? 8.445 33.938 -22.625 1 97.12 566 GLN B C 1
ATOM 10858 O O . GLN B 1 566 ? 9.188 33.375 -23.438 1 97.12 566 GLN B O 1
ATOM 10863 N N . VAL B 1 567 ? 7.16 33.75 -22.531 1 95.88 567 VAL B N 1
ATOM 10864 C CA . VAL B 1 567 ? 6.473 32.844 -23.453 1 95.88 567 VAL B CA 1
ATOM 10865 C C . VAL B 1 567 ? 5.211 33.531 -23.984 1 95.88 567 VAL B C 1
ATOM 10867 O O . VAL B 1 567 ? 4.359 33.969 -23.203 1 95.88 567 VAL B O 1
ATOM 10870 N N . ASP B 1 568 ? 5.02 33.625 -25.297 1 93.31 568 ASP B N 1
ATOM 10871 C CA . ASP B 1 568 ? 3.854 34.188 -25.953 1 93.31 568 ASP B CA 1
ATOM 10872 C C . ASP B 1 568 ? 3.529 35.594 -25.406 1 93.31 568 ASP B C 1
ATOM 10874 O O . ASP B 1 568 ? 2.369 35.875 -25.109 1 93.31 568 ASP B O 1
ATOM 10878 N N . GLY B 1 569 ? 4.473 36.312 -25.125 1 92.56 569 GLY B N 1
ATOM 10879 C CA . GLY B 1 569 ? 4.309 37.688 -24.703 1 92.56 569 GLY B CA 1
ATOM 10880 C C . GLY B 1 569 ? 4.035 37.844 -23.219 1 92.56 569 GLY B C 1
ATOM 10881 O O . GLY B 1 569 ? 3.793 38.969 -22.75 1 92.56 569 GLY B O 1
ATOM 10882 N N . ARG B 1 570 ? 4.07 36.812 -22.453 1 94.69 570 ARG B N 1
ATOM 10883 C CA . ARG B 1 570 ? 3.83 36.875 -21.016 1 94.69 570 ARG B CA 1
ATOM 10884 C C . ARG B 1 570 ? 5.035 36.375 -20.234 1 94.69 570 ARG B C 1
ATOM 10886 O O . ARG B 1 570 ? 5.797 35.531 -20.734 1 94.69 570 ARG B O 1
ATOM 10893 N N . SER B 1 571 ? 5.16 36.906 -19.047 1 96.19 571 SER B N 1
ATOM 10894 C CA . SER B 1 571 ? 6.273 36.531 -18.188 1 96.19 571 SER B CA 1
ATOM 10895 C C . SER B 1 571 ? 5.84 35.531 -17.125 1 96.19 571 SER B C 1
ATOM 10897 O O . SER B 1 571 ? 4.762 35.656 -16.547 1 96.19 571 SER B O 1
ATOM 10899 N N . TYR B 1 572 ? 6.637 34.531 -16.969 1 96.56 572 TYR B N 1
ATOM 10900 C CA . TYR B 1 572 ? 6.414 33.531 -15.938 1 96.56 572 TYR B CA 1
ATOM 10901 C C . TYR B 1 572 ? 7.672 33.344 -15.094 1 96.56 572 TYR B C 1
ATOM 10903 O O . TYR B 1 572 ? 8.789 33.438 -15.602 1 96.56 572 TYR B O 1
ATOM 10911 N N . GLN B 1 573 ? 7.574 33.062 -13.812 1 97 573 GLN B N 1
ATOM 10912 C CA . GLN B 1 573 ? 8.695 32.875 -12.898 1 97 573 GLN B CA 1
ATOM 10913 C C . GLN B 1 573 ? 8.453 31.688 -11.977 1 97 573 GLN B C 1
ATOM 10915 O O . GLN B 1 573 ? 8.664 31.781 -10.766 1 97 573 GLN B O 1
ATOM 10920 N N . LYS B 1 574 ? 7.941 30.625 -12.57 1 97.5 574 LYS B N 1
ATOM 10921 C CA . LYS B 1 574 ? 7.551 29.484 -11.734 1 97.5 574 LYS B CA 1
ATOM 10922 C C . LYS B 1 574 ? 8.422 28.266 -12.016 1 97.5 574 LYS B C 1
ATOM 10924 O O . LYS B 1 574 ? 8.805 28.031 -13.164 1 97.5 574 LYS B O 1
ATOM 10929 N N . GLY B 1 575 ? 8.758 27.531 -10.945 1 97.25 575 GLY B N 1
ATOM 10930 C CA . GLY B 1 575 ? 9.297 26.188 -11.055 1 97.25 575 GLY B CA 1
ATOM 10931 C C . GLY B 1 575 ? 8.25 25.109 -10.867 1 97.25 575 GLY B C 1
ATOM 10932 O O . GLY B 1 575 ? 7.051 25.375 -10.953 1 97.25 575 GLY B O 1
ATOM 10933 N N . LEU B 1 576 ? 8.703 23.875 -10.781 1 97.19 576 LEU B N 1
ATOM 10934 C CA . LEU B 1 576 ? 7.816 22.734 -10.609 1 97.19 576 LEU B CA 1
ATOM 10935 C C . LEU B 1 576 ? 8.273 21.859 -9.438 1 97.19 576 LEU B C 1
ATOM 10937 O O . LEU B 1 576 ? 9.461 21.547 -9.312 1 97.19 576 LEU B O 1
ATOM 10941 N N . LYS B 1 577 ? 7.375 21.547 -8.531 1 96.19 577 LYS B N 1
ATOM 10942 C CA . LYS B 1 577 ? 7.598 20.578 -7.461 1 96.19 577 LYS B CA 1
ATOM 10943 C C . LYS B 1 577 ? 6.449 19.578 -7.371 1 96.19 577 LYS B C 1
ATOM 10945 O O . LYS B 1 577 ? 5.285 19.969 -7.258 1 96.19 577 LYS B O 1
ATOM 10950 N N . VAL B 1 578 ? 6.77 18.328 -7.445 1 95.81 578 VAL B N 1
ATOM 10951 C CA . VAL B 1 578 ? 5.766 17.281 -7.359 1 95.81 578 VAL B CA 1
ATOM 10952 C C . VAL B 1 578 ? 6.051 16.391 -6.148 1 95.81 578 VAL B C 1
ATOM 10954 O O . VAL B 1 578 ? 7.18 15.938 -5.957 1 95.81 578 VAL B O 1
ATOM 10957 N N . ILE B 1 579 ? 5.062 16.203 -5.289 1 95.56 579 ILE B N 1
ATOM 10958 C CA . ILE B 1 579 ? 5.145 15.312 -4.133 1 95.56 579 ILE B CA 1
ATOM 10959 C C . ILE B 1 579 ? 4.191 14.133 -4.316 1 95.56 579 ILE B C 1
ATOM 10961 O O . ILE B 1 579 ? 2.98 14.32 -4.457 1 95.56 579 ILE B O 1
ATOM 10965 N N . GLY B 1 580 ? 4.773 12.977 -4.316 1 93.88 580 GLY B N 1
ATOM 10966 C CA . GLY B 1 580 ? 3.947 11.797 -4.523 1 93.88 580 GLY B CA 1
ATOM 10967 C C . GLY B 1 580 ? 4.199 10.703 -3.504 1 93.88 580 GLY B C 1
ATOM 10968 O O . GLY B 1 580 ? 5.348 10.305 -3.285 1 93.88 580 GLY B O 1
ATOM 10969 N N . TYR B 1 581 ? 3.26 10.273 -2.789 1 94.12 581 TYR B N 1
ATOM 10970 C CA . TYR B 1 581 ? 3.197 9.109 -1.905 1 94.12 581 TYR B CA 1
ATOM 10971 C C . TYR B 1 581 ? 1.933 8.297 -2.16 1 94.12 581 TYR B C 1
ATOM 10973 O O . TYR B 1 581 ? 0.894 8.852 -2.527 1 94.12 581 TYR B O 1
ATOM 10981 N N . ASP B 1 582 ? 1.924 7.027 -1.943 1 91.69 582 ASP B N 1
ATOM 10982 C CA . ASP B 1 582 ? 0.802 6.152 -2.271 1 91.69 582 ASP B CA 1
ATOM 10983 C C . ASP B 1 582 ? -0.425 6.492 -1.43 1 91.69 582 ASP B C 1
ATOM 10985 O O . ASP B 1 582 ? -1.561 6.32 -1.879 1 91.69 582 ASP B O 1
ATOM 10989 N N . HIS B 1 583 ? -0.298 6.965 -0.161 1 94.25 583 HIS B N 1
ATOM 10990 C CA . HIS B 1 583 ? -1.403 7.062 0.786 1 94.25 583 HIS B CA 1
ATOM 10991 C C . HIS B 1 583 ? -2.084 8.422 0.698 1 94.25 583 HIS B C 1
ATOM 10993 O O . HIS B 1 583 ? -3.104 8.656 1.352 1 94.25 583 HIS B O 1
ATOM 10999 N N . ILE B 1 584 ? -1.551 9.336 -0.129 1 96.31 584 ILE B N 1
ATOM 11000 C CA . ILE B 1 584 ? -2.172 10.641 -0.319 1 96.31 584 ILE B CA 1
ATOM 11001 C C . ILE B 1 584 ? -2.221 10.977 -1.808 1 96.31 584 ILE B C 1
ATOM 11003 O O . ILE B 1 584 ? -1.471 10.406 -2.604 1 96.31 584 ILE B O 1
ATOM 11007 N N . PRO B 1 585 ? -3.113 11.875 -2.268 1 94.75 585 PRO B N 1
ATOM 11008 C CA . PRO B 1 585 ? -3.092 12.312 -3.664 1 94.75 585 PRO B CA 1
ATOM 11009 C C . PRO B 1 585 ? -1.782 13 -4.047 1 94.75 585 PRO B C 1
ATOM 11011 O O . PRO B 1 585 ? -1.164 13.664 -3.209 1 94.75 585 PRO B O 1
ATOM 11014 N N . VAL B 1 586 ? -1.398 12.898 -5.242 1 95.81 586 VAL B N 1
ATOM 11015 C CA . VAL B 1 586 ? -0.214 13.586 -5.742 1 95.81 586 VAL B CA 1
ATOM 11016 C C . VAL B 1 586 ? -0.403 15.094 -5.613 1 95.81 586 VAL B C 1
ATOM 11018 O O . VAL B 1 586 ? -1.453 15.633 -5.977 1 95.81 586 VAL B O 1
ATOM 11021 N N . GLN B 1 587 ? 0.591 15.711 -4.996 1 96.25 587 GLN B N 1
ATOM 11022 C CA . GLN B 1 587 ? 0.573 17.172 -4.855 1 96.25 587 GLN B CA 1
ATOM 11023 C C . GLN B 1 587 ? 1.529 17.828 -5.844 1 96.25 587 GLN B C 1
ATOM 11025 O O . GLN B 1 587 ? 2.699 17.438 -5.934 1 96.25 587 GLN B O 1
ATOM 11030 N N . THR B 1 588 ? 1.024 18.766 -6.598 1 96.25 588 THR B N 1
ATOM 11031 C CA . THR B 1 588 ? 1.843 19.547 -7.527 1 96.25 588 THR B CA 1
ATOM 11032 C C . THR B 1 588 ? 1.822 21.016 -7.164 1 96.25 588 THR B C 1
ATOM 11034 O O . THR B 1 588 ? 0.753 21.594 -6.953 1 96.25 588 THR B O 1
ATOM 11037 N N . LEU B 1 589 ? 2.98 21.609 -7.059 1 96.25 589 LEU B N 1
ATOM 11038 C CA . LEU B 1 589 ? 3.096 23.031 -6.785 1 96.25 589 LEU B CA 1
ATOM 11039 C C . LEU B 1 589 ? 4.027 23.703 -7.789 1 96.25 589 LEU B C 1
ATOM 11041 O O . LEU B 1 589 ? 4.875 23.047 -8.391 1 96.25 589 LEU B O 1
ATOM 11045 N N . PHE B 1 590 ? 3.852 24.984 -7.934 1 97.12 590 PHE B N 1
ATOM 11046 C CA . PHE B 1 590 ? 4.684 25.812 -8.797 1 97.12 590 PHE B CA 1
ATOM 11047 C C . PHE B 1 590 ? 5.344 26.938 -8 1 97.12 590 PHE B C 1
ATOM 11049 O O . PHE B 1 590 ? 4.918 28.094 -8.07 1 97.12 590 PHE B O 1
ATOM 11056 N N . PRO B 1 591 ? 6.441 26.562 -7.328 1 95.56 591 PRO B N 1
ATOM 11057 C CA . PRO B 1 591 ? 7.164 27.594 -6.574 1 95.56 591 PRO B CA 1
ATOM 11058 C C . PRO B 1 591 ? 7.84 28.609 -7.477 1 95.56 591 PRO B C 1
ATOM 11060 O O . PRO B 1 591 ? 7.984 28.391 -8.68 1 95.56 591 PRO B O 1
ATOM 11063 N N . GLU B 1 592 ? 8.234 29.703 -6.863 1 95.56 592 GLU B N 1
ATOM 11064 C CA . GLU B 1 592 ? 9.023 30.672 -7.625 1 95.56 592 GLU B CA 1
ATOM 11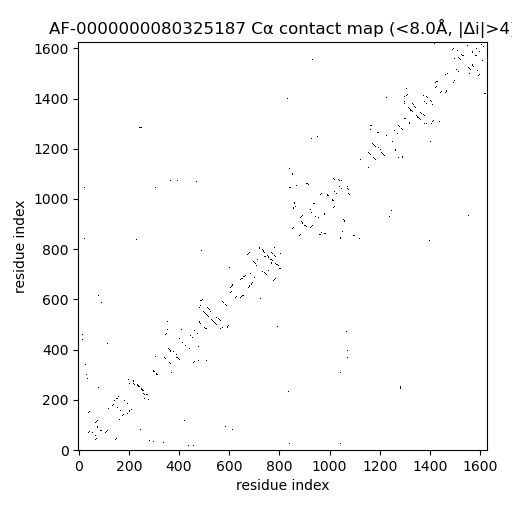065 C C . GLU B 1 592 ? 10.336 30.047 -8.102 1 95.56 592 GLU B C 1
ATOM 11067 O O . GLU B 1 592 ? 10.953 29.266 -7.383 1 95.56 592 GLU B O 1
ATOM 11072 N N . ALA B 1 593 ? 10.688 30.406 -9.273 1 97.12 593 ALA B N 1
ATOM 11073 C CA . ALA B 1 593 ? 11.938 29.906 -9.828 1 97.12 593 ALA B CA 1
ATOM 11074 C C . ALA B 1 593 ? 13.133 30.703 -9.297 1 97.12 593 ALA B C 1
ATOM 11076 O O . ALA B 1 593 ? 13.75 31.469 -10.031 1 97.12 593 ALA B O 1
ATOM 11077 N N . GLU B 1 594 ? 13.469 30.453 -8.133 1 95.88 594 GLU B N 1
ATOM 11078 C CA . GLU B 1 594 ? 14.555 31.188 -7.488 1 95.88 594 GLU B CA 1
ATOM 11079 C C . GLU B 1 594 ? 15.273 30.328 -6.453 1 95.88 594 GLU B C 1
ATOM 11081 O O . GLU B 1 594 ? 14.742 29.312 -6.02 1 95.88 594 GLU B O 1
ATOM 11086 N N . ALA B 1 595 ? 16.453 30.641 -6.141 1 94.31 595 ALA B N 1
ATOM 11087 C CA . ALA B 1 595 ? 17.281 30.016 -5.109 1 94.31 595 ALA B CA 1
ATOM 11088 C C . ALA B 1 595 ? 18.172 31.047 -4.414 1 94.31 595 ALA B C 1
ATOM 11090 O O . ALA B 1 595 ? 18.562 32.062 -5.016 1 94.31 595 ALA B O 1
ATOM 11091 N N . ARG B 1 596 ? 18.422 30.75 -3.189 1 92.12 596 ARG B N 1
ATOM 11092 C CA . ARG B 1 596 ? 19.375 31.578 -2.467 1 92.12 596 ARG B CA 1
ATOM 11093 C C . ARG B 1 596 ? 20.797 31.297 -2.922 1 92.12 596 ARG B C 1
ATOM 11095 O O . ARG B 1 596 ? 21.156 30.156 -3.184 1 92.12 596 ARG B O 1
ATOM 11102 N N . VAL B 1 597 ? 21.562 32.375 -3.029 1 93.25 597 VAL B N 1
ATOM 11103 C CA . VAL B 1 597 ? 22.984 32.219 -3.344 1 93.25 597 VAL B CA 1
ATOM 11104 C C . VAL B 1 597 ? 23.828 32.906 -2.262 1 93.25 597 VAL B C 1
ATOM 11106 O O . VAL B 1 597 ? 23.469 33.969 -1.773 1 93.25 597 VAL B O 1
ATOM 11109 N N . GLU B 1 598 ? 24.797 32.156 -1.869 1 90.75 598 GLU B N 1
ATOM 11110 C CA . GLU B 1 598 ? 25.672 32.656 -0.804 1 90.75 598 GLU B CA 1
ATOM 11111 C C . GLU B 1 598 ? 27.141 32.375 -1.129 1 90.75 598 GLU B C 1
ATOM 11113 O O . GLU B 1 598 ? 27.484 31.281 -1.604 1 90.75 598 GLU B O 1
ATOM 11118 N N . ARG B 1 599 ? 27.922 33.344 -0.921 1 90.75 599 ARG B N 1
ATOM 11119 C CA . ARG B 1 599 ? 29.359 33.188 -1.006 1 90.75 599 ARG B CA 1
ATOM 11120 C C . ARG B 1 599 ? 29.969 32.938 0.372 1 90.75 599 ARG B C 1
ATOM 11122 O O . ARG B 1 599 ? 29.734 33.688 1.311 1 90.75 599 ARG B O 1
ATOM 11129 N N . VAL B 1 600 ? 30.641 31.781 0.423 1 88.94 600 VAL B N 1
ATOM 11130 C CA . VAL B 1 600 ? 31.266 31.406 1.692 1 88.94 600 VAL B CA 1
ATOM 11131 C C . VAL B 1 600 ? 32.75 31.094 1.479 1 88.94 600 VAL B C 1
ATOM 11133 O O . VAL B 1 600 ? 33.094 30.297 0.602 1 88.94 600 VAL B O 1
ATOM 11136 N N . ASP B 1 601 ? 33.562 31.672 2.271 1 87.75 601 ASP B N 1
ATOM 11137 C CA . ASP B 1 601 ? 34.969 31.312 2.258 1 87.75 601 ASP B CA 1
ATOM 11138 C C . ASP B 1 601 ? 35.219 30.062 3.084 1 87.75 601 ASP B C 1
ATOM 11140 O O . ASP B 1 601 ? 35.031 30.062 4.301 1 87.75 601 ASP B O 1
ATOM 11144 N N . LEU B 1 602 ? 35.594 28.969 2.402 1 92 602 LEU B N 1
ATOM 11145 C CA . LEU B 1 602 ? 35.781 27.688 3.086 1 92 602 LEU B CA 1
ATOM 11146 C C . LEU B 1 602 ? 37.156 27.109 2.791 1 92 602 LEU B C 1
ATOM 11148 O O . LEU B 1 602 ? 37.656 27.188 1.657 1 92 602 LEU B O 1
ATOM 11152 N N . LYS B 1 603 ? 37.781 26.609 3.811 1 92.94 603 LYS B N 1
ATOM 11153 C CA . LYS B 1 603 ? 38.969 25.781 3.707 1 92.94 603 LYS B CA 1
ATOM 11154 C C . LYS B 1 603 ? 38.625 24.312 3.998 1 92.94 603 LYS B C 1
ATOM 11156 O O . LYS B 1 603 ? 37.75 24.031 4.82 1 92.94 603 LYS B O 1
ATOM 11161 N N . PHE B 1 604 ? 39.344 23.422 3.244 1 92.69 604 PHE B N 1
ATOM 11162 C CA . PHE B 1 604 ? 39 22 3.377 1 92.69 604 PHE B CA 1
ATOM 11163 C C . PHE B 1 604 ? 40.219 21.203 3.85 1 92.69 604 PHE B C 1
ATOM 11165 O O . PHE B 1 604 ? 41.375 21.609 3.621 1 92.69 604 PHE B O 1
ATOM 11172 N N . ALA B 1 605 ? 39.906 20.156 4.555 1 91.75 605 ALA B N 1
ATOM 11173 C CA . ALA B 1 605 ? 40.875 19.094 4.875 1 91.75 605 ALA B CA 1
ATOM 11174 C C . ALA B 1 605 ? 40.281 17.719 4.605 1 91.75 605 ALA B C 1
ATOM 11176 O O . ALA B 1 605 ? 39.656 17.125 5.48 1 91.75 605 ALA B O 1
ATOM 11177 N N . GLY B 1 606 ? 40.625 17.188 3.391 1 90.12 606 GLY B N 1
ATOM 11178 C CA . GLY B 1 606 ? 40 15.961 2.902 1 90.12 606 GLY B CA 1
ATOM 11179 C C . GLY B 1 606 ? 38.875 16.219 1.924 1 90.12 606 GLY B C 1
ATOM 11180 O O . GLY B 1 606 ? 38.281 17.297 1.928 1 90.12 606 GLY B O 1
ATOM 11181 N N . LYS B 1 607 ? 38.531 15.141 1.113 1 91.62 607 LYS B N 1
ATOM 11182 C CA . LYS B 1 607 ? 37.562 15.414 0.064 1 91.62 607 LYS B CA 1
ATOM 11183 C C . LYS B 1 607 ? 36.594 14.25 -0.087 1 91.62 607 LYS B C 1
ATOM 11185 O O . LYS B 1 607 ? 35.469 14.43 -0.579 1 91.62 607 LYS B O 1
ATOM 11190 N N . LYS B 1 608 ? 36.938 13.141 0.386 1 95.31 608 LYS B N 1
ATOM 11191 C CA . LYS B 1 608 ? 36.125 11.945 0.155 1 95.31 608 LYS B CA 1
ATOM 11192 C C . LYS B 1 608 ? 35.281 11.609 1.384 1 95.31 608 LYS B C 1
ATOM 11194 O O . LYS B 1 608 ? 35.812 11.273 2.438 1 95.31 608 LYS B O 1
ATOM 11199 N N . ILE B 1 609 ? 33.969 11.656 1.181 1 96.56 609 ILE B N 1
ATOM 11200 C CA . ILE B 1 609 ? 33.062 11.438 2.297 1 96.56 609 ILE B CA 1
ATOM 11201 C C . ILE B 1 609 ? 32.219 10.203 2.027 1 96.56 609 ILE B C 1
ATOM 11203 O O . ILE B 1 609 ? 31.688 10.023 0.923 1 96.56 609 ILE B O 1
ATOM 11207 N N . GLY B 1 610 ? 32.156 9.266 2.959 1 96.5 610 GLY B N 1
ATOM 11208 C CA . GLY B 1 610 ? 31.141 8.234 2.979 1 96.5 610 GLY B CA 1
ATOM 11209 C C . GLY B 1 610 ? 29.922 8.625 3.795 1 96.5 610 GLY B C 1
ATOM 11210 O O . GLY B 1 610 ? 30.047 9.164 4.895 1 96.5 610 GLY B O 1
ATOM 11211 N N . TYR B 1 611 ? 28.734 8.484 3.172 1 96.69 611 TYR B N 1
ATOM 11212 C CA . TYR B 1 611 ? 27.516 8.875 3.861 1 96.69 611 TYR B CA 1
ATOM 11213 C C . TYR B 1 611 ? 26.578 7.68 4.051 1 96.69 611 TYR B C 1
ATOM 11215 O O . TYR B 1 611 ? 26.344 6.922 3.107 1 96.69 611 TYR B O 1
ATOM 11223 N N . ILE B 1 612 ? 26.141 7.477 5.285 1 95.94 612 ILE B N 1
ATOM 11224 C CA . ILE B 1 612 ? 25.156 6.449 5.621 1 95.94 612 ILE B CA 1
ATOM 11225 C C . ILE B 1 612 ? 23.797 7.098 5.871 1 95.94 612 ILE B C 1
ATOM 11227 O O . ILE B 1 612 ? 23.609 7.77 6.887 1 95.94 612 ILE B O 1
ATOM 11231 N N . ALA B 1 613 ? 22.891 6.746 4.988 1 92.19 613 ALA B N 1
ATOM 11232 C CA . ALA B 1 613 ? 21.594 7.41 5.047 1 92.19 613 ALA B CA 1
ATOM 11233 C C . ALA B 1 613 ? 20.828 7.031 6.32 1 92.19 613 ALA B C 1
ATOM 11235 O O . ALA B 1 613 ? 20.859 5.875 6.742 1 92.19 613 ALA B O 1
ATOM 11236 N N . GLY B 1 614 ? 20.297 8.055 6.973 1 91.19 614 GLY B N 1
ATOM 11237 C CA . GLY B 1 614 ? 19.375 7.84 8.07 1 91.19 614 GLY B CA 1
ATOM 11238 C C . GLY B 1 614 ? 17.922 8.023 7.668 1 91.19 614 GLY B C 1
ATOM 11239 O O . GLY B 1 614 ? 17.469 7.434 6.688 1 91.19 614 GLY B O 1
ATOM 11240 N N . ALA B 1 615 ? 17.219 8.859 8.484 1 83.75 615 ALA B N 1
ATOM 11241 C CA . ALA B 1 615 ? 15.781 9.055 8.266 1 83.75 615 ALA B CA 1
ATOM 11242 C C . ALA B 1 615 ? 15.531 10.039 7.133 1 83.75 615 ALA B C 1
ATOM 11244 O O . ALA B 1 615 ? 14.375 10.344 6.809 1 83.75 615 ALA B O 1
ATOM 11245 N N . GLY B 1 616 ? 16.547 10.461 6.508 1 82.69 616 GLY B N 1
ATOM 11246 C CA . GLY B 1 616 ? 16.375 11.336 5.359 1 82.69 616 GLY B CA 1
ATOM 11247 C C . GLY B 1 616 ? 16.859 12.75 5.613 1 82.69 616 GLY B C 1
ATOM 11248 O O . GLY B 1 616 ? 16.359 13.422 6.52 1 82.69 616 GLY B O 1
ATOM 11249 N N . ASP B 1 617 ? 17.828 13.203 4.961 1 87.56 617 ASP B N 1
ATOM 11250 C CA . ASP B 1 617 ? 18.344 14.57 4.988 1 87.56 617 ASP B CA 1
ATOM 11251 C C . ASP B 1 617 ? 19.078 14.906 3.691 1 87.56 617 ASP B C 1
ATOM 11253 O O . ASP B 1 617 ? 19.203 14.062 2.805 1 87.56 617 ASP B O 1
ATOM 11257 N N . LEU B 1 618 ? 19.422 16.172 3.533 1 89.31 618 LEU B N 1
ATOM 11258 C CA . LEU B 1 618 ? 20.047 16.625 2.295 1 89.31 618 LEU B CA 1
ATOM 11259 C C . LEU B 1 618 ? 21.516 16.984 2.527 1 89.31 618 LEU B C 1
ATOM 11261 O O . LEU B 1 618 ? 22.062 17.844 1.836 1 89.31 618 LEU B O 1
ATOM 11265 N N . ILE B 1 619 ? 22.078 16.297 3.5 1 93.56 619 ILE B N 1
ATOM 11266 C CA . ILE B 1 619 ? 23.469 16.594 3.852 1 93.56 619 ILE B CA 1
ATOM 11267 C C . ILE B 1 619 ? 24.391 16.188 2.707 1 93.56 619 ILE B C 1
ATOM 11269 O O . ILE B 1 619 ? 25.281 16.938 2.316 1 93.56 619 ILE B O 1
ATOM 11273 N N . PRO B 1 620 ? 24.172 15.031 2.111 1 92.56 620 PRO B N 1
ATOM 11274 C CA . PRO B 1 620 ? 25.047 14.656 1.003 1 92.56 620 PRO B CA 1
ATOM 11275 C C . PRO B 1 620 ? 25.016 15.664 -0.143 1 92.56 620 PRO B C 1
ATOM 11277 O O . PRO B 1 620 ? 26.062 16.031 -0.674 1 92.56 620 PRO B O 1
ATOM 11280 N N . GLU B 1 621 ? 23.875 16.109 -0.455 1 87.81 621 GLU B N 1
ATOM 11281 C CA . GLU B 1 621 ? 23.734 17.094 -1.522 1 87.81 621 GLU B CA 1
ATOM 11282 C C . GLU B 1 621 ? 24.391 18.422 -1.155 1 87.81 621 GLU B C 1
ATOM 11284 O O . GLU B 1 621 ? 25.047 19.031 -1.994 1 87.81 621 GLU B O 1
ATOM 11289 N N . SER B 1 622 ? 24.234 18.781 0.073 1 91.81 622 SER B N 1
ATOM 11290 C CA . SER B 1 622 ? 24.828 20.016 0.548 1 91.81 622 SER B CA 1
ATOM 11291 C C . SER B 1 622 ? 26.359 19.953 0.5 1 91.81 622 SER B C 1
ATOM 11293 O O . SER B 1 622 ? 27.016 20.922 0.104 1 91.81 622 SER B O 1
ATOM 11295 N N . LEU B 1 623 ? 26.875 18.844 0.847 1 94.06 623 LEU B N 1
ATOM 11296 C CA . LEU B 1 623 ? 28.312 18.688 0.863 1 94.06 623 LEU B CA 1
ATOM 11297 C C . LEU B 1 623 ? 28.875 18.609 -0.556 1 94.06 623 LEU B C 1
ATOM 11299 O O . LEU B 1 623 ? 29.953 19.141 -0.837 1 94.06 623 LEU B O 1
ATOM 11303 N N . THR B 1 624 ? 28.188 17.969 -1.341 1 89.19 624 THR B N 1
ATOM 11304 C CA . THR B 1 624 ? 28.594 17.891 -2.738 1 89.19 624 THR B CA 1
ATOM 11305 C C . THR B 1 624 ? 28.656 19.281 -3.357 1 89.19 624 THR B C 1
ATOM 11307 O O . THR B 1 624 ? 29.547 19.578 -4.156 1 89.19 624 THR B O 1
ATOM 11310 N N . GLN B 1 625 ? 27.859 20.125 -2.957 1 86.5 625 GLN B N 1
ATOM 11311 C CA . GLN B 1 625 ? 27.781 21.484 -3.479 1 86.5 625 GLN B CA 1
ATOM 11312 C C . GLN B 1 625 ? 29.031 22.281 -3.146 1 86.5 625 GLN B C 1
ATOM 11314 O O . GLN B 1 625 ? 29.422 23.172 -3.895 1 86.5 625 GLN B O 1
ATOM 11319 N N . ILE B 1 626 ? 29.578 21.922 -2.076 1 89.69 626 ILE B N 1
ATOM 11320 C CA . ILE B 1 626 ? 30.734 22.734 -1.68 1 89.69 626 ILE B CA 1
ATOM 11321 C C . ILE B 1 626 ? 32.031 22.031 -2.068 1 89.69 626 ILE B C 1
ATOM 11323 O O . ILE B 1 626 ? 33.125 22.453 -1.651 1 89.69 626 ILE B O 1
ATOM 11327 N N . GLY B 1 627 ? 31.859 20.891 -2.756 1 87.62 627 GLY B N 1
ATOM 11328 C CA . GLY B 1 627 ? 33.062 20.359 -3.406 1 87.62 627 GLY B CA 1
ATOM 11329 C C . GLY B 1 627 ? 33.469 19 -2.867 1 87.62 627 GLY B C 1
ATOM 11330 O O . GLY B 1 627 ? 34.469 18.422 -3.346 1 87.62 627 GLY B O 1
ATOM 11331 N N . TYR B 1 628 ? 32.75 18.469 -1.951 1 93.06 628 TYR B N 1
ATOM 11332 C CA . TYR B 1 628 ? 33.094 17.125 -1.451 1 93.06 628 TYR B CA 1
ATOM 11333 C C . TYR B 1 628 ? 32.625 16.047 -2.42 1 93.06 628 TYR B C 1
ATOM 11335 O O . TYR B 1 628 ? 31.656 16.25 -3.162 1 93.06 628 TYR B O 1
ATOM 11343 N N . GLN B 1 629 ? 33.406 15 -2.4 1 91.75 629 GLN B N 1
ATOM 11344 C CA . GLN B 1 629 ? 32.969 13.773 -3.051 1 91.75 629 GLN B CA 1
ATOM 11345 C C . GLN B 1 629 ? 32.219 12.859 -2.064 1 91.75 629 GLN B C 1
ATOM 11347 O O . GLN B 1 629 ? 32.875 12.211 -1.232 1 91.75 629 GLN B O 1
ATOM 11352 N N . VAL B 1 630 ? 30.922 12.797 -2.254 1 93.12 630 VAL B N 1
ATOM 11353 C CA . VAL B 1 630 ? 30.125 12.062 -1.274 1 93.12 630 VAL B CA 1
ATOM 11354 C C . VAL B 1 630 ? 29.641 10.75 -1.883 1 93.12 630 VAL B C 1
ATOM 11356 O O . VAL B 1 630 ? 29 10.75 -2.936 1 93.12 630 VAL B O 1
ATOM 11359 N N . THR B 1 631 ? 30.016 9.625 -1.281 1 89.81 631 THR B N 1
ATOM 11360 C CA . THR B 1 631 ? 29.531 8.305 -1.668 1 89.81 631 THR B CA 1
ATOM 11361 C C . THR B 1 631 ? 28.5 7.789 -0.667 1 89.81 631 THR B C 1
ATOM 11363 O O . THR B 1 631 ? 28.781 7.707 0.532 1 89.81 631 THR B O 1
ATOM 11366 N N . ARG B 1 632 ? 27.375 7.477 -1.182 1 90.5 632 ARG B N 1
ATOM 11367 C CA . ARG B 1 632 ? 26.375 6.871 -0.314 1 90.5 632 ARG B CA 1
ATOM 11368 C C . ARG B 1 632 ? 26.641 5.387 -0.113 1 90.5 632 ARG B C 1
ATOM 11370 O O . ARG B 1 632 ? 26.688 4.621 -1.079 1 90.5 632 ARG B O 1
ATOM 11377 N N . LEU B 1 633 ? 26.766 5.016 1.139 1 91 633 LEU B N 1
ATOM 11378 C CA . LEU B 1 633 ? 27.141 3.643 1.479 1 91 633 LEU B CA 1
ATOM 11379 C C . LEU B 1 633 ? 25.922 2.865 1.972 1 91 633 LEU B C 1
ATOM 11381 O O . LEU B 1 633 ? 25.125 3.385 2.75 1 91 633 LEU B O 1
ATOM 11385 N N . ASN B 1 634 ? 25.75 1.65 1.468 1 86 634 ASN B N 1
ATOM 11386 C CA . ASN B 1 634 ? 24.734 0.766 2.016 1 86 634 ASN B CA 1
ATOM 11387 C C . ASN B 1 634 ? 25.297 -0.14 3.105 1 86 634 ASN B C 1
ATOM 11389 O O . ASN B 1 634 ? 26.5 -0.111 3.379 1 86 634 ASN B O 1
ATOM 11393 N N . GLU B 1 635 ? 24.422 -0.867 3.729 1 86.88 635 GLU B N 1
ATOM 11394 C CA . GLU B 1 635 ? 24.797 -1.672 4.887 1 86.88 635 GLU B CA 1
ATOM 11395 C C . GLU B 1 635 ? 25.859 -2.711 4.523 1 86.88 635 GLU B C 1
ATOM 11397 O O . GLU B 1 635 ? 26.828 -2.906 5.262 1 86.88 635 GLU B O 1
ATOM 11402 N N . LYS B 1 636 ? 25.641 -3.332 3.369 1 77 636 LYS B N 1
ATOM 11403 C CA . LYS B 1 636 ? 26.578 -4.371 2.943 1 77 636 LYS B CA 1
ATOM 11404 C C . LYS B 1 636 ? 27.969 -3.797 2.725 1 77 636 LYS B C 1
ATOM 11406 O O . LYS B 1 636 ? 28.969 -4.422 3.092 1 77 636 LYS B O 1
ATOM 11411 N N . GLN B 1 637 ? 28.016 -2.631 2.135 1 81.25 637 GLN B N 1
ATOM 11412 C CA . GLN B 1 637 ? 29.281 -1.971 1.865 1 81.25 637 GLN B CA 1
ATOM 11413 C C . GLN B 1 637 ? 30 -1.604 3.164 1 81.25 637 GLN B C 1
ATOM 11415 O O . GLN B 1 637 ? 31.234 -1.573 3.215 1 81.25 637 GLN B O 1
ATOM 11420 N N . ILE B 1 638 ? 29.266 -1.367 4.172 1 89.25 638 ILE B N 1
ATOM 11421 C CA . ILE B 1 638 ? 29.844 -1.002 5.461 1 89.25 638 ILE B CA 1
ATOM 11422 C C . ILE B 1 638 ? 30.328 -2.258 6.184 1 89.25 638 ILE B C 1
ATOM 11424 O O . ILE B 1 638 ? 31.453 -2.301 6.688 1 89.25 638 ILE B O 1
ATOM 11428 N N . ILE B 1 639 ? 29.5 -3.207 6.18 1 81.31 639 ILE B N 1
ATOM 11429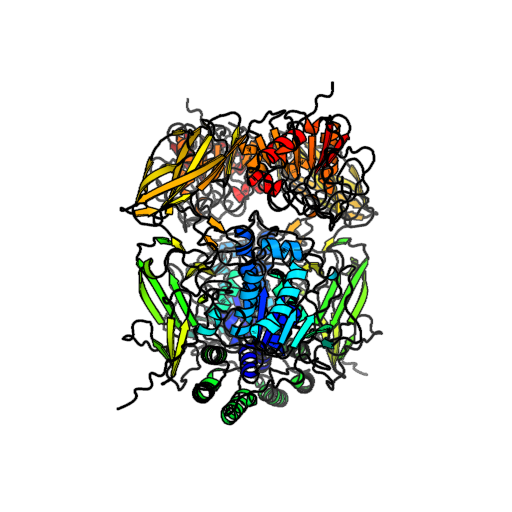 C CA . ILE B 1 639 ? 29.75 -4.414 6.957 1 81.31 639 ILE B CA 1
ATOM 11430 C C . ILE B 1 639 ? 30.906 -5.203 6.324 1 81.31 639 ILE B C 1
ATOM 11432 O O . ILE B 1 639 ? 31.766 -5.738 7.027 1 81.31 639 ILE B O 1
ATOM 11436 N N . SER B 1 640 ? 30.922 -5.219 4.98 1 72.69 640 SER B N 1
ATOM 11437 C CA . SER B 1 640 ? 31.875 -6.102 4.324 1 72.69 640 SER B CA 1
ATOM 11438 C C . SER B 1 640 ? 32.875 -5.309 3.498 1 72.69 640 SER B C 1
ATOM 11440 O O . SER B 1 640 ? 33.875 -5.859 3.023 1 72.69 640 SER B O 1
ATOM 11442 N N . GLY B 1 641 ? 32.688 -4.031 3.371 1 76.56 641 GLY B N 1
ATOM 11443 C CA . GLY B 1 641 ? 33.531 -3.256 2.482 1 76.56 641 GLY B CA 1
ATOM 11444 C C . GLY B 1 641 ? 34.688 -2.607 3.193 1 76.56 641 GLY B C 1
ATOM 11445 O O . GLY B 1 641 ? 34.812 -2.713 4.414 1 76.56 641 GLY B O 1
ATOM 11446 N N . ASP B 1 642 ? 35.656 -2.02 2.398 1 86.06 642 ASP B N 1
ATOM 11447 C CA . ASP B 1 642 ? 36.781 -1.237 2.887 1 86.06 642 ASP B CA 1
ATOM 11448 C C . ASP B 1 642 ? 36.438 0.242 2.994 1 86.06 642 ASP B C 1
ATOM 11450 O O . ASP B 1 642 ? 36.125 0.89 1.988 1 86.06 642 ASP B O 1
ATOM 11454 N N . LEU B 1 643 ? 36.562 0.765 4.254 1 93.44 643 LEU B N 1
ATOM 11455 C CA . LEU B 1 643 ? 36.156 2.143 4.5 1 93.44 643 LEU B CA 1
ATOM 11456 C C . LEU B 1 643 ? 37.344 3.078 4.508 1 93.44 643 LEU B C 1
ATOM 11458 O O . LEU B 1 643 ? 37.188 4.293 4.629 1 93.44 643 LEU B O 1
ATOM 11462 N N . SER B 1 644 ? 38.531 2.578 4.254 1 92.25 644 SER B N 1
ATOM 11463 C CA . SER B 1 644 ? 39.75 3.35 4.406 1 92.25 644 SER B CA 1
ATOM 11464 C C . SER B 1 644 ? 39.906 4.398 3.311 1 92.25 644 SER B C 1
ATOM 11466 O O . SER B 1 644 ? 40.656 5.355 3.449 1 92.25 644 SER B O 1
ATOM 11468 N N . GLY B 1 645 ? 39.188 4.262 2.365 1 92.25 645 GLY B N 1
ATOM 11469 C CA . GLY B 1 645 ? 39.25 5.191 1.248 1 92.25 645 GLY B CA 1
ATOM 11470 C C . GLY B 1 645 ? 38.531 6.504 1.517 1 92.25 645 GLY B C 1
ATOM 11471 O O . GLY B 1 645 ? 38.719 7.48 0.789 1 92.25 645 GLY B O 1
ATOM 11472 N N . TYR B 1 646 ? 37.844 6.586 2.621 1 95.94 646 TYR B N 1
ATOM 11473 C CA . TYR B 1 646 ? 37.125 7.801 2.934 1 95.94 646 TYR B CA 1
ATOM 11474 C C . TYR B 1 646 ? 37.844 8.625 3.998 1 95.94 646 TYR B C 1
ATOM 11476 O O . TYR B 1 646 ? 38.375 8.07 4.953 1 95.94 646 TYR B O 1
ATOM 11484 N N . ASP B 1 647 ? 37.812 9.906 3.773 1 96.38 647 ASP B N 1
ATOM 11485 C CA . ASP B 1 647 ? 38.375 10.805 4.77 1 96.38 647 ASP B CA 1
ATOM 11486 C C . ASP B 1 647 ? 37.469 10.914 5.996 1 96.38 647 ASP B C 1
ATOM 11488 O O . ASP B 1 647 ? 37.969 11.117 7.113 1 96.38 647 ASP B O 1
ATOM 11492 N N . ALA B 1 648 ? 36.25 10.867 5.75 1 97.75 648 ALA B N 1
ATOM 11493 C CA . ALA B 1 648 ? 35.25 10.898 6.82 1 97.75 648 ALA B CA 1
ATOM 11494 C C . ALA B 1 648 ? 34 10.102 6.445 1 97.75 648 ALA B C 1
ATOM 11496 O O . ALA B 1 648 ? 33.656 9.984 5.262 1 97.75 648 ALA B O 1
ATOM 11497 N N . ILE B 1 649 ? 33.406 9.555 7.457 1 98.06 649 ILE B N 1
ATOM 11498 C CA . ILE B 1 649 ? 32.125 8.906 7.316 1 98.06 649 ILE B CA 1
ATOM 11499 C C . ILE B 1 649 ? 31.078 9.648 8.164 1 98.06 649 ILE B C 1
ATOM 11501 O O . ILE B 1 649 ? 31.344 10.008 9.305 1 98.06 649 ILE B O 1
ATOM 11505 N N . ILE B 1 650 ? 29.938 9.953 7.539 1 98.06 650 ILE B N 1
ATOM 11506 C CA . ILE B 1 650 ? 28.859 10.688 8.211 1 98.06 650 ILE B CA 1
ATOM 11507 C C . ILE B 1 650 ? 27.609 9.812 8.273 1 98.06 650 ILE B C 1
ATOM 11509 O O . ILE B 1 650 ? 27.203 9.203 7.281 1 98.06 650 ILE B O 1
ATOM 11513 N N . THR B 1 651 ? 27.016 9.727 9.461 1 97.44 651 THR B N 1
ATOM 11514 C CA . THR B 1 651 ? 25.719 9.07 9.578 1 97.44 651 THR B CA 1
ATOM 11515 C C . THR B 1 651 ? 24.594 10.094 9.461 1 97.44 651 THR B C 1
ATOM 11517 O O . THR B 1 651 ? 24.672 11.195 10.008 1 97.44 651 THR B O 1
ATOM 11520 N N . GLY B 1 652 ? 23.641 9.703 8.664 1 95.06 652 GLY B N 1
ATOM 11521 C CA . GLY B 1 652 ? 22.453 10.547 8.562 1 95.06 652 GLY B CA 1
ATOM 11522 C C . GLY B 1 652 ? 21.688 10.664 9.867 1 95.06 652 GLY B C 1
ATOM 11523 O O . GLY B 1 652 ? 21.953 9.922 10.812 1 95.06 652 GLY B O 1
ATOM 11524 N N . VAL B 1 653 ? 20.797 11.633 9.875 1 93.75 653 VAL B N 1
ATOM 11525 C CA . VAL B 1 653 ? 20.031 11.898 11.086 1 93.75 653 VAL B CA 1
ATOM 11526 C C . VAL B 1 653 ? 19.203 10.672 11.453 1 93.75 653 VAL B C 1
ATOM 11528 O O . VAL B 1 653 ? 18.656 9.992 10.578 1 93.75 653 VAL B O 1
ATOM 11531 N N . ARG B 1 654 ? 19.219 10.312 12.727 1 91.62 654 ARG B N 1
ATOM 11532 C CA . ARG B 1 654 ? 18.391 9.273 13.336 1 91.62 654 ARG B CA 1
ATOM 11533 C C . ARG B 1 654 ? 18.766 7.891 12.797 1 91.62 654 ARG B C 1
ATOM 11535 O O . ARG B 1 654 ? 17.938 6.977 12.812 1 91.62 654 ARG B O 1
ATOM 11542 N N . LEU B 1 655 ? 19.984 7.75 12.242 1 93.81 655 LEU B N 1
ATOM 11543 C CA . LEU B 1 655 ? 20.406 6.441 11.758 1 93.81 655 LEU B CA 1
ATOM 11544 C C . LEU B 1 655 ? 20.266 5.391 12.852 1 93.81 655 LEU B C 1
ATOM 11546 O O . LEU B 1 655 ? 19.75 4.297 12.602 1 93.81 655 LEU B O 1
ATOM 11550 N N . TYR B 1 656 ? 20.641 5.711 14.062 1 93.75 656 TYR B N 1
ATOM 11551 C CA . TYR B 1 656 ? 20.672 4.762 15.172 1 93.75 656 TYR B CA 1
ATOM 11552 C C . TYR B 1 656 ? 19.266 4.469 15.68 1 93.75 656 TYR B C 1
ATOM 11554 O O . TYR B 1 656 ? 19.078 3.559 16.484 1 93.75 656 TYR B O 1
ATOM 11562 N N . ASN B 1 657 ? 18.344 5.246 15.203 1 88.44 657 ASN B N 1
ATOM 11563 C CA . ASN B 1 657 ? 16.953 4.996 15.555 1 88.44 657 ASN B CA 1
ATOM 11564 C C . ASN B 1 657 ? 16.297 4.012 14.594 1 88.44 657 ASN B C 1
ATOM 11566 O O . ASN B 1 657 ? 15.422 3.236 14.992 1 88.44 657 ASN B O 1
ATOM 11570 N N . ILE B 1 658 ? 16.734 4 13.328 1 85.19 658 ILE B N 1
ATOM 11571 C CA . ILE B 1 658 ? 15.859 3.361 12.344 1 85.19 658 ILE B CA 1
ATOM 11572 C C . ILE B 1 658 ? 16.594 2.184 11.703 1 85.19 658 ILE B C 1
ATOM 11574 O O . ILE B 1 658 ? 15.953 1.288 11.141 1 85.19 658 ILE B O 1
ATOM 11578 N N . ASN B 1 659 ? 17.953 2.209 11.664 1 88.31 659 ASN B N 1
ATOM 11579 C CA . ASN B 1 659 ? 18.656 1.191 10.898 1 88.31 659 ASN B CA 1
ATOM 11580 C C . ASN B 1 659 ? 18.75 -0.127 11.656 1 88.31 659 ASN B C 1
ATOM 11582 O O . ASN B 1 659 ? 19.375 -0.197 12.711 1 88.31 659 ASN B O 1
ATOM 11586 N N . GLU B 1 660 ? 18.203 -1.157 11.141 1 80.62 660 GLU B N 1
ATOM 11587 C CA . GLU B 1 660 ? 18.109 -2.453 11.805 1 80.62 660 GLU B CA 1
ATOM 11588 C C . GLU B 1 660 ? 19.469 -3.164 11.836 1 80.62 660 GLU B C 1
ATOM 11590 O O . GLU B 1 660 ? 19.672 -4.09 12.617 1 80.62 660 GLU B O 1
ATOM 11595 N N . GLN B 1 661 ? 20.391 -2.748 11.086 1 83.62 661 GLN B N 1
ATOM 11596 C CA . GLN B 1 661 ? 21.672 -3.438 10.992 1 83.62 661 GLN B CA 1
ATOM 11597 C C . GLN B 1 661 ? 22.781 -2.641 11.672 1 83.62 661 GLN B C 1
ATOM 11599 O O . GLN B 1 661 ? 23.969 -2.936 11.5 1 83.62 661 GLN B O 1
ATOM 11604 N N . ILE B 1 662 ? 22.422 -1.658 12.422 1 91.81 662 ILE B N 1
ATOM 11605 C CA . ILE B 1 662 ? 23.422 -0.77 13.008 1 91.81 662 ILE B CA 1
ATOM 11606 C C . ILE B 1 662 ? 24.312 -1.557 13.969 1 91.81 662 ILE B C 1
ATOM 11608 O O . ILE B 1 662 ? 25.5 -1.261 14.109 1 91.81 662 ILE B O 1
ATOM 11612 N N . LYS B 1 663 ? 23.797 -2.572 14.578 1 85.31 663 LYS B N 1
ATOM 11613 C CA . LYS B 1 663 ? 24.578 -3.404 15.492 1 85.31 663 LYS B CA 1
ATOM 11614 C C . LYS B 1 663 ? 25.719 -4.098 14.758 1 85.31 663 LYS B C 1
ATOM 11616 O O . LYS B 1 663 ? 26.797 -4.309 15.32 1 85.31 663 LYS B O 1
ATOM 11621 N N . LEU B 1 664 ? 25.469 -4.418 13.539 1 81.62 664 LEU B N 1
ATOM 11622 C CA . LEU B 1 664 ? 26.469 -5.078 12.719 1 81.62 664 LEU B CA 1
ATOM 11623 C C . LEU B 1 664 ? 27.438 -4.059 12.125 1 81.62 664 LEU B C 1
ATOM 11625 O O . LEU B 1 664 ? 28.609 -4.367 11.891 1 81.62 664 LEU B O 1
ATOM 11629 N N . MET B 1 665 ? 26.984 -2.883 11.906 1 92.06 665 MET B N 1
ATOM 11630 C CA . MET B 1 665 ? 27.781 -1.836 11.281 1 92.06 665 MET B CA 1
ATOM 11631 C C . MET B 1 665 ? 28.734 -1.202 12.297 1 92.06 665 MET B C 1
ATOM 11633 O O . MET B 1 665 ? 29.844 -0.802 11.953 1 92.06 665 MET B O 1
ATOM 11637 N N . GLN B 1 666 ? 28.312 -1.15 13.562 1 93.06 666 GLN B N 1
ATOM 11638 C CA . GLN B 1 666 ? 28.984 -0.351 14.594 1 93.06 666 GLN B CA 1
ATOM 11639 C C . GLN B 1 666 ? 30.422 -0.8 14.797 1 93.06 666 GLN B C 1
ATOM 11641 O O . GLN B 1 666 ? 31.328 0.026 14.828 1 93.06 666 GLN B O 1
ATOM 11646 N N . PRO B 1 667 ? 30.656 -2.098 14.859 1 90.69 667 PRO B N 1
ATOM 11647 C CA . PRO B 1 667 ? 32.062 -2.506 15.039 1 90.69 667 PRO B CA 1
ATOM 11648 C C . PRO B 1 667 ? 32.938 -2.09 13.875 1 90.69 667 PRO B C 1
ATOM 11650 O O . PRO B 1 667 ? 34.125 -1.727 14.086 1 90.69 667 PRO B O 1
ATOM 11653 N N . LYS B 1 668 ? 32.438 -2.098 12.711 1 92.69 668 LYS B N 1
ATOM 11654 C CA . LYS B 1 668 ? 33.188 -1.706 11.523 1 92.69 668 LYS B CA 1
ATOM 11655 C C . LYS B 1 668 ? 33.469 -0.205 11.523 1 92.69 668 LYS B C 1
ATOM 11657 O O . LYS B 1 668 ? 34.562 0.231 11.148 1 92.69 668 LYS B O 1
ATOM 11662 N N . LEU B 1 669 ? 32.531 0.553 12 1 96.75 669 LEU B N 1
ATOM 11663 C CA . LEU B 1 669 ? 32.656 2.002 12.055 1 96.75 669 LEU B CA 1
ATOM 11664 C C . LEU B 1 669 ? 33.688 2.4 13.117 1 96.75 669 LEU B C 1
ATOM 11666 O O . LEU B 1 669 ? 34.5 3.301 12.891 1 96.75 669 LEU B O 1
ATOM 11670 N N . MET B 1 670 ? 33.719 1.684 14.234 1 96.06 670 MET B N 1
ATOM 11671 C CA . MET B 1 670 ? 34.688 1.971 15.297 1 96.06 670 MET B CA 1
ATOM 11672 C C . MET B 1 670 ? 36.094 1.577 14.867 1 96.06 670 MET B C 1
ATOM 11674 O O . MET B 1 670 ? 37.062 2.27 15.188 1 96.06 670 MET B O 1
ATOM 11678 N N . ASP B 1 671 ? 36.094 0.517 14.102 1 95.44 671 ASP B N 1
ATOM 11679 C CA . ASP B 1 671 ? 37.406 0.113 13.562 1 95.44 671 ASP B CA 1
ATOM 11680 C C . ASP B 1 671 ? 37.938 1.156 12.586 1 95.44 671 ASP B C 1
ATOM 11682 O O . ASP B 1 671 ? 39.125 1.441 12.578 1 95.44 671 ASP B O 1
ATOM 11686 N N . TYR B 1 672 ? 37.094 1.632 11.805 1 96.38 672 TYR B N 1
ATOM 11687 C CA . TYR B 1 672 ? 37.469 2.693 10.875 1 96.38 672 TYR B CA 1
ATOM 11688 C C . TYR B 1 672 ? 38.062 3.891 11.617 1 96.38 672 TYR B C 1
ATOM 11690 O O . TYR B 1 672 ? 39.094 4.426 11.227 1 96.38 672 TYR B O 1
ATOM 11698 N N . VAL B 1 673 ? 37.438 4.281 12.734 1 97.31 673 VAL B N 1
ATOM 11699 C CA . VAL B 1 673 ? 37.906 5.414 13.523 1 97.31 673 VAL B CA 1
ATOM 11700 C C . VAL B 1 673 ? 39.25 5.062 14.188 1 97.31 673 VAL B C 1
ATOM 11702 O O . VAL B 1 673 ? 40.188 5.84 14.133 1 97.31 673 VAL B O 1
ATOM 11705 N N . LYS B 1 674 ? 39.281 3.914 14.727 1 96.38 674 LYS B N 1
ATOM 11706 C CA . LYS B 1 674 ? 40.5 3.475 15.414 1 96.38 674 LYS B CA 1
ATOM 11707 C C . LYS B 1 674 ? 41.719 3.527 14.492 1 96.38 674 LYS B C 1
ATOM 11709 O O . LYS B 1 674 ? 42.812 3.801 14.938 1 96.38 674 LYS B O 1
ATOM 11714 N N . ASN B 1 675 ? 41.438 3.344 13.234 1 96.12 675 ASN B N 1
ATOM 11715 C CA . ASN B 1 675 ? 42.531 3.277 12.258 1 96.12 675 ASN B CA 1
ATOM 11716 C C . ASN B 1 675 ? 42.75 4.629 11.586 1 96.12 675 ASN B C 1
ATOM 11718 O O . ASN B 1 675 ? 43.375 4.703 10.523 1 96.12 675 ASN B O 1
ATOM 11722 N N . GLY B 1 676 ? 42.219 5.609 12.117 1 95.44 676 GLY B N 1
ATOM 11723 C CA . GLY B 1 676 ? 42.562 6.941 11.664 1 95.44 676 GLY B CA 1
ATOM 11724 C C . GLY B 1 676 ? 41.438 7.676 10.977 1 95.44 676 GLY B C 1
ATOM 11725 O O . GLY B 1 676 ? 41.594 8.812 10.531 1 95.44 676 GLY B O 1
ATOM 11726 N N . GLY B 1 677 ? 40.312 7.09 10.883 1 96.56 677 GLY B N 1
ATOM 11727 C CA . GLY B 1 677 ? 39.188 7.691 10.211 1 96.56 677 GLY B CA 1
ATOM 11728 C C . GLY B 1 677 ? 38.469 8.711 11.062 1 96.56 677 GLY B C 1
ATOM 11729 O O . GLY B 1 677 ? 38.656 8.781 12.273 1 96.56 677 GLY B O 1
ATOM 11730 N N . VAL B 1 678 ? 37.594 9.555 10.469 1 97.75 678 VAL B N 1
ATOM 11731 C CA . VAL B 1 678 ? 36.719 10.5 11.141 1 97.75 678 VAL B CA 1
ATOM 11732 C C . VAL B 1 678 ? 35.25 10.062 10.969 1 97.75 678 VAL B C 1
ATOM 11734 O O . VAL B 1 678 ? 34.781 9.883 9.844 1 97.75 678 VAL B O 1
ATOM 11737 N N . LEU B 1 679 ? 34.625 9.852 12.094 1 98.25 679 LEU B N 1
ATOM 11738 C CA . LEU B 1 679 ? 33.219 9.492 12.062 1 98.25 679 LEU B CA 1
ATOM 11739 C C . LEU B 1 679 ? 32.344 10.57 12.727 1 98.25 679 LEU B C 1
ATOM 11741 O O . LEU B 1 679 ? 32.594 10.914 13.891 1 98.25 679 LEU B O 1
ATOM 11745 N N . LEU B 1 680 ? 31.453 11.148 11.953 1 98.38 680 LEU B N 1
ATOM 11746 C CA . LEU B 1 680 ? 30.5 12.102 12.5 1 98.38 680 LEU B CA 1
ATOM 11747 C C . LEU B 1 680 ? 29.094 11.5 12.555 1 98.38 680 LEU B C 1
ATOM 11749 O O . LEU B 1 680 ? 28.547 11.117 11.523 1 98.38 680 LEU B O 1
ATOM 11753 N N . VAL B 1 681 ? 28.594 11.453 13.742 1 97.94 681 VAL B N 1
ATOM 11754 C CA . VAL B 1 681 ? 27.234 10.961 13.961 1 97.94 681 VAL B CA 1
ATOM 11755 C C . VAL B 1 681 ? 26.297 12.141 14.234 1 97.94 681 VAL B C 1
ATOM 11757 O O . VAL B 1 681 ? 26.484 12.875 15.203 1 97.94 681 VAL B O 1
ATOM 11760 N N . GLN B 1 682 ? 25.297 12.266 13.352 1 96.5 682 GLN B N 1
ATOM 11761 C CA . GLN B 1 682 ? 24.297 13.32 13.547 1 96.5 682 GLN B CA 1
ATOM 11762 C C . GLN B 1 682 ? 23.281 12.906 14.594 1 96.5 682 GLN B C 1
ATOM 11764 O O . GLN B 1 682 ? 23.281 11.773 15.07 1 96.5 682 GLN B O 1
ATOM 11769 N N . TYR B 1 683 ? 22.391 13.836 14.867 1 92.38 683 TYR B N 1
ATOM 11770 C CA . TYR B 1 683 ? 21.531 13.648 16.031 1 92.38 683 TYR B CA 1
ATOM 11771 C C . TYR B 1 683 ? 20.625 12.438 15.844 1 92.38 683 TYR B C 1
ATOM 11773 O O . TYR B 1 683 ? 20.312 12.047 14.711 1 92.38 683 TYR B O 1
ATOM 11781 N N . ASN B 1 684 ? 20.297 11.781 16.984 1 92.88 684 ASN B N 1
ATOM 11782 C CA . ASN B 1 684 ? 19.312 10.727 17.156 1 92.88 684 ASN B CA 1
ATOM 11783 C C . ASN B 1 684 ? 18.312 11.07 18.266 1 92.88 684 ASN B C 1
ATOM 11785 O O . ASN B 1 684 ? 18.609 11.906 19.125 1 92.88 684 ASN B O 1
ATOM 11789 N N . VAL B 1 685 ? 17.156 10.516 18.172 1 89.38 685 VAL B N 1
ATOM 11790 C CA . VAL B 1 685 ? 16.234 10.688 19.297 1 89.38 685 VAL B CA 1
ATOM 11791 C C . VAL B 1 685 ? 16.562 9.695 20.406 1 89.38 685 VAL B C 1
ATOM 11793 O O . VAL B 1 685 ? 17.234 8.695 20.172 1 89.38 685 VAL B O 1
ATOM 11796 N N . ASN B 1 686 ? 16.141 10.031 21.547 1 89.12 686 ASN B N 1
ATOM 11797 C CA . ASN B 1 686 ? 16.578 9.273 22.719 1 89.12 686 ASN B CA 1
ATOM 11798 C C . ASN B 1 686 ? 15.945 7.887 22.766 1 89.12 686 ASN B C 1
ATOM 11800 O O . ASN B 1 686 ? 16.5 6.969 23.375 1 89.12 686 ASN B O 1
ATOM 11804 N N . SER B 1 687 ? 14.703 7.738 22.141 1 84.31 687 SER B N 1
ATOM 11805 C CA . SER B 1 687 ? 14.047 6.438 22.156 1 84.31 687 SER B CA 1
ATOM 11806 C C . SER B 1 687 ? 12.977 6.352 21.078 1 84.31 687 SER B C 1
ATOM 11808 O O . SER B 1 687 ? 12.289 7.336 20.797 1 84.31 687 SER B O 1
ATOM 11810 N N . PRO B 1 688 ? 12.93 5.117 20.516 1 80 688 PRO B N 1
ATOM 11811 C CA . PRO B 1 688 ? 13.766 3.932 20.703 1 80 688 PRO B CA 1
ATOM 11812 C C . PRO B 1 688 ? 15.07 3.998 19.906 1 80 688 PRO B C 1
ATOM 11814 O O . PRO B 1 688 ? 15.125 4.637 18.859 1 80 688 PRO B O 1
ATOM 11817 N N . LEU B 1 689 ? 16.141 3.422 20.469 1 88.12 689 LEU B N 1
ATOM 11818 C CA . LEU B 1 689 ? 17.422 3.273 19.797 1 88.12 689 LEU B CA 1
ATOM 11819 C C . LEU B 1 689 ? 17.703 1.81 19.469 1 88.12 689 LEU B C 1
ATOM 11821 O O . LEU B 1 689 ? 17.438 0.925 20.281 1 88.12 689 LEU B O 1
ATOM 11825 N N . GLN B 1 690 ? 18.141 1.568 18.266 1 85.75 690 GLN B N 1
ATOM 11826 C CA . GLN B 1 690 ? 18.578 0.224 17.906 1 85.75 690 GLN B CA 1
ATOM 11827 C C . GLN B 1 690 ? 19.859 -0.162 18.609 1 85.75 690 GLN B C 1
ATOM 11829 O O . GLN B 1 690 ? 20.141 -1.347 18.812 1 85.75 690 GLN B O 1
ATOM 11834 N N . LEU B 1 691 ? 20.656 0.842 18.969 1 88.5 691 LEU B N 1
ATOM 11835 C CA . LEU B 1 691 ? 21.922 0.677 19.672 1 88.5 691 LEU B CA 1
ATOM 11836 C C . LEU B 1 691 ? 22.203 1.875 20.578 1 88.5 691 LEU B C 1
ATOM 11838 O O . LEU B 1 691 ? 22.297 3.008 20.094 1 88.5 691 LEU B O 1
ATOM 11842 N N . ALA B 1 692 ? 22.359 1.632 21.844 1 88.62 692 ALA B N 1
ATOM 11843 C CA . ALA B 1 692 ? 22.531 2.705 22.812 1 88.62 692 ALA B CA 1
ATOM 11844 C C . ALA B 1 692 ? 23.969 3.221 22.828 1 88.62 692 ALA B C 1
ATOM 11846 O O . ALA B 1 692 ? 24.203 4.406 23.062 1 88.62 692 ALA B O 1
ATOM 11847 N N . ASP B 1 693 ? 24.891 2.35 22.562 1 92.19 693 ASP B N 1
ATOM 11848 C CA . ASP B 1 693 ? 26.297 2.746 22.547 1 92.19 693 ASP B CA 1
ATOM 11849 C C . ASP B 1 693 ? 26.688 3.332 21.188 1 92.19 693 ASP B C 1
ATOM 11851 O O . ASP B 1 693 ? 27.344 2.666 20.391 1 92.19 693 ASP B O 1
ATOM 11855 N N . ILE B 1 694 ? 26.5 4.602 21.078 1 95.44 694 ILE B N 1
ATOM 11856 C CA . ILE B 1 694 ? 26.641 5.273 19.797 1 95.44 694 ILE B CA 1
ATOM 11857 C C . ILE B 1 694 ? 28.109 5.547 19.5 1 95.44 694 ILE B C 1
ATOM 11859 O O . ILE B 1 694 ? 28.562 5.449 18.359 1 95.44 694 ILE B O 1
ATOM 11863 N N . GLY B 1 695 ? 28.906 5.902 20.5 1 95.69 695 GLY B N 1
ATOM 11864 C CA . GLY B 1 695 ? 30.312 6.234 20.344 1 95.69 695 GLY B CA 1
ATOM 11865 C C . GLY B 1 695 ? 31.25 5.281 21.062 1 95.69 695 GLY B C 1
ATOM 11866 O O . GLY B 1 695 ? 30.797 4.273 21.625 1 95.69 695 GLY B O 1
ATOM 11867 N N . PRO B 1 696 ? 32.562 5.617 20.984 1 96.12 696 PRO B N 1
ATOM 11868 C CA . PRO B 1 696 ? 33.531 4.738 21.641 1 96.12 696 PRO B CA 1
ATOM 11869 C C . PRO B 1 696 ? 33.469 4.793 23.156 1 96.12 696 PRO B C 1
ATOM 11871 O O . PRO B 1 696 ? 33.906 3.863 23.844 1 96.12 696 PRO B O 1
ATOM 11874 N N . TYR B 1 697 ? 32.906 5.922 23.75 1 97 697 TYR B N 1
ATOM 11875 C CA . TYR B 1 697 ? 32.688 6.098 25.172 1 97 697 TYR B CA 1
ATOM 11876 C C . TYR B 1 697 ? 31.234 6.438 25.469 1 97 697 TYR B C 1
ATOM 11878 O O . TYR B 1 697 ? 30.5 6.918 24.594 1 97 697 TYR B O 1
ATOM 11886 N N . PRO B 1 698 ? 30.797 6.191 26.609 1 96.38 698 PRO B N 1
ATOM 11887 C CA . PRO B 1 698 ? 29.359 6.293 26.875 1 96.38 698 PRO B CA 1
ATOM 11888 C C . PRO B 1 698 ? 28.891 7.742 26.969 1 96.38 698 PRO B C 1
ATOM 11890 O O . PRO B 1 698 ? 29.609 8.602 27.5 1 96.38 698 PRO B O 1
ATOM 11893 N N . PHE B 1 699 ? 27.797 8.023 26.547 1 96.88 699 PHE B N 1
ATOM 11894 C CA . PHE B 1 699 ? 26.953 9.188 26.797 1 96.88 699 PHE B CA 1
ATOM 11895 C C . PHE B 1 699 ? 25.484 8.836 26.562 1 96.88 699 PHE B C 1
ATOM 11897 O O . PHE B 1 699 ? 25.172 7.773 26.031 1 96.88 699 PHE B O 1
ATOM 11904 N N . GLN B 1 700 ? 24.578 9.633 27.062 1 96.12 700 GLN B N 1
ATOM 11905 C CA . GLN B 1 700 ? 23.141 9.406 26.922 1 96.12 700 GLN B CA 1
ATOM 11906 C C . GLN B 1 700 ? 22.484 10.547 26.156 1 96.12 700 GLN B C 1
ATOM 11908 O O . GLN B 1 700 ? 22.969 11.68 26.172 1 96.12 700 GLN B O 1
ATOM 11913 N N . LEU B 1 701 ? 21.5 10.141 25.438 1 94.69 701 LEU B N 1
ATOM 11914 C CA . LEU B 1 701 ? 20.703 11.156 24.766 1 94.69 701 LEU B CA 1
ATOM 11915 C C . LEU B 1 701 ? 19.5 11.57 25.609 1 94.69 701 LEU B C 1
ATOM 11917 O O . LEU B 1 701 ? 18.891 10.727 26.266 1 94.69 701 LEU B O 1
ATOM 11921 N N . SER B 1 702 ? 19.359 12.812 25.656 1 91.5 702 SER B N 1
ATOM 11922 C CA . SER B 1 702 ? 18.219 13.352 26.406 1 91.5 702 SER B CA 1
ATOM 11923 C C . SER B 1 702 ? 17.219 14.031 25.484 1 91.5 702 SER B C 1
ATOM 11925 O O . SER B 1 702 ? 17.438 14.102 24.266 1 91.5 702 SER B O 1
ATOM 11927 N N . ARG B 1 703 ? 16.141 14.555 26.062 1 85.81 703 ARG B N 1
ATOM 11928 C CA . ARG B 1 703 ? 15.148 15.297 25.297 1 85.81 703 ARG B CA 1
ATOM 11929 C C . ARG B 1 703 ? 15.453 16.781 25.281 1 85.81 703 ARG B C 1
ATOM 11931 O O . ARG B 1 703 ? 14.688 17.578 24.75 1 85.81 703 ARG B O 1
ATOM 11938 N N . ASP B 1 704 ? 16.656 17.094 25.859 1 87.5 704 ASP B N 1
ATOM 11939 C CA . ASP B 1 704 ? 17.047 18.5 25.906 1 87.5 704 ASP B CA 1
ATOM 11940 C C . ASP B 1 704 ? 17.312 19.047 24.516 1 87.5 704 ASP B C 1
ATOM 11942 O O . ASP B 1 704 ? 17.859 18.359 23.656 1 87.5 704 ASP B O 1
ATOM 11946 N N . ARG B 1 705 ? 16.781 20.281 24.359 1 90.5 705 ARG B N 1
ATOM 11947 C CA . ARG B 1 705 ? 16.953 20.969 23.078 1 90.5 705 ARG B CA 1
ATOM 11948 C C . ARG B 1 705 ? 17.172 22.469 23.297 1 90.5 705 ARG B C 1
ATOM 11950 O O . ARG B 1 705 ? 16.844 23 24.359 1 90.5 705 ARG B O 1
ATOM 11957 N N . VAL B 1 706 ? 17.859 23.078 22.438 1 92.56 706 VAL B N 1
ATOM 11958 C CA . VAL B 1 706 ? 17.922 24.531 22.344 1 92.56 706 VAL B CA 1
ATOM 11959 C C . VAL B 1 706 ? 17.172 25 21.094 1 92.56 706 VAL B C 1
ATOM 11961 O O . VAL B 1 706 ? 17.688 24.875 19.969 1 92.56 706 VAL B O 1
ATOM 11964 N N . THR B 1 707 ? 16.031 25.562 21.328 1 87.88 707 THR B N 1
ATOM 11965 C CA . THR B 1 707 ? 15.07 25.781 20.25 1 87.88 707 THR B CA 1
ATOM 11966 C C . THR B 1 707 ? 15.195 27.188 19.688 1 87.88 707 THR B C 1
ATOM 11968 O O . THR B 1 707 ? 14.75 27.469 18.578 1 87.88 707 THR B O 1
ATOM 11971 N N . GLU B 1 708 ? 15.711 28.078 20.562 1 85.88 708 GLU B N 1
ATOM 11972 C CA . GLU B 1 708 ? 15.953 29.422 20.047 1 85.88 708 GLU B CA 1
ATOM 11973 C C . GLU B 1 708 ? 17.094 29.438 19.031 1 85.88 708 GLU B C 1
ATOM 11975 O O . GLU B 1 708 ? 18.25 29.156 19.391 1 85.88 708 GLU B O 1
ATOM 11980 N N . GLU B 1 709 ? 16.734 29.781 17.812 1 88.06 709 GLU B N 1
ATOM 11981 C CA . GLU B 1 709 ? 17.734 29.719 16.734 1 88.06 709 GLU B CA 1
ATOM 11982 C C . GLU B 1 709 ? 18.797 30.797 16.922 1 88.06 709 GLU B C 1
ATOM 11984 O O . GLU B 1 709 ? 19.875 30.719 16.312 1 88.06 709 GLU B O 1
ATOM 11989 N N . ASP B 1 710 ? 18.531 31.844 17.703 1 88.62 710 ASP B N 1
ATOM 11990 C CA . ASP B 1 710 ? 19.484 32.906 17.953 1 88.62 710 ASP B CA 1
ATOM 11991 C C . ASP B 1 710 ? 20.078 32.812 19.359 1 88.62 710 ASP B C 1
ATOM 11993 O O . ASP B 1 710 ? 20.672 33.75 19.859 1 88.62 710 ASP B O 1
ATOM 11997 N N . ALA B 1 711 ? 19.922 31.672 19.984 1 92.19 711 ALA B N 1
ATOM 11998 C CA . ALA B 1 711 ? 20.5 31.484 21.312 1 92.19 711 ALA B CA 1
ATOM 11999 C C . ALA B 1 711 ? 22 31.719 21.281 1 92.19 711 ALA B C 1
ATOM 12001 O O . ALA B 1 711 ? 22.688 31.297 20.344 1 92.19 711 ALA B O 1
ATOM 12002 N N . LYS B 1 712 ? 22.422 32.344 22.281 1 94.56 712 LYS B N 1
ATOM 12003 C CA . LYS B 1 712 ? 23.859 32.625 22.375 1 94.56 712 LYS B CA 1
ATOM 12004 C C . LYS B 1 712 ? 24.656 31.328 22.516 1 94.56 712 LYS B C 1
ATOM 12006 O O . LYS B 1 712 ? 24.25 30.422 23.234 1 94.56 712 LYS B O 1
ATOM 12011 N N . VAL B 1 713 ? 25.797 31.281 21.766 1 96.56 713 VAL B N 1
ATOM 12012 C CA . VAL B 1 713 ? 26.672 30.109 21.812 1 96.56 713 VAL B CA 1
ATOM 12013 C C . VAL B 1 713 ? 28 30.484 22.469 1 96.56 713 VAL B C 1
ATOM 12015 O O . VAL B 1 713 ? 28.688 31.391 22.016 1 96.56 713 VAL B O 1
ATOM 12018 N N . ASN B 1 714 ? 28.328 29.734 23.516 1 96.75 714 ASN B N 1
ATOM 12019 C CA . ASN B 1 714 ? 29.594 29.922 24.203 1 96.75 714 ASN B CA 1
ATOM 12020 C C . ASN B 1 714 ? 30.594 28.828 23.859 1 96.75 714 ASN B C 1
ATOM 12022 O O . ASN B 1 714 ? 30.234 27.641 23.781 1 96.75 714 ASN B O 1
ATOM 12026 N N . PHE B 1 715 ? 31.828 29.281 23.656 1 97.19 715 PHE B N 1
ATOM 12027 C CA . PHE B 1 715 ? 32.906 28.328 23.406 1 97.19 715 PHE B CA 1
ATOM 12028 C C . PHE B 1 715 ? 33.531 27.875 24.719 1 97.19 715 PHE B C 1
ATOM 12030 O O . PHE B 1 715 ? 34.156 28.688 25.422 1 97.19 715 PHE B O 1
ATOM 12037 N N . LEU B 1 716 ? 33.406 26.688 25.031 1 95.94 716 LEU B N 1
ATOM 12038 C CA . LEU B 1 716 ? 33.969 26.172 26.281 1 95.94 716 LEU B CA 1
ATOM 12039 C C . LEU B 1 716 ? 35.5 26.031 26.172 1 95.94 716 LEU B C 1
ATOM 12041 O O . LEU B 1 716 ? 36.219 26.125 27.188 1 95.94 716 LEU B O 1
ATOM 12045 N N . ASN B 1 717 ? 35.969 25.703 24.969 1 91.69 717 ASN B N 1
ATOM 12046 C CA . ASN B 1 717 ? 37.375 25.656 24.641 1 91.69 717 ASN B CA 1
ATOM 12047 C C . ASN B 1 717 ? 37.656 26.328 23.312 1 91.69 717 ASN B C 1
ATOM 12049 O O . ASN B 1 717 ? 37.812 25.656 22.281 1 91.69 717 ASN B O 1
ATOM 12053 N N . PRO B 1 718 ? 37.938 27.562 23.312 1 94.12 718 PRO B N 1
ATOM 12054 C CA . PRO B 1 718 ? 38.094 28.312 22.062 1 94.12 718 PRO B CA 1
ATOM 12055 C C . PRO B 1 718 ? 39.281 27.844 21.234 1 94.12 718 PRO B C 1
ATOM 12057 O O . PRO B 1 718 ? 39.281 28.062 20.016 1 94.12 718 PRO B O 1
ATOM 12060 N N . ASP B 1 719 ? 40.219 27.172 21.859 1 93.38 719 ASP B N 1
ATOM 12061 C CA . ASP B 1 719 ? 41.406 26.75 21.141 1 93.38 719 ASP B CA 1
ATOM 12062 C C . ASP B 1 719 ? 41.25 25.328 20.609 1 93.38 719 ASP B C 1
ATOM 12064 O O . ASP B 1 719 ? 42.156 24.797 19.953 1 93.38 719 ASP B O 1
ATOM 12068 N N . HIS B 1 720 ? 40.125 24.812 20.875 1 95.12 720 HIS B N 1
ATOM 12069 C CA . HIS B 1 720 ? 39.906 23.438 20.406 1 95.12 720 HIS B CA 1
ATOM 12070 C C . HIS B 1 720 ? 40.062 23.344 18.891 1 95.12 720 HIS B C 1
ATOM 12072 O O . HIS B 1 720 ? 39.625 24.234 18.156 1 95.12 720 HIS B O 1
ATOM 12078 N N . PRO B 1 721 ? 40.594 22.297 18.359 1 94.38 721 PRO B N 1
ATOM 12079 C CA . PRO B 1 721 ? 40.875 22.188 16.922 1 94.38 721 PRO B CA 1
ATOM 12080 C C . PRO B 1 721 ? 39.594 22.281 16.062 1 94.38 721 PRO B C 1
ATOM 12082 O O . PRO B 1 721 ? 39.656 22.844 14.969 1 94.38 721 PRO B O 1
ATOM 12085 N N . VAL B 1 722 ? 38.5 21.844 16.5 1 95.81 722 VAL B N 1
ATOM 12086 C CA . VAL B 1 722 ? 37.312 21.828 15.688 1 95.81 722 VAL B CA 1
ATOM 12087 C C . VAL B 1 722 ? 36.781 23.266 15.492 1 95.81 722 VAL B C 1
ATOM 12089 O O . VAL B 1 722 ? 36.031 23.531 14.562 1 95.81 722 VAL B O 1
ATOM 12092 N N . LEU B 1 723 ? 37.25 24.219 16.344 1 96.81 723 LEU B N 1
ATOM 12093 C CA . LEU B 1 723 ? 36.844 25.609 16.203 1 96.81 723 LEU B CA 1
ATOM 12094 C C . LEU B 1 723 ? 37.906 26.406 15.43 1 96.81 723 LEU B C 1
ATOM 12096 O O . LEU B 1 723 ? 37.688 27.578 15.102 1 96.81 723 LEU B O 1
ATOM 12100 N N . ASN B 1 724 ? 38.969 25.703 15.078 1 95.94 724 ASN B N 1
ATOM 12101 C CA . ASN B 1 724 ? 40.062 26.5 14.547 1 95.94 724 ASN B CA 1
ATOM 12102 C C . ASN B 1 724 ? 40.656 25.875 13.289 1 95.94 724 ASN B C 1
ATOM 12104 O O . ASN B 1 724 ? 41.5 26.5 12.617 1 95.94 724 ASN B O 1
ATOM 12108 N N . PHE B 1 725 ? 40.188 24.734 12.961 1 94.44 725 PHE B N 1
ATOM 12109 C CA . PHE B 1 725 ? 40.781 24.062 11.805 1 94.44 725 PHE B CA 1
ATOM 12110 C C . PHE B 1 725 ? 39.688 23.281 11.039 1 94.44 725 PHE B C 1
ATOM 12112 O O . PHE B 1 725 ? 38.906 22.547 11.641 1 94.44 725 PHE B O 1
ATOM 12119 N N . PRO B 1 726 ? 39.719 23.359 9.711 1 95 726 PRO B N 1
ATOM 12120 C CA . PRO B 1 726 ? 40.531 24.25 8.875 1 95 726 PRO B CA 1
ATOM 12121 C C . PRO B 1 726 ? 40 25.688 8.859 1 95 726 PRO B C 1
ATOM 12123 O O . PRO B 1 726 ? 40.688 26.594 8.391 1 95 726 PRO B O 1
ATOM 12126 N N . ASN B 1 727 ? 38.906 25.922 9.305 1 95.75 727 ASN B N 1
ATOM 12127 C CA . ASN B 1 727 ? 38.312 27.25 9.336 1 95.75 727 ASN B CA 1
ATOM 12128 C C . ASN B 1 727 ? 38.25 27.797 10.758 1 95.75 727 ASN B C 1
ATOM 12130 O O . ASN B 1 727 ? 38.125 27.031 11.719 1 95.75 727 ASN B O 1
ATOM 12134 N N . GLN B 1 728 ? 38.312 29.047 10.82 1 96.12 728 GLN B N 1
ATOM 12135 C CA . GLN B 1 728 ? 38.156 29.672 12.117 1 96.12 728 GLN B CA 1
ATOM 12136 C C . GLN B 1 728 ? 36.656 29.938 12.398 1 96.12 728 GLN B C 1
ATOM 12138 O O . GLN B 1 728 ? 35.969 30.562 11.602 1 96.12 728 GLN B O 1
ATOM 12143 N N . ILE B 1 729 ? 36.281 29.406 13.539 1 97.25 729 ILE B N 1
ATOM 12144 C CA . ILE B 1 729 ? 34.875 29.578 13.938 1 97.25 729 ILE B CA 1
ATOM 12145 C C . ILE B 1 729 ? 34.781 30.703 14.961 1 97.25 729 ILE B C 1
ATOM 12147 O O . ILE B 1 729 ? 35.5 30.734 15.945 1 97.25 729 ILE B O 1
ATOM 12151 N N . THR B 1 730 ? 33.906 31.641 14.688 1 95.75 730 THR B N 1
ATOM 12152 C CA . THR B 1 730 ? 33.625 32.75 15.594 1 95.75 730 THR B CA 1
ATOM 12153 C C . THR B 1 730 ? 32.125 32.75 15.984 1 95.75 730 THR B C 1
ATOM 12155 O O . THR B 1 730 ? 31.359 31.922 15.492 1 95.75 730 THR B O 1
ATOM 12158 N N . VAL B 1 731 ? 31.812 33.656 16.828 1 94.38 731 VAL B N 1
ATOM 12159 C CA . VAL B 1 731 ? 30.422 33.781 17.281 1 94.38 731 VAL B CA 1
ATOM 12160 C C . VAL B 1 731 ? 29.531 34.125 16.094 1 94.38 731 VAL B C 1
ATOM 12162 O O . VAL B 1 731 ? 28.344 33.781 16.078 1 94.38 731 VAL B O 1
ATOM 12165 N N . ARG B 1 732 ? 30.016 34.688 15.133 1 93.81 732 ARG B N 1
ATOM 12166 C CA . ARG B 1 732 ? 29.25 35.125 13.961 1 93.81 732 ARG B CA 1
ATOM 12167 C C . ARG B 1 732 ? 28.812 33.906 13.133 1 93.81 732 ARG B C 1
ATOM 12169 O O . ARG B 1 732 ? 27.844 34.031 12.367 1 93.81 732 ARG B O 1
ATOM 12176 N N . ASP B 1 733 ? 29.5 32.875 13.312 1 95.75 733 ASP B N 1
ATOM 12177 C CA . ASP B 1 733 ? 29.172 31.688 12.539 1 95.75 733 ASP B CA 1
ATOM 12178 C C . ASP B 1 733 ? 27.844 31.078 13.016 1 95.75 733 ASP B C 1
ATOM 12180 O O . ASP B 1 733 ? 27.297 30.203 12.352 1 95.75 733 ASP B O 1
ATOM 12184 N N . PHE B 1 734 ? 27.312 31.562 14.062 1 96.06 734 PHE B N 1
ATOM 12185 C CA . PHE B 1 734 ? 26.047 31.047 14.586 1 96.06 734 PHE B CA 1
ATOM 12186 C C . PHE B 1 734 ? 24.922 32.031 14.297 1 96.06 734 PHE B C 1
ATOM 12188 O O . PHE B 1 734 ? 23.781 31.812 14.742 1 96.06 734 PHE B O 1
ATOM 12195 N N . ASP B 1 735 ? 25.219 33.031 13.492 1 93.38 735 ASP B N 1
ATOM 12196 C CA . ASP B 1 735 ? 24.188 33.938 13 1 93.38 735 ASP B CA 1
ATOM 12197 C C . ASP B 1 735 ? 23.406 33.281 11.852 1 93.38 735 ASP B C 1
ATOM 12199 O O . ASP B 1 735 ? 23.969 32.531 11.047 1 93.38 735 ASP B O 1
ATOM 12203 N N . GLY B 1 736 ? 22.109 33.562 11.805 1 89.25 736 GLY B N 1
ATOM 12204 C CA . GLY B 1 736 ? 21.312 33.188 10.648 1 89.25 736 GLY B CA 1
ATOM 12205 C C . GLY B 1 736 ? 20.828 31.75 10.711 1 89.25 736 GLY B C 1
ATOM 12206 O O . GLY B 1 736 ? 20.281 31.234 9.734 1 89.25 736 GLY B O 1
ATOM 12207 N N . TRP B 1 737 ? 21.062 31.078 11.852 1 92.38 737 TRP B N 1
ATOM 12208 C CA . TRP B 1 737 ? 20.531 29.719 11.984 1 92.38 737 TRP B CA 1
ATOM 12209 C C . TRP B 1 737 ? 19 29.719 11.961 1 92.38 737 TRP B C 1
ATOM 12211 O O . TRP B 1 737 ? 18.375 30.703 12.352 1 92.38 737 TRP B O 1
ATOM 12221 N N . ILE B 1 738 ? 18.5 28.672 11.43 1 86.88 738 ILE B N 1
ATOM 12222 C CA . ILE B 1 738 ? 17.062 28.672 11.25 1 86.88 738 ILE B CA 1
ATOM 12223 C C . ILE B 1 738 ? 16.438 27.609 12.148 1 86.88 738 ILE B C 1
ATOM 12225 O O . ILE B 1 738 ? 17.016 26.547 12.367 1 86.88 738 ILE B O 1
ATOM 12229 N N . GLN B 1 739 ? 15.25 27.859 12.695 1 85.19 739 GLN B N 1
ATOM 12230 C CA . GLN B 1 739 ? 14.312 27 13.422 1 85.19 739 GLN B CA 1
ATOM 12231 C C . GLN B 1 739 ? 14.828 26.672 14.812 1 85.19 739 GLN B C 1
ATOM 12233 O O . GLN B 1 739 ? 14.148 26.938 15.812 1 85.19 739 GLN B O 1
ATOM 12238 N N . GLU B 1 740 ? 16.047 26.031 14.914 1 89.5 740 GLU B N 1
ATOM 12239 C CA . GLU B 1 740 ? 16.609 25.641 16.203 1 89.5 740 GLU B CA 1
ATOM 12240 C C . GLU B 1 740 ? 18.125 25.469 16.141 1 89.5 740 GLU B C 1
ATOM 12242 O O . GLU B 1 740 ? 18.688 25.359 15.055 1 89.5 740 GLU B O 1
ATOM 12247 N N . ARG B 1 741 ? 18.719 25.516 17.375 1 93.88 741 ARG B N 1
ATOM 12248 C CA . ARG B 1 741 ? 20.156 25.234 17.469 1 93.88 741 ARG B CA 1
ATOM 12249 C C . ARG B 1 741 ? 20.422 23.734 17.359 1 93.88 741 ARG B C 1
ATOM 12251 O O . ARG B 1 741 ? 21.344 23.312 16.656 1 93.88 741 ARG B O 1
ATOM 12258 N N . GLY B 1 742 ? 19.625 23 18.062 1 93.44 742 GLY B N 1
ATOM 12259 C CA . GLY B 1 742 ? 19.797 21.547 18.094 1 93.44 742 GLY B CA 1
ATOM 12260 C C . GLY B 1 742 ? 18.766 20.828 18.922 1 93.44 742 GLY B C 1
ATOM 12261 O O . GLY B 1 742 ? 17.953 21.469 19.594 1 93.44 742 GLY B O 1
ATOM 12262 N N . LEU B 1 743 ? 18.781 19.484 18.781 1 91.25 743 LEU B N 1
ATOM 12263 C CA . LEU B 1 743 ? 17.781 18.672 19.438 1 91.25 743 LEU B CA 1
ATOM 12264 C C . LEU B 1 743 ? 18.406 17.406 20.031 1 91.25 743 LEU B C 1
ATOM 12266 O O . LEU B 1 743 ? 19.359 16.859 19.469 1 91.25 743 LEU B O 1
ATOM 12270 N N . TYR B 1 744 ? 17.906 16.984 21.266 1 92.75 744 TYR B N 1
ATOM 12271 C CA . TYR B 1 744 ? 18.312 15.75 21.938 1 92.75 744 TYR B CA 1
ATOM 12272 C C . TYR B 1 744 ? 19.781 15.797 22.344 1 92.75 744 TYR B C 1
ATOM 12274 O O . TYR B 1 744 ? 20.562 14.922 21.969 1 92.75 744 TYR B O 1
ATOM 12282 N N . PHE B 1 745 ? 20.062 16.766 23.109 1 95.94 745 PHE B N 1
ATOM 12283 C CA . PHE B 1 745 ? 21.438 16.984 23.547 1 95.94 745 PHE B CA 1
ATOM 12284 C C . PHE B 1 745 ? 21.938 15.828 24.406 1 95.94 745 PHE B C 1
ATOM 12286 O O . PHE B 1 745 ? 21.156 15.203 25.125 1 95.94 745 PHE B O 1
ATOM 12293 N N . ALA B 1 746 ? 23.219 15.594 24.297 1 96.75 746 ALA B N 1
ATOM 12294 C CA . ALA B 1 746 ? 23.844 14.516 25.062 1 96.75 746 ALA B CA 1
ATOM 12295 C C . ALA B 1 746 ? 23.984 14.898 26.531 1 96.75 746 ALA B C 1
ATOM 12297 O O . ALA B 1 746 ? 24.188 16.062 26.859 1 96.75 746 ALA B O 1
ATOM 12298 N N . THR B 1 747 ? 23.781 13.945 27.391 1 95.88 747 THR B N 1
ATOM 12299 C CA . THR B 1 747 ? 24.016 14.039 28.828 1 95.88 747 THR B CA 1
ATOM 12300 C C . THR B 1 747 ? 24.812 12.836 29.328 1 95.88 747 THR B C 1
ATOM 12302 O O . THR B 1 747 ? 25.094 11.914 28.562 1 95.88 747 THR B O 1
ATOM 12305 N N . GLY B 1 748 ? 25.188 12.906 30.641 1 96 748 GLY B N 1
ATOM 12306 C CA . GLY B 1 748 ? 25.969 11.789 31.141 1 96 748 GLY B CA 1
ATOM 12307 C C . GLY B 1 748 ? 27.203 11.5 30.312 1 96 748 GLY B C 1
ATOM 12308 O O . GLY B 1 748 ? 27.484 10.336 30.016 1 96 748 GLY B O 1
ATOM 12309 N N . ILE B 1 749 ? 27.922 12.508 29.922 1 97.19 749 ILE B N 1
ATOM 12310 C CA . ILE B 1 749 ? 29.016 12.453 28.953 1 97.19 749 ILE B CA 1
ATOM 12311 C C . ILE B 1 749 ? 30.281 11.961 29.625 1 97.19 749 ILE B C 1
ATOM 12313 O O . ILE B 1 749 ? 30.75 12.547 30.609 1 97.19 749 ILE B O 1
ATOM 12317 N N . ASP B 1 750 ? 30.844 10.93 29.062 1 97.25 750 ASP B N 1
ATOM 12318 C CA . ASP B 1 750 ? 32.125 10.398 29.547 1 97.25 750 ASP B CA 1
ATOM 12319 C C . ASP B 1 750 ? 33.219 11.445 29.438 1 97.25 750 ASP B C 1
ATOM 12321 O O . ASP B 1 750 ? 33.25 12.242 28.5 1 97.25 750 ASP B O 1
ATOM 12325 N N . GLN B 1 751 ? 34.281 11.367 30.25 1 95.81 751 GLN B N 1
ATOM 12326 C CA . GLN B 1 751 ? 35.312 12.383 30.375 1 95.81 751 GLN B CA 1
ATOM 12327 C C . GLN B 1 751 ? 36.25 12.391 29.156 1 95.81 751 GLN B C 1
ATOM 12329 O O . GLN B 1 751 ? 36.938 13.375 28.906 1 95.81 751 GLN B O 1
ATOM 12334 N N . HIS B 1 752 ? 36.125 11.359 28.406 1 96.81 752 HIS B N 1
ATOM 12335 C CA . HIS B 1 752 ? 37 11.289 27.234 1 96.81 752 HIS B CA 1
ATOM 12336 C C . HIS B 1 752 ? 36.531 12.266 26.156 1 96.81 752 HIS B C 1
ATOM 12338 O O . HIS B 1 752 ? 37.312 12.641 25.266 1 96.81 752 HIS B O 1
ATOM 12344 N N . TYR B 1 753 ? 35.281 12.664 26.219 1 97.38 753 TYR B N 1
ATOM 12345 C CA . TYR B 1 753 ? 34.75 13.578 25.219 1 97.38 753 TYR B CA 1
ATOM 12346 C C . TYR B 1 753 ? 35.062 15.031 25.578 1 97.38 753 TYR B C 1
ATOM 12348 O O . TYR B 1 753 ? 34.969 15.414 26.75 1 97.38 753 TYR B O 1
ATOM 12356 N N . ALA B 1 754 ? 35.469 15.742 24.656 1 97 754 ALA B N 1
ATOM 12357 C CA . ALA B 1 754 ? 35.469 17.203 24.797 1 97 754 ALA B CA 1
ATOM 12358 C C . ALA B 1 754 ? 34.094 17.766 24.406 1 97 754 ALA B C 1
ATOM 12360 O O . ALA B 1 754 ? 33.562 17.469 23.344 1 97 754 ALA B O 1
ATOM 12361 N N . THR B 1 755 ? 33.562 18.562 25.328 1 96.62 755 THR B N 1
ATOM 12362 C CA . THR B 1 755 ? 32.375 19.344 25.016 1 96.62 755 THR B CA 1
ATOM 12363 C C . THR B 1 755 ? 32.75 20.734 24.531 1 96.62 755 THR B C 1
ATOM 12365 O O . THR B 1 755 ? 33.406 21.5 25.266 1 96.62 755 THR B O 1
ATOM 12368 N N . VAL B 1 756 ? 32.344 21.109 23.391 1 96.31 756 VAL B N 1
ATOM 12369 C CA . VAL B 1 756 ? 32.969 22.25 22.703 1 96.31 756 VAL B CA 1
ATOM 12370 C C . VAL B 1 756 ? 32.094 23.484 22.844 1 96.31 756 VAL B C 1
ATOM 12372 O O . VAL B 1 756 ? 32.562 24.609 22.938 1 96.31 756 VAL B O 1
ATOM 12375 N N . LEU B 1 757 ? 30.828 23.281 22.828 1 97.38 757 LEU B N 1
ATOM 12376 C CA . LEU B 1 757 ? 29.875 24.391 22.812 1 97.38 757 LEU B CA 1
ATOM 12377 C C . LEU B 1 757 ? 28.922 24.312 24 1 97.38 757 LEU B C 1
ATOM 12379 O O . LEU B 1 757 ? 28.594 23.219 24.453 1 97.38 757 LEU B O 1
ATOM 12383 N N . GLN B 1 758 ? 28.594 25.453 24.469 1 97.38 758 GLN B N 1
ATOM 12384 C CA . GLN B 1 758 ? 27.562 25.609 25.484 1 97.38 758 GLN B CA 1
ATOM 12385 C C . GLN B 1 758 ? 26.469 26.562 25.016 1 97.38 758 GLN B C 1
ATOM 12387 O O . GLN B 1 758 ? 26.766 27.594 24.406 1 97.38 758 GLN B O 1
ATOM 12392 N N . MET B 1 759 ? 25.266 26.203 25.188 1 96.06 759 MET B N 1
ATOM 12393 C CA . MET B 1 759 ? 24.156 27.047 24.781 1 96.06 759 MET B CA 1
ATOM 12394 C C . MET B 1 759 ? 22.906 26.734 25.578 1 96.06 759 MET B C 1
ATOM 12396 O O . MET B 1 759 ? 22.844 25.719 26.266 1 96.06 759 MET B O 1
ATOM 12400 N N . ASN B 1 760 ? 22.047 27.578 25.641 1 93.38 760 ASN B N 1
ATOM 12401 C CA . ASN B 1 760 ? 20.766 27.406 26.312 1 93.38 760 ASN B CA 1
ATOM 12402 C C . ASN B 1 760 ? 19.719 28.359 25.75 1 93.38 760 ASN B C 1
ATOM 12404 O O . ASN B 1 760 ? 20.047 29.422 25.219 1 93.38 760 ASN B O 1
ATOM 12408 N N . ASP B 1 761 ? 18.531 27.984 25.844 1 89.38 761 ASP B N 1
ATOM 12409 C CA . ASP B 1 761 ? 17.422 28.891 25.594 1 89.38 761 ASP B CA 1
ATOM 12410 C C . ASP B 1 761 ? 17.312 29.938 26.703 1 89.38 761 ASP B C 1
ATOM 12412 O O . ASP B 1 761 ? 17.844 29.75 27.812 1 89.38 761 ASP B O 1
ATOM 12416 N N . THR B 1 762 ? 16.703 31.031 26.375 1 83.19 762 THR B N 1
ATOM 12417 C CA . THR B 1 762 ? 16.5 32.062 27.375 1 83.19 762 THR B CA 1
ATOM 12418 C C . THR B 1 762 ? 15.797 31.516 28.609 1 83.19 762 THR B C 1
ATOM 12420 O O . THR B 1 762 ? 14.742 30.891 28.5 1 83.19 762 THR B O 1
ATOM 12423 N N . GLY B 1 763 ? 16.391 31.672 29.719 1 80.5 763 GLY B N 1
ATOM 12424 C CA . GLY B 1 763 ? 15.789 31.281 30.984 1 80.5 763 GLY B CA 1
ATOM 12425 C C . GLY B 1 763 ? 16.047 29.828 31.344 1 80.5 763 GLY B C 1
ATOM 12426 O O . GLY B 1 763 ? 15.602 29.359 32.375 1 80.5 763 GLY B O 1
ATOM 12427 N N . GLU B 1 764 ? 16.766 29.109 30.531 1 87.5 764 GLU B N 1
ATOM 12428 C CA . GLU B 1 764 ? 17.062 27.703 30.797 1 87.5 764 GLU B CA 1
ATOM 12429 C C . GLU B 1 764 ? 18.531 27.5 31.172 1 87.5 764 GLU B C 1
ATOM 12431 O O . GLU B 1 764 ? 19.359 28.391 30.953 1 87.5 764 GLU B O 1
ATOM 12436 N N . ALA B 1 765 ? 18.688 26.359 31.781 1 91.19 765 ALA B N 1
ATOM 12437 C CA . ALA B 1 765 ? 20.062 26.031 32.156 1 91.19 765 ALA B CA 1
ATOM 12438 C C . ALA B 1 765 ? 20.906 25.75 30.906 1 91.19 765 ALA B C 1
ATOM 12440 O O . ALA B 1 765 ? 20.406 25.25 29.906 1 91.19 765 ALA B O 1
ATOM 12441 N N . ALA B 1 766 ? 22.094 26.094 30.984 1 94.38 766 ALA B N 1
ATOM 12442 C CA . ALA B 1 766 ? 23.016 25.859 29.875 1 94.38 766 ALA B CA 1
ATOM 12443 C C . ALA B 1 766 ? 23.312 24.359 29.703 1 94.38 766 ALA B C 1
ATOM 12445 O O . ALA B 1 766 ? 23.359 23.625 30.688 1 94.38 766 ALA B O 1
ATOM 12446 N N . SER B 1 767 ? 23.422 23.969 28.5 1 95.19 767 SER B N 1
ATOM 12447 C CA . SER B 1 767 ? 23.797 22.594 28.188 1 95.19 767 SER B CA 1
ATOM 12448 C C . SER B 1 767 ? 25.078 22.547 27.359 1 95.19 767 SER B C 1
ATOM 12450 O O . SER B 1 767 ? 25.312 23.422 26.5 1 95.19 767 SER B O 1
ATOM 12452 N N . ASN B 1 768 ? 25.875 21.531 27.609 1 95.94 768 ASN B N 1
ATOM 12453 C CA . ASN B 1 768 ? 27.125 21.344 26.891 1 95.94 768 ASN B CA 1
ATOM 12454 C C . ASN B 1 768 ? 27.078 20.125 25.969 1 95.94 768 ASN B C 1
ATOM 12456 O O . ASN B 1 768 ? 28.109 19.672 25.484 1 95.94 768 ASN B O 1
ATOM 12460 N N . GLY B 1 769 ? 25.922 19.609 25.781 1 95.94 769 GLY B N 1
ATOM 12461 C CA . GLY B 1 769 ? 25.812 18.312 25.125 1 95.94 769 GLY B CA 1
ATOM 12462 C C . GLY B 1 769 ? 25.578 18.422 23.625 1 95.94 769 GLY B C 1
ATOM 12463 O O . GLY B 1 769 ? 25.297 17.422 22.969 1 95.94 769 GLY B O 1
ATOM 12464 N N . SER B 1 770 ? 25.719 19.594 23 1 96.88 770 SER B N 1
ATOM 12465 C CA . SER B 1 770 ? 25.359 19.812 21.609 1 96.88 770 SER B CA 1
ATOM 12466 C C . SER B 1 770 ? 26.422 19.234 20.672 1 96.88 770 SER B C 1
ATOM 12468 O O . SER B 1 770 ? 26.125 18.875 19.531 1 96.88 770 SER B O 1
ATOM 12470 N N . LEU B 1 771 ? 27.641 19.203 21.125 1 97.88 771 LEU B N 1
ATOM 12471 C CA . LEU B 1 771 ? 28.766 18.781 20.281 1 97.88 771 LEU B CA 1
ATOM 12472 C C . LEU B 1 771 ? 29.828 18.062 21.109 1 97.88 771 LEU B C 1
ATOM 12474 O O . LEU B 1 771 ? 30.453 18.656 22 1 97.88 771 LEU B O 1
ATOM 12478 N N . LEU B 1 772 ? 30.031 16.797 20.844 1 97.75 772 LEU B N 1
ATOM 12479 C CA . LEU B 1 772 ? 31.016 15.953 21.5 1 97.75 772 LEU B CA 1
ATOM 12480 C C . LEU B 1 772 ? 32.125 15.555 20.531 1 97.75 772 LEU B C 1
ATOM 12482 O O . LEU B 1 772 ? 31.844 15.141 19.406 1 97.75 772 LEU B O 1
ATOM 12486 N N . VAL B 1 773 ? 33.375 15.688 20.938 1 97.81 773 VAL B N 1
ATOM 12487 C CA . VAL B 1 773 ? 34.5 15.297 20.109 1 97.81 773 VAL B CA 1
ATOM 12488 C C . VAL B 1 773 ? 35.469 14.469 20.953 1 97.81 773 VAL B C 1
ATOM 12490 O O . VAL B 1 773 ? 35.75 14.789 22.109 1 97.81 773 VAL B O 1
ATOM 12493 N N . THR B 1 774 ? 35.906 13.344 20.422 1 96.88 774 THR B N 1
ATOM 12494 C CA . THR B 1 774 ? 36.938 12.562 21.109 1 96.88 774 THR B CA 1
ATOM 12495 C C . THR B 1 774 ? 37.844 11.859 20.109 1 96.88 774 THR B C 1
ATOM 12497 O O . THR B 1 774 ? 37.5 11.672 18.953 1 96.88 774 THR B O 1
ATOM 12500 N N . GLY B 1 775 ? 39.031 11.539 20.562 1 96 775 GLY B N 1
ATOM 12501 C CA . GLY B 1 775 ? 39.875 10.617 19.844 1 96 775 GLY B CA 1
ATOM 12502 C C . GLY B 1 775 ? 39.625 9.156 20.172 1 96 775 GLY B C 1
ATOM 12503 O O . GLY B 1 775 ? 39.219 8.836 21.297 1 96 775 GLY B O 1
ATOM 12504 N N . TYR B 1 776 ? 39.844 8.422 19.297 1 96.5 776 TYR B N 1
ATOM 12505 C CA . TYR B 1 776 ? 39.719 6.973 19.453 1 96.5 776 TYR B CA 1
ATOM 12506 C C . TYR B 1 776 ? 40.719 6.25 18.562 1 96.5 776 TYR B C 1
ATOM 12508 O O . TYR B 1 776 ? 40.562 6.238 17.328 1 96.5 776 TYR B O 1
ATOM 12516 N N . GLY B 1 777 ? 41.719 5.676 19.141 1 96.25 777 GLY B N 1
ATOM 12517 C CA . GLY B 1 777 ? 42.844 5.219 18.328 1 96.25 777 GLY B CA 1
ATOM 12518 C C . GLY B 1 777 ? 43.562 6.348 17.609 1 96.25 777 GLY B C 1
ATOM 12519 O O . GLY B 1 777 ? 43.969 7.324 18.234 1 96.25 777 GLY B O 1
ATOM 12520 N N . LYS B 1 778 ? 43.562 6.18 16.312 1 95.69 778 LYS B N 1
ATOM 12521 C CA . LYS B 1 778 ? 44.25 7.191 15.523 1 95.69 778 LYS B CA 1
ATOM 12522 C C . LYS B 1 778 ? 43.25 8.164 14.883 1 95.69 778 LYS B C 1
ATOM 12524 O O . LYS B 1 778 ? 43.656 9.07 14.141 1 95.69 778 LYS B O 1
ATOM 12529 N N . GLY B 1 779 ? 42.062 7.93 15.188 1 97 779 GLY B N 1
ATOM 12530 C CA . GLY B 1 779 ? 41.062 8.719 14.484 1 97 779 GLY B CA 1
ATOM 12531 C C . GLY B 1 779 ? 40.25 9.609 15.398 1 97 779 GLY B C 1
ATOM 12532 O O . GLY B 1 779 ? 40.688 9.93 16.516 1 97 779 GLY B O 1
ATOM 12533 N N . LYS B 1 780 ? 39.125 10.18 14.859 1 97.19 780 LYS B N 1
ATOM 12534 C CA . LYS B 1 780 ? 38.281 11.156 15.539 1 97.19 780 LYS B CA 1
ATOM 12535 C C . LYS B 1 780 ? 36.812 10.773 15.445 1 97.19 780 LYS B C 1
ATOM 12537 O O . LYS B 1 780 ? 36.344 10.375 14.383 1 97.19 780 LYS B O 1
ATOM 12542 N N . PHE B 1 781 ? 36.219 10.797 16.609 1 98.06 781 PHE B N 1
ATOM 12543 C CA . PHE B 1 781 ? 34.781 10.594 16.688 1 98.06 781 PHE B CA 1
ATOM 12544 C C . PHE B 1 781 ? 34.062 11.875 17.094 1 98.06 781 PHE B C 1
ATOM 12546 O O . PHE B 1 781 ? 34.469 12.555 18.031 1 98.06 781 PHE B O 1
ATOM 12553 N N . VAL B 1 782 ? 33 12.188 16.344 1 98.19 782 VAL B N 1
ATOM 12554 C CA . VAL B 1 782 ? 32.188 13.375 16.625 1 98.19 782 VAL B CA 1
ATOM 12555 C C . VAL B 1 782 ? 30.719 12.984 16.75 1 98.19 782 VAL B C 1
ATOM 12557 O O . VAL B 1 782 ? 30.172 12.297 15.875 1 98.19 782 VAL B O 1
ATOM 12560 N N . TYR B 1 783 ? 30.078 13.367 17.797 1 98.25 783 TYR B N 1
ATOM 12561 C CA . TYR B 1 783 ? 28.625 13.336 17.891 1 98.25 783 TYR B CA 1
ATOM 12562 C C . TYR B 1 783 ? 28.047 14.742 17.984 1 98.25 783 TYR B C 1
ATOM 1256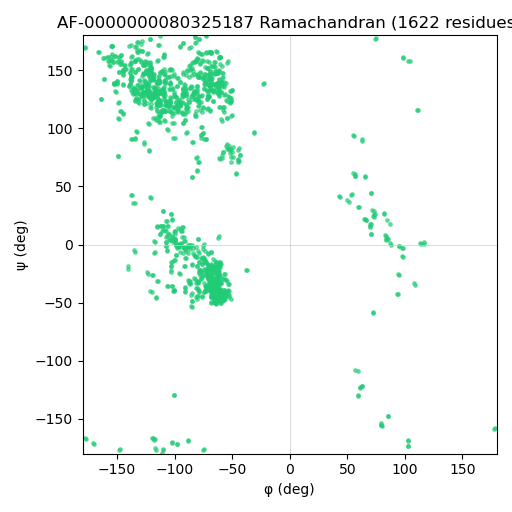4 O O . TYR B 1 783 ? 28.531 15.562 18.766 1 98.25 783 TYR B O 1
ATOM 12572 N N . THR B 1 784 ? 27.062 14.961 17.156 1 97.94 784 THR B N 1
ATOM 12573 C CA . THR B 1 784 ? 26.5 16.312 17.219 1 97.94 784 THR B CA 1
ATOM 12574 C C . THR B 1 784 ? 24.984 16.266 17.203 1 97.94 784 THR B C 1
ATOM 12576 O O . THR B 1 784 ? 24.375 15.531 16.422 1 97.94 784 THR B O 1
ATOM 12579 N N . SER B 1 785 ? 24.406 17.078 18.141 1 96.69 785 SER B N 1
ATOM 12580 C CA . SER B 1 785 ? 22.953 17.25 18.234 1 96.69 785 SER B CA 1
ATOM 12581 C C . SER B 1 785 ? 22.5 18.5 17.484 1 96.69 785 SER B C 1
ATOM 12583 O O . SER B 1 785 ? 21.312 18.812 17.453 1 96.69 785 SER B O 1
ATOM 12585 N N . LEU B 1 786 ? 23.469 19.219 16.859 1 97.06 786 LEU B N 1
ATOM 12586 C CA . LEU B 1 786 ? 23.141 20.453 16.156 1 97.06 786 LEU B CA 1
ATOM 12587 C C . LEU B 1 786 ? 22.312 20.156 14.898 1 97.06 786 LEU B C 1
ATOM 12589 O O . LEU B 1 786 ? 22.516 19.125 14.25 1 97.06 786 LEU B O 1
ATOM 12593 N N . ALA B 1 787 ? 21.438 21.109 14.539 1 94.75 787 ALA B N 1
ATOM 12594 C CA . ALA B 1 787 ? 20.469 20.875 13.461 1 94.75 787 ALA B CA 1
ATOM 12595 C C . ALA B 1 787 ? 21.094 21.172 12.102 1 94.75 787 ALA B C 1
ATOM 12597 O O . ALA B 1 787 ? 20.531 21.922 11.305 1 94.75 787 ALA B O 1
ATOM 12598 N N . PHE B 1 788 ? 22.188 20.484 11.797 1 96.19 788 PHE B N 1
ATOM 12599 C CA . PHE B 1 788 ? 22.859 20.703 10.523 1 96.19 788 PHE B CA 1
ATOM 12600 C C . PHE B 1 788 ? 21.953 20.312 9.359 1 96.19 788 PHE B C 1
ATOM 12602 O O . PHE B 1 788 ? 22.047 20.891 8.281 1 96.19 788 PHE B O 1
ATOM 12609 N N . PHE B 1 789 ? 21.078 19.359 9.57 1 92.44 789 PHE B N 1
ATOM 12610 C CA . PHE B 1 789 ? 20.188 18.859 8.531 1 92.44 789 PHE B CA 1
ATOM 12611 C C . PHE B 1 789 ? 19.234 19.938 8.07 1 92.44 789 PHE B C 1
ATOM 12613 O O . PHE B 1 789 ? 18.625 19.828 7.004 1 92.44 789 PHE B O 1
ATOM 12620 N N . ARG B 1 790 ? 19.109 21 8.836 1 91.62 790 ARG B N 1
ATOM 12621 C CA . ARG B 1 790 ? 18.297 22.156 8.445 1 91.62 790 ARG B CA 1
ATOM 12622 C C . ARG B 1 790 ? 19.172 23.281 7.91 1 91.62 790 ARG B C 1
ATOM 12624 O O . ARG B 1 790 ? 18.828 23.938 6.926 1 91.62 790 ARG B O 1
ATOM 12631 N N . GLU B 1 791 ? 20.312 23.469 8.57 1 93.88 791 GLU B N 1
ATOM 12632 C CA . GLU B 1 791 ? 21.141 24.656 8.312 1 93.88 791 GLU B CA 1
ATOM 12633 C C . GLU B 1 791 ? 21.875 24.547 6.98 1 93.88 791 GLU B C 1
ATOM 12635 O O . GLU B 1 791 ? 21.984 25.516 6.238 1 93.88 791 GLU B O 1
ATOM 12640 N N . LEU B 1 792 ? 22.359 23.344 6.723 1 93.81 792 LEU B N 1
ATOM 12641 C CA . LEU B 1 792 ? 23.156 23.203 5.512 1 93.81 792 LEU B CA 1
ATOM 12642 C C . LEU B 1 792 ? 22.281 23.359 4.27 1 93.81 792 LEU B C 1
ATOM 12644 O O . LEU B 1 792 ? 22.578 24.172 3.391 1 93.81 792 LEU B O 1
ATOM 12648 N N . PRO B 1 793 ? 21.203 22.672 4.207 1 89.31 793 PRO B N 1
ATOM 12649 C CA . PRO B 1 793 ? 20.359 22.859 3.021 1 89.31 793 PRO B CA 1
ATOM 12650 C C . PRO B 1 793 ? 19.844 24.297 2.902 1 89.31 793 PRO B C 1
ATOM 12652 O O . PRO B 1 793 ? 19.531 24.75 1.801 1 89.31 793 PRO B O 1
ATOM 12655 N N . ALA B 1 794 ? 19.797 25.016 4.047 1 88.31 794 ALA B N 1
ATOM 12656 C CA . ALA B 1 794 ? 19.328 26.406 4.039 1 88.31 794 ALA B CA 1
ATOM 12657 C C . ALA B 1 794 ? 20.453 27.359 3.623 1 88.31 794 ALA B C 1
ATOM 12659 O O . ALA B 1 794 ? 20.219 28.547 3.412 1 88.31 794 ALA B O 1
ATOM 12660 N N . GLY B 1 795 ? 21.703 26.828 3.537 1 89.31 795 GLY B N 1
ATOM 12661 C CA . GLY B 1 795 ? 22.812 27.625 3.055 1 89.31 795 GLY B CA 1
ATOM 12662 C C . GLY B 1 795 ? 23.422 28.516 4.125 1 89.31 795 GLY B C 1
ATOM 12663 O O . GLY B 1 795 ? 23.984 29.562 3.822 1 89.31 795 GLY B O 1
ATOM 12664 N N . VAL B 1 796 ? 23.312 28.156 5.375 1 92.38 796 VAL B N 1
ATOM 12665 C CA . VAL B 1 796 ? 23.875 28.969 6.461 1 92.38 796 VAL B CA 1
ATOM 12666 C C . VAL B 1 796 ? 25.406 28.875 6.441 1 92.38 796 VAL B C 1
ATOM 12668 O O . VAL B 1 796 ? 25.969 27.812 6.734 1 92.38 796 VAL B O 1
ATOM 12671 N N . PRO B 1 797 ? 26.078 29.938 6.238 1 92.38 797 PRO B N 1
ATOM 12672 C CA . PRO B 1 797 ? 27.531 29.875 6.031 1 92.38 797 PRO B CA 1
ATOM 12673 C C . PRO B 1 797 ? 28.281 29.328 7.246 1 92.38 797 PRO B C 1
ATOM 12675 O O . PRO B 1 797 ? 29.156 28.469 7.098 1 92.38 797 PRO B O 1
ATOM 12678 N N . GLY B 1 798 ? 27.891 29.844 8.359 1 95 798 GLY B N 1
ATOM 12679 C CA . GLY B 1 798 ? 28.578 29.406 9.57 1 95 798 GLY B CA 1
ATOM 12680 C C . GLY B 1 798 ? 28.422 27.922 9.844 1 95 798 GLY B C 1
ATOM 12681 O O . GLY B 1 798 ? 29.344 27.281 10.352 1 95 798 GLY B O 1
ATOM 12682 N N . ALA B 1 799 ? 27.266 27.422 9.531 1 96.19 799 ALA B N 1
ATOM 12683 C CA . ALA B 1 799 ? 27.016 25.984 9.695 1 96.19 799 ALA B CA 1
ATOM 12684 C C . ALA B 1 799 ? 27.922 25.172 8.781 1 96.19 799 ALA B C 1
ATOM 12686 O O . ALA B 1 799 ? 28.438 24.125 9.188 1 96.19 799 ALA B O 1
ATOM 12687 N N . TYR B 1 800 ? 28.188 25.641 7.59 1 95.25 800 TYR B N 1
ATOM 12688 C CA . TYR B 1 800 ? 29.078 24.969 6.668 1 95.25 800 TYR B CA 1
ATOM 12689 C C . TYR B 1 800 ? 30.516 24.953 7.211 1 95.25 800 TYR B C 1
ATOM 12691 O O . TYR B 1 800 ? 31.172 23.906 7.199 1 95.25 800 TYR B O 1
ATOM 12699 N N . ARG B 1 801 ? 30.969 26.094 7.684 1 95.88 801 ARG B N 1
ATOM 12700 C CA . ARG B 1 801 ? 32.344 26.188 8.203 1 95.88 801 ARG B CA 1
ATOM 12701 C C . ARG B 1 801 ? 32.531 25.203 9.352 1 95.88 801 ARG B C 1
ATOM 12703 O O . ARG B 1 801 ? 33.531 24.469 9.383 1 95.88 801 ARG B O 1
ATOM 12710 N N . LEU B 1 802 ? 31.609 25.25 10.203 1 97.38 802 LEU B N 1
ATOM 12711 C CA . LEU B 1 802 ? 31.734 24.375 11.367 1 97.38 802 LEU B CA 1
ATOM 12712 C C . LEU B 1 802 ? 31.672 22.906 10.961 1 97.38 802 LEU B C 1
ATOM 12714 O O . LEU B 1 802 ? 32.438 22.094 11.469 1 97.38 802 LEU B O 1
ATOM 12718 N N . PHE B 1 803 ? 30.75 22.531 10.117 1 97.69 803 PHE B N 1
ATOM 12719 C CA . PHE B 1 803 ? 30.594 21.156 9.688 1 97.69 803 PHE B CA 1
ATOM 12720 C C . PHE B 1 803 ? 31.844 20.641 9.008 1 97.69 803 PHE B C 1
ATOM 12722 O O . PHE B 1 803 ? 32.281 19.516 9.258 1 97.69 803 PHE B O 1
ATOM 12729 N N . VAL B 1 804 ? 32.438 21.484 8.195 1 96.38 804 VAL B N 1
ATOM 12730 C CA . VAL B 1 804 ? 33.688 21.125 7.527 1 96.38 804 VAL B CA 1
ATOM 12731 C C . VAL B 1 804 ? 34.781 20.859 8.57 1 96.38 804 VAL B C 1
ATOM 12733 O O . VAL B 1 804 ? 35.562 19.906 8.43 1 96.38 804 VAL B O 1
ATOM 12736 N N . ASN B 1 805 ? 34.812 21.656 9.586 1 97.31 805 ASN B N 1
ATOM 12737 C CA . ASN B 1 805 ? 35.781 21.438 10.656 1 97.31 805 ASN B CA 1
ATOM 12738 C C . ASN B 1 805 ? 35.562 20.078 11.328 1 97.31 805 ASN B C 1
ATOM 12740 O O . ASN B 1 805 ? 36.531 19.375 11.633 1 97.31 805 ASN B O 1
ATOM 12744 N N . LEU B 1 806 ? 34.375 19.75 11.492 1 97.75 806 LEU B N 1
ATOM 12745 C CA . LEU B 1 806 ? 34.031 18.547 12.234 1 97.75 806 LEU B CA 1
ATOM 12746 C C . LEU B 1 806 ? 34.438 17.281 11.477 1 97.75 806 LEU B C 1
ATOM 12748 O O . LEU B 1 806 ? 34.781 16.266 12.086 1 97.75 806 LEU B O 1
ATOM 12752 N N . ILE B 1 807 ? 34.438 17.344 10.148 1 97.69 807 ILE B N 1
ATOM 12753 C CA . ILE B 1 807 ? 34.75 16.141 9.375 1 97.69 807 ILE B CA 1
ATOM 12754 C C . ILE B 1 807 ? 36.188 16.188 8.891 1 97.69 807 ILE B C 1
ATOM 12756 O O . ILE B 1 807 ? 36.594 15.375 8.047 1 97.69 807 ILE B O 1
ATOM 12760 N N . SER B 1 808 ? 36.938 17.141 9.406 1 95.69 808 SER B N 1
ATOM 12761 C CA . SER B 1 808 ? 38.344 17.266 9.016 1 95.69 808 SER B CA 1
ATOM 12762 C C . SER B 1 808 ? 39.25 16.562 10.016 1 95.69 808 SER B C 1
ATOM 12764 O O . SER B 1 808 ? 39 16.594 11.227 1 95.69 808 SER B O 1
ATOM 12766 N N . LYS B 1 809 ? 40.312 15.867 9.461 1 88.81 809 LYS B N 1
ATOM 12767 C CA . LYS B 1 809 ? 41.312 15.211 10.297 1 88.81 809 LYS B CA 1
ATOM 12768 C C . LYS B 1 809 ? 42.25 16.234 10.898 1 88.81 809 LYS B C 1
ATOM 12770 O O . LYS B 1 809 ? 42.688 17.172 10.219 1 88.81 809 LYS B O 1
ATOM 12775 N N . ASN B 1 810 ? 42.312 16.359 12.242 1 71.44 810 ASN B N 1
ATOM 12776 C CA . ASN B 1 810 ? 43.281 17.234 12.852 1 71.44 810 ASN B CA 1
ATOM 12777 C C . ASN B 1 810 ? 44.688 16.578 12.852 1 71.44 810 ASN B C 1
ATOM 12779 O O . ASN B 1 810 ? 44.812 15.414 13.203 1 71.44 810 ASN B O 1
ATOM 12783 N N . THR B 1 811 ? 45.594 16.75 11.875 1 49.16 811 THR B N 1
ATOM 12784 C CA . THR B 1 811 ? 46.938 16.281 12.055 1 49.16 811 THR B CA 1
ATOM 12785 C C . THR B 1 811 ? 47.5 16.688 13.422 1 49.16 811 THR B C 1
ATOM 12787 O O . THR B 1 811 ? 47.688 17.875 13.695 1 49.16 811 THR B O 1
ATOM 12790 N N . VAL B 1 812 ? 46.969 16.312 14.469 1 37.44 812 VAL B N 1
ATOM 12791 C CA . VAL B 1 812 ? 47.812 16.562 15.648 1 37.44 812 VAL B CA 1
ATOM 12792 C C . VAL B 1 812 ? 49.25 16.172 15.375 1 37.44 812 VAL B C 1
ATOM 12794 O O . VAL B 1 812 ? 49.531 15.008 15.086 1 37.44 812 VAL B O 1
ATOM 12797 N N . HIS B 1 813 ? 50.094 16.953 14.773 1 30.97 813 HIS B N 1
ATOM 12798 C CA . HIS B 1 813 ? 51.438 16.828 15.266 1 30.97 813 HIS B CA 1
ATOM 12799 C C . HIS B 1 813 ? 51.531 17.156 16.75 1 30.97 813 HIS B C 1
ATOM 12801 O O . HIS B 1 813 ? 50.844 18.078 17.219 1 30.97 813 HIS B O 1
#

Organism: NCBI:txid1503925

Solvent-accessible surface area (backbone atoms only — not comparable to full-atom values): 83977 Å² total; per-residue (Å²): 137,84,78,74,79,75,77,76,75,76,70,76,73,69,76,53,57,64,58,62,88,74,77,70,56,25,24,28,54,48,50,52,51,58,57,29,71,51,36,39,57,28,37,35,35,39,34,30,34,69,84,60,64,61,49,28,54,43,25,27,39,23,66,70,65,26,23,52,32,34,37,36,19,36,19,43,40,16,38,59,69,32,57,77,39,69,51,49,39,70,56,28,16,52,51,43,46,44,22,48,52,52,19,24,74,62,28,61,32,44,70,35,33,44,48,36,46,34,62,45,72,35,81,38,37,66,61,40,34,64,52,41,37,48,68,60,48,35,48,43,51,22,50,51,44,29,69,67,50,31,44,32,36,37,22,55,34,46,67,48,78,88,29,74,29,2,50,32,10,34,34,26,46,40,50,58,52,23,52,55,38,21,48,33,70,82,50,68,52,79,53,54,81,79,35,56,69,33,69,45,51,24,32,33,30,39,42,46,76,52,94,94,46,70,63,63,59,88,87,37,35,63,46,73,38,8,52,70,38,48,30,71,35,44,24,25,30,33,47,21,15,61,22,43,21,41,36,33,43,68,42,40,22,30,57,66,38,74,25,72,39,77,44,39,36,41,82,74,42,73,58,79,54,71,76,41,94,55,59,94,56,69,39,44,57,72,68,42,85,87,32,64,66,50,51,53,49,49,52,49,50,65,71,64,59,39,50,79,46,42,42,75,45,41,68,59,48,54,52,42,50,64,67,40,68,89,44,98,64,67,58,66,61,52,52,51,48,48,38,48,30,30,46,55,46,72,48,36,34,26,93,55,51,63,37,12,40,86,35,75,40,60,34,41,38,38,37,29,24,46,36,60,87,84,57,88,65,58,40,29,41,32,48,82,58,80,86,49,74,42,76,37,50,62,39,38,69,44,76,45,78,50,74,44,57,34,58,78,62,46,65,44,50,60,66,61,65,73,44,86,55,64,82,22,32,48,49,69,89,50,74,85,53,56,30,47,86,57,63,56,60,64,78,85,27,46,33,33,42,28,52,67,93,46,70,44,80,42,77,43,56,57,23,16,66,50,63,37,37,48,78,8,58,43,70,32,60,57,36,31,36,60,51,56,28,41,24,61,86,52,63,37,46,58,30,51,74,62,40,66,43,77,47,60,33,39,35,37,27,39,34,75,54,48,50,36,39,42,34,68,44,64,40,76,58,38,45,59,40,63,65,58,44,80,47,75,41,64,44,60,67,38,70,46,79,44,72,33,38,38,27,62,29,75,87,55,49,64,44,49,39,34,42,39,32,39,45,92,91,39,79,42,44,31,15,70,47,77,48,76,55,94,90,42,71,55,43,62,38,53,48,68,19,51,22,39,35,31,59,36,84,73,55,79,53,74,49,35,31,35,34,34,79,34,43,50,66,47,54,63,62,43,42,38,59,72,65,38,47,65,42,80,49,53,70,66,50,49,58,74,43,83,67,81,81,31,45,20,39,37,40,27,42,28,28,51,44,69,42,88,55,46,76,64,34,46,63,48,53,50,48,43,17,36,72,46,22,26,37,37,37,42,31,41,61,58,72,69,52,67,52,75,76,80,56,99,58,60,50,39,58,32,86,46,60,27,39,44,27,77,44,61,71,42,63,70,46,72,81,39,59,54,38,51,31,67,31,76,62,55,74,70,33,56,52,79,45,58,58,32,45,25,44,24,22,41,37,80,67,40,84,74,44,43,52,44,38,31,36,30,33,92,93,48,74,73,40,48,29,42,32,37,39,31,74,38,81,61,14,36,41,32,43,30,14,45,42,52,68,55,27,42,55,66,51,29,56,29,49,47,46,45,51,49,10,64,49,30,76,75,79,76,124,136,86,78,77,79,76,77,77,75,76,71,78,73,68,78,54,60,62,58,65,86,74,78,68,55,25,24,27,54,47,51,52,51,60,57,27,71,52,37,38,58,28,36,34,36,38,34,31,35,69,86,60,64,60,50,29,54,42,23,29,39,22,64,70,66,25,21,51,33,33,37,36,20,37,18,42,41,15,39,58,70,32,58,79,41,69,50,50,39,69,55,28,15,51,53,42,46,43,23,49,51,51,18,24,74,62,28,60,33,43,69,33,33,45,48,34,48,37,62,44,72,33,81,37,36,65,60,40,35,64,50,40,37,48,68,61,46,34,49,42,52,21,49,50,45,28,68,68,52,33,42,32,37,37,24,57,34,46,68,47,78,87,29,74,29,2,52,31,10,35,34,26,45,42,51,58,52,23,51,54,38,21,50,33,70,81,50,67,51,78,52,55,80,81,35,54,69,34,68,45,51,22,33,31,29,39,45,47,75,54,93,94,46,69,63,62,60,88,90,38,33,61,47,73,40,8,53,68,37,49,32,69,37,44,25,24,29,33,46,21,17,60,19,43,22,42,36,33,43,69,42,41,22,29,56,68,38,74,23,73,39,78,44,38,34,41,81,73,43,72,58,79,55,73,75,38,93,55,57,95,55,68,38,44,57,71,67,42,86,86,33,63,65,48,50,53,48,50,52,49,49,65,72,65,58,38,51,78,46,42,42,75,45,41,67,60,51,53,51,41,52,65,68,40,68,88,45,99,64,65,58,67,60,51,51,50,48,47,40,47,31,30,45,54,46,73,48,36,35,26,94,54,52,64,37,12,40,85,33,74,40,59,34,38,37,39,37,29,25,46,36,60,88,84,57,86,64,56,39,30,40,31,47,80,59,78,87,46,72,42,75,38,50,63,38,37,69,45,77,46,78,50,74,44,58,35,59,78,63,48,67,43,53,59,66,62,66,72,44,87,56,63,80,23,32,48,49,69,88,50,72,86,55,56,30,47,85,58,62,57,58,65,78,85,27,48,33,34,41,28,53,66,93,46,69,44,81,42,77,42,54,58,24,16,66,51,62,37,36,47,80,8,57,44,71,32,60,56,36,31,34,61,53,57,28,42,24,62,85,52,63,38,45,59,30,51,75,61,40,65,43,78,47,59,32,40,35,37,27,38,33,76,54,49,51,37,39,41,35,68,44,63,42,74,60,38,46,59,40,64,66,60,44,81,49,75,41,65,44,60,66,38,70,46,79,44,70,34,40,38,28,62,28,74,87,56,50,63,44,50,38,35,41,39,33,39,45,91,90,40,78,44,45,31,15,69,46,77,48,78,55,93,90,41,72,56,43,62,38,53,47,66,19,51,24,39,35,31,58,35,85,73,58,80,51,72,49,34,31,35,33,32,80,34,43,53,66,48,55,62,63,43,42,39,59,72,64,36,46,66,42,79,48,52,68,65,52,50,59,74,44,84,68,79,78,31,47,17,37,37,41,26,44,27,28,50,44,68,41,89,55,46,76,63,33,46,63,46,53,52,50,43,18,36,72,46,22,27,38,37,37,43,30,41,62,58,71,70,53,68,51,75,74,80,56,100,60,61,50,37,57,32,86,46,60,27,38,46,26,77,43,63,71,42,66,72,45,71,80,38,58,55,38,51,31,66,30,77,64,55,74,68,35,56,52,79,46,58,58,31,45,24,44,26,23,42,38,78,66,41,84,74,44,44,53,44,38,32,36,32,31,91,94,48,76,72,41,47,30,40,30,37,39,30,74,39,79,62,14,36,42,33,42,31,14,46,42,52,68,55,27,42,55,65,51,29,58,29,49,47,46,45,51,49,10,63,48,30,77,76,78,75,124

Sequence (1626 aa):
MKCRLSILCLLSLAPFFSYAQQAELNAAEIRQGLAGLNVTGSVLYIAAHPDDENTRLLAYLAKERKVRTGYLSLTRGDGGQNLIGTEQGELLGLIRTQELLAARRTDGAEQFFTRANDFGFSKNSAESFKIWNKDQILSDVVWVIRKFQPDIIITRFPEDARAGHGHHAASAILAREAFTAAADPKRFPEQLKQVKIWQAKRIVWNTFNFGSTNTTADDQLKIDVGVFNPLLGKGYGEIAAESRSNHKSQGFGSAKQRGSAIEFFSPVGGQTAKTDLFDGINLNLDRNKGTEKAQQLLNEINAEYDPADPSKSINALLRLREEVKNLPFKHRQLDELILACAGIWIEATVPEPSYAITDSIPVTINAISRVRKYFPVRISLEELNPDHIQELIPDRMVSQHIKIAARQFGLTQPYWLEKKHPIGSYIIDSLANLSLPEAPAPHAGVFRVLFGNQYIEVTRPLVYKHTDPVKGELYQPLVIAPPVTATLADHSFVFTNNQSKTITVQLKNFKALAKGILQPHVPAGWKVSPEKVDFNLQRKLEEQNVEFVVTPGGEIEEGQFSLSLQVDGRSYQKGLKVIGYDHIPVQTLFPEAEARVERVDLKFAGKKIGYIAGAGDLIPESLTQIGYQVTRLNEKQIISGDLSGYDAIITGVRLYNINEQIKLMQPKLMDYVKNGGVLLVQYNVNSPLQLADIGPYPFQLSRDRVTEEDAKVNFLNPDHPVLNFPNQITVRDFDGWIQERGLYFATGIDQHYATVLQMNDTGEAASNGSLLVTGYGKGKFVYTSLAFFRELPAGVPGAYRLFVNLISKNTVHMKCRLSILCLLSLAPFFSYAQQAELNAAEIRQGLAGLNVTGSVLYIAAHPDDENTRLLAYLAKERKVRTGYLSLTRGDGGQNLIGTEQGELLGLIRTQELLAARRTDGAEQFFTRANDFGFSKNSAESFKIWNKDQILSDVVWVIRKFQPDIIITRFPEDARAGHGHHAASAILAREAFTAAADPKRFPEQLKQVKIWQAKRIVWNTFNFGSTNTTADDQLKIDVGVFNPLLGKGYGEIAAESRSNHKSQGFGSAKQRGSAIEFFSPVGGQTAKTDLFDGINLNLDRNKGTEKAQQLLNEINAEYDPADPSKSINALLRLREEVKNLPFKHRQLDELILACAGIWIEATVPEPSYAITDSIPVTINAISRVRKYFPVRISLEELNPDHIQELIPDRMVSQHIKIAARQFGLTQPYWLEKKHPIGSYIIDSLANLSLPEAPAPHAGVFRVLFGNQYIEVTRPLVYKHTDPVKGELYQPLVIAPPVTATLADHSFVFTNNQSKTITVQLKNFKALAKGILQPHVPAGWKVSPEKVDFNLQRKLEEQNVEFVVTPGGEIEEGQFSLSLQVDGRSYQKGLKVIGYDHIPVQTLFPEAEARVERVDLKFAGKKIGYIAGAGDLIPESLTQIGYQVTRLNEKQIISGDLSGYDAIITGVRLYNINEQIKLMQPKLMDYVKNGGVLLVQYNVNSPLQLADIGPYPFQLSRDRVTEEDAKVNFLNPDHPVLNFPNQITVRDFDGWIQERGLYFATGIDQHYATVLQMNDTGEAASNGSLLVTGYGKGKFVYTSLAFFRELPAGVPGAYRLFVNLISKNTVH

Nearest PDB structures (foldseek):
  3vta-assembly1_A  TM=6.322E-01  e=4.930E-03  Cucumis melo
  4u4j-assembly1_A  TM=3.305E-01  e=1.289E-05  Salmonella enterica subsp. enterica serovar Typhimurium str. LT2
  9fyn-assembly1_A  TM=1.871E-01  e=1.072E-06  Trueperella pyogenes
  6voa-assembly1_I  TM=2.576E-01  e=2.720E-03  Bos taurus
  6xt9-assembly1_I  TM=2.645E-01  e=8.465E-03  Homo sapiens

Foldseek 3Di:
DPPPPPPPPPPPPPFDPQDDQQDFDALLVLLQLLVLQFWEFEEEEWFAEQLLDPLLVLLLCCRVVVYAYAYEHAELCQCDFFLAAADGHVRVSLLSLQLLVLLCSLSVHHYWYFFFYPLFFAAAQVVLCVQQVLLRSLLLLLLCCQVRQHQEYEYAADLDNLLVTHSGNNRNVSNLVSLVLLQDCVRPVVSCVPGNRHHHQFYKYWFDDDDPDHPADPQFAKDWSQDADVSVRATSQQSSQVSSCSSVRVPRRDDRDHDTDMITIGTDDHDDDHHDSQVPPDTGPVVWPQCVVLVVLSVVLSVPQDSVQLLVSLVSLVVSLVSCVPPPGPNVSSLSSNCSSFVKDKAKEFADQEAAQADKTKIKIKIATAHDPPRPWWKWKAAPPNPDIGTHDHPDMDMDIDIDRSVQFPFDAFQQQPDDDDGTGTDHDDSVCGTHSGGRAGPNQWMWMDTHPDTDIDGHFYWHWDQDPVPGIDIAGHGHHHQKAWAWPAQEAEAEPQDKDKTKIKIFGADAWWWWKKAKDDDPFKDKPPRIDTDIDHDHRDMDIDIMIITDGDDDFKDKIFMWIDTPRDIDFWHWDWDDDPSGHIDIHTHGRMHMYGYFHADFFFAEEEEEEASYFCVQVLSVSHHHHYDYDDPCCQLPHDPQVGQEYEYHEQRQPPPLCCVSNVVSVLVSQQVAHAYEYEYHAQPDGSDQCNDPDHKGWDFDFFFPLLWFKDFPPLPDQLCPPPHHADRCLSPPGRRGFFGRFIHPDDPQWDQTIWTHYVPDDIDSRQWTWHHHNNGIYIYGRGPLSRCSSSPRRSSVRSVSSNSHRDPPD/DPPPPPPPPPPPPPFDPQDDQQDFDALLVLLQLLVLQFWEFEEEEWFAEQLLDPLLVLLLCCRVVVYAYAYEHAELCQCDFFLQAADGHVRVSLLSLQLLVLLCSLSVHHYWYFFFYPLFFAAAQVVLCVQQVLLRSLLLLLLCCQVRQHQEYEYAADLDNLLVTHSGNNRNVSNLVSLVLLQDCVRPVVSCVPGNRHHHQFYKYWFDDDDPDHPADPQFAKDWSQDADVSVRATSQQSSQVSSVSSVRVPRRDDRDHDTDMITIGTDDHDDDHHDSQVPPDTGPVVWPQCVVLVVLSVVLSVPQDSVQLLVSLVSLVVSLVSCVPPPGPNVSSLSSNCSSFVKDKAKEFADQEAAQADKTKIKIKIATAHDPPRPWWKWKAAPPNVDIGTHHHPDMDMDIDIDRSNQQPFDAFQQVPDDDDGTGTDHDDSVCGTHSGGRAGPNAWMWMDTHPDTDIDGHFYWHWDQDPVPGIDIAGHGHHHQKAWAWPAQEAEAEPQDKDKTKIKIFGADAWWWWKKAKDDDPFKDKPPRMDTDIDHDHRDMDIDIMIITDGDDDFKDKIFMWIDTPRDIDFWHWDWDDDPSGHIDIHTHGRMHMYGYFHADFFFAEEEEEEASYFCVQVLSVSHHHHYDYDDPCCQLPHDPQVGQEYEYHEQRQPPPLCVVSNVVSVLVSQQVAHEYEYEYHAQPDGSDQCNDPDHWGWDFDFFFPLLWFKDFPPLPDQLCPPPHHADRCLSPPGRGGFFGRFIHPDDPQWDQTIWTHYVPDDIDSRQWTWHHHNNGIYIYGRGPLSRCSSSPRRSSVRSVSSNSHRDPPD